Protein 2AAM (pdb70)

Organism: Thermotoga maritima (strain ATCC 43589 / DSM 3109 / JCM 10099 / NBRC 100826 / MSB8) (NCBI:txid243274)

Nearest PDB structures (foldseek):
  2aam-assembly1_A  TM=1.000E+00  e=2.779E-57  Thermotoga maritima
  5tcb-assembly1_A  TM=7.906E-01  e=2.982E-13  Pseudomonas aeruginosa PAO1
  6ojb-assembly1_A  TM=7.588E-01  e=2.190E-13  Aspergillus fumigatus Af293
  5tsy-assembly1_A  TM=7.660E-01  e=1.678E-12  Pseudomonas aeruginosa PAO1
  8rg5-assembly1_B  TM=6.501E-01  e=3.003E-07  Stieleria marina

Radius of gyration: 65.21 Å; Cα contacts (8 Å, |Δi|>4): 3224; chains: 6; bounding box: 195×49×167 Å

B-factor: mean 40.86, std 5.37, range [18.73, 80.76]

InterPro domains:
  IPR004352 Glycoside-hydrolase family GH114, TIM-barrel domain [PF03537] (37-297)
  IPR013785 Aldolase-type TIM barrel [G3DSA:3.20.20.70] (20-323)
  IPR016062 Hypothetical protein TM1410-related [PR01545] (37-50)
  IPR016062 Hypothetical protein TM1410-related [PR01545] (51-64)
  IPR016062 Hypothetical protein TM1410-related [PR01545] (83-102)
  IPR016062 Hypothetical protein TM1410-related [PR01545] (106-123)
  IPR016062 Hypothetical protein TM1410-related [PR01545] (125-143)
  IPR016062 Hypothetical protein TM1410-related [PR01545] (143-162)
  IPR016062 Hypothetical protein TM1410-related [PR01545] (179-191)
  IPR016062 Hypothetical protein TM1410-related [PR01545] (197-211)
  IPR016062 Hypothetical protein TM1410-related [PR01545] (254-264)
  IPR016062 Hypothetical protein TM1410-related [PR01545] (281-293)
  IPR016063 TM1410 putative glycosidase [TIGR01370] (8-305)
  IPR017853 Glycoside hydrolase superfamily [SSF51445] (29-302)

Solvent-accessible surface area: 71104 Å² total

Secondary structure (P-SEA, 3-state):
cccccccccccccccccaaaaaaccccbbbbbccccccccccccccccccccccbbbbbbbbccbbbcccccccccccccccccccccccccccbbbcccccaaaaaaaaaaaaaaaaacccbbbbcccaaaaaaaaaccccaaaaaaccaaaaaaaaaaaacccccbbbcccccccccccccccccccbbbbccccccccccccaaaaaaaaaaaaaaaaacbbbbbbbccccccccaaaaaaaaaaaaaaaaaccccccccccccccccccccccccc/ccccccccbbbbbcccccaaaaaaccccccccccccccccccccccccccccccbbbbbbbbbccbbbcccccccccccccccccccccccccccbbbcccccaaaaaaaaaaaaaaaaacccbbbbcccaaaaaaaaaccccaaaaaaccaaaaaaaaaaaacccccbbbcccccccccccccccccccbbbbccccccccccccaaaaaaaaaaaaaaaaacbbbbbbbccccccccaaaaaaaaaaaaaaaaacbbbbbbbcccccccccccccccccc/ccccccccbbbbbcccccaaaaaaccccccccccccccccccccccccccccccbbbbbbbbbccbbbcccccccccccccccccccccccccccbbbcccccaaaaaaaaaaaaaaaaacccbbbbcccaaaaaaaaaccccaaaaaaccaaaaaaaaaaaacccccbbbcccccccccccccccccccbbbbccccccccccccaaaaaaaaaaaaaaaaabbbbbbbbccccccccaaaaaaaaaaaaaaaaaccccccccccccccccccccccccc/cccccccccbbbbcccccaaaaaacccccccccccccccccccccccccccccccbbbbbbbbccbbbcccccccccccccccccccccccccccbbbcccccaaaaaaaaaaaaaaaaacccbbbbcccaaaaaaaaaccccaaaaaaccaaaaaaaaaaaacccccbbbcccccccccccccccccccbbbbccccccccccccaaaaaaaaaaaaaaaaabbbbbbbbccccccccaaaaaaaaaaaaaaaaaccccccccccccccccccccccccc/ccccccccbbbbbcccccaaaaaaccccccccccccccccccccccccccccccbbbbbbbbbccbbbcccccccccccccccccccccccccccbbbcccccaaaaaaaaaaaaaaaaacccbbbbcccaaaaaaaaaccccaaaaaaccaaaaaaaaaaaacccccbbbcccccccccccccccccccbbbbccccccccccccaaaaaaaaaaaaaaaaacbbbbbbbccccccccaaaaaaaaaaaaaaaaacccccccccccccccccccccccccc/ccccccccccccccccccaaaaaacccccccccccccccccccccccccccccccbbbbbbbbccbbbcccccccccccccccccccccccccccbbbcccccaaaaaaaaaaaaaaaaacccbbbbcccaaaaaaaaaccccaaaaaaccaaaaaaaaaaaacccccbbbcccccccccccccccccccbbbbccccccccccccaaaaaaaaaaaaaaaaabbbbbbbbccccccccaaaaaaaaaaaaaaaaaccccccccccccccccccccccccc

Sequence (1687 aa):
EGWFPFDNWLYQLQNADPVEISSSGFEIAVIDYSKDGSESGEYSPEEIKIVDAGVVPVAYVNIGQAEDYRFYWKESWYTNTPEWLGEEDPAWPGNYFVKYWYNEWKEIVFSYLDRVIDQGFKGIYLDRIDSFEYWAQEGVISRRSAARKINFVLEIAEYVRERKPDLIIPQNGENILDFDDGQLASTVSGWAVENLFYLKTIPLEENETKSRLEYLIRLNRKGKFILSVDYVDDGSDSFENISRILDYYEKAKRNGCIPYAARSDLELDENVIEGIQPPETEGWFPFDNWLYQLQNADPVEISSSGFEIAVIDYSKDGSESGEYSPEEIKIVDAGVVPVAYVNIGQAEDYRFYWKESWYTNTPEWLGEEDPAWPGNYFVKYWYNEWKEIVFSYLDRVIDQGFKGIYLDRIDSFEYWAQEGVISRRSAARKINFVLEIAEYVRERKPDLIIPQNGENILDFDDGQLASTVSGWAVENLFYLKTIPLEENETKSRLEYLIRLNRKGKFILSVDYVDDGSDSFENISRILDYYEKAKRNGCIPYAARSDLELDENVIEGIQPPEATEGWFPFDNWLYQLQNADPVEISSSGFEIAVIDYSKDGSESGEYSPEEIKIVDAGVVPVAYVNIGQAEDYRFYWKESWYTNTPEWLGEEDPAWPGNYFVKYWYNEWKEIVFSYLDRVIDQGFKGIYLDRIDSFEYWAQEGVISRRSAARKINFVLEIAEYVRERKPDLIIPQNGENILDFDDGQLASTVSGWAVENLFYLKTIPLEENETKSRLEYLIRLNRKGKFILSVDYVDDGSDSFENISRILDYYEKAKRNGCIPYAARSDLELDENVIEGIQPPETEGWFPFDNWLYQLQNADPVEISSSGFEIAVIDYSKDGSESGEYSPEEIKIVDAGVVPVAYVNIGQAEDYRFYWKESWYTNTPEWLGEEDPAWPGNYFVKYWYNEWKEIVFSYLDRVIDQGFKGIYLDRIDSFEYWAQEGVISRRSAARKINFVLEIAEYVRERKPDLIIPQNGENILDFDDGQLASTVSGWAVENLFYLKTIPLEENETKSRLEYLIRLNRKGKFILSVDYVDDGSDSFENISRILDYYEKAKRNGCIPYAARSDLELDENVIEGIQPPETEGWFPFDNWLYQLQNADPVEISSSGFEIAVIDYSKDGSESGEYSPEEIKIVDAGVVPVAYVNIGQAEDYRFYWKESWYTNTPEWLGEEDPAWPGNYFVKYWYNEWKEIVFSYLDRVIDQGFKGIYLDRIDSFEYWAQEGVISRRSAARKINFVLEIAEYVRERKPDLIIPQNGENILDFDDGQLASTVSGWAVENLFYLKTIPLEENETKSRLEYLIRLNRKGKFILSVDYVDDGSDSFENISRILDYYEKAKRNGCIPYAARSDLELDENVIEGIQPPEATEGWFPFDNWLYQLQNADPVEISSSGFEIAVIDYSKDGSESGEYSPEEIKIVDAGVVPVAYVNIGQAEDYRFYWKESWYTNTPEWLGEEDPAWPGNYFVKYWYNEWKEIVFSYLDRVIDQGFKGIYLDRIDSFEYWAQEGVISRRSAARKINFVLEIAEYVRERKPDLIIPQNGENILDFDDGQLASTVSGWAVENLFYLKTIPLEENETKSRLEYLIRLNRKGKFILSVDYVDDGSDSFENISRILDYYEKAKRNGCIPYAARSDLELDENVIEGIQPPE

CATH classification: 3.20.20.70

Structure (mmCIF, N/CA/C/O backbone):
data_2AAM
#
_entry.id   2AAM
#
_cell.length_a   194.930
_cell.length_b   84.620
_cell.length_c   195.010
_cell.angle_alpha   90.000
_cell.angle_beta   119.900
_cell.angle_gamma   90.000
#
_symmetry.space_group_name_H-M   'P 1 21 1'
#
loop_
_entity.id
_entity.type
_entity.pdbx_description
1 polymer 'Hypothetical protein TM1410'
2 non-polymer 'UNKNOWN LIGAND'
3 non-polymer GLYCEROL
4 water water
#
loop_
_atom_site.group_PDB
_atom_site.id
_atom_site.type_symbol
_atom_site.label_atom_id
_atom_site.label_alt_id
_atom_site.label_comp_id
_atom_site.label_asym_id
_atom_site.label_entity_id
_atom_site.label_seq_id
_atom_site.pdbx_PDB_ins_code
_atom_site.Cartn_x
_atom_site.Cartn_y
_atom_site.Cartn_z
_atom_site.occupancy
_atom_site.B_iso_or_equiv
_atom_site.auth_seq_id
_atom_site.auth_comp_id
_atom_site.auth_asym_id
_atom_site.auth_atom_id
_atom_site.pdbx_PDB_model_num
ATOM 1 C CA . GLU A 1 14 ? -10.684 2.087 -14.068 1.00 57.43 28 GLU A CA 1
ATOM 2 C C . GLU A 1 14 ? -10.154 2.117 -15.498 1.00 55.88 28 GLU A C 1
ATOM 3 O O . GLU A 1 14 ? -9.130 2.763 -15.787 1.00 56.26 28 GLU A O 1
ATOM 9 N N . GLY A 1 15 ? -10.848 1.393 -16.376 1.00 54.09 29 GLY A N 1
ATOM 10 C CA . GLY A 1 15 ? -10.689 1.547 -17.822 1.00 52.02 29 GLY A CA 1
ATOM 11 C C . GLY A 1 15 ? -11.654 2.620 -18.302 1.00 49.38 29 GLY A C 1
ATOM 12 O O . GLY A 1 15 ? -12.704 2.315 -18.849 1.00 50.23 29 GLY A O 1
ATOM 13 N N . TRP A 1 16 ? -11.306 3.885 -18.097 1.00 46.64 30 TRP A N 1
ATOM 14 C CA . TRP A 1 16 ? -12.222 4.984 -18.411 1.00 43.66 30 TRP A CA 1
ATOM 15 C C . TRP A 1 16 ? -12.230 5.320 -19.915 1.00 42.22 30 TRP A C 1
ATOM 16 O O . TRP A 1 16 ? -11.219 5.195 -20.599 1.00 39.65 30 TRP A O 1
ATOM 27 N N . PHE A 1 17 ? -13.389 5.758 -20.424 1.00 41.34 31 PHE A N 1
ATOM 28 C CA . PHE A 1 17 ? -13.456 6.260 -21.783 1.00 40.83 31 PHE A CA 1
ATOM 29 C C . PHE A 1 17 ? -12.986 7.706 -21.765 1.00 41.52 31 PHE A C 1
ATOM 30 O O . PHE A 1 17 ? -13.687 8.598 -21.265 1.00 40.54 31 PHE A O 1
ATOM 46 N N . PRO A 1 19 ? -11.294 9.897 -24.685 1.00 41.81 33 PRO A N 1
ATOM 47 C CA . PRO A 1 19 ? -10.785 9.992 -26.035 1.00 41.30 33 PRO A CA 1
ATOM 48 C C . PRO A 1 19 ? -9.984 11.263 -26.329 1.00 41.08 33 PRO A C 1
ATOM 49 O O . PRO A 1 19 ? -9.293 11.309 -27.340 1.00 41.28 33 PRO A O 1
ATOM 53 N N . PHE A 1 20 ? -10.061 12.272 -25.464 1.00 40.78 34 PHE A N 1
ATOM 54 C CA . PHE A 1 20 ? -9.183 13.444 -25.564 1.00 40.92 34 PHE A CA 1
ATOM 55 C C . PHE A 1 20 ? -8.244 13.472 -24.381 1.00 42.06 34 PHE A C 1
ATOM 56 O O . PHE A 1 20 ? -8.651 13.151 -23.259 1.00 42.34 34 PHE A O 1
ATOM 64 N N . ASP A 1 21 ? -6.988 13.851 -24.650 1.00 41.73 35 ASP A N 1
ATOM 65 C CA . ASP A 1 21 ? -5.965 14.012 -23.637 1.00 42.84 35 ASP A CA 1
ATOM 66 C C . ASP A 1 21 ? -6.175 15.314 -22.878 1.00 42.13 35 ASP A C 1
ATOM 67 O O . ASP A 1 21 ? -5.646 15.499 -21.775 1.00 43.22 35 ASP A O 1
ATOM 72 N N . ASN A 1 22 ? -6.923 16.238 -23.464 1.00 40.90 36 ASN A N 1
ATOM 73 C CA . ASN A 1 22 ? -7.145 17.530 -22.818 1.00 40.27 36 ASN A CA 1
ATOM 74 C C . ASN A 1 22 ? -8.372 18.223 -23.401 1.00 39.26 36 ASN A C 1
ATOM 75 O O . ASN A 1 22 ? -8.986 17.698 -24.319 1.00 38.88 36 ASN A O 1
ATOM 80 N N . TRP A 1 23 ? -8.721 19.390 -22.851 1.00 38.97 37 TRP A N 1
ATOM 81 C CA . TRP A 1 23 ? -9.645 20.304 -23.499 1.00 37.88 37 TRP A CA 1
ATOM 82 C C . TRP A 1 23 ? -9.504 21.751 -23.043 1.00 37.54 37 TRP A C 1
ATOM 83 O O . TRP A 1 23 ? -9.055 22.030 -21.940 1.00 38.06 37 TRP A O 1
ATOM 94 N N . LEU A 1 24 ? -9.905 22.662 -23.925 1.00 37.50 38 LEU A N 1
ATOM 95 C CA . LEU A 1 24 ? -9.928 24.082 -23.640 1.00 37.71 38 LEU A CA 1
ATOM 96 C C . LEU A 1 24 ? -11.353 24.634 -23.613 1.00 37.49 38 LEU A C 1
ATOM 97 O O . LEU A 1 24 ? -12.159 24.282 -24.451 1.00 39.09 38 LEU A O 1
ATOM 102 N N . TYR A 1 25 ? -11.627 25.511 -22.654 1.00 36.85 39 TYR A N 1
ATOM 103 C CA . TYR A 1 25 ? -12.865 26.231 -22.558 1.00 37.97 39 TYR A CA 1
ATOM 104 C C . TYR A 1 25 ? -12.559 27.739 -22.532 1.00 37.85 39 TYR A C 1
ATOM 105 O O . TYR A 1 25 ? -11.938 28.227 -21.580 1.00 38.71 39 TYR A O 1
ATOM 114 N N . GLN A 1 26 ? -12.969 28.473 -23.570 1.00 36.83 40 GLN A N 1
ATOM 115 C CA . GLN A 1 26 ? -12.646 29.910 -23.661 1.00 37.38 40 GLN A CA 1
ATOM 116 C C . GLN A 1 26 ? -13.718 30.705 -24.394 1.00 37.21 40 GLN A C 1
ATOM 117 O O . GLN A 1 26 ? -13.820 30.667 -25.629 1.00 37.71 40 GLN A O 1
ATOM 123 N N . LEU A 1 27 ? -14.512 31.446 -23.641 1.00 38.43 41 LEU A N 1
ATOM 124 C CA . LEU A 1 27 ? -15.680 32.138 -24.224 1.00 39.18 41 LEU A CA 1
ATOM 125 C C . LEU A 1 27 ? -15.407 33.601 -24.586 1.00 39.36 41 LEU A C 1
ATOM 126 O O . LEU A 1 27 ? -16.295 34.252 -25.128 1.00 40.66 41 LEU A O 1
ATOM 131 N N . GLN A 1 28 ? -14.204 34.107 -24.300 1.00 39.36 42 GLN A N 1
ATOM 132 C CA . GLN A 1 28 ? -13.817 35.462 -24.682 1.00 40.15 42 GLN A CA 1
ATOM 133 C C . GLN A 1 28 ? -12.378 35.510 -25.241 1.00 39.63 42 GLN A C 1
ATOM 134 O O . GLN A 1 28 ? -11.531 34.754 -24.827 1.00 40.47 42 GLN A O 1
ATOM 140 N N . ASN A 1 29 ? -12.120 36.411 -26.180 1.00 39.94 43 ASN A N 1
ATOM 141 C CA . ASN A 1 29 ? -10.816 36.573 -26.810 1.00 40.48 43 ASN A CA 1
ATOM 142 C C . ASN A 1 29 ? -10.208 35.304 -27.407 1.00 40.36 43 ASN A C 1
ATOM 143 O O . ASN A 1 29 ? -8.998 35.174 -27.422 1.00 40.25 43 ASN A O 1
ATOM 148 N N . ALA A 1 30 ? -11.007 34.372 -27.901 1.00 39.69 44 ALA A N 1
ATOM 149 C CA . ALA A 1 30 ? -10.447 33.135 -28.434 1.00 40.11 44 ALA A CA 1
ATOM 150 C C . ALA A 1 30 ? -9.835 33.376 -29.798 1.00 41.21 44 ALA A C 1
ATOM 151 O O . ALA A 1 30 ? -10.470 33.960 -30.669 1.00 42.80 44 ALA A O 1
ATOM 153 N N . ASP A 1 31 ? -8.604 32.905 -29.973 1.00 41.49 45 ASP A N 1
ATOM 154 C CA . ASP A 1 31 ? -7.830 33.130 -31.173 1.00 41.91 45 ASP A CA 1
ATOM 155 C C . ASP A 1 31 ? -7.508 31.802 -31.856 1.00 42.18 45 ASP A C 1
ATOM 156 O O . ASP A 1 31 ? -6.618 31.075 -31.414 1.00 41.87 45 ASP A O 1
ATOM 161 N N . PRO A 1 32 ? -8.215 31.487 -32.950 1.00 41.85 46 PRO A N 1
ATOM 162 C CA . PRO A 1 32 ? -7.976 30.273 -33.707 1.00 41.46 46 PRO A CA 1
ATOM 163 C C . PRO A 1 32 ? -6.516 29.903 -33.924 1.00 39.97 46 PRO A C 1
ATOM 164 O O . PRO A 1 32 ? -6.168 28.728 -33.808 1.00 38.80 46 PRO A O 1
ATOM 168 N N . VAL A 1 33 ? -5.688 30.899 -34.247 1.00 40.56 47 VAL A N 1
ATOM 169 C CA . VAL A 1 33 ? -4.259 30.695 -34.552 1.00 40.01 47 VAL A CA 1
ATOM 170 C C . VAL A 1 33 ? -3.493 30.215 -33.311 1.00 40.40 47 VAL A C 1
ATOM 171 O O . VAL A 1 33 ? -2.691 29.277 -33.377 1.00 40.26 47 VAL A O 1
ATOM 175 N N . GLU A 1 34 ? -3.735 30.877 -32.183 1.00 40.56 48 GLU A N 1
ATOM 176 C CA . GLU A 1 34 ? -3.156 30.472 -30.906 1.00 41.14 48 GLU A CA 1
ATOM 177 C C . GLU A 1 34 ? -3.663 29.084 -30.479 1.00 40.86 48 GLU A C 1
ATOM 178 O O . GLU A 1 34 ? -2.905 28.264 -29.972 1.00 40.35 48 GLU A O 1
ATOM 184 N N . ILE A 1 35 ? -4.955 28.840 -30.668 1.00 41.05 49 ILE A N 1
ATOM 185 C CA . ILE A 1 35 ? -5.549 27.571 -30.280 1.00 41.04 49 ILE A CA 1
ATOM 186 C C . ILE A 1 35 ? -4.940 26.418 -31.101 1.00 41.55 49 ILE A C 1
ATOM 187 O O . ILE A 1 35 ? -4.596 25.357 -30.567 1.00 41.14 49 ILE A O 1
ATOM 192 N N . SER A 1 36 ? -4.752 26.663 -32.388 1.00 41.59 50 SER A N 1
ATOM 193 C CA . SER A 1 36 ? -4.331 25.626 -33.312 1.00 42.11 50 SER A CA 1
ATOM 194 C C . SER A 1 36 ? -2.918 25.102 -33.035 1.00 41.46 50 SER A C 1
ATOM 195 O O . SER A 1 36 ? -2.625 23.951 -33.296 1.00 42.65 50 SER A O 1
ATOM 198 N N . SER A 1 37 ? -2.036 25.924 -32.496 1.00 41.05 51 SER A N 1
ATOM 199 C CA . SER A 1 37 ? -0.704 25.423 -32.148 1.00 40.60 51 SER A CA 1
ATOM 200 C C . SER A 1 37 ? -0.520 25.137 -30.649 1.00 39.99 51 SER A C 1
ATOM 201 O O . SER A 1 37 ? 0.597 24.912 -30.212 1.00 38.68 51 SER A O 1
ATOM 204 N N . SER A 1 38 ? -1.603 25.092 -29.874 1.00 39.61 52 SER A N 1
ATOM 205 C CA . SER A 1 38 ? -1.484 24.950 -28.415 1.00 39.56 52 SER A CA 1
ATOM 206 C C . SER A 1 38 ? -1.231 23.537 -27.906 1.00 39.67 52 SER A C 1
ATOM 207 O O . SER A 1 38 ? -0.664 23.354 -26.827 1.00 39.91 52 SER A O 1
ATOM 210 N N . GLY A 1 39 ? -1.649 22.540 -28.672 1.00 39.86 53 GLY A N 1
ATOM 211 C CA . GLY A 1 39 ? -1.714 21.171 -28.170 1.00 39.89 53 GLY A CA 1
ATOM 212 C C . GLY A 1 39 ? -3.041 20.831 -27.482 1.00 39.16 53 GLY A C 1
ATOM 213 O O . GLY A 1 39 ? -3.227 19.715 -27.013 1.00 37.97 53 GLY A O 1
ATOM 214 N N . PHE A 1 40 ? -3.964 21.784 -27.412 1.00 39.76 54 PHE A N 1
ATOM 215 C CA . PHE A 1 40 ? -5.320 21.474 -26.943 1.00 40.49 54 PHE A CA 1
ATOM 216 C C . PHE A 1 40 ? -6.080 20.729 -28.071 1.00 40.49 54 PHE A C 1
ATOM 217 O O . PHE A 1 40 ? -6.019 21.136 -29.227 1.00 40.08 54 PHE A O 1
ATOM 225 N N . GLU A 1 41 ? -6.767 19.637 -27.740 1.00 41.06 55 GLU A N 1
ATOM 226 C CA . GLU A 1 41 ? -7.279 18.699 -28.763 1.00 41.59 55 GLU A CA 1
ATOM 227 C C . GLU A 1 41 ? -8.723 18.984 -29.121 1.00 41.96 55 GLU A C 1
ATOM 228 O O . GLU A 1 41 ? -9.192 18.674 -30.230 1.00 42.75 55 GLU A O 1
ATOM 234 N N . ILE A 1 42 ? -9.440 19.554 -28.165 1.00 42.10 56 ILE A N 1
ATOM 235 C CA . ILE A 1 42 ? -10.824 19.950 -28.359 1.00 41.71 56 ILE A CA 1
ATOM 236 C C . ILE A 1 42 ? -10.990 21.320 -27.687 1.00 41.10 56 ILE A C 1
ATOM 237 O O . ILE A 1 42 ? -10.438 21.551 -26.611 1.00 41.22 56 ILE A O 1
ATOM 242 N N . ALA A 1 43 ? -11.687 22.248 -28.337 1.00 40.54 57 ALA A N 1
ATOM 243 C CA . ALA A 1 43 ? -11.790 23.606 -27.794 1.00 40.18 57 ALA A CA 1
ATOM 244 C C . ALA A 1 43 ? -13.215 24.013 -27.834 1.00 40.02 57 ALA A C 1
ATOM 245 O O . ALA A 1 43 ? -13.811 23.988 -28.898 1.00 40.90 57 ALA A O 1
ATOM 247 N N . VAL A 1 44 ? -13.773 24.383 -26.688 1.00 40.03 58 VAL A N 1
ATOM 248 C CA . VAL A 1 44 ? -15.117 24.918 -26.649 1.00 38.63 58 VAL A CA 1
ATOM 249 C C . VAL A 1 44 ? -15.006 26.433 -26.596 1.00 38.01 58 VAL A C 1
ATOM 250 O O . VAL A 1 44 ? -14.504 27.014 -25.629 1.00 38.41 58 VAL A O 1
ATOM 254 N N . ILE A 1 45 ? -15.489 27.080 -27.642 1.00 37.54 59 ILE A N 1
ATOM 255 C CA . ILE A 1 45 ? -15.453 28.532 -27.717 1.00 38.19 59 ILE A CA 1
ATOM 256 C C . ILE A 1 45 ? -16.826 29.109 -28.057 1.00 37.13 59 ILE A C 1
ATOM 257 O O . ILE A 1 45 ? -17.784 28.398 -28.314 1.00 37.83 59 ILE A O 1
ATOM 262 N N . ASP A 1 46 ? -16.900 30.425 -28.066 1.00 37.92 60 ASP A N 1
ATOM 263 C CA . ASP A 1 46 ? -18.082 31.096 -28.556 1.00 38.20 60 ASP A CA 1
ATOM 264 C C . ASP A 1 46 ? -18.066 31.094 -30.073 1.00 37.68 60 ASP A C 1
ATOM 265 O O . ASP A 1 46 ? -17.027 30.967 -30.695 1.00 37.22 60 ASP A O 1
ATOM 270 N N . TYR A 1 47 ? -19.239 31.256 -30.654 1.00 38.36 61 TYR A N 1
ATOM 271 C CA . TYR A 1 47 ? -19.382 31.287 -32.104 1.00 39.15 61 TYR A CA 1
ATOM 272 C C . TYR A 1 47 ? -18.987 32.677 -32.691 1.00 39.32 61 TYR A C 1
ATOM 273 O O . TYR A 1 47 ? -18.883 32.829 -33.914 1.00 40.14 61 TYR A O 1
ATOM 282 N N . SER A 1 48 ? -18.766 33.665 -31.809 1.00 38.70 62 SER A N 1
ATOM 283 C CA . SER A 1 48 ? -18.434 35.035 -32.160 1.00 38.36 62 SER A CA 1
ATOM 284 C C . SER A 1 48 ? -17.234 35.529 -31.357 1.00 39.05 62 SER A C 1
ATOM 285 O O . SER A 1 48 ? -17.049 35.158 -30.202 1.00 38.82 62 SER A O 1
ATOM 288 N N . LYS A 1 49 ? -16.443 36.399 -31.968 1.00 38.96 63 LYS A N 1
ATOM 289 C CA . LYS A 1 49 ? -15.298 36.985 -31.294 1.00 40.77 63 LYS A CA 1
ATOM 290 C C . LYS A 1 49 ? -15.663 37.819 -30.074 1.00 40.87 63 LYS A C 1
ATOM 291 O O . LYS A 1 49 ? -14.823 38.013 -29.194 1.00 40.83 63 LYS A O 1
ATOM 297 N N . ASP A 1 50 ? -16.885 38.346 -30.045 1.00 40.99 64 ASP A N 1
ATOM 298 C CA . ASP A 1 50 ? -17.304 39.242 -28.977 1.00 41.25 64 ASP A CA 1
ATOM 299 C C . ASP A 1 50 ? -18.724 39.005 -28.496 1.00 40.90 64 ASP A C 1
ATOM 300 O O . ASP A 1 50 ? -19.260 39.808 -27.755 1.00 41.32 64 ASP A O 1
ATOM 305 N N . GLY A 1 51 ? -19.307 37.867 -28.892 1.00 41.00 65 GLY A N 1
ATOM 306 C CA . GLY A 1 51 ? -20.650 37.497 -28.560 1.00 40.12 65 GLY A CA 1
ATOM 307 C C . GLY A 1 51 ? -21.650 37.979 -29.586 1.00 40.04 65 GLY A C 1
ATOM 308 O O . GLY A 1 51 ? -22.752 37.425 -29.693 1.00 39.09 65 GLY A O 1
ATOM 309 N N . SER A 1 52 ? -21.289 39.017 -30.332 1.00 39.47 66 SER A N 1
ATOM 310 C CA . SER A 1 52 ? -22.245 39.699 -31.200 1.00 39.66 66 SER A CA 1
ATOM 311 C C . SER A 1 52 ? -22.205 39.116 -32.616 1.00 40.64 66 SER A C 1
ATOM 312 O O . SER A 1 52 ? -21.204 38.496 -33.019 1.00 39.18 66 SER A O 1
ATOM 315 N N . GLU A 1 53 ? -23.295 39.350 -33.362 1.00 40.86 67 GLU A N 1
ATOM 316 C CA . GLU A 1 53 ? -23.389 38.997 -34.770 1.00 41.26 67 GLU A CA 1
ATOM 317 C C . GLU A 1 53 ? -22.198 39.495 -35.584 1.00 40.96 67 GLU A C 1
ATOM 318 O O . GLU A 1 53 ? -21.650 38.763 -36.399 1.00 41.28 67 GLU A O 1
ATOM 324 N N . SER A 1 54 ? -21.821 40.759 -35.403 1.00 41.30 68 SER A N 1
ATOM 325 C CA . SER A 1 54 ? -20.686 41.309 -36.134 1.00 40.62 68 SER A CA 1
ATOM 326 C C . SER A 1 54 ? -19.382 40.556 -35.828 1.00 39.82 68 SER A C 1
ATOM 327 O O . SER A 1 54 ? -18.516 40.503 -36.682 1.00 40.90 68 SER A O 1
ATOM 330 N N . GLY A 1 55 ? -19.245 39.960 -34.640 1.00 39.44 69 GLY A N 1
ATOM 331 C CA . GLY A 1 55 ? -18.032 39.195 -34.292 1.00 40.06 69 GLY A CA 1
ATOM 332 C C . GLY A 1 55 ? -17.986 37.731 -34.742 1.00 40.16 69 GLY A C 1
ATOM 333 O O . GLY A 1 55 ? -16.990 37.021 -34.506 1.00 40.98 69 GLY A O 1
ATOM 334 N N . GLU A 1 56 ? -19.052 37.262 -35.377 1.00 40.40 70 GLU A N 1
ATOM 335 C CA . GLU A 1 56 ? -19.156 35.862 -35.771 1.00 40.18 70 GLU A CA 1
ATOM 336 C C . GLU A 1 56 ? -17.885 35.416 -36.467 1.00 39.77 70 GLU A C 1
ATOM 337 O O . GLU A 1 56 ? -17.387 36.123 -37.340 1.00 38.29 70 GLU A O 1
ATOM 343 N N . TYR A 1 57 ? -17.342 34.269 -36.041 1.00 39.87 71 TYR A N 1
ATOM 344 C CA . TYR A 1 57 ? -16.163 33.708 -36.701 1.00 39.26 71 TYR A CA 1
ATOM 345 C C . TYR A 1 57 ? -16.538 33.219 -38.087 1.00 38.53 71 TYR A C 1
ATOM 346 O O . TYR A 1 57 ? -17.668 32.757 -38.312 1.00 38.34 71 TYR A O 1
ATOM 355 N N . SER A 1 58 ? -15.592 33.346 -39.009 1.00 37.99 72 SER A N 1
ATOM 356 C CA . SER A 1 58 ? -15.791 32.940 -40.381 1.00 37.95 72 SER A CA 1
ATOM 357 C C . SER A 1 58 ? -15.502 31.460 -40.538 1.00 37.93 72 SER A C 1
ATOM 358 O O . SER A 1 58 ? -14.759 30.890 -39.748 1.00 37.41 72 SER A O 1
ATOM 361 N N . PRO A 1 59 ? -16.066 30.837 -41.588 1.00 38.61 73 PRO A N 1
ATOM 362 C CA . PRO A 1 59 ? -15.691 29.473 -41.932 1.00 38.73 73 PRO A CA 1
ATOM 363 C C . PRO A 1 59 ? -14.180 29.265 -42.023 1.00 39.12 73 PRO A C 1
ATOM 364 O O . PRO A 1 59 ? -13.690 28.214 -41.656 1.00 39.45 73 PRO A O 1
ATOM 368 N N . GLU A 1 60 ? -13.457 30.279 -42.476 1.00 39.81 74 GLU A N 1
ATOM 369 C CA . GLU A 1 60 ? -12.021 30.195 -42.686 1.00 40.77 74 GLU A CA 1
ATOM 370 C C . GLU A 1 60 ? -11.298 30.097 -41.349 1.00 40.86 74 GLU A C 1
ATOM 371 O O . GLU A 1 60 ? -10.347 29.324 -41.200 1.00 41.54 74 GLU A O 1
ATOM 377 N N . GLU A 1 61 ? -11.746 30.912 -40.401 1.00 39.67 75 GLU A N 1
ATOM 378 C CA . GLU A 1 61 ? -11.143 30.983 -39.088 1.00 39.88 75 GLU A CA 1
ATOM 379 C C . GLU A 1 61 ? -11.369 29.692 -38.315 1.00 39.05 75 GLU A C 1
ATOM 380 O O . GLU A 1 61 ? -10.484 29.226 -37.577 1.00 37.57 75 GLU A O 1
ATOM 386 N N . ILE A 1 62 ? -12.553 29.113 -38.470 1.00 38.99 76 ILE A N 1
ATOM 387 C CA . ILE A 1 62 ? -12.797 27.822 -37.830 1.00 39.55 76 ILE A CA 1
ATOM 388 C C . ILE A 1 62 ? -11.958 26.710 -38.494 1.00 38.93 76 ILE A C 1
ATOM 389 O O . ILE A 1 62 ? -11.502 25.795 -37.836 1.00 38.37 76 ILE A O 1
ATOM 394 N N . LYS A 1 63 ? -11.737 26.823 -39.795 1.00 40.31 77 LYS A N 1
ATOM 395 C CA . LYS A 1 63 ? -10.966 25.833 -40.521 1.00 40.92 77 LYS A CA 1
ATOM 396 C C . LYS A 1 63 ? -9.514 25.829 -40.076 1.00 41.17 77 LYS A C 1
ATOM 397 O O . LYS A 1 63 ? -8.852 24.784 -40.157 1.00 43.01 77 LYS A O 1
ATOM 403 N N . ILE A 1 64 ? -9.013 26.971 -39.592 1.00 40.66 78 ILE A N 1
ATOM 404 C CA . ILE A 1 64 ? -7.625 27.035 -39.103 1.00 40.86 78 ILE A CA 1
ATOM 405 C C . ILE A 1 64 ? -7.435 25.964 -38.006 1.00 40.37 78 ILE A C 1
ATOM 406 O O . ILE A 1 64 ? -6.522 25.160 -38.068 1.00 40.23 78 ILE A O 1
ATOM 419 N N . VAL A 1 66 ? -9.503 23.286 -37.372 1.00 40.21 80 VAL A N 1
ATOM 420 C CA . VAL A 1 66 ? -9.767 21.945 -37.918 1.00 40.72 80 VAL A CA 1
ATOM 421 C C . VAL A 1 66 ? -8.572 21.382 -38.720 1.00 41.70 80 VAL A C 1
ATOM 422 O O . VAL A 1 66 ? -8.234 20.188 -38.617 1.00 41.59 80 VAL A O 1
ATOM 426 N N . ASP A 1 67 ? -7.914 22.247 -39.495 1.00 41.90 81 ASP A N 1
ATOM 427 C CA . ASP A 1 67 ? -6.750 21.844 -40.274 1.00 41.76 81 ASP A CA 1
ATOM 428 C C . ASP A 1 67 ? -5.578 21.455 -39.394 1.00 41.75 81 ASP A C 1
ATOM 429 O O . ASP A 1 67 ? -4.693 20.720 -39.832 1.00 41.12 81 ASP A O 1
ATOM 434 N N . ALA A 1 68 ? -5.553 21.971 -38.169 1.00 41.81 82 ALA A N 1
ATOM 435 C CA . ALA A 1 68 ? -4.490 21.655 -37.223 1.00 41.66 82 ALA A CA 1
ATOM 436 C C . ALA A 1 68 ? -4.825 20.433 -36.362 1.00 42.20 82 ALA A C 1
ATOM 437 O O . ALA A 1 68 ? -3.963 19.984 -35.586 1.00 42.21 82 ALA A O 1
ATOM 439 N N . GLY A 1 69 ? -6.040 19.892 -36.508 1.00 41.19 83 GLY A N 1
ATOM 440 C CA . GLY A 1 69 ? -6.431 18.657 -35.827 1.00 41.39 83 GLY A CA 1
ATOM 441 C C . GLY A 1 69 ? -7.221 18.915 -34.559 1.00 41.87 83 GLY A C 1
ATOM 442 O O . GLY A 1 69 ? -7.559 17.994 -33.819 1.00 42.10 83 GLY A O 1
ATOM 443 N N . VAL A 1 70 ? -7.542 20.181 -34.322 1.00 41.65 84 VAL A N 1
ATOM 444 C CA . VAL A 1 70 ? -8.323 20.570 -33.184 1.00 41.25 84 VAL A CA 1
ATOM 445 C C . VAL A 1 70 ? -9.804 20.415 -33.529 1.00 40.64 84 VAL A C 1
ATOM 446 O O . VAL A 1 70 ? -10.260 20.799 -34.612 1.00 40.57 84 VAL A O 1
ATOM 450 N N . VAL A 1 71 ? -10.553 19.849 -32.601 1.00 40.44 85 VAL A N 1
ATOM 451 C CA . VAL A 1 71 ? -12.014 19.791 -32.729 1.00 39.84 85 VAL A CA 1
ATOM 452 C C . VAL A 1 71 ? -12.599 21.058 -32.112 1.00 40.01 85 VAL A C 1
ATOM 453 O O . VAL A 1 71 ? -12.571 21.192 -30.883 1.00 41.46 85 VAL A O 1
ATOM 457 N N . PRO A 1 72 ? -13.100 22.019 -32.932 1.00 39.61 86 PRO A N 1
ATOM 458 C CA . PRO A 1 72 ? -13.819 23.153 -32.319 1.00 39.30 86 PRO A CA 1
ATOM 459 C C . PRO A 1 72 ? -15.308 22.867 -32.032 1.00 39.54 86 PRO A C 1
ATOM 460 O O . PRO A 1 72 ? -15.998 22.242 -32.835 1.00 38.43 86 PRO A O 1
ATOM 464 N N . VAL A 1 73 ? -15.777 23.345 -30.882 1.00 39.41 87 VAL A N 1
ATOM 465 C CA . VAL A 1 73 ? -17.113 23.114 -30.389 1.00 39.05 87 VAL A CA 1
ATOM 466 C C . VAL A 1 73 ? -17.661 24.477 -29.992 1.00 39.23 87 VAL A C 1
ATOM 467 O O . VAL A 1 73 ? -16.940 25.300 -29.403 1.00 39.04 87 VAL A O 1
ATOM 471 N N . ALA A 1 74 ? -18.923 24.723 -30.334 1.00 39.37 88 ALA A N 1
ATOM 472 C CA . ALA A 1 74 ? -19.575 26.018 -30.108 1.00 39.13 88 ALA A CA 1
ATOM 473 C C . ALA A 1 74 ? -20.455 25.948 -28.879 1.00 39.61 88 ALA A C 1
ATOM 474 O O . ALA A 1 74 ? -21.320 25.050 -28.752 1.00 38.71 88 ALA A O 1
ATOM 476 N N . TYR A 1 75 ? -20.186 26.884 -27.975 1.00 39.04 89 TYR A N 1
ATOM 477 C CA . TYR A 1 75 ? -21.043 27.189 -26.860 1.00 39.58 89 TYR A CA 1
ATOM 478 C C . TYR A 1 75 ? -22.396 27.717 -27.362 1.00 39.71 89 TYR A C 1
ATOM 479 O O . TYR A 1 75 ? -22.454 28.651 -28.190 1.00 39.28 89 TYR A O 1
ATOM 488 N N . VAL A 1 76 ? -23.484 27.136 -26.858 1.00 39.75 90 VAL A N 1
ATOM 489 C CA . VAL A 1 76 ? -24.828 27.714 -27.084 1.00 40.09 90 VAL A CA 1
ATOM 490 C C . VAL A 1 76 ? -25.608 27.595 -25.780 1.00 38.99 90 VAL A C 1
ATOM 491 O O . VAL A 1 76 ? -25.778 26.494 -25.270 1.00 37.51 90 VAL A O 1
ATOM 495 N N . ASN A 1 77 ? -26.045 28.743 -25.249 1.00 38.98 91 ASN A N 1
ATOM 496 C CA . ASN A 1 77 ? -26.949 28.805 -24.095 1.00 38.95 91 ASN A CA 1
ATOM 497 C C . ASN A 1 77 ? -28.388 28.586 -24.580 1.00 39.45 91 ASN A C 1
ATOM 498 O O . ASN A 1 77 ? -28.974 29.439 -25.263 1.00 39.32 91 ASN A O 1
ATOM 503 N N . ILE A 1 78 ? -28.927 27.419 -24.265 1.00 39.99 92 ILE A N 1
ATOM 504 C CA . ILE A 1 78 ? -30.277 27.048 -24.665 1.00 39.21 92 ILE A CA 1
ATOM 505 C C . ILE A 1 78 ? -31.299 27.259 -23.542 1.00 39.43 92 ILE A C 1
ATOM 506 O O . ILE A 1 78 ? -32.485 27.058 -23.746 1.00 39.02 92 ILE A O 1
ATOM 511 N N . GLY A 1 79 ? -30.842 27.680 -22.355 1.00 38.51 93 GLY A N 1
ATOM 512 C CA . GLY A 1 79 ? -31.719 27.815 -21.200 1.00 36.20 93 GLY A CA 1
ATOM 513 C C . GLY A 1 79 ? -31.997 29.235 -20.791 1.00 37.01 93 GLY A C 1
ATOM 514 O O . GLY A 1 79 ? -32.778 29.479 -19.862 1.00 36.85 93 GLY A O 1
ATOM 515 N N . GLN A 1 80 ? -31.338 30.165 -21.480 1.00 37.89 94 GLN A N 1
ATOM 516 C CA . GLN A 1 80 ? -31.445 31.608 -21.217 1.00 39.15 94 GLN A CA 1
ATOM 517 C C . GLN A 1 80 ? -31.186 32.430 -22.495 1.00 39.75 94 GLN A C 1
ATOM 518 O O . GLN A 1 80 ? -30.413 32.036 -23.381 1.00 40.67 94 GLN A O 1
ATOM 524 N N . ALA A 1 81 ? -31.854 33.559 -22.583 1.00 39.84 95 ALA A N 1
ATOM 525 C CA . ALA A 1 81 ? -31.618 34.549 -23.633 1.00 40.99 95 ALA A CA 1
ATOM 526 C C . ALA A 1 81 ? -30.492 35.486 -23.180 1.00 41.77 95 ALA A C 1
ATOM 527 O O . ALA A 1 81 ? -30.454 35.861 -22.019 1.00 42.32 95 ALA A O 1
ATOM 529 N N . GLU A 1 82 ? -29.606 35.863 -24.108 1.00 41.59 96 GLU A N 1
ATOM 530 C CA . GLU A 1 82 ? -28.461 36.716 -23.846 1.00 39.83 96 GLU A CA 1
ATOM 531 C C . GLU A 1 82 ? -28.631 37.968 -24.693 1.00 39.56 96 GLU A C 1
ATOM 532 O O . GLU A 1 82 ? -28.680 37.900 -25.929 1.00 39.82 96 GLU A O 1
ATOM 538 N N . ASP A 1 83 ? -28.743 39.116 -24.037 1.00 38.49 97 ASP A N 1
ATOM 539 C CA . ASP A 1 83 ? -29.184 40.332 -24.703 1.00 38.36 97 ASP A CA 1
ATOM 540 C C . ASP A 1 83 ? -28.204 40.946 -25.717 1.00 38.46 97 ASP A C 1
ATOM 541 O O . ASP A 1 83 ? -28.537 41.973 -26.314 1.00 39.98 97 ASP A O 1
ATOM 546 N N . TYR A 1 84 ? -27.019 40.347 -25.893 1.00 37.91 98 TYR A N 1
ATOM 547 C CA . TYR A 1 84 ? -26.026 40.840 -26.884 1.00 38.82 98 TYR A CA 1
ATOM 548 C C . TYR A 1 84 ? -26.026 39.975 -28.157 1.00 38.49 98 TYR A C 1
ATOM 549 O O . TYR A 1 84 ? -25.298 40.259 -29.097 1.00 40.29 98 TYR A O 1
ATOM 558 N N . ARG A 1 85 ? -26.860 38.945 -28.184 1.00 38.80 99 ARG A N 1
ATOM 559 C CA . ARG A 1 85 ? -26.931 38.021 -29.311 1.00 39.06 99 ARG A CA 1
ATOM 560 C C . ARG A 1 85 ? -27.746 38.578 -30.478 1.00 39.40 99 ARG A C 1
ATOM 561 O O . ARG A 1 85 ? -28.551 39.497 -30.292 1.00 39.83 99 ARG A O 1
ATOM 569 N N . PHE A 1 86 ? -27.545 37.980 -31.659 1.00 39.15 100 PHE A N 1
ATOM 570 C CA . PHE A 1 86 ? -28.221 38.388 -32.901 1.00 38.28 100 PHE A CA 1
ATOM 571 C C . PHE A 1 86 ? -29.752 38.371 -32.812 1.00 38.85 100 PHE A C 1
ATOM 572 O O . PHE A 1 86 ? -30.426 39.141 -33.504 1.00 40.12 100 PHE A O 1
ATOM 580 N N . TYR A 1 87 ? -30.295 37.478 -31.987 1.00 38.66 101 TYR A N 1
ATOM 581 C CA . TYR A 1 87 ? -31.721 37.294 -31.910 1.00 38.93 101 TYR A CA 1
ATOM 582 C C . TYR A 1 87 ? -32.456 38.315 -30.988 1.00 39.14 101 TYR A C 1
ATOM 583 O O . TYR A 1 87 ? -33.694 38.392 -30.990 1.00 38.84 101 TYR A O 1
ATOM 592 N N . TRP A 1 88 ? -31.707 39.110 -30.227 1.00 39.59 102 TRP A N 1
ATOM 593 C CA . TRP A 1 88 ? -32.329 39.964 -29.215 1.00 39.34 102 TRP A CA 1
ATOM 594 C C . TRP A 1 88 ? -33.063 41.113 -29.872 1.00 39.35 102 TRP A C 1
ATOM 595 O O . TRP A 1 88 ? -32.501 41.804 -30.736 1.00 40.92 102 TRP A O 1
ATOM 606 N N . LYS A 1 89 ? -34.329 41.307 -29.504 1.00 39.66 103 LYS A N 1
ATOM 607 C CA . LYS A 1 89 ? -35.139 42.396 -30.075 1.00 39.98 103 LYS A CA 1
ATOM 608 C C . LYS A 1 89 ? -35.466 43.421 -29.001 1.00 39.51 103 LYS A C 1
ATOM 609 O O . LYS A 1 89 ? -35.941 43.062 -27.926 1.00 37.41 103 LYS A O 1
ATOM 615 N N . GLU A 1 90 ? -35.240 44.691 -29.316 1.00 40.40 104 GLU A N 1
ATOM 616 C CA . GLU A 1 90 ? -35.586 45.809 -28.432 1.00 41.61 104 GLU A CA 1
ATOM 617 C C . GLU A 1 90 ? -37.054 45.884 -28.045 1.00 40.63 104 GLU A C 1
ATOM 618 O O . GLU A 1 90 ? -37.381 46.395 -26.985 1.00 40.16 104 GLU A O 1
ATOM 624 N N . SER A 1 91 ? -37.926 45.396 -28.910 1.00 40.26 105 SER A N 1
ATOM 625 C CA . SER A 1 91 ? -39.341 45.351 -28.619 1.00 40.37 105 SER A CA 1
ATOM 626 C C . SER A 1 91 ? -39.680 44.411 -27.466 1.00 39.90 105 SER A C 1
ATOM 627 O O . SER A 1 91 ? -40.795 44.458 -26.958 1.00 41.05 105 SER A O 1
ATOM 630 N N . TRP A 1 92 ? -38.750 43.536 -27.088 1.00 39.84 106 TRP A N 1
ATOM 631 C CA . TRP A 1 92 ? -38.931 42.646 -25.909 1.00 40.18 106 TRP A CA 1
ATOM 632 C C . TRP A 1 92 ? -39.030 43.380 -24.570 1.00 40.33 106 TRP A C 1
ATOM 633 O O . TRP A 1 92 ? -39.595 42.878 -23.625 1.00 40.99 106 TRP A O 1
ATOM 644 N N . TYR A 1 93 ? -38.532 44.602 -24.512 1.00 40.47 107 TYR A N 1
ATOM 645 C CA . TYR A 1 93 ? -38.648 45.390 -23.300 1.00 40.63 107 TYR A CA 1
ATOM 646 C C . TYR A 1 93 ? -40.087 45.837 -23.138 1.00 41.48 107 TYR A C 1
ATOM 647 O O . TYR A 1 93 ? -40.683 45.666 -22.082 1.00 42.03 107 TYR A O 1
ATOM 656 N N . THR A 1 94 ? -40.641 46.378 -24.212 1.00 41.88 108 THR A N 1
ATOM 657 C CA . THR A 1 94 ? -41.946 47.003 -24.159 1.00 42.77 108 THR A CA 1
ATOM 658 C C . THR A 1 94 ? -43.092 46.007 -24.429 1.00 42.75 108 THR A C 1
ATOM 659 O O . THR A 1 94 ? -44.251 46.229 -24.017 1.00 41.81 108 THR A O 1
ATOM 663 N N . ASN A 1 95 ? -42.769 44.932 -25.134 1.00 41.01 109 ASN A N 1
ATOM 664 C CA . ASN A 1 95 ? -43.748 43.928 -25.486 1.00 42.11 109 ASN A CA 1
ATOM 665 C C . ASN A 1 95 ? -43.110 42.552 -25.219 1.00 42.02 109 ASN A C 1
ATOM 666 O O . ASN A 1 95 ? -42.627 41.860 -26.119 1.00 41.61 109 ASN A O 1
ATOM 671 N N . THR A 1 96 ? -43.057 42.205 -23.936 1.00 41.15 110 THR A N 1
ATOM 672 C CA . THR A 1 96 ? -42.272 41.076 -23.486 1.00 40.77 110 THR A CA 1
ATOM 673 C C . THR A 1 96 ? -42.963 39.745 -23.825 1.00 39.89 110 THR A C 1
ATOM 674 O O . THR A 1 96 ? -44.095 39.501 -23.408 1.00 38.86 110 THR A O 1
ATOM 678 N N . PRO A 1 97 ? -42.268 38.876 -24.587 1.00 40.23 111 PRO A N 1
ATOM 679 C CA . PRO A 1 97 ? -42.823 37.565 -24.849 1.00 40.47 111 PRO A CA 1
ATOM 680 C C . PRO A 1 97 ? -43.054 36.815 -23.555 1.00 39.63 111 PRO A C 1
ATOM 681 O O . PRO A 1 97 ? -42.264 36.949 -22.639 1.00 38.70 111 PRO A O 1
ATOM 685 N N . GLU A 1 98 ? -44.128 36.034 -23.490 1.00 40.61 112 GLU A N 1
ATOM 686 C CA . GLU A 1 98 ? -44.467 35.250 -22.283 1.00 40.37 112 GLU A CA 1
ATOM 687 C C . GLU A 1 98 ? -43.329 34.288 -21.858 1.00 40.21 112 GLU A C 1
ATOM 688 O O . GLU A 1 98 ? -43.130 34.004 -20.692 1.00 40.13 112 GLU A O 1
ATOM 694 N N . TRP A 1 99 ? -42.560 33.815 -22.826 1.00 40.43 113 TRP A N 1
ATOM 695 C CA . TRP A 1 99 ? -41.444 32.916 -22.548 1.00 39.39 113 TRP A CA 1
ATOM 696 C C . TRP A 1 99 ? -40.191 33.647 -22.050 1.00 39.27 113 TRP A C 1
ATOM 697 O O . TRP A 1 99 ? -39.223 33.009 -21.644 1.00 38.64 113 TRP A O 1
ATOM 708 N N . LEU A 1 100 ? -40.189 34.980 -22.078 1.00 39.91 114 LEU A N 1
ATOM 709 C CA . LEU A 1 100 ? -38.992 35.707 -21.671 1.00 39.52 114 LEU A CA 1
ATOM 710 C C . LEU A 1 100 ? -39.093 36.077 -20.179 1.00 38.68 114 LEU A C 1
ATOM 711 O O . LEU A 1 100 ? -39.829 36.981 -19.794 1.00 37.80 114 LEU A O 1
ATOM 716 N N . GLY A 1 101 ? -38.307 35.376 -19.375 1.00 39.16 115 GLY A N 1
ATOM 717 C CA . GLY A 1 101 ? -38.306 35.527 -17.942 1.00 39.99 115 GLY A CA 1
ATOM 718 C C . GLY A 1 101 ? -37.304 36.491 -17.373 1.00 40.20 115 GLY A C 1
ATOM 719 O O . GLY A 1 101 ? -36.714 37.304 -18.070 1.00 39.60 115 GLY A O 1
ATOM 720 N N . GLU A 1 102 ? -37.122 36.387 -16.064 1.00 41.95 116 GLU A N 1
ATOM 721 C CA . GLU A 1 102 ? -36.352 37.360 -15.321 1.00 42.69 116 GLU A CA 1
ATOM 722 C C . GLU A 1 102 ? -34.853 37.231 -15.613 1.00 40.78 116 GLU A C 1
ATOM 723 O O . GLU A 1 102 ? -34.350 36.165 -15.979 1.00 39.54 116 GLU A O 1
ATOM 729 N N . GLU A 1 103 ? -34.163 38.351 -15.437 1.00 40.51 117 GLU A N 1
ATOM 730 C CA . GLU A 1 103 ? -32.724 38.413 -15.549 1.00 40.91 117 GLU A CA 1
ATOM 731 C C . GLU A 1 103 ? -32.048 37.591 -14.429 1.00 40.49 117 GLU A C 1
ATOM 732 O O . GLU A 1 103 ? -32.468 37.605 -13.270 1.00 40.81 117 GLU A O 1
ATOM 738 N N . ASP A 1 104 ? -31.005 36.870 -14.814 1.00 41.18 118 ASP A N 1
ATOM 739 C CA . ASP A 1 104 ? -30.231 36.003 -13.942 1.00 41.42 118 ASP A CA 1
ATOM 740 C C . ASP A 1 104 ? -29.399 36.914 -13.035 1.00 42.22 118 ASP A C 1
ATOM 741 O O . ASP A 1 104 ? -28.545 37.649 -13.534 1.00 41.61 118 ASP A O 1
ATOM 746 N N . PRO A 1 105 ? -29.654 36.891 -11.707 1.00 43.51 119 PRO A N 1
ATOM 747 C CA . PRO A 1 105 ? -28.866 37.808 -10.834 1.00 43.20 119 PRO A CA 1
ATOM 748 C C . PRO A 1 105 ? -27.378 37.533 -10.788 1.00 43.69 119 PRO A C 1
ATOM 749 O O . PRO A 1 105 ? -26.623 38.417 -10.350 1.00 46.03 119 PRO A O 1
ATOM 753 N N . ALA A 1 106 ? -26.956 36.327 -11.163 1.00 42.06 120 ALA A N 1
ATOM 754 C CA . ALA A 1 106 ? -25.548 35.998 -11.213 1.00 42.15 120 ALA A CA 1
ATOM 755 C C . ALA A 1 106 ? -24.912 36.307 -12.581 1.00 42.21 120 ALA A C 1
ATOM 756 O O . ALA A 1 106 ? -23.684 36.360 -12.686 1.00 41.94 120 ALA A O 1
ATOM 758 N N . TRP A 1 107 ? -25.729 36.469 -13.624 1.00 42.76 121 TRP A N 1
ATOM 759 C CA . TRP A 1 107 ? -25.227 36.800 -14.971 1.00 42.14 121 TRP A CA 1
ATOM 760 C C . TRP A 1 107 ? -26.065 37.918 -15.608 1.00 41.50 121 TRP A C 1
ATOM 761 O O . TRP A 1 107 ? -26.996 37.668 -16.383 1.00 41.69 121 TRP A O 1
ATOM 772 N N . PRO A 1 108 ? -25.707 39.175 -15.319 1.00 40.84 122 PRO A N 1
ATOM 773 C CA . PRO A 1 108 ? -26.382 40.342 -15.949 1.00 40.93 122 PRO A CA 1
ATOM 774 C C . PRO A 1 108 ? -26.454 40.206 -17.469 1.00 40.13 122 PRO A C 1
ATOM 775 O O . PRO A 1 108 ? -25.517 39.717 -18.085 1.00 41.64 122 PRO A O 1
ATOM 779 N N . GLY A 1 109 ? -27.579 40.549 -18.072 1.00 39.12 123 GLY A N 1
ATOM 780 C CA . GLY A 1 109 ? -27.746 40.339 -19.504 1.00 38.40 123 GLY A CA 1
ATOM 781 C C . GLY A 1 109 ? -28.271 38.988 -19.954 1.00 38.84 123 GLY A C 1
ATOM 782 O O . GLY A 1 109 ? -28.740 38.898 -21.093 1.00 38.37 123 GLY A O 1
ATOM 783 N N . ASN A 1 110 ? -28.186 37.948 -19.093 1.00 39.44 124 ASN A N 1
ATOM 784 C CA . ASN A 1 110 ? -28.854 36.645 -19.314 1.00 38.89 124 ASN A CA 1
ATOM 785 C C . ASN A 1 110 ? -30.240 36.642 -18.692 1.00 39.13 124 ASN A C 1
ATOM 786 O O . ASN A 1 110 ? -30.415 37.087 -17.565 1.00 40.55 124 ASN A O 1
ATOM 791 N N . TYR A 1 111 ? -31.220 36.114 -19.403 1.00 38.80 125 TYR A N 1
ATOM 792 C CA . TYR A 1 111 ? -32.586 36.045 -18.904 1.00 38.24 125 TYR A CA 1
ATOM 793 C C . TYR A 1 111 ? -33.078 34.605 -19.021 1.00 38.72 125 TYR A C 1
ATOM 794 O O . TYR A 1 111 ? -32.955 33.993 -20.095 1.00 40.08 125 TYR A O 1
ATOM 803 N N . PHE A 1 112 ? -33.630 34.067 -17.941 1.00 37.71 126 PHE A N 1
ATOM 804 C CA . PHE A 1 112 ? -34.227 32.733 -17.978 1.00 38.35 126 PHE A CA 1
ATOM 805 C C . PHE A 1 112 ? -35.368 32.667 -19.002 1.00 38.39 126 PHE A C 1
ATOM 806 O O . PHE A 1 112 ? -36.165 33.578 -19.104 1.00 37.69 126 PHE A O 1
ATOM 814 N N . VAL A 1 113 ? -35.411 31.607 -19.805 1.00 38.45 127 VAL A N 1
ATOM 815 C CA . VAL A 1 113 ? -36.489 31.481 -20.777 1.00 38.52 127 VAL A CA 1
ATOM 816 C C . VAL A 1 113 ? -37.324 30.207 -20.552 1.00 38.02 127 VAL A C 1
ATOM 817 O O . VAL A 1 113 ? -36.797 29.191 -20.151 1.00 37.93 127 VAL A O 1
ATOM 821 N N . LYS A 1 114 ? -38.620 30.297 -20.827 1.00 37.39 128 LYS A N 1
ATOM 822 C CA . LYS A 1 114 ? -39.490 29.131 -20.947 1.00 37.75 128 LYS A CA 1
ATOM 823 C C . LYS A 1 114 ? -39.150 28.407 -22.273 1.00 38.43 128 LYS A C 1
ATOM 824 O O . LYS A 1 114 ? -39.763 28.607 -23.325 1.00 38.61 128 LYS A O 1
ATOM 830 N N . TYR A 1 115 ? -38.153 27.549 -22.187 1.00 39.22 129 TYR A N 1
ATOM 831 C CA . TYR A 1 115 ? -37.462 27.011 -23.365 1.00 39.60 129 TYR A CA 1
ATOM 832 C C . TYR A 1 115 ? -38.301 26.031 -24.180 1.00 39.00 129 TYR A C 1
ATOM 833 O O . TYR A 1 115 ? -37.880 25.603 -25.228 1.00 38.58 129 TYR A O 1
ATOM 842 N N . TRP A 1 116 ? -39.474 25.677 -23.646 1.00 38.57 130 TRP A N 1
ATOM 843 C CA . TRP A 1 116 ? -40.392 24.775 -24.265 1.00 38.72 130 TRP A CA 1
ATOM 844 C C . TRP A 1 116 ? -41.321 25.496 -25.242 1.00 39.19 130 TRP A C 1
ATOM 845 O O . TRP A 1 116 ? -42.056 24.822 -25.940 1.00 39.04 130 TRP A O 1
ATOM 856 N N . TYR A 1 117 ? -41.324 26.844 -25.249 1.00 38.64 131 TYR A N 1
ATOM 857 C CA . TYR A 1 117 ? -42.166 27.615 -26.177 1.00 37.14 131 TYR A CA 1
ATOM 858 C C . TYR A 1 117 ? -41.488 27.589 -27.583 1.00 37.77 131 TYR A C 1
ATOM 859 O O . TYR A 1 117 ? -40.231 27.714 -27.706 1.00 36.01 131 TYR A O 1
ATOM 868 N N . ASN A 1 118 ? -42.328 27.455 -28.617 1.00 36.91 132 ASN A N 1
ATOM 869 C CA . ASN A 1 118 ? -41.910 27.338 -30.012 1.00 37.41 132 ASN A CA 1
ATOM 870 C C . ASN A 1 118 ? -40.933 28.426 -30.403 1.00 38.20 132 ASN A C 1
ATOM 871 O O . ASN A 1 118 ? -39.924 28.140 -31.013 1.00 38.06 132 ASN A O 1
ATOM 876 N N . GLU A 1 119 ? -41.212 29.669 -29.989 1.00 38.50 133 GLU A N 1
ATOM 877 C CA . GLU A 1 119 ? -40.423 30.846 -30.390 1.00 38.57 133 GLU A CA 1
ATOM 878 C C . GLU A 1 119 ? -38.974 30.722 -29.919 1.00 38.86 133 GLU A C 1
ATOM 879 O O . GLU A 1 119 ? -38.051 30.961 -30.677 1.00 40.68 133 GLU A O 1
ATOM 890 N N . TRP A 1 120 ? -38.769 30.356 -28.666 1.00 38.51 134 TRP A N 1
ATOM 891 C CA . TRP A 1 120 ? -37.393 30.145 -28.186 1.00 38.91 134 TRP A CA 1
ATOM 892 C C . TRP A 1 120 ? -36.681 28.969 -28.913 1.00 38.13 134 TRP A C 1
ATOM 893 O O . TRP A 1 120 ? -35.539 29.045 -29.285 1.00 38.25 134 TRP A O 1
ATOM 904 N N . LYS A 1 121 ? -37.356 27.865 -29.107 1.00 39.27 135 LYS A N 1
ATOM 905 C CA . LYS A 1 121 ? -36.727 26.723 -29.786 1.00 40.10 135 LYS A CA 1
ATOM 906 C C . LYS A 1 121 ? -36.240 27.164 -31.152 1.00 40.50 135 LYS A C 1
ATOM 907 O O . LYS A 1 121 ? -35.086 26.913 -31.545 1.00 39.23 135 LYS A O 1
ATOM 913 N N . GLU A 1 122 ? -37.109 27.883 -31.856 1.00 39.93 136 GLU A N 1
ATOM 914 C CA . GLU A 1 122 ? -36.786 28.401 -33.212 1.00 40.37 136 GLU A CA 1
ATOM 915 C C . GLU A 1 122 ? -35.668 29.451 -33.200 1.00 39.31 136 GLU A C 1
ATOM 916 O O . GLU A 1 122 ? -34.830 29.475 -34.072 1.00 35.90 136 GLU A O 1
ATOM 922 N N . ILE A 1 123 ? -35.623 30.303 -32.177 1.00 39.48 137 ILE A N 1
ATOM 923 C CA . ILE A 1 123 ? -34.442 31.121 -32.013 1.00 38.54 137 ILE A CA 1
ATOM 924 C C . ILE A 1 123 ? -33.177 30.262 -31.966 1.00 39.06 137 ILE A C 1
ATOM 925 O O . ILE A 1 123 ? -32.179 30.551 -32.659 1.00 40.12 137 ILE A O 1
ATOM 930 N N . VAL A 1 124 ? -33.192 29.245 -31.111 1.00 38.81 138 VAL A N 1
ATOM 931 C CA . VAL A 1 124 ? -32.049 28.355 -30.952 1.00 39.84 138 VAL A CA 1
ATOM 932 C C . VAL A 1 124 ? -31.668 27.558 -32.203 1.00 39.93 138 VAL A C 1
ATOM 933 O O . VAL A 1 124 ? -30.488 27.394 -32.473 1.00 39.87 138 VAL A O 1
ATOM 937 N N . PHE A 1 125 ? -32.637 27.038 -32.941 1.00 39.83 139 PHE A N 1
ATOM 938 C CA . PHE A 1 125 ? -32.320 26.381 -34.224 1.00 38.76 139 PHE A CA 1
ATOM 939 C C . PHE A 1 125 ? -31.674 27.370 -35.197 1.00 38.73 139 PHE A C 1
ATOM 940 O O . PHE A 1 125 ? -30.782 26.983 -35.946 1.00 37.98 139 PHE A O 1
ATOM 948 N N . SER A 1 126 ? -32.142 28.630 -35.200 1.00 37.60 140 SER A N 1
ATOM 949 C CA . SER A 1 126 ? -31.547 29.686 -36.049 1.00 38.67 140 SER A CA 1
ATOM 950 C C . SER A 1 126 ? -30.084 29.948 -35.672 1.00 38.05 140 SER A C 1
ATOM 951 O O . SER A 1 126 ? -29.273 30.289 -36.528 1.00 37.98 140 SER A O 1
ATOM 954 N N . TYR A 1 127 ? -29.802 29.837 -34.369 1.00 38.11 141 TYR A N 1
ATOM 955 C CA . TYR A 1 127 ? -28.458 29.899 -33.797 1.00 38.98 141 TYR A CA 1
ATOM 956 C C . TYR A 1 127 ? -27.609 28.687 -34.262 1.00 38.76 141 TYR A C 1
ATOM 957 O O . TYR A 1 127 ? -26.497 28.852 -34.759 1.00 39.01 141 TYR A O 1
ATOM 966 N N . LEU A 1 128 ? -28.145 27.485 -34.109 1.00 38.76 142 LEU A N 1
ATOM 967 C CA . LEU A 1 128 ? -27.510 26.268 -34.651 1.00 39.29 142 LEU A CA 1
ATOM 968 C C . LEU A 1 128 ? -27.244 26.300 -36.173 1.00 39.09 142 LEU A C 1
ATOM 969 O O . LEU A 1 128 ? -26.198 25.824 -36.641 1.00 37.82 142 LEU A O 1
ATOM 974 N N . ASP A 1 129 ? -28.184 26.857 -36.932 1.00 39.34 143 ASP A N 1
ATOM 975 C CA . ASP A 1 129 ? -27.997 27.074 -38.379 1.00 38.99 143 ASP A CA 1
ATOM 976 C C . ASP A 1 129 ? -26.652 27.762 -38.717 1.00 38.98 143 ASP A C 1
ATOM 977 O O . ASP A 1 129 ? -25.921 27.324 -39.606 1.00 37.22 143 ASP A O 1
ATOM 982 N N . ARG A 1 130 ? -26.333 28.822 -37.975 1.00 39.19 144 ARG A N 1
ATOM 983 C CA . ARG A 1 130 ? -25.119 29.608 -38.174 1.00 38.85 144 ARG A CA 1
ATOM 984 C C . ARG A 1 130 ? -23.888 28.873 -37.740 1.00 38.73 144 ARG A C 1
ATOM 985 O O . ARG A 1 130 ? -22.861 28.938 -38.400 1.00 40.18 144 ARG A O 1
ATOM 993 N N . VAL A 1 131 ? -23.998 28.199 -36.608 1.00 39.68 145 VAL A N 1
ATOM 994 C CA . VAL A 1 131 ? -22.936 27.384 -36.033 1.00 39.21 145 VAL A CA 1
ATOM 995 C C . VAL A 1 131 ? -22.489 26.253 -36.988 1.00 38.59 145 VAL A C 1
ATOM 996 O O . VAL A 1 131 ? -21.296 25.986 -37.134 1.00 37.56 145 VAL A O 1
ATOM 1000 N N . ILE A 1 132 ? -23.448 25.608 -37.651 1.00 38.85 146 ILE A N 1
ATOM 1001 C CA . ILE A 1 132 ? -23.159 24.568 -38.633 1.00 38.14 146 ILE A CA 1
ATOM 1002 C C . ILE A 1 132 ? -22.420 25.170 -39.841 1.00 38.69 146 ILE A C 1
ATOM 1003 O O . ILE A 1 132 ? -21.409 24.632 -40.310 1.00 37.77 146 ILE A O 1
ATOM 1008 N N . ASP A 1 133 ? -22.943 26.272 -40.366 1.00 38.75 147 ASP A N 1
ATOM 1009 C CA . ASP A 1 133 ? -22.341 26.914 -41.526 1.00 38.99 147 ASP A CA 1
ATOM 1010 C C . ASP A 1 133 ? -20.914 27.397 -41.264 1.00 37.91 147 ASP A C 1
ATOM 1011 O O . ASP A 1 133 ? -20.108 27.446 -42.169 1.00 37.28 147 ASP A O 1
ATOM 1016 N N . GLN A 1 134 ? -20.618 27.755 -40.016 1.00 38.13 148 GLN A N 1
ATOM 1017 C CA . GLN A 1 134 ? -19.254 28.120 -39.620 1.00 38.53 148 GLN A CA 1
ATOM 1018 C C . GLN A 1 134 ? -18.239 26.965 -39.658 1.00 38.29 148 GLN A C 1
ATOM 1019 O O . GLN A 1 134 ? -17.039 27.204 -39.674 1.00 40.70 148 GLN A O 1
ATOM 1025 N N . GLY A 1 135 ? -18.709 25.728 -39.647 1.00 37.95 149 GLY A N 1
ATOM 1026 C CA . GLY A 1 135 ? -17.839 24.571 -39.646 1.00 38.71 149 GLY A CA 1
ATOM 1027 C C . GLY A 1 135 ? -17.512 24.019 -38.262 1.00 39.15 149 GLY A C 1
ATOM 1028 O O . GLY A 1 135 ? -16.543 23.287 -38.108 1.00 40.48 149 GLY A O 1
ATOM 1029 N N . PHE A 1 136 ? -18.314 24.338 -37.259 1.00 39.59 150 PHE A N 1
ATOM 1030 C CA . PHE A 1 136 ? -18.126 23.759 -35.921 1.00 39.85 150 PHE A CA 1
ATOM 1031 C C . PHE A 1 136 ? -18.425 22.270 -35.952 1.00 40.62 150 PHE A C 1
ATOM 1032 O O . PHE A 1 136 ? -19.355 21.801 -36.656 1.00 41.63 150 PHE A O 1
ATOM 1040 N N . LYS A 1 137 ? -17.626 21.531 -35.196 1.00 40.13 151 LYS A N 1
ATOM 1041 C CA . LYS A 1 137 ? -17.727 20.085 -35.157 1.00 40.44 151 LYS A CA 1
ATOM 1042 C C . LYS A 1 137 ? -18.503 19.612 -33.947 1.00 39.93 151 LYS A C 1
ATOM 1043 O O . LYS A 1 137 ? -18.712 18.410 -33.792 1.00 39.57 151 LYS A O 1
ATOM 1049 N N . GLY A 1 138 ? -18.954 20.547 -33.108 1.00 39.70 152 GLY A N 1
ATOM 1050 C CA . GLY A 1 138 ? -19.777 20.188 -31.979 1.00 38.83 152 GLY A CA 1
ATOM 1051 C C . GLY A 1 138 ? -20.472 21.360 -31.358 1.00 38.92 152 GLY A C 1
ATOM 1052 O O . GLY A 1 138 ? -20.145 22.501 -31.632 1.00 36.83 152 GLY A O 1
ATOM 1053 N N . ILE A 1 139 ? -21.414 21.051 -30.475 1.00 38.41 153 ILE A N 1
ATOM 1054 C CA . ILE A 1 139 ? -22.160 22.052 -29.747 1.00 39.10 153 ILE A CA 1
ATOM 1055 C C . ILE A 1 139 ? -22.124 21.732 -28.252 1.00 38.42 153 ILE A C 1
ATOM 1056 O O . ILE A 1 139 ? -22.124 20.572 -27.867 1.00 38.71 153 ILE A O 1
ATOM 1061 N N . TYR A 1 140 ? -22.091 22.779 -27.437 1.00 38.34 154 TYR A N 1
ATOM 1062 C CA . TYR A 1 140 ? -21.876 22.665 -26.020 1.00 39.18 154 TYR A CA 1
ATOM 1063 C C . TYR A 1 140 ? -23.018 23.454 -25.413 1.00 39.03 154 TYR A C 1
ATOM 1064 O O . TYR A 1 140 ? -23.106 24.657 -25.597 1.00 37.88 154 TYR A O 1
ATOM 1073 N N . LEU A 1 141 ? -23.925 22.742 -24.739 1.00 38.21 155 LEU A N 1
ATOM 1074 C CA . LEU A 1 141 ? -25.233 23.277 -24.478 1.00 38.03 155 LEU A CA 1
ATOM 1075 C C . LEU A 1 141 ? -25.375 23.702 -23.028 1.00 38.68 155 LEU A C 1
ATOM 1076 O O . LEU A 1 141 ? -25.511 22.874 -22.129 1.00 36.28 155 LEU A O 1
ATOM 1081 N N . ASP A 1 142 ? -25.421 25.024 -22.820 1.00 39.35 156 ASP A N 1
ATOM 1082 C CA . ASP A 1 142 ? -25.491 25.575 -21.476 1.00 39.66 156 ASP A CA 1
ATOM 1083 C C . ASP A 1 142 ? -26.905 25.814 -21.011 1.00 39.11 156 ASP A C 1
ATOM 1084 O O . ASP A 1 142 ? -27.803 26.016 -21.806 1.00 39.90 156 ASP A O 1
ATOM 1089 N N . ARG A 1 143 ? -27.055 25.737 -19.696 1.00 40.16 157 ARG A N 1
ATOM 1090 C CA . ARG A 1 143 ? -28.258 26.052 -18.929 1.00 40.63 157 ARG A CA 1
ATOM 1091 C C . ARG A 1 143 ? -29.404 25.117 -19.167 1.00 40.15 157 ARG A C 1
ATOM 1092 O O . ARG A 1 143 ? -30.568 25.494 -19.060 1.00 40.20 157 ARG A O 1
ATOM 1100 N N . ILE A 1 144 ? -29.027 23.865 -19.423 1.00 40.14 158 ILE A N 1
ATOM 1101 C CA . ILE A 1 144 ? -29.834 22.673 -19.120 1.00 39.11 158 ILE A CA 1
ATOM 1102 C C . ILE A 1 144 ? -30.581 22.850 -17.809 1.00 40.11 158 ILE A C 1
ATOM 1103 O O . ILE A 1 144 ? -31.803 22.628 -17.707 1.00 41.38 158 ILE A O 1
ATOM 1108 N N . ASP A 1 145 ? -29.844 23.257 -16.791 1.00 40.31 159 ASP A N 1
ATOM 1109 C CA . ASP A 1 145 ? -30.398 23.452 -15.439 1.00 40.05 159 ASP A CA 1
ATOM 1110 C C . ASP A 1 145 ? -31.491 24.514 -15.319 1.00 38.21 159 ASP A C 1
ATOM 1111 O O . ASP A 1 145 ? -31.967 24.790 -14.236 1.00 37.83 159 ASP A O 1
ATOM 1116 N N . SER A 1 146 ? -31.896 25.111 -16.434 1.00 39.67 160 SER A N 1
ATOM 1117 C CA . SER A 1 146 ? -33.099 25.912 -16.431 1.00 40.31 160 SER A CA 1
ATOM 1118 C C . SER A 1 146 ? -34.307 25.042 -16.112 1.00 39.89 160 SER A C 1
ATOM 1119 O O . SER A 1 146 ? -35.345 25.561 -15.684 1.00 39.94 160 SER A O 1
ATOM 1122 N N . PHE A 1 147 ? -34.201 23.727 -16.278 1.00 39.51 161 PHE A N 1
ATOM 1123 C CA . PHE A 1 147 ? -35.326 22.893 -15.872 1.00 39.50 161 PHE A CA 1
ATOM 1124 C C . PHE A 1 147 ? -35.566 23.027 -14.367 1.00 40.51 161 PHE A C 1
ATOM 1125 O O . PHE A 1 147 ? -36.729 23.086 -13.917 1.00 40.89 161 PHE A O 1
ATOM 1133 N N . GLU A 1 148 ? -34.466 23.134 -13.612 1.00 39.73 162 GLU A N 1
ATOM 1134 C CA . GLU A 1 148 ? -34.540 23.344 -12.177 1.00 39.49 162 GLU A CA 1
ATOM 1135 C C . GLU A 1 148 ? -35.009 24.764 -11.822 1.00 38.55 162 GLU A C 1
ATOM 1136 O O . GLU A 1 148 ? -35.676 24.921 -10.856 1.00 38.18 162 GLU A O 1
ATOM 1142 N N . TYR A 1 149 ? -34.647 25.784 -12.598 1.00 38.66 163 TYR A N 1
ATOM 1143 C CA . TYR A 1 149 ? -35.063 27.157 -12.300 1.00 38.52 163 TYR A CA 1
ATOM 1144 C C . TYR A 1 149 ? -36.606 27.234 -12.286 1.00 38.43 163 TYR A C 1
ATOM 1145 O O . TYR A 1 149 ? -37.198 27.572 -11.282 1.00 36.72 163 TYR A O 1
ATOM 1154 N N . TRP A 1 150 ? -37.245 26.807 -13.381 1.00 38.63 164 TRP A N 1
ATOM 1155 C CA . TRP A 1 150 ? -38.685 26.916 -13.494 1.00 37.89 164 TRP A CA 1
ATOM 1156 C C . TRP A 1 150 ? -39.426 26.049 -12.476 1.00 38.59 164 TRP A C 1
ATOM 1157 O O . TRP A 1 150 ? -40.419 26.489 -11.924 1.00 38.24 164 TRP A O 1
ATOM 1168 N N . ALA A 1 151 ? -38.884 24.858 -12.160 1.00 40.42 165 ALA A N 1
ATOM 1169 C CA . ALA A 1 151 ? -39.457 23.971 -11.150 1.00 40.35 165 ALA A CA 1
ATOM 1170 C C . ALA A 1 151 ? -39.335 24.627 -9.792 1.00 42.14 165 ALA A C 1
ATOM 1171 O O . ALA A 1 151 ? -40.308 24.657 -9.032 1.00 42.10 165 ALA A O 1
ATOM 1173 N N . GLN A 1 152 ? -38.151 25.164 -9.495 1.00 42.74 166 GLN A N 1
ATOM 1174 C CA . GLN A 1 152 ? -37.947 25.917 -8.257 1.00 44.76 166 GLN A CA 1
ATOM 1175 C C . GLN A 1 152 ? -38.818 27.189 -8.125 1.00 43.59 166 GLN A C 1
ATOM 1176 O O . GLN A 1 152 ? -39.190 27.554 -7.012 1.00 43.35 166 GLN A O 1
ATOM 1182 N N . GLU A 1 153 ? -39.184 27.822 -9.237 1.00 43.16 167 GLU A N 1
ATOM 1183 C CA . GLU A 1 153 ? -40.156 28.929 -9.195 1.00 43.20 167 GLU A CA 1
ATOM 1184 C C . GLU A 1 153 ? -41.612 28.501 -9.068 1.00 42.15 167 GLU A C 1
ATOM 1185 O O . GLU A 1 153 ? -42.472 29.356 -8.837 1.00 41.55 167 GLU A O 1
ATOM 1191 N N . GLY A 1 154 ? -41.888 27.210 -9.267 1.00 41.32 168 GLY A N 1
ATOM 1192 C CA . GLY A 1 154 ? -43.226 26.655 -9.123 1.00 40.38 168 GLY A CA 1
ATOM 1193 C C . GLY A 1 154 ? -44.042 26.833 -10.384 1.00 39.91 168 GLY A C 1
ATOM 1194 O O . GLY A 1 154 ? -45.256 26.695 -10.370 1.00 36.56 168 GLY A O 1
ATOM 1195 N N . VAL A 1 155 ? -43.366 27.114 -11.493 1.00 40.74 169 VAL A N 1
ATOM 1196 C CA . VAL A 1 155 ? -44.067 27.521 -12.726 1.00 41.45 169 VAL A CA 1
ATOM 1197 C C . VAL A 1 155 ? -44.690 26.315 -13.470 1.00 41.14 169 VAL A C 1
ATOM 1198 O O . VAL A 1 155 ? -45.783 26.404 -14.048 1.00 40.01 169 VAL A O 1
ATOM 1202 N N . ILE A 1 156 ? -43.948 25.211 -13.461 1.00 40.48 170 ILE A N 1
ATOM 1203 C CA . ILE A 1 156 ? -44.398 23.931 -13.973 1.00 40.04 170 ILE A CA 1
ATOM 1204 C C . ILE A 1 156 ? -43.804 22.876 -13.054 1.00 37.86 170 ILE A C 1
ATOM 1205 O O . ILE A 1 156 ? -42.967 23.207 -12.212 1.00 37.65 170 ILE A O 1
ATOM 1210 N N . SER A 1 157 ? -44.254 21.630 -13.165 1.00 36.74 171 SER A N 1
ATOM 1211 C CA . SER A 1 157 ? -43.723 20.565 -12.283 1.00 36.33 171 SER A CA 1
ATOM 1212 C C . SER A 1 157 ? -42.286 20.309 -12.712 1.00 36.17 171 SER A C 1
ATOM 1213 O O . SER A 1 157 ? -41.855 20.681 -13.835 1.00 34.38 171 SER A O 1
ATOM 1216 N N . ARG A 1 158 ? -41.540 19.707 -11.791 1.00 36.80 172 ARG A N 1
ATOM 1217 C CA . ARG A 1 158 ? -40.144 19.366 -12.052 1.00 36.18 172 ARG A CA 1
ATOM 1218 C C . ARG A 1 158 ? -40.026 18.290 -13.145 1.00 35.06 172 ARG A C 1
ATOM 1219 O O . ARG A 1 158 ? -39.150 18.377 -13.973 1.00 33.26 172 ARG A O 1
ATOM 1227 N N . ARG A 1 159 ? -40.933 17.316 -13.153 1.00 35.58 173 ARG A N 1
ATOM 1228 C CA . ARG A 1 159 ? -40.961 16.290 -14.184 1.00 36.97 173 ARG A CA 1
ATOM 1229 C C . ARG A 1 159 ? -41.318 16.925 -15.542 1.00 37.99 173 ARG A C 1
ATOM 1230 O O . ARG A 1 159 ? -40.696 16.596 -16.547 1.00 39.55 173 ARG A O 1
ATOM 1243 N N . SER A 1 160 ? -42.298 17.824 -15.576 1.00 37.15 174 SER A N 1
ATOM 1244 C CA . SER A 1 160 ? -42.645 18.502 -16.818 1.00 37.85 174 SER A CA 1
ATOM 1245 C C . SER A 1 160 ? -41.441 19.306 -17.355 1.00 37.39 174 SER A C 1
ATOM 1246 O O . SER A 1 160 ? -41.084 19.197 -18.514 1.00 36.82 174 SER A O 1
ATOM 1249 N N . ALA A 1 161 ? -40.786 20.044 -16.467 1.00 37.56 175 ALA A N 1
ATOM 1250 C CA . ALA A 1 161 ? -39.680 20.883 -16.860 1.00 38.20 175 ALA A CA 1
ATOM 1251 C C . ALA A 1 161 ? -38.545 20.046 -17.402 1.00 38.48 175 ALA A C 1
ATOM 1252 O O . ALA A 1 161 ? -37.883 20.448 -18.390 1.00 37.23 175 ALA A O 1
ATOM 1254 N N . ALA A 1 162 ? -38.312 18.909 -16.724 1.00 38.53 176 ALA A N 1
ATOM 1255 C CA . ALA A 1 162 ? -37.245 17.965 -17.107 1.00 38.46 176 ALA A CA 1
ATOM 1256 C C . ALA A 1 162 ? -37.539 17.311 -18.460 1.00 38.24 176 ALA A C 1
ATOM 1257 O O . ALA A 1 162 ? -36.670 17.295 -19.348 1.00 38.53 176 ALA A O 1
ATOM 1259 N N . ARG A 1 163 ? -38.754 16.790 -18.617 1.00 36.89 177 ARG A N 1
ATOM 1260 C CA . ARG A 1 163 ? -39.108 16.179 -19.876 1.00 39.14 177 ARG A CA 1
ATOM 1261 C C . ARG A 1 163 ? -39.045 17.165 -21.032 1.00 38.02 177 ARG A C 1
ATOM 1262 O O . ARG A 1 163 ? -38.618 16.805 -22.108 1.00 37.39 177 ARG A O 1
ATOM 1270 N N . LYS A 1 164 ? -39.481 18.402 -20.807 1.00 37.90 178 LYS A N 1
ATOM 1271 C CA . LYS A 1 164 ? -39.452 19.386 -21.862 1.00 38.05 178 LYS A CA 1
ATOM 1272 C C . LYS A 1 164 ? -38.039 19.681 -22.291 1.00 37.16 178 LYS A C 1
ATOM 1273 O O . LYS A 1 164 ? -37.805 19.965 -23.473 1.00 38.30 178 LYS A O 1
ATOM 1287 N N . ILE A 1 166 ? -35.325 17.623 -21.940 1.00 39.58 180 ILE A N 1
ATOM 1288 C CA . ILE A 1 166 ? -34.805 16.406 -22.586 1.00 37.93 180 ILE A CA 1
ATOM 1289 C C . ILE A 1 166 ? -35.245 16.437 -24.039 1.00 38.42 180 ILE A C 1
ATOM 1290 O O . ILE A 1 166 ? -34.432 16.272 -24.938 1.00 38.77 180 ILE A O 1
ATOM 1295 N N . ASN A 1 167 ? -36.533 16.688 -24.258 1.00 38.64 181 ASN A N 1
ATOM 1296 C CA . ASN A 1 167 ? -37.099 16.732 -25.605 1.00 38.05 181 ASN A CA 1
ATOM 1297 C C . ASN A 1 167 ? -36.479 17.829 -26.442 1.00 38.18 181 ASN A C 1
ATOM 1298 O O . ASN A 1 167 ? -36.134 17.610 -27.590 1.00 39.43 181 ASN A O 1
ATOM 1303 N N . PHE A 1 168 ? -36.250 18.995 -25.846 1.00 37.20 182 PHE A N 1
ATOM 1304 C CA . PHE A 1 168 ? -35.615 20.079 -26.566 1.00 37.61 182 PHE A CA 1
ATOM 1305 C C . PHE A 1 168 ? -34.209 19.693 -27.028 1.00 38.62 182 PHE A C 1
ATOM 1306 O O . PHE A 1 168 ? -33.826 19.980 -28.135 1.00 37.69 182 PHE A O 1
ATOM 1314 N N . VAL A 1 169 ? -33.441 19.079 -26.131 1.00 38.38 183 VAL A N 1
ATOM 1315 C CA . VAL A 1 169 ? -32.118 18.622 -26.472 1.00 39.23 183 VAL A CA 1
ATOM 1316 C C . VAL A 1 169 ? -32.180 17.570 -27.599 1.00 39.30 183 VAL A C 1
ATOM 1317 O O . VAL A 1 169 ? -31.305 17.556 -28.461 1.00 39.54 183 VAL A O 1
ATOM 1321 N N . LEU A 1 170 ? -33.202 16.711 -27.598 1.00 39.36 184 LEU A N 1
ATOM 1322 C CA . LEU A 1 170 ? -33.326 15.714 -28.665 1.00 39.40 184 LEU A CA 1
ATOM 1323 C C . LEU A 1 170 ? -33.697 16.370 -30.018 1.00 39.46 184 LEU A C 1
ATOM 1324 O O . LEU A 1 170 ? -33.233 15.933 -31.065 1.00 38.14 184 LEU A O 1
ATOM 1329 N N . GLU A 1 171 ? -34.517 17.420 -29.985 1.00 39.58 185 GLU A N 1
ATOM 1330 C CA . GLU A 1 171 ? -34.881 18.122 -31.198 1.00 40.59 185 GLU A CA 1
ATOM 1331 C C . GLU A 1 171 ? -33.679 18.891 -31.791 1.00 39.51 185 GLU A C 1
ATOM 1332 O O . GLU A 1 171 ? -33.553 19.010 -33.012 1.00 38.12 185 GLU A O 1
ATOM 1338 N N . ILE A 1 172 ? -32.841 19.411 -30.904 1.00 38.27 186 ILE A N 1
ATOM 1339 C CA . ILE A 1 172 ? -31.552 20.016 -31.246 1.00 39.04 186 ILE A CA 1
ATOM 1340 C C . ILE A 1 172 ? -30.657 19.001 -31.923 1.00 39.65 186 ILE A C 1
ATOM 1341 O O . ILE A 1 172 ? -30.097 19.275 -32.977 1.00 39.35 186 ILE A O 1
ATOM 1346 N N . ALA A 1 173 ? -30.516 17.825 -31.314 1.00 40.02 187 ALA A N 1
ATOM 1347 C CA . ALA A 1 173 ? -29.688 16.772 -31.870 1.00 39.09 187 ALA A CA 1
ATOM 1348 C C . ALA A 1 173 ? -30.138 16.411 -33.272 1.00 39.16 187 ALA A C 1
ATOM 1349 O O . ALA A 1 173 ? -29.346 16.266 -34.217 1.00 39.09 187 ALA A O 1
ATOM 1351 N N . GLU A 1 174 ? -31.432 16.234 -33.386 1.00 38.68 188 GLU A N 1
ATOM 1352 C CA . GLU A 1 174 ? -32.033 15.883 -34.641 1.00 39.24 188 GLU A CA 1
ATOM 1353 C C . GLU A 1 174 ? -31.794 16.973 -35.713 1.00 38.57 188 GLU A C 1
ATOM 1354 O O . GLU A 1 174 ? -31.520 16.654 -36.878 1.00 38.32 188 GLU A O 1
ATOM 1360 N N . TYR A 1 175 ? -31.910 18.239 -35.312 1.00 37.59 189 TYR A N 1
ATOM 1361 C CA . TYR A 1 175 ? -31.675 19.394 -36.203 1.00 37.72 189 TYR A CA 1
ATOM 1362 C C . TYR A 1 175 ? -30.254 19.382 -36.776 1.00 37.29 189 TYR A C 1
ATOM 1363 O O . TYR A 1 175 ? -30.054 19.380 -38.016 1.00 36.73 189 TYR A O 1
ATOM 1372 N N . VAL A 1 176 ? -29.270 19.339 -35.870 1.00 37.38 190 VAL A N 1
ATOM 1373 C CA . VAL A 1 176 ? -27.846 19.433 -36.262 1.00 39.08 190 VAL A CA 1
ATOM 1374 C C . VAL A 1 176 ? -27.301 18.230 -37.000 1.00 38.09 190 VAL A C 1
ATOM 1375 O O . VAL A 1 176 ? -26.482 18.388 -37.901 1.00 38.83 190 VAL A O 1
ATOM 1379 N N . ARG A 1 177 ? -27.789 17.047 -36.650 1.00 38.24 191 ARG A N 1
ATOM 1380 C CA . ARG A 1 177 ? -27.325 15.808 -37.254 1.00 37.82 191 ARG A CA 1
ATOM 1381 C C . ARG A 1 177 ? -28.029 15.433 -38.546 1.00 38.85 191 ARG A C 1
ATOM 1382 O O . ARG A 1 177 ? -27.576 14.534 -39.266 1.00 39.97 191 ARG A O 1
ATOM 1390 N N . GLU A 1 178 ? -29.148 16.083 -38.844 1.00 39.67 192 GLU A N 1
ATOM 1391 C CA . GLU A 1 178 ? -29.706 16.074 -40.200 1.00 40.28 192 GLU A CA 1
ATOM 1392 C C . GLU A 1 178 ? -28.632 16.636 -41.155 1.00 40.02 192 GLU A C 1
ATOM 1393 O O . GLU A 1 178 ? -28.379 16.095 -42.223 1.00 40.08 192 GLU A O 1
ATOM 1399 N N . ARG A 1 179 ? -27.950 17.686 -40.740 1.00 39.82 193 ARG A N 1
ATOM 1400 C CA . ARG A 1 179 ? -26.946 18.294 -41.600 1.00 40.86 193 ARG A CA 1
ATOM 1401 C C . ARG A 1 179 ? -25.525 17.791 -41.406 1.00 39.46 193 ARG A C 1
ATOM 1402 O O . ARG A 1 179 ? -24.759 17.759 -42.353 1.00 39.69 193 ARG A O 1
ATOM 1410 N N . LYS A 1 180 ? -25.189 17.429 -40.177 1.00 38.53 194 LYS A N 1
ATOM 1411 C CA . LYS A 1 180 ? -23.865 16.979 -39.831 1.00 38.93 194 LYS A CA 1
ATOM 1412 C C . LYS A 1 180 ? -24.041 15.767 -38.941 1.00 38.19 194 LYS A C 1
ATOM 1413 O O . LYS A 1 180 ? -24.098 15.905 -37.722 1.00 36.50 194 LYS A O 1
ATOM 1419 N N . PRO A 1 181 ? -24.167 14.577 -39.546 1.00 38.47 195 PRO A N 1
ATOM 1420 C CA . PRO A 1 181 ? -24.446 13.350 -38.778 1.00 39.86 195 PRO A CA 1
ATOM 1421 C C . PRO A 1 181 ? -23.537 13.078 -37.578 1.00 39.97 195 PRO A C 1
ATOM 1422 O O . PRO A 1 181 ? -24.012 12.594 -36.558 1.00 41.72 195 PRO A O 1
ATOM 1426 N N . ASP A 1 182 ? -22.272 13.441 -37.673 1.00 40.26 196 ASP A N 1
ATOM 1427 C CA . ASP A 1 182 ? -21.325 13.193 -36.585 1.00 41.61 196 ASP A CA 1
ATOM 1428 C C . ASP A 1 182 ? -21.113 14.355 -35.613 1.00 41.11 196 ASP A C 1
ATOM 1429 O O . ASP A 1 182 ? -20.176 14.353 -34.830 1.00 40.66 196 ASP A O 1
ATOM 1442 N N . LEU A 1 184 ? -20.825 16.565 -32.585 1.00 40.43 198 LEU A N 1
ATOM 1443 C CA . LEU A 1 184 ? -20.718 16.353 -31.134 1.00 40.29 198 LEU A CA 1
ATOM 1444 C C . LEU A 1 184 ? -21.772 17.153 -30.375 1.00 39.28 198 LEU A C 1
ATOM 1445 O O . LEU A 1 184 ? -21.980 18.313 -30.655 1.00 40.90 198 LEU A O 1
ATOM 1450 N N . ILE A 1 185 ? -22.481 16.499 -29.460 1.00 39.22 199 ILE A N 1
ATOM 1451 C CA . ILE A 1 185 ? -23.510 17.140 -28.632 1.00 39.12 199 ILE A CA 1
ATOM 1452 C C . ILE A 1 185 ? -23.115 16.933 -27.189 1.00 37.99 199 ILE A C 1
ATOM 1453 O O . ILE A 1 185 ? -23.001 15.794 -26.737 1.00 37.12 199 ILE A O 1
ATOM 1458 N N . ILE A 1 186 ? -22.899 18.035 -26.477 1.00 37.47 200 ILE A N 1
ATOM 1459 C CA . ILE A 1 186 ? -22.381 17.971 -25.128 1.00 39.23 200 ILE A CA 1
ATOM 1460 C C . ILE A 1 186 ? -23.123 18.949 -24.267 1.00 38.65 200 ILE A C 1
ATOM 1461 O O . ILE A 1 186 ? -22.929 20.146 -24.411 1.00 40.18 200 ILE A O 1
ATOM 1466 N N . PRO A 1 187 ? -24.034 18.462 -23.425 1.00 38.98 201 PRO A N 1
ATOM 1467 C CA . PRO A 1 187 ? -24.611 19.327 -22.376 1.00 39.76 201 PRO A CA 1
ATOM 1468 C C . PRO A 1 187 ? -23.654 19.693 -21.239 1.00 39.16 201 PRO A C 1
ATOM 1469 O O . PRO A 1 187 ? -22.746 18.927 -20.921 1.00 38.97 201 PRO A O 1
ATOM 1473 N N . GLN A 1 188 ? -23.852 20.879 -20.670 1.00 39.16 202 GLN A N 1
ATOM 1474 C CA . GLN A 1 188 ? -23.138 21.337 -19.499 1.00 39.40 202 GLN A CA 1
ATOM 1475 C C . GLN A 1 188 ? -24.086 21.345 -18.302 1.00 39.98 202 GLN A C 1
ATOM 1476 O O . GLN A 1 188 ? -25.161 21.994 -18.351 1.00 40.73 202 GLN A O 1
ATOM 1482 N N . ASN A 1 189 ? -23.673 20.654 -17.232 1.00 39.98 203 ASN A N 1
ATOM 1483 C CA . ASN A 1 189 ? -24.440 20.565 -15.984 1.00 38.98 203 ASN A CA 1
ATOM 1484 C C . ASN A 1 189 ? -25.865 19.973 -16.211 1.00 38.16 203 ASN A C 1
ATOM 1485 O O . ASN A 1 189 ? -26.169 19.501 -17.300 1.00 37.01 203 ASN A O 1
ATOM 1490 N N . GLY A 1 190 ? -26.724 19.986 -15.192 1.00 38.47 204 GLY A N 1
ATOM 1491 C CA . GLY A 1 190 ? -28.089 19.450 -15.317 1.00 38.73 204 GLY A CA 1
ATOM 1492 C C . GLY A 1 190 ? -28.091 17.936 -15.529 1.00 38.49 204 GLY A C 1
ATOM 1493 O O . GLY A 1 190 ? -29.040 17.377 -16.060 1.00 37.51 204 GLY A O 1
ATOM 1494 N N . GLU A 1 191 ? -27.030 17.271 -15.093 1.00 38.54 205 GLU A N 1
ATOM 1495 C CA . GLU A 1 191 ? -26.864 15.837 -15.359 1.00 39.28 205 GLU A CA 1
ATOM 1496 C C . GLU A 1 191 ? -27.916 15.006 -14.640 1.00 39.07 205 GLU A C 1
ATOM 1497 O O . GLU A 1 191 ? -28.364 14.006 -15.167 1.00 40.86 205 GLU A O 1
ATOM 1503 N N . ASN A 1 192 ? -28.372 15.472 -13.485 1.00 39.08 206 ASN A N 1
ATOM 1504 C CA . ASN A 1 192 ? -29.515 14.893 -12.796 1.00 38.74 206 ASN A CA 1
ATOM 1505 C C . ASN A 1 192 ? -30.871 14.881 -13.550 1.00 39.05 206 ASN A C 1
ATOM 1506 O O . ASN A 1 192 ? -31.821 14.252 -13.107 1.00 38.88 206 ASN A O 1
ATOM 1511 N N . ILE A 1 193 ? -30.955 15.561 -14.695 1.00 39.84 207 ILE A N 1
ATOM 1512 C CA . ILE A 1 193 ? -32.063 15.394 -15.631 1.00 38.24 207 ILE A CA 1
ATOM 1513 C C . ILE A 1 193 ? -32.217 13.964 -16.130 1.00 38.43 207 ILE A C 1
ATOM 1514 O O . ILE A 1 193 ? -33.313 13.528 -16.463 1.00 37.25 207 ILE A O 1
ATOM 1519 N N . LEU A 1 194 ? -31.120 13.222 -16.143 1.00 39.05 208 LEU A N 1
ATOM 1520 C CA . LEU A 1 194 ? -31.155 11.810 -16.492 1.00 39.57 208 LEU A CA 1
ATOM 1521 C C . LEU A 1 194 ? -32.038 10.940 -15.574 1.00 39.68 208 LEU A C 1
ATOM 1522 O O . LEU A 1 194 ? -32.368 9.821 -15.949 1.00 39.42 208 LEU A O 1
ATOM 1527 N N . ASP A 1 195 ? -32.448 11.437 -14.406 1.00 39.74 209 ASP A N 1
ATOM 1528 C CA . ASP A 1 195 ? -33.495 10.748 -13.619 1.00 39.75 209 ASP A CA 1
ATOM 1529 C C . ASP A 1 195 ? -34.814 10.624 -14.377 1.00 38.88 209 ASP A C 1
ATOM 1530 O O . ASP A 1 195 ? -35.627 9.763 -14.080 1.00 37.82 209 ASP A O 1
ATOM 1535 N N . PHE A 1 196 ? -35.038 11.525 -15.324 1.00 39.04 210 PHE A N 1
ATOM 1536 C CA . PHE A 1 196 ? -36.297 11.593 -16.077 1.00 38.53 210 PHE A CA 1
ATOM 1537 C C . PHE A 1 196 ? -36.183 11.054 -17.510 1.00 38.28 210 PHE A C 1
ATOM 1538 O O . PHE A 1 196 ? -37.172 11.062 -18.214 1.00 38.32 210 PHE A O 1
ATOM 1546 N N . ASP A 1 197 ? -34.995 10.587 -17.917 1.00 38.34 211 ASP A N 1
ATOM 1547 C CA . ASP A 1 197 ? -34.727 10.043 -19.273 1.00 38.73 211 ASP A CA 1
ATOM 1548 C C . ASP A 1 197 ? -35.133 8.564 -19.419 1.00 39.71 211 ASP A C 1
ATOM 1549 O O . ASP A 1 197 ? -35.015 7.788 -18.488 1.00 37.81 211 ASP A O 1
ATOM 1554 N N . ASP A 1 198 ? -35.609 8.190 -20.606 1.00 40.94 212 ASP A N 1
ATOM 1555 C CA . ASP A 1 198 ? -35.929 6.785 -20.900 1.00 40.57 212 ASP A CA 1
ATOM 1556 C C . ASP A 1 198 ? -34.763 6.060 -21.545 1.00 40.21 212 ASP A C 1
ATOM 1557 O O . ASP A 1 198 ? -34.879 4.878 -21.834 1.00 41.87 212 ASP A O 1
ATOM 1562 N N . GLY A 1 199 ? -33.666 6.763 -21.799 1.00 39.20 213 GLY A N 1
ATOM 1563 C CA . GLY A 1 199 ? -32.476 6.178 -22.420 1.00 39.39 213 GLY A CA 1
ATOM 1564 C C . GLY A 1 199 ? -32.008 6.964 -23.643 1.00 39.92 213 GLY A C 1
ATOM 1565 O O . GLY A 1 199 ? -30.829 6.900 -24.029 1.00 38.89 213 GLY A O 1
ATOM 1566 N N . GLN A 1 200 ? -32.915 7.750 -24.222 1.00 40.46 214 GLN A N 1
ATOM 1567 C CA . GLN A 1 200 ? -32.681 8.351 -25.523 1.00 41.14 214 GLN A CA 1
ATOM 1568 C C . GLN A 1 200 ? -31.727 9.531 -25.409 1.00 41.02 214 GLN A C 1
ATOM 1569 O O . GLN A 1 200 ? -30.870 9.733 -26.279 1.00 41.88 214 GLN A O 1
ATOM 1575 N N . LEU A 1 201 ? -31.841 10.311 -24.338 1.00 40.08 215 LEU A N 1
ATOM 1576 C CA . LEU A 1 201 ? -30.885 11.388 -24.127 1.00 39.63 215 LEU A CA 1
ATOM 1577 C C . LEU A 1 201 ? -29.486 10.843 -23.839 1.00 39.87 215 LEU A C 1
ATOM 1578 O O . LEU A 1 201 ? -28.523 11.263 -24.476 1.00 39.10 215 LEU A O 1
ATOM 1583 N N . ALA A 1 202 ? -29.393 9.913 -22.889 1.00 38.96 216 ALA A N 1
ATOM 1584 C CA . ALA A 1 202 ? -28.138 9.205 -22.608 1.00 39.54 216 ALA A CA 1
ATOM 1585 C C . ALA A 1 202 ? -27.443 8.677 -23.845 1.00 39.07 216 ALA A C 1
ATOM 1586 O O . ALA A 1 202 ? -26.209 8.772 -23.944 1.00 39.02 216 ALA A O 1
ATOM 1588 N N . SER A 1 203 ? -28.222 8.158 -24.789 1.00 38.41 217 SER A N 1
ATOM 1589 C CA . SER A 1 203 ? -27.638 7.532 -25.971 1.00 39.22 217 SER A CA 1
ATOM 1590 C C . SER A 1 203 ? -27.355 8.531 -27.098 1.00 38.66 217 SER A C 1
ATOM 1591 O O . SER A 1 203 ? -26.532 8.275 -27.955 1.00 37.68 217 SER A O 1
ATOM 1594 N N . THR A 1 204 ? -28.016 9.685 -27.065 1.00 40.38 218 THR A N 1
ATOM 1595 C CA . THR A 1 204 ? -27.882 10.710 -28.115 1.00 40.27 218 THR A CA 1
ATOM 1596 C C . THR A 1 204 ? -26.730 11.692 -27.913 1.00 40.19 218 THR A C 1
ATOM 1597 O O . THR A 1 204 ? -26.129 12.148 -28.886 1.00 39.05 218 THR A O 1
ATOM 1601 N N . VAL A 1 205 ? -26.441 12.047 -26.665 1.00 39.49 219 VAL A N 1
ATOM 1602 C CA . VAL A 1 205 ? -25.285 12.888 -26.400 1.00 39.41 219 VAL A CA 1
ATOM 1603 C C . VAL A 1 205 ? -23.996 12.153 -26.768 1.00 38.23 219 VAL A C 1
ATOM 1604 O O . VAL A 1 205 ? -23.950 10.904 -26.799 1.00 37.79 219 VAL A O 1
ATOM 1608 N N . SER A 1 206 ? -22.974 12.951 -27.046 1.00 36.92 220 SER A N 1
ATOM 1609 C CA . SER A 1 206 ? -21.634 12.461 -27.323 1.00 37.50 220 SER A CA 1
ATOM 1610 C C . SER A 1 206 ? -20.848 12.406 -26.029 1.00 37.23 220 SER A C 1
ATOM 1611 O O . SER A 1 206 ? -19.995 11.531 -25.837 1.00 36.46 220 SER A O 1
ATOM 1614 N N . GLY A 1 207 ? -21.123 13.378 -25.161 1.00 37.35 221 GLY A N 1
ATOM 1615 C CA . GLY A 1 207 ? -20.497 13.470 -23.864 1.00 37.50 221 GLY A CA 1
ATOM 1616 C C . GLY A 1 207 ? -21.294 14.388 -23.000 1.00 38.41 221 GLY A C 1
ATOM 1617 O O . GLY A 1 207 ? -22.375 14.839 -23.384 1.00 39.80 221 GLY A O 1
ATOM 1618 N N . TRP A 1 208 ? -20.759 14.698 -21.832 1.00 39.50 222 TRP A N 1
ATOM 1619 C CA . TRP A 1 208 ? -21.379 15.667 -20.921 1.00 39.16 222 TRP A CA 1
ATOM 1620 C C . TRP A 1 208 ? -20.285 16.506 -20.287 1.00 38.90 222 TRP A C 1
ATOM 1621 O O . TRP A 1 208 ? -19.187 15.997 -20.005 1.00 39.49 222 TRP A O 1
ATOM 1632 N N . ALA A 1 209 ? -20.569 17.781 -20.065 1.00 39.05 223 ALA A N 1
ATOM 1633 C CA . ALA A 1 209 ? -19.670 18.631 -19.333 1.00 38.80 223 ALA A CA 1
ATOM 1634 C C . ALA A 1 209 ? -20.276 19.120 -18.001 1.00 39.52 223 ALA A C 1
ATOM 1635 O O . ALA A 1 209 ? -21.498 19.282 -17.852 1.00 40.08 223 ALA A O 1
ATOM 1637 N N . VAL A 1 210 ? -19.385 19.316 -17.024 1.00 39.78 224 VAL A N 1
ATOM 1638 C CA . VAL A 1 210 ? -19.741 19.732 -15.684 1.00 39.97 224 VAL A CA 1
ATOM 1639 C C . VAL A 1 210 ? -18.766 20.753 -15.172 1.00 40.31 224 VAL A C 1
ATOM 1640 O O . VAL A 1 210 ? -17.538 20.568 -15.309 1.00 39.66 224 VAL A O 1
ATOM 1644 N N . GLU A 1 211 ? -19.334 21.816 -14.592 1.00 39.87 225 GLU A N 1
ATOM 1645 C CA . GLU A 1 211 ? -18.588 22.846 -13.848 1.00 39.91 225 GLU A CA 1
ATOM 1646 C C . GLU A 1 211 ? -18.710 22.570 -12.362 1.00 39.82 225 GLU A C 1
ATOM 1647 O O . GLU A 1 211 ? -19.755 22.145 -11.915 1.00 39.93 225 GLU A O 1
ATOM 1653 N N . ASN A 1 212 ? -17.667 22.855 -11.594 1.00 39.43 226 ASN A N 1
ATOM 1654 C CA . ASN A 1 212 ? -17.727 22.770 -10.130 1.00 39.61 226 ASN A CA 1
ATOM 1655 C C . ASN A 1 212 ? -17.942 21.343 -9.598 1.00 39.92 226 ASN A C 1
ATOM 1656 O O . ASN A 1 212 ? -18.875 21.080 -8.848 1.00 39.94 226 ASN A O 1
ATOM 1661 N N . LEU A 1 213 ? -17.059 20.428 -9.974 1.00 40.03 227 LEU A N 1
ATOM 1662 C CA . LEU A 1 213 ? -17.243 19.021 -9.621 1.00 40.17 227 LEU A CA 1
ATOM 1663 C C . LEU A 1 213 ? -16.496 18.664 -8.346 1.00 38.35 227 LEU A C 1
ATOM 1664 O O . LEU A 1 213 ? -17.042 18.004 -7.474 1.00 36.99 227 LEU A O 1
ATOM 1669 N N . PHE A 1 214 ? -15.259 19.112 -8.219 1.00 37.75 228 PHE A N 1
ATOM 1670 C CA . PHE A 1 214 ? -14.513 18.832 -6.998 1.00 37.61 228 PHE A CA 1
ATOM 1671 C C . PHE A 1 214 ? -14.299 20.062 -6.148 1.00 38.21 228 PHE A C 1
ATOM 1672 O O . PHE A 1 214 ? -14.179 19.941 -4.924 1.00 38.64 228 PHE A O 1
ATOM 1680 N N . TYR A 1 215 ? -14.229 21.229 -6.795 1.00 38.31 229 TYR A N 1
ATOM 1681 C CA . TYR A 1 215 ? -14.109 22.525 -6.136 1.00 38.18 229 TYR A CA 1
ATOM 1682 C C . TYR A 1 215 ? -15.176 23.458 -6.664 1.00 38.55 229 TYR A C 1
ATOM 1683 O O . TYR A 1 215 ? -15.539 23.409 -7.848 1.00 37.64 229 TYR A O 1
ATOM 1692 N N . LEU A 1 216 ? -15.680 24.310 -5.785 1.00 39.51 230 LEU A N 1
ATOM 1693 C CA . LEU A 1 216 ? -16.418 25.497 -6.205 1.00 39.99 230 LEU A CA 1
ATOM 1694 C C . LEU A 1 216 ? -15.428 26.668 -6.117 1.00 39.51 230 LEU A C 1
ATOM 1695 O O . LEU A 1 216 ? -15.097 27.129 -5.024 1.00 40.01 230 LEU A O 1
ATOM 1700 N N . LYS A 1 217 ? -14.964 27.146 -7.269 1.00 39.83 231 LYS A N 1
ATOM 1701 C CA . LYS A 1 217 ? -13.751 27.996 -7.351 1.00 40.44 231 LYS A CA 1
ATOM 1702 C C . LYS A 1 217 ? -12.576 27.347 -6.604 1.00 39.74 231 LYS A C 1
ATOM 1703 O O . LYS A 1 217 ? -12.150 26.256 -6.984 1.00 40.91 231 LYS A O 1
ATOM 1709 N N . THR A 1 218 ? -12.057 27.976 -5.549 1.00 38.88 232 THR A N 1
ATOM 1710 C CA . THR A 1 218 ? -10.900 27.442 -4.854 1.00 39.03 232 THR A CA 1
ATOM 1711 C C . THR A 1 218 ? -11.304 26.597 -3.651 1.00 38.70 232 THR A C 1
ATOM 1712 O O . THR A 1 218 ? -10.437 26.033 -3.003 1.00 37.32 232 THR A O 1
ATOM 1716 N N . ILE A 1 219 ? -12.608 26.504 -3.370 1.00 39.01 233 ILE A N 1
ATOM 1717 C CA . ILE A 1 219 ? -13.121 25.815 -2.175 1.00 39.71 233 ILE A CA 1
ATOM 1718 C C . ILE A 1 219 ? -13.572 24.386 -2.494 1.00 40.18 233 ILE A C 1
ATOM 1719 O O . ILE A 1 219 ? -14.435 24.203 -3.363 1.00 39.75 233 ILE A O 1
ATOM 1724 N N . PRO A 1 220 ? -13.041 23.375 -1.771 1.00 39.98 234 PRO A N 1
ATOM 1725 C CA . PRO A 1 220 ? -13.441 22.017 -2.162 1.00 40.60 234 PRO A CA 1
ATOM 1726 C C . PRO A 1 220 ? -14.906 21.732 -1.852 1.00 41.55 234 PRO A C 1
ATOM 1727 O O . PRO A 1 220 ? -15.452 22.269 -0.896 1.00 42.16 234 PRO A O 1
ATOM 1731 N N . LEU A 1 221 ? -15.553 20.933 -2.688 1.00 42.50 235 LEU A N 1
ATOM 1732 C CA . LEU A 1 221 ? -16.908 20.479 -2.383 1.00 43.41 235 LEU A CA 1
ATOM 1733 C C . LEU A 1 221 ? -16.882 19.341 -1.380 1.00 43.44 235 LEU A C 1
ATOM 1734 O O . LEU A 1 221 ? -15.858 18.694 -1.173 1.00 42.59 235 LEU A O 1
ATOM 1739 N N . GLU A 1 222 ? -18.034 19.103 -0.770 1.00 44.48 236 GLU A N 1
ATOM 1740 C CA . GLU A 1 222 ? -18.184 17.982 0.140 1.00 45.18 236 GLU A CA 1
ATOM 1741 C C . GLU A 1 222 ? -18.133 16.742 -0.729 1.00 44.93 236 GLU A C 1
ATOM 1742 O O . GLU A 1 222 ? -18.561 16.779 -1.881 1.00 45.36 236 GLU A O 1
ATOM 1748 N N . GLU A 1 223 ? -17.559 15.673 -0.194 1.00 45.38 237 GLU A N 1
ATOM 1749 C CA . GLU A 1 223 ? -17.424 14.402 -0.910 1.00 45.56 237 GLU A CA 1
ATOM 1750 C C . GLU A 1 223 ? -18.773 13.844 -1.368 1.00 45.02 237 GLU A C 1
ATOM 1751 O O . GLU A 1 223 ? -18.868 13.284 -2.457 1.00 43.64 237 GLU A O 1
ATOM 1753 N N . ASN A 1 224 ? -19.793 13.972 -0.521 1.00 45.22 238 ASN A N 1
ATOM 1754 C CA . ASN A 1 224 ? -21.109 13.422 -0.835 1.00 45.98 238 ASN A CA 1
ATOM 1755 C C . ASN A 1 224 ? -21.744 14.118 -2.029 1.00 45.27 238 ASN A C 1
ATOM 1756 O O . ASN A 1 224 ? -22.356 13.465 -2.869 1.00 45.59 238 ASN A O 1
ATOM 1765 N N . GLU A 1 225 ? -21.576 15.435 -2.091 1.00 44.92 239 GLU A N 1
ATOM 1766 C CA . GLU A 1 225 ? -22.085 16.252 -3.198 1.00 45.23 239 GLU A CA 1
ATOM 1767 C C . GLU A 1 225 ? -21.437 15.892 -4.548 1.00 43.15 239 GLU A C 1
ATOM 1768 O O . GLU A 1 225 ? -22.112 15.751 -5.558 1.00 41.42 239 GLU A O 1
ATOM 1774 N N . THR A 1 226 ? -20.111 15.771 -4.526 1.00 41.91 240 THR A N 1
ATOM 1775 C CA . THR A 1 226 ? -19.324 15.333 -5.675 1.00 40.58 240 THR A CA 1
ATOM 1776 C C . THR A 1 226 ? -19.715 13.908 -6.092 1.00 40.25 240 THR A C 1
ATOM 1777 O O . THR A 1 226 ? -19.973 13.668 -7.295 1.00 38.22 240 THR A O 1
ATOM 1781 N N . LYS A 1 227 ? -19.790 12.998 -5.104 1.00 38.00 241 LYS A N 1
ATOM 1782 C CA . LYS A 1 227 ? -20.151 11.607 -5.358 1.00 39.29 241 LYS A CA 1
ATOM 1783 C C . LYS A 1 227 ? -21.494 11.473 -6.073 1.00 39.39 241 LYS A C 1
ATOM 1784 O O . LYS A 1 227 ? -21.596 10.679 -7.007 1.00 38.24 241 LYS A O 1
ATOM 1790 N N . SER A 1 228 ? -22.496 12.263 -5.664 1.00 39.93 242 SER A N 1
ATOM 1791 C CA . SER A 1 228 ? -23.835 12.221 -6.286 1.00 39.54 242 SER A CA 1
ATOM 1792 C C . SER A 1 228 ? -23.810 12.631 -7.744 1.00 39.85 242 SER A C 1
ATOM 1793 O O . SER A 1 228 ? -24.536 12.069 -8.562 1.00 40.76 242 SER A O 1
ATOM 1798 N N . ARG A 1 229 ? -22.988 13.617 -8.071 1.00 39.30 243 ARG A N 1
ATOM 1799 C CA . ARG A 1 229 ? -22.822 14.040 -9.449 1.00 39.37 243 ARG A CA 1
ATOM 1800 C C . ARG A 1 229 ? -22.108 12.997 -10.295 1.00 38.42 243 ARG A C 1
ATOM 1801 O O . ARG A 1 229 ? -22.497 12.739 -11.422 1.00 36.92 243 ARG A O 1
ATOM 1809 N N . LEU A 1 230 ? -21.049 12.439 -9.749 1.00 39.03 244 LEU A N 1
ATOM 1810 C CA . LEU A 1 230 ? -20.288 11.370 -10.403 1.00 40.04 244 LEU A CA 1
ATOM 1811 C C . LEU A 1 230 ? -21.090 10.119 -10.747 1.00 40.18 244 LEU A C 1
ATOM 1812 O O . LEU A 1 230 ? -20.793 9.461 -11.737 1.00 39.91 244 LEU A O 1
ATOM 1817 N N . GLU A 1 231 ? -22.089 9.794 -9.938 1.00 40.65 245 GLU A N 1
ATOM 1818 C CA . GLU A 1 231 ? -22.979 8.665 -10.225 1.00 41.89 245 GLU A CA 1
ATOM 1819 C C . GLU A 1 231 ? -23.627 8.763 -11.616 1.00 41.04 245 GLU A C 1
ATOM 1820 O O . GLU A 1 231 ? -23.718 7.757 -12.333 1.00 40.66 245 GLU A O 1
ATOM 1826 N N . TYR A 1 232 ? -24.053 9.974 -11.985 1.00 39.55 246 TYR A N 1
ATOM 1827 C CA . TYR A 1 232 ? -24.616 10.241 -13.306 1.00 39.48 246 TYR A CA 1
ATOM 1828 C C . TYR A 1 232 ? -23.545 10.142 -14.383 1.00 40.21 246 TYR A C 1
ATOM 1829 O O . TYR A 1 232 ? -23.746 9.500 -15.419 1.00 40.12 246 TYR A O 1
ATOM 1838 N N . LEU A 1 233 ? -22.401 10.770 -14.123 1.00 40.39 247 LEU A N 1
ATOM 1839 C CA . LEU A 1 233 ? -21.333 10.865 -15.108 1.00 40.20 247 LEU A CA 1
ATOM 1840 C C . LEU A 1 233 ? -20.639 9.509 -15.319 1.00 40.14 247 LEU A C 1
ATOM 1841 O O . LEU A 1 233 ? -20.341 9.127 -16.444 1.00 41.55 247 LEU A O 1
ATOM 1846 N N . ILE A 1 234 ? -20.380 8.771 -14.256 1.00 40.12 248 ILE A N 1
ATOM 1847 C CA . ILE A 1 234 ? -19.724 7.470 -14.419 1.00 40.95 248 ILE A CA 1
ATOM 1848 C C . ILE A 1 234 ? -20.564 6.552 -15.328 1.00 41.73 248 ILE A C 1
ATOM 1849 O O . ILE A 1 234 ? -20.026 5.916 -16.230 1.00 41.31 248 ILE A O 1
ATOM 1854 N N . ARG A 1 235 ? -21.877 6.519 -15.099 1.00 42.81 249 ARG A N 1
ATOM 1855 C CA . ARG A 1 235 ? -22.806 5.749 -15.929 1.00 43.06 249 ARG A CA 1
ATOM 1856 C C . ARG A 1 235 ? -22.775 6.164 -17.389 1.00 41.51 249 ARG A C 1
ATOM 1857 O O . ARG A 1 235 ? -22.929 5.335 -18.262 1.00 42.29 249 ARG A O 1
ATOM 1865 N N . LEU A 1 236 ? -22.607 7.449 -17.658 1.00 40.90 250 LEU A N 1
ATOM 1866 C CA . LEU A 1 236 ? -22.462 7.916 -19.041 1.00 40.35 250 LEU A CA 1
ATOM 1867 C C . LEU A 1 236 ? -21.147 7.433 -19.650 1.00 40.12 250 LEU A C 1
ATOM 1868 O O . LEU A 1 236 ? -21.118 7.064 -20.819 1.00 40.36 250 LEU A O 1
ATOM 1873 N N . ASN A 1 237 ? -20.079 7.417 -18.851 1.00 39.69 251 ASN A N 1
ATOM 1874 C CA . ASN A 1 237 ? -18.744 7.053 -19.338 1.00 39.45 251 ASN A CA 1
ATOM 1875 C C . ASN A 1 237 ? -18.733 5.605 -19.822 1.00 39.54 251 ASN A C 1
ATOM 1876 O O . ASN A 1 237 ? -18.190 5.315 -20.882 1.00 37.88 251 ASN A O 1
ATOM 1881 N N . ARG A 1 238 ? -19.339 4.731 -19.009 1.00 40.65 252 ARG A N 1
ATOM 1882 C CA . ARG A 1 238 ? -19.699 3.323 -19.328 1.00 41.39 252 ARG A CA 1
ATOM 1883 C C . ARG A 1 238 ? -20.282 3.095 -20.714 1.00 41.96 252 ARG A C 1
ATOM 1884 O O . ARG A 1 238 ? -20.007 2.068 -21.374 1.00 42.96 252 ARG A O 1
ATOM 1892 N N . LYS A 1 239 ? -21.151 4.021 -21.096 1.00 41.69 253 LYS A N 1
ATOM 1893 C CA . LYS A 1 239 ? -21.842 3.985 -22.377 1.00 43.00 253 LYS A CA 1
ATOM 1894 C C . LYS A 1 239 ? -20.988 4.613 -23.477 1.00 41.76 253 LYS A C 1
ATOM 1895 O O . LYS A 1 239 ? -21.468 4.786 -24.594 1.00 41.87 253 LYS A O 1
ATOM 1901 N N . GLY A 1 240 ? -19.731 4.950 -23.173 1.00 40.18 254 GLY A N 1
ATOM 1902 C CA . GLY A 1 240 ? -18.835 5.519 -24.161 1.00 39.37 254 GLY A CA 1
ATOM 1903 C C . GLY A 1 240 ? -19.079 7.008 -24.390 1.00 38.93 254 GLY A C 1
ATOM 1904 O O . GLY A 1 240 ? -18.777 7.529 -25.465 1.00 38.67 254 GLY A O 1
ATOM 1905 N N . LYS A 1 241 ? -19.615 7.694 -23.388 1.00 38.46 255 LYS A N 1
ATOM 1906 C CA . LYS A 1 241 ? -19.750 9.144 -23.443 1.00 38.58 255 LYS A CA 1
ATOM 1907 C C . LYS A 1 241 ? -18.608 9.812 -22.664 1.00 39.21 255 LYS A C 1
ATOM 1908 O O . LYS A 1 241 ? -18.387 9.504 -21.494 1.00 40.60 255 LYS A O 1
ATOM 1914 N N . PHE A 1 242 ? -17.858 10.691 -23.315 1.00 38.35 256 PHE A N 1
ATOM 1915 C CA . PHE A 1 242 ? -16.760 11.375 -22.644 1.00 38.56 256 PHE A CA 1
ATOM 1916 C C . PHE A 1 242 ? -17.263 12.459 -21.672 1.00 38.96 256 PHE A C 1
ATOM 1917 O O . PHE A 1 242 ? -18.332 13.049 -21.851 1.00 39.42 256 PHE A O 1
ATOM 1925 N N . ILE A 1 243 ? -16.487 12.687 -20.622 1.00 39.33 257 ILE A N 1
ATOM 1926 C CA . ILE A 1 243 ? -16.842 13.651 -19.592 1.00 38.31 257 ILE A CA 1
ATOM 1927 C C . ILE A 1 243 ? -15.781 14.747 -19.570 1.00 37.99 257 ILE A C 1
ATOM 1928 O O . ILE A 1 243 ? -14.599 14.481 -19.361 1.00 35.67 257 ILE A O 1
ATOM 1933 N N . LEU A 1 244 ? -16.239 15.968 -19.846 1.00 37.88 258 LEU A N 1
ATOM 1934 C CA . LEU A 1 244 ? -15.443 17.161 -19.707 1.00 38.42 258 LEU A CA 1
ATOM 1935 C C . LEU A 1 244 ? -15.750 17.817 -18.349 1.00 39.03 258 LEU A C 1
ATOM 1936 O O . LEU A 1 244 ? -16.928 17.957 -17.946 1.00 37.91 258 LEU A O 1
ATOM 1941 N N . SER A 1 245 ? -14.671 18.137 -17.632 1.00 38.80 259 SER A N 1
ATOM 1942 C CA . SER A 1 245 ? -14.709 18.785 -16.321 1.00 38.63 259 SER A CA 1
ATOM 1943 C C . SER A 1 245 ? -14.018 20.151 -16.415 1.00 38.27 259 SER A C 1
ATOM 1944 O O . SER A 1 245 ? -12.938 20.261 -16.976 1.00 38.40 259 SER A O 1
ATOM 1947 N N . VAL A 1 246 ? -14.644 21.181 -15.874 1.00 37.91 260 VAL A N 1
ATOM 1948 C CA . VAL A 1 246 ? -13.959 22.431 -15.637 1.00 38.63 260 VAL A CA 1
ATOM 1949 C C . VAL A 1 246 ? -14.308 22.886 -14.224 1.00 39.06 260 VAL A C 1
ATOM 1950 O O . VAL A 1 246 ? -15.483 23.037 -13.885 1.00 39.45 260 VAL A O 1
ATOM 1954 N N . ASP A 1 247 ? -13.272 23.043 -13.398 1.00 38.37 261 ASP A N 1
ATOM 1955 C CA . ASP A 1 247 ? -13.379 23.703 -12.105 1.00 37.39 261 ASP A CA 1
ATOM 1956 C C . ASP A 1 247 ? -12.531 24.964 -12.176 1.00 37.25 261 ASP A C 1
ATOM 1957 O O . ASP A 1 247 ? -11.421 24.950 -12.747 1.00 35.79 261 ASP A O 1
ATOM 1962 N N . TYR A 1 248 ? -13.042 26.029 -11.551 1.00 37.88 262 TYR A N 1
ATOM 1963 C CA . TYR A 1 248 ? -12.436 27.365 -11.619 1.00 37.82 262 TYR A CA 1
ATOM 1964 C C . TYR A 1 248 ? -11.424 27.583 -10.478 1.00 37.49 262 TYR A C 1
ATOM 1965 O O . TYR A 1 248 ? -11.525 28.515 -9.692 1.00 36.76 262 TYR A O 1
ATOM 1974 N N . VAL A 1 249 ? -10.435 26.707 -10.430 1.00 37.10 263 VAL A N 1
ATOM 1975 C CA . VAL A 1 249 ? -9.503 26.590 -9.297 1.00 37.50 263 VAL A CA 1
ATOM 1976 C C . VAL A 1 249 ? -8.193 27.377 -9.409 1.00 36.29 263 VAL A C 1
ATOM 1977 O O . VAL A 1 249 ? -7.421 27.419 -8.466 1.00 36.20 263 VAL A O 1
ATOM 1981 N N . ASP A 1 250 ? -7.923 27.969 -10.561 1.00 35.92 264 ASP A N 1
ATOM 1982 C CA . ASP A 1 250 ? -6.650 28.659 -10.755 1.00 35.62 264 ASP A CA 1
ATOM 1983 C C . ASP A 1 250 ? -6.816 30.113 -10.352 1.00 36.12 264 ASP A C 1
ATOM 1984 O O . ASP A 1 250 ? -7.535 30.886 -10.991 1.00 37.09 264 ASP A O 1
ATOM 1989 N N . ASP A 1 251 ? -6.213 30.478 -9.238 1.00 36.87 265 ASP A N 1
ATOM 1990 C CA . ASP A 1 251 ? -6.272 31.852 -8.790 1.00 37.73 265 ASP A CA 1
ATOM 1991 C C . ASP A 1 251 ? -5.224 32.711 -9.485 1.00 37.92 265 ASP A C 1
ATOM 1992 O O . ASP A 1 251 ? -5.143 33.901 -9.215 1.00 38.00 265 ASP A O 1
ATOM 1997 N N . GLY A 1 252 ? -4.405 32.108 -10.346 1.00 37.63 266 GLY A N 1
ATOM 1998 C CA . GLY A 1 252 ? -3.485 32.855 -11.189 1.00 37.57 266 GLY A CA 1
ATOM 1999 C C . GLY A 1 252 ? -2.112 33.079 -10.617 1.00 37.36 266 GLY A C 1
ATOM 2000 O O . GLY A 1 252 ? -1.269 33.689 -11.262 1.00 37.39 266 GLY A O 1
ATOM 2001 N N . SER A 1 253 ? -1.895 32.598 -9.400 1.00 37.40 267 SER A N 1
ATOM 2002 C CA . SER A 1 253 ? -0.624 32.754 -8.713 1.00 37.64 267 SER A CA 1
ATOM 2003 C C . SER A 1 253 ? 0.233 31.519 -8.932 1.00 37.47 267 SER A C 1
ATOM 2004 O O . SER A 1 253 ? -0.254 30.497 -9.427 1.00 37.46 267 SER A O 1
ATOM 2007 N N . ASP A 1 254 ? 1.505 31.635 -8.560 1.00 37.37 268 ASP A N 1
ATOM 2008 C CA . ASP A 1 254 ? 2.428 30.492 -8.484 1.00 37.64 268 ASP A CA 1
ATOM 2009 C C . ASP A 1 254 ? 2.609 30.037 -7.020 1.00 36.58 268 ASP A C 1
ATOM 2010 O O . ASP A 1 254 ? 3.697 29.650 -6.620 1.00 34.94 268 ASP A O 1
ATOM 2019 N N . SER A 1 255 ? 1.536 30.109 -6.230 1.00 36.04 269 SER A N 1
ATOM 2020 C CA . SER A 1 255 ? 1.598 29.735 -4.831 1.00 35.37 269 SER A CA 1
ATOM 2021 C C . SER A 1 255 ? 1.561 28.222 -4.749 1.00 35.22 269 SER A C 1
ATOM 2022 O O . SER A 1 255 ? 1.168 27.551 -5.690 1.00 33.99 269 SER A O 1
ATOM 2025 N N . PHE A 1 256 ? 2.019 27.687 -3.627 1.00 35.41 270 PHE A N 1
ATOM 2026 C CA . PHE A 1 256 ? 1.961 26.263 -3.418 1.00 36.20 270 PHE A CA 1
ATOM 2027 C C . PHE A 1 256 ? 0.495 25.843 -3.340 1.00 36.48 270 PHE A C 1
ATOM 2028 O O . PHE A 1 256 ? 0.098 24.834 -3.901 1.00 35.77 270 PHE A O 1
ATOM 2036 N N . GLU A 1 257 ? -0.289 26.644 -2.633 1.00 36.47 271 GLU A N 1
ATOM 2037 C CA . GLU A 1 257 ? -1.679 26.367 -2.394 1.00 37.21 271 GLU A CA 1
ATOM 2038 C C . GLU A 1 257 ? -2.422 26.303 -3.709 1.00 35.94 271 GLU A C 1
ATOM 2039 O O . GLU A 1 257 ? -3.192 25.383 -3.941 1.00 36.79 271 GLU A O 1
ATOM 2045 N N . ASN A 1 258 ? -2.182 27.278 -4.574 1.00 35.15 272 ASN A N 1
ATOM 2046 C CA . ASN A 1 258 ? -2.828 27.304 -5.881 1.00 35.23 272 ASN A CA 1
ATOM 2047 C C . ASN A 1 258 ? -2.399 26.157 -6.783 1.00 34.79 272 ASN A C 1
ATOM 2048 O O . ASN A 1 258 ? -3.247 25.481 -7.361 1.00 34.41 272 ASN A O 1
ATOM 2053 N N . ILE A 1 259 ? -1.092 25.931 -6.899 1.00 34.63 273 ILE A N 1
ATOM 2054 C CA . ILE A 1 259 ? -0.624 24.901 -7.807 1.00 35.03 273 ILE A CA 1
ATOM 2055 C C . ILE A 1 259 ? -1.006 23.504 -7.291 1.00 34.39 273 ILE A C 1
ATOM 2056 O O . ILE A 1 259 ? -1.344 22.652 -8.066 1.00 33.49 273 ILE A O 1
ATOM 2061 N N . SER A 1 260 ? -0.962 23.273 -5.987 1.00 34.60 274 SER A N 1
ATOM 2062 C CA . SER A 1 260 ? -1.298 21.952 -5.453 1.00 34.40 274 SER A CA 1
ATOM 2063 C C . SER A 1 260 ? -2.784 21.680 -5.580 1.00 34.87 274 SER A C 1
ATOM 2064 O O . SER A 1 260 ? -3.184 20.529 -5.778 1.00 34.24 274 SER A O 1
ATOM 2069 N N . ARG A 1 261 ? -3.600 22.734 -5.492 1.00 35.50 275 ARG A N 1
ATOM 2070 C CA . ARG A 1 261 ? -5.047 22.603 -5.699 1.00 36.23 275 ARG A CA 1
ATOM 2071 C C . ARG A 1 261 ? -5.386 22.179 -7.154 1.00 35.80 275 ARG A C 1
ATOM 2072 O O . ARG A 1 261 ? -6.273 21.357 -7.394 1.00 34.79 275 ARG A O 1
ATOM 2080 N N . ILE A 1 262 ? -4.666 22.769 -8.102 1.00 35.47 276 ILE A N 1
ATOM 2081 C CA . ILE A 1 262 ? -4.744 22.402 -9.497 1.00 36.01 276 ILE A CA 1
ATOM 2082 C C . ILE A 1 262 ? -4.359 20.933 -9.740 1.00 36.26 276 ILE A C 1
ATOM 2083 O O . ILE A 1 262 ? -5.057 20.213 -10.451 1.00 36.16 276 ILE A O 1
ATOM 2088 N N . LEU A 1 263 ? -3.245 20.510 -9.162 1.00 36.71 277 LEU A N 1
ATOM 2089 C CA . LEU A 1 263 ? -2.801 19.127 -9.257 1.00 37.30 277 LEU A CA 1
ATOM 2090 C C . LEU A 1 263 ? -3.798 18.169 -8.587 1.00 37.38 277 LEU A C 1
ATOM 2091 O O . LEU A 1 263 ? -4.044 17.060 -9.078 1.00 36.73 277 LEU A O 1
ATOM 2096 N N . ASP A 1 264 ? -4.333 18.584 -7.444 1.00 37.84 278 ASP A N 1
ATOM 2097 C CA . ASP A 1 264 ? -5.334 17.785 -6.735 1.00 38.00 278 ASP A CA 1
ATOM 2098 C C . ASP A 1 264 ? -6.612 17.661 -7.556 1.00 37.60 278 ASP A C 1
ATOM 2099 O O . ASP A 1 264 ? -7.164 16.575 -7.710 1.00 38.01 278 ASP A O 1
ATOM 2104 N N . TYR A 1 265 ? -7.089 18.784 -8.069 1.00 37.39 279 TYR A N 1
ATOM 2105 C CA . TYR A 1 265 ? -8.200 18.760 -9.024 1.00 37.05 279 TYR A CA 1
ATOM 2106 C C . TYR A 1 265 ? -7.907 17.848 -10.256 1.00 37.30 279 TYR A C 1
ATOM 2107 O O . TYR A 1 265 ? -8.753 17.032 -10.628 1.00 38.06 279 TYR A O 1
ATOM 2116 N N . TYR A 1 266 ? -6.731 17.983 -10.875 1.00 36.92 280 TYR A N 1
ATOM 2117 C CA . TYR A 1 266 ? -6.361 17.140 -12.025 1.00 37.05 280 TYR A CA 1
ATOM 2118 C C . TYR A 1 266 ? -6.415 15.678 -11.641 1.00 37.80 280 TYR A C 1
ATOM 2119 O O . TYR A 1 266 ? -7.039 14.892 -12.341 1.00 37.03 280 TYR A O 1
ATOM 2128 N N . GLU A 1 267 ? -5.781 15.335 -10.518 1.00 38.04 281 GLU A N 1
ATOM 2129 C CA . GLU A 1 267 ? -5.803 13.978 -9.962 1.00 40.06 281 GLU A CA 1
ATOM 2130 C C . GLU A 1 267 ? -7.207 13.413 -9.796 1.00 38.57 281 GLU A C 1
ATOM 2131 O O . GLU A 1 267 ? -7.522 12.349 -10.329 1.00 37.68 281 GLU A O 1
ATOM 2137 N N . LYS A 1 268 ? -8.043 14.141 -9.058 1.00 38.16 282 LYS A N 1
ATOM 2138 C CA . LYS A 1 268 ? -9.418 13.724 -8.803 1.00 37.49 282 LYS A CA 1
ATOM 2139 C C . LYS A 1 268 ? -10.215 13.517 -10.083 1.00 37.83 282 LYS A C 1
ATOM 2140 O O . LYS A 1 268 ? -10.929 12.512 -10.215 1.00 38.79 282 LYS A O 1
ATOM 2146 N N . ALA A 1 269 ? -10.105 14.453 -11.027 1.00 37.40 283 ALA A N 1
ATOM 2147 C CA . ALA A 1 269 ? -10.809 14.334 -12.324 1.00 37.71 283 ALA A CA 1
ATOM 2148 C C . ALA A 1 269 ? -10.449 13.045 -13.061 1.00 38.53 283 ALA A C 1
ATOM 2149 O O . ALA A 1 269 ? -11.307 12.242 -13.381 1.00 38.65 283 ALA A O 1
ATOM 2151 N N . LYS A 1 270 ? -9.152 12.838 -13.259 1.00 39.87 284 LYS A N 1
ATOM 2152 C CA . LYS A 1 270 ? -8.632 11.728 -14.033 1.00 40.88 284 LYS A CA 1
ATOM 2153 C C . LYS A 1 270 ? -8.939 10.351 -13.451 1.00 41.06 284 LYS A C 1
ATOM 2154 O O . LYS A 1 270 ? -9.250 9.427 -14.204 1.00 41.88 284 LYS A O 1
ATOM 2160 N N . ARG A 1 271 ? -8.883 10.197 -12.131 1.00 41.02 285 ARG A N 1
ATOM 2161 C CA . ARG A 1 271 ? -9.219 8.896 -11.534 1.00 41.02 285 ARG A CA 1
ATOM 2162 C C . ARG A 1 271 ? -10.724 8.628 -11.527 1.00 39.30 285 ARG A C 1
ATOM 2163 O O . ARG A 1 271 ? -11.143 7.508 -11.247 1.00 38.36 285 ARG A O 1
ATOM 2175 N N . ASN A 1 272 ? -11.517 9.650 -11.861 1.00 38.34 286 ASN A N 1
ATOM 2176 C CA . ASN A 1 272 ? -12.945 9.490 -12.120 1.00 37.19 286 ASN A CA 1
ATOM 2177 C C . ASN A 1 272 ? -13.356 9.622 -13.612 1.00 36.88 286 ASN A C 1
ATOM 2178 O O . ASN A 1 272 ? -14.522 9.831 -13.920 1.00 35.72 286 ASN A O 1
ATOM 2183 N N . GLY A 1 273 ? -12.421 9.478 -14.542 1.00 37.26 287 GLY A N 1
ATOM 2184 C CA . GLY A 1 273 ? -12.784 9.446 -15.968 1.00 37.52 287 GLY A CA 1
ATOM 2185 C C . GLY A 1 273 ? -13.257 10.762 -16.538 1.00 38.21 287 GLY A C 1
ATOM 2186 O O . GLY A 1 273 ? -13.993 10.799 -17.543 1.00 39.48 287 GLY A O 1
ATOM 2187 N N . CYS A 1 274 ? -12.859 11.850 -15.893 1.00 38.47 288 CYS A N 1
ATOM 2188 C CA . CYS A 1 274 ? -13.143 13.201 -16.385 1.00 38.20 288 CYS A CA 1
ATOM 2189 C C . CYS A 1 274 ? -11.863 13.875 -16.893 1.00 38.31 288 CYS A C 1
ATOM 2190 O O . CYS A 1 274 ? -10.801 13.837 -16.232 1.00 36.74 288 CYS A O 1
ATOM 2193 N N . ILE A 1 275 ? -11.995 14.525 -18.044 1.00 38.44 289 ILE A N 1
ATOM 2194 C CA . ILE A 1 275 ? -10.903 15.229 -18.675 1.00 38.95 289 ILE A CA 1
ATOM 2195 C C . ILE A 1 275 ? -10.970 16.631 -18.085 1.00 38.43 289 ILE A C 1
ATOM 2196 O O . ILE A 1 275 ? -11.961 17.340 -18.294 1.00 38.97 289 ILE A O 1
ATOM 2201 N N . PRO A 1 276 ? -9.929 17.008 -17.299 1.00 38.14 290 PRO A N 1
ATOM 2202 C CA . PRO A 1 276 ? -9.938 18.262 -16.587 1.00 37.63 290 PRO A CA 1
ATOM 2203 C C . PRO A 1 276 ? -9.455 19.452 -17.411 1.00 37.52 290 PRO A C 1
ATOM 2204 O O . PRO A 1 276 ? -8.612 19.329 -18.322 1.00 37.77 290 PRO A O 1
ATOM 2208 N N . TYR A 1 277 ? -10.005 20.599 -17.064 1.00 37.20 291 TYR A N 1
ATOM 2209 C CA . TYR A 1 277 ? -9.483 21.893 -17.471 1.00 37.36 291 TYR A CA 1
ATOM 2210 C C . TYR A 1 277 ? -9.628 22.807 -16.244 1.00 36.92 291 TYR A C 1
ATOM 2211 O O . TYR A 1 277 ? -10.715 22.954 -15.697 1.00 35.69 291 TYR A O 1
ATOM 2220 N N . ALA A 1 278 ? -8.519 23.385 -15.808 1.00 36.50 292 ALA A N 1
ATOM 2221 C CA . ALA A 1 278 ? -8.512 24.279 -14.666 1.00 36.90 292 ALA A CA 1
ATOM 2222 C C . ALA A 1 278 ? -8.606 25.700 -15.187 1.00 37.11 292 ALA A C 1
ATOM 2223 O O . ALA A 1 278 ? -7.686 26.195 -15.852 1.00 36.77 292 ALA A O 1
ATOM 2225 N N . ALA A 1 279 ? -9.726 26.340 -14.862 1.00 37.31 293 ALA A N 1
ATOM 2226 C CA . ALA A 1 279 ? -10.021 27.663 -15.318 1.00 37.66 293 ALA A CA 1
ATOM 2227 C C . ALA A 1 279 ? -9.708 28.666 -14.202 1.00 37.29 293 ALA A C 1
ATOM 2228 O O . ALA A 1 279 ? -9.600 28.306 -13.043 1.00 37.94 293 ALA A O 1
ATOM 2230 N N . ARG A 1 280 ? -9.575 29.931 -14.582 1.00 37.02 294 ARG A N 1
ATOM 2231 C CA . ARG A 1 280 ? -9.340 31.006 -13.641 1.00 36.47 294 ARG A CA 1
ATOM 2232 C C . ARG A 1 280 ? -10.549 31.243 -12.778 1.00 36.54 294 ARG A C 1
ATOM 2233 O O . ARG A 1 280 ? -11.694 31.097 -13.244 1.00 38.52 294 ARG A O 1
ATOM 2241 N N . SER A 1 281 ? -10.290 31.609 -11.527 1.00 36.98 295 SER A N 1
ATOM 2242 C CA . SER A 1 281 ? -11.314 31.709 -10.504 1.00 38.50 295 SER A CA 1
ATOM 2243 C C . SER A 1 281 ? -12.243 32.895 -10.666 1.00 39.01 295 SER A C 1
ATOM 2244 O O . SER A 1 281 ? -13.248 32.965 -9.973 1.00 39.00 295 SER A O 1
ATOM 2247 N N . ASP A 1 282 ? -11.917 33.803 -11.590 1.00 40.21 296 ASP A N 1
ATOM 2248 C CA . ASP A 1 282 ? -12.798 34.927 -11.933 1.00 40.52 296 ASP A CA 1
ATOM 2249 C C . ASP A 1 282 ? -13.919 34.572 -12.882 1.00 41.02 296 ASP A C 1
ATOM 2250 O O . ASP A 1 282 ? -14.693 35.445 -13.209 1.00 41.40 296 ASP A O 1
ATOM 2255 N N . LEU A 1 283 ? -13.983 33.303 -13.333 1.00 41.25 297 LEU A N 1
ATOM 2256 C CA . LEU A 1 283 ? -15.070 32.751 -14.190 1.00 41.32 297 LEU A CA 1
ATOM 2257 C C . LEU A 1 283 ? -15.188 33.345 -15.606 1.00 41.10 297 LEU A C 1
ATOM 2258 O O . LEU A 1 283 ? -16.127 33.042 -16.355 1.00 39.97 297 LEU A O 1
ATOM 2263 N N . GLU A 1 284 ? -14.212 34.153 -15.970 1.00 41.23 298 GLU A N 1
ATOM 2264 C CA . GLU A 1 284 ? -14.307 35.029 -17.124 1.00 41.98 298 GLU A CA 1
ATOM 2265 C C . GLU A 1 284 ? -13.978 34.250 -18.434 1.00 42.07 298 GLU A C 1
ATOM 2266 O O . GLU A 1 284 ? -14.395 34.644 -19.529 1.00 43.05 298 GLU A O 1
ATOM 2272 N N . LEU A 1 285 ? -13.264 33.130 -18.307 1.00 41.29 299 LEU A N 1
ATOM 2273 C CA . LEU A 1 285 ? -12.897 32.263 -19.435 1.00 40.58 299 LEU A CA 1
ATOM 2274 C C . LEU A 1 285 ? -12.357 33.060 -20.624 1.00 40.12 299 LEU A C 1
ATOM 2275 O O . LEU A 1 285 ? -12.694 32.809 -21.784 1.00 37.95 299 LEU A O 1
ATOM 2280 N N . ASP A 1 286 ? -11.475 33.991 -20.303 1.00 40.58 300 ASP A N 1
ATOM 2281 C CA . ASP A 1 286 ? -11.110 35.059 -21.231 1.00 41.72 300 ASP A CA 1
ATOM 2282 C C . ASP A 1 286 ? -9.679 34.990 -21.750 1.00 41.84 300 ASP A C 1
ATOM 2283 O O . ASP A 1 286 ? -9.234 35.887 -22.469 1.00 42.00 300 ASP A O 1
ATOM 2288 N N . GLU A 1 287 ? -8.956 33.946 -21.357 1.00 42.35 301 GLU A N 1
ATOM 2289 C CA . GLU A 1 287 ? -7.741 33.536 -22.054 1.00 43.08 301 GLU A CA 1
ATOM 2290 C C . GLU A 1 287 ? -7.641 32.010 -22.116 1.00 41.99 301 GLU A C 1
ATOM 2291 O O . GLU A 1 287 ? -8.458 31.271 -21.553 1.00 42.48 301 GLU A O 1
ATOM 2306 N N . ASN A 1 289 ? -5.957 29.296 -20.727 1.00 39.84 303 ASN A N 1
ATOM 2307 C CA . ASN A 1 289 ? -5.251 29.146 -19.474 1.00 39.90 303 ASN A CA 1
ATOM 2308 C C . ASN A 1 289 ? -4.216 28.015 -19.558 1.00 40.16 303 ASN A C 1
ATOM 2309 O O . ASN A 1 289 ? -4.540 26.837 -19.461 1.00 40.60 303 ASN A O 1
ATOM 2314 N N . VAL A 1 290 ? -2.973 28.420 -19.771 1.00 41.04 304 VAL A N 1
ATOM 2315 C CA . VAL A 1 290 ? -1.811 27.536 -19.888 1.00 41.47 304 VAL A CA 1
ATOM 2316 C C . VAL A 1 290 ? -1.032 27.526 -18.569 1.00 41.62 304 VAL A C 1
ATOM 2317 O O . VAL A 1 290 ? -0.656 28.581 -18.041 1.00 41.25 304 VAL A O 1
ATOM 2321 N N . ILE A 1 291 ? -0.821 26.331 -18.026 1.00 41.64 305 ILE A N 1
ATOM 2322 C CA . ILE A 1 291 ? -0.134 26.176 -16.759 1.00 41.09 305 ILE A CA 1
ATOM 2323 C C . ILE A 1 291 ? 1.078 25.226 -16.942 1.00 41.40 305 ILE A C 1
ATOM 2324 O O . ILE A 1 291 ? 0.917 24.017 -17.133 1.00 40.47 305 ILE A O 1
ATOM 2329 N N . GLU A 1 292 ? 2.280 25.802 -16.863 1.00 41.48 306 GLU A N 1
ATOM 2330 C CA . GLU A 1 292 ? 3.518 25.105 -17.168 1.00 41.89 306 GLU A CA 1
ATOM 2331 C C . GLU A 1 292 ? 3.602 23.739 -16.473 1.00 41.29 306 GLU A C 1
ATOM 2332 O O . GLU A 1 292 ? 3.360 23.621 -15.274 1.00 41.48 306 GLU A O 1
ATOM 2338 N N . GLY A 1 293 ? 3.928 22.705 -17.243 1.00 40.72 307 GLY A N 1
ATOM 2339 C CA . GLY A 1 293 ? 4.025 21.352 -16.724 1.00 39.80 307 GLY A CA 1
ATOM 2340 C C . GLY A 1 293 ? 2.716 20.677 -16.378 1.00 39.52 307 GLY A C 1
ATOM 2341 O O . GLY A 1 293 ? 2.728 19.555 -15.888 1.00 38.95 307 GLY A O 1
ATOM 2342 N N . ILE A 1 294 ? 1.584 21.343 -16.630 1.00 39.40 308 ILE A N 1
ATOM 2343 C CA . ILE A 1 294 ? 0.274 20.823 -16.240 1.00 39.05 308 ILE A CA 1
ATOM 2344 C C . ILE A 1 294 ? -0.751 20.890 -17.376 1.00 38.85 308 ILE A C 1
ATOM 2345 O O . ILE A 1 294 ? -1.353 19.871 -17.719 1.00 38.67 308 ILE A O 1
ATOM 2350 N N . GLN A 1 295 ? -0.956 22.084 -17.939 1.00 38.96 309 GLN A N 1
ATOM 2351 C CA . GLN A 1 295 ? -2.108 22.357 -18.811 1.00 38.85 309 GLN A CA 1
ATOM 2352 C C . GLN A 1 295 ? -1.699 23.141 -20.049 1.00 39.42 309 GLN A C 1
ATOM 2353 O O . GLN A 1 295 ? -1.249 24.274 -19.932 1.00 38.41 309 GLN A O 1
ATOM 2359 N N . PRO A 1 296 ? -1.764 22.511 -21.234 1.00 40.76 310 PRO A N 1
ATOM 2360 C CA . PRO A 1 296 ? -2.061 21.093 -21.505 1.00 41.78 310 PRO A CA 1
ATOM 2361 C C . PRO A 1 296 ? -0.921 20.178 -20.979 1.00 42.37 310 PRO A C 1
ATOM 2362 O O . PRO A 1 296 ? 0.172 20.690 -20.691 1.00 42.43 310 PRO A O 1
ATOM 2366 N N . PRO A 1 297 ? -1.162 18.844 -20.850 1.00 43.02 311 PRO A N 1
ATOM 2367 C CA . PRO A 1 297 ? -0.144 17.955 -20.244 1.00 43.78 311 PRO A CA 1
ATOM 2368 C C . PRO A 1 297 ? 1.137 17.815 -21.072 1.00 46.15 311 PRO A C 1
ATOM 2369 O O . PRO A 1 297 ? 1.157 18.196 -22.242 1.00 46.87 311 PRO A O 1
ATOM 2373 N N . GLU A 1 298 ? 2.198 17.281 -20.463 1.00 48.44 312 GLU A N 1
ATOM 2374 C CA . GLU A 1 298 ? 3.474 17.105 -21.156 1.00 49.83 312 GLU A CA 1
ATOM 2375 C C . GLU A 1 298 ? 3.456 15.838 -21.999 1.00 49.88 312 GLU A C 1
ATOM 2376 O O . GLU A 1 298 ? 4.443 15.509 -22.658 1.00 50.72 312 GLU A O 1
ATOM 2382 N N . THR B 1 13 ? 18.110 -0.709 9.303 1.00 61.62 27 THR B N 1
ATOM 2383 C CA . THR B 1 13 ? 17.453 0.552 9.758 1.00 61.83 27 THR B CA 1
ATOM 2384 C C . THR B 1 13 ? 16.866 1.406 8.618 1.00 61.34 27 THR B C 1
ATOM 2385 O O . THR B 1 13 ? 17.437 2.440 8.245 1.00 62.30 27 THR B O 1
ATOM 2389 N N . GLU B 1 14 ? 15.754 0.946 8.049 1.00 60.07 28 GLU B N 1
ATOM 2390 C CA . GLU B 1 14 ? 14.715 1.856 7.567 1.00 59.32 28 GLU B CA 1
ATOM 2391 C C . GLU B 1 14 ? 13.928 2.212 8.823 1.00 57.87 28 GLU B C 1
ATOM 2392 O O . GLU B 1 14 ? 13.301 3.267 8.898 1.00 57.99 28 GLU B O 1
ATOM 2398 N N . GLY B 1 15 ? 13.947 1.293 9.794 1.00 56.31 29 GLY B N 1
ATOM 2399 C CA . GLY B 1 15 ? 13.748 1.617 11.209 1.00 54.50 29 GLY B CA 1
ATOM 2400 C C . GLY B 1 15 ? 14.943 2.384 11.768 1.00 51.89 29 GLY B C 1
ATOM 2401 O O . GLY B 1 15 ? 15.772 1.831 12.499 1.00 53.64 29 GLY B O 1
ATOM 2402 N N . TRP B 1 16 ? 15.027 3.664 11.412 1.00 47.61 30 TRP B N 1
ATOM 2403 C CA . TRP B 1 16 ? 16.098 4.536 11.847 1.00 44.36 30 TRP B CA 1
ATOM 2404 C C . TRP B 1 16 ? 15.879 4.902 13.299 1.00 43.03 30 TRP B C 1
ATOM 2405 O O . TRP B 1 16 ? 14.788 4.722 13.825 1.00 42.67 30 TRP B O 1
ATOM 2416 N N . PHE B 1 17 ? 16.924 5.411 13.944 1.00 41.87 31 PHE B N 1
ATOM 2417 C CA . PHE B 1 17 ? 16.791 6.005 15.261 1.00 41.51 31 PHE B CA 1
ATOM 2418 C C . PHE B 1 17 ? 16.370 7.478 15.149 1.00 41.61 31 PHE B C 1
ATOM 2419 O O . PHE B 1 17 ? 17.168 8.329 14.763 1.00 40.79 31 PHE B O 1
ATOM 2437 N N . PRO B 1 19 ? 14.339 9.775 17.792 1.00 42.43 33 PRO B N 1
ATOM 2438 C CA . PRO B 1 19 ? 13.627 9.883 19.070 1.00 41.80 33 PRO B CA 1
ATOM 2439 C C . PRO B 1 19 ? 12.811 11.152 19.243 1.00 42.05 33 PRO B C 1
ATOM 2440 O O . PRO B 1 19 ? 12.011 11.199 20.166 1.00 43.13 33 PRO B O 1
ATOM 2444 N N . PHE B 1 20 ? 13.024 12.173 18.402 1.00 42.01 34 PHE B N 1
ATOM 2445 C CA . PHE B 1 20 ? 12.207 13.391 18.413 1.00 41.87 34 PHE B CA 1
ATOM 2446 C C . PHE B 1 20 ? 11.483 13.513 17.082 1.00 42.39 34 PHE B C 1
ATOM 2447 O O . PHE B 1 20 ? 12.066 13.192 16.051 1.00 42.90 34 PHE B O 1
ATOM 2455 N N . ASP B 1 21 ? 10.238 14.008 17.101 1.00 42.57 35 ASP B N 1
ATOM 2456 C CA . ASP B 1 21 ? 9.435 14.166 15.886 1.00 42.80 35 ASP B CA 1
ATOM 2457 C C . ASP B 1 21 ? 9.765 15.391 15.027 1.00 42.42 35 ASP B C 1
ATOM 2458 O O . ASP B 1 21 ? 9.325 15.495 13.871 1.00 42.97 35 ASP B O 1
ATOM 2463 N N . ASN B 1 22 ? 10.550 16.305 15.594 1.00 42.09 36 ASN B N 1
ATOM 2464 C CA . ASN B 1 22 ? 10.903 17.574 14.986 1.00 40.25 36 ASN B CA 1
ATOM 2465 C C . ASN B 1 22 ? 12.032 18.181 15.840 1.00 40.16 36 ASN B C 1
ATOM 2466 O O . ASN B 1 22 ? 12.379 17.609 16.872 1.00 40.10 36 ASN B O 1
ATOM 2471 N N . TRP B 1 23 ? 12.607 19.301 15.400 1.00 38.69 37 TRP B N 1
ATOM 2472 C CA . TRP B 1 23 ? 13.371 20.174 16.273 1.00 38.05 37 TRP B CA 1
ATOM 2473 C C . TRP B 1 23 ? 13.304 21.628 15.809 1.00 37.55 37 TRP B C 1
ATOM 2474 O O . TRP B 1 23 ? 12.963 21.926 14.664 1.00 36.69 37 TRP B O 1
ATOM 2485 N N . LEU B 1 24 ? 13.641 22.532 16.718 1.00 37.46 38 LEU B N 1
ATOM 2486 C CA . LEU B 1 24 ? 13.693 23.951 16.420 1.00 37.95 38 LEU B CA 1
ATOM 2487 C C . LEU B 1 24 ? 15.123 24.484 16.595 1.00 38.18 38 LEU B C 1
ATOM 2488 O O . LEU B 1 24 ? 15.780 24.182 17.584 1.00 39.23 38 LEU B O 1
ATOM 2493 N N . TYR B 1 25 ? 15.598 25.260 15.625 1.00 37.54 39 TYR B N 1
ATOM 2494 C CA . TYR B 1 25 ? 16.864 25.958 15.748 1.00 38.00 39 TYR B CA 1
ATOM 2495 C C . TYR B 1 25 ? 16.536 27.461 15.643 1.00 38.41 39 TYR B C 1
ATOM 2496 O O . TYR B 1 25 ? 16.003 27.917 14.627 1.00 38.38 39 TYR B O 1
ATOM 2505 N N . GLN B 1 26 ? 16.774 28.215 16.724 1.00 38.53 40 GLN B N 1
ATOM 2506 C CA . GLN B 1 26 ? 16.445 29.673 16.760 1.00 38.60 40 GLN B CA 1
ATOM 2507 C C . GLN B 1 26 ? 17.401 30.433 17.669 1.00 38.31 40 GLN B C 1
ATOM 2508 O O . GLN B 1 26 ? 17.287 30.341 18.876 1.00 38.30 40 GLN B O 1
ATOM 2514 N N . LEU B 1 27 ? 18.305 31.219 17.104 1.00 39.35 41 LEU B N 1
ATOM 2515 C CA . LEU B 1 27 ? 19.385 31.781 17.929 1.00 40.47 41 LEU B CA 1
ATOM 2516 C C . LEU B 1 27 ? 19.189 33.231 18.264 1.00 40.10 41 LEU B C 1
ATOM 2517 O O . LEU B 1 27 ? 20.001 33.775 18.977 1.00 40.84 41 LEU B O 1
ATOM 2522 N N . GLN B 1 28 ? 18.133 33.843 17.727 1.00 40.92 42 GLN B N 1
ATOM 2523 C CA . GLN B 1 28 ? 17.727 35.215 18.043 1.00 41.26 42 GLN B CA 1
ATOM 2524 C C . GLN B 1 28 ? 16.208 35.288 18.249 1.00 40.62 42 GLN B C 1
ATOM 2525 O O . GLN B 1 28 ? 15.459 34.581 17.595 1.00 40.17 42 GLN B O 1
ATOM 2531 N N . ASN B 1 29 ? 15.772 36.164 19.150 1.00 41.30 43 ASN B N 1
ATOM 2532 C CA . ASN B 1 29 ? 14.337 36.416 19.441 1.00 41.08 43 ASN B CA 1
ATOM 2533 C C . ASN B 1 29 ? 13.549 35.201 19.951 1.00 40.17 43 ASN B C 1
ATOM 2534 O O . ASN B 1 29 ? 12.349 35.135 19.788 1.00 40.36 43 ASN B O 1
ATOM 2539 N N . ALA B 1 30 ? 14.217 34.244 20.574 1.00 40.90 44 ALA B N 1
ATOM 2540 C CA . ALA B 1 30 ? 13.563 33.014 21.024 1.00 41.21 44 ALA B CA 1
ATOM 2541 C C . ALA B 1 30 ? 12.709 33.289 22.233 1.00 41.73 44 ALA B C 1
ATOM 2542 O O . ALA B 1 30 ? 13.207 33.791 23.234 1.00 42.83 44 ALA B O 1
ATOM 2544 N N . ASP B 1 31 ? 11.428 32.941 22.139 1.00 42.80 45 ASP B N 1
ATOM 2545 C CA . ASP B 1 31 ? 10.446 33.210 23.200 1.00 42.54 45 ASP B CA 1
ATOM 2546 C C . ASP B 1 31 ? 9.941 31.894 23.841 1.00 42.62 45 ASP B C 1
ATOM 2547 O O . ASP B 1 31 ? 9.228 31.118 23.204 1.00 42.36 45 ASP B O 1
ATOM 2552 N N . PRO B 1 32 ? 10.311 31.646 25.112 1.00 42.86 46 PRO B N 1
ATOM 2553 C CA . PRO B 1 32 ? 10.046 30.315 25.670 1.00 42.62 46 PRO B CA 1
ATOM 2554 C C . PRO B 1 32 ? 8.569 29.997 25.880 1.00 40.99 46 PRO B C 1
ATOM 2555 O O . PRO B 1 32 ? 8.204 28.829 25.866 1.00 40.25 46 PRO B O 1
ATOM 2559 N N . VAL B 1 33 ? 7.749 31.025 26.075 1.00 40.33 47 VAL B N 1
ATOM 2560 C CA . VAL B 1 33 ? 6.309 30.863 26.105 1.00 40.48 47 VAL B CA 1
ATOM 2561 C C . VAL B 1 33 ? 5.791 30.392 24.738 1.00 40.33 47 VAL B C 1
ATOM 2562 O O . VAL B 1 33 ? 4.958 29.484 24.651 1.00 40.15 47 VAL B O 1
ATOM 2566 N N . GLU B 1 34 ? 6.251 31.047 23.683 1.00 40.29 48 GLU B N 1
ATOM 2567 C CA . GLU B 1 34 ? 5.878 30.679 22.322 1.00 40.80 48 GLU B CA 1
ATOM 2568 C C . GLU B 1 34 ? 6.425 29.301 21.964 1.00 40.47 48 GLU B C 1
ATOM 2569 O O . GLU B 1 34 ? 5.776 28.529 21.257 1.00 39.47 48 GLU B O 1
ATOM 2575 N N . ILE B 1 35 ? 7.628 28.990 22.442 1.00 40.92 49 ILE B N 1
ATOM 2576 C CA . ILE B 1 35 ? 8.217 27.679 22.174 1.00 41.07 49 ILE B CA 1
ATOM 2577 C C . ILE B 1 35 ? 7.451 26.578 22.941 1.00 41.55 49 ILE B C 1
ATOM 2578 O O . ILE B 1 35 ? 7.118 25.534 22.378 1.00 41.28 49 ILE B O 1
ATOM 2583 N N . SER B 1 36 ? 7.134 26.829 24.203 1.00 41.59 50 SER B N 1
ATOM 2584 C CA . SER B 1 36 ? 6.561 25.788 25.055 1.00 42.27 50 SER B CA 1
ATOM 2585 C C . SER B 1 36 ? 5.214 25.245 24.553 1.00 41.68 50 SER B C 1
ATOM 2586 O O . SER B 1 36 ? 4.914 24.074 24.748 1.00 42.58 50 SER B O 1
ATOM 2589 N N . SER B 1 37 ? 4.419 26.075 23.888 1.00 40.56 51 SER B N 1
ATOM 2590 C CA . SER B 1 37 ? 3.154 25.605 23.331 1.00 40.61 51 SER B CA 1
ATOM 2591 C C . SER B 1 37 ? 3.190 25.404 21.805 1.00 40.48 51 SER B C 1
ATOM 2592 O O . SER B 1 37 ? 2.152 25.255 21.179 1.00 39.35 51 SER B O 1
ATOM 2595 N N . SER B 1 38 ? 4.381 25.349 21.217 1.00 41.04 52 SER B N 1
ATOM 2596 C CA . SER B 1 38 ? 4.512 25.288 19.764 1.00 40.36 52 SER B CA 1
ATOM 2597 C C . SER B 1 38 ? 4.401 23.893 19.159 1.00 40.22 52 SER B C 1
ATOM 2598 O O . SER B 1 38 ? 4.176 23.781 17.959 1.00 41.04 52 SER B O 1
ATOM 2601 N N . GLY B 1 39 ? 4.610 22.842 19.950 1.00 39.76 53 GLY B N 1
ATOM 2602 C CA . GLY B 1 39 ? 4.688 21.475 19.415 1.00 39.36 53 GLY B CA 1
ATOM 2603 C C . GLY B 1 39 ? 6.097 21.025 19.070 1.00 40.12 53 GLY B C 1
ATOM 2604 O O . GLY B 1 39 ? 6.330 19.833 18.858 1.00 40.51 53 GLY B O 1
ATOM 2605 N N . PHE B 1 40 ? 7.046 21.959 19.013 1.00 39.42 54 PHE B N 1
ATOM 2606 C CA . PHE B 1 40 ? 8.445 21.594 18.881 1.00 40.06 54 PHE B CA 1
ATOM 2607 C C . PHE B 1 40 ? 8.921 20.888 20.152 1.00 39.87 54 PHE B C 1
ATOM 2608 O O . PHE B 1 40 ? 8.649 21.358 21.240 1.00 39.49 54 PHE B O 1
ATOM 2616 N N . GLU B 1 41 ? 9.620 19.760 19.990 1.00 40.48 55 GLU B N 1
ATOM 2617 C CA . GLU B 1 41 ? 9.990 18.847 21.102 1.00 41.34 55 GLU B CA 1
ATOM 2618 C C . GLU B 1 41 ? 11.339 19.159 21.757 1.00 41.26 55 GLU B C 1
ATOM 2619 O O . GLU B 1 41 ? 11.544 18.939 22.955 1.00 40.89 55 GLU B O 1
ATOM 2625 N N . ILE B 1 42 ? 12.253 19.635 20.927 1.00 41.27 56 ILE B N 1
ATOM 2626 C CA . ILE B 1 42 ? 13.583 20.006 21.336 1.00 41.08 56 ILE B CA 1
ATOM 2627 C C . ILE B 1 42 ? 13.903 21.327 20.616 1.00 40.41 56 ILE B C 1
ATOM 2628 O O . ILE B 1 42 ? 13.574 21.504 19.445 1.00 39.83 56 ILE B O 1
ATOM 2633 N N . ALA B 1 43 ? 14.513 22.262 21.333 1.00 40.51 57 ALA B N 1
ATOM 2634 C CA . ALA B 1 43 ? 14.759 23.588 20.787 1.00 39.93 57 ALA B CA 1
ATOM 2635 C C . ALA B 1 43 ? 16.168 24.000 21.102 1.00 38.96 57 ALA B C 1
ATOM 2636 O O . ALA B 1 43 ? 16.554 24.079 22.256 1.00 39.12 57 ALA B O 1
ATOM 2638 N N . VAL B 1 44 ? 16.940 24.268 20.064 1.00 38.96 58 VAL B N 1
ATOM 2639 C CA . VAL B 1 44 ? 18.292 24.695 20.232 1.00 38.43 58 VAL B CA 1
ATOM 2640 C C . VAL B 1 44 ? 18.229 26.216 20.155 1.00 39.77 58 VAL B C 1
ATOM 2641 O O . VAL B 1 44 ? 17.965 26.778 19.084 1.00 41.17 58 VAL B O 1
ATOM 2645 N N . ILE B 1 45 ? 18.435 26.873 21.301 1.00 38.94 59 ILE B N 1
ATOM 2646 C CA . ILE B 1 45 ? 18.426 28.321 21.387 1.00 38.63 59 ILE B CA 1
ATOM 2647 C C . ILE B 1 45 ? 19.737 28.818 21.979 1.00 39.13 59 ILE B C 1
ATOM 2648 O O . ILE B 1 45 ? 20.597 28.027 22.385 1.00 39.77 59 ILE B O 1
ATOM 2653 N N . ASP B 1 46 ? 19.877 30.136 22.011 1.00 38.67 60 ASP B N 1
ATOM 2654 C CA . ASP B 1 46 ? 20.988 30.771 22.643 1.00 38.40 60 ASP B CA 1
ATOM 2655 C C . ASP B 1 46 ? 20.667 30.855 24.118 1.00 38.61 60 ASP B C 1
ATOM 2656 O O . ASP B 1 46 ? 19.518 30.797 24.511 1.00 36.11 60 ASP B O 1
ATOM 2661 N N . TYR B 1 47 ? 21.720 30.938 24.935 1.00 39.26 61 TYR B N 1
ATOM 2662 C CA . TYR B 1 47 ? 21.596 31.083 26.396 1.00 39.22 61 TYR B CA 1
ATOM 2663 C C . TYR B 1 47 ? 21.189 32.531 26.782 1.00 39.49 61 TYR B C 1
ATOM 2664 O O . TYR B 1 47 ? 20.872 32.813 27.954 1.00 39.46 61 TYR B O 1
ATOM 2673 N N . SER B 1 48 ? 21.178 33.443 25.794 1.00 39.64 62 SER B N 1
ATOM 2674 C CA . SER B 1 48 ? 20.823 34.861 26.009 1.00 38.53 62 SER B CA 1
ATOM 2675 C C . SER B 1 48 ? 19.824 35.402 24.979 1.00 39.24 62 SER B C 1
ATOM 2676 O O . SER B 1 48 ? 19.809 35.000 23.826 1.00 40.70 62 SER B O 1
ATOM 2679 N N . LYS B 1 49 ? 18.988 36.320 25.417 1.00 38.99 63 LYS B N 1
ATOM 2680 C CA . LYS B 1 49 ? 17.984 36.924 24.550 1.00 40.70 63 LYS B CA 1
ATOM 2681 C C . LYS B 1 49 ? 18.597 37.795 23.455 1.00 41.13 63 LYS B C 1
ATOM 2682 O O . LYS B 1 49 ? 17.957 38.018 22.437 1.00 42.19 63 LYS B O 1
ATOM 2688 N N . ASP B 1 50 ? 19.806 38.322 23.689 1.00 41.32 64 ASP B N 1
ATOM 2689 C CA . ASP B 1 50 ? 20.539 39.105 22.682 1.00 40.79 64 ASP B CA 1
ATOM 2690 C C . ASP B 1 50 ? 22.001 38.649 22.509 1.00 41.21 64 ASP B C 1
ATOM 2691 O O . ASP B 1 50 ? 22.806 39.328 21.865 1.00 41.72 64 ASP B O 1
ATOM 2696 N N . GLY B 1 51 ? 22.354 37.500 23.081 1.00 40.60 65 GLY B N 1
ATOM 2697 C CA . GLY B 1 51 ? 23.738 37.043 23.058 1.00 41.34 65 GLY B CA 1
ATOM 2698 C C . GLY B 1 51 ? 24.597 37.596 24.188 1.00 40.46 65 GLY B C 1
ATOM 2699 O O . GLY B 1 51 ? 25.643 37.048 24.472 1.00 40.45 65 GLY B O 1
ATOM 2700 N N . SER B 1 52 ? 24.163 38.672 24.832 1.00 40.50 66 SER B N 1
ATOM 2701 C CA . SER B 1 52 ? 24.961 39.322 25.878 1.00 40.37 66 SER B CA 1
ATOM 2702 C C . SER B 1 52 ? 24.606 38.819 27.285 1.00 40.75 66 SER B C 1
ATOM 2703 O O . SER B 1 52 ? 23.578 38.132 27.507 1.00 39.24 66 SER B O 1
ATOM 2706 N N . GLU B 1 53 ? 25.480 39.169 28.228 1.00 41.31 67 GLU B N 1
ATOM 2707 C CA . GLU B 1 53 ? 25.289 38.810 29.634 1.00 41.82 67 GLU B CA 1
ATOM 2708 C C . GLU B 1 53 ? 23.946 39.296 30.156 1.00 41.47 67 GLU B C 1
ATOM 2709 O O . GLU B 1 53 ? 23.274 38.573 30.892 1.00 42.06 67 GLU B O 1
ATOM 2715 N N . SER B 1 54 ? 23.547 40.507 29.768 1.00 40.91 68 SER B N 1
ATOM 2716 C CA . SER B 1 54 ? 22.379 41.136 30.363 1.00 40.02 68 SER B CA 1
ATOM 2717 C C . SER B 1 54 ? 21.078 40.486 29.884 1.00 39.59 68 SER B C 1
ATOM 2718 O O . SER B 1 54 ? 20.062 40.562 30.577 1.00 38.58 68 SER B O 1
ATOM 2721 N N . GLY B 1 55 ? 21.117 39.822 28.722 1.00 39.07 69 GLY B N 1
ATOM 2722 C CA . GLY B 1 55 ? 19.964 39.072 28.202 1.00 38.60 69 GLY B CA 1
ATOM 2723 C C . GLY B 1 55 ? 19.882 37.618 28.644 1.00 39.11 69 GLY B C 1
ATOM 2724 O O . GLY B 1 55 ? 18.987 36.894 28.207 1.00 39.49 69 GLY B O 1
ATOM 2725 N N . GLU B 1 56 ? 20.825 37.151 29.469 1.00 39.35 70 GLU B N 1
ATOM 2726 C CA . GLU B 1 56 ? 20.836 35.747 29.877 1.00 38.85 70 GLU B CA 1
ATOM 2727 C C . GLU B 1 56 ? 19.459 35.331 30.393 1.00 38.31 70 GLU B C 1
ATOM 2728 O O . GLU B 1 56 ? 18.960 35.940 31.297 1.00 37.74 70 GLU B O 1
ATOM 2734 N N . TYR B 1 57 ? 18.870 34.289 29.812 1.00 38.85 71 TYR B N 1
ATOM 2735 C CA . TYR B 1 57 ? 17.622 33.691 30.304 1.00 38.79 71 TYR B CA 1
ATOM 2736 C C . TYR B 1 57 ? 17.740 33.209 31.748 1.00 38.98 71 TYR B C 1
ATOM 2737 O O . TYR B 1 57 ? 18.753 32.602 32.162 1.00 38.94 71 TYR B O 1
ATOM 2746 N N . SER B 1 58 ? 16.689 33.451 32.510 1.00 38.56 72 SER B N 1
ATOM 2747 C CA . SER B 1 58 ? 16.652 33.043 33.894 1.00 38.47 72 SER B CA 1
ATOM 2748 C C . SER B 1 58 ? 16.272 31.566 33.936 1.00 38.73 72 SER B C 1
ATOM 2749 O O . SER B 1 58 ? 15.773 31.029 32.940 1.00 38.16 72 SER B O 1
ATOM 2752 N N . PRO B 1 59 ? 16.528 30.898 35.077 1.00 38.97 73 PRO B N 1
ATOM 2753 C CA . PRO B 1 59 ? 16.059 29.516 35.268 1.00 39.07 73 PRO B CA 1
ATOM 2754 C C . PRO B 1 59 ? 14.552 29.379 35.079 1.00 39.70 73 PRO B C 1
ATOM 2755 O O . PRO B 1 59 ? 14.105 28.446 34.423 1.00 40.91 73 PRO B O 1
ATOM 2759 N N . GLU B 1 60 ? 13.802 30.335 35.613 1.00 39.18 74 GLU B N 1
ATOM 2760 C CA . GLU B 1 60 ? 12.351 30.363 35.523 1.00 40.07 74 GLU B CA 1
ATOM 2761 C C . GLU B 1 60 ? 11.937 30.294 34.046 1.00 40.26 74 GLU B C 1
ATOM 2762 O O . GLU B 1 60 ? 11.095 29.488 33.661 1.00 40.14 74 GLU B O 1
ATOM 2768 N N . GLU B 1 61 ? 12.585 31.113 33.219 1.00 40.36 75 GLU B N 1
ATOM 2769 C CA . GLU B 1 61 ? 12.272 31.216 31.790 1.00 39.65 75 GLU B CA 1
ATOM 2770 C C . GLU B 1 61 ? 12.520 29.920 31.029 1.00 38.87 75 GLU B C 1
ATOM 2771 O O . GLU B 1 61 ? 11.757 29.574 30.136 1.00 38.18 75 GLU B O 1
ATOM 2777 N N . ILE B 1 62 ? 13.591 29.214 31.390 1.00 39.50 76 ILE B N 1
ATOM 2778 C CA . ILE B 1 62 ? 13.949 27.921 30.799 1.00 38.73 76 ILE B CA 1
ATOM 2779 C C . ILE B 1 62 ? 12.994 26.829 31.295 1.00 38.70 76 ILE B C 1
ATOM 2780 O O . ILE B 1 62 ? 12.642 25.933 30.554 1.00 38.19 76 ILE B O 1
ATOM 2785 N N . LYS B 1 63 ? 12.571 26.931 32.549 1.00 39.05 77 LYS B N 1
ATOM 2786 C CA . LYS B 1 63 ? 11.673 25.962 33.179 1.00 40.48 77 LYS B CA 1
ATOM 2787 C C . LYS B 1 63 ? 10.259 25.966 32.588 1.00 40.66 77 LYS B C 1
ATOM 2788 O O . LYS B 1 63 ? 9.529 24.976 32.715 1.00 41.40 77 LYS B O 1
ATOM 2794 N N . ILE B 1 64 ? 9.870 27.078 31.962 1.00 40.85 78 ILE B N 1
ATOM 2795 C CA . ILE B 1 64 ? 8.611 27.153 31.206 1.00 40.80 78 ILE B CA 1
ATOM 2796 C C . ILE B 1 64 ? 8.552 26.061 30.132 1.00 40.11 78 ILE B C 1
ATOM 2797 O O . ILE B 1 64 ? 7.586 25.309 30.045 1.00 39.31 78 ILE B O 1
ATOM 2810 N N . VAL B 1 66 ? 10.687 23.451 29.788 1.00 40.20 80 VAL B N 1
ATOM 2811 C CA . VAL B 1 66 ? 10.878 22.176 30.461 1.00 40.76 80 VAL B CA 1
ATOM 2812 C C . VAL B 1 66 ? 9.549 21.657 31.044 1.00 41.02 80 VAL B C 1
ATOM 2813 O O . VAL B 1 66 ? 9.272 20.456 30.972 1.00 41.68 80 VAL B O 1
ATOM 2817 N N . ASP B 1 67 ? 8.738 22.549 31.619 1.00 41.09 81 ASP B N 1
ATOM 2818 C CA . ASP B 1 67 ? 7.426 22.160 32.180 1.00 41.03 81 ASP B CA 1
ATOM 2819 C C . ASP B 1 67 ? 6.408 21.711 31.113 1.00 40.79 81 ASP B C 1
ATOM 2820 O O . ASP B 1 67 ? 5.533 20.894 31.372 1.00 39.83 81 ASP B O 1
ATOM 2825 N N . ALA B 1 68 ? 6.539 22.239 29.907 1.00 41.32 82 ALA B N 1
ATOM 2826 C CA . ALA B 1 68 ? 5.736 21.771 28.780 1.00 41.45 82 ALA B CA 1
ATOM 2827 C C . ALA B 1 68 ? 6.295 20.512 28.089 1.00 41.33 82 ALA B C 1
ATOM 2828 O O . ALA B 1 68 ? 5.735 20.069 27.088 1.00 40.59 82 ALA B O 1
ATOM 2830 N N . GLY B 1 69 ? 7.403 19.954 28.587 1.00 41.81 83 GLY B N 1
ATOM 2831 C CA . GLY B 1 69 ? 7.995 18.754 27.994 1.00 41.38 83 GLY B CA 1
ATOM 2832 C C . GLY B 1 69 ? 8.863 18.998 26.769 1.00 41.63 83 GLY B C 1
ATOM 2833 O O . GLY B 1 69 ? 9.172 18.054 26.043 1.00 41.95 83 GLY B O 1
ATOM 2834 N N . VAL B 1 70 ? 9.274 20.251 26.542 1.00 41.56 84 VAL B N 1
ATOM 2835 C CA . VAL B 1 70 ? 10.303 20.582 25.536 1.00 40.62 84 VAL B CA 1
ATOM 2836 C C . VAL B 1 70 ? 11.706 20.406 26.153 1.00 40.78 84 VAL B C 1
ATOM 2837 O O . VAL B 1 70 ? 11.909 20.768 27.307 1.00 40.02 84 VAL B O 1
ATOM 2841 N N . VAL B 1 71 ? 12.643 19.828 25.384 1.00 40.27 85 VAL B N 1
ATOM 2842 C CA . VAL B 1 71 ? 14.072 19.820 25.713 1.00 40.48 85 VAL B CA 1
ATOM 2843 C C . VAL B 1 71 ? 14.762 21.088 25.188 1.00 39.74 85 VAL B C 1
ATOM 2844 O O . VAL B 1 71 ? 15.015 21.200 23.982 1.00 39.37 85 VAL B O 1
ATOM 2848 N N . PRO B 1 72 ? 15.078 22.043 26.085 1.00 39.29 86 PRO B N 1
ATOM 2849 C CA . PRO B 1 72 ? 15.925 23.149 25.664 1.00 39.31 86 PRO B CA 1
ATOM 2850 C C . PRO B 1 72 ? 17.402 22.804 25.655 1.00 39.02 86 PRO B C 1
ATOM 2851 O O . PRO B 1 72 ? 17.928 22.235 26.602 1.00 37.58 86 PRO B O 1
ATOM 2855 N N . VAL B 1 73 ? 18.073 23.225 24.590 1.00 39.73 87 VAL B N 1
ATOM 2856 C CA . VAL B 1 73 ? 19.471 22.956 24.386 1.00 39.32 87 VAL B CA 1
ATOM 2857 C C . VAL B 1 73 ? 20.120 24.292 24.106 1.00 40.36 87 VAL B C 1
ATOM 2858 O O . VAL B 1 73 ? 19.532 25.123 23.408 1.00 41.47 87 VAL B O 1
ATOM 2862 N N . ALA B 1 74 ? 21.308 24.535 24.661 1.00 39.59 88 ALA B N 1
ATOM 2863 C CA . ALA B 1 74 ? 21.970 25.826 24.471 1.00 39.32 88 ALA B CA 1
ATOM 2864 C C . ALA B 1 74 ? 23.051 25.695 23.423 1.00 40.24 88 ALA B C 1
ATOM 2865 O O . ALA B 1 74 ? 23.906 24.809 23.500 1.00 41.35 88 ALA B O 1
ATOM 2867 N N . TYR B 1 75 ? 23.014 26.603 22.453 1.00 40.42 89 TYR B N 1
ATOM 2868 C CA . TYR B 1 75 ? 24.106 26.799 21.508 1.00 40.62 89 TYR B CA 1
ATOM 2869 C C . TYR B 1 75 ? 25.358 27.287 22.254 1.00 40.43 89 TYR B C 1
ATOM 2870 O O . TYR B 1 75 ? 25.284 28.241 23.038 1.00 39.62 89 TYR B O 1
ATOM 2879 N N . VAL B 1 76 ? 26.484 26.623 22.007 1.00 40.51 90 VAL B N 1
ATOM 2880 C CA . VAL B 1 76 ? 27.785 27.092 22.513 1.00 40.93 90 VAL B CA 1
ATOM 2881 C C . VAL B 1 76 ? 28.813 26.993 21.392 1.00 39.60 90 VAL B C 1
ATOM 2882 O O . VAL B 1 76 ? 29.044 25.912 20.873 1.00 39.59 90 VAL B O 1
ATOM 2886 N N . ASN B 1 77 ? 29.395 28.132 21.013 1.00 39.05 91 ASN B N 1
ATOM 2887 C CA . ASN B 1 77 ? 30.489 28.165 20.014 1.00 39.23 91 ASN B CA 1
ATOM 2888 C C . ASN B 1 77 ? 31.832 27.933 20.734 1.00 39.31 91 ASN B C 1
ATOM 2889 O O . ASN B 1 77 ? 32.306 28.803 21.463 1.00 39.54 91 ASN B O 1
ATOM 2894 N N . ILE B 1 78 ? 32.406 26.737 20.542 1.00 39.18 92 ILE B N 1
ATOM 2895 C CA . ILE B 1 78 ? 33.630 26.290 21.243 1.00 39.76 92 ILE B CA 1
ATOM 2896 C C . ILE B 1 78 ? 34.903 26.417 20.379 1.00 39.19 92 ILE B C 1
ATOM 2897 O O . ILE B 1 78 ? 35.986 26.138 20.863 1.00 38.84 92 ILE B O 1
ATOM 2902 N N . GLY B 1 79 ? 34.733 26.864 19.124 1.00 38.13 93 GLY B N 1
ATOM 2903 C CA . GLY B 1 79 ? 35.791 27.012 18.160 1.00 37.48 93 GLY B CA 1
ATOM 2904 C C . GLY B 1 79 ? 36.096 28.407 17.715 1.00 37.97 93 GLY B C 1
ATOM 2905 O O . GLY B 1 79 ? 37.019 28.629 16.894 1.00 39.16 93 GLY B O 1
ATOM 2906 N N . GLN B 1 80 ? 35.351 29.357 18.264 1.00 38.04 94 GLN B N 1
ATOM 2907 C CA . GLN B 1 80 ? 35.518 30.764 17.950 1.00 38.03 94 GLN B CA 1
ATOM 2908 C C . GLN B 1 80 ? 35.031 31.593 19.114 1.00 38.50 94 GLN B C 1
ATOM 2909 O O . GLN B 1 80 ? 34.135 31.196 19.840 1.00 37.97 94 GLN B O 1
ATOM 2915 N N . ALA B 1 81 ? 35.658 32.746 19.285 1.00 39.46 95 ALA B N 1
ATOM 2916 C CA . ALA B 1 81 ? 35.198 33.721 20.265 1.00 40.57 95 ALA B CA 1
ATOM 2917 C C . ALA B 1 81 ? 34.223 34.701 19.566 1.00 40.96 95 ALA B C 1
ATOM 2918 O O . ALA B 1 81 ? 34.427 35.033 18.402 1.00 41.81 95 ALA B O 1
ATOM 2920 N N . GLU B 1 82 ? 33.171 35.107 20.274 1.00 39.82 96 GLU B N 1
ATOM 2921 C CA . GLU B 1 82 ? 32.145 35.990 19.775 1.00 40.33 96 GLU B CA 1
ATOM 2922 C C . GLU B 1 82 ? 32.224 37.338 20.535 1.00 39.78 96 GLU B C 1
ATOM 2923 O O . GLU B 1 82 ? 32.255 37.380 21.770 1.00 39.67 96 GLU B O 1
ATOM 2929 N N . ASP B 1 83 ? 32.318 38.443 19.799 1.00 39.27 97 ASP B N 1
ATOM 2930 C CA . ASP B 1 83 ? 32.700 39.725 20.402 1.00 38.73 97 ASP B CA 1
ATOM 2931 C C . ASP B 1 83 ? 31.626 40.397 21.283 1.00 38.65 97 ASP B C 1
ATOM 2932 O O . ASP B 1 83 ? 31.858 41.482 21.798 1.00 39.82 97 ASP B O 1
ATOM 2937 N N . TYR B 1 84 ? 30.463 39.768 21.440 1.00 38.56 98 TYR B N 1
ATOM 2938 C CA . TYR B 1 84 ? 29.365 40.310 22.270 1.00 38.68 98 TYR B CA 1
ATOM 2939 C C . TYR B 1 84 ? 29.088 39.391 23.477 1.00 38.16 98 TYR B C 1
ATOM 2940 O O . TYR B 1 84 ? 28.138 39.620 24.200 1.00 37.21 98 TYR B O 1
ATOM 2949 N N . ARG B 1 85 ? 29.914 38.359 23.708 1.00 38.37 99 ARG B N 1
ATOM 2950 C CA . ARG B 1 85 ? 29.748 37.519 24.908 1.00 38.81 99 ARG B CA 1
ATOM 2951 C C . ARG B 1 85 ? 30.309 38.138 26.179 1.00 39.56 99 ARG B C 1
ATOM 2952 O O . ARG B 1 85 ? 31.192 38.988 26.117 1.00 40.95 99 ARG B O 1
ATOM 2960 N N . PHE B 1 86 ? 29.774 37.688 27.318 1.00 39.66 100 PHE B N 1
ATOM 2961 C CA . PHE B 1 86 ? 30.219 38.077 28.664 1.00 38.92 100 PHE B CA 1
ATOM 2962 C C . PHE B 1 86 ? 31.727 37.956 28.848 1.00 38.44 100 PHE B C 1
ATOM 2963 O O . PHE B 1 86 ? 32.315 38.698 29.605 1.00 37.71 100 PHE B O 1
ATOM 2971 N N . TYR B 1 87 ? 32.346 36.986 28.181 1.00 39.61 101 TYR B N 1
ATOM 2972 C CA . TYR B 1 87 ? 33.791 36.737 28.340 1.00 39.40 101 TYR B CA 1
ATOM 2973 C C . TYR B 1 87 ? 34.712 37.677 27.534 1.00 39.51 101 TYR B C 1
ATOM 2974 O O . TYR B 1 87 ? 35.939 37.730 27.775 1.00 39.54 101 TYR B O 1
ATOM 2983 N N . TRP B 1 88 ? 34.151 38.414 26.578 1.00 39.71 102 TRP B N 1
ATOM 2984 C CA . TRP B 1 88 ? 35.001 39.231 25.714 1.00 39.41 102 TRP B CA 1
ATOM 2985 C C . TRP B 1 88 ? 35.608 40.432 26.460 1.00 39.33 102 TRP B C 1
ATOM 2986 O O . TRP B 1 88 ? 34.914 41.139 27.125 1.00 39.54 102 TRP B O 1
ATOM 2997 N N . LYS B 1 89 ? 36.920 40.628 26.358 1.00 39.36 103 LYS B N 1
ATOM 2998 C CA . LYS B 1 89 ? 37.596 41.742 27.007 1.00 39.61 103 LYS B CA 1
ATOM 2999 C C . LYS B 1 89 ? 37.913 42.774 25.952 1.00 39.82 103 LYS B C 1
ATOM 3000 O O . LYS B 1 89 ? 38.279 42.444 24.843 1.00 40.23 103 LYS B O 1
ATOM 3006 N N . GLU B 1 90 ? 37.789 44.039 26.300 1.00 40.88 104 GLU B N 1
ATOM 3007 C CA . GLU B 1 90 ? 38.121 45.112 25.369 1.00 42.12 104 GLU B CA 1
ATOM 3008 C C . GLU B 1 90 ? 39.641 45.300 25.247 1.00 41.45 104 GLU B C 1
ATOM 3009 O O . GLU B 1 90 ? 40.108 45.674 24.190 1.00 41.63 104 GLU B O 1
ATOM 3015 N N . SER B 1 91 ? 40.393 44.970 26.300 1.00 40.86 105 SER B N 1
ATOM 3016 C CA . SER B 1 91 ? 41.818 44.653 26.203 1.00 41.56 105 SER B CA 1
ATOM 3017 C C . SER B 1 91 ? 42.221 44.004 24.877 1.00 41.76 105 SER B C 1
ATOM 3018 O O . SER B 1 91 ? 43.248 44.387 24.284 1.00 42.56 105 SER B O 1
ATOM 3021 N N . TRP B 1 92 ? 41.438 43.002 24.460 1.00 40.49 106 TRP B N 1
ATOM 3022 C CA . TRP B 1 92 ? 41.788 42.110 23.329 1.00 40.09 106 TRP B CA 1
ATOM 3023 C C . TRP B 1 92 ? 41.979 42.790 21.989 1.00 40.40 106 TRP B C 1
ATOM 3024 O O . TRP B 1 92 ? 42.625 42.224 21.092 1.00 40.94 106 TRP B O 1
ATOM 3035 N N . TYR B 1 93 ? 41.414 43.985 21.842 1.00 40.66 107 TYR B N 1
ATOM 3036 C CA . TYR B 1 93 ? 41.565 44.752 20.611 1.00 40.69 107 TYR B CA 1
ATOM 3037 C C . TYR B 1 93 ? 42.947 45.378 20.520 1.00 42.11 107 TYR B C 1
ATOM 3038 O O . TYR B 1 93 ? 43.473 45.547 19.423 1.00 42.55 107 TYR B O 1
ATOM 3047 N N . THR B 1 94 ? 43.530 45.701 21.675 1.00 43.06 108 THR B N 1
ATOM 3048 C CA . THR B 1 94 ? 44.792 46.408 21.728 1.00 43.17 108 THR B CA 1
ATOM 3049 C C . THR B 1 94 ? 45.975 45.505 22.137 1.00 43.85 108 THR B C 1
ATOM 3050 O O . THR B 1 94 ? 47.100 45.727 21.659 1.00 44.47 108 THR B O 1
ATOM 3054 N N . ASN B 1 95 ? 45.726 44.537 23.032 1.00 43.07 109 ASN B N 1
ATOM 3055 C CA . ASN B 1 95 ? 46.675 43.488 23.388 1.00 42.97 109 ASN B CA 1
ATOM 3056 C C . ASN B 1 95 ? 45.989 42.134 23.136 1.00 42.23 109 ASN B C 1
ATOM 3057 O O . ASN B 1 95 ? 45.182 41.668 23.938 1.00 42.13 109 ASN B O 1
ATOM 3062 N N . THR B 1 96 ? 46.318 41.530 21.998 1.00 41.27 110 THR B N 1
ATOM 3063 C CA . THR B 1 96 ? 45.618 40.365 21.504 1.00 41.00 110 THR B CA 1
ATOM 3064 C C . THR B 1 96 ? 46.263 39.096 22.073 1.00 40.28 110 THR B C 1
ATOM 3065 O O . THR B 1 96 ? 47.486 38.947 21.982 1.00 40.53 110 THR B O 1
ATOM 3069 N N . PRO B 1 97 ? 45.463 38.217 22.730 1.00 39.39 111 PRO B N 1
ATOM 3070 C CA . PRO B 1 97 ? 46.029 36.975 23.237 1.00 39.58 111 PRO B CA 1
ATOM 3071 C C . PRO B 1 97 ? 46.561 36.073 22.150 1.00 39.56 111 PRO B C 1
ATOM 3072 O O . PRO B 1 97 ? 46.059 36.114 21.045 1.00 39.26 111 PRO B O 1
ATOM 3076 N N . GLU B 1 98 ? 47.535 35.229 22.482 1.00 40.54 112 GLU B N 1
ATOM 3077 C CA . GLU B 1 98 ? 48.123 34.302 21.499 1.00 41.62 112 GLU B CA 1
ATOM 3078 C C . GLU B 1 98 ? 47.083 33.369 20.860 1.00 40.94 112 GLU B C 1
ATOM 3079 O O . GLU B 1 98 ? 47.161 33.031 19.674 1.00 41.87 112 GLU B O 1
ATOM 3090 N N . TRP B 1 99 ? 46.105 32.963 21.649 1.00 40.81 113 TRP B N 1
ATOM 3091 C CA . TRP B 1 99 ? 45.077 32.030 21.193 1.00 39.57 113 TRP B CA 1
ATOM 3092 C C . TRP B 1 99 ? 43.910 32.694 20.453 1.00 38.49 113 TRP B C 1
ATOM 3093 O O . TRP B 1 99 ? 43.071 31.996 19.924 1.00 38.52 113 TRP B O 1
ATOM 3104 N N . LEU B 1 100 ? 43.852 34.024 20.407 1.00 39.09 114 LEU B N 1
ATOM 3105 C CA . LEU B 1 100 ? 42.765 34.719 19.725 1.00 39.27 114 LEU B CA 1
ATOM 3106 C C . LEU B 1 100 ? 43.188 35.020 18.269 1.00 39.30 114 LEU B C 1
ATOM 3107 O O . LEU B 1 100 ? 44.091 35.813 18.029 1.00 39.16 114 LEU B O 1
ATOM 3112 N N . GLY B 1 101 ? 42.524 34.381 17.312 1.00 40.60 115 GLY B N 1
ATOM 3113 C CA . GLY B 1 101 ? 42.904 34.452 15.898 1.00 40.81 115 GLY B CA 1
ATOM 3114 C C . GLY B 1 101 ? 42.057 35.429 15.097 1.00 41.39 115 GLY B C 1
ATOM 3115 O O . GLY B 1 101 ? 41.283 36.222 15.656 1.00 39.83 115 GLY B O 1
ATOM 3116 N N . GLU B 1 102 ? 42.224 35.381 13.775 1.00 41.28 116 GLU B N 1
ATOM 3117 C CA . GLU B 1 102 ? 41.599 36.367 12.915 1.00 42.32 116 GLU B CA 1
ATOM 3118 C C . GLU B 1 102 ? 40.077 36.244 12.892 1.00 40.93 116 GLU B C 1
ATOM 3119 O O . GLU B 1 102 ? 39.496 35.184 13.207 1.00 37.81 116 GLU B O 1
ATOM 3125 N N . GLU B 1 103 ? 39.454 37.349 12.504 1.00 40.10 117 GLU B N 1
ATOM 3126 C CA . GLU B 1 103 ? 37.998 37.397 12.355 1.00 41.08 117 GLU B CA 1
ATOM 3127 C C . GLU B 1 103 ? 37.536 36.505 11.193 1.00 40.54 117 GLU B C 1
ATOM 3128 O O . GLU B 1 103 ? 38.173 36.458 10.143 1.00 39.99 117 GLU B O 1
ATOM 3134 N N . ASP B 1 104 ? 36.448 35.783 11.416 1.00 40.75 118 ASP B N 1
ATOM 3135 C CA . ASP B 1 104 ? 35.795 35.008 10.393 1.00 41.87 118 ASP B CA 1
ATOM 3136 C C . ASP B 1 104 ? 35.131 35.964 9.375 1.00 42.79 118 ASP B C 1
ATOM 3137 O O . ASP B 1 104 ? 34.233 36.762 9.739 1.00 43.40 118 ASP B O 1
ATOM 3142 N N . PRO B 1 105 ? 35.573 35.914 8.102 1.00 43.55 119 PRO B N 1
ATOM 3143 C CA . PRO B 1 105 ? 34.945 36.783 7.076 1.00 43.61 119 PRO B CA 1
ATOM 3144 C C . PRO B 1 105 ? 33.485 36.427 6.730 1.00 44.07 119 PRO B C 1
ATOM 3145 O O . PRO B 1 105 ? 32.728 37.289 6.286 1.00 45.50 119 PRO B O 1
ATOM 3149 N N . ALA B 1 106 ? 33.109 35.167 6.931 1.00 43.55 120 ALA B N 1
ATOM 3150 C CA . ALA B 1 106 ? 31.742 34.732 6.760 1.00 43.00 120 ALA B CA 1
ATOM 3151 C C . ALA B 1 106 ? 30.845 35.099 7.957 1.00 43.01 120 ALA B C 1
ATOM 3152 O O . ALA B 1 106 ? 29.617 35.069 7.861 1.00 42.92 120 ALA B O 1
ATOM 3154 N N . TRP B 1 107 ? 31.449 35.427 9.091 1.00 43.15 121 TRP B N 1
ATOM 3155 C CA . TRP B 1 107 ? 30.707 35.720 10.314 1.00 42.53 121 TRP B CA 1
ATOM 3156 C C . TRP B 1 107 ? 31.403 36.853 11.061 1.00 41.23 121 TRP B C 1
ATOM 3157 O O . TRP B 1 107 ? 32.162 36.621 11.986 1.00 42.10 121 TRP B O 1
ATOM 3168 N N . PRO B 1 108 ? 31.183 38.090 10.622 1.00 41.47 122 PRO B N 1
ATOM 3169 C CA . PRO B 1 108 ? 31.745 39.250 11.296 1.00 40.75 122 PRO B CA 1
ATOM 3170 C C . PRO B 1 108 ? 31.443 39.186 12.792 1.00 40.33 122 PRO B C 1
ATOM 3171 O O . PRO B 1 108 ? 30.327 38.878 13.159 1.00 39.66 122 PRO B O 1
ATOM 3175 N N . GLY B 1 109 ? 32.434 39.453 13.640 1.00 39.32 123 GLY B N 1
ATOM 3176 C CA . GLY B 1 109 ? 32.232 39.403 15.084 1.00 38.82 123 GLY B CA 1
ATOM 3177 C C . GLY B 1 109 ? 32.676 38.103 15.723 1.00 38.25 123 GLY B C 1
ATOM 3178 O O . GLY B 1 109 ? 32.819 38.062 16.937 1.00 38.24 123 GLY B O 1
ATOM 3179 N N . ASN B 1 110 ? 32.818 37.042 14.916 1.00 37.90 124 ASN B N 1
ATOM 3180 C CA . ASN B 1 110 ? 33.415 35.779 15.330 1.00 39.16 124 ASN B CA 1
ATOM 3181 C C . ASN B 1 110 ? 34.895 35.740 14.994 1.00 40.10 124 ASN B C 1
ATOM 3182 O O . ASN B 1 110 ? 35.285 36.193 13.919 1.00 40.77 124 ASN B O 1
ATOM 3187 N N . TYR B 1 111 ? 35.704 35.169 15.891 1.00 39.32 125 TYR B N 1
ATOM 3188 C CA . TYR B 1 111 ? 37.153 35.096 15.693 1.00 37.88 125 TYR B CA 1
ATOM 3189 C C . TYR B 1 111 ? 37.678 33.687 15.931 1.00 37.44 125 TYR B C 1
ATOM 3190 O O . TYR B 1 111 ? 37.330 33.055 16.916 1.00 36.16 125 TYR B O 1
ATOM 3199 N N . PHE B 1 112 ? 38.528 33.172 15.043 1.00 37.21 126 PHE B N 1
ATOM 3200 C CA . PHE B 1 112 ? 38.976 31.797 15.238 1.00 38.26 126 PHE B CA 1
ATOM 3201 C C . PHE B 1 112 ? 39.859 31.768 16.482 1.00 37.82 126 PHE B C 1
ATOM 3202 O O . PHE B 1 112 ? 40.613 32.701 16.700 1.00 37.97 126 PHE B O 1
ATOM 3210 N N . VAL B 1 113 ? 39.751 30.710 17.284 1.00 38.46 127 VAL B N 1
ATOM 3211 C CA . VAL B 1 113 ? 40.572 30.562 18.489 1.00 38.90 127 VAL B CA 1
ATOM 3212 C C . VAL B 1 113 ? 41.392 29.283 18.490 1.00 39.57 127 VAL B C 1
ATOM 3213 O O . VAL B 1 113 ? 40.909 28.227 18.062 1.00 40.99 127 VAL B O 1
ATOM 3217 N N . LYS B 1 114 ? 42.644 29.384 18.976 1.00 39.81 128 LYS B N 1
ATOM 3218 C CA . LYS B 1 114 ? 43.456 28.222 19.299 1.00 38.16 128 LYS B CA 1
ATOM 3219 C C . LYS B 1 114 ? 42.838 27.607 20.556 1.00 38.51 128 LYS B C 1
ATOM 3220 O O . LYS B 1 114 ? 43.136 27.995 21.679 1.00 36.11 128 LYS B O 1
ATOM 3226 N N . TYR B 1 115 ? 41.951 26.639 20.331 1.00 39.29 129 TYR B N 1
ATOM 3227 C CA . TYR B 1 115 ? 40.977 26.150 21.332 1.00 39.77 129 TYR B CA 1
ATOM 3228 C C . TYR B 1 115 ? 41.581 25.151 22.336 1.00 39.26 129 TYR B C 1
ATOM 3229 O O . TYR B 1 115 ? 40.929 24.713 23.295 1.00 39.67 129 TYR B O 1
ATOM 3238 N N . TRP B 1 116 ? 42.816 24.775 22.089 1.00 38.37 130 TRP B N 1
ATOM 3239 C CA . TRP B 1 116 ? 43.531 23.866 22.930 1.00 38.13 130 TRP B CA 1
ATOM 3240 C C . TRP B 1 116 ? 44.245 24.619 24.052 1.00 38.10 130 TRP B C 1
ATOM 3241 O O . TRP B 1 116 ? 44.775 23.982 24.955 1.00 38.21 130 TRP B O 1
ATO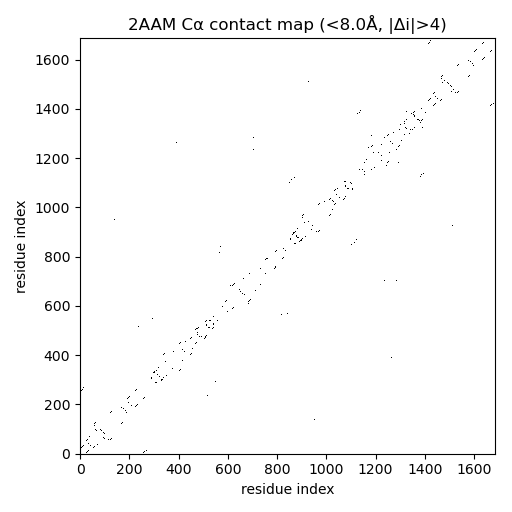M 3252 N N . TYR B 1 117 ? 44.264 25.959 23.994 1.00 37.61 131 TYR B N 1
ATOM 3253 C CA . TYR B 1 117 ? 44.855 26.766 25.054 1.00 36.87 131 TYR B CA 1
ATOM 3254 C C . TYR B 1 117 ? 43.939 26.802 26.285 1.00 36.65 131 TYR B C 1
ATOM 3255 O O . TYR B 1 117 ? 42.705 26.915 26.188 1.00 35.91 131 TYR B O 1
ATOM 3264 N N . ASN B 1 118 ? 44.572 26.702 27.433 1.00 36.71 132 ASN B N 1
ATOM 3265 C CA . ASN B 1 118 ? 43.907 26.725 28.749 1.00 37.29 132 ASN B CA 1
ATOM 3266 C C . ASN B 1 118 ? 42.931 27.858 28.925 1.00 36.27 132 ASN B C 1
ATOM 3267 O O . ASN B 1 118 ? 41.852 27.640 29.403 1.00 38.02 132 ASN B O 1
ATOM 3272 N N . GLU B 1 119 ? 43.313 29.065 28.524 1.00 37.55 133 GLU B N 1
ATOM 3273 C CA . GLU B 1 119 ? 42.465 30.248 28.715 1.00 39.15 133 GLU B CA 1
ATOM 3274 C C . GLU B 1 119 ? 41.143 30.139 28.007 1.00 37.85 133 GLU B C 1
ATOM 3275 O O . GLU B 1 119 ? 40.136 30.528 28.556 1.00 38.03 133 GLU B O 1
ATOM 3281 N N . TRP B 1 120 ? 41.155 29.618 26.786 1.00 37.14 134 TRP B N 1
ATOM 3282 C CA . TRP B 1 120 ? 39.927 29.439 26.038 1.00 38.37 134 TRP B CA 1
ATOM 3283 C C . TRP B 1 120 ? 39.070 28.319 26.631 1.00 37.75 134 TRP B C 1
ATOM 3284 O O . TRP B 1 120 ? 37.844 28.454 26.770 1.00 39.14 134 TRP B O 1
ATOM 3295 N N . LYS B 1 121 ? 39.692 27.203 26.971 1.00 39.07 135 LYS B N 1
ATOM 3296 C CA . LYS B 1 121 ? 38.945 26.090 27.547 1.00 39.63 135 LYS B CA 1
ATOM 3297 C C . LYS B 1 121 ? 38.213 26.562 28.824 1.00 39.48 135 LYS B C 1
ATOM 3298 O O . LYS B 1 121 ? 37.018 26.272 29.058 1.00 36.60 135 LYS B O 1
ATOM 3304 N N . GLU B 1 122 ? 38.945 27.323 29.623 1.00 38.86 136 GLU B N 1
ATOM 3305 C CA . GLU B 1 122 ? 38.395 27.888 30.861 1.00 40.74 136 GLU B CA 1
ATOM 3306 C C . GLU B 1 122 ? 37.253 28.911 30.602 1.00 40.33 136 GLU B C 1
ATOM 3307 O O . GLU B 1 122 ? 36.239 28.923 31.334 1.00 39.41 136 GLU B O 1
ATOM 3313 N N . ILE B 1 123 ? 37.378 29.709 29.539 1.00 38.98 137 ILE B N 1
ATOM 3314 C CA . ILE B 1 123 ? 36.274 30.568 29.123 1.00 38.80 137 ILE B CA 1
ATOM 3315 C C . ILE B 1 123 ? 35.014 29.720 28.889 1.00 39.01 137 ILE B C 1
ATOM 3316 O O . ILE B 1 123 ? 33.892 30.067 29.357 1.00 38.81 137 ILE B O 1
ATOM 3321 N N . VAL B 1 124 ? 35.207 28.625 28.156 1.00 37.41 138 VAL B N 1
ATOM 3322 C CA . VAL B 1 124 ? 34.119 27.793 27.726 1.00 38.48 138 VAL B CA 1
ATOM 3323 C C . VAL B 1 124 ? 33.525 27.034 28.913 1.00 38.67 138 VAL B C 1
ATOM 3324 O O . VAL B 1 124 ? 32.301 26.870 28.974 1.00 37.07 138 VAL B O 1
ATOM 3328 N N . PHE B 1 125 ? 34.378 26.544 29.827 1.00 38.00 139 PHE B N 1
ATOM 3329 C CA . PHE B 1 125 ? 33.870 25.907 31.036 1.00 37.39 139 PHE B CA 1
ATOM 3330 C C . PHE B 1 125 ? 33.024 26.879 31.861 1.00 37.77 139 PHE B C 1
ATOM 3331 O O . PHE B 1 125 ? 31.987 26.457 32.396 1.00 36.79 139 PHE B O 1
ATOM 3339 N N . SER B 1 126 ? 33.462 28.153 31.971 1.00 36.64 140 SER B N 1
ATOM 3340 C CA . SER B 1 126 ? 32.680 29.195 32.685 1.00 37.67 140 SER B CA 1
ATOM 3341 C C . SER B 1 126 ? 31.325 29.516 32.017 1.00 36.82 140 SER B C 1
ATOM 3342 O O . SER B 1 126 ? 30.354 29.811 32.681 1.00 35.85 140 SER B O 1
ATOM 3345 N N . TYR B 1 127 ? 31.313 29.474 30.684 1.00 38.28 141 TYR B N 1
ATOM 3346 C CA . TYR B 1 127 ? 30.112 29.509 29.857 1.00 38.22 141 TYR B CA 1
ATOM 3347 C C . TYR B 1 127 ? 29.233 28.299 30.172 1.00 37.78 141 TYR B C 1
ATOM 3348 O O . TYR B 1 127 ? 28.036 28.455 30.445 1.00 36.95 141 TYR B O 1
ATOM 3357 N N . LEU B 1 128 ? 29.812 27.101 30.153 1.00 37.38 142 LEU B N 1
ATOM 3358 C CA . LEU B 1 128 ? 29.037 25.902 30.529 1.00 38.49 142 LEU B CA 1
ATOM 3359 C C . LEU B 1 128 ? 28.484 25.978 31.954 1.00 39.78 142 LEU B C 1
ATOM 3360 O O . LEU B 1 128 ? 27.370 25.494 32.232 1.00 38.25 142 LEU B O 1
ATOM 3365 N N . ASP B 1 129 ? 29.266 26.592 32.844 1.00 39.80 143 ASP B N 1
ATOM 3366 C CA . ASP B 1 129 ? 28.841 26.821 34.226 1.00 39.62 143 ASP B CA 1
ATOM 3367 C C . ASP B 1 129 ? 27.467 27.509 34.231 1.00 38.74 143 ASP B C 1
ATOM 3368 O O . ASP B 1 129 ? 26.542 27.093 34.952 1.00 38.51 143 ASP B O 1
ATOM 3373 N N . ARG B 1 130 ? 27.338 28.547 33.428 1.00 38.35 144 ARG B N 1
ATOM 3374 C CA . ARG B 1 130 ? 26.092 29.365 33.403 1.00 39.06 144 ARG B CA 1
ATOM 3375 C C . ARG B 1 130 ? 24.915 28.615 32.799 1.00 38.88 144 ARG B C 1
ATOM 3376 O O . ARG B 1 130 ? 23.770 28.731 33.247 1.00 39.24 144 ARG B O 1
ATOM 3384 N N . VAL B 1 131 ? 25.236 27.868 31.756 1.00 39.57 145 VAL B N 1
ATOM 3385 C CA . VAL B 1 131 ? 24.295 27.064 31.005 1.00 40.03 145 VAL B CA 1
ATOM 3386 C C . VAL B 1 131 ? 23.630 25.963 31.880 1.00 39.60 145 VAL B C 1
ATOM 3387 O O . VAL B 1 131 ? 22.403 25.777 31.837 1.00 38.57 145 VAL B O 1
ATOM 3391 N N . ILE B 1 132 ? 24.441 25.277 32.674 1.00 38.84 146 ILE B N 1
ATOM 3392 C CA . ILE B 1 132 ? 23.954 24.280 33.613 1.00 39.03 146 ILE B CA 1
ATOM 3393 C C . ILE B 1 132 ? 23.020 24.959 34.608 1.00 39.01 146 ILE B C 1
ATOM 3394 O O . ILE B 1 132 ? 21.904 24.490 34.840 1.00 39.63 146 ILE B O 1
ATOM 3399 N N . ASP B 1 133 ? 23.472 26.066 35.188 1.00 39.00 147 ASP B N 1
ATOM 3400 C CA . ASP B 1 133 ? 22.710 26.746 36.221 1.00 39.15 147 ASP B CA 1
ATOM 3401 C C . ASP B 1 133 ? 21.376 27.328 35.711 1.00 38.81 147 ASP B C 1
ATOM 3402 O O . ASP B 1 133 ? 20.470 27.592 36.494 1.00 38.03 147 ASP B O 1
ATOM 3407 N N . GLN B 1 134 ? 21.241 27.530 34.410 1.00 38.99 148 GLN B N 1
ATOM 3408 C CA . GLN B 1 134 ? 19.942 27.976 33.920 1.00 39.79 148 GLN B CA 1
ATOM 3409 C C . GLN B 1 134 ? 18.939 26.835 33.623 1.00 39.41 148 GLN B C 1
ATOM 3410 O O . GLN B 1 134 ? 17.754 27.103 33.388 1.00 38.95 148 GLN B O 1
ATOM 3416 N N . GLY B 1 135 ? 19.384 25.585 33.747 1.00 39.34 149 GLY B N 1
ATOM 3417 C CA . GLY B 1 135 ? 18.496 24.422 33.592 1.00 39.79 149 GLY B CA 1
ATOM 3418 C C . GLY B 1 135 ? 18.470 23.834 32.177 1.00 39.37 149 GLY B C 1
ATOM 3419 O O . GLY B 1 135 ? 17.529 23.121 31.820 1.00 39.90 149 GLY B O 1
ATOM 3420 N N . PHE B 1 136 ? 19.473 24.141 31.365 1.00 38.70 150 PHE B N 1
ATOM 3421 C CA . PHE B 1 136 ? 19.542 23.561 30.016 1.00 39.34 150 PHE B CA 1
ATOM 3422 C C . PHE B 1 136 ? 19.784 22.044 30.077 1.00 39.41 150 PHE B C 1
ATOM 3423 O O . PHE B 1 136 ? 20.517 21.558 30.941 1.00 39.29 150 PHE B O 1
ATOM 3431 N N . LYS B 1 137 ? 19.130 21.325 29.159 1.00 39.25 151 LYS B N 1
ATOM 3432 C CA . LYS B 1 137 ? 19.103 19.874 29.124 1.00 39.33 151 LYS B CA 1
ATOM 3433 C C . LYS B 1 137 ? 20.071 19.304 28.087 1.00 38.81 151 LYS B C 1
ATOM 3434 O O . LYS B 1 137 ? 20.232 18.085 27.991 1.00 37.00 151 LYS B O 1
ATOM 3440 N N . GLY B 1 138 ? 20.705 20.179 27.314 1.00 38.40 152 GLY B N 1
ATOM 3441 C CA . GLY B 1 138 ? 21.645 19.759 26.312 1.00 38.14 152 GLY B CA 1
ATOM 3442 C C . GLY B 1 138 ? 22.512 20.933 25.920 1.00 38.89 152 GLY B C 1
ATOM 3443 O O . GLY B 1 138 ? 22.169 22.078 26.207 1.00 37.90 152 GLY B O 1
ATOM 3444 N N . ILE B 1 139 ? 23.641 20.636 25.284 1.00 39.43 153 ILE B N 1
ATOM 3445 C CA . ILE B 1 139 ? 24.520 21.659 24.710 1.00 40.05 153 ILE B CA 1
ATOM 3446 C C . ILE B 1 139 ? 24.755 21.320 23.256 1.00 39.57 153 ILE B C 1
ATOM 3447 O O . ILE B 1 139 ? 24.815 20.158 22.908 1.00 40.95 153 ILE B O 1
ATOM 3452 N N . TYR B 1 140 ? 24.859 22.344 22.427 1.00 39.71 154 TYR B N 1
ATOM 3453 C CA . TYR B 1 140 ? 24.972 22.226 20.980 1.00 39.34 154 TYR B CA 1
ATOM 3454 C C . TYR B 1 140 ? 26.265 22.902 20.589 1.00 39.62 154 TYR B C 1
ATOM 3455 O O . TYR B 1 140 ? 26.363 24.148 20.624 1.00 39.84 154 TYR B O 1
ATOM 3464 N N . LEU B 1 141 ? 27.280 22.091 20.280 1.00 38.28 155 LEU B N 1
ATOM 3465 C CA . LEU B 1 141 ? 28.661 22.598 20.141 1.00 38.27 155 LEU B CA 1
ATOM 3466 C C . LEU B 1 141 ? 29.035 23.012 18.700 1.00 37.61 155 LEU B C 1
ATOM 3467 O O . LEU B 1 141 ? 29.218 22.180 17.832 1.00 37.24 155 LEU B O 1
ATOM 3472 N N . ASP B 1 142 ? 29.136 24.322 18.468 1.00 38.25 156 ASP B N 1
ATOM 3473 C CA . ASP B 1 142 ? 29.471 24.853 17.132 1.00 38.46 156 ASP B CA 1
ATOM 3474 C C . ASP B 1 142 ? 30.984 25.016 16.944 1.00 38.94 156 ASP B C 1
ATOM 3475 O O . ASP B 1 142 ? 31.730 25.138 17.918 1.00 37.67 156 ASP B O 1
ATOM 3480 N N . ARG B 1 143 ? 31.404 25.013 15.667 1.00 40.17 157 ARG B N 1
ATOM 3481 C CA . ARG B 1 143 ? 32.791 25.220 15.213 1.00 39.81 157 ARG B CA 1
ATOM 3482 C C . ARG B 1 143 ? 33.822 24.197 15.671 1.00 40.10 157 ARG B C 1
ATOM 3483 O O . ARG B 1 143 ? 35.016 24.512 15.850 1.00 38.65 157 ARG B O 1
ATOM 3496 N N . ILE B 1 144 ? 33.329 22.958 15.790 1.00 39.48 158 ILE B N 1
ATOM 3497 C CA . ILE B 1 144 ? 34.147 21.773 15.768 1.00 40.20 158 ILE B CA 1
ATOM 3498 C C . ILE B 1 144 ? 35.158 21.821 14.583 1.00 40.06 158 ILE B C 1
ATOM 3499 O O . ILE B 1 144 ? 36.335 21.430 14.698 1.00 39.41 158 ILE B O 1
ATOM 3504 N N . ASP B 1 145 ? 34.680 22.346 13.450 1.00 40.87 159 ASP B N 1
ATOM 3505 C CA . ASP B 1 145 ? 35.492 22.517 12.248 1.00 40.86 159 ASP B CA 1
ATOM 3506 C C . ASP B 1 145 ? 36.650 23.519 12.310 1.00 39.40 159 ASP B C 1
ATOM 3507 O O . ASP B 1 145 ? 37.405 23.681 11.327 1.00 40.01 159 ASP B O 1
ATOM 3512 N N . SER B 1 146 ? 36.825 24.172 13.437 1.00 39.67 160 SER B N 1
ATOM 3513 C CA . SER B 1 146 ? 38.034 24.967 13.677 1.00 40.39 160 SER B CA 1
ATOM 3514 C C . SER B 1 146 ? 39.331 24.123 13.620 1.00 39.27 160 SER B C 1
ATOM 3515 O O . SER B 1 146 ? 40.416 24.646 13.391 1.00 37.90 160 SER B O 1
ATOM 3518 N N . PHE B 1 147 ? 39.217 22.825 13.828 1.00 39.31 161 PHE B N 1
ATOM 3519 C CA . PHE B 1 147 ? 40.377 21.939 13.642 1.00 39.37 161 PHE B CA 1
ATOM 3520 C C . PHE B 1 147 ? 40.893 22.029 12.216 1.00 39.17 161 PHE B C 1
ATOM 3521 O O . PHE B 1 147 ? 42.075 21.979 11.999 1.00 37.49 161 PHE B O 1
ATOM 3529 N N . GLU B 1 148 ? 39.992 22.223 11.257 1.00 39.52 162 GLU B N 1
ATOM 3530 C CA . GLU B 1 148 ? 40.371 22.316 9.856 1.00 38.89 162 GLU B CA 1
ATOM 3531 C C . GLU B 1 148 ? 40.944 23.672 9.543 1.00 39.06 162 GLU B C 1
ATOM 3532 O O . GLU B 1 148 ? 41.817 23.804 8.671 1.00 38.32 162 GLU B O 1
ATOM 3538 N N . TYR B 1 149 ? 40.427 24.690 10.231 1.00 39.24 163 TYR B N 1
ATOM 3539 C CA . TYR B 1 149 ? 40.932 26.032 10.031 1.00 38.64 163 TYR B CA 1
ATOM 3540 C C . TYR B 1 149 ? 42.429 26.058 10.415 1.00 37.18 163 TYR B C 1
ATOM 3541 O O . TYR B 1 149 ? 43.262 26.361 9.608 1.00 37.15 163 TYR B O 1
ATOM 3550 N N . TRP B 1 150 ? 42.773 25.658 11.631 1.00 37.89 164 TRP B N 1
ATOM 3551 C CA . TRP B 1 150 ? 44.193 25.729 12.064 1.00 37.46 164 TRP B CA 1
ATOM 3552 C C . TRP B 1 150 ? 45.129 24.782 11.276 1.00 38.13 164 TRP B C 1
ATOM 3553 O O . TRP B 1 150 ? 46.276 25.097 10.986 1.00 38.85 164 TRP B O 1
ATOM 3564 N N . ALA B 1 151 ? 44.617 23.646 10.862 1.00 39.35 165 ALA B N 1
ATOM 3565 C CA . ALA B 1 151 ? 45.397 22.729 10.072 1.00 40.74 165 ALA B CA 1
ATOM 3566 C C . ALA B 1 151 ? 45.726 23.422 8.755 1.00 41.64 165 ALA B C 1
ATOM 3567 O O . ALA B 1 151 ? 46.871 23.460 8.340 1.00 41.64 165 ALA B O 1
ATOM 3569 N N . GLN B 1 152 ? 44.717 24.022 8.134 1.00 43.20 166 GLN B N 1
ATOM 3570 C CA . GLN B 1 152 ? 44.893 24.667 6.833 1.00 44.56 166 GLN B CA 1
ATOM 3571 C C . GLN B 1 152 ? 45.752 25.918 6.952 1.00 43.81 166 GLN B C 1
ATOM 3572 O O . GLN B 1 152 ? 46.349 26.331 5.997 1.00 46.32 166 GLN B O 1
ATOM 3578 N N . GLU B 1 153 ? 45.854 26.494 8.141 1.00 44.38 167 GLU B N 1
ATOM 3579 C CA . GLU B 1 153 ? 46.847 27.552 8.440 1.00 42.78 167 GLU B CA 1
ATOM 3580 C C . GLU B 1 153 ? 48.287 27.074 8.611 1.00 42.32 167 GLU B C 1
ATOM 3581 O O . GLU B 1 153 ? 49.202 27.908 8.649 1.00 42.81 167 GLU B O 1
ATOM 3587 N N . GLY B 1 154 ? 48.500 25.768 8.785 1.00 40.82 168 GLY B N 1
ATOM 3588 C CA . GLY B 1 154 ? 49.864 25.197 8.949 1.00 40.80 168 GLY B CA 1
ATOM 3589 C C . GLY B 1 154 ? 50.455 25.392 10.333 1.00 39.78 168 GLY B C 1
ATOM 3590 O O . GLY B 1 154 ? 51.607 25.091 10.595 1.00 36.88 168 GLY B O 1
ATOM 3591 N N . VAL B 1 155 ? 49.621 25.911 11.223 1.00 40.72 169 VAL B N 1
ATOM 3592 C CA . VAL B 1 155 ? 49.959 26.194 12.604 1.00 40.71 169 VAL B CA 1
ATOM 3593 C C . VAL B 1 155 ? 50.192 24.870 13.398 1.00 40.20 169 VAL B C 1
ATOM 3594 O O . VAL B 1 155 ? 50.874 24.826 14.430 1.00 39.82 169 VAL B O 1
ATOM 3598 N N . ILE B 1 156 ? 49.593 23.793 12.919 1.00 39.10 170 ILE B N 1
ATOM 3599 C CA . ILE B 1 156 ? 49.502 22.579 13.679 1.00 39.84 170 ILE B CA 1
ATOM 3600 C C . ILE B 1 156 ? 49.144 21.466 12.698 1.00 37.12 170 ILE B C 1
ATOM 3601 O O . ILE B 1 156 ? 48.492 21.724 11.714 1.00 35.82 170 ILE B O 1
ATOM 3606 N N . SER B 1 157 ? 49.590 20.238 12.934 1.00 36.55 171 SER B N 1
ATOM 3607 C CA . SER B 1 157 ? 49.276 19.146 12.020 1.00 35.54 171 SER B CA 1
ATOM 3608 C C . SER B 1 157 ? 47.767 18.877 12.095 1.00 35.66 171 SER B C 1
ATOM 3609 O O . SER B 1 157 ? 47.132 19.186 13.096 1.00 36.48 171 SER B O 1
ATOM 3612 N N . ARG B 1 158 ? 47.190 18.329 11.035 1.00 36.48 172 ARG B N 1
ATOM 3613 C CA . ARG B 1 158 ? 45.749 18.091 11.008 1.00 37.41 172 ARG B CA 1
ATOM 3614 C C . ARG B 1 158 ? 45.315 17.100 12.104 1.00 36.83 172 ARG B C 1
ATOM 3615 O O . ARG B 1 158 ? 44.299 17.289 12.792 1.00 35.99 172 ARG B O 1
ATOM 3623 N N . ARG B 1 159 ? 46.117 16.054 12.268 1.00 37.09 173 ARG B N 1
ATOM 3624 C CA . ARG B 1 159 ? 45.912 15.097 13.337 1.00 38.53 173 ARG B CA 1
ATOM 3625 C C . ARG B 1 159 ? 46.021 15.705 14.740 1.00 37.77 173 ARG B C 1
ATOM 3626 O O . ARG B 1 159 ? 45.226 15.376 15.626 1.00 37.55 173 ARG B O 1
ATOM 3634 N N . SER B 1 160 ? 47.035 16.544 14.959 1.00 37.51 174 SER B N 1
ATOM 3635 C CA . SER B 1 160 ? 47.155 17.240 16.253 1.00 37.88 174 SER B CA 1
ATOM 3636 C C . SER B 1 160 ? 45.922 18.109 16.501 1.00 38.67 174 SER B C 1
ATOM 3637 O O . SER B 1 160 ? 45.319 18.088 17.598 1.00 39.04 174 SER B O 1
ATOM 3640 N N . ALA B 1 161 ? 45.489 18.833 15.473 1.00 39.03 175 ALA B N 1
ATOM 3641 C CA . ALA B 1 161 ? 44.287 19.673 15.621 1.00 38.32 175 ALA B CA 1
ATOM 3642 C C . ALA B 1 161 ? 43.029 18.869 15.858 1.00 38.10 175 ALA B C 1
ATOM 3643 O O . ALA B 1 161 ? 42.172 19.225 16.714 1.00 37.61 175 ALA B O 1
ATOM 3645 N N . ALA B 1 162 ? 42.855 17.827 15.071 1.00 37.81 176 ALA B N 1
ATOM 3646 C CA . ALA B 1 162 ? 41.702 16.951 15.291 1.00 38.52 176 ALA B CA 1
ATOM 3647 C C . ALA B 1 162 ? 41.709 16.403 16.728 1.00 38.95 176 ALA B C 1
ATOM 3648 O O . ALA B 1 162 ? 40.716 16.533 17.427 1.00 39.87 176 ALA B O 1
ATOM 3650 N N . ARG B 1 163 ? 42.839 15.826 17.162 1.00 38.77 177 ARG B N 1
ATOM 3651 C CA . ARG B 1 163 ? 42.918 15.189 18.470 1.00 38.98 177 ARG B CA 1
ATOM 3652 C C . ARG B 1 163 ? 42.656 16.181 19.567 1.00 38.40 177 ARG B C 1
ATOM 3653 O O . ARG B 1 163 ? 42.054 15.831 20.557 1.00 39.00 177 ARG B O 1
ATOM 3661 N N . LYS B 1 164 ? 43.104 17.428 19.378 1.00 39.06 178 LYS B N 1
ATOM 3662 C CA . LYS B 1 164 ? 42.905 18.496 20.365 1.00 39.10 178 LYS B CA 1
ATOM 3663 C C . LYS B 1 164 ? 41.438 18.898 20.526 1.00 39.42 178 LYS B C 1
ATOM 3664 O O . LYS B 1 164 ? 40.991 19.191 21.634 1.00 38.40 178 LYS B O 1
ATOM 3680 N N . ILE B 1 166 ? 38.822 16.915 19.634 1.00 37.92 180 ILE B N 1
ATOM 3681 C CA . ILE B 1 166 ? 38.176 15.720 20.249 1.00 37.63 180 ILE B CA 1
ATOM 3682 C C . ILE B 1 166 ? 38.354 15.698 21.772 1.00 38.43 180 ILE B C 1
ATOM 3683 O O . ILE B 1 166 ? 37.362 15.511 22.516 1.00 39.36 180 ILE B O 1
ATOM 3688 N N . ASN B 1 167 ? 39.592 15.894 22.227 1.00 37.81 181 ASN B N 1
ATOM 3689 C CA . ASN B 1 167 ? 39.892 15.865 23.653 1.00 38.92 181 ASN B CA 1
ATOM 3690 C C . ASN B 1 167 ? 39.157 16.977 24.378 1.00 38.34 181 ASN B C 1
ATOM 3691 O O . ASN B 1 167 ? 38.615 16.754 25.474 1.00 38.49 181 ASN B O 1
ATOM 3696 N N . PHE B 1 168 ? 39.050 18.132 23.729 1.00 37.97 182 PHE B N 1
ATOM 3697 C CA . PHE B 1 168 ? 38.299 19.282 24.298 1.00 38.76 182 PHE B CA 1
ATOM 3698 C C . PHE B 1 168 ? 36.821 18.946 24.448 1.00 37.90 182 PHE B C 1
ATOM 3699 O O . PHE B 1 168 ? 36.229 19.155 25.493 1.00 40.96 182 PHE B O 1
ATOM 3707 N N . VAL B 1 169 ? 36.223 18.377 23.428 1.00 38.58 183 VAL B N 1
ATOM 3708 C CA . VAL B 1 169 ? 34.822 17.937 23.554 1.00 38.71 183 VAL B CA 1
ATOM 3709 C C . VAL B 1 169 ? 34.664 16.879 24.631 1.00 38.49 183 VAL B C 1
ATOM 3710 O O . VAL B 1 169 ? 33.718 16.930 25.398 1.00 38.43 183 VAL B O 1
ATOM 3714 N N . LEU B 1 170 ? 35.622 15.958 24.733 1.00 38.65 184 LEU B N 1
ATOM 3715 C CA . LEU B 1 170 ? 35.599 14.947 25.815 1.00 39.69 184 LEU B CA 1
ATOM 3716 C C . LEU B 1 170 ? 35.663 15.600 27.195 1.00 39.92 184 LEU B C 1
ATOM 3717 O O . LEU B 1 170 ? 34.927 15.176 28.114 1.00 41.69 184 LEU B O 1
ATOM 3722 N N . GLU B 1 171 ? 36.466 16.669 27.330 1.00 40.89 185 GLU B N 1
ATOM 3723 C CA . GLU B 1 171 ? 36.558 17.385 28.601 1.00 40.94 185 GLU B CA 1
ATOM 3724 C C . GLU B 1 171 ? 35.310 18.156 28.921 1.00 38.92 185 GLU B C 1
ATOM 3725 O O . GLU B 1 171 ? 34.915 18.204 30.079 1.00 36.77 185 GLU B O 1
ATOM 3731 N N . ILE B 1 172 ? 34.726 18.781 27.892 1.00 39.46 186 ILE B N 1
ATOM 3732 C CA . ILE B 1 172 ? 33.440 19.427 27.987 1.00 37.80 186 ILE B CA 1
ATOM 3733 C C . ILE B 1 172 ? 32.397 18.463 28.535 1.00 38.93 186 ILE B C 1
ATOM 3734 O O . ILE B 1 172 ? 31.592 18.826 29.408 1.00 36.22 186 ILE B O 1
ATOM 3739 N N . ALA B 1 173 ? 32.424 17.230 28.024 1.00 40.33 187 ALA B N 1
ATOM 3740 C CA . ALA B 1 173 ? 31.458 16.188 28.436 1.00 39.21 187 ALA B CA 1
ATOM 3741 C C . ALA B 1 173 ? 31.663 15.808 29.887 1.00 38.83 187 ALA B C 1
ATOM 3742 O O . ALA B 1 173 ? 30.720 15.728 30.668 1.00 39.28 187 ALA B O 1
ATOM 3744 N N . GLU B 1 174 ? 32.912 15.577 30.256 1.00 38.99 188 GLU B N 1
ATOM 3745 C CA . GLU B 1 174 ? 33.208 15.342 31.653 1.00 38.12 188 GLU B CA 1
ATOM 3746 C C . GLU B 1 174 ? 32.727 16.487 32.563 1.00 37.53 188 GLU B C 1
ATOM 3747 O O . GLU B 1 174 ? 32.039 16.252 33.571 1.00 35.81 188 GLU B O 1
ATOM 3753 N N . TYR B 1 175 ? 33.052 17.723 32.193 1.00 37.28 189 TYR B N 1
ATOM 3754 C CA . TYR B 1 175 ? 32.627 18.903 32.978 1.00 37.20 189 TYR B CA 1
ATOM 3755 C C . TYR B 1 175 ? 31.120 18.959 33.189 1.00 36.86 189 TYR B C 1
ATOM 3756 O O . TYR B 1 175 ? 30.664 19.126 34.307 1.00 34.93 189 TYR B O 1
ATOM 3765 N N . VAL B 1 176 ? 30.345 18.827 32.118 1.00 36.16 190 VAL B N 1
ATOM 3766 C CA . VAL B 1 176 ? 28.915 19.014 32.247 1.00 37.72 190 VAL B CA 1
ATOM 3767 C C . VAL B 1 176 ? 28.230 17.851 32.929 1.00 37.50 190 VAL B C 1
ATOM 3768 O O . VAL B 1 176 ? 27.298 18.070 33.720 1.00 36.93 190 VAL B O 1
ATOM 3772 N N . ARG B 1 177 ? 28.670 16.634 32.633 1.00 38.01 191 ARG B N 1
ATOM 3773 C CA . ARG B 1 177 ? 28.000 15.431 33.169 1.00 38.63 191 ARG B CA 1
ATOM 3774 C C . ARG B 1 177 ? 28.367 15.049 34.593 1.00 39.48 191 ARG B C 1
ATOM 3775 O O . ARG B 1 177 ? 27.628 14.311 35.233 1.00 40.53 191 ARG B O 1
ATOM 3783 N N . GLU B 1 178 ? 29.484 15.572 35.087 1.00 39.22 192 GLU B N 1
ATOM 3784 C CA . GLU B 1 178 ? 29.782 15.611 36.523 1.00 40.71 192 GLU B CA 1
ATOM 3785 C C . GLU B 1 178 ? 28.608 16.290 37.251 1.00 40.23 192 GLU B C 1
ATOM 3786 O O . GLU B 1 178 ? 28.178 15.832 38.306 1.00 40.62 192 GLU B O 1
ATOM 3792 N N . ARG B 1 179 ? 28.048 17.340 36.643 1.00 39.98 193 ARG B N 1
ATOM 3793 C CA . ARG B 1 179 ? 26.979 18.116 37.251 1.00 40.61 193 ARG B CA 1
ATOM 3794 C C . ARG B 1 179 ? 25.578 17.752 36.821 1.00 39.22 193 ARG B C 1
ATOM 3795 O O . ARG B 1 179 ? 24.678 17.839 37.609 1.00 40.25 193 ARG B O 1
ATOM 3803 N N . LYS B 1 180 ? 25.411 17.367 35.572 1.00 38.33 194 LYS B N 1
ATOM 3804 C CA . LYS B 1 180 ? 24.158 16.899 35.045 1.00 38.84 194 LYS B CA 1
ATOM 3805 C C . LYS B 1 180 ? 24.492 15.672 34.195 1.00 38.05 194 LYS B C 1
ATOM 3806 O O . LYS B 1 180 ? 24.810 15.801 33.018 1.00 36.20 194 LYS B O 1
ATOM 3812 N N . PRO B 1 181 ? 24.413 14.479 34.795 1.00 38.23 195 PRO B N 1
ATOM 3813 C CA . PRO B 1 181 ? 24.812 13.236 34.145 1.00 39.37 195 PRO B CA 1
ATOM 3814 C C . PRO B 1 181 ? 24.103 12.937 32.850 1.00 40.01 195 PRO B C 1
ATOM 3815 O O . PRO B 1 181 ? 24.707 12.331 31.978 1.00 41.64 195 PRO B O 1
ATOM 3819 N N . ASP B 1 182 ? 22.855 13.364 32.711 1.00 40.88 196 ASP B N 1
ATOM 3820 C CA . ASP B 1 182 ? 22.090 13.127 31.470 1.00 41.86 196 ASP B CA 1
ATOM 3821 C C . ASP B 1 182 ? 22.175 14.246 30.437 1.00 41.47 196 ASP B C 1
ATOM 3822 O O . ASP B 1 182 ? 21.477 14.216 29.431 1.00 42.44 196 ASP B O 1
ATOM 3835 N N . LEU B 1 184 ? 22.504 16.283 27.354 1.00 40.72 198 LEU B N 1
ATOM 3836 C CA . LEU B 1 184 ? 22.681 15.947 25.944 1.00 40.45 198 LEU B CA 1
ATOM 3837 C C . LEU B 1 184 ? 23.858 16.740 25.373 1.00 40.18 198 LEU B C 1
ATOM 3838 O O . LEU B 1 184 ? 24.086 17.887 25.766 1.00 40.32 198 LEU B O 1
ATOM 3843 N N . ILE B 1 185 ? 24.652 16.104 24.510 1.00 40.06 199 ILE B N 1
ATOM 3844 C CA . ILE B 1 185 ? 25.800 16.754 23.903 1.00 39.93 199 ILE B CA 1
ATOM 3845 C C . ILE B 1 185 ? 25.732 16.627 22.402 1.00 39.25 199 ILE B C 1
ATOM 3846 O O . ILE B 1 185 ? 25.832 15.526 21.884 1.00 40.20 199 ILE B O 1
ATOM 3851 N N . ILE B 1 186 ? 25.598 17.757 21.700 1.00 39.66 200 ILE B N 1
ATOM 3852 C CA . ILE B 1 186 ? 25.326 17.734 20.250 1.00 39.32 200 ILE B CA 1
ATOM 3853 C C . ILE B 1 186 ? 26.315 18.617 19.511 1.00 39.14 200 ILE B C 1
ATOM 3854 O O . ILE B 1 186 ? 26.159 19.852 19.474 1.00 38.58 200 ILE B O 1
ATOM 3859 N N . PRO B 1 187 ? 27.345 17.997 18.893 1.00 39.89 201 PRO B N 1
ATOM 3860 C CA . PRO B 1 187 ? 28.207 18.826 18.029 1.00 39.69 201 PRO B CA 1
ATOM 3861 C C . PRO B 1 187 ? 27.496 19.239 16.744 1.00 40.77 201 PRO B C 1
ATOM 3862 O O . PRO B 1 187 ? 26.621 18.491 16.260 1.00 42.06 201 PRO B O 1
ATOM 3866 N N . GLN B 1 188 ? 27.861 20.422 16.205 1.00 40.79 202 GLN B N 1
ATOM 3867 C CA . GLN B 1 188 ? 27.361 20.871 14.898 1.00 40.42 202 GLN B CA 1
ATOM 3868 C C . GLN B 1 188 ? 28.468 20.863 13.842 1.00 40.36 202 GLN B C 1
ATOM 3869 O O . GLN B 1 188 ? 29.485 21.562 13.993 1.00 41.85 202 GLN B O 1
ATOM 3875 N N . ASN B 1 189 ? 28.260 20.076 12.775 1.00 39.69 203 ASN B N 1
ATOM 3876 C CA . ASN B 1 189 ? 29.215 19.966 11.678 1.00 38.71 203 ASN B CA 1
ATOM 3877 C C . ASN B 1 189 ? 30.538 19.351 12.193 1.00 39.53 203 ASN B C 1
ATOM 3878 O O . ASN B 1 189 ? 30.583 18.784 13.300 1.00 35.99 203 ASN B O 1
ATOM 3883 N N . GLY B 1 190 ? 31.582 19.403 11.359 1.00 38.82 204 GLY B N 1
ATOM 3884 C CA . GLY B 1 190 ? 32.866 18.835 11.698 1.00 39.65 204 GLY B CA 1
ATOM 3885 C C . GLY B 1 190 ? 32.857 17.326 11.881 1.00 40.15 204 GLY B C 1
ATOM 3886 O O . GLY B 1 190 ? 33.698 16.783 12.598 1.00 41.33 204 GLY B O 1
ATOM 3887 N N . GLU B 1 191 ? 31.904 16.648 11.259 1.00 38.99 205 GLU B N 1
ATOM 3888 C CA . GLU B 1 191 ? 31.667 15.222 11.539 1.00 39.63 205 GLU B CA 1
ATOM 3889 C C . GLU B 1 191 ? 32.776 14.306 11.016 1.00 39.20 205 GLU B C 1
ATOM 3890 O O . GLU B 1 191 ? 32.961 13.184 11.511 1.00 39.38 205 GLU B O 1
ATOM 3896 N N . ASN B 1 192 ? 33.507 14.803 10.019 1.00 39.44 206 ASN B N 1
ATOM 3897 C CA . ASN B 1 192 ? 34.706 14.145 9.509 1.00 39.42 206 ASN B CA 1
ATOM 3898 C C . ASN B 1 192 ? 35.838 14.040 10.518 1.00 38.96 206 ASN B C 1
ATOM 3899 O O . ASN B 1 192 ? 36.804 13.309 10.308 1.00 39.34 206 ASN B O 1
ATOM 3904 N N . ILE B 1 193 ? 35.712 14.756 11.623 1.00 38.68 207 ILE B N 1
ATOM 3905 C CA . ILE B 1 193 ? 36.667 14.656 12.714 1.00 38.79 207 ILE B CA 1
ATOM 3906 C C . ILE B 1 193 ? 36.704 13.234 13.270 1.00 38.35 207 ILE B C 1
ATOM 3907 O O . ILE B 1 193 ? 37.678 12.862 13.946 1.00 39.27 207 ILE B O 1
ATOM 3912 N N . LEU B 1 194 ? 35.638 12.467 13.016 1.00 38.74 208 LEU B N 1
ATOM 3913 C CA . LEU B 1 194 ? 35.531 11.087 13.494 1.00 38.55 208 LEU B CA 1
ATOM 3914 C C . LEU B 1 194 ? 36.541 10.154 12.853 1.00 38.42 208 LEU B C 1
ATOM 3915 O O . LEU B 1 194 ? 36.742 9.057 13.365 1.00 39.19 208 LEU B O 1
ATOM 3920 N N . ASP B 1 195 ? 37.159 10.584 11.749 1.00 38.37 209 ASP B N 1
ATOM 3921 C CA . ASP B 1 195 ? 38.326 9.926 11.158 1.00 38.21 209 ASP B CA 1
ATOM 3922 C C . ASP B 1 195 ? 39.452 9.730 12.152 1.00 37.18 209 ASP B C 1
ATOM 3923 O O . ASP B 1 195 ? 40.259 8.830 12.001 1.00 37.13 209 ASP B O 1
ATOM 3928 N N . PHE B 1 196 ? 39.534 10.613 13.139 1.00 38.11 210 PHE B N 1
ATOM 3929 C CA . PHE B 1 196 ? 40.573 10.568 14.160 1.00 37.36 210 PHE B CA 1
ATOM 3930 C C . PHE B 1 196 ? 40.042 10.030 15.483 1.00 37.71 210 PHE B C 1
ATOM 3931 O O . PHE B 1 196 ? 40.763 10.010 16.461 1.00 38.03 210 PHE B O 1
ATOM 3939 N N . ASP B 1 197 ? 38.791 9.597 15.524 1.00 37.34 211 ASP B N 1
ATOM 3940 C CA . ASP B 1 197 ? 38.176 9.189 16.772 1.00 38.03 211 ASP B CA 1
ATOM 3941 C C . ASP B 1 197 ? 38.512 7.730 17.027 1.00 37.80 211 ASP B C 1
ATOM 3942 O O . ASP B 1 197 ? 38.601 6.942 16.108 1.00 39.56 211 ASP B O 1
ATOM 3947 N N . ASP B 1 198 ? 38.729 7.372 18.272 1.00 37.55 212 ASP B N 1
ATOM 3948 C CA . ASP B 1 198 ? 39.002 5.978 18.619 1.00 37.30 212 ASP B CA 1
ATOM 3949 C C . ASP B 1 198 ? 37.764 5.185 19.032 1.00 36.21 212 ASP B C 1
ATOM 3950 O O . ASP B 1 198 ? 37.883 4.026 19.449 1.00 35.42 212 ASP B O 1
ATOM 3955 N N . GLY B 1 199 ? 36.598 5.813 18.913 1.00 36.73 213 GLY B N 1
ATOM 3956 C CA . GLY B 1 199 ? 35.316 5.303 19.407 1.00 37.22 213 GLY B CA 1
ATOM 3957 C C . GLY B 1 199 ? 34.736 6.172 20.537 1.00 37.43 213 GLY B C 1
ATOM 3958 O O . GLY B 1 199 ? 33.527 6.246 20.710 1.00 35.66 213 GLY B O 1
ATOM 3959 N N . GLN B 1 200 ? 35.593 6.804 21.325 1.00 38.06 214 GLN B N 1
ATOM 3960 C CA . GLN B 1 200 ? 35.129 7.495 22.523 1.00 39.49 214 GLN B CA 1
ATOM 3961 C C . GLN B 1 200 ? 34.225 8.699 22.250 1.00 39.13 214 GLN B C 1
ATOM 3962 O O . GLN B 1 200 ? 33.251 8.907 22.970 1.00 37.19 214 GLN B O 1
ATOM 3968 N N . LEU B 1 201 ? 34.525 9.480 21.203 1.00 39.87 215 LEU B N 1
ATOM 3969 C CA . LEU B 1 201 ? 33.717 10.654 20.912 1.00 40.06 215 LEU B CA 1
ATOM 3970 C C . LEU B 1 201 ? 32.323 10.219 20.483 1.00 39.96 215 LEU B C 1
ATOM 3971 O O . LEU B 1 201 ? 31.336 10.564 21.114 1.00 39.38 215 LEU B O 1
ATOM 3976 N N . ALA B 1 202 ? 32.283 9.361 19.476 1.00 40.53 216 ALA B N 1
ATOM 3977 C CA . ALA B 1 202 ? 31.071 8.701 19.055 1.00 39.77 216 ALA B CA 1
ATOM 3978 C C . ALA B 1 202 ? 30.229 8.185 20.210 1.00 39.83 216 ALA B C 1
ATOM 3979 O O . ALA B 1 202 ? 29.035 8.421 20.238 1.00 40.99 216 ALA B O 1
ATOM 3981 N N . SER B 1 203 ? 30.825 7.477 21.162 1.00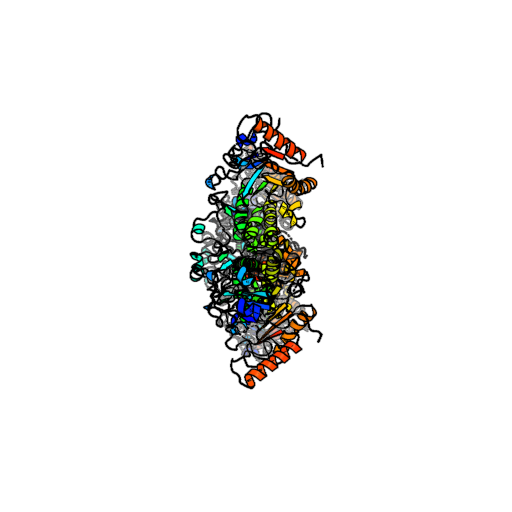 39.63 217 SER B N 1
ATOM 3982 C CA . SER B 1 203 ? 30.036 6.946 22.291 1.00 39.53 217 SER B CA 1
ATOM 3983 C C . SER B 1 203 ? 29.532 8.024 23.282 1.00 38.62 217 SER B C 1
ATOM 3984 O O . SER B 1 203 ? 28.499 7.869 23.947 1.00 38.45 217 SER B O 1
ATOM 3987 N N . THR B 1 204 ? 30.266 9.118 23.365 1.00 38.26 218 THR B N 1
ATOM 3988 C CA . THR B 1 204 ? 30.011 10.172 24.357 1.00 38.98 218 THR B CA 1
ATOM 3989 C C . THR B 1 204 ? 28.922 11.188 23.903 1.00 39.72 218 THR B C 1
ATOM 3990 O O . THR B 1 204 ? 28.099 11.638 24.703 1.00 40.09 218 THR B O 1
ATOM 3994 N N . VAL B 1 205 ? 28.904 11.524 22.623 1.00 38.27 219 VAL B N 1
ATOM 3995 C CA . VAL B 1 205 ? 27.863 12.386 22.104 1.00 37.94 219 VAL B CA 1
ATOM 3996 C C . VAL B 1 205 ? 26.496 11.709 22.228 1.00 37.13 219 VAL B C 1
ATOM 3997 O O . VAL B 1 205 ? 26.392 10.473 22.343 1.00 36.18 219 VAL B O 1
ATOM 4001 N N . SER B 1 206 ? 25.470 12.554 22.311 1.00 37.08 220 SER B N 1
ATOM 4002 C CA . SER B 1 206 ? 24.043 12.110 22.336 1.00 37.09 220 SER B CA 1
ATOM 4003 C C . SER B 1 206 ? 23.475 12.158 20.920 1.00 36.34 220 SER B C 1
ATOM 4004 O O . SER B 1 206 ? 22.557 11.434 20.592 1.00 36.37 220 SER B O 1
ATOM 4007 N N . GLY B 1 207 ? 24.061 13.024 20.095 1.00 36.64 221 GLY B N 1
ATOM 4008 C CA . GLY B 1 207 ? 23.713 13.153 18.721 1.00 37.06 221 GLY B CA 1
ATOM 4009 C C . GLY B 1 207 ? 24.684 14.053 18.004 1.00 38.24 221 GLY B C 1
ATOM 4010 O O . GLY B 1 207 ? 25.715 14.460 18.564 1.00 36.81 221 GLY B O 1
ATOM 4011 N N . TRP B 1 208 ? 24.348 14.344 16.746 1.00 38.97 222 TRP B N 1
ATOM 4012 C CA . TRP B 1 208 ? 25.165 15.203 15.904 1.00 39.26 222 TRP B CA 1
ATOM 4013 C C . TRP B 1 208 ? 24.252 16.053 15.045 1.00 38.65 222 TRP B C 1
ATOM 4014 O O . TRP B 1 208 ? 23.188 15.575 14.607 1.00 37.87 222 TRP B O 1
ATOM 4025 N N . ALA B 1 209 ? 24.634 17.314 14.839 1.00 38.27 223 ALA B N 1
ATOM 4026 C CA . ALA B 1 209 ? 23.837 18.218 14.013 1.00 38.02 223 ALA B CA 1
ATOM 4027 C C . ALA B 1 209 ? 24.633 18.691 12.781 1.00 38.29 223 ALA B C 1
ATOM 4028 O O . ALA B 1 209 ? 25.824 18.873 12.857 1.00 35.35 223 ALA B O 1
ATOM 4030 N N . VAL B 1 210 ? 23.943 18.887 11.646 1.00 38.96 224 VAL B N 1
ATOM 4031 C CA . VAL B 1 210 ? 24.589 19.330 10.423 1.00 38.97 224 VAL B CA 1
ATOM 4032 C C . VAL B 1 210 ? 23.760 20.371 9.712 1.00 40.27 224 VAL B C 1
ATOM 4033 O O . VAL B 1 210 ? 22.534 20.261 9.662 1.00 38.15 224 VAL B O 1
ATOM 4037 N N . GLU B 1 211 ? 24.468 21.375 9.185 1.00 40.55 225 GLU B N 1
ATOM 4038 C CA . GLU B 1 211 ? 23.904 22.389 8.307 1.00 41.08 225 GLU B CA 1
ATOM 4039 C C . GLU B 1 211 ? 24.348 22.122 6.867 1.00 40.36 225 GLU B C 1
ATOM 4040 O O . GLU B 1 211 ? 25.494 21.753 6.636 1.00 39.66 225 GLU B O 1
ATOM 4046 N N . ASN B 1 212 ? 23.448 22.353 5.911 1.00 39.81 226 ASN B N 1
ATOM 4047 C CA . ASN B 1 212 ? 23.726 22.218 4.476 1.00 38.62 226 ASN B CA 1
ATOM 4048 C C . ASN B 1 212 ? 24.114 20.805 4.071 1.00 39.41 226 ASN B C 1
ATOM 4049 O O . ASN B 1 212 ? 25.213 20.556 3.568 1.00 39.48 226 ASN B O 1
ATOM 4054 N N . LEU B 1 213 ? 23.194 19.884 4.281 1.00 39.81 227 LEU B N 1
ATOM 4055 C CA . LEU B 1 213 ? 23.415 18.484 3.972 1.00 39.27 227 LEU B CA 1
ATOM 4056 C C . LEU B 1 213 ? 22.926 18.134 2.564 1.00 38.79 227 LEU B C 1
ATOM 4057 O O . LEU B 1 213 ? 23.619 17.427 1.802 1.00 38.18 227 LEU B O 1
ATOM 4062 N N . PHE B 1 214 ? 21.711 18.589 2.250 1.00 37.34 228 PHE B N 1
ATOM 4063 C CA . PHE B 1 214 ? 21.119 18.388 0.941 1.00 38.00 228 PHE B CA 1
ATOM 4064 C C . PHE B 1 214 ? 21.023 19.663 0.129 1.00 37.38 228 PHE B C 1
ATOM 4065 O O . PHE B 1 214 ? 20.986 19.603 -1.088 1.00 37.34 228 PHE B O 1
ATOM 4073 N N . TYR B 1 215 ? 20.947 20.801 0.804 1.00 37.82 229 TYR B N 1
ATOM 4074 C CA . TYR B 1 215 ? 20.923 22.089 0.125 1.00 37.86 229 TYR B CA 1
ATOM 4075 C C . TYR B 1 215 ? 21.877 23.095 0.754 1.00 37.55 229 TYR B C 1
ATOM 4076 O O . TYR B 1 215 ? 22.031 23.135 1.969 1.00 35.49 229 TYR B O 1
ATOM 4085 N N . LEU B 1 216 ? 22.485 23.925 -0.089 1.00 38.33 230 LEU B N 1
ATOM 4086 C CA . LEU B 1 216 ? 23.209 25.105 0.370 1.00 39.14 230 LEU B CA 1
ATOM 4087 C C . LEU B 1 216 ? 22.286 26.255 0.045 1.00 39.41 230 LEU B C 1
ATOM 4088 O O . LEU B 1 216 ? 22.149 26.656 -1.142 1.00 38.25 230 LEU B O 1
ATOM 4093 N N . LYS B 1 217 ? 21.645 26.763 1.101 1.00 38.71 231 LYS B N 1
ATOM 4094 C CA . LYS B 1 217 ? 20.472 27.628 0.974 1.00 38.91 231 LYS B CA 1
ATOM 4095 C C . LYS B 1 217 ? 19.424 26.978 0.043 1.00 38.42 231 LYS B C 1
ATOM 4096 O O . LYS B 1 217 ? 19.007 25.841 0.307 1.00 37.97 231 LYS B O 1
ATOM 4102 N N . THR B 1 218 ? 19.029 27.631 -1.051 1.00 38.27 232 THR B N 1
ATOM 4103 C CA . THR B 1 218 ? 18.000 27.054 -1.909 1.00 38.79 232 THR B CA 1
ATOM 4104 C C . THR B 1 218 ? 18.555 26.090 -2.971 1.00 38.88 232 THR B C 1
ATOM 4105 O O . THR B 1 218 ? 17.773 25.488 -3.732 1.00 37.36 232 THR B O 1
ATOM 4109 N N . ILE B 1 219 ? 19.881 25.939 -3.038 1.00 38.75 233 ILE B N 1
ATOM 4110 C CA . ILE B 1 219 ? 20.479 25.211 -4.149 1.00 38.92 233 ILE B CA 1
ATOM 4111 C C . ILE B 1 219 ? 20.762 23.781 -3.692 1.00 39.55 233 ILE B C 1
ATOM 4112 O O . ILE B 1 219 ? 21.396 23.594 -2.649 1.00 39.97 233 ILE B O 1
ATOM 4117 N N . PRO B 1 220 ? 20.306 22.770 -4.466 1.00 39.69 234 PRO B N 1
ATOM 4118 C CA . PRO B 1 220 ? 20.599 21.399 -4.069 1.00 40.26 234 PRO B CA 1
ATOM 4119 C C . PRO B 1 220 ? 22.071 21.087 -4.211 1.00 41.38 234 PRO B C 1
ATOM 4120 O O . PRO B 1 220 ? 22.677 21.471 -5.211 1.00 41.99 234 PRO B O 1
ATOM 4124 N N . LEU B 1 221 ? 22.622 20.374 -3.237 1.00 41.99 235 LEU B N 1
ATOM 4125 C CA . LEU B 1 221 ? 24.021 19.948 -3.281 1.00 43.21 235 LEU B CA 1
ATOM 4126 C C . LEU B 1 221 ? 24.265 18.758 -4.197 1.00 43.72 235 LEU B C 1
ATOM 4127 O O . LEU B 1 221 ? 23.360 17.965 -4.446 1.00 43.04 235 LEU B O 1
ATOM 4132 N N . GLU B 1 222 ? 25.506 18.635 -4.673 1.00 44.93 236 GLU B N 1
ATOM 4133 C CA . GLU B 1 222 ? 25.904 17.533 -5.562 1.00 45.26 236 GLU B CA 1
ATOM 4134 C C . GLU B 1 222 ? 25.805 16.285 -4.702 1.00 45.25 236 GLU B C 1
ATOM 4135 O O . GLU B 1 222 ? 26.077 16.352 -3.510 1.00 44.60 236 GLU B O 1
ATOM 4141 N N . GLU B 1 223 ? 25.371 15.162 -5.276 1.00 45.91 237 GLU B N 1
ATOM 4142 C CA . GLU B 1 223 ? 24.988 14.006 -4.448 1.00 46.59 237 GLU B CA 1
ATOM 4143 C C . GLU B 1 223 ? 26.145 13.275 -3.745 1.00 45.60 237 GLU B C 1
ATOM 4144 O O . GLU B 1 223 ? 25.989 12.809 -2.626 1.00 44.34 237 GLU B O 1
ATOM 4150 N N . ASN B 1 224 ? 27.301 13.186 -4.382 1.00 45.97 238 ASN B N 1
ATOM 4151 C CA . ASN B 1 224 ? 28.461 12.569 -3.723 1.00 46.38 238 ASN B CA 1
ATOM 4152 C C . ASN B 1 224 ? 28.918 13.325 -2.479 1.00 45.50 238 ASN B C 1
ATOM 4153 O O . ASN B 1 224 ? 29.365 12.711 -1.513 1.00 45.41 238 ASN B O 1
ATOM 4158 N N . GLU B 1 225 ? 28.814 14.654 -2.510 1.00 45.67 239 GLU B N 1
ATOM 4159 C CA . GLU B 1 225 ? 29.034 15.505 -1.319 1.00 45.41 239 GLU B CA 1
ATOM 4160 C C . GLU B 1 225 ? 28.128 15.085 -0.161 1.00 43.58 239 GLU B C 1
ATOM 4161 O O . GLU B 1 225 ? 28.585 14.818 0.935 1.00 44.77 239 GLU B O 1
ATOM 4167 N N . THR B 1 226 ? 26.825 15.065 -0.427 1.00 42.32 240 THR B N 1
ATOM 4168 C CA . THR B 1 226 ? 25.820 14.655 0.552 1.00 41.13 240 THR B CA 1
ATOM 4169 C C . THR B 1 226 ? 26.098 13.221 1.064 1.00 40.85 240 THR B C 1
ATOM 4170 O O . THR B 1 226 ? 26.072 12.955 2.274 1.00 38.95 240 THR B O 1
ATOM 4174 N N . LYS B 1 227 ? 26.392 12.317 0.127 1.00 40.83 241 LYS B N 1
ATOM 4175 C CA . LYS B 1 227 ? 26.758 10.937 0.452 1.00 40.75 241 LYS B CA 1
ATOM 4176 C C . LYS B 1 227 ? 27.932 10.817 1.426 1.00 40.82 241 LYS B C 1
ATOM 4177 O O . LYS B 1 227 ? 27.862 10.026 2.361 1.00 40.59 241 LYS B O 1
ATOM 4183 N N . SER B 1 228 ? 28.994 11.593 1.223 1.00 40.64 242 SER B N 1
ATOM 4184 C CA . SER B 1 228 ? 30.173 11.502 2.089 1.00 41.66 242 SER B CA 1
ATOM 4185 C C . SER B 1 228 ? 29.913 11.912 3.540 1.00 40.83 242 SER B C 1
ATOM 4186 O O . SER B 1 228 ? 30.463 11.319 4.464 1.00 39.11 242 SER B O 1
ATOM 4189 N N . ARG B 1 229 ? 29.103 12.956 3.709 1.00 40.41 243 ARG B N 1
ATOM 4190 C CA . ARG B 1 229 ? 28.688 13.408 5.020 1.00 40.08 243 ARG B CA 1
ATOM 4191 C C . ARG B 1 229 ? 27.796 12.395 5.687 1.00 40.46 243 ARG B C 1
ATOM 4192 O O . ARG B 1 229 ? 27.925 12.146 6.886 1.00 42.62 243 ARG B O 1
ATOM 4200 N N . LEU B 1 230 ? 26.885 11.819 4.921 1.00 40.10 244 LEU B N 1
ATOM 4201 C CA . LEU B 1 230 ? 25.968 10.828 5.450 1.00 40.73 244 LEU B CA 1
ATOM 4202 C C . LEU B 1 230 ? 26.659 9.548 5.927 1.00 40.59 244 LEU B C 1
ATOM 4203 O O . LEU B 1 230 ? 26.145 8.904 6.818 1.00 41.30 244 LEU B O 1
ATOM 4208 N N . GLU B 1 231 ? 27.796 9.170 5.344 1.00 40.38 245 GLU B N 1
ATOM 4209 C CA . GLU B 1 231 ? 28.498 7.955 5.784 1.00 41.40 245 GLU B CA 1
ATOM 4210 C C . GLU B 1 231 ? 28.834 8.050 7.282 1.00 40.95 245 GLU B C 1
ATOM 4211 O O . GLU B 1 231 ? 28.679 7.073 8.016 1.00 41.90 245 GLU B O 1
ATOM 4217 N N . TYR B 1 232 ? 29.221 9.246 7.725 1.00 39.96 246 TYR B N 1
ATOM 4218 C CA . TYR B 1 232 ? 29.444 9.548 9.138 1.00 39.35 246 TYR B CA 1
ATOM 4219 C C . TYR B 1 232 ? 28.151 9.561 9.951 1.00 40.41 246 TYR B C 1
ATOM 4220 O O . TYR B 1 232 ? 28.091 8.956 11.027 1.00 41.07 246 TYR B O 1
ATOM 4229 N N . LEU B 1 233 ? 27.128 10.260 9.454 1.00 40.20 247 LEU B N 1
ATOM 4230 C CA . LEU B 1 233 ? 25.883 10.478 10.214 1.00 39.74 247 LEU B CA 1
ATOM 4231 C C . LEU B 1 233 ? 25.069 9.185 10.398 1.00 39.88 247 LEU B C 1
ATOM 4232 O O . LEU B 1 233 ? 24.454 8.973 11.440 1.00 40.12 247 LEU B O 1
ATOM 4237 N N . ILE B 1 234 ? 25.072 8.330 9.380 1.00 40.12 248 ILE B N 1
ATOM 4238 C CA . ILE B 1 234 ? 24.319 7.080 9.396 1.00 40.47 248 ILE B CA 1
ATOM 4239 C C . ILE B 1 234 ? 24.948 6.061 10.362 1.00 40.75 248 ILE B C 1
ATOM 4240 O O . ILE B 1 234 ? 24.250 5.298 11.039 1.00 39.90 248 ILE B O 1
ATOM 4245 N N . ARG B 1 235 ? 26.274 6.052 10.405 1.00 41.63 249 ARG B N 1
ATOM 4246 C CA . ARG B 1 235 ? 27.012 5.242 11.382 1.00 42.40 249 ARG B CA 1
ATOM 4247 C C . ARG B 1 235 ? 26.646 5.631 12.810 1.00 40.16 249 ARG B C 1
ATOM 4248 O O . ARG B 1 235 ? 26.375 4.802 13.639 1.00 40.13 249 ARG B O 1
ATOM 4256 N N . LEU B 1 236 ? 26.610 6.917 13.069 1.00 39.82 250 LEU B N 1
ATOM 4257 C CA . LEU B 1 236 ? 26.188 7.425 14.362 1.00 39.36 250 LEU B CA 1
ATOM 4258 C C . LEU B 1 236 ? 24.765 7.035 14.676 1.00 39.22 250 LEU B C 1
ATOM 4259 O O . LEU B 1 236 ? 24.478 6.654 15.788 1.00 38.84 250 LEU B O 1
ATOM 4264 N N . ASN B 1 237 ? 23.882 7.130 13.677 1.00 39.31 251 ASN B N 1
ATOM 4265 C CA . ASN B 1 237 ? 22.478 6.812 13.864 1.00 39.12 251 ASN B CA 1
ATOM 4266 C C . ASN B 1 237 ? 22.250 5.337 14.250 1.00 39.08 251 ASN B C 1
ATOM 4267 O O . ASN B 1 237 ? 21.435 5.051 15.142 1.00 37.55 251 ASN B O 1
ATOM 4272 N N . ARG B 1 238 ? 22.973 4.426 13.592 1.00 38.79 252 ARG B N 1
ATOM 4273 C CA . ARG B 1 238 ? 22.865 2.999 13.897 1.00 40.03 252 ARG B CA 1
ATOM 4274 C C . ARG B 1 238 ? 23.424 2.656 15.262 1.00 39.70 252 ARG B C 1
ATOM 4275 O O . ARG B 1 238 ? 23.130 1.584 15.775 1.00 39.59 252 ARG B O 1
ATOM 4283 N N . LYS B 1 239 ? 24.246 3.546 15.823 1.00 39.74 253 LYS B N 1
ATOM 4284 C CA . LYS B 1 239 ? 24.742 3.420 17.189 1.00 41.07 253 LYS B CA 1
ATOM 4285 C C . LYS B 1 239 ? 23.867 4.163 18.204 1.00 40.03 253 LYS B C 1
ATOM 4286 O O . LYS B 1 239 ? 24.245 4.247 19.350 1.00 40.64 253 LYS B O 1
ATOM 4292 N N . GLY B 1 240 ? 22.693 4.665 17.797 1.00 39.72 254 GLY B N 1
ATOM 4293 C CA . GLY B 1 240 ? 21.686 5.238 18.723 1.00 38.85 254 GLY B CA 1
ATOM 4294 C C . GLY B 1 240 ? 21.843 6.713 19.018 1.00 38.69 254 GLY B C 1
ATOM 4295 O O . GLY B 1 240 ? 21.362 7.215 20.030 1.00 38.62 254 GLY B O 1
ATOM 4296 N N . LYS B 1 241 ? 22.554 7.402 18.138 1.00 38.56 255 LYS B N 1
ATOM 4297 C CA . LYS B 1 241 ? 22.790 8.838 18.239 1.00 38.62 255 LYS B CA 1
ATOM 4298 C C . LYS B 1 241 ? 21.877 9.510 17.205 1.00 38.30 255 LYS B C 1
ATOM 4299 O O . LYS B 1 241 ? 21.916 9.176 16.037 1.00 37.20 255 LYS B O 1
ATOM 4305 N N . PHE B 1 242 ? 21.056 10.452 17.648 1.00 38.08 256 PHE B N 1
ATOM 4306 C CA . PHE B 1 242 ? 20.127 11.099 16.764 1.00 38.09 256 PHE B CA 1
ATOM 4307 C C . PHE B 1 242 ? 20.877 12.109 15.944 1.00 37.95 256 PHE B C 1
ATOM 4308 O O . PHE B 1 242 ? 21.914 12.633 16.380 1.00 39.25 256 PHE B O 1
ATOM 4316 N N . ILE B 1 243 ? 20.354 12.362 14.749 1.00 37.87 257 ILE B N 1
ATOM 4317 C CA . ILE B 1 243 ? 20.886 13.369 13.862 1.00 38.09 257 ILE B CA 1
ATOM 4318 C C . ILE B 1 243 ? 19.874 14.484 13.603 1.00 37.97 257 ILE B C 1
ATOM 4319 O O . ILE B 1 243 ? 18.767 14.255 13.111 1.00 36.59 257 ILE B O 1
ATOM 4324 N N . LEU B 1 244 ? 20.318 15.698 13.894 1.00 38.42 258 LEU B N 1
ATOM 4325 C CA . LEU B 1 244 ? 19.604 16.931 13.612 1.00 39.00 258 LEU B CA 1
ATOM 4326 C C . LEU B 1 244 ? 20.111 17.627 12.338 1.00 39.01 258 LEU B C 1
ATOM 4327 O O . LEU B 1 244 ? 21.280 18.006 12.230 1.00 39.28 258 LEU B O 1
ATOM 4332 N N . SER B 1 245 ? 19.196 17.853 11.409 1.00 38.48 259 SER B N 1
ATOM 4333 C CA . SER B 1 245 ? 19.495 18.488 10.145 1.00 38.20 259 SER B CA 1
ATOM 4334 C C . SER B 1 245 ? 18.764 19.828 10.059 1.00 37.56 259 SER B C 1
ATOM 4335 O O . SER B 1 245 ? 17.559 19.913 10.316 1.00 36.53 259 SER B O 1
ATOM 4338 N N . VAL B 1 246 ? 19.523 20.867 9.733 1.00 36.69 260 VAL B N 1
ATOM 4339 C CA . VAL B 1 246 ? 18.960 22.148 9.327 1.00 38.24 260 VAL B CA 1
ATOM 4340 C C . VAL B 1 246 ? 19.567 22.542 7.971 1.00 37.54 260 VAL B C 1
ATOM 4341 O O . VAL B 1 246 ? 20.782 22.626 7.827 1.00 36.98 260 VAL B O 1
ATOM 4345 N N . ASP B 1 247 ? 18.720 22.648 6.951 1.00 37.29 261 ASP B N 1
ATOM 4346 C CA . ASP B 1 247 ? 19.114 23.251 5.690 1.00 37.23 261 ASP B CA 1
ATOM 4347 C C . ASP B 1 247 ? 18.303 24.538 5.536 1.00 37.41 261 ASP B C 1
ATOM 4348 O O . ASP B 1 247 ? 17.132 24.603 5.932 1.00 36.60 261 ASP B O 1
ATOM 4353 N N . TYR B 1 248 ? 18.925 25.554 4.945 1.00 37.60 262 TYR B N 1
ATOM 4354 C CA . TYR B 1 248 ? 18.362 26.900 4.919 1.00 37.17 262 TYR B CA 1
ATOM 4355 C C . TYR B 1 248 ? 17.618 27.123 3.609 1.00 37.07 262 TYR B C 1
ATOM 4356 O O . TYR B 1 248 ? 17.882 28.061 2.861 1.00 36.00 262 TYR B O 1
ATOM 4365 N N . VAL B 1 249 ? 16.650 26.250 3.371 1.00 36.69 263 VAL B N 1
ATOM 4366 C CA . VAL B 1 249 ? 15.930 26.190 2.099 1.00 36.83 263 VAL B CA 1
ATOM 4367 C C . VAL B 1 249 ? 14.716 27.115 2.016 1.00 37.31 263 VAL B C 1
ATOM 4368 O O . VAL B 1 249 ? 14.144 27.313 0.934 1.00 36.76 263 VAL B O 1
ATOM 4372 N N . ASP B 1 250 ? 14.272 27.661 3.146 1.00 37.30 264 ASP B N 1
ATOM 4373 C CA . ASP B 1 250 ? 13.028 28.422 3.116 1.00 36.31 264 ASP B CA 1
ATOM 4374 C C . ASP B 1 250 ? 13.313 29.853 2.648 1.00 36.42 264 ASP B C 1
ATOM 4375 O O . ASP B 1 250 ? 13.915 30.633 3.371 1.00 37.37 264 ASP B O 1
ATOM 4380 N N . ASP B 1 251 ? 12.891 30.203 1.434 1.00 37.06 265 ASP B N 1
ATOM 4381 C CA . ASP B 1 251 ? 13.085 31.570 0.945 1.00 36.94 265 ASP B CA 1
ATOM 4382 C C . ASP B 1 251 ? 12.069 32.567 1.479 1.00 36.22 265 ASP B C 1
ATOM 4383 O O . ASP B 1 251 ? 12.139 33.733 1.150 1.00 36.26 265 ASP B O 1
ATOM 4388 N N . GLY B 1 252 ? 11.154 32.117 2.323 1.00 36.20 266 GLY B N 1
ATOM 4389 C CA . GLY B 1 252 ? 10.233 33.004 2.993 1.00 36.54 266 GLY B CA 1
ATOM 4390 C C . GLY B 1 252 ? 8.897 33.119 2.291 1.00 36.47 266 GLY B C 1
ATOM 4391 O O . GLY B 1 252 ? 7.947 33.582 2.900 1.00 36.92 266 GLY B O 1
ATOM 4392 N N . SER B 1 253 ? 8.844 32.707 1.017 1.00 36.48 267 SER B N 1
ATOM 4393 C CA . SER B 1 253 ? 7.627 32.734 0.199 1.00 36.67 267 SER B CA 1
ATOM 4394 C C . SER B 1 253 ? 6.721 31.541 0.460 1.00 36.55 267 SER B C 1
ATOM 4395 O O . SER B 1 253 ? 7.059 30.624 1.188 1.00 34.72 267 SER B O 1
ATOM 4400 N N . ASP B 1 254 ? 5.555 31.589 -0.170 1.00 36.84 268 ASP B N 1
ATOM 4401 C CA . ASP B 1 254 ? 4.599 30.511 -0.167 1.00 37.26 268 ASP B CA 1
ATOM 4402 C C . ASP B 1 254 ? 4.433 30.020 -1.603 1.00 36.33 268 ASP B C 1
ATOM 4403 O O . ASP B 1 254 ? 3.409 29.480 -1.956 1.00 34.50 268 ASP B O 1
ATOM 4408 N N . SER B 1 255 ? 5.469 30.216 -2.418 1.00 35.90 269 SER B N 1
ATOM 4409 C CA . SER B 1 255 ? 5.480 29.767 -3.801 1.00 35.29 269 SER B CA 1
ATOM 4410 C C . SER B 1 255 ? 5.418 28.239 -3.867 1.00 35.56 269 SER B C 1
ATOM 4411 O O . SER B 1 255 ? 5.762 27.546 -2.911 1.00 34.76 269 SER B O 1
ATOM 4414 N N . PHE B 1 256 ? 4.994 27.720 -5.010 1.00 35.71 270 PHE B N 1
ATOM 4415 C CA . PHE B 1 256 ? 5.051 26.288 -5.237 1.00 36.51 270 PHE B CA 1
ATOM 4416 C C . PHE B 1 256 ? 6.483 25.792 -5.155 1.00 36.15 270 PHE B C 1
ATOM 4417 O O . PHE B 1 256 ? 6.735 24.745 -4.576 1.00 36.12 270 PHE B O 1
ATOM 4425 N N . GLU B 1 257 ? 7.406 26.563 -5.720 1.00 36.44 271 GLU B N 1
ATOM 4426 C CA . GLU B 1 257 ? 8.806 26.164 -5.822 1.00 37.03 271 GLU B CA 1
ATOM 4427 C C . GLU B 1 257 ? 9.507 26.147 -4.460 1.00 36.02 271 GLU B C 1
ATOM 4428 O O . GLU B 1 257 ? 10.308 25.257 -4.183 1.00 36.11 271 GLU B O 1
ATOM 4434 N N . ASN B 1 258 ? 9.207 27.130 -3.613 1.00 34.97 272 ASN B N 1
ATOM 4435 C CA . ASN B 1 258 ? 9.775 27.177 -2.272 1.00 34.26 272 ASN B CA 1
ATOM 4436 C C . ASN B 1 258 ? 9.276 26.026 -1.447 1.00 34.07 272 ASN B C 1
ATOM 4437 O O . ASN B 1 258 ? 10.073 25.323 -0.854 1.00 34.66 272 ASN B O 1
ATOM 4442 N N . ILE B 1 259 ? 7.962 25.834 -1.393 1.00 34.71 273 ILE B N 1
ATOM 4443 C CA . ILE B 1 259 ? 7.401 24.786 -0.544 1.00 34.83 273 ILE B CA 1
ATOM 4444 C C . ILE B 1 259 ? 7.724 23.372 -1.077 1.00 34.74 273 ILE B C 1
ATOM 4445 O O . ILE B 1 259 ? 7.934 22.454 -0.289 1.00 34.21 273 ILE B O 1
ATOM 4450 N N . SER B 1 260 ? 7.774 23.202 -2.399 1.00 34.82 274 SER B N 1
ATOM 4451 C CA . SER B 1 260 ? 8.206 21.918 -3.002 1.00 34.62 274 SER B CA 1
ATOM 4452 C C . SER B 1 260 ? 9.636 21.536 -2.596 1.00 35.73 274 SER B C 1
ATOM 4453 O O . SER B 1 260 ? 9.931 20.353 -2.365 1.00 35.96 274 SER B O 1
ATOM 4456 N N . ARG B 1 261 ? 10.508 22.546 -2.510 1.00 35.67 275 ARG B N 1
ATOM 4457 C CA . ARG B 1 261 ? 11.883 22.371 -2.065 1.00 35.77 275 ARG B CA 1
ATOM 4458 C C . ARG B 1 261 ? 11.920 21.995 -0.580 1.00 35.78 275 ARG B C 1
ATOM 4459 O O . ARG B 1 261 ? 12.698 21.148 -0.163 1.00 34.22 275 ARG B O 1
ATOM 4467 N N . ILE B 1 262 ? 11.086 22.638 0.223 1.00 36.27 276 ILE B N 1
ATOM 4468 C CA . ILE B 1 262 ? 11.031 22.298 1.645 1.00 36.80 276 ILE B CA 1
ATOM 4469 C C . ILE B 1 262 ? 10.629 20.838 1.812 1.00 36.26 276 ILE B C 1
ATOM 4470 O O . ILE B 1 262 ? 11.234 20.120 2.589 1.00 36.33 276 ILE B O 1
ATOM 4475 N N . LEU B 1 263 ? 9.600 20.431 1.074 1.00 36.78 277 LEU B N 1
ATOM 4476 C CA . LEU B 1 263 ? 9.111 19.052 1.097 1.00 37.02 277 LEU B CA 1
ATOM 4477 C C . LEU B 1 263 ? 10.141 18.022 0.639 1.00 36.35 277 LEU B C 1
ATOM 4478 O O . LEU B 1 263 ? 10.263 16.972 1.251 1.00 35.58 277 LEU B O 1
ATOM 4483 N N . ASP B 1 264 ? 10.849 18.323 -0.442 1.00 36.27 278 ASP B N 1
ATOM 4484 C CA . ASP B 1 264 ? 11.926 17.463 -0.932 1.00 37.28 278 ASP B CA 1
ATOM 4485 C C . ASP B 1 264 ? 13.105 17.356 0.050 1.00 37.18 278 ASP B C 1
ATOM 4486 O O . ASP B 1 264 ? 13.722 16.299 0.166 1.00 36.89 278 ASP B O 1
ATOM 4491 N N . TYR B 1 265 ? 13.430 18.457 0.731 1.00 37.39 279 TYR B N 1
ATOM 4492 C CA . TYR B 1 265 ? 14.400 18.451 1.823 1.00 37.15 279 TYR B CA 1
ATOM 4493 C C . TYR B 1 265 ? 13.930 17.538 2.974 1.00 36.95 279 TYR B C 1
ATOM 4494 O O . TYR B 1 265 ? 14.677 16.698 3.434 1.00 35.95 279 TYR B O 1
ATOM 4503 N N . TYR B 1 266 ? 12.694 17.726 3.427 1.00 36.97 280 TYR B N 1
ATOM 4504 C CA . TYR B 1 266 ? 12.105 16.900 4.483 1.00 37.04 280 TYR B CA 1
ATOM 4505 C C . TYR B 1 266 ? 12.180 15.404 4.138 1.00 37.91 280 TYR B C 1
ATOM 4506 O O . TYR B 1 266 ? 12.626 14.573 4.957 1.00 37.89 280 TYR B O 1
ATOM 4515 N N . GLU B 1 267 ? 11.765 15.072 2.918 1.00 38.16 281 GLU B N 1
ATOM 4516 C CA . GLU B 1 267 ? 11.761 13.693 2.447 1.00 39.28 281 GLU B CA 1
ATOM 4517 C C . GLU B 1 267 ? 13.159 13.080 2.386 1.00 38.53 281 GLU B C 1
ATOM 4518 O O . GLU B 1 267 ? 13.346 11.922 2.749 1.00 38.16 281 GLU B O 1
ATOM 4524 N N . LYS B 1 268 ? 14.115 13.842 1.875 1.00 38.31 282 LYS B N 1
ATOM 4525 C CA . LYS B 1 268 ? 15.511 13.422 1.815 1.00 37.70 282 LYS B CA 1
ATOM 4526 C C . LYS B 1 268 ? 16.129 13.202 3.199 1.00 38.09 282 LYS B C 1
ATOM 4527 O O . LYS B 1 268 ? 16.903 12.254 3.420 1.00 36.95 282 LYS B O 1
ATOM 4533 N N . ALA B 1 269 ? 15.785 14.073 4.135 1.00 37.75 283 ALA B N 1
ATOM 4534 C CA . ALA B 1 269 ? 16.301 13.949 5.495 1.00 37.70 283 ALA B CA 1
ATOM 4535 C C . ALA B 1 269 ? 15.724 12.734 6.251 1.00 38.55 283 ALA B C 1
ATOM 4536 O O . ALA B 1 269 ? 16.474 11.991 6.865 1.00 38.49 283 ALA B O 1
ATOM 4538 N N . LYS B 1 270 ? 14.400 12.544 6.201 1.00 38.90 284 LYS B N 1
ATOM 4539 C CA . LYS B 1 270 ? 13.716 11.491 6.957 1.00 39.85 284 LYS B CA 1
ATOM 4540 C C . LYS B 1 270 ? 14.037 10.113 6.396 1.00 40.55 284 LYS B C 1
ATOM 4541 O O . LYS B 1 270 ? 14.020 9.119 7.112 1.00 41.15 284 LYS B O 1
ATOM 4547 N N . ARG B 1 271 ? 14.274 10.067 5.089 1.00 40.73 285 ARG B N 1
ATOM 4548 C CA . ARG B 1 271 ? 14.725 8.865 4.387 1.00 41.25 285 ARG B CA 1
ATOM 4549 C C . ARG B 1 271 ? 16.151 8.450 4.794 1.00 39.63 285 ARG B C 1
ATOM 4550 O O . ARG B 1 271 ? 16.506 7.283 4.675 1.00 39.59 285 ARG B O 1
ATOM 4558 N N . ASN B 1 272 ? 16.949 9.401 5.266 1.00 37.56 286 ASN B N 1
ATOM 4559 C CA . ASN B 1 272 ? 18.323 9.144 5.663 1.00 37.00 286 ASN B CA 1
ATOM 4560 C C . ASN B 1 272 ? 18.567 9.201 7.179 1.00 35.91 286 ASN B C 1
ATOM 4561 O O . ASN B 1 272 ? 19.698 9.381 7.600 1.00 35.34 286 ASN B O 1
ATOM 4566 N N . GLY B 1 273 ? 17.520 9.049 7.985 1.00 36.15 287 GLY B N 1
ATOM 4567 C CA . GLY B 1 273 ? 17.654 9.020 9.439 1.00 37.01 287 GLY B CA 1
ATOM 4568 C C . GLY B 1 273 ? 17.902 10.352 10.131 1.00 38.70 287 GLY B C 1
ATOM 4569 O O . GLY B 1 273 ? 18.477 10.389 11.253 1.00 41.25 287 GLY B O 1
ATOM 4570 N N . CYS B 1 274 ? 17.505 11.446 9.478 1.00 38.61 288 CYS B N 1
ATOM 4571 C CA . CYS B 1 274 ? 17.783 12.788 9.958 1.00 37.94 288 CYS B CA 1
ATOM 4572 C C . CYS B 1 274 ? 16.462 13.527 10.197 1.00 38.00 288 CYS B C 1
ATOM 4573 O O . CYS B 1 274 ? 15.520 13.413 9.408 1.00 35.76 288 CYS B O 1
ATOM 4576 N N . ILE B 1 275 ? 16.446 14.297 11.282 1.00 37.84 289 ILE B N 1
ATOM 4577 C CA . ILE B 1 275 ? 15.283 15.047 11.727 1.00 38.94 289 ILE B CA 1
ATOM 4578 C C . ILE B 1 275 ? 15.458 16.456 11.152 1.00 37.92 289 ILE B C 1
ATOM 4579 O O . ILE B 1 275 ? 16.366 17.170 11.558 1.00 35.59 289 ILE B O 1
ATOM 4584 N N . PRO B 1 276 ? 14.617 16.830 10.157 1.00 37.89 290 PRO B N 1
ATOM 4585 C CA . PRO B 1 276 ? 14.781 18.105 9.462 1.00 37.35 290 PRO B CA 1
ATOM 4586 C C . PRO B 1 276 ? 14.207 19.325 10.192 1.00 36.50 290 PRO B C 1
ATOM 4587 O O . PRO B 1 276 ? 13.237 19.238 10.950 1.00 36.85 290 PRO B O 1
ATOM 4591 N N . TYR B 1 277 ? 14.853 20.454 9.957 1.00 36.76 291 TYR B N 1
ATOM 4592 C CA . TYR B 1 277 ? 14.310 21.774 10.262 1.00 36.83 291 TYR B CA 1
ATOM 4593 C C . TYR B 1 277 ? 14.692 22.685 9.095 1.00 36.43 291 TYR B C 1
ATOM 4594 O O . TYR B 1 277 ? 15.875 22.955 8.860 1.00 35.96 291 TYR B O 1
ATOM 4603 N N . ALA B 1 278 ? 13.688 23.144 8.368 1.00 35.88 292 ALA B N 1
ATOM 4604 C CA . ALA B 1 278 ? 13.903 24.019 7.255 1.00 36.43 292 ALA B CA 1
ATOM 4605 C C . ALA B 1 278 ? 13.915 25.443 7.795 1.00 37.21 292 ALA B C 1
ATOM 4606 O O . ALA B 1 278 ? 12.868 25.966 8.286 1.00 36.69 292 ALA B O 1
ATOM 4608 N N . ALA B 1 279 ? 15.093 26.067 7.681 1.00 37.04 293 ALA B N 1
ATOM 4609 C CA . ALA B 1 279 ? 15.293 27.432 8.128 1.00 37.25 293 ALA B CA 1
ATOM 4610 C C . ALA B 1 279 ? 15.297 28.401 6.957 1.00 37.09 293 ALA B C 1
ATOM 4611 O O . ALA B 1 279 ? 15.447 28.029 5.797 1.00 35.73 293 ALA B O 1
ATOM 4613 N N . ARG B 1 280 ? 15.163 29.668 7.300 1.00 37.77 294 ARG B N 1
ATOM 4614 C CA . ARG B 1 280 ? 15.185 30.741 6.333 1.00 37.42 294 ARG B CA 1
ATOM 4615 C C . ARG B 1 280 ? 16.574 31.001 5.749 1.00 37.53 294 ARG B C 1
ATOM 4616 O O . ARG B 1 280 ? 17.548 31.048 6.466 1.00 38.03 294 ARG B O 1
ATOM 4624 N N . SER B 1 281 ? 16.612 31.231 4.441 1.00 38.13 295 SER B N 1
ATOM 4625 C CA . SER B 1 281 ? 17.830 31.305 3.664 1.00 38.42 295 SER B CA 1
ATOM 4626 C C . SER B 1 281 ? 18.679 32.519 3.953 1.00 39.32 295 SER B C 1
ATOM 4627 O O . SER B 1 281 ? 19.774 32.625 3.430 1.00 41.02 295 SER B O 1
ATOM 4630 N N . ASP B 1 282 ? 18.191 33.445 4.768 1.00 39.80 296 ASP B N 1
ATOM 4631 C CA . ASP B 1 282 ? 19.007 34.571 5.216 1.00 40.07 296 ASP B CA 1
ATOM 4632 C C . ASP B 1 282 ? 19.920 34.161 6.366 1.00 40.01 296 ASP B C 1
ATOM 4633 O O . ASP B 1 282 ? 20.709 34.962 6.809 1.00 41.29 296 ASP B O 1
ATOM 4638 N N . LEU B 1 283 ? 19.792 32.916 6.844 1.00 40.41 297 LEU B N 1
ATOM 4639 C CA . LEU B 1 283 ? 20.646 32.314 7.895 1.00 40.51 297 LEU B CA 1
ATOM 4640 C C . LEU B 1 283 ? 20.520 32.949 9.276 1.00 40.36 297 LEU B C 1
ATOM 4641 O O . LEU B 1 283 ? 21.256 32.591 10.155 1.00 40.25 297 LEU B O 1
ATOM 4646 N N . GLU B 1 284 ? 19.580 33.869 9.474 1.00 40.90 298 GLU B N 1
ATOM 4647 C CA . GLU B 1 284 ? 19.531 34.635 10.712 1.00 41.00 298 GLU B CA 1
ATOM 4648 C C . GLU B 1 284 ? 18.995 33.844 11.889 1.00 39.86 298 GLU B C 1
ATOM 4649 O O . GLU B 1 284 ? 19.259 34.210 13.022 1.00 39.54 298 GLU B O 1
ATOM 4655 N N . LEU B 1 285 ? 18.238 32.772 11.635 1.00 41.13 299 LEU B N 1
ATOM 4656 C CA . LEU B 1 285 ? 17.653 31.943 12.708 1.00 40.23 299 LEU B CA 1
ATOM 4657 C C . LEU B 1 285 ? 16.950 32.828 13.739 1.00 40.16 299 LEU B C 1
ATOM 4658 O O . LEU B 1 285 ? 17.158 32.730 14.952 1.00 40.14 299 LEU B O 1
ATOM 4663 N N . ASP B 1 286 ? 16.034 33.589 13.175 1.00 40.13 300 ASP B N 1
ATOM 4664 C CA . ASP B 1 286 ? 15.459 34.862 13.620 1.00 41.59 300 ASP B CA 1
ATOM 4665 C C . ASP B 1 286 ? 14.132 34.700 14.305 1.00 42.59 300 ASP B C 1
ATOM 4666 O O . ASP B 1 286 ? 13.695 35.571 15.075 1.00 42.07 300 ASP B O 1
ATOM 4671 N N . GLU B 1 287 ? 13.392 33.698 13.838 1.00 42.43 301 GLU B N 1
ATOM 4672 C CA . GLU B 1 287 ? 12.070 33.422 14.339 1.00 42.79 301 GLU B CA 1
ATOM 4673 C C . GLU B 1 287 ? 11.869 31.923 14.301 1.00 42.11 301 GLU B C 1
ATOM 4674 O O . GLU B 1 287 ? 12.671 31.183 13.713 1.00 41.79 301 GLU B O 1
ATOM 4691 N N . ASN B 1 289 ? 10.459 29.111 12.762 1.00 39.11 303 ASN B N 1
ATOM 4692 C CA . ASN B 1 289 ? 9.962 28.923 11.397 1.00 39.26 303 ASN B CA 1
ATOM 4693 C C . ASN B 1 289 ? 8.870 27.862 11.355 1.00 39.75 303 ASN B C 1
ATOM 4694 O O . ASN B 1 289 ? 9.140 26.657 11.380 1.00 38.75 303 ASN B O 1
ATOM 4699 N N . VAL B 1 290 ? 7.627 28.317 11.305 1.00 40.91 304 VAL B N 1
ATOM 4700 C CA . VAL B 1 290 ? 6.499 27.402 11.187 1.00 41.30 304 VAL B CA 1
ATOM 4701 C C . VAL B 1 290 ? 5.928 27.442 9.771 1.00 41.24 304 VAL B C 1
ATOM 4702 O O . VAL B 1 290 ? 5.772 28.500 9.160 1.00 40.90 304 VAL B O 1
ATOM 4706 N N . ILE B 1 291 ? 5.654 26.254 9.254 1.00 41.79 305 ILE B N 1
ATOM 4707 C CA . ILE B 1 291 ? 5.206 26.067 7.901 1.00 41.56 305 ILE B CA 1
ATOM 4708 C C . ILE B 1 291 ? 3.965 25.188 8.024 1.00 42.60 305 ILE B C 1
ATOM 4709 O O . ILE B 1 291 ? 4.053 23.967 8.229 1.00 43.11 305 ILE B O 1
ATOM 4714 N N . GLU B 1 292 ? 2.804 25.836 7.927 1.00 42.62 306 GLU B N 1
ATOM 4715 C CA . GLU B 1 292 ? 1.536 25.187 8.148 1.00 42.76 306 GLU B CA 1
ATOM 4716 C C . GLU B 1 292 ? 1.534 23.805 7.486 1.00 41.94 306 GLU B C 1
ATOM 4717 O O . GLU B 1 292 ? 1.901 23.671 6.316 1.00 41.70 306 GLU B O 1
ATOM 4723 N N . GLY B 1 293 ? 1.140 22.786 8.248 1.00 41.26 307 GLY B N 1
ATOM 4724 C CA . GLY B 1 293 ? 1.018 21.424 7.735 1.00 40.31 307 GLY B CA 1
ATOM 4725 C C . GLY B 1 293 ? 2.328 20.693 7.492 1.00 40.01 307 GLY B C 1
ATOM 4726 O O . GLY B 1 293 ? 2.314 19.599 6.954 1.00 39.71 307 GLY B O 1
ATOM 4727 N N . ILE B 1 294 ? 3.459 21.289 7.873 1.00 39.45 308 ILE B N 1
ATOM 4728 C CA . ILE B 1 294 ? 4.780 20.707 7.584 1.00 39.44 308 ILE B CA 1
ATOM 4729 C C . ILE B 1 294 ? 5.684 20.808 8.789 1.00 39.04 308 ILE B C 1
ATOM 4730 O O . ILE B 1 294 ? 6.203 19.793 9.253 1.00 39.88 308 ILE B O 1
ATOM 4735 N N . GLN B 1 295 ? 5.886 22.030 9.269 1.00 38.47 309 GLN B N 1
ATOM 4736 C CA . GLN B 1 295 ? 6.868 22.315 10.315 1.00 39.29 309 GLN B CA 1
ATOM 4737 C C . GLN B 1 295 ? 6.183 23.140 11.420 1.00 41.09 309 GLN B C 1
ATOM 4738 O O . GLN B 1 295 ? 5.762 24.278 11.169 1.00 41.46 309 GLN B O 1
ATOM 4744 N N . PRO B 1 296 ? 5.979 22.550 12.616 1.00 42.04 310 PRO B N 1
ATOM 4745 C CA . PRO B 1 296 ? 6.228 21.152 12.977 1.00 43.29 310 PRO B CA 1
ATOM 4746 C C . PRO B 1 296 ? 5.192 20.209 12.331 1.00 44.52 310 PRO B C 1
ATOM 4747 O O . PRO B 1 296 ? 4.161 20.668 11.816 1.00 43.25 310 PRO B O 1
ATOM 4751 N N . PRO B 1 297 ? 5.455 18.889 12.354 1.00 47.40 311 PRO B N 1
ATOM 4752 C CA . PRO B 1 297 ? 4.531 17.921 11.734 1.00 47.93 311 PRO B CA 1
ATOM 4753 C C . PRO B 1 297 ? 3.122 17.842 12.303 1.00 51.66 311 PRO B C 1
ATOM 4754 O O . PRO B 1 297 ? 2.758 18.578 13.223 1.00 51.61 311 PRO B O 1
ATOM 4758 N N . GLU B 1 298 ? 2.367 16.886 11.758 1.00 55.19 312 GLU B N 1
ATOM 4759 C CA . GLU B 1 298 ? 0.907 16.903 11.714 1.00 57.29 312 GLU B CA 1
ATOM 4760 C C . GLU B 1 298 ? 0.224 16.165 12.869 1.00 58.25 312 GLU B C 1
ATOM 4761 O O . GLU B 1 298 ? -0.731 16.690 13.450 1.00 58.95 312 GLU B O 1
ATOM 4767 N N . ALA B 1 299 ? 0.726 14.958 13.170 1.00 59.27 313 ALA B N 1
ATOM 4768 C CA . ALA B 1 299 ? 0.072 13.914 14.021 1.00 59.01 313 ALA B CA 1
ATOM 4769 C C . ALA B 1 299 ? 0.024 12.574 13.279 1.00 59.07 313 ALA B C 1
ATOM 4770 O O . ALA B 1 299 ? -0.929 12.284 12.548 1.00 59.65 313 ALA B O 1
ATOM 4772 N N . THR C 1 13 ? 80.226 -3.654 11.923 1.00 61.61 27 THR C N 1
ATOM 4773 C CA . THR C 1 13 ? 80.395 -2.258 11.367 1.00 61.38 27 THR C CA 1
ATOM 4774 C C . THR C 1 13 ? 81.869 -1.835 11.174 1.00 60.53 27 THR C C 1
ATOM 4775 O O . THR C 1 13 ? 82.416 -1.089 11.988 1.00 60.03 27 THR C O 1
ATOM 4779 N N . GLU C 1 14 ? 82.518 -2.402 10.153 1.00 60.03 28 GLU C N 1
ATOM 4780 C CA . GLU C 1 14 ? 83.539 -1.682 9.355 1.00 59.53 28 GLU C CA 1
ATOM 4781 C C . GLU C 1 14 ? 83.028 -1.550 7.914 1.00 58.54 28 GLU C C 1
ATOM 4782 O O . GLU C 1 14 ? 83.585 -0.807 7.101 1.00 59.10 28 GLU C O 1
ATOM 4788 N N . GLY C 1 15 ? 81.982 -2.315 7.600 1.00 56.76 29 GLY C N 1
ATOM 4789 C CA . GLY C 1 15 ? 80.904 -1.822 6.757 1.00 54.34 29 GLY C CA 1
ATOM 4790 C C . GLY C 1 15 ? 80.049 -0.932 7.660 1.00 51.09 29 GLY C C 1
ATOM 4791 O O . GLY C 1 15 ? 79.057 -1.374 8.239 1.00 51.62 29 GLY C O 1
ATOM 4792 N N . TRP C 1 16 ? 80.472 0.315 7.809 1.00 47.06 30 TRP C N 1
ATOM 4793 C CA . TRP C 1 16 ? 79.674 1.349 8.452 1.00 44.14 30 TRP C CA 1
ATOM 4794 C C . TRP C 1 16 ? 78.546 1.721 7.508 1.00 42.81 30 TRP C C 1
ATOM 4795 O O . TRP C 1 16 ? 78.657 1.544 6.298 1.00 42.44 30 TRP C O 1
ATOM 4806 N N . PHE C 1 17 ? 77.453 2.235 8.040 1.00 41.77 31 PHE C N 1
ATOM 4807 C CA . PHE C 1 17 ? 76.424 2.812 7.189 1.00 41.77 31 PHE C CA 1
ATOM 4808 C C . PHE C 1 17 ? 76.839 4.230 6.794 1.00 41.62 31 PHE C C 1
ATOM 4809 O O . PHE C 1 17 ? 76.889 5.122 7.615 1.00 41.61 31 PHE C O 1
ATOM 4826 N N . PRO C 1 19 ? 75.687 6.333 3.595 1.00 42.25 33 PRO C N 1
ATOM 4827 C CA . PRO C 1 19 ? 74.948 6.402 2.337 1.00 41.33 33 PRO C CA 1
ATOM 4828 C C . PRO C 1 19 ? 75.291 7.592 1.428 1.00 41.15 33 PRO C C 1
ATOM 4829 O O . PRO C 1 19 ? 74.880 7.579 0.277 1.00 41.06 33 PRO C O 1
ATOM 4833 N N . PHE C 1 20 ? 76.004 8.606 1.935 1.00 40.76 34 PHE C N 1
ATOM 4834 C CA . PHE C 1 20 ? 76.545 9.682 1.103 1.00 41.00 34 PHE C CA 1
ATOM 4835 C C . PHE C 1 20 ? 78.071 9.661 1.135 1.00 42.25 34 PHE C C 1
ATOM 4836 O O . PHE C 1 20 ? 78.686 9.216 2.112 1.00 43.49 34 PHE C O 1
ATOM 4844 N N . ASP C 1 21 ? 78.674 10.170 0.060 1.00 42.08 35 ASP C N 1
ATOM 4845 C CA . ASP C 1 21 ? 80.117 10.217 -0.103 1.00 42.60 35 ASP C CA 1
ATOM 4846 C C . ASP C 1 21 ? 80.694 11.428 0.598 1.00 42.04 35 ASP C C 1
ATOM 4847 O O . ASP C 1 21 ? 81.912 11.504 0.768 1.00 42.33 35 ASP C O 1
ATOM 4852 N N . ASN C 1 22 ? 79.820 12.379 0.968 1.00 40.51 36 ASN C N 1
ATOM 4853 C CA . ASN C 1 22 ? 80.208 13.644 1.538 1.00 39.57 36 ASN C CA 1
ATOM 4854 C C . ASN C 1 22 ? 78.969 14.380 1.980 1.00 40.21 36 ASN C C 1
ATOM 4855 O O . ASN C 1 22 ? 77.837 13.889 1.776 1.00 40.84 36 ASN C O 1
ATOM 4860 N N . TRP C 1 23 ? 79.188 15.569 2.566 1.00 39.78 37 TRP C N 1
ATOM 4861 C CA . TRP C 1 23 ? 78.139 16.562 2.786 1.00 38.77 37 TRP C CA 1
ATOM 4862 C C . TRP C 1 23 ? 78.678 17.995 2.884 1.00 38.80 37 TRP C C 1
ATOM 4863 O O . TRP C 1 23 ? 79.854 18.204 3.147 1.00 39.21 37 TRP C O 1
ATOM 4874 N N . LEU C 1 24 ? 77.805 18.970 2.644 1.00 38.83 38 LEU C N 1
ATOM 4875 C CA . LEU C 1 24 ? 78.133 20.382 2.784 1.00 38.39 38 LEU C CA 1
ATOM 4876 C C . LEU C 1 24 ? 77.288 20.963 3.889 1.00 38.40 38 LEU C C 1
ATOM 4877 O O . LEU C 1 24 ? 76.118 20.654 3.999 1.00 38.98 38 LEU C O 1
ATOM 4882 N N . TYR C 1 25 ? 77.909 21.782 4.730 1.00 38.50 39 TYR C N 1
ATOM 4883 C CA . TYR C 1 25 ? 77.209 22.585 5.720 1.00 37.67 39 TYR C CA 1
ATOM 4884 C C . TYR C 1 25 ? 77.554 24.043 5.448 1.00 38.00 39 TYR C C 1
ATOM 4885 O O . TYR C 1 25 ? 78.722 24.428 5.595 1.00 37.98 39 TYR C O 1
ATOM 4894 N N . GLN C 1 26 ? 76.555 24.845 5.057 1.00 37.34 40 GLN C N 1
ATOM 4895 C CA . GLN C 1 26 ? 76.778 26.262 4.708 1.00 38.55 40 GLN C CA 1
ATOM 4896 C C . GLN C 1 26 ? 75.506 27.041 5.001 1.00 38.72 40 GLN C C 1
ATOM 4897 O O . GLN C 1 26 ? 74.514 26.917 4.276 1.00 38.79 40 GLN C O 1
ATOM 4903 N N . LEU C 1 27 ? 75.560 27.865 6.044 1.00 39.84 41 LEU C N 1
ATOM 4904 C CA . LEU C 1 27 ? 74.398 28.605 6.534 1.00 39.64 41 LEU C CA 1
ATOM 4905 C C . LEU C 1 27 ? 74.334 30.065 6.099 1.00 40.17 41 LEU C C 1
ATOM 4906 O O . LEU C 1 27 ? 73.409 30.789 6.482 1.00 42.00 41 LEU C O 1
ATOM 4911 N N . GLN C 1 28 ? 75.305 30.513 5.306 1.00 40.85 42 GLN C N 1
ATOM 4912 C CA . GLN C 1 28 ? 75.294 31.867 4.754 1.00 40.92 42 GLN C CA 1
ATOM 4913 C C . GLN C 1 28 ? 75.882 31.854 3.340 1.00 40.27 42 GLN C C 1
ATOM 4914 O O . GLN C 1 28 ? 76.765 31.054 3.030 1.00 39.27 42 GLN C O 1
ATOM 4920 N N . ASN C 1 29 ? 75.370 32.750 2.500 1.00 40.69 43 ASN C N 1
ATOM 4921 C CA . ASN C 1 29 ? 75.819 32.946 1.110 1.00 41.43 43 ASN C CA 1
ATOM 4922 C C . ASN C 1 29 ? 75.674 31.743 0.178 1.00 41.42 43 ASN C C 1
ATOM 4923 O O . ASN C 1 29 ? 76.349 31.680 -0.860 1.00 42.72 43 ASN C O 1
ATOM 4928 N N . ALA C 1 30 ? 74.799 30.812 0.529 1.00 40.90 44 ALA C N 1
ATOM 4929 C CA . ALA C 1 30 ? 74.618 29.601 -0.252 1.00 41.16 44 ALA C CA 1
ATOM 4930 C C . ALA C 1 30 ? 73.924 29.885 -1.577 1.00 41.81 44 ALA C C 1
ATOM 4931 O O . ALA C 1 30 ? 72.866 30.526 -1.619 1.00 43.18 44 ALA C O 1
ATOM 4933 N N . ASP C 1 31 ? 74.531 29.357 -2.635 1.00 42.30 45 ASP C N 1
ATOM 4934 C CA . ASP C 1 31 ? 74.147 29.519 -4.033 1.00 42.35 45 ASP C CA 1
ATOM 4935 C C . ASP C 1 31 ? 73.780 28.093 -4.534 1.00 42.87 45 ASP C C 1
ATOM 4936 O O . ASP C 1 31 ? 74.658 27.229 -4.616 1.00 44.02 45 ASP C O 1
ATOM 4941 N N . PRO C 1 32 ? 72.485 27.826 -4.815 1.00 42.64 46 PRO C N 1
ATOM 4942 C CA . PRO C 1 32 ? 72.030 26.544 -5.393 1.00 41.48 46 PRO C CA 1
ATOM 4943 C C . PRO C 1 32 ? 72.742 26.112 -6.672 1.00 41.00 46 PRO C C 1
ATOM 4944 O O . PRO C 1 32 ? 72.994 24.915 -6.849 1.00 39.85 46 PRO C O 1
ATOM 4948 N N . VAL C 1 33 ? 73.062 27.070 -7.545 1.00 39.96 47 VAL C N 1
ATOM 4949 C CA . VAL C 1 33 ? 73.711 26.769 -8.811 1.00 39.96 47 VAL C CA 1
ATOM 4950 C C . VAL C 1 33 ? 75.074 26.186 -8.522 1.00 39.74 47 VAL C C 1
ATOM 4951 O O . VAL C 1 33 ? 75.414 25.119 -9.037 1.00 38.90 47 VAL C O 1
ATOM 4955 N N . GLU C 1 34 ? 75.825 26.875 -7.664 1.00 40.54 48 GLU C N 1
ATOM 4956 C CA . GLU C 1 34 ? 77.169 26.446 -7.247 1.00 41.39 48 GLU C CA 1
ATOM 4957 C C . GLU C 1 34 ? 77.170 25.084 -6.548 1.00 40.88 48 GLU C C 1
ATOM 4958 O O . GLU C 1 34 ? 78.071 24.291 -6.741 1.00 41.23 48 GLU C O 1
ATOM 4964 N N . ILE C 1 35 ? 76.175 24.824 -5.723 1.00 41.26 49 ILE C N 1
ATOM 4965 C CA . ILE C 1 35 ? 76.106 23.544 -5.011 1.00 41.04 49 ILE C CA 1
ATOM 4966 C C . ILE C 1 35 ? 75.766 22.396 -5.969 1.00 41.07 49 ILE C C 1
ATOM 4967 O O . ILE C 1 35 ? 76.350 21.328 -5.869 1.00 41.28 49 ILE C O 1
ATOM 4972 N N . SER C 1 36 ? 74.861 22.628 -6.920 1.00 41.58 50 SER C N 1
ATOM 4973 C CA . SER C 1 36 ? 74.489 21.601 -7.917 1.00 42.04 50 SER C CA 1
ATOM 4974 C C . SER C 1 36 ? 75.665 20.980 -8.705 1.00 42.36 50 SER C C 1
ATOM 4975 O O . SER C 1 36 ? 75.660 19.780 -9.010 1.00 43.86 50 SER C O 1
ATOM 4978 N N . SER C 1 37 ? 76.662 21.790 -9.037 1.00 40.69 51 SER C N 1
ATOM 4979 C CA . SER C 1 37 ? 77.780 21.317 -9.832 1.00 41.05 51 SER C CA 1
ATOM 4980 C C . SER C 1 37 ? 79.028 20.967 -9.002 1.00 40.45 51 SER C C 1
ATOM 4981 O O . SER C 1 37 ? 80.092 20.693 -9.561 1.00 40.12 51 SER C O 1
ATOM 4984 N N . SER C 1 38 ? 78.883 20.941 -7.683 1.00 40.48 52 SER C N 1
ATOM 4985 C CA . SER C 1 38 ? 80.020 20.998 -6.769 1.00 40.14 52 SER C CA 1
ATOM 4986 C C . SER C 1 38 ? 80.619 19.639 -6.509 1.00 40.84 52 SER C C 1
ATOM 4987 O O . SER C 1 38 ? 81.833 19.506 -6.338 1.00 42.61 52 SER C O 1
ATOM 4990 N N . GLY C 1 39 ? 79.756 18.631 -6.488 1.00 40.61 53 GLY C N 1
ATOM 4991 C CA . GLY C 1 39 ? 80.125 17.279 -6.119 1.00 40.47 53 GLY C CA 1
ATOM 4992 C C . GLY C 1 39 ? 79.561 16.911 -4.774 1.00 39.82 53 GLY C C 1
ATOM 4993 O O . GLY C 1 39 ? 79.623 15.763 -4.377 1.00 39.28 53 GLY C O 1
ATOM 4994 N N . PHE C 1 40 ? 79.012 17.895 -4.073 1.00 40.44 54 PHE C N 1
ATOM 4995 C CA . PHE C 1 40 ? 78.426 17.665 -2.768 1.00 40.44 54 PHE C CA 1
ATOM 4996 C C . PHE C 1 40 ? 77.088 16.976 -2.968 1.00 40.45 54 PHE C C 1
ATOM 4997 O O . PHE C 1 40 ? 76.302 17.411 -3.804 1.00 40.80 54 PHE C O 1
ATOM 5005 N N . GLU C 1 41 ? 76.846 15.898 -2.219 1.00 40.89 55 GLU C N 1
ATOM 5006 C CA . GLU C 1 41 ? 75.661 15.048 -2.408 1.00 41.33 55 GLU C CA 1
ATOM 5007 C C . GLU C 1 41 ? 74.459 15.456 -1.555 1.00 41.86 55 GLU C C 1
ATOM 5008 O O . GLU C 1 41 ? 73.313 15.266 -1.963 1.00 42.37 55 GLU C O 1
ATOM 5014 N N . ILE C 1 42 ? 74.723 15.975 -0.359 1.00 42.14 56 ILE C N 1
ATOM 5015 C CA . ILE C 1 42 ? 73.683 16.498 0.514 1.00 42.17 56 ILE C CA 1
ATOM 5016 C C . ILE C 1 42 ? 74.191 17.821 1.043 1.00 40.99 56 ILE C C 1
ATOM 5017 O O . ILE C 1 42 ? 75.362 17.939 1.394 1.00 41.36 56 ILE C O 1
ATOM 5022 N N . ALA C 1 43 ? 73.311 18.814 1.054 1.00 40.20 57 ALA C N 1
ATOM 5023 C CA . ALA C 1 43 ? 73.673 20.185 1.398 1.00 39.66 57 ALA C CA 1
ATOM 5024 C C . ALA C 1 43 ? 72.756 20.684 2.496 1.00 39.57 57 ALA C C 1
ATOM 5025 O O . ALA C 1 43 ? 71.557 20.855 2.273 1.00 39.99 57 ALA C O 1
ATOM 5027 N N . VAL C 1 44 ? 73.317 20.861 3.696 1.00 39.81 58 VAL C N 1
ATOM 5028 C CA . VAL C 1 44 ? 72.606 21.446 4.820 1.00 39.28 58 VAL C CA 1
ATOM 5029 C C . VAL C 1 44 ? 72.808 22.957 4.755 1.00 39.23 58 VAL C C 1
ATOM 5030 O O . VAL C 1 44 ? 73.925 23.456 4.958 1.00 39.36 58 VAL C O 1
ATOM 5034 N N . ILE C 1 45 ? 71.722 23.674 4.479 1.00 38.60 59 ILE C N 1
ATOM 5035 C CA . ILE C 1 45 ? 71.788 25.096 4.196 1.00 38.43 59 ILE C CA 1
ATOM 5036 C C . ILE C 1 45 ? 70.684 25.796 4.940 1.00 38.32 59 ILE C C 1
ATOM 5037 O O . ILE C 1 45 ? 69.781 25.146 5.463 1.00 38.26 59 ILE C O 1
ATOM 5042 N N . ASP C 1 46 ? 70.717 27.122 4.954 1.00 37.77 60 ASP C N 1
ATOM 5043 C CA . ASP C 1 46 ? 69.611 27.856 5.564 1.00 38.29 60 ASP C CA 1
ATOM 5044 C C . ASP C 1 46 ? 68.448 27.870 4.601 1.00 38.90 60 ASP C C 1
ATOM 5045 O O . ASP C 1 46 ? 68.658 27.698 3.389 1.00 39.27 60 ASP C O 1
ATOM 5050 N N . TYR C 1 47 ? 67.244 28.105 5.123 1.00 38.84 61 TYR C N 1
ATOM 5051 C CA . TYR C 1 47 ? 66.038 28.214 4.304 1.00 39.01 61 TYR C CA 1
ATOM 5052 C C . TYR C 1 47 ? 65.995 29.569 3.559 1.00 39.21 61 TYR C C 1
ATOM 5053 O O . TYR C 1 47 ? 65.216 29.746 2.611 1.00 39.22 61 TYR C O 1
ATOM 5062 N N . SER C 1 48 ? 66.857 30.503 3.974 1.00 39.56 62 SER C N 1
ATOM 5063 C CA . SER C 1 48 ? 66.963 31.863 3.385 1.00 38.98 62 SER C CA 1
ATOM 5064 C C . SER C 1 48 ? 68.400 32.260 3.032 1.00 39.29 62 SER C C 1
ATOM 5065 O O . SER C 1 48 ? 69.353 31.821 3.665 1.00 38.52 62 SER C O 1
ATOM 5068 N N . LYS C 1 49 ? 68.519 33.139 2.043 1.00 40.33 63 LYS C N 1
ATOM 5069 C CA . LYS C 1 49 ? 69.792 33.702 1.569 1.00 41.49 63 LYS C CA 1
ATOM 5070 C C . LYS C 1 49 ? 70.553 34.548 2.587 1.00 42.04 63 LYS C C 1
ATOM 5071 O O . LYS C 1 49 ? 71.804 34.646 2.529 1.00 42.07 63 LYS C O 1
ATOM 5077 N N . ASP C 1 50 ? 69.788 35.186 3.478 1.00 41.93 64 ASP C N 1
ATOM 5078 C CA . ASP C 1 50 ? 70.342 36.048 4.508 1.00 41.22 64 ASP C CA 1
ATOM 5079 C C . ASP C 1 50 ? 69.744 35.819 5.876 1.00 40.89 64 ASP C C 1
ATOM 5080 O O . ASP C 1 50 ? 69.950 36.640 6.764 1.00 41.76 64 ASP C O 1
ATOM 5085 N N . GLY C 1 51 ? 69.021 34.709 6.056 1.00 39.90 65 GLY C N 1
ATOM 5086 C CA . GLY C 1 51 ? 68.289 34.427 7.299 1.00 39.98 65 GLY C CA 1
ATOM 5087 C C . GLY C 1 51 ? 66.939 35.109 7.450 1.00 39.65 65 GLY C C 1
ATOM 5088 O O . GLY C 1 51 ? 66.080 34.635 8.190 1.00 38.98 65 GLY C O 1
ATOM 5089 N N . SER C 1 52 ? 66.748 36.245 6.782 1.00 40.09 66 SER C N 1
ATOM 5090 C CA . SER C 1 52 ? 65.466 36.961 6.819 1.00 39.81 66 SER C CA 1
ATOM 5091 C C . SER C 1 52 ? 64.437 36.331 5.885 1.00 40.31 66 SER C C 1
ATOM 5092 O O . SER C 1 52 ? 64.780 35.568 4.965 1.00 40.01 66 SER C O 1
ATOM 5095 N N . GLU C 1 53 ? 63.177 36.672 6.154 1.00 41.06 67 GLU C N 1
ATOM 5096 C CA . GLU C 1 53 ? 62.023 36.303 5.352 1.00 41.25 67 GLU C CA 1
ATOM 5097 C C . GLU C 1 53 ? 62.184 36.710 3.916 1.00 41.39 67 GLU C C 1
ATOM 5098 O O . GLU C 1 53 ? 61.754 35.970 3.034 1.00 41.92 67 GLU C O 1
ATOM 5104 N N . SER C 1 54 ? 62.749 37.905 3.690 1.00 41.34 68 SER C N 1
ATOM 5105 C CA . SER C 1 54 ? 62.886 38.464 2.347 1.00 40.73 68 SER C CA 1
ATOM 5106 C C . SER C 1 54 ? 63.811 37.626 1.468 1.00 40.01 68 SER C C 1
ATOM 5107 O O . SER C 1 54 ? 63.581 37.515 0.266 1.00 39.37 68 SER C O 1
ATOM 5110 N N . GLY C 1 55 ? 64.832 37.020 2.064 1.00 39.39 69 GLY C N 1
ATOM 5111 C CA . GLY C 1 55 ? 65.757 36.171 1.301 1.00 39.39 69 GLY C CA 1
ATOM 5112 C C . GLY C 1 55 ? 65.312 34.719 1.116 1.00 39.65 69 GLY C C 1
ATOM 5113 O O . GLY C 1 55 ? 66.093 33.892 0.654 1.00 40.29 69 GLY C O 1
ATOM 5114 N N . GLU C 1 56 ? 64.078 34.372 1.481 1.00 39.94 70 GLU C N 1
ATOM 5115 C CA . GLU C 1 56 ? 63.637 32.969 1.358 1.00 39.44 70 GLU C CA 1
ATOM 5116 C C . GLU C 1 56 ? 63.889 32.383 -0.046 1.00 39.53 70 GLU C C 1
ATOM 5117 O O . GLU C 1 56 ? 63.516 32.983 -1.039 1.00 37.73 70 GLU C O 1
ATOM 5123 N N . TYR C 1 57 ? 64.530 31.207 -0.118 1.00 39.88 71 TYR C N 1
ATOM 5124 C CA . TYR C 1 57 ? 64.718 30.517 -1.401 1.00 39.01 71 TYR C CA 1
ATOM 5125 C C . TYR C 1 57 ? 63.358 30.191 -2.008 1.00 39.04 71 TYR C C 1
ATOM 5126 O O . TYR C 1 57 ? 62.390 29.888 -1.283 1.00 39.47 71 TYR C O 1
ATOM 5135 N N . SER C 1 58 ? 63.274 30.294 -3.331 1.00 38.30 72 SER C N 1
ATOM 5136 C CA . SER C 1 58 ? 62.066 29.932 -4.036 1.00 37.75 72 SER C CA 1
ATOM 5137 C C . SER C 1 58 ? 62.109 28.439 -4.300 1.00 37.74 72 SER C C 1
ATOM 5138 O O . SER C 1 58 ? 63.190 27.858 -4.334 1.00 36.12 72 SER C O 1
ATOM 5141 N N . PRO C 1 59 ? 60.933 27.817 -4.523 1.00 38.53 73 PRO C N 1
ATOM 5142 C CA . PRO C 1 59 ? 60.906 26.403 -4.887 1.00 38.96 73 PRO C CA 1
ATOM 5143 C C . PRO C 1 59 ? 61.752 26.074 -6.123 1.00 39.40 73 PRO C C 1
ATOM 5144 O O . PRO C 1 59 ? 62.290 24.982 -6.225 1.00 40.20 73 PRO C O 1
ATOM 5148 N N . GLU C 1 60 ? 61.858 27.017 -7.047 1.00 40.08 74 GLU C N 1
ATOM 5149 C CA . GLU C 1 60 ? 62.633 26.841 -8.256 1.00 40.42 74 GLU C CA 1
ATOM 5150 C C . GLU C 1 60 ? 64.101 26.814 -7.904 1.00 40.58 74 GLU C C 1
ATOM 5151 O O . GLU C 1 60 ? 64.850 26.051 -8.493 1.00 41.63 74 GLU C O 1
ATOM 5157 N N . GLU C 1 61 ? 64.511 27.660 -6.958 1.00 39.95 75 GLU C N 1
ATOM 5158 C CA . GLU C 1 61 ? 65.903 27.704 -6.523 1.00 39.36 75 GLU C CA 1
ATOM 5159 C C . GLU C 1 61 ? 66.299 26.399 -5.856 1.00 38.53 75 GLU C C 1
ATOM 5160 O O . GLU C 1 61 ? 67.380 25.868 -6.105 1.00 37.21 75 GLU C O 1
ATOM 5166 N N . ILE C 1 62 ? 65.419 25.861 -5.021 1.00 39.00 76 ILE C N 1
ATOM 5167 C CA . ILE C 1 62 ? 65.690 24.587 -4.371 1.00 39.10 76 ILE C CA 1
ATOM 5168 C C . ILE C 1 62 ? 65.711 23.445 -5.410 1.00 39.65 76 ILE C C 1
ATOM 5169 O O . ILE C 1 62 ? 66.578 22.587 -5.373 1.00 40.26 76 ILE C O 1
ATOM 5174 N N . LYS C 1 63 ? 64.776 23.458 -6.348 1.00 40.50 77 LYS C N 1
ATOM 5175 C CA . LYS C 1 63 ? 64.673 22.414 -7.367 1.00 41.18 77 LYS C CA 1
ATOM 5176 C C . LYS C 1 63 ? 65.932 22.301 -8.243 1.00 41.51 77 LYS C C 1
ATOM 5177 O O . LYS C 1 63 ? 66.233 21.224 -8.758 1.00 42.67 77 LYS C O 1
ATOM 5183 N N . ILE C 1 64 ? 66.658 23.401 -8.425 1.00 41.18 78 ILE C N 1
ATOM 5184 C CA . ILE C 1 64 ? 67.951 23.356 -9.123 1.00 41.08 78 ILE C CA 1
ATOM 5185 C C . ILE C 1 64 ? 68.860 22.284 -8.505 1.00 40.55 78 ILE C C 1
ATOM 5186 O O . ILE C 1 64 ? 69.453 21.483 -9.212 1.00 40.96 78 ILE C O 1
ATOM 5199 N N . VAL C 1 66 ? 67.835 19.819 -6.385 1.00 40.26 80 VAL C N 1
ATOM 5200 C CA . VAL C 1 66 ? 67.163 18.529 -6.527 1.00 40.94 80 VAL C CA 1
ATOM 5201 C C . VAL C 1 66 ? 67.393 17.946 -7.938 1.00 40.78 80 VAL C C 1
ATOM 5202 O O . VAL C 1 66 ? 67.681 16.763 -8.072 1.00 40.43 80 VAL C O 1
ATOM 5206 N N . ASP C 1 67 ? 67.273 18.782 -8.967 1.00 40.68 81 ASP C N 1
ATOM 5207 C CA . ASP C 1 67 ? 67.444 18.337 -10.358 1.00 41.26 81 ASP C CA 1
ATOM 5208 C C . ASP C 1 67 ? 68.859 17.838 -10.693 1.00 41.41 81 ASP C C 1
ATOM 5209 O O . ASP C 1 67 ? 69.018 17.012 -11.589 1.00 41.82 81 ASP C O 1
ATOM 5214 N N . ALA C 1 68 ? 69.875 18.336 -9.988 1.00 41.59 82 ALA C N 1
ATOM 5215 C CA . ALA C 1 68 ? 71.248 17.854 -10.164 1.00 41.65 82 ALA C CA 1
ATOM 5216 C C . ALA C 1 68 ? 71.553 16.657 -9.258 1.00 41.94 82 ALA C C 1
ATOM 5217 O O . ALA C 1 68 ? 72.677 16.181 -9.250 1.00 42.20 82 ALA C O 1
ATOM 5219 N N . GLY C 1 69 ? 70.562 16.176 -8.503 1.00 41.55 83 GLY C N 1
ATOM 5220 C CA . GLY C 1 69 ? 70.730 15.001 -7.656 1.00 41.53 83 GLY C CA 1
ATOM 5221 C C . GLY C 1 69 ? 71.236 15.295 -6.255 1.00 41.43 83 GLY C C 1
ATOM 5222 O O . GLY C 1 69 ? 71.573 14.376 -5.519 1.00 42.46 83 GLY C O 1
ATOM 5223 N N . VAL C 1 70 ? 71.285 16.568 -5.873 1.00 41.15 84 VAL C N 1
ATOM 5224 C CA . VAL C 1 70 ? 71.748 16.966 -4.550 1.00 40.09 84 VAL C CA 1
ATOM 5225 C C . VAL C 1 70 ? 70.523 16.946 -3.651 1.00 40.63 84 VAL C C 1
ATOM 5226 O O . VAL C 1 70 ? 69.445 17.355 -4.082 1.00 41.10 84 VAL C O 1
ATOM 5230 N N . VAL C 1 71 ? 70.705 16.495 -2.406 1.00 39.90 85 VAL C N 1
ATOM 5231 C CA . VAL C 1 71 ? 69.657 16.462 -1.385 1.00 38.99 85 VAL C CA 1
ATOM 5232 C C . VAL C 1 71 ? 69.760 17.729 -0.527 1.00 39.11 85 VAL C C 1
ATOM 5233 O O . VAL C 1 71 ? 70.665 17.842 0.301 1.00 39.35 85 VAL C O 1
ATOM 5237 N N . PRO C 1 72 ? 68.843 18.692 -0.716 1.00 38.78 86 PRO C N 1
ATOM 5238 C CA . PRO C 1 72 ? 68.858 19.897 0.104 1.00 38.86 86 PRO C CA 1
ATOM 5239 C C . PRO C 1 72 ? 68.120 19.710 1.422 1.00 38.54 86 PRO C C 1
ATOM 5240 O O . PRO C 1 72 ? 66.992 19.250 1.437 1.00 38.46 86 PRO C O 1
ATOM 5244 N N . VAL C 1 73 ? 68.766 20.104 2.505 1.00 38.65 87 VAL C N 1
ATOM 5245 C CA . VAL C 1 73 ? 68.267 19.942 3.845 1.00 39.16 87 VAL C CA 1
ATOM 5246 C C . VAL C 1 73 ? 68.305 21.349 4.487 1.00 38.95 87 VAL C C 1
ATOM 5247 O O . VAL C 1 73 ? 69.294 22.040 4.338 1.00 39.13 87 VAL C O 1
ATOM 5251 N N . ALA C 1 74 ? 67.220 21.745 5.156 1.00 39.13 88 ALA C N 1
ATOM 5252 C CA . ALA C 1 74 ? 67.070 23.076 5.785 1.00 38.84 88 ALA C CA 1
ATOM 5253 C C . ALA C 1 74 ? 67.388 23.003 7.262 1.00 39.57 88 ALA C C 1
ATOM 5254 O O . ALA C 1 74 ? 66.841 22.175 7.983 1.00 38.66 88 ALA C O 1
ATOM 5256 N N . TYR C 1 75 ? 68.310 23.864 7.676 1.00 40.89 89 TYR C N 1
ATOM 5257 C CA . TYR C 1 75 ? 68.608 24.136 9.073 1.00 40.68 89 TYR C CA 1
ATOM 5258 C C . TYR C 1 75 ? 67.383 24.767 9.771 1.00 40.85 89 TYR C C 1
ATOM 5259 O O . TYR C 1 75 ? 66.806 25.720 9.255 1.00 41.01 89 TYR C O 1
ATOM 5268 N N . VAL C 1 76 ? 66.980 24.225 10.924 1.00 40.62 90 VAL C N 1
ATOM 5269 C CA . VAL C 1 76 ? 65.978 24.869 11.764 1.00 40.57 90 VAL C CA 1
ATOM 5270 C C . VAL C 1 76 ? 66.428 24.779 13.218 1.00 40.74 90 VAL C C 1
ATOM 5271 O O . VAL C 1 76 ? 66.502 23.685 13.764 1.00 41.45 90 VAL C O 1
ATOM 5275 N N . ASN C 1 77 ? 66.703 25.920 13.843 1.00 39.24 91 ASN C N 1
ATOM 5276 C CA . ASN C 1 77 ? 67.001 25.965 15.283 1.00 40.39 91 ASN C CA 1
ATOM 5277 C C . ASN C 1 77 ? 65.687 25.827 16.109 1.00 40.27 91 ASN C C 1
ATOM 5278 O O . ASN C 1 77 ? 64.816 26.712 16.086 1.00 39.30 91 ASN C O 1
ATOM 5283 N N . ILE C 1 78 ? 65.534 24.694 16.791 1.00 39.52 92 ILE C N 1
ATOM 5284 C CA . ILE C 1 78 ? 64.286 24.423 17.529 1.00 39.75 92 ILE C CA 1
ATOM 5285 C C . ILE C 1 78 ? 64.469 24.613 19.025 1.00 39.40 92 ILE C C 1
ATOM 5286 O O . ILE C 1 78 ? 63.518 24.433 19.791 1.00 38.66 92 ILE C O 1
ATOM 5291 N N . GLY C 1 79 ? 65.672 25.014 19.438 1.00 38.52 93 GLY C N 1
ATOM 5292 C CA . GLY C 1 79 ? 65.951 25.223 20.856 1.00 38.63 93 GLY C CA 1
ATOM 5293 C C . GLY C 1 79 ? 66.232 26.643 21.262 1.00 38.09 93 GLY C C 1
ATOM 5294 O O . GLY C 1 79 ? 66.473 26.921 22.446 1.00 38.42 93 GLY C O 1
ATOM 5295 N N . GLN C 1 80 ? 66.207 27.534 20.282 1.00 38.72 94 GLN C N 1
ATOM 5296 C CA . GLN C 1 80 ? 66.451 28.973 20.478 1.00 39.19 94 GLN C CA 1
ATOM 5297 C C . GLN C 1 80 ? 65.714 29.746 19.413 1.00 39.93 94 GLN C C 1
ATOM 5298 O O . GLN C 1 80 ? 65.595 29.268 18.273 1.00 40.89 94 GLN C O 1
ATOM 5304 N N . ALA C 1 81 ? 65.265 30.945 19.783 1.00 40.00 95 ALA C N 1
ATOM 5305 C CA . ALA C 1 81 ? 64.726 31.935 18.879 1.00 40.27 95 ALA C CA 1
ATOM 5306 C C . ALA C 1 81 ? 65.881 32.800 18.285 1.00 41.58 95 ALA C C 1
ATOM 5307 O O . ALA C 1 81 ? 66.880 33.072 18.960 1.00 42.00 95 ALA C O 1
ATOM 5309 N N . GLU C 1 82 ? 65.731 33.217 17.027 1.00 41.45 96 GLU C N 1
ATOM 5310 C CA . GLU C 1 82 ? 66.747 34.001 16.300 1.00 40.50 96 GLU C CA 1
ATOM 5311 C C . GLU C 1 82 ? 66.067 35.265 15.866 1.00 39.42 96 GLU C C 1
ATOM 5312 O O . GLU C 1 82 ? 64.975 35.228 15.310 1.00 39.17 96 GLU C O 1
ATOM 5318 N N . ASP C 1 83 ? 66.678 36.408 16.170 1.00 39.15 97 ASP C N 1
ATOM 5319 C CA . ASP C 1 83 ? 65.945 37.660 16.113 1.00 38.31 97 ASP C CA 1
ATOM 5320 C C . ASP C 1 83 ? 65.848 38.282 14.722 1.00 38.40 97 ASP C C 1
ATOM 5321 O O . ASP C 1 83 ? 65.182 39.296 14.542 1.00 38.43 97 ASP C O 1
ATOM 5326 N N . TYR C 1 84 ? 66.474 37.635 13.744 1.00 38.45 98 TYR C N 1
ATOM 5327 C CA . TYR C 1 84 ? 66.391 38.048 12.340 1.00 38.56 98 TYR C CA 1
ATOM 5328 C C . TYR C 1 84 ? 65.379 37.206 11.534 1.00 38.01 98 TYR C C 1
ATOM 5329 O O . TYR C 1 84 ? 65.176 37.462 10.356 1.00 37.83 98 TYR C O 1
ATOM 5338 N N . ARG C 1 85 ? 64.727 36.231 12.170 1.00 38.30 99 ARG C N 1
ATOM 5339 C CA . ARG C 1 85 ? 63.796 35.382 11.474 1.00 37.97 99 ARG C CA 1
ATOM 5340 C C . ARG C 1 85 ? 62.435 36.024 11.359 1.00 39.63 99 ARG C C 1
ATOM 5341 O O . ARG C 1 85 ? 62.075 36.946 12.139 1.00 40.96 99 ARG C O 1
ATOM 5349 N N . PHE C 1 86 ? 61.668 35.504 10.395 1.00 39.58 100 PHE C N 1
ATOM 5350 C CA . PHE C 1 86 ? 60.351 36.023 10.027 1.00 39.19 100 PHE C CA 1
ATOM 5351 C C . PHE C 1 86 ? 59.434 36.123 11.250 1.00 39.18 100 PHE C C 1
ATOM 5352 O O . PHE C 1 86 ? 58.604 37.012 11.313 1.00 38.87 100 PHE C O 1
ATOM 5360 N N . TYR C 1 87 ? 59.613 35.205 12.205 1.00 38.83 101 TYR C N 1
ATOM 5361 C CA . TYR C 1 87 ? 58.758 35.113 13.387 1.00 39.54 101 TYR C CA 1
ATOM 5362 C C . TYR C 1 87 ? 59.069 36.080 14.552 1.00 39.32 101 TYR C C 1
ATOM 5363 O O . TYR C 1 87 ? 58.293 36.174 15.482 1.00 38.91 101 TYR C O 1
ATOM 5372 N N . TRP C 1 88 ? 60.192 36.787 14.487 1.00 39.67 102 TRP C N 1
ATOM 5373 C CA . TRP C 1 88 ? 60.605 37.635 15.587 1.00 39.69 102 TRP C CA 1
ATOM 5374 C C . TRP C 1 88 ? 59.745 38.895 15.692 1.00 39.91 102 TRP C C 1
ATOM 5375 O O . TRP C 1 88 ? 59.636 39.698 14.746 1.00 39.23 102 TRP C O 1
ATOM 5386 N N . LYS C 1 89 ? 59.137 39.077 16.853 1.00 39.85 103 LYS C N 1
ATOM 5387 C CA . LYS C 1 89 ? 58.407 40.293 17.108 1.00 40.16 103 LYS C CA 1
ATOM 5388 C C . LYS C 1 89 ? 59.358 41.270 17.800 1.00 40.40 103 LYS C C 1
ATOM 5389 O O . LYS C 1 89 ? 60.044 40.913 18.766 1.00 39.94 103 LYS C O 1
ATOM 5395 N N . GLU C 1 90 ? 59.395 42.503 17.305 1.00 40.32 104 GLU C N 1
ATOM 5396 C CA . GLU C 1 90 ? 60.236 43.522 17.902 1.00 40.87 104 GLU C CA 1
ATOM 5397 C C . GLU C 1 90 ? 59.854 43.815 19.363 1.00 40.24 104 GLU C C 1
ATOM 5398 O O . GLU C 1 90 ? 60.719 44.264 20.115 1.00 40.64 104 GLU C O 1
ATOM 5404 N N . SER C 1 91 ? 58.592 43.571 19.749 1.00 39.31 105 SER C N 1
ATOM 5405 C CA . SER C 1 91 ? 58.100 43.772 21.140 1.00 39.76 105 SER C CA 1
ATOM 5406 C C . SER C 1 91 ? 58.773 42.892 22.168 1.00 38.51 105 SER C C 1
ATOM 5407 O O . SER C 1 91 ? 58.922 43.246 23.324 1.00 37.37 105 SER C O 1
ATOM 5410 N N . TRP C 1 92 ? 59.199 41.730 21.729 1.00 39.97 106 TRP C N 1
ATOM 5411 C CA . TRP C 1 92 ? 59.846 40.770 22.611 1.00 40.01 106 TRP C CA 1
ATOM 5412 C C . TRP C 1 92 ? 61.073 41.328 23.328 1.00 40.36 106 TRP C C 1
ATOM 5413 O O . TRP C 1 92 ? 61.444 40.838 24.390 1.00 41.73 106 TRP C O 1
ATOM 5424 N N . TYR C 1 93 ? 61.698 42.356 22.767 1.00 40.61 107 TYR C N 1
ATOM 5425 C CA . TYR C 1 93 ? 62.821 42.991 23.434 1.00 40.28 107 TYR C CA 1
ATOM 5426 C C . TYR C 1 93 ? 62.376 43.666 24.723 1.00 41.41 107 TYR C C 1
ATOM 5427 O O . TYR C 1 93 ? 63.120 43.649 25.683 1.00 42.65 107 TYR C O 1
ATOM 5436 N N . THR C 1 94 ? 61.153 44.200 24.776 1.00 42.55 108 THR C N 1
ATOM 5437 C CA . THR C 1 94 ? 60.723 44.994 25.930 1.00 43.03 108 THR C CA 1
ATOM 5438 C C . THR C 1 94 ? 59.473 44.465 26.700 1.00 43.39 108 THR C C 1
ATOM 5439 O O . THR C 1 94 ? 59.205 44.917 27.812 1.00 43.85 108 THR C O 1
ATOM 5443 N N . ASN C 1 95 ? 58.692 43.547 26.127 1.00 43.39 109 ASN C N 1
ATOM 5444 C CA . ASN C 1 95 ? 57.819 42.686 26.939 1.00 43.21 109 ASN C CA 1
ATOM 5445 C C . ASN C 1 95 ? 58.019 41.246 26.446 1.00 43.07 109 ASN C C 1
ATOM 5446 O O . ASN C 1 95 ? 57.475 40.761 25.439 1.00 42.53 109 ASN C O 1
ATOM 5451 N N . THR C 1 96 ? 58.885 40.604 27.203 1.00 41.86 110 THR C N 1
ATOM 5452 C CA . THR C 1 96 ? 59.394 39.293 26.947 1.00 41.40 110 THR C CA 1
ATOM 5453 C C . THR C 1 96 ? 58.366 38.229 27.317 1.00 40.47 110 THR C C 1
ATOM 5454 O O . THR C 1 96 ? 57.891 38.193 28.453 1.00 39.81 110 THR C O 1
ATOM 5458 N N . PRO C 1 97 ? 57.974 37.379 26.347 1.00 40.17 111 PRO C N 1
ATOM 5459 C CA . PRO C 1 97 ? 57.121 36.250 26.706 1.00 39.36 111 PRO C CA 1
ATOM 5460 C C . PRO C 1 97 ? 57.797 35.302 27.677 1.00 39.82 111 PRO C C 1
ATOM 5461 O O . PRO C 1 97 ? 59.036 35.220 27.709 1.00 39.42 111 PRO C O 1
ATOM 5465 N N . GLU C 1 98 ? 56.991 34.542 28.403 1.00 40.66 112 GLU C N 1
ATOM 5466 C CA . GLU C 1 98 ? 57.472 33.644 29.472 1.00 42.38 112 GLU C CA 1
ATOM 5467 C C . GLU C 1 98 ? 58.389 32.546 28.946 1.00 40.55 112 GLU C C 1
ATOM 5468 O O . GLU C 1 98 ? 59.297 32.091 29.643 1.00 41.18 112 GLU C O 1
ATOM 5474 N N . TRP C 1 99 ? 58.144 32.129 27.720 1.00 39.28 113 TRP C N 1
ATOM 5475 C CA . TRP C 1 99 ? 58.991 31.136 27.087 1.00 38.77 113 TRP C CA 1
ATOM 5476 C C . TRP C 1 99 ? 60.271 31.709 26.461 1.00 38.09 113 TRP C C 1
ATOM 5477 O O . TRP C 1 99 ? 61.102 30.957 26.014 1.00 37.15 113 TRP C O 1
ATOM 5488 N N . LEU C 1 100 ? 60.432 33.027 26.412 1.00 39.05 114 LEU C N 1
ATOM 5489 C CA . LEU C 1 100 ? 61.622 33.596 25.790 1.00 38.98 114 LEU C CA 1
ATOM 5490 C C . LEU C 1 100 ? 62.710 33.856 26.833 1.00 39.11 114 LEU C C 1
ATOM 5491 O O . LEU C 1 100 ? 62.585 34.737 27.660 1.00 37.61 114 LEU C O 1
ATOM 5496 N N . GLY C 1 101 ? 63.772 33.063 26.782 1.00 39.79 115 GLY C N 1
ATOM 5497 C CA . GLY C 1 101 ? 64.822 33.136 27.783 1.00 40.91 115 GLY C CA 1
ATOM 5498 C C . GLY C 1 101 ? 65.933 34.061 27.345 1.00 41.55 115 GLY C C 1
ATOM 5499 O O . GLY C 1 101 ? 65.767 34.824 26.406 1.00 41.60 115 GLY C O 1
ATOM 5500 N N . GLU C 1 102 ? 67.073 33.952 28.016 1.00 42.00 116 GLU C N 1
ATOM 5501 C CA . GLU C 1 102 ? 68.131 34.924 27.895 1.00 42.87 116 GLU C CA 1
ATOM 5502 C C . GLU C 1 102 ? 68.905 34.699 26.604 1.00 41.45 116 GLU C C 1
ATOM 5503 O O . GLU C 1 102 ? 68.894 33.617 26.021 1.00 41.91 116 GLU C O 1
ATOM 5509 N N . GLU C 1 103 ? 69.577 35.740 26.162 1.00 41.56 117 GLU C N 1
ATOM 5510 C CA . GLU C 1 103 ? 70.362 35.690 24.948 1.00 41.62 117 GLU C CA 1
ATOM 5511 C C . GLU C 1 103 ? 71.537 34.716 25.144 1.00 42.03 117 GLU C C 1
ATOM 5512 O O . GLU C 1 103 ? 72.059 34.604 26.244 1.00 43.18 117 GLU C O 1
ATOM 5518 N N . ASP C 1 104 ? 71.933 34.008 24.090 1.00 41.84 118 ASP C N 1
ATOM 5519 C CA . ASP C 1 104 ? 73.064 33.083 24.134 1.00 40.91 118 ASP C CA 1
ATOM 5520 C C . ASP C 1 104 ? 74.329 33.917 24.051 1.00 42.35 118 ASP C C 1
ATOM 5521 O O . ASP C 1 104 ? 74.547 34.582 23.033 1.00 42.57 118 ASP C O 1
ATOM 5526 N N . PRO C 1 105 ? 75.172 33.905 25.112 1.00 42.98 119 PRO C N 1
ATOM 5527 C CA . PRO C 1 105 ? 76.396 34.728 25.070 1.00 43.36 119 PRO C CA 1
ATOM 5528 C C . PRO C 1 105 ? 77.435 34.273 24.031 1.00 43.01 119 PRO C C 1
ATOM 5529 O O . PRO C 1 105 ? 78.190 35.099 23.528 1.00 43.40 119 PRO C O 1
ATOM 5533 N N . ALA C 1 106 ? 77.449 32.988 23.700 1.00 42.31 120 ALA C N 1
ATOM 5534 C CA . ALA C 1 106 ? 78.268 32.492 22.602 1.00 42.54 120 ALA C CA 1
ATOM 5535 C C . ALA C 1 106 ? 77.717 32.859 21.200 1.00 43.03 120 ALA C C 1
ATOM 5536 O O . ALA C 1 106 ? 78.471 32.864 20.212 1.00 44.48 120 ALA C O 1
ATOM 5538 N N . TRP C 1 107 ? 76.417 33.151 21.109 1.00 43.23 121 TRP C N 1
ATOM 5539 C CA . TRP C 1 107 ? 75.763 33.434 19.834 1.00 42.79 121 TRP C CA 1
ATOM 5540 C C . TRP C 1 107 ? 74.815 34.645 19.936 1.00 41.17 121 TRP C C 1
ATOM 5541 O O . TRP C 1 107 ? 73.621 34.462 20.065 1.00 39.65 121 TRP C O 1
ATOM 5552 N N . PRO C 1 108 ? 75.338 35.881 19.842 1.00 40.59 122 PRO C N 1
ATOM 5553 C CA . PRO C 1 108 ? 74.471 37.045 19.936 1.00 40.46 122 PRO C CA 1
ATOM 5554 C C . PRO C 1 108 ? 73.316 36.969 18.927 1.00 41.02 122 PRO C C 1
ATOM 5555 O O . PRO C 1 108 ? 73.492 36.377 17.844 1.00 41.00 122 PRO C O 1
ATOM 5559 N N . GLY C 1 109 ? 72.139 37.494 19.291 1.00 39.37 123 GLY C N 1
ATOM 5560 C CA . GLY C 1 109 ? 70.959 37.399 18.431 1.00 38.78 123 GLY C CA 1
ATOM 5561 C C . GLY C 1 109 ? 70.164 36.113 18.563 1.00 40.01 123 GLY C C 1
ATOM 5562 O O . GLY C 1 109 ? 69.051 36.031 18.025 1.00 41.36 123 GLY C O 1
ATOM 5563 N N . ASN C 1 110 ? 70.716 35.109 19.269 1.00 39.45 124 ASN C N 1
ATOM 5564 C CA . ASN C 1 110 ? 70.045 33.853 19.558 1.00 39.67 124 ASN C CA 1
ATOM 5565 C C . ASN C 1 110 ? 69.657 33.814 21.011 1.00 39.35 124 ASN C C 1
ATOM 5566 O O . ASN C 1 110 ? 70.425 34.269 21.837 1.00 39.24 124 ASN C O 1
ATOM 5571 N N . TYR C 1 111 ? 68.502 33.214 21.307 1.00 38.63 125 TYR C N 1
ATOM 5572 C CA . TYR C 1 111 ? 67.860 33.273 22.631 1.00 38.32 125 TYR C CA 1
ATOM 5573 C C . TYR C 1 111 ? 67.326 31.908 23.012 1.00 38.95 125 TYR C C 1
ATOM 5574 O O . TYR C 1 111 ? 66.499 31.345 22.316 1.00 39.36 125 TYR C O 1
ATOM 5583 N N . PHE C 1 112 ? 67.749 31.377 24.150 1.00 39.27 126 PHE C N 1
ATOM 5584 C CA . PHE C 1 112 ? 67.175 30.106 24.608 1.00 38.92 126 PHE C CA 1
ATOM 5585 C C . PHE C 1 112 ? 65.667 30.258 24.807 1.00 39.32 126 PHE C C 1
ATOM 5586 O O . PHE C 1 112 ? 65.191 31.279 25.325 1.00 38.72 126 PHE C O 1
ATOM 5594 N N . VAL C 1 113 ? 64.917 29.227 24.407 1.00 39.26 127 VAL C N 1
ATOM 5595 C CA . VAL C 1 113 ? 63.477 29.226 24.564 1.00 39.39 127 VAL C CA 1
ATOM 5596 C C . VAL C 1 113 ? 62.963 27.983 25.344 1.00 38.74 127 VAL C C 1
ATOM 5597 O O . VAL C 1 113 ? 63.516 26.863 25.270 1.00 36.77 127 VAL C O 1
ATOM 5601 N N . LYS C 1 114 ? 61.892 28.213 26.090 1.00 39.07 128 LYS C N 1
ATOM 5602 C CA . LYS C 1 114 ? 61.155 27.131 26.737 1.00 38.10 128 LYS C CA 1
ATOM 5603 C C . LYS C 1 114 ? 60.352 26.478 25.613 1.00 37.67 128 LYS C C 1
ATOM 5604 O O . LYS C 1 114 ? 59.184 26.782 25.361 1.00 37.57 128 LYS C O 1
ATOM 5610 N N . TYR C 1 115 ? 60.992 25.516 24.978 1.00 38.48 129 TYR C N 1
ATOM 5611 C CA . TYR C 1 115 ? 60.511 24.934 23.720 1.00 39.93 129 TYR C CA 1
ATOM 5612 C C . TYR C 1 115 ? 59.247 24.067 23.860 1.00 40.29 129 TYR C C 1
ATOM 5613 O O . TYR C 1 115 ? 58.628 23.687 22.856 1.00 41.29 129 TYR C O 1
ATOM 5622 N N . TRP C 1 116 ? 58.878 23.772 25.101 1.00 39.28 130 TRP C N 1
ATOM 5623 C CA . TRP C 1 116 ? 57.697 23.013 25.412 1.00 38.31 130 TRP C CA 1
ATOM 5624 C C . TRP C 1 116 ? 56.406 23.848 25.477 1.00 38.29 130 TRP C C 1
ATOM 5625 O O . TRP C 1 116 ? 55.332 23.302 25.551 1.00 40.29 130 TRP C O 1
ATOM 5636 N N . TYR C 1 117 ? 56.513 25.161 25.383 1.00 38.57 131 TYR C N 1
ATOM 5637 C CA . TYR C 1 117 ? 55.340 26.052 25.333 1.00 38.01 131 TYR C CA 1
ATOM 5638 C C . TYR C 1 117 ? 54.727 26.034 23.930 1.00 37.51 131 TYR C C 1
ATOM 5639 O O . TYR C 1 117 ? 55.445 26.029 22.945 1.00 36.29 131 TYR C O 1
ATOM 5648 N N . ASN C 1 118 ? 53.403 26.048 23.873 1.00 37.55 132 ASN C N 1
ATOM 5649 C CA . ASN C 1 118 ? 52.617 26.064 22.621 1.00 38.24 132 ASN C CA 1
ATOM 5650 C C . ASN C 1 118 ? 53.054 27.114 21.642 1.00 38.33 132 ASN C C 1
ATOM 5651 O O . ASN C 1 118 ? 53.132 26.847 20.474 1.00 38.37 132 ASN C O 1
ATOM 5656 N N . GLU C 1 119 ? 53.279 28.331 22.127 1.00 37.93 133 GLU C N 1
ATOM 5657 C CA . GLU C 1 119 ? 53.600 29.435 21.256 1.00 37.47 133 GLU C CA 1
ATOM 5658 C C . GLU C 1 119 ? 54.896 29.152 20.461 1.00 38.33 133 GLU C C 1
ATOM 5659 O O . GLU C 1 119 ? 54.913 29.335 19.251 1.00 38.41 133 GLU C O 1
ATOM 5670 N N . TRP C 1 120 ? 55.948 28.701 21.151 1.00 38.07 134 TRP C N 1
ATOM 5671 C CA . TRP C 1 120 ? 57.193 28.304 20.495 1.00 39.06 134 TRP C CA 1
ATOM 5672 C C . TRP C 1 120 ? 56.998 27.151 19.492 1.00 38.96 134 TRP C C 1
ATOM 5673 O O . TRP C 1 120 ? 57.533 27.182 18.367 1.00 36.91 134 TRP C O 1
ATOM 5684 N N . LYS C 1 121 ? 56.271 26.123 19.908 1.00 38.23 135 LYS C N 1
ATOM 5685 C CA . LYS C 1 121 ? 56.021 25.000 19.021 1.00 38.91 135 LYS C CA 1
ATOM 5686 C C . LYS C 1 121 ? 55.310 25.423 17.745 1.00 38.54 135 LYS C C 1
ATOM 5687 O O . LYS C 1 121 ? 55.630 24.962 16.647 1.00 37.50 135 LYS C O 1
ATOM 5693 N N . GLU C 1 122 ? 54.357 26.321 17.901 1.00 38.87 136 GLU C N 1
ATOM 5694 C CA . GLU C 1 122 ? 53.604 26.885 16.780 1.00 40.52 136 GLU C CA 1
ATOM 5695 C C . GLU C 1 122 ? 54.462 27.757 15.827 1.00 40.25 136 GLU C C 1
ATOM 5696 O O . GLU C 1 122 ? 54.287 27.700 14.602 1.00 38.91 136 GLU C O 1
ATOM 5702 N N . ILE C 1 123 ? 55.427 28.502 16.365 1.00 39.62 137 ILE C N 1
ATOM 5703 C CA . ILE C 1 123 ? 56.403 29.192 15.524 1.00 39.45 137 ILE C CA 1
ATOM 5704 C C . ILE C 1 123 ? 57.211 28.197 14.669 1.00 39.56 137 ILE C C 1
ATOM 5705 O O . ILE C 1 123 ? 57.396 28.380 13.462 1.00 39.69 137 ILE C O 1
ATOM 5710 N N . VAL C 1 124 ? 57.691 27.135 15.299 1.00 40.03 138 VAL C N 1
ATOM 5711 C CA . VAL C 1 124 ? 58.485 26.125 14.609 1.00 39.01 138 VAL C CA 1
ATOM 5712 C C . VAL C 1 124 ? 57.683 25.392 13.534 1.00 39.90 138 VAL C C 1
ATOM 5713 O O . VAL C 1 124 ? 58.209 25.114 12.446 1.00 39.13 138 VAL C O 1
ATOM 5717 N N . PHE C 1 125 ? 56.447 24.997 13.854 1.00 39.47 139 PHE C N 1
ATOM 5718 C CA . PHE C 1 125 ? 55.573 24.407 12.838 1.00 38.82 139 PHE C CA 1
ATOM 5719 C C . PHE C 1 125 ? 55.383 25.305 11.611 1.00 39.19 139 PHE C C 1
ATOM 5720 O O . PHE C 1 125 ? 55.433 24.820 10.482 1.00 39.00 139 PHE C O 1
ATOM 5728 N N . SER C 1 126 ? 55.187 26.604 11.839 1.00 38.76 140 SER C N 1
ATOM 5729 C CA . SER C 1 126 ? 54.967 27.559 10.754 1.00 38.68 140 SER C CA 1
ATOM 5730 C C . SER C 1 126 ? 56.237 27.833 9.950 1.00 38.55 140 SER C C 1
ATOM 5731 O O . SER C 1 126 ? 56.162 28.183 8.808 1.00 38.45 140 SER C O 1
ATOM 5734 N N . TYR C 1 127 ? 57.393 27.689 10.590 1.00 38.53 141 TYR C N 1
ATOM 5735 C CA . TYR C 1 127 ? 58.679 27.694 9.941 1.00 38.67 141 TYR C CA 1
ATOM 5736 C C . TYR C 1 127 ? 58.836 26.434 9.079 1.00 38.57 141 TYR C C 1
ATOM 5737 O O . TYR C 1 127 ? 59.165 26.536 7.906 1.00 38.68 141 TYR C O 1
ATOM 5746 N N . LEU C 1 128 ? 58.567 25.267 9.656 1.00 38.17 142 LEU C N 1
ATOM 5747 C CA . LEU C 1 128 ? 58.490 24.005 8.896 1.00 39.09 142 LEU C CA 1
ATOM 5748 C C . LEU C 1 128 ? 57.491 24.038 7.729 1.00 38.84 142 LEU C C 1
ATOM 5749 O O . LEU C 1 128 ? 57.752 23.496 6.678 1.00 37.45 142 LEU C O 1
ATOM 5754 N N . ASP C 1 129 ? 56.327 24.653 7.939 1.00 39.38 143 ASP C N 1
ATOM 5755 C CA . ASP C 1 129 ? 55.375 24.941 6.828 1.00 39.80 143 ASP C CA 1
ATOM 5756 C C . ASP C 1 129 ? 56.057 25.533 5.552 1.00 39.44 143 ASP C C 1
ATOM 5757 O O . ASP C 1 129 ? 55.826 25.089 4.427 1.00 38.46 143 ASP C O 1
ATOM 5762 N N . ARG C 1 130 ? 56.931 26.507 5.764 1.00 39.90 144 ARG C N 1
ATOM 5763 C CA . ARG C 1 130 ? 57.626 27.186 4.672 1.00 39.71 144 ARG C CA 1
ATOM 5764 C C . ARG C 1 130 ? 58.727 26.338 4.059 1.00 38.58 144 ARG C C 1
ATOM 5765 O O . ARG C 1 130 ? 58.886 26.298 2.851 1.00 38.39 144 ARG C O 1
ATOM 5773 N N . VAL C 1 131 ? 59.479 25.658 4.906 1.00 39.35 145 VAL C N 1
ATOM 5774 C CA . VAL C 1 131 ? 60.522 24.734 4.464 1.00 39.68 145 VAL C CA 1
ATOM 5775 C C . VAL C 1 131 ? 59.968 23.632 3.559 1.00 39.36 145 VAL C C 1
ATOM 5776 O O . VAL C 1 131 ? 60.544 23.339 2.517 1.00 38.95 145 VAL C O 1
ATOM 5780 N N . ILE C 1 132 ? 58.838 23.058 3.941 1.00 38.44 146 ILE C N 1
ATOM 5781 C CA . ILE C 1 132 ? 58.196 22.035 3.131 1.00 38.64 146 ILE C CA 1
ATOM 5782 C C . ILE C 1 132 ? 57.762 22.562 1.748 1.00 38.85 146 ILE C C 1
ATOM 5783 O O . ILE C 1 132 ? 57.921 21.872 0.735 1.00 37.46 146 ILE C O 1
ATOM 5788 N N . ASP C 1 133 ? 57.184 23.764 1.723 1.00 39.09 147 ASP C N 1
ATOM 5789 C CA . ASP C 1 133 ? 56.725 24.382 0.469 1.00 38.89 147 ASP C CA 1
ATOM 5790 C C . ASP C 1 133 ? 57.847 24.799 -0.417 1.00 37.58 147 ASP C C 1
ATOM 5791 O O . ASP C 1 133 ? 57.655 24.876 -1.623 1.00 39.13 147 ASP C O 1
ATOM 5796 N N . GLN C 1 134 ? 59.002 25.098 0.163 1.00 37.36 148 GLN C N 1
ATOM 5797 C CA . GLN C 1 134 ? 60.233 25.304 -0.618 1.00 38.42 148 GLN C CA 1
ATOM 5798 C C . GLN C 1 134 ? 60.767 24.069 -1.339 1.00 38.81 148 GLN C C 1
ATOM 5799 O O . GLN C 1 134 ? 61.551 24.209 -2.268 1.00 37.84 148 GLN C O 1
ATOM 5805 N N . GLY C 1 135 ? 60.393 22.870 -0.872 1.00 39.39 149 GLY C N 1
ATOM 5806 C CA . GLY C 1 135 ? 60.799 21.610 -1.523 1.00 39.48 149 GLY C CA 1
ATOM 5807 C C . GLY C 1 135 ? 62.050 20.985 -0.913 1.00 39.68 149 GLY C C 1
ATOM 5808 O O . GLY C 1 135 ? 62.719 20.153 -1.527 1.00 39.11 149 GLY C O 1
ATOM 5809 N N . PHE C 1 136 ? 62.366 21.386 0.312 1.00 40.33 150 PHE C N 1
ATOM 5810 C CA . PHE C 1 136 ? 63.512 20.828 1.005 1.00 39.86 150 PHE C CA 1
ATOM 5811 C C . PHE C 1 136 ? 63.215 19.347 1.280 1.00 40.49 150 PHE C C 1
ATOM 5812 O O . PHE C 1 136 ? 62.063 18.992 1.565 1.00 40.96 150 PHE C O 1
ATOM 5820 N N . LYS C 1 137 ? 64.253 18.513 1.212 1.00 40.14 151 LYS C N 1
ATOM 5821 C CA . LYS C 1 137 ? 64.152 17.053 1.350 1.00 39.88 151 LYS C CA 1
ATOM 5822 C C . LYS C 1 137 ? 64.467 16.527 2.764 1.00 39.46 151 LYS C C 1
ATOM 5823 O O . LYS C 1 137 ? 64.363 15.328 3.034 1.00 37.88 151 LYS C O 1
ATOM 5829 N N . GLY C 1 138 ? 64.847 17.421 3.663 1.00 39.34 152 GLY C N 1
ATOM 5830 C CA . GLY C 1 138 ? 65.086 17.040 5.022 1.00 38.74 152 GLY C CA 1
ATOM 5831 C C . GLY C 1 138 ? 65.180 18.271 5.882 1.00 40.08 152 GLY C C 1
ATOM 5832 O O . GLY C 1 138 ? 65.264 19.398 5.364 1.00 38.81 152 GLY C O 1
ATOM 5833 N N . ILE C 1 139 ? 65.192 18.040 7.200 1.00 39.77 153 ILE C N 1
ATOM 5834 C CA . ILE C 1 139 ? 65.407 19.095 8.160 1.00 40.41 153 ILE C CA 1
ATOM 5835 C C . ILE C 1 139 ? 66.531 18.729 9.131 1.00 40.26 153 ILE C C 1
ATOM 5836 O O . ILE C 1 139 ? 66.706 17.578 9.492 1.00 41.01 153 ILE C O 1
ATOM 5841 N N . TYR C 1 140 ? 67.287 19.744 9.526 1.00 39.68 154 TYR C N 1
ATOM 5842 C CA . TYR C 1 140 ? 68.448 19.597 10.347 1.00 39.77 154 TYR C CA 1
ATOM 5843 C C . TYR C 1 140 ? 68.223 20.495 11.567 1.00 39.61 154 TYR C C 1
ATOM 5844 O O . TYR C 1 140 ? 68.242 21.710 11.478 1.00 39.90 154 TYR C O 1
ATOM 5853 N N . LEU C 1 141 ? 68.014 19.849 12.698 1.00 39.93 155 LEU C N 1
ATOM 5854 C CA . LEU C 1 141 ? 67.362 20.445 13.869 1.00 39.10 155 LEU C CA 1
ATOM 5855 C C . LEU C 1 141 ? 68.379 20.807 14.916 1.00 38.95 155 LEU C C 1
ATOM 5856 O O . LEU C 1 141 ? 68.945 19.932 15.535 1.00 37.25 155 LEU C O 1
ATOM 5861 N N . ASP C 1 142 ? 68.613 22.105 15.111 1.00 40.24 156 ASP C N 1
ATOM 5862 C CA . ASP C 1 142 ? 69.677 22.565 16.011 1.00 40.06 156 ASP C CA 1
ATOM 5863 C C . ASP C 1 142 ? 69.137 22.852 17.396 1.00 38.86 156 ASP C C 1
ATOM 5864 O O . ASP C 1 142 ? 67.932 23.062 17.561 1.00 38.29 156 ASP C O 1
ATOM 5869 N N . ARG C 1 143 ? 70.057 22.835 18.366 1.00 38.69 157 ARG C N 1
ATOM 5870 C CA . ARG C 1 143 ? 69.827 23.175 19.783 1.00 39.40 157 ARG C CA 1
ATOM 5871 C C . ARG C 1 143 ? 68.862 22.251 20.497 1.00 38.98 157 ARG C C 1
ATOM 5872 O O . ARG C 1 143 ? 68.157 22.621 21.411 1.00 38.95 157 ARG C O 1
ATOM 5885 N N . ILE C 1 144 ? 68.969 20.993 20.103 1.00 39.57 158 ILE C N 1
ATOM 5886 C CA . ILE C 1 144 ? 68.548 19.848 20.902 1.00 40.43 158 ILE C CA 1
ATOM 5887 C C . ILE C 1 144 ? 69.041 19.962 22.361 1.00 40.38 158 ILE C C 1
ATOM 5888 O O . ILE C 1 144 ? 68.306 19.648 23.339 1.00 41.76 158 ILE C O 1
ATOM 5893 N N . ASP C 1 145 ? 70.263 20.453 22.520 1.00 40.61 159 ASP C N 1
ATOM 5894 C CA . ASP C 1 145 ? 70.872 20.598 23.856 1.00 40.55 159 ASP C CA 1
ATOM 5895 C C . ASP C 1 145 ? 70.332 21.761 24.720 1.00 39.60 159 ASP C C 1
ATOM 5896 O O . ASP C 1 145 ? 70.875 22.008 25.785 1.00 38.28 159 ASP C O 1
ATOM 5901 N N . SER C 1 146 ? 69.302 22.469 24.259 1.00 39.39 160 SER C N 1
ATOM 5902 C CA . SER C 1 146 ? 68.563 23.363 25.149 1.00 39.68 160 SER C CA 1
ATOM 5903 C C . SER C 1 146 ? 67.931 22.630 26.286 1.00 38.93 160 SER C C 1
ATOM 5904 O O . SER C 1 146 ? 67.559 23.259 27.276 1.00 39.56 160 SER C O 1
ATOM 5907 N N . PHE C 1 147 ? 67.763 21.308 26.162 1.00 40.14 161 PHE C N 1
ATOM 5908 C CA . PHE C 1 147 ? 67.256 20.498 27.320 1.00 40.05 161 PHE C CA 1
ATOM 5909 C C . PHE C 1 147 ? 68.246 20.540 28.486 1.00 40.23 161 PHE C C 1
ATOM 5910 O O . PHE C 1 147 ? 67.840 20.626 29.649 1.00 40.11 161 PHE C O 1
ATOM 5918 N N . GLU C 1 148 ? 69.544 20.542 28.150 1.00 39.85 162 GLU C N 1
ATOM 5919 C CA . GLU C 1 148 ? 70.593 20.682 29.145 1.00 39.32 162 GLU C CA 1
ATOM 5920 C C . GLU C 1 148 ? 70.639 22.086 29.735 1.00 39.29 162 GLU C C 1
ATOM 5921 O O . GLU C 1 148 ? 70.868 22.239 30.943 1.00 40.05 162 GLU C O 1
ATOM 5927 N N . TYR C 1 149 ? 70.477 23.111 28.893 1.00 38.16 163 TYR C N 1
ATOM 5928 C CA . TYR C 1 149 ? 70.411 24.485 29.397 1.00 37.62 163 TYR C CA 1
ATOM 5929 C C . TYR C 1 149 ? 69.327 24.634 30.485 1.00 36.86 163 TYR C C 1
ATOM 5930 O O . TYR C 1 149 ? 69.617 24.991 31.614 1.00 35.29 163 TYR C O 1
ATOM 5939 N N . TRP C 1 150 ? 68.078 24.328 30.156 1.00 37.47 164 TRP C N 1
ATOM 5940 C CA . TRP C 1 150 ? 66.989 24.510 31.142 1.00 37.81 164 TRP C CA 1
ATOM 5941 C C . TRP C 1 150 ? 67.095 23.641 32.378 1.00 38.49 164 TRP C C 1
ATOM 5942 O O . TRP C 1 150 ? 66.683 24.057 33.462 1.00 39.85 164 TRP C O 1
ATOM 5953 N N . ALA C 1 151 ? 67.690 22.456 32.244 1.00 39.49 165 ALA C N 1
ATOM 5954 C CA . ALA C 1 151 ? 67.960 21.602 33.413 1.00 40.68 165 ALA C CA 1
ATOM 5955 C C . ALA C 1 151 ? 69.100 22.165 34.262 1.00 41.74 165 ALA C C 1
ATOM 5956 O O . ALA C 1 151 ? 69.065 22.027 35.490 1.00 42.13 165 ALA C O 1
ATOM 5958 N N . GLN C 1 152 ? 70.102 22.783 33.623 1.00 42.73 166 GLN C N 1
ATOM 5959 C CA . GLN C 1 152 ? 71.131 23.542 34.348 1.00 44.90 166 GLN C CA 1
ATOM 5960 C C . GLN C 1 152 ? 70.616 24.826 35.021 1.00 44.33 166 GLN C C 1
ATOM 5961 O O . GLN C 1 152 ? 71.150 25.242 36.032 1.00 46.52 166 GLN C O 1
ATOM 5967 N N . GLU C 1 153 ? 69.575 25.450 34.492 1.00 43.98 167 GLU C N 1
ATOM 5968 C CA . GLU C 1 153 ? 68.966 26.592 35.161 1.00 42.75 167 GLU C CA 1
ATOM 5969 C C . GLU C 1 153 ? 68.060 26.205 36.330 1.00 43.25 167 GLU C C 1
ATOM 5970 O O . GLU C 1 153 ? 67.514 27.092 36.990 1.00 43.08 167 GLU C O 1
ATOM 5976 N N . GLY C 1 154 ? 67.831 24.909 36.561 1.00 42.21 168 GLY C N 1
ATOM 5977 C CA . GLY C 1 154 ? 67.002 24.465 37.690 1.00 40.79 168 GLY C CA 1
ATOM 5978 C C . GLY C 1 154 ? 65.525 24.741 37.508 1.00 39.57 168 GLY C C 1
ATOM 5979 O O . GLY C 1 154 ? 64.696 24.579 38.430 1.00 36.07 168 GLY C O 1
ATOM 5980 N N . VAL C 1 155 ? 65.207 25.120 36.278 1.00 40.70 169 VAL C N 1
ATOM 5981 C CA . VAL C 1 155 ? 63.852 25.514 35.845 1.00 40.62 169 VAL C CA 1
ATOM 5982 C C . VAL C 1 155 ? 62.917 24.325 35.728 1.00 39.38 169 VAL C C 1
ATOM 5983 O O . VAL C 1 155 ? 61.736 24.434 36.041 1.00 38.80 169 VAL C O 1
ATOM 5987 N N . ILE C 1 156 ? 63.440 23.199 35.247 1.00 37.59 170 ILE C N 1
ATOM 5988 C CA . ILE C 1 156 ? 62.694 21.938 35.249 1.00 38.54 170 ILE C CA 1
ATOM 5989 C C . ILE C 1 156 ? 63.662 20.777 35.422 1.00 36.42 170 ILE C C 1
ATOM 5990 O O . ILE C 1 156 ? 64.869 20.954 35.264 1.00 31.75 170 ILE C O 1
ATOM 5995 N N . SER C 1 157 ? 63.127 19.595 35.749 1.00 35.76 171 SER C N 1
ATOM 5996 C CA . SER C 1 157 ? 63.992 18.433 35.943 1.00 35.65 171 SER C CA 1
ATOM 5997 C C . SER C 1 157 ? 64.677 18.160 34.630 1.00 34.99 171 SER C C 1
ATOM 5998 O O . SER C 1 157 ? 64.205 18.561 33.552 1.00 35.07 171 SER C O 1
ATOM 6001 N N . ARG C 1 158 ? 65.814 17.512 34.728 1.00 35.95 172 ARG C N 1
ATOM 6002 C CA . ARG C 1 158 ? 66.527 17.070 33.539 1.00 37.25 172 ARG C CA 1
ATOM 6003 C C . ARG C 1 158 ? 65.737 16.062 32.693 1.00 35.67 172 ARG C C 1
ATOM 6004 O O . ARG C 1 158 ? 65.734 16.118 31.455 1.00 35.32 172 ARG C O 1
ATOM 6012 N N . ARG C 1 159 ? 65.091 15.119 33.356 1.00 36.48 173 ARG C N 1
ATOM 6013 C CA . ARG C 1 159 ? 64.217 14.177 32.665 1.00 37.59 173 ARG C CA 1
ATOM 6014 C C . ARG C 1 159 ? 63.068 14.866 31.980 1.00 36.70 173 ARG C C 1
ATOM 6015 O O . ARG C 1 159 ? 62.766 14.549 30.830 1.00 37.06 173 ARG C O 1
ATOM 6023 N N . SER C 1 160 ? 62.405 15.778 32.696 1.00 36.38 174 SER C N 1
ATOM 6024 C CA . SER C 1 160 ? 61.293 16.565 32.121 1.00 37.57 174 SER C CA 1
ATOM 6025 C C . SER C 1 160 ? 61.753 17.286 30.833 1.00 36.69 174 SER C C 1
ATOM 6026 O O . SER C 1 160 ? 61.179 17.090 29.778 1.00 35.36 174 SER C O 1
ATOM 6029 N N . ALA C 1 161 ? 62.843 18.021 30.928 1.00 36.19 175 ALA C N 1
ATOM 6030 C CA . ALA C 1 161 ? 63.430 18.745 29.796 1.00 37.45 175 ALA C CA 1
ATOM 6031 C C . ALA C 1 161 ? 63.793 17.805 28.610 1.00 37.63 175 ALA C C 1
ATOM 6032 O O . ALA C 1 161 ? 63.458 18.074 27.469 1.00 38.39 175 ALA C O 1
ATOM 6034 N N . ALA C 1 162 ? 64.461 16.693 28.905 1.00 38.70 176 ALA C N 1
ATOM 6035 C CA . ALA C 1 162 ? 64.773 15.668 27.890 1.00 38.53 176 ALA C CA 1
ATOM 6036 C C . ALA C 1 162 ? 63.489 15.112 27.245 1.00 37.76 176 ALA C C 1
ATOM 6037 O O . ALA C 1 162 ? 63.345 15.165 26.032 1.00 39.23 176 ALA C O 1
ATOM 6039 N N . ARG C 1 163 ? 62.549 14.642 28.055 1.00 37.39 177 ARG C N 1
ATOM 6040 C CA . ARG C 1 163 ? 61.297 14.123 27.513 1.00 38.55 177 ARG C CA 1
ATOM 6041 C C . ARG C 1 163 ? 60.564 15.142 26.654 1.00 38.92 177 ARG C C 1
ATOM 6042 O O . ARG C 1 163 ? 60.018 14.802 25.611 1.00 40.38 177 ARG C O 1
ATOM 6050 N N . LYS C 1 164 ? 60.552 16.404 27.078 1.00 39.32 178 LYS C N 1
ATOM 6051 C CA . LYS C 1 164 ? 59.830 17.421 26.348 1.00 39.02 178 LYS C CA 1
ATOM 6052 C C . LYS C 1 164 ? 60.483 17.664 24.998 1.00 38.30 178 LYS C C 1
ATOM 6053 O O . LYS C 1 164 ? 59.792 17.934 24.020 1.00 39.22 178 LYS C O 1
ATOM 6067 N N . ILE C 1 166 ? 62.419 15.405 23.301 1.00 38.24 180 ILE C N 1
ATOM 6068 C CA . ILE C 1 166 ? 62.206 14.214 22.474 1.00 37.67 180 ILE C CA 1
ATOM 6069 C C . ILE C 1 166 ? 60.787 14.300 21.858 1.00 39.85 180 ILE C C 1
ATOM 6070 O O . ILE C 1 166 ? 60.599 14.140 20.632 1.00 39.26 180 ILE C O 1
ATOM 6075 N N . ASN C 1 167 ? 59.816 14.649 22.710 1.00 39.45 181 ASN C N 1
ATOM 6076 C CA . ASN C 1 167 ? 58.418 14.739 22.300 1.00 38.79 181 ASN C CA 1
ATOM 6077 C C . ASN C 1 167 ? 58.242 15.845 21.258 1.00 38.40 181 ASN C C 1
ATOM 6078 O O . ASN C 1 167 ? 57.460 15.706 20.344 1.00 39.55 181 ASN C O 1
ATOM 6083 N N . PHE C 1 168 ? 58.962 16.934 21.392 1.00 38.45 182 PHE C N 1
ATOM 6084 C CA . PHE C 1 168 ? 58.867 18.015 20.402 1.00 38.24 182 PHE C CA 1
ATOM 6085 C C . PHE C 1 168 ? 59.367 17.556 19.030 1.00 38.56 182 PHE C C 1
ATOM 6086 O O . PHE C 1 168 ? 58.729 17.804 18.001 1.00 38.71 182 PHE C O 1
ATOM 6094 N N . VAL C 1 169 ? 60.452 16.796 19.021 1.00 37.91 183 VAL C N 1
ATOM 6095 C CA . VAL C 1 169 ? 60.995 16.263 17.767 1.00 38.33 183 VAL C CA 1
ATOM 6096 C C . VAL C 1 169 ? 60.088 15.206 17.135 1.00 38.44 183 VAL C C 1
ATOM 6097 O O . VAL C 1 169 ? 59.928 15.153 15.924 1.00 37.30 183 VAL C O 1
ATOM 6101 N N . LEU C 1 170 ? 59.480 14.362 17.964 1.00 38.94 184 LEU C N 1
ATOM 6102 C CA . LEU C 1 170 ? 58.493 13.433 17.475 1.00 39.20 184 LEU C CA 1
ATOM 6103 C C . LEU C 1 170 ? 57.292 14.137 16.829 1.00 39.49 184 LEU C C 1
ATOM 6104 O O . LEU C 1 170 ? 56.878 13.774 15.734 1.00 40.27 184 LEU C O 1
ATOM 6109 N N . GLU C 1 171 ? 56.783 15.187 17.478 1.00 40.89 185 GLU C N 1
ATOM 6110 C CA . GLU C 1 171 ? 55.698 16.037 16.940 1.00 41.12 185 GLU C CA 1
ATOM 6111 C C . GLU C 1 171 ? 56.107 16.728 15.621 1.00 38.70 185 GLU C C 1
ATOM 6112 O O . GLU C 1 171 ? 55.316 16.854 14.671 1.00 37.08 185 GLU C O 1
ATOM 6118 N N . ILE C 1 172 ? 57.329 17.219 15.590 1.00 39.26 186 ILE C N 1
ATOM 6119 C CA . ILE C 1 172 ? 57.915 17.802 14.360 1.00 38.68 186 ILE C CA 1
ATOM 6120 C C . ILE C 1 172 ? 57.922 16.778 13.234 1.00 40.03 186 ILE C C 1
ATOM 6121 O O . ILE C 1 172 ? 57.560 17.106 12.081 1.00 40.42 186 ILE C O 1
ATOM 6126 N N . ALA C 1 173 ? 58.300 15.526 13.569 1.00 39.82 187 ALA C N 1
ATOM 6127 C CA . ALA C 1 173 ? 58.326 14.441 12.603 1.00 38.77 187 ALA C CA 1
ATOM 6128 C C . ALA C 1 173 ? 56.939 14.161 12.084 1.00 38.79 187 ALA C C 1
ATOM 6129 O O . ALA C 1 173 ? 56.742 14.001 10.896 1.00 38.32 187 ALA C O 1
ATOM 6131 N N . GLU C 1 174 ? 55.957 14.089 12.977 1.00 38.45 188 GLU C N 1
ATOM 6132 C CA . GLU C 1 174 ? 54.608 13.810 12.524 1.00 38.24 188 GLU C CA 1
ATOM 6133 C C . GLU C 1 174 ? 54.087 14.898 11.584 1.00 37.85 188 GLU C C 1
ATOM 6134 O O . GLU C 1 174 ? 53.446 14.606 10.563 1.00 39.18 188 GLU C O 1
ATOM 6140 N N . TYR C 1 175 ? 54.385 16.143 11.919 1.00 37.18 189 TYR C N 1
ATOM 6141 C CA . TYR C 1 175 ? 53.995 17.316 11.125 1.00 37.12 189 TYR C CA 1
ATOM 6142 C C . TYR C 1 175 ? 54.569 17.300 9.722 1.00 36.29 189 TYR C C 1
ATOM 6143 O O . TYR C 1 175 ? 53.817 17.344 8.739 1.00 36.15 189 TYR C O 1
ATOM 6152 N N . VAL C 1 176 ? 55.882 17.265 9.617 1.00 37.24 190 VAL C N 1
ATOM 6153 C CA . VAL C 1 176 ? 56.534 17.233 8.295 1.00 38.69 190 VAL C CA 1
ATOM 6154 C C . VAL C 1 176 ? 56.219 15.984 7.477 1.00 38.21 190 VAL C C 1
ATOM 6155 O O . VAL C 1 176 ? 56.045 16.082 6.277 1.00 37.10 190 VAL C O 1
ATOM 6159 N N . ARG C 1 177 ? 56.078 14.833 8.130 1.00 39.12 191 ARG C N 1
ATOM 6160 C CA . ARG C 1 177 ? 55.922 13.559 7.395 1.00 39.43 191 ARG C CA 1
ATOM 6161 C C . ARG C 1 177 ? 54.485 13.262 7.008 1.00 38.91 191 ARG C C 1
ATOM 6162 O O . ARG C 1 177 ? 54.238 12.439 6.125 1.00 37.41 191 ARG C O 1
ATOM 6170 N N . GLU C 1 178 ? 53.537 13.961 7.626 1.00 39.69 192 GLU C N 1
ATOM 6171 C CA . GLU C 1 178 ? 52.181 13.936 7.111 1.00 40.42 192 GLU C CA 1
ATOM 6172 C C . GLU C 1 178 ? 52.140 14.515 5.680 1.00 40.14 192 GLU C C 1
ATOM 6173 O O . GLU C 1 178 ? 51.379 14.062 4.809 1.00 39.96 192 GLU C O 1
ATOM 6179 N N . ARG C 1 179 ? 52.972 15.513 5.453 1.00 40.06 193 ARG C N 1
ATOM 6180 C CA . ARG C 1 179 ? 53.039 16.157 4.163 1.00 40.96 193 ARG C CA 1
ATOM 6181 C C . ARG C 1 179 ? 54.036 15.518 3.240 1.00 39.88 193 ARG C C 1
ATOM 6182 O O . ARG C 1 179 ? 53.780 15.428 2.055 1.00 40.52 193 ARG C O 1
ATOM 6190 N N . LYS C 1 180 ? 55.164 15.078 3.783 1.00 39.27 194 LYS C N 1
ATOM 6191 C CA . LYS C 1 180 ? 56.281 14.583 2.976 1.00 40.25 194 LYS C CA 1
ATOM 6192 C C . LYS C 1 180 ? 56.825 13.378 3.722 1.00 40.02 194 LYS C C 1
ATOM 6193 O O . LYS C 1 180 ? 57.756 13.536 4.521 1.00 39.85 194 LYS C O 1
ATOM 6199 N N . PRO C 1 181 ? 56.224 12.186 3.505 1.00 39.50 195 PRO C N 1
ATOM 6200 C CA . PRO C 1 181 ? 56.536 10.922 4.228 1.00 40.09 195 PRO C CA 1
ATOM 6201 C C . PRO C 1 181 ? 58.029 10.595 4.376 1.00 40.72 195 PRO C C 1
ATOM 6202 O O . PRO C 1 181 ? 58.467 10.123 5.439 1.00 39.77 195 PRO C O 1
ATOM 6206 N N . ASP C 1 182 ? 58.790 10.884 3.325 1.00 40.22 196 ASP C N 1
ATOM 6207 C CA . ASP C 1 182 ? 60.203 10.553 3.257 1.00 41.38 196 ASP C CA 1
ATOM 6208 C C . ASP C 1 182 ? 61.101 11.682 3.714 1.00 41.61 196 ASP C C 1
ATOM 6209 O O . ASP C 1 182 ? 62.309 11.621 3.505 1.00 40.51 196 ASP C O 1
ATOM 6222 N N . LEU C 1 184 ? 63.770 13.661 5.378 1.00 38.89 198 LEU C N 1
ATOM 6223 C CA . LEU C 1 184 ? 64.849 13.299 6.283 1.00 39.25 198 LEU C CA 1
ATOM 6224 C C . LEU C 1 184 ? 64.764 14.155 7.532 1.00 38.83 198 LEU C C 1
ATOM 6225 O O . LEU C 1 184 ? 64.377 15.322 7.479 1.00 39.62 198 LEU C O 1
ATOM 6230 N N . ILE C 1 185 ? 65.087 13.567 8.673 1.00 39.37 199 ILE C N 1
ATOM 6231 C CA . ILE C 1 185 ? 65.132 14.305 9.947 1.00 39.79 199 ILE C CA 1
ATOM 6232 C C . ILE C 1 185 ? 66.485 14.060 10.642 1.00 38.68 199 ILE C C 1
ATOM 6233 O O . ILE C 1 185 ? 66.808 12.931 10.981 1.00 36.56 199 ILE C O 1
ATOM 6238 N N . ILE C 1 186 ? 67.264 15.138 10.832 1.00 39.10 200 ILE C N 1
ATOM 6239 C CA . ILE C 1 186 ? 68.641 15.038 11.347 1.00 38.53 200 ILE C CA 1
ATOM 6240 C C . ILE C 1 186 ? 68.865 15.989 12.513 1.00 38.69 200 ILE C C 1
ATOM 6241 O O . ILE C 1 186 ? 69.056 17.181 12.282 1.00 39.29 200 ILE C O 1
ATOM 6246 N N . PRO C 1 187 ? 68.817 15.496 13.782 1.00 38.70 201 PRO C N 1
ATOM 6247 C CA . PRO C 1 187 ? 69.202 16.413 14.870 1.00 39.29 201 PRO C CA 1
ATOM 6248 C C . PRO C 1 187 ? 70.697 16.732 14.870 1.00 39.26 201 PRO C C 1
ATOM 6249 O O . PRO C 1 187 ? 71.498 15.927 14.392 1.00 38.86 201 PRO C O 1
ATOM 6253 N N . GLN C 1 188 ? 71.042 17.894 15.415 1.00 40.45 202 GLN C N 1
ATOM 6254 C CA . GLN C 1 188 ? 72.443 18.328 15.619 1.00 40.46 202 GLN C CA 1
ATOM 6255 C C . GLN C 1 188 ? 72.786 18.395 17.098 1.00 40.29 202 GLN C C 1
ATOM 6256 O O . GLN C 1 188 ? 72.146 19.166 17.871 1.00 40.13 202 GLN C O 1
ATOM 6262 N N . ASN C 1 189 ? 73.802 17.604 17.461 1.00 39.94 203 ASN C N 1
ATOM 6263 C CA . ASN C 1 189 ? 74.327 17.479 18.813 1.00 39.65 203 ASN C CA 1
ATOM 6264 C C . ASN C 1 189 ? 73.239 16.980 19.785 1.00 40.50 203 ASN C C 1
ATOM 6265 O O . ASN C 1 189 ? 72.227 16.454 19.342 1.00 39.94 203 ASN C O 1
ATOM 6270 N N . GLY C 1 190 ? 73.426 17.126 21.103 1.00 40.78 204 GLY C N 1
ATOM 6271 C CA . GLY C 1 190 ? 72.397 16.681 22.053 1.00 39.26 204 GLY C CA 1
ATOM 6272 C C . GLY C 1 190 ? 72.116 15.199 22.053 1.00 39.65 204 GLY C C 1
ATOM 6273 O O . GLY C 1 190 ? 71.042 14.746 22.529 1.00 41.00 204 GLY C O 1
ATOM 6274 N N . GLU C 1 191 ? 73.069 14.418 21.553 1.00 39.94 205 GLU C N 1
ATOM 6275 C CA . GLU C 1 191 ? 72.866 12.971 21.316 1.00 39.47 205 GLU C CA 1
ATOM 6276 C C . GLU C 1 191 ? 72.753 12.201 22.594 1.00 38.99 205 GLU C C 1
ATOM 6277 O O . GLU C 1 191 ? 72.094 11.158 22.630 1.00 39.48 205 GLU C O 1
ATOM 6283 N N . ASN C 1 192 ? 73.404 12.697 23.645 1.00 37.94 206 ASN C N 1
ATOM 6284 C CA . ASN C 1 192 ? 73.155 12.185 24.985 1.00 38.68 206 ASN C CA 1
ATOM 6285 C C . ASN C 1 192 ? 71.685 12.229 25.466 1.00 38.19 206 ASN C C 1
ATOM 6286 O O . ASN C 1 192 ? 71.355 11.591 26.441 1.00 38.42 206 ASN C O 1
ATOM 6291 N N . ILE C 1 193 ? 70.823 12.970 24.779 1.00 37.35 207 ILE C N 1
ATOM 6292 C CA . ILE C 1 193 ? 69.383 12.930 25.039 1.00 37.85 207 ILE C CA 1
ATOM 6293 C C . ILE C 1 193 ? 68.806 11.508 24.865 1.00 37.39 207 ILE C C 1
ATOM 6294 O O . ILE C 1 193 ? 67.742 11.177 25.436 1.00 36.77 207 ILE C O 1
ATOM 6299 N N . LEU C 1 194 ? 69.522 10.677 24.114 1.00 37.40 208 LEU C N 1
ATOM 6300 C CA . LEU C 1 194 ? 69.131 9.254 23.919 1.00 38.10 208 LEU C CA 1
ATOM 6301 C C . LEU C 1 194 ? 69.118 8.426 25.185 1.00 37.95 208 LEU C C 1
ATOM 6302 O O . LEU C 1 194 ? 68.429 7.394 25.224 1.00 38.56 208 LEU C O 1
ATOM 6307 N N . ASP C 1 195 ? 69.825 8.872 26.225 1.00 38.00 209 ASP C N 1
ATOM 6308 C CA . ASP C 1 195 ? 69.694 8.273 27.560 1.00 38.78 209 ASP C CA 1
ATOM 6309 C C . ASP C 1 195 ? 68.230 8.178 28.011 1.00 38.25 209 ASP C C 1
ATOM 6310 O O . ASP C 1 195 ? 67.857 7.267 28.747 1.00 36.43 209 ASP C O 1
ATOM 6315 N N . PHE C 1 196 ? 67.422 9.127 27.560 1.00 37.28 210 PHE C N 1
ATOM 6316 C CA . PHE C 1 196 ? 66.018 9.188 27.895 1.00 37.92 210 PHE C CA 1
ATOM 6317 C C . PHE C 1 196 ? 65.113 8.623 26.800 1.00 37.65 210 PHE C C 1
ATOM 6318 O O . PHE C 1 196 ? 63.905 8.651 26.958 1.00 37.29 210 PHE C O 1
ATOM 6326 N N . ASP C 1 197 ? 65.669 8.095 25.708 1.00 37.57 211 ASP C N 1
ATOM 6327 C CA . ASP C 1 197 ? 64.831 7.594 24.620 1.00 37.80 211 ASP C CA 1
ATOM 6328 C C . ASP C 1 197 ? 64.276 6.183 24.931 1.00 38.46 211 ASP C C 1
ATOM 6329 O O . ASP C 1 197 ? 64.972 5.337 25.457 1.00 38.79 211 ASP C O 1
ATOM 6334 N N . ASP C 1 198 ? 63.006 5.943 24.648 1.00 38.54 212 ASP C N 1
ATOM 6335 C CA . ASP C 1 198 ? 62.446 4.574 24.723 1.00 38.57 212 ASP C CA 1
ATOM 6336 C C . ASP C 1 198 ? 62.679 3.748 23.418 1.00 37.74 212 ASP C C 1
ATOM 6337 O O . ASP C 1 198 ? 62.276 2.583 23.317 1.00 38.77 212 ASP C O 1
ATOM 6342 N N . GLY C 1 199 ? 63.327 4.346 22.429 1.00 37.25 213 GLY C N 1
ATOM 6343 C CA . GLY C 1 199 ? 63.532 3.716 21.118 1.00 37.36 213 GLY C CA 1
ATOM 6344 C C . GLY C 1 199 ? 62.800 4.477 20.011 1.00 37.84 213 GLY C C 1
ATOM 6345 O O . GLY C 1 199 ? 63.149 4.357 18.833 1.00 34.89 213 GLY C O 1
ATOM 6346 N N . GLN C 1 200 ? 61.779 5.253 20.374 1.00 37.68 214 GLN C N 1
ATOM 6347 C CA . GLN C 1 200 ? 61.008 5.961 19.363 1.00 39.80 214 GLN C CA 1
ATOM 6348 C C . GLN C 1 200 ? 61.780 7.048 18.592 1.00 39.45 214 GLN C C 1
ATOM 6349 O O . GLN C 1 200 ? 61.616 7.168 17.402 1.00 39.71 214 GLN C O 1
ATOM 6355 N N . LEU C 1 201 ? 62.626 7.820 19.261 1.00 40.39 215 LEU C N 1
ATOM 6356 C CA . LEU C 1 201 ? 63.360 8.891 18.589 1.00 39.77 215 LEU C CA 1
ATOM 6357 C C . LEU C 1 201 ? 64.434 8.304 17.688 1.00 39.35 215 LEU C C 1
ATOM 6358 O O . LEU C 1 201 ? 64.559 8.748 16.581 1.00 39.58 215 LEU C O 1
ATOM 6363 N N . ALA C 1 202 ? 65.181 7.300 18.160 1.00 38.42 216 ALA C N 1
ATOM 6364 C CA . ALA C 1 202 ? 66.129 6.568 17.319 1.00 38.48 216 ALA C CA 1
ATOM 6365 C C . ALA C 1 202 ? 65.495 6.050 16.050 1.00 38.48 216 ALA C C 1
ATOM 6366 O O . ALA C 1 202 ? 66.044 6.209 14.980 1.00 38.59 216 ALA C O 1
ATOM 6368 N N . SER C 1 203 ? 64.339 5.417 16.163 1.00 38.87 217 SER C N 1
ATOM 6369 C CA . SER C 1 203 ? 63.676 4.878 14.997 1.00 39.33 217 SER C CA 1
ATOM 6370 C C . SER C 1 203 ? 63.150 5.984 14.087 1.00 39.57 217 SER C C 1
ATOM 6371 O O . SER C 1 203 ? 63.114 5.801 12.878 1.00 39.96 217 SER C O 1
ATOM 6374 N N . THR C 1 204 ? 62.772 7.125 14.666 1.00 39.94 218 THR C N 1
ATOM 6375 C CA . THR C 1 204 ? 62.227 8.259 13.908 1.00 39.07 218 THR C CA 1
ATOM 6376 C C . THR C 1 204 ? 63.266 9.089 13.091 1.00 39.63 218 THR C C 1
ATOM 6377 O O . THR C 1 204 ? 62.999 9.481 11.961 1.00 37.46 218 THR C O 1
ATOM 6381 N N . VAL C 1 205 ? 64.431 9.382 13.658 1.00 37.57 219 VAL C N 1
ATOM 6382 C CA . VAL C 1 205 ? 65.391 10.140 12.911 1.00 37.62 219 VAL C CA 1
ATOM 6383 C C . VAL C 1 205 ? 65.945 9.350 11.723 1.00 37.47 219 VAL C C 1
ATOM 6384 O O . VAL C 1 205 ? 65.906 8.119 11.692 1.00 34.46 219 VAL C O 1
ATOM 6388 N N . SER C 1 206 ? 66.423 10.096 10.724 1.00 37.57 220 SER C N 1
ATOM 6389 C CA . SER C 1 206 ? 67.076 9.524 9.536 1.00 37.74 220 SER C CA 1
ATOM 6390 C C . SER C 1 206 ? 68.588 9.441 9.762 1.00 37.62 220 SER C C 1
ATOM 6391 O O . SER C 1 206 ? 69.301 8.571 9.191 1.00 36.88 220 SER C O 1
ATOM 6394 N N . GLY C 1 207 ? 69.085 10.401 10.545 1.00 37.92 221 GLY C N 1
ATOM 6395 C CA . GLY C 1 207 ? 70.482 10.428 10.908 1.00 38.28 221 GLY C CA 1
ATOM 6396 C C . GLY C 1 207 ? 70.660 11.356 12.057 1.00 39.19 221 GLY C C 1
ATOM 6397 O O . GLY C 1 207 ? 69.674 11.892 12.605 1.00 40.04 221 GLY C O 1
ATOM 6398 N N . TRP C 1 208 ? 71.929 11.572 12.404 1.00 39.66 222 TRP C N 1
ATOM 6399 C CA . TRP C 1 208 ? 72.313 12.528 13.456 1.00 38.65 222 TRP C CA 1
ATOM 6400 C C . TRP C 1 208 ? 73.574 13.312 13.009 1.00 38.26 222 TRP C C 1
ATOM 6401 O O . TRP C 1 208 ? 74.476 12.764 12.377 1.00 37.86 222 TRP C O 1
ATOM 6412 N N . ALA C 1 209 ? 73.641 14.582 13.387 1.00 38.96 223 ALA C N 1
ATOM 6413 C CA . ALA C 1 209 ? 74.782 15.427 13.062 1.00 38.42 223 ALA C CA 1
ATOM 6414 C C . ALA C 1 209 ? 75.458 15.912 14.335 1.00 39.05 223 ALA C C 1
ATOM 6415 O O . ALA C 1 209 ? 74.798 16.198 15.357 1.00 36.59 223 ALA C O 1
ATOM 6417 N N . VAL C 1 210 ? 76.795 15.968 14.285 1.00 39.29 224 VAL C N 1
ATOM 6418 C CA . VAL C 1 210 ? 77.584 16.433 15.428 1.00 39.43 224 VAL C CA 1
ATOM 6419 C C . VAL C 1 210 ? 78.629 17.445 14.968 1.00 39.80 224 VAL C C 1
ATOM 6420 O O . VAL C 1 210 ? 79.219 17.339 13.876 1.00 37.29 224 VAL C O 1
ATOM 6424 N N . GLU C 1 211 ? 78.817 18.456 15.806 1.00 40.63 225 GLU C N 1
ATOM 6425 C CA . GLU C 1 211 ? 79.933 19.333 15.619 1.00 40.86 225 GLU C CA 1
ATOM 6426 C C . GLU C 1 211 ? 80.920 19.181 16.785 1.00 40.54 225 GLU C C 1
ATOM 6427 O O . GLU C 1 211 ? 80.522 18.916 17.902 1.00 39.62 225 GLU C O 1
ATOM 6433 N N . ASN C 1 212 ? 82.217 19.259 16.477 1.00 39.84 226 ASN C N 1
ATOM 6434 C CA . ASN C 1 212 ? 83.307 19.219 17.456 1.00 39.64 226 ASN C CA 1
ATOM 6435 C C . ASN C 1 212 ? 83.455 17.866 18.059 1.00 39.93 226 ASN C C 1
ATOM 6436 O O . ASN C 1 212 ? 83.426 17.741 19.292 1.00 40.86 226 ASN C O 1
ATOM 6441 N N . LEU C 1 213 ? 83.612 16.847 17.215 1.00 39.28 227 LEU C N 1
ATOM 6442 C CA . LEU C 1 213 ? 83.739 15.497 17.704 1.00 38.72 227 LEU C CA 1
ATOM 6443 C C . LEU C 1 213 ? 85.199 15.094 17.981 1.00 38.70 227 LEU C C 1
ATOM 6444 O O . LEU C 1 213 ? 85.461 14.456 19.000 1.00 39.04 227 LEU C O 1
ATOM 6449 N N . PHE C 1 214 ? 86.124 15.464 17.083 1.00 36.84 228 PHE C N 1
ATOM 6450 C CA . PHE C 1 214 ? 87.548 15.128 17.185 1.00 37.99 228 PHE C CA 1
ATOM 6451 C C . PHE C 1 214 ? 88.442 16.348 17.471 1.00 38.20 228 PHE C C 1
ATOM 6452 O O . PHE C 1 214 ? 89.477 16.215 18.101 1.00 37.34 228 PHE C O 1
ATOM 6460 N N . TYR C 1 215 ? 88.017 17.519 16.996 1.00 38.89 229 TYR C N 1
ATOM 6461 C CA . TYR C 1 215 ? 88.669 18.773 17.265 1.00 38.16 229 TYR C CA 1
ATOM 6462 C C . TYR C 1 215 ? 87.662 19.807 17.709 1.00 38.33 229 TYR C C 1
ATOM 6463 O O . TYR C 1 215 ? 86.539 19.844 17.211 1.00 37.69 229 TYR C O 1
ATOM 6472 N N . LEU C 1 216 ? 88.078 20.648 18.646 1.00 38.92 230 LEU C N 1
ATOM 6473 C CA . LEU C 1 216 ? 87.352 21.888 18.964 1.00 40.00 230 LEU C CA 1
ATOM 6474 C C . LEU C 1 216 ? 88.125 23.014 18.298 1.00 39.31 230 LEU C C 1
ATOM 6475 O O . LEU C 1 216 ? 89.213 23.379 18.752 1.00 38.23 230 LEU C O 1
ATOM 6480 N N . LYS C 1 217 ? 87.535 23.540 17.225 1.00 38.89 231 LYS C N 1
ATOM 6481 C CA . LYS C 1 217 ? 88.262 24.279 16.215 1.00 39.28 231 LYS C CA 1
ATOM 6482 C C . LYS C 1 217 ? 89.526 23.500 15.805 1.00 39.15 231 LYS C C 1
ATOM 6483 O O . LYS C 1 217 ? 89.386 22.391 15.330 1.00 39.26 231 LYS C O 1
ATOM 6489 N N . THR C 1 218 ? 90.731 24.051 16.001 1.00 38.89 232 THR C N 1
ATOM 6490 C CA . THR C 1 218 ? 91.981 23.382 15.604 1.00 39.13 232 THR C CA 1
ATOM 6491 C C . THR C 1 218 ? 92.627 22.530 16.700 1.00 38.51 232 THR C C 1
ATOM 6492 O O . THR C 1 218 ? 93.631 21.904 16.461 1.00 37.00 232 THR C O 1
ATOM 6496 N N . ILE C 1 219 ? 92.016 22.468 17.877 1.00 39.54 233 ILE C N 1
ATOM 6497 C CA . ILE C 1 219 ? 92.600 21.788 19.018 1.00 39.44 233 ILE C CA 1
ATOM 6498 C C . ILE C 1 219 ? 91.991 20.379 19.133 1.00 39.88 233 ILE C C 1
ATOM 6499 O O . ILE C 1 219 ? 90.769 20.242 19.211 1.00 39.13 233 ILE C O 1
ATOM 6504 N N . PRO C 1 220 ? 92.829 19.328 19.146 1.00 39.45 234 PRO C N 1
ATOM 6505 C CA . PRO C 1 220 ? 92.250 17.998 19.331 1.00 40.32 234 PRO C CA 1
ATOM 6506 C C . PRO C 1 220 ? 91.582 17.816 20.701 1.00 40.75 234 PRO C C 1
ATOM 6507 O O . PRO C 1 220 ? 92.033 18.384 21.684 1.00 40.68 234 PRO C O 1
ATOM 6511 N N . LEU C 1 221 ? 90.475 17.077 20.735 1.00 41.93 235 LEU C N 1
ATOM 6512 C CA . LEU C 1 221 ? 89.777 16.747 21.986 1.00 42.38 235 LEU C CA 1
ATOM 6513 C C . LEU C 1 221 ? 90.426 15.550 22.661 1.00 42.85 235 LEU C C 1
ATOM 6514 O O . LEU C 1 221 ? 91.124 14.763 22.023 1.00 41.00 235 LEU C O 1
ATOM 6519 N N . GLU C 1 222 ? 90.200 15.424 23.965 1.00 44.68 236 GLU C N 1
ATOM 6520 C CA . GLU C 1 222 ? 90.691 14.255 24.704 1.00 45.97 236 GLU C CA 1
ATOM 6521 C C . GLU C 1 222 ? 89.930 13.019 24.183 1.00 45.30 236 GLU C C 1
ATOM 6522 O O . GLU C 1 222 ? 88.768 13.136 23.822 1.00 43.88 236 GLU C O 1
ATOM 6528 N N . GLU C 1 223 ? 90.605 11.871 24.121 1.00 45.21 237 GLU C N 1
ATOM 6529 C CA . GLU C 1 223 ? 90.061 10.679 23.469 1.00 45.90 237 GLU C CA 1
ATOM 6530 C C . GLU C 1 223 ? 88.785 10.149 24.101 1.00 45.19 237 GLU C C 1
ATOM 6531 O O . GLU C 1 223 ? 87.924 9.652 23.392 1.00 44.03 237 GLU C O 1
ATOM 6537 N N . ASN C 1 224 ? 88.684 10.232 25.426 1.00 45.03 238 ASN C N 1
ATOM 6538 C CA . ASN C 1 224 ? 87.511 9.730 26.144 1.00 45.45 238 ASN C CA 1
ATOM 6539 C C . ASN C 1 224 ? 86.286 10.581 25.900 1.00 44.88 238 ASN C C 1
ATOM 6540 O O . ASN C 1 224 ? 85.171 10.073 25.929 1.00 44.56 238 ASN C O 1
ATOM 6545 N N . GLU C 1 225 ? 86.508 11.887 25.705 1.00 44.59 239 GLU C N 1
ATOM 6546 C CA . GLU C 1 225 ? 85.469 12.813 25.255 1.00 44.14 239 GLU C CA 1
ATOM 6547 C C . GLU C 1 225 ? 84.864 12.355 23.942 1.00 42.05 239 GLU C C 1
ATOM 6548 O O . GLU C 1 225 ? 83.656 12.207 23.824 1.00 41.70 239 GLU C O 1
ATOM 6554 N N . THR C 1 226 ? 85.719 12.169 22.947 1.00 39.76 240 THR C N 1
ATOM 6555 C CA . THR C 1 226 ? 85.297 11.664 21.661 1.00 39.44 240 THR C CA 1
ATOM 6556 C C . THR C 1 226 ? 84.604 10.308 21.815 1.00 39.65 240 THR C C 1
ATOM 6557 O O . THR C 1 226 ? 83.517 10.083 21.262 1.00 38.34 240 THR C O 1
ATOM 6561 N N . LYS C 1 227 ? 85.204 9.421 22.608 1.00 40.00 241 LYS C N 1
ATOM 6562 C CA . LYS C 1 227 ? 84.658 8.075 22.785 1.00 40.81 241 LYS C CA 1
ATOM 6563 C C . LYS C 1 227 ? 83.253 8.069 23.372 1.00 40.17 241 LYS C C 1
ATOM 6564 O O . LYS C 1 227 ? 82.433 7.248 22.983 1.00 39.69 241 LYS C O 1
ATOM 6570 N N . SER C 1 228 ? 82.965 8.992 24.278 1.00 40.64 242 SER C N 1
ATOM 6571 C CA . SER C 1 228 ? 81.661 9.007 24.926 1.00 41.02 242 SER C CA 1
ATOM 6572 C C . SER C 1 228 ? 80.552 9.473 23.988 1.00 40.51 242 SER C C 1
ATOM 6573 O O . SER C 1 228 ? 79.423 8.998 24.074 1.00 40.89 242 SER C O 1
ATOM 6576 N N . ARG C 1 229 ? 80.885 10.384 23.088 1.00 40.13 243 ARG C N 1
ATOM 6577 C CA . ARG C 1 229 ? 79.969 10.799 22.036 1.00 39.71 243 ARG C CA 1
ATOM 6578 C C . ARG C 1 229 ? 79.723 9.656 21.047 1.00 39.53 243 ARG C C 1
ATOM 6579 O O . ARG C 1 229 ? 78.571 9.356 20.700 1.00 39.11 243 ARG C O 1
ATOM 6587 N N . LEU C 1 230 ? 80.811 9.039 20.603 1.00 39.02 244 LEU C N 1
ATOM 6588 C CA . LEU C 1 230 ? 80.758 7.935 19.651 1.00 40.41 244 LEU C CA 1
ATOM 6589 C C . LEU C 1 230 ? 79.959 6.706 20.158 1.00 40.96 244 LEU C C 1
ATOM 6590 O O . LEU C 1 230 ? 79.362 6.010 19.344 1.00 42.13 244 LEU C O 1
ATOM 6595 N N . GLU C 1 231 ? 79.921 6.434 21.465 1.00 40.93 245 GLU C N 1
ATOM 6596 C CA . GLU C 1 231 ? 79.045 5.371 21.971 1.00 41.37 245 GLU C CA 1
ATOM 6597 C C . GLU C 1 231 ? 77.656 5.550 21.357 1.00 40.13 245 GLU C C 1
ATOM 6598 O O . GLU C 1 231 ? 77.093 4.592 20.868 1.00 40.32 245 GLU C O 1
ATOM 6604 N N . TYR C 1 232 ? 77.118 6.776 21.402 1.00 39.12 246 TYR C N 1
ATOM 6605 C CA . TYR C 1 232 ? 75.772 7.076 20.890 1.00 38.83 246 TYR C CA 1
ATOM 6606 C C . TYR C 1 232 ? 75.655 6.941 19.381 1.00 38.51 246 TYR C C 1
ATOM 6607 O O . TYR C 1 232 ? 74.700 6.388 18.881 1.00 37.92 246 TYR C O 1
ATOM 6616 N N . LEU C 1 233 ? 76.649 7.459 18.667 1.00 39.23 247 LEU C N 1
ATOM 6617 C CA . LEU C 1 233 ? 76.589 7.639 17.219 1.00 38.81 247 LEU C CA 1
ATOM 6618 C C . LEU C 1 233 ? 76.807 6.314 16.497 1.00 38.94 247 LEU C C 1
ATOM 6619 O O . LEU C 1 233 ? 76.179 6.046 15.480 1.00 39.47 247 LEU C O 1
ATOM 6624 N N . ILE C 1 234 ? 77.734 5.521 17.005 1.00 38.69 248 ILE C N 1
ATOM 6625 C CA . ILE C 1 234 ? 77.964 4.156 16.524 1.00 40.41 248 ILE C CA 1
ATOM 6626 C C . ILE C 1 234 ? 76.726 3.251 16.689 1.00 39.85 248 ILE C C 1
ATOM 6627 O O . ILE C 1 234 ? 76.442 2.479 15.812 1.00 38.41 248 ILE C O 1
ATOM 6632 N N . ARG C 1 235 ? 75.999 3.355 17.805 1.00 41.25 249 ARG C N 1
ATOM 6633 C CA . ARG C 1 235 ? 74.682 2.667 17.956 1.00 41.85 249 ARG C CA 1
ATOM 6634 C C . ARG C 1 235 ? 73.593 3.113 16.970 1.00 39.85 249 ARG C C 1
ATOM 6635 O O . ARG C 1 235 ? 72.809 2.322 16.515 1.00 40.95 249 ARG C O 1
ATOM 6643 N N . LEU C 1 236 ? 73.534 4.391 16.659 1.00 39.85 250 LEU C N 1
ATOM 6644 C CA . LEU C 1 236 ? 72.635 4.880 15.617 1.00 39.45 250 LEU C CA 1
ATOM 6645 C C . LEU C 1 236 ? 73.031 4.377 14.235 1.00 38.11 250 LEU C C 1
ATOM 6646 O O . LEU C 1 236 ? 72.191 3.959 13.454 1.00 35.87 250 LEU C O 1
ATOM 6651 N N . ASN C 1 237 ? 74.324 4.414 13.952 1.00 38.87 251 ASN C N 1
ATOM 6652 C CA . ASN C 1 237 ? 74.869 3.913 12.673 1.00 38.96 251 ASN C CA 1
ATOM 6653 C C . ASN C 1 237 ? 74.525 2.448 12.432 1.00 38.57 251 ASN C C 1
ATOM 6654 O O . ASN C 1 237 ? 74.165 2.052 11.303 1.00 37.58 251 ASN C O 1
ATOM 6659 N N . ARG C 1 238 ? 74.624 1.650 13.495 1.00 38.88 252 ARG C N 1
ATOM 6660 C CA . ARG C 1 238 ? 74.316 0.212 13.424 1.00 40.88 252 ARG C CA 1
ATOM 6661 C C . ARG C 1 238 ? 72.823 -0.049 13.257 1.00 39.72 252 ARG C C 1
ATOM 6662 O O . ARG C 1 238 ? 72.428 -1.092 12.777 1.00 38.87 252 ARG C O 1
ATOM 6670 N N . LYS C 1 239 ? 72.012 0.910 13.666 1.00 39.26 253 LYS C N 1
ATOM 6671 C CA . LYS C 1 239 ? 70.588 0.910 13.376 1.00 41.22 253 LYS C CA 1
ATOM 6672 C C . LYS C 1 239 ? 70.223 1.485 11.988 1.00 40.58 253 LYS C C 1
ATOM 6673 O O . LYS C 1 239 ? 69.073 1.509 11.593 1.00 42.38 253 LYS C O 1
ATOM 6679 N N . GLY C 1 240 ? 71.208 1.905 11.218 1.00 40.58 254 GLY C N 1
ATOM 6680 C CA . GLY C 1 240 ? 70.971 2.354 9.858 1.00 39.39 254 GLY C CA 1
ATOM 6681 C C . GLY C 1 240 ? 70.747 3.840 9.792 1.00 38.41 254 GLY C C 1
ATOM 6682 O O . GLY C 1 240 ? 70.092 4.312 8.875 1.00 39.44 254 GLY C O 1
ATOM 6683 N N . LYS C 1 241 ? 71.296 4.576 10.747 1.00 37.77 255 LYS C N 1
ATOM 6684 C CA . LYS C 1 241 ? 71.172 6.042 10.762 1.00 38.10 255 LYS C CA 1
ATOM 6685 C C . LYS C 1 241 ? 72.493 6.643 10.377 1.00 37.93 255 LYS C C 1
ATOM 6686 O O . LYS C 1 241 ? 73.502 6.307 10.972 1.00 37.85 255 LYS C O 1
ATOM 6692 N N . PHE C 1 242 ? 72.501 7.541 9.394 1.00 39.22 256 PHE C N 1
ATOM 6693 C CA . PHE C 1 242 ? 73.787 8.111 8.911 1.00 37.71 256 PHE C CA 1
ATOM 6694 C C . PHE C 1 242 ? 74.293 9.157 9.884 1.00 38.19 256 PHE C C 1
ATOM 6695 O O . PHE C 1 242 ? 73.497 9.839 10.551 1.00 37.46 256 PHE C O 1
ATOM 6703 N N . ILE C 1 243 ? 75.617 9.263 9.993 1.00 38.23 257 ILE C N 1
ATOM 6704 C CA . ILE C 1 243 ? 76.213 10.238 10.905 1.00 38.45 257 ILE C CA 1
ATOM 6705 C C . ILE C 1 243 ? 77.042 11.311 10.179 1.00 38.55 257 ILE C C 1
ATOM 6706 O O . ILE C 1 243 ? 78.032 11.027 9.501 1.00 34.75 257 ILE C O 1
ATOM 6711 N N . LEU C 1 244 ? 76.608 12.565 10.346 1.00 38.63 258 LEU C N 1
ATOM 6712 C CA . LEU C 1 244 ? 77.267 13.676 9.691 1.00 38.66 258 LEU C CA 1
ATOM 6713 C C . LEU C 1 244 ? 78.150 14.371 10.725 1.00 39.54 258 LEU C C 1
ATOM 6714 O O . LEU C 1 244 ? 77.668 14.735 11.807 1.00 39.97 258 LEU C O 1
ATOM 6719 N N . SER C 1 245 ? 79.446 14.495 10.404 1.00 38.61 259 SER C N 1
ATOM 6720 C CA . SER C 1 245 ? 80.400 15.176 11.263 1.00 37.70 259 SER C CA 1
ATOM 6721 C C . SER C 1 245 ? 80.863 16.465 10.606 1.00 36.86 259 SER C C 1
ATOM 6722 O O . SER C 1 245 ? 81.134 16.510 9.412 1.00 37.45 259 SER C O 1
ATOM 6725 N N . VAL C 1 246 ? 80.957 17.512 11.419 1.00 37.36 260 VAL C N 1
ATOM 6726 C CA . VAL C 1 246 ? 81.602 18.766 11.043 1.00 37.33 260 VAL C CA 1
ATOM 6727 C C . VAL C 1 246 ? 82.492 19.193 12.199 1.00 37.63 260 VAL C C 1
ATOM 6728 O O . VAL C 1 246 ? 82.020 19.430 13.312 1.00 38.20 260 VAL C O 1
ATOM 6732 N N . ASP C 1 247 ? 83.796 19.227 11.944 1.00 38.47 261 ASP C N 1
ATOM 6733 C CA . ASP C 1 247 ? 84.715 19.874 12.866 1.00 38.27 261 ASP C CA 1
ATOM 6734 C C . ASP C 1 247 ? 85.250 21.103 12.170 1.00 38.79 261 ASP C C 1
ATOM 6735 O O . ASP C 1 247 ? 85.584 21.068 10.964 1.00 38.38 261 ASP C O 1
ATOM 6740 N N . TYR C 1 248 ? 85.363 22.184 12.948 1.00 38.93 262 TYR C N 1
ATOM 6741 C CA . TYR C 1 248 ? 85.818 23.486 12.418 1.00 38.40 262 TYR C CA 1
ATOM 6742 C C . TYR C 1 248 ? 87.349 23.583 12.404 1.00 38.60 262 TYR C C 1
ATOM 6743 O O . TYR C 1 248 ? 87.962 24.514 12.941 1.00 37.47 262 TYR C O 1
ATOM 6752 N N . VAL C 1 249 ? 87.961 22.614 11.728 1.00 38.63 263 VAL C N 1
ATOM 6753 C CA . VAL C 1 249 ? 89.416 22.449 11.741 1.00 37.44 263 VAL C CA 1
ATOM 6754 C C . VAL C 1 249 ? 90.197 23.259 10.713 1.00 37.28 263 VAL C C 1
ATOM 6755 O O . VAL C 1 249 ? 91.431 23.336 10.811 1.00 37.46 263 VAL C O 1
ATOM 6759 N N . ASP C 1 250 ? 89.522 23.843 9.731 1.00 36.51 264 ASP C N 1
ATOM 6760 C CA . ASP C 1 250 ? 90.220 24.586 8.687 1.00 36.01 264 ASP C CA 1
ATOM 6761 C C . ASP C 1 250 ? 90.527 26.030 9.074 1.00 36.75 264 ASP C C 1
ATOM 6762 O O . ASP C 1 250 ? 89.598 26.815 9.199 1.00 36.61 264 ASP C O 1
ATOM 6767 N N . ASP C 1 251 ? 91.820 26.348 9.259 1.00 35.83 265 ASP C N 1
ATOM 6768 C CA . ASP C 1 251 ? 92.366 27.717 9.394 1.00 37.15 265 ASP C CA 1
ATOM 6769 C C . ASP C 1 251 ? 92.013 28.737 8.334 1.00 38.11 265 ASP C C 1
ATOM 6770 O O . ASP C 1 251 ? 92.220 29.930 8.548 1.00 36.38 265 ASP C O 1
ATOM 6775 N N . GLY C 1 252 ? 91.671 28.273 7.135 1.00 39.11 266 GLY C N 1
ATOM 6776 C CA . GLY C 1 252 ? 91.728 29.130 5.956 1.00 39.13 266 GLY C CA 1
ATOM 6777 C C . GLY C 1 252 ? 93.055 29.081 5.241 1.00 38.97 266 GLY C C 1
ATOM 6778 O O . GLY C 1 252 ? 93.095 29.286 4.043 1.00 41.29 266 GLY C O 1
ATOM 6779 N N . SER C 1 253 ? 94.145 28.807 5.952 1.00 39.69 267 SER C N 1
ATOM 6780 C CA . SER C 1 253 ? 95.479 28.749 5.364 1.00 38.54 267 SER C CA 1
ATOM 6781 C C . SER C 1 253 ? 95.686 27.490 4.546 1.00 38.45 267 SER C C 1
ATOM 6782 O O . SER C 1 253 ? 94.960 26.524 4.714 1.00 38.17 267 SER C O 1
ATOM 6785 N N . ASP C 1 254 ? 96.716 27.464 3.7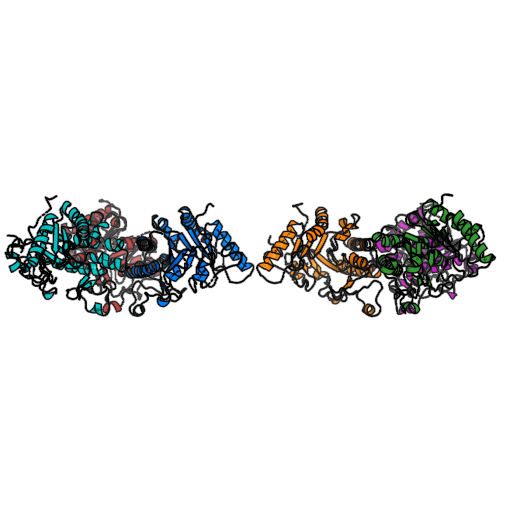06 1.00 37.67 268 ASP C N 1
ATOM 6786 C CA . ASP C 1 254 ? 97.078 26.239 2.998 1.00 38.93 268 ASP C CA 1
ATOM 6787 C C . ASP C 1 254 ? 98.328 25.615 3.659 1.00 38.33 268 ASP C C 1
ATOM 6788 O O . ASP C 1 254 ? 99.205 25.011 2.969 1.00 36.90 268 ASP C O 1
ATOM 6793 N N . SER C 1 255 ? 98.443 25.780 4.981 1.00 36.43 269 SER C N 1
ATOM 6794 C CA . SER C 1 255 ? 99.721 25.478 5.634 1.00 36.55 269 SER C CA 1
ATOM 6795 C C . SER C 1 255 ? 99.881 23.974 5.753 1.00 36.06 269 SER C C 1
ATOM 6796 O O . SER C 1 255 ? 98.880 23.264 5.771 1.00 35.65 269 SER C O 1
ATOM 6799 N N . PHE C 1 256 ? 101.119 23.489 5.850 1.00 35.59 270 PHE C N 1
ATOM 6800 C CA . PHE C 1 256 ? 101.324 22.057 6.061 1.00 36.15 270 PHE C CA 1
ATOM 6801 C C . PHE C 1 256 ? 100.525 21.549 7.260 1.00 35.63 270 PHE C C 1
ATOM 6802 O O . PHE C 1 256 ? 99.873 20.523 7.173 1.00 35.99 270 PHE C O 1
ATOM 6810 N N . GLU C 1 257 ? 100.604 22.285 8.361 1.00 35.94 271 GLU C N 1
ATOM 6811 C CA . GLU C 1 257 ? 99.936 21.951 9.600 1.00 36.99 271 GLU C CA 1
ATOM 6812 C C . GLU C 1 257 ? 98.387 21.967 9.452 1.00 36.13 271 GLU C C 1
ATOM 6813 O O . GLU C 1 257 ? 97.706 21.059 9.960 1.00 36.96 271 GLU C O 1
ATOM 6819 N N . ASN C 1 258 ? 97.834 22.961 8.748 1.00 35.12 272 ASN C N 1
ATOM 6820 C CA . ASN C 1 258 ? 96.367 23.043 8.531 1.00 35.47 272 ASN C CA 1
ATOM 6821 C C . ASN C 1 258 ? 95.842 21.868 7.725 1.00 35.05 272 ASN C C 1
ATOM 6822 O O . ASN C 1 258 ? 94.901 21.229 8.117 1.00 35.18 272 ASN C O 1
ATOM 6827 N N . ILE C 1 259 ? 96.450 21.591 6.571 1.00 35.81 273 ILE C N 1
ATOM 6828 C CA . ILE C 1 259 ? 95.917 20.524 5.713 1.00 35.52 273 ILE C CA 1
ATOM 6829 C C . ILE C 1 259 ? 96.147 19.163 6.378 1.00 36.17 273 ILE C C 1
ATOM 6830 O O . ILE C 1 259 ? 95.196 18.316 6.430 1.00 34.52 273 ILE C O 1
ATOM 6835 N N . SER C 1 260 ? 97.409 18.979 6.892 1.00 35.44 274 SER C N 1
ATOM 6836 C CA . SER C 1 260 ? 97.714 17.813 7.713 1.00 35.54 274 SER C CA 1
ATOM 6837 C C . SER C 1 260 ? 96.612 17.547 8.794 1.00 35.13 274 SER C C 1
ATOM 6838 O O . SER C 1 260 ? 96.223 16.401 8.972 1.00 34.51 274 SER C O 1
ATOM 6841 N N . ARG C 1 261 ? 96.129 18.586 9.490 1.00 35.52 275 ARG C N 1
ATOM 6842 C CA . ARG C 1 261 ? 95.066 18.427 10.514 1.00 35.85 275 ARG C CA 1
ATOM 6843 C C . ARG C 1 261 ? 93.748 18.015 9.880 1.00 36.19 275 ARG C C 1
ATOM 6844 O O . ARG C 1 261 ? 92.955 17.254 10.477 1.00 35.84 275 ARG C O 1
ATOM 6852 N N . ILE C 1 262 ? 93.485 18.575 8.701 1.00 35.91 276 ILE C N 1
ATOM 6853 C CA . ILE C 1 262 ? 92.249 18.307 7.982 1.00 37.34 276 ILE C CA 1
ATOM 6854 C C . ILE C 1 262 ? 92.199 16.835 7.543 1.00 37.01 276 ILE C C 1
ATOM 6855 O O . ILE C 1 262 ? 91.130 16.189 7.621 1.00 36.90 276 ILE C O 1
ATOM 6860 N N . LEU C 1 263 ? 93.348 16.324 7.123 1.00 36.62 277 LEU C N 1
ATOM 6861 C CA . LEU C 1 263 ? 93.478 14.944 6.728 1.00 36.96 277 LEU C CA 1
ATOM 6862 C C . LEU C 1 263 ? 93.320 14.019 7.938 1.00 37.34 277 LEU C C 1
ATOM 6863 O O . LEU C 1 263 ? 92.570 13.027 7.870 1.00 36.91 277 LEU C O 1
ATOM 6868 N N . ASP C 1 264 ? 93.995 14.348 9.041 1.00 37.30 278 ASP C N 1
ATOM 6869 C CA . ASP C 1 264 ? 93.811 13.611 10.302 1.00 37.84 278 ASP C CA 1
ATOM 6870 C C . ASP C 1 264 ? 92.321 13.461 10.726 1.00 37.75 278 ASP C C 1
ATOM 6871 O O . ASP C 1 264 ? 91.867 12.348 11.044 1.00 38.60 278 ASP C O 1
ATOM 6876 N N . TYR C 1 265 ? 91.599 14.582 10.748 1.00 37.66 279 TYR C N 1
ATOM 6877 C CA . TYR C 1 265 ? 90.166 14.636 11.027 1.00 37.25 279 TYR C CA 1
ATOM 6878 C C . TYR C 1 265 ? 89.357 13.710 10.120 1.00 37.57 279 TYR C C 1
ATOM 6879 O O . TYR C 1 265 ? 88.495 12.945 10.603 1.00 37.84 279 TYR C O 1
ATOM 6888 N N . TYR C 1 266 ? 89.573 13.861 8.811 1.00 37.02 280 TYR C N 1
ATOM 6889 C CA . TYR C 1 266 ? 88.956 12.992 7.798 1.00 37.60 280 TYR C CA 1
ATOM 6890 C C . TYR C 1 266 ? 89.119 11.507 8.091 1.00 38.30 280 TYR C C 1
ATOM 6891 O O . TYR C 1 266 ? 88.133 10.750 8.101 1.00 38.49 280 TYR C O 1
ATOM 6900 N N . GLU C 1 267 ? 90.358 11.105 8.335 1.00 37.98 281 GLU C N 1
ATOM 6901 C CA . GLU C 1 267 ? 90.662 9.744 8.725 1.00 39.24 281 GLU C CA 1
ATOM 6902 C C . GLU C 1 267 ? 89.933 9.267 9.999 1.00 38.29 281 GLU C C 1
ATOM 6903 O O . GLU C 1 267 ? 89.324 8.208 10.001 1.00 37.98 281 GLU C O 1
ATOM 6909 N N . LYS C 1 268 ? 89.996 10.036 11.078 1.00 37.68 282 LYS C N 1
ATOM 6910 C CA . LYS C 1 268 ? 89.323 9.645 12.320 1.00 36.80 282 LYS C CA 1
ATOM 6911 C C . LYS C 1 268 ? 87.815 9.558 12.110 1.00 36.63 282 LYS C C 1
ATOM 6912 O O . LYS C 1 268 ? 87.176 8.635 12.601 1.00 36.09 282 LYS C O 1
ATOM 6918 N N . ALA C 1 269 ? 87.254 10.504 11.364 1.00 36.18 283 ALA C N 1
ATOM 6919 C CA . ALA C 1 269 ? 85.827 10.514 11.088 1.00 37.12 283 ALA C CA 1
ATOM 6920 C C . ALA C 1 269 ? 85.361 9.277 10.334 1.00 38.25 283 ALA C C 1
ATOM 6921 O O . ALA C 1 269 ? 84.438 8.587 10.748 1.00 37.96 283 ALA C O 1
ATOM 6923 N N . LYS C 1 270 ? 86.024 9.009 9.219 1.00 40.23 284 LYS C N 1
ATOM 6924 C CA . LYS C 1 270 ? 85.651 7.908 8.337 1.00 40.56 284 LYS C CA 1
ATOM 6925 C C . LYS C 1 270 ? 85.801 6.550 9.008 1.00 40.65 284 LYS C C 1
ATOM 6926 O O . LYS C 1 270 ? 84.958 5.671 8.829 1.00 40.53 284 LYS C O 1
ATOM 6932 N N . ARG C 1 271 ? 86.847 6.383 9.810 1.00 39.69 285 ARG C N 1
ATOM 6933 C CA . ARG C 1 271 ? 87.041 5.118 10.460 1.00 39.85 285 ARG C CA 1
ATOM 6934 C C . ARG C 1 271 ? 86.066 4.870 11.638 1.00 38.14 285 ARG C C 1
ATOM 6935 O O . ARG C 1 271 ? 86.006 3.768 12.165 1.00 35.63 285 ARG C O 1
ATOM 6943 N N . ASN C 1 272 ? 85.300 5.891 12.027 1.00 37.87 286 ASN C N 1
ATOM 6944 C CA . ASN C 1 272 ? 84.285 5.743 13.080 1.00 37.64 286 ASN C CA 1
ATOM 6945 C C . ASN C 1 272 ? 82.858 5.861 12.578 1.00 36.79 286 ASN C C 1
ATOM 6946 O O . ASN C 1 272 ? 81.941 6.035 13.374 1.00 35.18 286 ASN C O 1
ATOM 6951 N N . GLY C 1 273 ? 82.658 5.762 11.268 1.00 36.54 287 GLY C N 1
ATOM 6952 C CA . GLY C 1 273 ? 81.304 5.778 10.750 1.00 36.93 287 GLY C CA 1
ATOM 6953 C C . GLY C 1 273 ? 80.734 7.117 10.359 1.00 37.74 287 GLY C C 1
ATOM 6954 O O . GLY C 1 273 ? 79.518 7.213 10.021 1.00 40.21 287 GLY C O 1
ATOM 6955 N N . CYS C 1 274 ? 81.562 8.161 10.440 1.00 37.25 288 CYS C N 1
ATOM 6956 C CA . CYS C 1 274 ? 81.090 9.539 10.292 1.00 37.51 288 CYS C CA 1
ATOM 6957 C C . CYS C 1 274 ? 81.515 10.137 8.960 1.00 37.82 288 CYS C C 1
ATOM 6958 O O . CYS C 1 274 ? 82.632 9.929 8.518 1.00 36.27 288 CYS C O 1
ATOM 6961 N N . ILE C 1 275 ? 80.598 10.875 8.344 1.00 38.53 289 ILE C N 1
ATOM 6962 C CA . ILE C 1 275 ? 80.848 11.544 7.072 1.00 38.96 289 ILE C CA 1
ATOM 6963 C C . ILE C 1 275 ? 81.354 12.952 7.399 1.00 38.43 289 ILE C C 1
ATOM 6964 O O . ILE C 1 275 ? 80.580 13.813 7.905 1.00 38.73 289 ILE C O 1
ATOM 6969 N N . PRO C 1 276 ? 82.657 13.182 7.191 1.00 37.98 290 PRO C N 1
ATOM 6970 C CA . PRO C 1 276 ? 83.250 14.489 7.560 1.00 37.75 290 PRO C CA 1
ATOM 6971 C C . PRO C 1 276 ? 82.964 15.683 6.611 1.00 36.88 290 PRO C C 1
ATOM 6972 O O . PRO C 1 276 ? 82.819 15.521 5.398 1.00 34.92 290 PRO C O 1
ATOM 6976 N N . TYR C 1 277 ? 82.831 16.862 7.219 1.00 36.74 291 TYR C N 1
ATOM 6977 C CA . TYR C 1 277 ? 82.940 18.130 6.538 1.00 36.74 291 TYR C CA 1
ATOM 6978 C C . TYR C 1 277 ? 83.818 19.051 7.399 1.00 37.00 291 TYR C C 1
ATOM 6979 O O . TYR C 1 277 ? 83.473 19.385 8.541 1.00 37.78 291 TYR C O 1
ATOM 6988 N N . ALA C 1 278 ? 84.957 19.440 6.853 1.00 36.76 292 ALA C N 1
ATOM 6989 C CA . ALA C 1 278 ? 85.885 20.320 7.543 1.00 37.63 292 ALA C CA 1
ATOM 6990 C C . ALA C 1 278 ? 85.458 21.763 7.274 1.00 37.56 292 ALA C C 1
ATOM 6991 O O . ALA C 1 278 ? 85.578 22.232 6.140 1.00 38.72 292 ALA C O 1
ATOM 6993 N N . ALA C 1 279 ? 84.970 22.451 8.311 1.00 38.51 293 ALA C N 1
ATOM 6994 C CA . ALA C 1 279 ? 84.479 23.848 8.206 1.00 37.54 293 ALA C CA 1
ATOM 6995 C C . ALA C 1 279 ? 85.549 24.832 8.667 1.00 37.58 293 ALA C C 1
ATOM 6996 O O . ALA C 1 279 ? 86.571 24.446 9.227 1.00 37.83 293 ALA C O 1
ATOM 6998 N N . ARG C 1 280 ? 85.349 26.115 8.399 1.00 37.76 294 ARG C N 1
ATOM 6999 C CA . ARG C 1 280 ? 86.344 27.100 8.778 1.00 36.55 294 ARG C CA 1
ATOM 7000 C C . ARG C 1 280 ? 86.302 27.347 10.274 1.00 36.92 294 ARG C C 1
ATOM 7001 O O . ARG C 1 280 ? 85.223 27.423 10.858 1.00 37.64 294 ARG C O 1
ATOM 7009 N N . SER C 1 281 ? 87.469 27.506 10.885 1.00 37.15 295 SER C N 1
ATOM 7010 C CA . SER C 1 281 ? 87.561 27.759 12.315 1.00 38.66 295 SER C CA 1
ATOM 7011 C C . SER C 1 281 ? 86.898 29.063 12.796 1.00 39.53 295 SER C C 1
ATOM 7012 O O . SER C 1 281 ? 86.718 29.248 14.001 1.00 39.09 295 SER C O 1
ATOM 7015 N N . ASP C 1 282 ? 86.509 29.949 11.878 1.00 39.80 296 ASP C N 1
ATOM 7016 C CA . ASP C 1 282 ? 85.763 31.132 12.259 1.00 40.25 296 ASP C CA 1
ATOM 7017 C C . ASP C 1 282 ? 84.266 30.851 12.590 1.00 40.60 296 ASP C C 1
ATOM 7018 O O . ASP C 1 282 ? 83.629 31.697 13.181 1.00 41.89 296 ASP C O 1
ATOM 7023 N N . LEU C 1 283 ? 83.772 29.644 12.249 1.00 40.46 297 LEU C N 1
ATOM 7024 C CA . LEU C 1 283 ? 82.436 29.119 12.564 1.00 40.34 297 LEU C CA 1
ATOM 7025 C C . LEU C 1 283 ? 81.313 29.759 11.751 1.00 40.01 297 LEU C C 1
ATOM 7026 O O . LEU C 1 283 ? 80.123 29.576 12.062 1.00 38.03 297 LEU C O 1
ATOM 7031 N N . GLU C 1 284 ? 81.677 30.485 10.690 1.00 40.91 298 GLU C N 1
ATOM 7032 C CA . GLU C 1 284 ? 80.702 31.338 9.978 1.00 40.61 298 GLU C CA 1
ATOM 7033 C C . GLU C 1 284 ? 79.870 30.545 8.982 1.00 40.13 298 GLU C C 1
ATOM 7034 O O . GLU C 1 284 ? 78.797 30.982 8.609 1.00 39.09 298 GLU C O 1
ATOM 7040 N N . LEU C 1 285 ? 80.367 29.386 8.545 1.00 40.10 299 LEU C N 1
ATOM 7041 C CA . LEU C 1 285 ? 79.658 28.546 7.549 1.00 39.62 299 LEU C CA 1
ATOM 7042 C C . LEU C 1 285 ? 79.127 29.387 6.366 1.00 39.23 299 LEU C C 1
ATOM 7043 O O . LEU C 1 285 ? 78.029 29.132 5.832 1.00 36.67 299 LEU C O 1
ATOM 7048 N N . ASP C 1 286 ? 79.997 30.314 5.934 1.00 40.40 300 ASP C N 1
ATOM 7049 C CA . ASP C 1 286 ? 79.672 31.429 5.028 1.00 41.67 300 ASP C CA 1
ATOM 7050 C C . ASP C 1 286 ? 80.209 31.294 3.587 1.00 41.67 300 ASP C C 1
ATOM 7051 O O . ASP C 1 286 ? 80.039 32.185 2.762 1.00 41.28 300 ASP C O 1
ATOM 7056 N N . GLU C 1 287 ? 80.876 30.193 3.296 1.00 42.36 301 GLU C N 1
ATOM 7057 C CA . GLU C 1 287 ? 81.075 29.784 1.906 1.00 42.86 301 GLU C CA 1
ATOM 7058 C C . GLU C 1 287 ? 81.183 28.260 1.813 1.00 41.97 301 GLU C C 1
ATOM 7059 O O . GLU C 1 287 ? 81.241 27.549 2.830 1.00 42.10 301 GLU C O 1
ATOM 7073 N N . ASN C 1 289 ? 83.113 25.322 1.490 1.00 39.04 303 ASN C N 1
ATOM 7074 C CA . ASN C 1 289 ? 84.524 25.104 1.778 1.00 39.44 303 ASN C CA 1
ATOM 7075 C C . ASN C 1 289 ? 85.094 23.931 0.947 1.00 40.54 303 ASN C C 1
ATOM 7076 O O . ASN C 1 289 ? 85.091 22.776 1.347 1.00 40.86 303 ASN C O 1
ATOM 7081 N N . VAL C 1 290 ? 85.554 24.258 -0.243 1.00 40.85 304 VAL C N 1
ATOM 7082 C CA . VAL C 1 290 ? 86.140 23.271 -1.154 1.00 41.72 304 VAL C CA 1
ATOM 7083 C C . VAL C 1 290 ? 87.628 23.188 -0.857 1.00 40.73 304 VAL C C 1
ATOM 7084 O O . VAL C 1 290 ? 88.291 24.207 -0.787 1.00 40.40 304 VAL C O 1
ATOM 7088 N N . ILE C 1 291 ? 88.150 21.987 -0.652 1.00 41.37 305 ILE C N 1
ATOM 7089 C CA . ILE C 1 291 ? 89.607 21.823 -0.461 1.00 41.64 305 ILE C CA 1
ATOM 7090 C C . ILE C 1 291 ? 90.109 20.833 -1.507 1.00 41.51 305 ILE C C 1
ATOM 7091 O O . ILE C 1 291 ? 89.664 19.689 -1.559 1.00 41.68 305 ILE C O 1
ATOM 7096 N N . GLU C 1 292 ? 91.027 21.278 -2.358 1.00 42.72 306 GLU C N 1
ATOM 7097 C CA . GLU C 1 292 ? 91.451 20.499 -3.516 1.00 42.20 306 GLU C CA 1
ATOM 7098 C C . GLU C 1 292 ? 92.030 19.141 -3.118 1.00 41.82 306 GLU C C 1
ATOM 7099 O O . GLU C 1 292 ? 92.911 19.065 -2.259 1.00 41.95 306 GLU C O 1
ATOM 7105 N N . GLY C 1 293 ? 91.541 18.083 -3.774 1.00 41.22 307 GLY C N 1
ATOM 7106 C CA . GLY C 1 293 ? 91.965 16.704 -3.517 1.00 40.23 307 GLY C CA 1
ATOM 7107 C C . GLY C 1 293 ? 91.268 16.050 -2.331 1.00 40.31 307 GLY C C 1
ATOM 7108 O O . GLY C 1 293 ? 91.379 14.832 -2.143 1.00 39.74 307 GLY C O 1
ATOM 7109 N N . ILE C 1 294 ? 90.550 16.849 -1.536 1.00 39.05 308 ILE C N 1
ATOM 7110 C CA . ILE C 1 294 ? 90.100 16.415 -0.223 1.00 39.72 308 ILE C CA 1
ATOM 7111 C C . ILE C 1 294 ? 88.593 16.569 -0.043 1.00 39.15 308 ILE C C 1
ATOM 7112 O O . ILE C 1 294 ? 87.935 15.613 0.299 1.00 40.77 308 ILE C O 1
ATOM 7117 N N . GLN C 1 295 ? 88.067 17.767 -0.270 1.00 39.10 309 GLN C N 1
ATOM 7118 C CA . GLN C 1 295 ? 86.682 18.117 0.060 1.00 39.44 309 GLN C CA 1
ATOM 7119 C C . GLN C 1 295 ? 86.031 18.912 -1.095 1.00 40.62 309 GLN C C 1
ATOM 7120 O O . GLN C 1 295 ? 86.451 20.052 -1.387 1.00 40.67 309 GLN C O 1
ATOM 7126 N N . PRO C 1 296 ? 85.074 18.295 -1.817 1.00 41.12 310 PRO C N 1
ATOM 7127 C CA . PRO C 1 296 ? 84.625 16.909 -1.708 1.00 41.96 310 PRO C CA 1
ATOM 7128 C C . PRO C 1 296 ? 85.688 15.952 -2.268 1.00 43.34 310 PRO C C 1
ATOM 7129 O O . PRO C 1 296 ? 86.575 16.400 -2.955 1.00 41.92 310 PRO C O 1
ATOM 7133 N N . PRO C 1 297 ? 85.629 14.649 -1.925 1.00 46.16 311 PRO C N 1
ATOM 7134 C CA . PRO C 1 297 ? 86.691 13.742 -2.344 1.00 48.14 311 PRO C CA 1
ATOM 7135 C C . PRO C 1 297 ? 86.798 13.578 -3.858 1.00 50.24 311 PRO C C 1
ATOM 7136 O O . PRO C 1 297 ? 85.848 13.877 -4.585 1.00 51.48 311 PRO C O 1
ATOM 7140 N N . GLU C 1 298 ? 87.948 13.092 -4.315 1.00 52.31 312 GLU C N 1
ATOM 7141 C CA . GLU C 1 298 ? 88.194 12.856 -5.743 1.00 53.85 312 GLU C CA 1
ATOM 7142 C C . GLU C 1 298 ? 87.374 11.685 -6.293 1.00 54.18 312 GLU C C 1
ATOM 7143 O O . GLU C 1 298 ? 86.520 11.123 -5.588 1.00 55.50 312 GLU C O 1
ATOM 7149 N N . THR D 1 13 ? -73.443 -2.735 -5.965 1.00 64.23 27 THR D N 1
ATOM 7150 C CA . THR D 1 13 ? -72.949 -1.565 -5.167 1.00 64.19 27 THR D CA 1
ATOM 7151 C C . THR D 1 13 ? -74.071 -0.823 -4.476 1.00 62.76 27 THR D C 1
ATOM 7152 O O . THR D 1 13 ? -74.332 0.329 -4.764 1.00 63.54 27 THR D O 1
ATOM 7156 N N . GLU D 1 14 ? -74.742 -1.517 -3.574 1.00 61.51 28 GLU D N 1
ATOM 7157 C CA . GLU D 1 14 ? -75.718 -0.937 -2.671 1.00 59.51 28 GLU D CA 1
ATOM 7158 C C . GLU D 1 14 ? -75.004 -0.566 -1.382 1.00 57.05 28 GLU D C 1
ATOM 7159 O O . GLU D 1 14 ? -75.567 0.104 -0.512 1.00 57.83 28 GLU D O 1
ATOM 7165 N N . GLY D 1 15 ? -73.802 -1.103 -1.225 1.00 54.11 29 GLY D N 1
ATOM 7166 C CA . GLY D 1 15 ? -72.765 -0.486 -0.442 1.00 52.31 29 GLY D CA 1
ATOM 7167 C C . GLY D 1 15 ? -71.997 0.381 -1.429 1.00 50.35 29 GLY D C 1
ATOM 7168 O O . GLY D 1 15 ? -71.057 -0.066 -2.071 1.00 51.87 29 GLY D O 1
ATOM 7169 N N . TRP D 1 16 ? -72.443 1.618 -1.581 1.00 47.18 30 TRP D N 1
ATOM 7170 C CA . TRP D 1 16 ? -71.747 2.624 -2.368 1.00 43.94 30 TRP D CA 1
ATOM 7171 C C . TRP D 1 16 ? -70.480 3.081 -1.649 1.00 42.47 30 TRP D C 1
ATOM 7172 O O . TRP D 1 16 ? -70.359 2.949 -0.435 1.00 40.97 30 TRP D O 1
ATOM 7183 N N . PHE D 1 17 ? -69.520 3.607 -2.397 1.00 41.71 31 PHE D N 1
ATOM 7184 C CA . PHE D 1 17 ? -68.316 4.159 -1.773 1.00 41.51 31 PHE D CA 1
ATOM 7185 C C . PHE D 1 17 ? -68.584 5.596 -1.382 1.00 41.52 31 PHE D C 1
ATOM 7186 O O . PHE D 1 17 ? -68.556 6.513 -2.222 1.00 42.07 31 PHE D O 1
ATOM 7202 N N . PRO D 1 19 ? -67.187 7.878 1.513 1.00 41.82 33 PRO D N 1
ATOM 7203 C CA . PRO D 1 19 ? -66.248 8.112 2.621 1.00 41.70 33 PRO D CA 1
ATOM 7204 C C . PRO D 1 19 ? -66.528 9.346 3.480 1.00 41.17 33 PRO D C 1
ATOM 7205 O O . PRO D 1 19 ? -65.904 9.502 4.533 1.00 41.12 33 PRO D O 1
ATOM 7209 N N . PHE D 1 20 ? -67.447 10.208 3.043 1.00 41.63 34 PHE D N 1
ATOM 7210 C CA . PHE D 1 20 ? -67.888 11.353 3.848 1.00 41.89 34 PHE D CA 1
ATOM 7211 C C . PHE D 1 20 ? -69.386 11.299 4.109 1.00 42.15 34 PHE D C 1
ATOM 7212 O O . PHE D 1 20 ? -70.155 10.995 3.224 1.00 44.06 34 PHE D O 1
ATOM 7220 N N . ASP D 1 21 ? -69.791 11.656 5.316 1.00 42.13 35 ASP D N 1
ATOM 7221 C CA . ASP D 1 21 ? -71.191 11.709 5.704 1.00 42.66 35 ASP D CA 1
ATOM 7222 C C . ASP D 1 21 ? -71.931 12.907 5.066 1.00 42.03 35 ASP D C 1
ATOM 7223 O O . ASP D 1 21 ? -73.164 12.948 5.052 1.00 42.32 35 ASP D O 1
ATOM 7228 N N . ASN D 1 22 ? -71.181 13.889 4.567 1.00 41.04 36 ASN D N 1
ATOM 7229 C CA . ASN D 1 22 ? -71.739 15.108 4.020 1.00 39.80 36 ASN D CA 1
ATOM 7230 C C . ASN D 1 22 ? -70.600 15.887 3.375 1.00 39.85 36 ASN D C 1
ATOM 7231 O O . ASN D 1 22 ? -69.448 15.426 3.390 1.00 40.15 36 ASN D O 1
ATOM 7236 N N . TRP D 1 23 ? -70.933 17.057 2.818 1.00 39.02 37 TRP D N 1
ATOM 7237 C CA . TRP D 1 23 ? -69.957 18.055 2.413 1.00 38.14 37 TRP D CA 1
ATOM 7238 C C . TRP D 1 23 ? -70.567 19.464 2.268 1.00 38.16 37 TRP D C 1
ATOM 7239 O O . TRP D 1 23 ? -71.773 19.620 2.120 1.00 36.59 37 TRP D O 1
ATOM 7250 N N . LEU D 1 24 ? -69.695 20.472 2.243 1.00 37.25 38 LEU D N 1
ATOM 7251 C CA . LEU D 1 24 ? -70.094 21.835 2.107 1.00 37.12 38 LEU D CA 1
ATOM 7252 C C . LEU D 1 24 ? -69.445 22.448 0.884 1.00 37.74 38 LEU D C 1
ATOM 7253 O O . LEU D 1 24 ? -68.263 22.250 0.622 1.00 37.13 38 LEU D O 1
ATOM 7258 N N . TYR D 1 25 ? -70.255 23.186 0.136 1.00 37.50 39 TYR D N 1
ATOM 7259 C CA . TYR D 1 25 ? -69.822 23.921 -0.993 1.00 37.93 39 TYR D CA 1
ATOM 7260 C C . TYR D 1 25 ? -70.197 25.390 -0.729 1.00 38.69 39 TYR D C 1
ATOM 7261 O O . TYR D 1 25 ? -71.386 25.753 -0.763 1.00 38.61 39 TYR D O 1
ATOM 7270 N N . GLN D 1 26 ? -69.190 26.213 -0.431 1.00 38.02 40 GLN D N 1
ATOM 7271 C CA . GLN D 1 26 ? -69.402 27.613 -0.108 1.00 38.51 40 GLN D CA 1
ATOM 7272 C C . GLN D 1 26 ? -68.266 28.467 -0.674 1.00 39.65 40 GLN D C 1
ATOM 7273 O O . GLN D 1 26 ? -67.124 28.409 -0.169 1.00 39.36 40 GLN D O 1
ATOM 7279 N N . LEU D 1 27 ? -68.588 29.277 -1.699 1.00 40.62 41 LEU D N 1
ATOM 7280 C CA . LEU D 1 27 ? -67.572 30.096 -2.441 1.00 40.64 41 LEU D CA 1
ATOM 7281 C C . LEU D 1 27 ? -67.527 31.560 -2.065 1.00 40.11 41 LEU D C 1
ATOM 7282 O O . LEU D 1 27 ? -66.675 32.296 -2.568 1.00 40.71 41 LEU D O 1
ATOM 7287 N N . GLN D 1 28 ? -68.427 31.990 -1.189 1.00 40.59 42 GLN D N 1
ATOM 7288 C CA . GLN D 1 28 ? -68.376 33.355 -0.673 1.00 40.59 42 GLN D CA 1
ATOM 7289 C C . GLN D 1 28 ? -68.720 33.359 0.830 1.00 40.99 42 GLN D C 1
ATOM 7290 O O . GLN D 1 28 ? -69.542 32.571 1.295 1.00 40.35 42 GLN D O 1
ATOM 7296 N N . ASN D 1 29 ? -68.076 34.268 1.563 1.00 41.34 43 ASN D N 1
ATOM 7297 C CA . ASN D 1 29 ? -68.279 34.462 2.993 1.00 40.93 43 ASN D CA 1
ATOM 7298 C C . ASN D 1 29 ? -67.867 33.253 3.852 1.00 40.67 43 ASN D C 1
ATOM 7299 O O . ASN D 1 29 ? -68.387 33.059 4.961 1.00 40.35 43 ASN D O 1
ATOM 7304 N N . ALA D 1 30 ? -66.918 32.443 3.365 1.00 40.46 44 ALA D N 1
ATOM 7305 C CA . ALA D 1 30 ? -66.535 31.230 4.089 1.00 41.23 44 ALA D CA 1
ATOM 7306 C C . ALA D 1 30 ? -65.737 31.567 5.353 1.00 42.29 44 ALA D C 1
ATOM 7307 O O . ALA D 1 30 ? -64.762 32.335 5.315 1.00 42.79 44 ALA D O 1
ATOM 7309 N N . ASP D 1 31 ? -66.215 31.031 6.476 1.00 42.35 45 ASP D N 1
ATOM 7310 C CA . ASP D 1 31 ? -65.639 31.273 7.795 1.00 42.81 45 ASP D CA 1
ATOM 7311 C C . ASP D 1 31 ? -65.084 29.943 8.368 1.00 43.15 45 ASP D C 1
ATOM 7312 O O . ASP D 1 31 ? -65.859 29.085 8.802 1.00 43.64 45 ASP D O 1
ATOM 7317 N N . PRO D 1 32 ? -63.743 29.778 8.369 1.00 42.46 46 PRO D N 1
ATOM 7318 C CA . PRO D 1 32 ? -63.090 28.585 8.915 1.00 42.12 46 PRO D CA 1
ATOM 7319 C C . PRO D 1 32 ? -63.523 28.174 10.321 1.00 41.07 46 PRO D C 1
ATOM 7320 O O . PRO D 1 32 ? -63.610 26.975 10.605 1.00 40.92 46 PRO D O 1
ATOM 7324 N N . VAL D 1 33 ? -63.779 29.151 11.186 1.00 40.17 47 VAL D N 1
ATOM 7325 C CA . VAL D 1 33 ? -64.201 28.870 12.560 1.00 40.66 47 VAL D CA 1
ATOM 7326 C C . VAL D 1 33 ? -65.621 28.266 12.601 1.00 40.04 47 VAL D C 1
ATOM 7327 O O . VAL D 1 33 ? -65.867 27.295 13.304 1.00 39.38 47 VAL D O 1
ATOM 7331 N N . GLU D 1 34 ? -66.530 28.873 11.844 1.00 40.70 48 GLU D N 1
ATOM 7332 C CA . GLU D 1 34 ? -67.893 28.378 11.619 1.00 41.23 48 GLU D CA 1
ATOM 7333 C C . GLU D 1 34 ? -67.869 26.996 10.978 1.00 40.67 48 GLU D C 1
ATOM 7334 O O . GLU D 1 34 ? -68.531 26.060 11.426 1.00 39.58 48 GLU D O 1
ATOM 7340 N N . ILE D 1 35 ? -67.085 26.874 9.916 1.00 40.93 49 ILE D N 1
ATOM 7341 C CA . ILE D 1 35 ? -66.976 25.608 9.202 1.00 41.01 49 ILE D CA 1
ATOM 7342 C C . ILE D 1 35 ? -66.482 24.481 10.139 1.00 40.84 49 ILE D C 1
ATOM 7343 O O . ILE D 1 35 ? -67.059 23.399 10.161 1.00 40.36 49 ILE D O 1
ATOM 7348 N N . SER D 1 36 ? -65.448 24.770 10.924 1.00 41.54 50 SER D N 1
ATOM 7349 C CA . SER D 1 36 ? -64.810 23.793 11.814 1.00 42.01 50 SER D CA 1
ATOM 7350 C C . SER D 1 36 ? -65.734 23.181 12.880 1.00 41.90 50 SER D C 1
ATOM 7351 O O . SER D 1 36 ? -65.644 21.991 13.162 1.00 43.15 50 SER D O 1
ATOM 7354 N N . SER D 1 37 ? -66.635 23.966 13.458 1.00 40.91 51 SER D N 1
ATOM 7355 C CA . SER D 1 37 ? -67.578 23.427 14.428 1.00 40.47 51 SER D CA 1
ATOM 7356 C C . SER D 1 37 ? -68.927 23.060 13.787 1.00 40.16 51 SER D C 1
ATOM 7357 O O . SER D 1 37 ? -69.906 22.898 14.489 1.00 39.18 51 SER D O 1
ATOM 7360 N N . SER D 1 38 ? -68.987 22.934 12.462 1.00 40.13 52 SER D N 1
ATOM 7361 C CA . SER D 1 38 ? -70.276 22.812 11.782 1.00 40.06 52 SER D CA 1
ATOM 7362 C C . SER D 1 38 ? -70.866 21.392 11.779 1.00 40.41 52 SER D C 1
ATOM 7363 O O . SER D 1 38 ? -72.090 21.219 11.817 1.00 40.91 52 SER D O 1
ATOM 7366 N N . GLY D 1 39 ? -69.995 20.391 11.728 1.00 40.09 53 GLY D N 1
ATOM 7367 C CA . GLY D 1 39 ? -70.394 19.019 11.462 1.00 39.99 53 GLY D CA 1
ATOM 7368 C C . GLY D 1 39 ? -70.019 18.600 10.050 1.00 40.55 53 GLY D C 1
ATOM 7369 O O . GLY D 1 39 ? -69.934 17.403 9.767 1.00 41.66 53 GLY D O 1
ATOM 7370 N N . PHE D 1 40 ? -69.775 19.566 9.163 1.00 40.03 54 PHE D N 1
ATOM 7371 C CA . PHE D 1 40 ? -69.393 19.252 7.794 1.00 40.57 54 PHE D CA 1
ATOM 7372 C C . PHE D 1 40 ? -67.974 18.675 7.742 1.00 40.79 54 PHE D C 1
ATOM 7373 O O . PHE D 1 40 ? -67.046 19.276 8.281 1.00 40.96 54 PHE D O 1
ATOM 7381 N N . GLU D 1 41 ? -67.814 17.529 7.075 1.00 41.17 55 GLU D N 1
ATOM 7382 C CA . GLU D 1 41 ? -66.541 16.765 7.070 1.00 41.48 55 GLU D CA 1
ATOM 7383 C C . GLU D 1 41 ? -65.549 17.226 5.978 1.00 40.74 55 GLU D C 1
ATOM 7384 O O . GLU D 1 41 ? -64.344 17.112 6.123 1.00 39.79 55 GLU D O 1
ATOM 7390 N N . ILE D 1 42 ? -66.087 17.749 4.888 1.00 41.73 56 ILE D N 1
ATOM 7391 C CA . ILE D 1 42 ? -65.274 18.253 3.768 1.00 41.82 56 ILE D CA 1
ATOM 7392 C C . ILE D 1 42 ? -65.944 19.529 3.251 1.00 41.07 56 ILE D C 1
ATOM 7393 O O . ILE D 1 42 ? -67.177 19.617 3.212 1.00 42.18 56 ILE D O 1
ATOM 7398 N N . ALA D 1 43 ? -65.132 20.531 2.934 1.00 40.44 57 ALA D N 1
ATOM 7399 C CA . ALA D 1 43 ? -65.622 21.855 2.586 1.00 39.71 57 ALA D CA 1
ATOM 7400 C C . ALA D 1 43 ? -64.850 22.351 1.405 1.00 39.93 57 ALA D C 1
ATOM 7401 O O . ALA D 1 43 ? -63.628 22.492 1.449 1.00 38.38 57 ALA D O 1
ATOM 7403 N N . VAL D 1 44 ? -65.598 22.599 0.338 1.00 40.20 58 VAL D N 1
ATOM 7404 C CA . VAL D 1 44 ? -65.072 23.139 -0.877 1.00 39.13 58 VAL D CA 1
ATOM 7405 C C . VAL D 1 44 ? -65.359 24.625 -0.799 1.00 39.02 58 VAL D C 1
ATOM 7406 O O . VAL D 1 44 ? -66.518 25.050 -0.810 1.00 39.95 58 VAL D O 1
ATOM 7410 N N . ILE D 1 45 ? -64.285 25.395 -0.693 1.00 37.89 59 ILE D N 1
ATOM 7411 C CA . ILE D 1 45 ? -64.350 26.826 -0.556 1.00 38.57 59 ILE D CA 1
ATOM 7412 C C . ILE D 1 45 ? -63.371 27.492 -1.520 1.00 38.76 59 ILE D C 1
ATOM 7413 O O . ILE D 1 45 ? -62.548 26.825 -2.132 1.00 39.67 59 ILE D O 1
ATOM 7418 N N . ASP D 1 46 ? -63.446 28.811 -1.633 1.00 38.09 60 ASP D N 1
ATOM 7419 C CA . ASP D 1 46 ? -62.526 29.539 -2.475 1.00 38.19 60 ASP D CA 1
ATOM 7420 C C . ASP D 1 46 ? -61.231 29.666 -1.689 1.00 38.35 60 ASP D C 1
ATOM 7421 O O . ASP D 1 46 ? -61.221 29.468 -0.463 1.00 37.86 60 ASP D O 1
ATOM 7426 N N . TYR D 1 47 ? -60.148 29.991 -2.396 1.00 38.48 61 TYR D N 1
ATOM 7427 C CA . TYR D 1 47 ? -58.848 30.165 -1.774 1.00 38.62 61 TYR D CA 1
ATOM 7428 C C . TYR D 1 47 ? -58.718 31.563 -1.160 1.00 38.52 61 TYR D C 1
ATOM 7429 O O . TYR D 1 47 ? -57.729 31.817 -0.503 1.00 40.35 61 TYR D O 1
ATOM 7438 N N . SER D 1 48 ? -59.728 32.436 -1.337 1.00 37.99 62 SER D N 1
ATOM 7439 C CA . SER D 1 48 ? -59.735 33.794 -0.810 1.00 37.94 62 SER D CA 1
ATOM 7440 C C . SER D 1 48 ? -61.097 34.220 -0.230 1.00 38.85 62 SER D C 1
ATOM 7441 O O . SER D 1 48 ? -62.143 33.764 -0.663 1.00 39.73 62 SER D O 1
ATOM 7444 N N . LYS D 1 49 ? -61.060 35.134 0.730 1.00 38.91 63 LYS D N 1
ATOM 7445 C CA . LYS D 1 49 ? -62.270 35.608 1.449 1.00 40.23 63 LYS D CA 1
ATOM 7446 C C . LYS D 1 49 ? -63.195 36.425 0.564 1.00 40.61 63 LYS D C 1
ATOM 7447 O O . LYS D 1 49 ? -64.382 36.567 0.865 1.00 40.21 63 LYS D O 1
ATOM 7453 N N . ASP D 1 50 ? -62.628 36.984 -0.504 1.00 40.42 64 ASP D N 1
ATOM 7454 C CA . ASP D 1 50 ? -63.401 37.776 -1.437 1.00 41.02 64 ASP D CA 1
ATOM 7455 C C . ASP D 1 50 ? -63.016 37.506 -2.898 1.00 40.18 64 ASP D C 1
ATOM 7456 O O . ASP D 1 50 ? -63.366 38.292 -3.761 1.00 39.34 64 ASP D O 1
ATOM 7461 N N . GLY D 1 51 ? -62.310 36.400 -3.157 1.00 39.59 65 GLY D N 1
ATOM 7462 C CA . GLY D 1 51 ? -61.887 36.028 -4.496 1.00 39.90 65 GLY D CA 1
ATOM 7463 C C . GLY D 1 51 ? -60.539 36.597 -4.905 1.00 39.75 65 GLY D C 1
ATOM 7464 O O . GLY D 1 51 ? -59.879 36.015 -5.739 1.00 37.76 65 GLY D O 1
ATOM 7465 N N . SER D 1 52 ? -60.153 37.735 -4.304 1.00 40.19 66 SER D N 1
ATOM 7466 C CA . SER D 1 52 ? -58.956 38.498 -4.671 1.00 39.82 66 SER D CA 1
ATOM 7467 C C . SER D 1 52 ? -57.706 38.088 -3.900 1.00 39.84 66 SER D C 1
ATOM 7468 O O . SER D 1 52 ? -57.755 37.419 -2.855 1.00 39.03 66 SER D O 1
ATOM 7471 N N . GLU D 1 53 ? -56.582 38.551 -4.410 1.00 40.33 67 GLU D N 1
ATOM 7472 C CA . GLU D 1 53 ? -55.280 38.261 -3.825 1.00 41.30 67 GLU D CA 1
ATOM 7473 C C . GLU D 1 53 ? -55.179 38.718 -2.381 1.00 41.53 67 GLU D C 1
ATOM 7474 O O . GLU D 1 53 ? -54.627 37.995 -1.558 1.00 43.06 67 GLU D O 1
ATOM 7480 N N . SER D 1 54 ? -55.703 39.908 -2.075 1.00 41.12 68 SER D N 1
ATOM 7481 C CA . SER D 1 54 ? -55.611 40.456 -0.731 1.00 40.68 68 SER D CA 1
ATOM 7482 C C . SER D 1 54 ? -56.447 39.691 0.292 1.00 39.84 68 SER D C 1
ATOM 7483 O O . SER D 1 54 ? -56.123 39.691 1.460 1.00 41.26 68 SER D O 1
ATOM 7486 N N . GLY D 1 55 ? -57.513 39.041 -0.135 1.00 39.38 69 GLY D N 1
ATOM 7487 C CA . GLY D 1 55 ? -58.280 38.177 0.748 1.00 38.90 69 GLY D CA 1
ATOM 7488 C C . GLY D 1 55 ? -57.809 36.730 0.840 1.00 38.75 69 GLY D C 1
ATOM 7489 O O . GLY D 1 55 ? -58.453 35.924 1.475 1.00 39.14 69 GLY D O 1
ATOM 7490 N N . GLU D 1 56 ? -56.707 36.377 0.192 1.00 39.72 70 GLU D N 1
ATOM 7491 C CA . GLU D 1 56 ? -56.181 35.006 0.273 1.00 39.73 70 GLU D CA 1
ATOM 7492 C C . GLU D 1 56 ? -56.148 34.506 1.731 1.00 39.39 70 GLU D C 1
ATOM 7493 O O . GLU D 1 56 ? -55.627 35.193 2.608 1.00 38.75 70 GLU D O 1
ATOM 7499 N N . TYR D 1 57 ? -56.725 33.331 1.995 1.00 39.26 71 TYR D N 1
ATOM 7500 C CA . TYR D 1 57 ? -56.688 32.781 3.350 1.00 38.91 71 TYR D CA 1
ATOM 7501 C C . TYR D 1 57 ? -55.249 32.521 3.755 1.00 38.17 71 TYR D C 1
ATOM 7502 O O . TYR D 1 57 ? -54.418 32.218 2.917 1.00 37.34 71 TYR D O 1
ATOM 7511 N N . SER D 1 58 ? -54.961 32.654 5.042 1.00 38.01 72 SER D N 1
ATOM 7512 C CA . SER D 1 58 ? -53.621 32.416 5.553 1.00 38.14 72 SER D CA 1
ATOM 7513 C C . SER D 1 58 ? -53.506 30.929 5.817 1.00 38.27 72 SER D C 1
ATOM 7514 O O . SER D 1 58 ? -54.520 30.254 5.892 1.00 37.88 72 SER D O 1
ATOM 7517 N N . PRO D 1 59 ? -52.272 30.402 5.907 1.00 39.02 73 PRO D N 1
ATOM 7518 C CA . PRO D 1 59 ? -52.110 29.026 6.390 1.00 38.92 73 PRO D CA 1
ATOM 7519 C C . PRO D 1 59 ? -52.781 28.754 7.740 1.00 39.10 73 PRO D C 1
ATOM 7520 O O . PRO D 1 59 ? -53.358 27.693 7.938 1.00 38.67 73 PRO D O 1
ATOM 7524 N N . GLU D 1 60 ? -52.725 29.725 8.639 1.00 39.53 74 GLU D N 1
ATOM 7525 C CA . GLU D 1 60 ? -53.221 29.550 9.982 1.00 40.41 74 GLU D CA 1
ATOM 7526 C C . GLU D 1 60 ? -54.740 29.365 9.873 1.00 40.53 74 GLU D C 1
ATOM 7527 O O . GLU D 1 60 ? -55.293 28.401 10.403 1.00 39.96 74 GLU D O 1
ATOM 7533 N N . GLU D 1 61 ? -55.388 30.254 9.118 1.00 40.15 75 GLU D N 1
ATOM 7534 C CA . GLU D 1 61 ? -56.835 30.169 8.867 1.00 39.68 75 GLU D CA 1
ATOM 7535 C C . GLU D 1 61 ? -57.285 28.808 8.309 1.00 38.97 75 GLU D C 1
ATOM 7536 O O . GLU D 1 61 ? -58.245 28.237 8.812 1.00 37.46 75 GLU D O 1
ATOM 7542 N N . ILE D 1 62 ? -56.604 28.299 7.271 1.00 39.48 76 ILE D N 1
ATOM 7543 C CA . ILE D 1 62 ? -56.875 26.927 6.771 1.00 39.41 76 ILE D CA 1
ATOM 7544 C C . ILE D 1 62 ? -56.634 25.860 7.874 1.00 39.89 76 ILE D C 1
ATOM 7545 O O . ILE D 1 62 ? -57.394 24.902 8.001 1.00 38.75 76 ILE D O 1
ATOM 7550 N N . LYS D 1 63 ? -55.596 26.072 8.682 1.00 40.71 77 LYS D N 1
ATOM 7551 C CA . LYS D 1 63 ? -55.197 25.133 9.717 1.00 40.92 77 LYS D CA 1
ATOM 7552 C C . LYS D 1 63 ? -56.287 24.971 10.776 1.00 41.09 77 LYS D C 1
ATOM 7553 O O . LYS D 1 63 ? -56.442 23.889 11.336 1.00 41.98 77 LYS D O 1
ATOM 7559 N N . ILE D 1 64 ? -57.046 26.042 11.016 1.00 40.63 78 ILE D N 1
ATOM 7560 C CA . ILE D 1 64 ? -58.216 26.007 11.883 1.00 40.71 78 ILE D CA 1
ATOM 7561 C C . ILE D 1 64 ? -59.173 24.877 11.523 1.00 40.17 78 ILE D C 1
ATOM 7562 O O . ILE D 1 64 ? -59.625 24.157 12.422 1.00 38.86 78 ILE D O 1
ATOM 7575 N N . VAL D 1 66 ? -58.454 22.130 9.383 1.00 40.19 80 VAL D N 1
ATOM 7576 C CA . VAL D 1 66 ? -57.810 20.807 9.444 1.00 40.83 80 VAL D CA 1
ATOM 7577 C C . VAL D 1 66 ? -57.672 20.276 10.881 1.00 40.91 80 VAL D C 1
ATOM 7578 O O . VAL D 1 66 ? -57.862 19.072 11.118 1.00 40.82 80 VAL D O 1
ATOM 7582 N N . ASP D 1 67 ? -57.365 21.171 11.826 1.00 41.28 81 ASP D N 1
ATOM 7583 C CA . ASP D 1 67 ? -57.223 20.809 13.242 1.00 41.41 81 ASP D CA 1
ATOM 7584 C C . ASP D 1 67 ? -58.547 20.331 13.839 1.00 41.40 81 ASP D C 1
ATOM 7585 O O . ASP D 1 67 ? -58.556 19.596 14.814 1.00 41.08 81 ASP D O 1
ATOM 7590 N N . ALA D 1 68 ? -59.661 20.763 13.251 1.00 41.89 82 ALA D N 1
ATOM 7591 C CA . ALA D 1 68 ? -60.981 20.314 13.683 1.00 41.85 82 ALA D CA 1
ATOM 7592 C C . ALA D 1 68 ? -61.411 19.004 13.005 1.00 42.16 82 ALA D C 1
ATOM 7593 O O . ALA D 1 68 ? -62.469 18.477 13.317 1.00 41.99 82 ALA D O 1
ATOM 7595 N N . GLY D 1 69 ? -60.608 18.487 12.072 1.00 42.38 83 GLY D N 1
ATOM 7596 C CA . GLY D 1 69 ? -60.936 17.232 11.385 1.00 42.23 83 GLY D CA 1
ATOM 7597 C C . GLY D 1 69 ? -61.625 17.454 10.047 1.00 42.41 83 GLY D C 1
ATOM 7598 O O . GLY D 1 69 ? -61.969 16.490 9.352 1.00 43.56 83 GLY D O 1
ATOM 7599 N N . VAL D 1 70 ? -61.805 18.716 9.663 1.00 41.62 84 VAL D N 1
ATOM 7600 C CA . VAL D 1 70 ? -62.448 19.053 8.392 1.00 40.88 84 VAL D CA 1
ATOM 7601 C C . VAL D 1 70 ? -61.421 19.011 7.270 1.00 40.06 84 VAL D C 1
ATOM 7602 O O . VAL D 1 70 ? -60.293 19.412 7.478 1.00 40.31 84 VAL D O 1
ATOM 7606 N N . VAL D 1 71 ? -61.822 18.514 6.099 1.00 39.84 85 VAL D N 1
ATOM 7607 C CA . VAL D 1 71 ? -60.953 18.467 4.894 1.00 39.02 85 VAL D CA 1
ATOM 7608 C C . VAL D 1 71 ? -61.256 19.662 3.979 1.00 39.60 85 VAL D C 1
ATOM 7609 O O . VAL D 1 71 ? -62.310 19.698 3.317 1.00 39.47 85 VAL D O 1
ATOM 7613 N N . PRO D 1 72 ? -60.356 20.669 3.962 1.00 39.78 86 PRO D N 1
ATOM 7614 C CA . PRO D 1 72 ? -60.638 21.829 3.148 1.00 39.70 86 PRO D CA 1
ATOM 7615 C C . PRO D 1 72 ? -60.135 21.644 1.746 1.00 39.25 86 PRO D C 1
ATOM 7616 O O . PRO D 1 72 ? -58.997 21.231 1.553 1.00 39.79 86 PRO D O 1
ATOM 7620 N N . VAL D 1 73 ? -60.988 21.987 0.790 1.00 38.88 87 VAL D N 1
ATOM 7621 C CA . VAL D 1 73 ? -60.722 21.831 -0.625 1.00 39.45 87 VAL D CA 1
ATOM 7622 C C . VAL D 1 73 ? -60.909 23.163 -1.340 1.00 39.67 87 VAL D C 1
ATOM 7623 O O . VAL D 1 73 ? -61.847 23.906 -1.038 1.00 38.07 87 VAL D O 1
ATOM 7627 N N . ALA D 1 74 ? -60.015 23.457 -2.294 1.00 39.24 88 ALA D N 1
ATOM 7628 C CA . ALA D 1 74 ? -60.018 24.761 -2.963 1.00 39.21 88 ALA D CA 1
ATOM 7629 C C . ALA D 1 74 ? -60.619 24.693 -4.363 1.00 39.24 88 ALA D C 1
ATOM 7630 O O . ALA D 1 74 ? -60.235 23.870 -5.180 1.00 38.26 88 ALA D O 1
ATOM 7632 N N . TYR D 1 75 ? -61.565 25.585 -4.612 1.00 38.90 89 TYR D N 1
ATOM 7633 C CA . TYR D 1 75 ? -62.184 25.735 -5.889 1.00 39.47 89 TYR D CA 1
ATOM 7634 C C . TYR D 1 75 ? -61.130 26.366 -6.790 1.00 39.91 89 TYR D C 1
ATOM 7635 O O . TYR D 1 75 ? -60.411 27.286 -6.373 1.00 39.60 89 TYR D O 1
ATOM 7644 N N . VAL D 1 76 ? -61.002 25.843 -8.001 1.00 40.59 90 VAL D N 1
ATOM 7645 C CA . VAL D 1 76 ? -60.159 26.458 -9.033 1.00 39.75 90 VAL D CA 1
ATOM 7646 C C . VAL D 1 76 ? -60.862 26.281 -10.382 1.00 39.42 90 VAL D C 1
ATOM 7647 O O . VAL D 1 76 ? -61.111 25.148 -10.820 1.00 39.87 90 VAL D O 1
ATOM 7651 N N . ASN D 1 77 ? -61.211 27.402 -11.010 1.00 38.73 91 ASN D N 1
ATOM 7652 C CA . ASN D 1 77 ? -61.762 27.396 -12.356 1.00 39.29 91 ASN D CA 1
ATOM 7653 C C . ASN D 1 77 ? -60.608 27.271 -13.379 1.00 38.97 91 ASN D C 1
ATOM 7654 O O . ASN D 1 77 ? -59.793 28.162 -13.532 1.00 38.85 91 ASN D O 1
ATOM 7659 N N . ILE D 1 78 ? -60.530 26.121 -14.027 1.00 38.13 92 ILE D N 1
ATOM 7660 C CA . ILE D 1 78 ? -59.448 25.810 -14.934 1.00 39.11 92 ILE D CA 1
ATOM 7661 C C . ILE D 1 78 ? -59.888 25.943 -16.369 1.00 39.61 92 ILE D C 1
ATOM 7662 O O . ILE D 1 78 ? -59.071 25.734 -17.302 1.00 39.87 92 ILE D O 1
ATOM 7667 N N . GLY D 1 79 ? -61.161 26.279 -16.588 1.00 39.04 93 GLY D N 1
ATOM 7668 C CA . GLY D 1 79 ? -61.650 26.428 -17.973 1.00 38.69 93 GLY D CA 1
ATOM 7669 C C . GLY D 1 79 ? -62.026 27.826 -18.379 1.00 38.31 93 GLY D C 1
ATOM 7670 O O . GLY D 1 79 ? -62.411 28.032 -19.505 1.00 39.51 93 GLY D O 1
ATOM 7671 N N . GLN D 1 80 ? -61.930 28.766 -17.441 1.00 38.63 94 GLN D N 1
ATOM 7672 C CA . GLN D 1 80 ? -62.208 30.181 -17.643 1.00 38.98 94 GLN D CA 1
ATOM 7673 C C . GLN D 1 80 ? -61.264 31.032 -16.818 1.00 40.08 94 GLN D C 1
ATOM 7674 O O . GLN D 1 80 ? -60.718 30.597 -15.792 1.00 40.58 94 GLN D O 1
ATOM 7680 N N . ALA D 1 81 ? -61.052 32.251 -17.295 1.00 39.72 95 ALA D N 1
ATOM 7681 C CA . ALA D 1 81 ? -60.313 33.230 -16.534 1.00 40.04 95 ALA D CA 1
ATOM 7682 C C . ALA D 1 81 ? -61.342 34.158 -15.851 1.00 40.20 95 ALA D C 1
ATOM 7683 O O . ALA D 1 81 ? -62.344 34.507 -16.450 1.00 38.31 95 ALA D O 1
ATOM 7685 N N . GLU D 1 82 ? -61.046 34.514 -14.598 1.00 40.02 96 GLU D N 1
ATOM 7686 C CA . GLU D 1 82 ? -61.874 35.318 -13.725 1.00 39.97 96 GLU D CA 1
ATOM 7687 C C . GLU D 1 82 ? -61.166 36.669 -13.479 1.00 39.92 96 GLU D C 1
ATOM 7688 O O . GLU D 1 82 ? -60.008 36.716 -13.058 1.00 38.95 96 GLU D O 1
ATOM 7694 N N . ASP D 1 83 ? -61.849 37.766 -13.795 1.00 39.46 97 ASP D N 1
ATOM 7695 C CA . ASP D 1 83 ? -61.191 39.096 -13.907 1.00 38.66 97 ASP D CA 1
ATOM 7696 C C . ASP D 1 83 ? -60.896 39.825 -12.583 1.00 38.51 97 ASP D C 1
ATOM 7697 O O . ASP D 1 83 ? -60.366 40.948 -12.608 1.00 38.63 97 ASP D O 1
ATOM 7702 N N . TYR D 1 84 ? -61.261 39.194 -11.447 1.00 38.29 98 TYR D N 1
ATOM 7703 C CA . TYR D 1 84 ? -60.867 39.627 -10.082 1.00 38.43 98 TYR D CA 1
ATOM 7704 C C . TYR D 1 84 ? -59.675 38.826 -9.472 1.00 39.04 98 TYR D C 1
ATOM 7705 O O . TYR D 1 84 ? -59.144 39.198 -8.419 1.00 40.02 98 TYR D O 1
ATOM 7714 N N . ARG D 1 85 ? -59.216 37.764 -10.149 1.00 39.36 99 ARG D N 1
ATOM 7715 C CA . ARG D 1 85 ? -58.120 36.943 -9.638 1.00 38.52 99 ARG D CA 1
ATOM 7716 C C . ARG D 1 85 ? -56.765 37.576 -9.807 1.00 38.50 99 ARG D C 1
ATOM 7717 O O . ARG D 1 85 ? -56.528 38.351 -10.734 1.00 38.18 99 ARG D O 1
ATOM 7725 N N . PHE D 1 86 ? -55.850 37.158 -8.946 1.00 39.00 100 PHE D N 1
ATOM 7726 C CA . PHE D 1 86 ? -54.486 37.714 -8.883 1.00 39.11 100 PHE D CA 1
ATOM 7727 C C . PHE D 1 86 ? -53.749 37.770 -10.224 1.00 39.26 100 PHE D C 1
ATOM 7728 O O . PHE D 1 86 ? -52.904 38.663 -10.449 1.00 39.41 100 PHE D O 1
ATOM 7736 N N . TYR D 1 87 ? -54.061 36.798 -11.086 1.00 39.46 101 TYR D N 1
ATOM 7737 C CA . TYR D 1 87 ? -53.376 36.602 -12.361 1.00 39.16 101 TYR D CA 1
ATOM 7738 C C . TYR D 1 87 ? -53.827 37.566 -13.465 1.00 39.41 101 TYR D C 1
ATOM 7739 O O . TYR D 1 87 ? -53.102 37.748 -14.465 1.00 38.56 101 TYR D O 1
ATOM 7748 N N . TRP D 1 88 ? -55.010 38.169 -13.289 1.00 39.74 102 TRP D N 1
ATOM 7749 C CA . TRP D 1 88 ? -55.573 39.013 -14.315 1.00 39.39 102 TRP D CA 1
ATOM 7750 C C . TRP D 1 88 ? -54.696 40.245 -14.569 1.00 38.92 102 TRP D C 1
ATOM 7751 O O . TRP D 1 88 ? -54.346 40.950 -13.655 1.00 40.48 102 TRP D O 1
ATOM 7762 N N . LYS D 1 89 ? -54.350 40.483 -15.823 1.00 39.09 103 LYS D N 1
ATOM 7763 C CA . LYS D 1 89 ? -53.600 41.655 -16.216 1.00 39.53 103 LYS D CA 1
ATOM 7764 C C . LYS D 1 89 ? -54.511 42.638 -16.940 1.00 39.74 103 LYS D C 1
ATOM 7765 O O . LYS D 1 89 ? -55.252 42.261 -17.860 1.00 37.43 103 LYS D O 1
ATOM 7771 N N . GLU D 1 90 ? -54.391 43.918 -16.601 1.00 40.63 104 GLU D N 1
ATOM 7772 C CA . GLU D 1 90 ? -55.225 44.927 -17.244 1.00 41.46 104 GLU D CA 1
ATOM 7773 C C . GLU D 1 90 ? -54.824 45.086 -18.713 1.00 40.84 104 GLU D C 1
ATOM 7774 O O . GLU D 1 90 ? -55.652 45.486 -19.534 1.00 39.15 104 GLU D O 1
ATOM 7780 N N . SER D 1 91 ? -53.600 44.688 -19.054 1.00 39.61 105 SER D N 1
ATOM 7781 C CA . SER D 1 91 ? -53.146 44.771 -20.433 1.00 40.09 105 SER D CA 1
ATOM 7782 C C . SER D 1 91 ? -53.883 43.802 -21.347 1.00 39.98 105 SER D C 1
ATOM 7783 O O . SER D 1 91 ? -53.813 43.918 -22.558 1.00 41.58 105 SER D O 1
ATOM 7786 N N . TRP D 1 92 ? -54.537 42.805 -20.782 1.00 40.18 106 TRP D N 1
ATOM 7787 C CA . TRP D 1 92 ? -55.371 41.907 -21.565 1.00 39.71 106 TRP D CA 1
ATOM 7788 C C . TRP D 1 92 ? -56.560 42.616 -22.277 1.00 39.51 106 TRP D C 1
ATOM 7789 O O . TRP D 1 92 ? -57.043 42.139 -23.292 1.00 39.11 106 TRP D O 1
ATOM 7800 N N . TYR D 1 93 ? -57.057 43.713 -21.714 1.00 39.79 107 TYR D N 1
ATOM 7801 C CA . TYR D 1 93 ? -58.175 44.431 -22.315 1.00 39.65 107 TYR D CA 1
ATOM 7802 C C . TYR D 1 93 ? -57.691 44.978 -23.674 1.00 40.68 107 TYR D C 1
ATOM 7803 O O . TYR D 1 93 ? -58.385 44.892 -24.680 1.00 40.47 107 TYR D O 1
ATOM 7812 N N . THR D 1 94 ? -56.464 45.451 -23.694 1.00 40.75 108 THR D N 1
ATOM 7813 C CA . THR D 1 94 ? -55.958 46.214 -24.815 1.00 42.43 108 THR D CA 1
ATOM 7814 C C . THR D 1 94 ? -55.047 45.389 -25.739 1.00 42.33 108 THR D C 1
ATOM 7815 O O . THR D 1 94 ? -54.872 45.717 -26.899 1.00 41.14 108 THR D O 1
ATOM 7819 N N . ASN D 1 95 ? -54.487 44.316 -25.206 1.00 41.70 109 ASN D N 1
ATOM 7820 C CA . ASN D 1 95 ? -53.636 43.413 -25.963 1.00 42.32 109 ASN D CA 1
ATOM 7821 C C . ASN D 1 95 ? -54.017 41.990 -25.598 1.00 41.21 109 ASN D C 1
ATOM 7822 O O . ASN D 1 95 ? -53.359 41.346 -24.802 1.00 40.50 109 ASN D O 1
ATOM 7827 N N . THR D 1 96 ? -55.134 41.549 -26.164 1.00 40.76 110 THR D N 1
ATOM 7828 C CA . THR D 1 96 ? -55.822 40.370 -25.702 1.00 40.41 110 THR D CA 1
ATOM 7829 C C . THR D 1 96 ? -55.032 39.142 -26.153 1.00 40.18 110 THR D C 1
ATOM 7830 O O . THR D 1 96 ? -54.655 39.028 -27.315 1.00 39.58 110 THR D O 1
ATOM 7834 N N . PRO D 1 97 ? -54.694 38.264 -25.209 1.00 39.80 111 PRO D N 1
ATOM 7835 C CA . PRO D 1 97 ? -54.102 36.998 -25.648 1.00 40.46 111 PRO D CA 1
ATOM 7836 C C . PRO D 1 97 ? -55.068 36.183 -26.499 1.00 40.01 111 PRO D C 1
ATOM 7837 O O . PRO D 1 97 ? -56.283 36.189 -26.260 1.00 38.81 111 PRO D O 1
ATOM 7841 N N . GLU D 1 98 ? -54.489 35.484 -27.459 1.00 40.32 112 GLU D N 1
ATOM 7842 C CA . GLU D 1 98 ? -55.181 34.543 -28.316 1.00 41.31 112 GLU D CA 1
ATOM 7843 C C . GLU D 1 98 ? -55.964 33.446 -27.573 1.00 40.03 112 GLU D C 1
ATOM 7844 O O . GLU D 1 98 ? -56.954 32.964 -28.092 1.00 39.43 112 GLU D O 1
ATOM 7850 N N . TRP D 1 99 ? -55.509 33.070 -26.388 1.00 38.92 113 TRP D N 1
ATOM 7851 C CA . TRP D 1 99 ? -56.203 32.097 -25.568 1.00 39.14 113 TRP D CA 1
ATOM 7852 C C . TRP D 1 99 ? -57.307 32.700 -24.714 1.00 38.75 113 TRP D C 1
ATOM 7853 O O . TRP D 1 99 ? -58.092 31.954 -24.153 1.00 35.92 113 TRP D O 1
ATOM 7864 N N . LEU D 1 100 ? -57.372 34.037 -24.609 1.00 38.84 114 LEU D N 1
ATOM 7865 C CA . LEU D 1 100 ? -58.430 34.668 -23.840 1.00 38.63 114 LEU D CA 1
ATOM 7866 C C . LEU D 1 100 ? -59.649 34.943 -24.723 1.00 39.10 114 LEU D C 1
ATOM 7867 O O . LEU D 1 100 ? -59.607 35.812 -25.561 1.00 37.92 114 LEU D O 1
ATOM 7872 N N . GLY D 1 101 ? -60.742 34.209 -24.458 1.00 40.61 115 GLY D N 1
ATOM 7873 C CA . GLY D 1 101 ? -61.977 34.246 -25.217 1.00 39.83 115 GLY D CA 1
ATOM 7874 C C . GLY D 1 101 ? -63.080 35.152 -24.681 1.00 41.64 115 GLY D C 1
ATOM 7875 O O . GLY D 1 101 ? -62.824 36.115 -23.928 1.00 42.08 115 GLY D O 1
ATOM 7876 N N . GLU D 1 102 ? -64.316 34.868 -25.111 1.00 40.80 116 GLU D N 1
ATOM 7877 C CA . GLU D 1 102 ? -65.433 35.741 -24.854 1.00 42.00 116 GLU D CA 1
ATOM 7878 C C . GLU D 1 102 ? -65.943 35.587 -23.427 1.00 39.93 116 GLU D C 1
ATOM 7879 O O . GLU D 1 102 ? -65.783 34.546 -22.778 1.00 38.10 116 GLU D O 1
ATOM 7885 N N . GLU D 1 103 ? -66.601 36.643 -22.969 1.00 40.34 117 GLU D N 1
ATOM 7886 C CA . GLU D 1 103 ? -67.209 36.641 -21.650 1.00 41.20 117 GLU D CA 1
ATOM 7887 C C . GLU D 1 103 ? -68.319 35.609 -21.579 1.00 39.66 117 GLU D C 1
ATOM 7888 O O . GLU D 1 103 ? -69.026 35.386 -22.539 1.00 39.35 117 GLU D O 1
ATOM 7894 N N . ASP D 1 104 ? -68.422 34.948 -20.447 1.00 40.00 118 ASP D N 1
ATOM 7895 C CA . ASP D 1 104 ? -69.508 33.997 -20.210 1.00 40.28 118 ASP D CA 1
ATOM 7896 C C . ASP D 1 104 ? -70.792 34.744 -19.916 1.00 41.26 118 ASP D C 1
ATOM 7897 O O . ASP D 1 104 ? -70.891 35.462 -18.910 1.00 40.45 118 ASP D O 1
ATOM 7902 N N . PRO D 1 105 ? -71.800 34.560 -20.779 1.00 42.94 119 PRO D N 1
ATOM 7903 C CA . PRO D 1 105 ? -73.056 35.318 -20.548 1.00 42.83 119 PRO D CA 1
ATOM 7904 C C . PRO D 1 105 ? -73.835 34.901 -19.291 1.00 42.96 119 PRO D C 1
ATOM 7905 O O . PRO D 1 105 ? -74.627 35.709 -18.766 1.00 43.76 119 PRO D O 1
ATOM 7909 N N . ALA D 1 106 ? -73.606 33.684 -18.805 1.00 41.61 120 ALA D N 1
ATOM 7910 C CA . ALA D 1 106 ? -74.222 33.238 -17.581 1.00 41.93 120 ALA D CA 1
ATOM 7911 C C . ALA D 1 106 ? -73.474 33.714 -16.349 1.00 41.98 120 ALA D C 1
ATOM 7912 O O . ALA D 1 106 ? -74.056 33.734 -15.265 1.00 41.00 120 ALA D O 1
ATOM 7914 N N . TRP D 1 107 ? -72.206 34.099 -16.517 1.00 41.40 121 TRP D N 1
ATOM 7915 C CA . TRP D 1 107 ? -71.291 34.383 -15.405 1.00 41.65 121 TRP D CA 1
ATOM 7916 C C . TRP D 1 107 ? -70.456 35.629 -15.734 1.00 39.99 121 TRP D C 1
ATOM 7917 O O . TRP D 1 107 ? -69.310 35.524 -16.160 1.00 36.56 121 TRP D O 1
ATOM 7928 N N . PRO D 1 108 ? -71.042 36.821 -15.536 1.00 40.21 122 PRO D N 1
ATOM 7929 C CA . PRO D 1 108 ? -70.279 38.057 -15.792 1.00 39.84 122 PRO D CA 1
ATOM 7930 C C . PRO D 1 108 ? -68.902 38.065 -15.115 1.00 39.31 122 PRO D C 1
ATOM 7931 O O . PRO D 1 108 ? -68.784 37.694 -13.961 1.00 38.66 122 PRO D O 1
ATOM 7935 N N . GLY D 1 109 ? -67.870 38.426 -15.867 1.00 38.97 123 GLY D N 1
ATOM 7936 C CA . GLY D 1 109 ? -66.499 38.521 -15.340 1.00 39.11 123 GLY D CA 1
ATOM 7937 C C . GLY D 1 109 ? -65.659 37.269 -15.446 1.00 38.74 123 GLY D C 1
ATOM 7938 O O . GLY D 1 109 ? -64.508 37.264 -15.045 1.00 39.90 123 GLY D O 1
ATOM 7939 N N . ASN D 1 110 ? -66.254 36.198 -15.957 1.00 39.42 124 ASN D N 1
ATOM 7940 C CA . ASN D 1 110 ? -65.562 34.996 -16.359 1.00 39.07 124 ASN D CA 1
ATOM 7941 C C . ASN D 1 110 ? -65.479 34.969 -17.868 1.00 38.88 124 ASN D C 1
ATOM 7942 O O . ASN D 1 110 ? -66.445 35.324 -18.551 1.00 39.55 124 ASN D O 1
ATOM 7947 N N . TYR D 1 111 ? -64.350 34.492 -18.371 1.00 37.93 125 TYR D N 1
ATOM 7948 C CA . TYR D 1 111 ? -64.067 34.462 -19.779 1.00 37.12 125 TYR D CA 1
ATOM 7949 C C . TYR D 1 111 ? -63.592 33.078 -20.165 1.00 37.53 125 TYR D C 1
ATOM 7950 O O . TYR D 1 111 ? -62.699 32.525 -19.518 1.00 36.61 125 TYR D O 1
ATOM 7959 N N . PHE D 1 112 ? -64.174 32.511 -21.209 1.00 36.13 126 PHE D N 1
ATOM 7960 C CA . PHE D 1 112 ? -63.674 31.210 -21.668 1.00 38.01 126 PHE D CA 1
ATOM 7961 C C . PHE D 1 112 ? -62.226 31.378 -22.158 1.00 37.84 126 PHE D C 1
ATOM 7962 O O . PHE D 1 112 ? -61.869 32.403 -22.769 1.00 37.25 126 PHE D O 1
ATOM 7970 N N . VAL D 1 113 ? -61.408 30.375 -21.870 1.00 38.66 127 VAL D N 1
ATOM 7971 C CA . VAL D 1 113 ? -59.991 30.377 -22.260 1.00 38.33 127 VAL D CA 1
ATOM 7972 C C . VAL D 1 113 ? -59.639 29.132 -23.073 1.00 38.64 127 VAL D C 1
ATOM 7973 O O . VAL D 1 113 ? -60.174 28.027 -22.812 1.00 36.32 127 VAL D O 1
ATOM 7977 N N . LYS D 1 114 ? -58.788 29.317 -24.102 1.00 39.54 128 LYS D N 1
ATOM 7978 C CA . LYS D 1 114 ? -58.188 28.153 -24.816 1.00 38.90 128 LYS D CA 1
ATOM 7979 C C . LYS D 1 114 ? -57.193 27.522 -23.824 1.00 38.19 128 LYS D C 1
ATOM 7980 O O . LYS D 1 114 ? -56.022 27.838 -23.792 1.00 36.09 128 LYS D O 1
ATOM 7986 N N . TYR D 1 115 ? -57.728 26.662 -22.968 1.00 38.43 129 TYR D N 1
ATOM 7987 C CA . TYR D 1 115 ? -57.003 26.093 -21.839 1.00 39.27 129 TYR D CA 1
ATOM 7988 C C . TYR D 1 115 ? -55.790 25.229 -22.230 1.00 39.21 129 TYR D C 1
ATOM 7989 O O . TYR D 1 115 ? -54.998 24.841 -21.376 1.00 39.90 129 TYR D O 1
ATOM 7998 N N . TRP D 1 116 ? -55.661 24.887 -23.508 1.00 38.35 130 TRP D N 1
ATOM 7999 C CA . TRP D 1 116 ? -54.529 24.106 -23.962 1.00 38.35 130 TRP D CA 1
ATOM 8000 C C . TRP D 1 116 ? -53.249 24.937 -24.210 1.00 38.07 130 TRP D C 1
ATOM 8001 O O . TRP D 1 116 ? -52.161 24.379 -24.326 1.00 38.22 130 TRP D O 1
ATOM 8012 N N . TYR D 1 117 ? -53.359 26.263 -24.217 1.00 37.32 131 TYR D N 1
ATOM 8013 C CA . TYR D 1 117 ? -52.199 27.122 -24.435 1.00 37.21 131 TYR D CA 1
ATOM 8014 C C . TYR D 1 117 ? -51.327 27.200 -23.181 1.00 38.66 131 TYR D C 1
ATOM 8015 O O . TYR D 1 117 ? -51.845 27.358 -22.044 1.00 38.36 131 TYR D O 1
ATOM 8024 N N . ASN D 1 118 ? -50.009 27.114 -23.375 1.00 39.55 132 ASN D N 1
ATOM 8025 C CA . ASN D 1 118 ? -49.016 27.099 -22.259 1.00 38.59 132 ASN D CA 1
ATOM 8026 C C . ASN D 1 118 ? -49.280 28.189 -21.243 1.00 38.87 132 ASN D C 1
ATOM 8027 O O . ASN D 1 118 ? -49.244 27.947 -20.037 1.00 38.95 132 ASN D O 1
ATOM 8032 N N . GLU D 1 119 ? -49.532 29.400 -21.722 1.00 38.81 133 GLU D N 1
ATOM 8033 C CA . GLU D 1 119 ? -49.664 30.523 -20.838 1.00 39.91 133 GLU D CA 1
ATOM 8034 C C . GLU D 1 119 ? -50.792 30.370 -19.822 1.00 39.48 133 GLU D C 1
ATOM 8035 O O . GLU D 1 119 ? -50.598 30.691 -18.637 1.00 39.58 133 GLU D O 1
ATOM 8041 N N . TRP D 1 120 ? -51.952 29.886 -20.276 1.00 39.56 134 TRP D N 1
ATOM 8042 C CA . TRP D 1 120 ? -53.078 29.567 -19.372 1.00 39.68 134 TRP D CA 1
ATOM 8043 C C . TRP D 1 120 ? -52.752 28.439 -18.379 1.00 38.94 134 TRP D C 1
ATOM 8044 O O . TRP D 1 120 ? -52.988 28.562 -17.178 1.00 38.17 134 TRP D O 1
ATOM 8055 N N . LYS D 1 121 ? -52.230 27.334 -18.887 1.00 38.39 135 LYS D N 1
ATOM 8056 C CA . LYS D 1 121 ? -51.780 26.260 -18.018 1.00 40.00 135 LYS D CA 1
ATOM 8057 C C . LYS D 1 121 ? -50.850 26.797 -16.892 1.00 39.07 135 LYS D C 1
ATOM 8058 O O . LYS D 1 121 ? -51.010 26.478 -15.699 1.00 37.21 135 LYS D O 1
ATOM 8064 N N . GLU D 1 122 ? -49.893 27.639 -17.290 1.00 39.44 136 GLU D N 1
ATOM 8065 C CA . GLU D 1 122 ? -48.954 28.226 -16.339 1.00 40.36 136 GLU D CA 1
ATOM 8066 C C . GLU D 1 122 ? -49.648 29.193 -15.315 1.00 40.17 136 GLU D C 1
ATOM 8067 O O . GLU D 1 122 ? -49.291 29.194 -14.136 1.00 38.16 136 GLU D O 1
ATOM 8073 N N . ILE D 1 123 ? -50.688 29.915 -15.736 1.00 37.85 137 ILE D N 1
ATOM 8074 C CA . ILE D 1 123 ? -51.452 30.681 -14.814 1.00 38.06 137 ILE D CA 1
ATOM 8075 C C . ILE D 1 123 ? -52.056 29.745 -13.770 1.00 38.69 137 ILE D C 1
ATOM 8076 O O . ILE D 1 123 ? -52.038 30.022 -12.556 1.00 38.03 137 ILE D O 1
ATOM 8081 N N . VAL D 1 124 ? -52.604 28.646 -14.247 1.00 37.91 138 VAL D N 1
ATOM 8082 C CA . VAL D 1 124 ? -53.216 27.686 -13.359 1.00 39.66 138 VAL D CA 1
ATOM 8083 C C . VAL D 1 124 ? -52.230 27.014 -12.393 1.00 39.02 138 VAL D C 1
ATOM 8084 O O . VAL D 1 124 ? -52.552 26.827 -11.218 1.00 38.22 138 VAL D O 1
ATOM 8088 N N . PHE D 1 125 ? -51.043 26.674 -12.867 1.00 39.17 139 PHE D N 1
ATOM 8089 C CA . PHE D 1 125 ? -50.027 26.072 -11.984 1.00 37.54 139 PHE D CA 1
ATOM 8090 C C . PHE D 1 125 ? -49.606 27.079 -10.932 1.00 38.44 139 PHE D C 1
ATOM 8091 O O . PHE D 1 125 ? -49.485 26.723 -9.749 1.00 38.10 139 PHE D O 1
ATOM 8099 N N . SER D 1 126 ? -49.449 28.356 -11.324 1.00 38.39 140 SER D N 1
ATOM 8100 C CA . SER D 1 126 ? -49.155 29.404 -10.336 1.00 38.41 140 SER D CA 1
ATOM 8101 C C . SER D 1 126 ? -50.266 29.531 -9.268 1.00 38.01 140 SER D C 1
ATOM 8102 O O . SER D 1 126 ? -49.995 29.815 -8.106 1.00 38.73 140 SER D O 1
ATOM 8105 N N . TYR D 1 127 ? -51.514 29.311 -9.659 1.00 38.28 141 TYR D N 1
ATOM 8106 C CA . TYR D 1 127 ? -52.657 29.368 -8.740 1.00 38.62 141 TYR D CA 1
ATOM 8107 C C . TYR D 1 127 ? -52.606 28.221 -7.733 1.00 38.07 141 TYR D C 1
ATOM 8108 O O . TYR D 1 127 ? -52.778 28.424 -6.545 1.00 36.31 141 TYR D O 1
ATOM 8117 N N . LEU D 1 128 ? -52.343 27.022 -8.248 1.00 38.61 142 LEU D N 1
ATOM 8118 C CA . LEU D 1 128 ? -52.165 25.814 -7.455 1.00 38.32 142 LEU D CA 1
ATOM 8119 C C . LEU D 1 128 ? -50.972 25.921 -6.513 1.00 38.26 142 LEU D C 1
ATOM 8120 O O . LEU D 1 128 ? -51.028 25.425 -5.419 1.00 37.99 142 LEU D O 1
ATOM 8125 N N . ASP D 1 129 ? -49.883 26.558 -6.945 1.00 38.97 143 ASP D N 1
ATOM 8126 C CA . ASP D 1 129 ? -48.742 26.822 -6.060 1.00 38.67 143 ASP D CA 1
ATOM 8127 C C . ASP D 1 129 ? -49.191 27.473 -4.741 1.00 39.68 143 ASP D C 1
ATOM 8128 O O . ASP D 1 129 ? -48.877 27.004 -3.655 1.00 38.83 143 ASP D O 1
ATOM 8133 N N . ARG D 1 130 ? -49.983 28.528 -4.858 1.00 40.09 144 ARG D N 1
ATOM 8134 C CA . ARG D 1 130 ? -50.518 29.243 -3.705 1.00 39.77 144 ARG D CA 1
ATOM 8135 C C . ARG D 1 130 ? -51.440 28.367 -2.890 1.00 39.83 144 ARG D C 1
ATOM 8136 O O . ARG D 1 130 ? -51.370 28.355 -1.679 1.00 39.23 144 ARG D O 1
ATOM 8144 N N . VAL D 1 131 ? -52.326 27.654 -3.574 1.00 40.42 145 VAL D N 1
ATOM 8145 C CA . VAL D 1 131 ? -53.243 26.701 -2.900 1.00 40.30 145 VAL D CA 1
ATOM 8146 C C . VAL D 1 131 ? -52.511 25.647 -2.057 1.00 39.17 145 VAL D C 1
ATOM 8147 O O . VAL D 1 131 ? -52.896 25.374 -0.928 1.00 36.79 145 VAL D O 1
ATOM 8151 N N . ILE D 1 132 ? -51.433 25.095 -2.606 1.00 39.40 146 ILE D N 1
ATOM 8152 C CA . ILE D 1 132 ? -50.606 24.144 -1.852 1.00 38.98 146 ILE D CA 1
ATOM 8153 C C . ILE D 1 132 ? -50.001 24.788 -0.594 1.00 38.60 146 ILE D C 1
ATOM 8154 O O . ILE D 1 132 ? -50.130 24.244 0.514 1.00 37.55 146 ILE D O 1
ATOM 8159 N N . ASP D 1 133 ? -49.386 25.961 -0.758 1.00 38.37 147 ASP D N 1
ATOM 8160 C CA . ASP D 1 133 ? -48.786 26.673 0.373 1.00 39.25 147 ASP D CA 1
ATOM 8161 C C . ASP D 1 133 ? -49.803 27.081 1.441 1.00 38.40 147 ASP D C 1
ATOM 8162 O O . ASP D 1 133 ? -49.428 27.273 2.589 1.00 38.96 147 ASP D O 1
ATOM 8167 N N . GLN D 1 134 ? -51.074 27.247 1.087 1.00 38.45 148 GLN D N 1
ATOM 8168 C CA . GLN D 1 134 ? -52.115 27.548 2.103 1.00 39.06 148 GLN D CA 1
ATOM 8169 C C . GLN D 1 134 ? -52.396 26.348 3.015 1.00 38.52 148 GLN D C 1
ATOM 8170 O O . GLN D 1 134 ? -52.902 26.501 4.123 1.00 39.24 148 GLN D O 1
ATOM 8176 N N . GLY D 1 135 ? -52.077 25.151 2.527 1.00 38.98 149 GLY D N 1
ATOM 8177 C CA . GLY D 1 135 ? -52.300 23.918 3.266 1.00 38.92 149 GLY D CA 1
ATOM 8178 C C . GLY D 1 135 ? -53.610 23.250 2.925 1.00 38.74 149 GLY D C 1
ATOM 8179 O O . GLY D 1 135 ? -54.107 22.461 3.725 1.00 40.15 149 GLY D O 1
ATOM 8180 N N . PHE D 1 136 ? -54.167 23.568 1.751 1.00 38.77 150 PHE D N 1
ATOM 8181 C CA . PHE D 1 136 ? -55.387 22.931 1.268 1.00 39.10 150 PHE D CA 1
ATOM 8182 C C . PHE D 1 136 ? -55.100 21.455 1.011 1.00 40.07 150 PHE D C 1
ATOM 8183 O O . PHE D 1 136 ? -54.002 21.099 0.560 1.00 40.49 150 PHE D O 1
ATOM 8191 N N . LYS D 1 137 ? -56.073 20.599 1.311 1.00 40.02 151 LYS D N 1
ATOM 8192 C CA . LYS D 1 137 ? -55.903 19.151 1.162 1.00 39.84 151 LYS D CA 1
ATOM 8193 C C . LYS D 1 137 ? -56.530 18.605 -0.119 1.00 38.79 151 LYS D C 1
ATOM 8194 O O . LYS D 1 137 ? -56.511 17.383 -0.347 1.00 38.24 151 LYS D O 1
ATOM 8200 N N . GLY D 1 138 ? -57.109 19.481 -0.934 1.00 38.47 152 GLY D N 1
ATOM 8201 C CA . GLY D 1 138 ? -57.712 19.033 -2.186 1.00 39.10 152 GLY D CA 1
ATOM 8202 C C . GLY D 1 138 ? -57.985 20.177 -3.123 1.00 39.65 152 GLY D C 1
ATOM 8203 O O . GLY D 1 138 ? -57.983 21.336 -2.703 1.00 39.21 152 GLY D O 1
ATOM 8204 N N . ILE D 1 139 ? -58.200 19.851 -4.401 1.00 40.14 153 ILE D N 1
ATOM 8205 C CA . ILE D 1 139 ? -58.583 20.869 -5.400 1.00 40.65 153 ILE D CA 1
ATOM 8206 C C . ILE D 1 139 ? -59.842 20.400 -6.142 1.00 40.05 153 ILE D C 1
ATOM 8207 O O . ILE D 1 139 ? -60.052 19.184 -6.341 1.00 39.29 153 ILE D O 1
ATOM 8212 N N . TYR D 1 140 ? -60.693 21.367 -6.487 1.00 38.83 154 TYR D N 1
ATOM 8213 C CA . TYR D 1 140 ? -62.041 21.095 -7.030 1.00 38.63 154 TYR D CA 1
ATOM 8214 C C . TYR D 1 140 ? -62.100 21.912 -8.283 1.00 38.88 154 TYR D C 1
ATOM 8215 O O . TYR D 1 140 ? -62.148 23.158 -8.216 1.00 39.02 154 TYR D O 1
ATOM 8224 N N . LEU D 1 141 ? -62.036 21.214 -9.417 1.00 38.73 155 LEU D N 1
ATOM 8225 C CA . LEU D 1 141 ? -61.694 21.830 -10.687 1.00 38.48 155 LEU D CA 1
ATOM 8226 C C . LEU D 1 141 ? -62.944 22.166 -11.517 1.00 39.16 155 LEU D C 1
ATOM 8227 O O . LEU D 1 141 ? -63.661 21.270 -11.987 1.00 38.37 155 LEU D O 1
ATOM 8232 N N . ASP D 1 142 ? -63.171 23.456 -11.756 1.00 39.52 156 ASP D N 1
ATOM 8233 C CA . ASP D 1 142 ? -64.382 23.860 -12.455 1.00 39.46 156 ASP D CA 1
ATOM 8234 C C . ASP D 1 142 ? -64.116 24.145 -13.916 1.00 38.93 156 ASP D C 1
ATOM 8235 O O . ASP D 1 142 ? -63.029 24.559 -14.278 1.00 38.55 156 ASP D O 1
ATOM 8240 N N . ARG D 1 143 ? -65.151 23.928 -14.722 1.00 39.34 157 ARG D N 1
ATOM 8241 C CA . ARG D 1 143 ? -65.198 24.222 -16.152 1.00 38.83 157 ARG D CA 1
ATOM 8242 C C . ARG D 1 143 ? -64.333 23.319 -16.962 1.00 39.01 157 ARG D C 1
ATOM 8243 O O . ARG D 1 143 ? -63.767 23.709 -18.004 1.00 39.01 157 ARG D O 1
ATOM 8251 N N . ILE D 1 144 ? -64.308 22.085 -16.493 1.00 39.15 158 ILE D N 1
ATOM 8252 C CA . ILE D 1 144 ? -64.028 20.916 -17.338 1.00 40.09 158 ILE D CA 1
ATOM 8253 C C . ILE D 1 144 ? -64.820 21.034 -18.630 1.00 40.53 158 ILE D C 1
ATOM 8254 O O . ILE D 1 144 ? -64.301 20.727 -19.714 1.00 40.82 158 ILE D O 1
ATOM 8259 N N . ASP D 1 145 ? -66.068 21.503 -18.508 1.00 40.17 159 ASP D N 1
ATOM 8260 C CA . ASP D 1 145 ? -66.961 21.563 -19.646 1.00 40.43 159 ASP D CA 1
ATOM 8261 C C . ASP D 1 145 ? -66.630 22.651 -20.649 1.00 39.49 159 ASP D C 1
ATOM 8262 O O . ASP D 1 145 ? -67.313 22.763 -21.632 1.00 41.10 159 ASP D O 1
ATOM 8267 N N . SER D 1 146 ? -65.565 23.422 -20.431 1.00 40.21 160 SER D N 1
ATOM 8268 C CA . SER D 1 146 ? -65.031 24.258 -21.494 1.00 40.65 160 SER D CA 1
ATOM 8269 C C . SER D 1 146 ? -64.627 23.447 -22.707 1.00 39.43 160 SER D C 1
ATOM 8270 O O . SER D 1 146 ? -64.613 23.999 -23.808 1.00 39.42 160 SER D O 1
ATOM 8273 N N . PHE D 1 147 ? -64.329 22.153 -22.543 1.00 38.61 161 PHE D N 1
ATOM 8274 C CA . PHE D 1 147 ? -64.093 21.324 -23.714 1.00 38.24 161 PHE D CA 1
ATOM 8275 C C . PHE D 1 147 ? -65.271 21.354 -24.669 1.00 38.60 161 PHE D C 1
ATOM 8276 O O . PHE D 1 147 ? -65.065 21.377 -25.860 1.00 38.84 161 PHE D O 1
ATOM 8284 N N . GLU D 1 148 ? -66.495 21.367 -24.141 1.00 39.92 162 GLU D N 1
ATOM 8285 C CA . GLU D 1 148 ? -67.728 21.409 -24.950 1.00 39.75 162 GLU D CA 1
ATOM 8286 C C . GLU D 1 148 ? -67.976 22.786 -25.543 1.00 40.20 162 GLU D C 1
ATOM 8287 O O . GLU D 1 148 ? -68.554 22.900 -26.632 1.00 40.74 162 GLU D O 1
ATOM 8293 N N . TYR D 1 149 ? -67.603 23.827 -24.801 1.00 39.32 163 TYR D N 1
ATOM 8294 C CA . TYR D 1 149 ? -67.721 25.152 -25.305 1.00 38.41 163 TYR D CA 1
ATOM 8295 C C . TYR D 1 149 ? -66.926 25.299 -26.595 1.00 38.26 163 TYR D C 1
ATOM 8296 O O . TYR D 1 149 ? -67.483 25.714 -27.591 1.00 36.68 163 TYR D O 1
ATOM 8305 N N . TRP D 1 150 ? -65.633 24.952 -26.581 1.00 38.32 164 TRP D N 1
ATOM 8306 C CA . TRP D 1 150 ? -64.788 25.183 -27.767 1.00 38.45 164 TRP D CA 1
ATOM 8307 C C . TRP D 1 150 ? -65.190 24.289 -28.955 1.00 39.52 164 TRP D C 1
ATOM 8308 O O . TRP D 1 150 ? -65.121 24.715 -30.122 1.00 40.38 164 TRP D O 1
ATOM 8319 N N . ALA D 1 151 ? -65.656 23.079 -28.653 1.00 39.51 165 ALA D N 1
ATOM 8320 C CA . ALA D 1 151 ? -66.147 22.175 -29.684 1.00 40.77 165 ALA D CA 1
ATOM 8321 C C . ALA D 1 151 ? -67.460 22.669 -30.252 1.00 41.21 165 ALA D C 1
ATOM 8322 O O . ALA D 1 151 ? -67.657 22.600 -31.461 1.00 40.23 165 ALA D O 1
ATOM 8324 N N . GLN D 1 152 ? -68.355 23.196 -29.410 1.00 42.46 166 GLN D N 1
ATOM 8325 C CA . GLN D 1 152 ? -69.590 23.826 -29.936 1.00 44.11 166 GLN D CA 1
ATOM 8326 C C . GLN D 1 152 ? -69.325 25.072 -30.772 1.00 42.75 166 GLN D C 1
ATOM 8327 O O . GLN D 1 152 ? -70.043 25.353 -31.718 1.00 43.50 166 GLN D O 1
ATOM 8333 N N . GLU D 1 153 ? -68.273 25.804 -30.450 1.00 42.76 167 GLU D N 1
ATOM 8334 C CA . GLU D 1 153 ? -67.862 26.927 -31.275 1.00 42.99 167 GLU D CA 1
ATOM 8335 C C . GLU D 1 153 ? -67.203 26.565 -32.626 1.00 42.75 167 GLU D C 1
ATOM 8336 O O . GLU D 1 153 ? -66.874 27.471 -33.378 1.00 42.69 167 GLU D O 1
ATOM 8342 N N . GLY D 1 154 ? -66.933 25.282 -32.910 1.00 41.56 168 GLY D N 1
ATOM 8343 C CA . GLY D 1 154 ? -66.242 24.899 -34.164 1.00 40.62 168 GLY D CA 1
ATOM 8344 C C . GLY D 1 154 ? -64.768 25.287 -34.210 1.00 39.62 168 GLY D C 1
ATOM 8345 O O . GLY D 1 154 ? -64.142 25.310 -35.276 1.00 37.38 168 GLY D O 1
ATOM 8346 N N . VAL D 1 155 ? -64.201 25.566 -33.034 1.00 41.00 169 VAL D N 1
ATOM 8347 C CA . VAL D 1 155 ? -62.832 26.103 -32.913 1.00 40.92 169 VAL D CA 1
ATOM 8348 C C . VAL D 1 155 ? -61.788 25.008 -33.032 1.00 39.25 169 VAL D C 1
ATOM 8349 O O . VAL D 1 155 ? -60.756 25.195 -33.657 1.00 37.70 169 VAL D O 1
ATOM 8353 N N . ILE D 1 156 ? -62.079 23.872 -32.409 1.00 39.02 170 ILE D N 1
ATOM 8354 C CA . ILE D 1 156 ? -61.308 22.647 -32.587 1.00 39.72 170 ILE D CA 1
ATOM 8355 C C . ILE D 1 156 ? -62.324 21.489 -32.575 1.00 37.09 170 ILE D C 1
ATOM 8356 O O . ILE D 1 156 ? -63.438 21.705 -32.179 1.00 35.61 170 ILE D O 1
ATOM 8361 N N . SER D 1 157 ? -61.927 20.289 -32.993 1.00 35.32 171 SER D N 1
ATOM 8362 C CA . SER D 1 157 ? -62.773 19.121 -32.871 1.00 35.05 171 SER D CA 1
ATOM 8363 C C . SER D 1 157 ? -63.008 18.771 -31.408 1.00 34.83 171 SER D C 1
ATOM 8364 O O . SER D 1 157 ? -62.233 19.128 -30.477 1.00 34.62 171 SER D O 1
ATOM 8367 N N . ARG D 1 158 ? -64.130 18.109 -31.212 1.00 35.86 172 ARG D N 1
ATOM 8368 C CA . ARG D 1 158 ? -64.529 17.666 -29.911 1.00 36.39 172 ARG D CA 1
ATOM 8369 C C . ARG D 1 158 ? -63.499 16.686 -29.331 1.00 35.72 172 ARG D C 1
ATOM 8370 O O . ARG D 1 158 ? -63.177 16.793 -28.163 1.00 34.62 172 ARG D O 1
ATOM 8378 N N . ARG D 1 159 ? -62.929 15.791 -30.154 1.00 36.29 173 ARG D N 1
ATOM 8379 C CA . ARG D 1 159 ? -61.938 14.836 -29.669 1.00 37.08 173 ARG D CA 1
ATOM 8380 C C . ARG D 1 159 ? -60.730 15.648 -29.196 1.00 37.46 173 ARG D C 1
ATOM 8381 O O . ARG D 1 159 ? -60.220 15.456 -28.080 1.00 38.36 173 ARG D O 1
ATOM 8389 N N . SER D 1 160 ? -60.318 16.609 -30.010 1.00 37.09 174 SER D N 1
ATOM 8390 C CA . SER D 1 160 ? -59.161 17.399 -29.678 1.00 37.32 174 SER D CA 1
ATOM 8391 C C . SER D 1 160 ? -59.399 18.172 -28.397 1.00 36.15 174 SER D C 1
ATOM 8392 O O . SER D 1 160 ? -58.543 18.183 -27.544 1.00 35.56 174 SER D O 1
ATOM 8395 N N . ALA D 1 161 ? -60.556 18.801 -28.245 1.00 36.80 175 ALA D N 1
ATOM 8396 C CA . ALA D 1 161 ? -60.848 19.540 -26.999 1.00 36.74 175 ALA D CA 1
ATOM 8397 C C . ALA D 1 161 ? -60.872 18.654 -25.771 1.00 36.46 175 ALA D C 1
ATOM 8398 O O . ALA D 1 161 ? -60.314 19.003 -24.732 1.00 36.98 175 ALA D O 1
ATOM 8400 N N . ALA D 1 162 ? -61.550 17.520 -25.881 1.00 37.32 176 ALA D N 1
ATOM 8401 C CA . ALA D 1 162 ? -61.588 16.543 -24.787 1.00 38.80 176 ALA D CA 1
ATOM 8402 C C . ALA D 1 162 ? -60.167 16.028 -24.464 1.00 38.87 176 ALA D C 1
ATOM 8403 O O . ALA D 1 162 ? -59.763 15.991 -23.283 1.00 38.33 176 ALA D O 1
ATOM 8405 N N . ARG D 1 163 ? -59.399 15.656 -25.488 1.00 37.44 177 ARG D N 1
ATOM 8406 C CA . ARG D 1 163 ? -58.040 15.161 -25.168 1.00 39.56 177 ARG D CA 1
ATOM 8407 C C . ARG D 1 163 ? -57.210 16.248 -24.455 1.00 39.40 177 ARG D C 1
ATOM 8408 O O . ARG D 1 163 ? -56.581 15.962 -23.465 1.00 39.74 177 ARG D O 1
ATOM 8416 N N . LYS D 1 164 ? -57.298 17.497 -24.917 1.00 39.12 178 LYS D N 1
ATOM 8417 C CA . LYS D 1 164 ? -56.553 18.611 -24.325 1.00 39.90 178 LYS D CA 1
ATOM 8418 C C . LYS D 1 164 ? -56.963 18.913 -22.871 1.00 40.01 178 LYS D C 1
ATOM 8419 O O . LYS D 1 164 ? -56.129 19.349 -22.071 1.00 39.76 178 LYS D O 1
ATOM 8433 N N . ILE D 1 166 ? -58.323 16.612 -20.789 1.00 38.34 180 ILE D N 1
ATOM 8434 C CA . ILE D 1 166 ? -57.879 15.446 -20.039 1.00 37.75 180 ILE D CA 1
ATOM 8435 C C . ILE D 1 166 ? -56.410 15.579 -19.700 1.00 38.36 180 ILE D C 1
ATOM 8436 O O . ILE D 1 166 ? -56.013 15.443 -18.540 1.00 37.60 180 ILE D O 1
ATOM 8441 N N . ASN D 1 167 ? -55.607 15.867 -20.718 1.00 38.66 181 ASN D N 1
ATOM 8442 C CA . ASN D 1 167 ? -54.188 16.039 -20.522 1.00 38.61 181 ASN D CA 1
ATOM 8443 C C . ASN D 1 167 ? -53.862 17.151 -19.529 1.00 37.69 181 ASN D C 1
ATOM 8444 O O . ASN D 1 167 ? -52.935 17.053 -18.771 1.00 39.10 181 ASN D O 1
ATOM 8449 N N . PHE D 1 168 ? -54.617 18.218 -19.531 1.00 38.61 182 PHE D N 1
ATOM 8450 C CA . PHE D 1 168 ? -54.392 19.331 -18.590 1.00 38.25 182 PHE D CA 1
ATOM 8451 C C . PHE D 1 168 ? -54.669 18.905 -17.130 1.00 38.34 182 PHE D C 1
ATOM 8452 O O . PHE D 1 168 ? -53.864 19.146 -16.229 1.00 39.66 182 PHE D O 1
ATOM 8460 N N . VAL D 1 169 ? -55.762 18.201 -16.918 1.00 39.24 183 VAL D N 1
ATOM 8461 C CA . VAL D 1 169 ? -56.100 17.691 -15.589 1.00 39.33 183 VAL D CA 1
ATOM 8462 C C . VAL D 1 169 ? -55.022 16.689 -15.115 1.00 39.53 183 VAL D C 1
ATOM 8463 O O . VAL D 1 169 ? -54.641 16.704 -13.930 1.00 40.07 183 VAL D O 1
ATOM 8467 N N . LEU D 1 170 ? -54.513 15.847 -16.019 1.00 38.42 184 LEU D N 1
ATOM 8468 C CA . LEU D 1 170 ? -53.371 15.007 -15.710 1.00 38.52 184 LEU D CA 1
ATOM 8469 C C . LEU D 1 170 ? -52.129 15.805 -15.291 1.00 38.90 184 LEU D C 1
ATOM 8470 O O . LEU D 1 170 ? -51.455 15.446 -14.342 1.00 38.60 184 LEU D O 1
ATOM 8475 N N . GLU D 1 171 ? -51.842 16.905 -15.989 1.00 39.77 185 GLU D N 1
ATOM 8476 C CA . GLU D 1 171 ? -50.699 17.766 -15.653 1.00 40.54 185 GLU D CA 1
ATOM 8477 C C . GLU D 1 171 ? -50.922 18.456 -14.297 1.00 38.37 185 GLU D C 1
ATOM 8478 O O . GLU D 1 171 ? -50.014 18.562 -13.493 1.00 37.45 185 GLU D O 1
ATOM 8484 N N . ILE D 1 172 ? -52.129 18.928 -14.091 1.00 36.86 186 ILE D N 1
ATOM 8485 C CA . ILE D 1 172 ? -52.532 19.467 -12.817 1.00 38.56 186 ILE D CA 1
ATOM 8486 C C . ILE D 1 172 ? -52.281 18.494 -11.693 1.00 38.48 186 ILE D C 1
ATOM 8487 O O . ILE D 1 172 ? -51.643 18.861 -10.714 1.00 38.45 186 ILE D O 1
ATOM 8492 N N . ALA D 1 173 ? -52.706 17.243 -11.872 1.00 39.02 187 ALA D N 1
ATOM 8493 C CA . ALA D 1 173 ? -52.572 16.216 -10.853 1.00 38.01 187 ALA D CA 1
ATOM 8494 C C . ALA D 1 173 ? -51.120 15.911 -10.589 1.00 37.80 187 ALA D C 1
ATOM 8495 O O . ALA D 1 173 ? -50.704 15.766 -9.443 1.00 37.74 187 ALA D O 1
ATOM 8497 N N . GLU D 1 174 ? -50.337 15.815 -11.644 1.00 38.09 188 GLU D N 1
ATOM 8498 C CA . GLU D 1 174 ? -48.911 15.565 -11.494 1.00 38.65 188 GLU D CA 1
ATOM 8499 C C . GLU D 1 174 ? -48.245 16.755 -10.741 1.00 38.93 188 GLU D C 1
ATOM 8500 O O . GLU D 1 174 ? -47.369 16.561 -9.877 1.00 40.25 188 GLU D O 1
ATOM 8506 N N . TYR D 1 175 ? -48.680 17.968 -11.045 1.00 37.65 189 TYR D N 1
ATOM 8507 C CA . TYR D 1 175 ? -48.131 19.147 -10.427 1.00 38.30 189 TYR D CA 1
ATOM 8508 C C . TYR D 1 175 ? -48.356 19.149 -8.887 1.00 37.81 189 TYR D C 1
ATOM 8509 O O . TYR D 1 175 ? -47.395 19.249 -8.109 1.00 35.60 189 TYR D O 1
ATOM 8518 N N . VAL D 1 176 ? -49.610 19.050 -8.467 1.00 37.85 190 VAL D N 1
ATOM 8519 C CA . VAL D 1 176 ? -49.914 19.090 -7.034 1.00 38.73 190 VAL D CA 1
ATOM 8520 C C . VAL D 1 176 ? -49.355 17.900 -6.265 1.00 37.78 190 VAL D C 1
ATOM 8521 O O . VAL D 1 176 ? -48.875 18.053 -5.145 1.00 38.46 190 VAL D O 1
ATOM 8525 N N . ARG D 1 177 ? -49.385 16.720 -6.865 1.00 37.90 191 ARG D N 1
ATOM 8526 C CA . ARG D 1 177 ? -48.981 15.501 -6.146 1.00 38.75 191 ARG D CA 1
ATOM 8527 C C . ARG D 1 177 ? -47.477 15.313 -6.008 1.00 38.83 191 ARG D C 1
ATOM 8528 O O . ARG D 1 177 ? -47.042 14.561 -5.158 1.00 38.29 191 ARG D O 1
ATOM 8536 N N . GLU D 1 178 ? -46.695 16.011 -6.841 1.00 39.69 192 GLU D N 1
ATOM 8537 C CA . GLU D 1 178 ? -45.247 16.119 -6.663 1.00 40.15 192 GLU D CA 1
ATOM 8538 C C . GLU D 1 178 ? -44.952 16.812 -5.314 1.00 39.80 192 GLU D C 1
ATOM 8539 O O . GLU D 1 178 ? -44.014 16.453 -4.629 1.00 38.45 192 GLU D O 1
ATOM 8545 N N . ARG D 1 179 ? -45.789 17.783 -4.938 1.00 40.14 193 ARG D N 1
ATOM 8546 C CA . ARG D 1 179 ? -45.655 18.529 -3.681 1.00 40.48 193 ARG D CA 1
ATOM 8547 C C . ARG D 1 179 ? -46.386 17.842 -2.516 1.00 40.07 193 ARG D C 1
ATOM 8548 O O . ARG D 1 179 ? -45.858 17.788 -1.412 1.00 40.14 193 ARG D O 1
ATOM 8556 N N . LYS D 1 180 ? -47.602 17.349 -2.790 1.00 39.54 194 LYS D N 1
ATOM 8557 C CA . LYS D 1 180 ? -48.530 16.783 -1.795 1.00 39.57 194 LYS D CA 1
ATOM 8558 C C . LYS D 1 180 ? -49.171 15.514 -2.372 1.00 38.91 194 LYS D C 1
ATOM 8559 O O . LYS D 1 180 ? -50.262 15.594 -2.961 1.00 39.69 194 LYS D O 1
ATOM 8565 N N . PRO D 1 181 ? -48.492 14.361 -2.273 1.00 38.96 195 PRO D N 1
ATOM 8566 C CA . PRO D 1 181 ? -48.930 13.078 -2.836 1.00 39.89 195 PRO D CA 1
ATOM 8567 C C . PRO D 1 181 ? -50.389 12.669 -2.552 1.00 40.75 195 PRO D C 1
ATOM 8568 O O . PRO D 1 181 ? -51.001 11.992 -3.387 1.00 41.76 195 PRO D O 1
ATOM 8572 N N . ASP D 1 182 ? -50.935 13.064 -1.398 1.00 41.07 196 ASP D N 1
ATOM 8573 C CA . ASP D 1 182 ? -52.298 12.665 -0.996 1.00 41.39 196 ASP D CA 1
ATOM 8574 C C . ASP D 1 182 ? -53.396 13.659 -1.376 1.00 41.44 196 ASP D C 1
ATOM 8575 O O . ASP D 1 182 ? -54.556 13.472 -0.973 1.00 40.88 196 ASP D O 1
ATOM 8588 N N . LEU D 1 184 ? -56.347 15.507 -2.817 1.00 40.53 198 LEU D N 1
ATOM 8589 C CA . LEU D 1 184 ? -57.585 15.083 -3.464 1.00 40.51 198 LEU D CA 1
ATOM 8590 C C . LEU D 1 184 ? -57.777 15.854 -4.765 1.00 40.54 198 LEU D C 1
ATOM 8591 O O . LEU D 1 184 ? -57.556 17.057 -4.813 1.00 41.02 198 LEU D O 1
ATOM 8596 N N . ILE D 1 185 ? -58.197 15.160 -5.812 1.00 40.25 199 ILE D N 1
ATOM 8597 C CA . ILE D 1 185 ? -58.504 15.798 -7.090 1.00 39.33 199 ILE D CA 1
ATOM 8598 C C . ILE D 1 185 ? -59.944 15.481 -7.482 1.00 38.53 199 ILE D C 1
ATOM 8599 O O . ILE D 1 185 ? -60.319 14.321 -7.652 1.00 37.10 199 ILE D O 1
ATOM 8604 N N . ILE D 1 186 ? -60.727 16.547 -7.619 1.00 37.96 200 ILE D N 1
ATOM 8605 C CA . ILE D 1 186 ? -62.155 16.461 -7.852 1.00 39.06 200 ILE D CA 1
ATOM 8606 C C . ILE D 1 186 ? -62.577 17.370 -9.018 1.00 38.79 200 ILE D C 1
ATOM 8607 O O . ILE D 1 186 ? -62.835 18.556 -8.829 1.00 37.35 200 ILE D O 1
ATOM 8612 N N . PRO D 1 187 ? -62.665 16.811 -10.240 1.00 39.02 201 PRO D N 1
ATOM 8613 C CA . PRO D 1 187 ? -63.264 17.695 -11.269 1.00 40.19 201 PRO D CA 1
ATOM 8614 C C . PRO D 1 187 ? -64.768 17.927 -10.985 1.00 40.15 201 PRO D C 1
ATOM 8615 O O . PRO D 1 187 ? -65.408 17.086 -10.371 1.00 40.87 201 PRO D O 1
ATOM 8619 N N . GLN D 1 188 ? -65.293 19.065 -11.420 1.00 40.00 202 GLN D N 1
ATOM 8620 C CA . GLN D 1 188 ? -66.723 19.331 -11.391 1.00 39.58 202 GLN D CA 1
ATOM 8621 C C . GLN D 1 188 ? -67.345 19.302 -12.810 1.00 40.29 202 GLN D C 1
ATOM 8622 O O . GLN D 1 188 ? -66.901 20.027 -13.748 1.00 40.69 202 GLN D O 1
ATOM 8628 N N . ASN D 1 189 ? -68.353 18.442 -12.961 1.00 39.75 203 ASN D N 1
ATOM 8629 C CA . ASN D 1 189 ? -69.060 18.232 -14.208 1.00 39.50 203 ASN D CA 1
ATOM 8630 C C . ASN D 1 189 ? -68.107 17.817 -15.331 1.00 40.07 203 ASN D C 1
ATOM 8631 O O . ASN D 1 189 ? -66.924 17.604 -15.085 1.00 39.84 203 ASN D O 1
ATOM 8636 N N . GLY D 1 190 ? -68.646 17.722 -16.559 1.00 40.19 204 GLY D N 1
ATOM 8637 C CA . GLY D 1 190 ? -67.909 17.278 -17.712 1.00 39.31 204 GLY D CA 1
ATOM 8638 C C . GLY D 1 190 ? -67.513 15.816 -17.609 1.00 39.99 204 GLY D C 1
ATOM 8639 O O . GLY D 1 190 ? -66.538 15.404 -18.232 1.00 38.66 204 GLY D O 1
ATOM 8640 N N . GLU D 1 191 ? -68.266 15.016 -16.842 1.00 39.57 205 GLU D N 1
ATOM 8641 C CA . GLU D 1 191 ? -67.918 13.607 -16.669 1.00 39.45 205 GLU D CA 1
ATOM 8642 C C . GLU D 1 191 ? -67.986 12.771 -17.970 1.00 39.37 205 GLU D C 1
ATOM 8643 O O . GLU D 1 191 ? -67.237 11.816 -18.152 1.00 39.05 205 GLU D O 1
ATOM 8649 N N . ASN D 1 192 ? -68.854 13.154 -18.900 1.00 39.86 206 ASN D N 1
ATOM 8650 C CA . ASN D 1 192 ? -68.834 12.562 -20.252 1.00 39.04 206 ASN D CA 1
ATOM 8651 C C . ASN D 1 192 ? -67.494 12.722 -21.012 1.00 38.71 206 ASN D C 1
ATOM 8652 O O . ASN D 1 192 ? -67.290 12.120 -22.054 1.00 38.78 206 ASN D O 1
ATOM 8657 N N . ILE D 1 193 ? -66.570 13.511 -20.482 1.00 38.92 207 ILE D N 1
ATOM 8658 C CA . ILE D 1 193 ? -65.218 13.563 -21.030 1.00 37.83 207 ILE D CA 1
ATOM 8659 C C . ILE D 1 193 ? -64.497 12.200 -21.025 1.00 38.25 207 ILE D C 1
ATOM 8660 O O . ILE D 1 193 ? -63.623 11.942 -21.858 1.00 37.43 207 ILE D O 1
ATOM 8665 N N . LEU D 1 194 ? -64.914 11.308 -20.124 1.00 39.44 208 LEU D N 1
ATOM 8666 C CA . LEU D 1 194 ? -64.347 9.941 -19.997 1.00 38.69 208 LEU D CA 1
ATOM 8667 C C . LEU D 1 194 ? -64.554 9.059 -21.229 1.00 39.57 208 LEU D C 1
ATOM 8668 O O . LEU D 1 194 ? -63.760 8.138 -21.487 1.00 38.67 208 LEU D O 1
ATOM 8673 N N . ASP D 1 195 ? -65.540 9.405 -22.057 1.00 39.86 209 ASP D N 1
ATOM 8674 C CA . ASP D 1 195 ? -65.645 8.825 -23.405 1.00 39.00 209 ASP D CA 1
ATOM 8675 C C . ASP D 1 195 ? -64.302 8.831 -24.110 1.00 38.60 209 ASP D C 1
ATOM 8676 O O . ASP D 1 195 ? -63.962 7.885 -24.778 1.00 37.75 209 ASP D O 1
ATOM 8681 N N . PHE D 1 196 ? -63.535 9.907 -23.959 1.00 38.94 210 PHE D N 1
ATOM 8682 C CA . PHE D 1 196 ? -62.209 10.032 -24.596 1.00 38.55 210 PHE D CA 1
ATOM 8683 C C . PHE D 1 196 ? -61.039 9.634 -23.697 1.00 38.86 210 PHE D C 1
ATOM 8684 O O . PHE D 1 196 ? -59.895 9.737 -24.123 1.00 39.38 210 PHE D O 1
ATOM 8692 N N . ASP D 1 197 ? -61.302 9.222 -22.455 1.00 39.44 211 ASP D N 1
ATOM 8693 C CA . ASP D 1 197 ? -60.229 8.841 -21.555 1.00 39.06 211 ASP D CA 1
ATOM 8694 C C . ASP D 1 197 ? -59.753 7.441 -21.914 1.00 41.03 211 ASP D C 1
ATOM 8695 O O . ASP D 1 197 ? -60.557 6.638 -22.398 1.00 42.36 211 ASP D O 1
ATOM 8700 N N . ASP D 1 198 ? -58.454 7.161 -21.709 1.00 40.89 212 ASP D N 1
ATOM 8701 C CA . ASP D 1 198 ? -57.875 5.822 -21.845 1.00 39.44 212 ASP D CA 1
ATOM 8702 C C . ASP D 1 198 ? -57.637 5.112 -20.527 1.00 39.53 212 ASP D C 1
ATOM 8703 O O . ASP D 1 198 ? -56.812 4.223 -20.455 1.00 41.50 212 ASP D O 1
ATOM 8708 N N . GLY D 1 199 ? -58.340 5.493 -19.486 1.00 38.87 213 GLY D N 1
ATOM 8709 C CA . GLY D 1 199 ? -58.091 4.964 -18.160 1.00 39.02 213 GLY D CA 1
ATOM 8710 C C . GLY D 1 199 ? -57.449 5.937 -17.189 1.00 38.96 213 GLY D C 1
ATOM 8711 O O . GLY D 1 199 ? -57.782 5.954 -16.004 1.00 38.30 213 GLY D O 1
ATOM 8712 N N . GLN D 1 200 ? -56.542 6.764 -17.701 1.00 39.48 214 GLN D N 1
ATOM 8713 C CA . GLN D 1 200 ? -55.656 7.564 -16.859 1.00 40.19 214 GLN D CA 1
ATOM 8714 C C . GLN D 1 200 ? -56.359 8.570 -15.991 1.00 39.00 214 GLN D C 1
ATOM 8715 O O . GLN D 1 200 ? -56.039 8.673 -14.805 1.00 38.74 214 GLN D O 1
ATOM 8721 N N . LEU D 1 201 ? -57.286 9.329 -16.564 1.00 39.25 215 LEU D N 1
ATOM 8722 C CA . LEU D 1 201 ? -58.013 10.336 -15.778 1.00 39.05 215 LEU D CA 1
ATOM 8723 C C . LEU D 1 201 ? -58.890 9.715 -14.698 1.00 39.29 215 LEU D C 1
ATOM 8724 O O . LEU D 1 201 ? -58.872 10.190 -13.587 1.00 41.08 215 LEU D O 1
ATOM 8729 N N . ALA D 1 202 ? -59.632 8.652 -15.016 1.00 39.31 216 ALA D N 1
ATOM 8730 C CA . ALA D 1 202 ? -60.501 7.972 -14.059 1.00 39.15 216 ALA D CA 1
ATOM 8731 C C . ALA D 1 202 ? -59.780 7.389 -12.830 1.00 39.21 216 ALA D C 1
ATOM 8732 O O . ALA D 1 202 ? -60.332 7.354 -11.737 1.00 39.23 216 ALA D O 1
ATOM 8734 N N . SER D 1 203 ? -58.568 6.885 -13.043 1.00 39.72 217 SER D N 1
ATOM 8735 C CA . SER D 1 203 ? -57.725 6.309 -11.983 1.00 39.40 217 SER D CA 1
ATOM 8736 C C . SER D 1 203 ? -57.065 7.414 -11.166 1.00 39.40 217 SER D C 1
ATOM 8737 O O . SER D 1 203 ? -56.821 7.257 -9.959 1.00 38.59 217 SER D O 1
ATOM 8740 N N . THR D 1 204 ? -56.769 8.527 -11.845 1.00 39.21 218 THR D N 1
ATOM 8741 C CA . THR D 1 204 ? -56.030 9.632 -11.262 1.00 38.80 218 THR D CA 1
ATOM 8742 C C . THR D 1 204 ? -56.858 10.516 -10.339 1.00 38.97 218 THR D C 1
ATOM 8743 O O . THR D 1 204 ? -56.378 10.880 -9.284 1.00 37.88 218 THR D O 1
ATOM 8747 N N . VAL D 1 205 ? -58.088 10.860 -10.713 1.00 38.22 219 VAL D N 1
ATOM 8748 C CA . VAL D 1 205 ? -58.962 11.603 -9.797 1.00 38.36 219 VAL D CA 1
ATOM 8749 C C . VAL D 1 205 ? -59.228 10.831 -8.475 1.00 37.70 219 VAL D C 1
ATOM 8750 O O . VAL D 1 205 ? -59.132 9.609 -8.398 1.00 38.11 219 VAL D O 1
ATOM 8754 N N . SER D 1 206 ? -59.523 11.582 -7.437 1.00 37.83 220 SER D N 1
ATOM 8755 C CA . SER D 1 206 ? -59.990 11.046 -6.150 1.00 37.51 220 SER D CA 1
ATOM 8756 C C . SER D 1 206 ? -61.510 10.894 -6.170 1.00 37.58 220 SER D C 1
ATOM 8757 O O . SER D 1 206 ? -62.073 10.030 -5.505 1.00 36.31 220 SER D O 1
ATOM 8760 N N . GLY D 1 207 ? -62.176 11.801 -6.888 1.00 38.08 221 GLY D N 1
ATOM 8761 C CA . GLY D 1 207 ? -63.610 11.778 -6.969 1.00 38.44 221 GLY D CA 1
ATOM 8762 C C . GLY D 1 207 ? -64.068 12.693 -8.067 1.00 39.31 221 GLY D C 1
ATOM 8763 O O . GLY D 1 207 ? -63.252 13.173 -8.851 1.00 40.93 221 GLY D O 1
ATOM 8764 N N . TRP D 1 208 ? -65.381 12.939 -8.110 1.00 39.42 222 TRP D N 1
ATOM 8765 C CA . TRP D 1 208 ? -65.996 13.804 -9.116 1.00 39.25 222 TRP D CA 1
ATOM 8766 C C . TRP D 1 208 ? -67.170 14.482 -8.483 1.00 38.56 222 TRP D C 1
ATOM 8767 O O . TRP D 1 208 ? -67.942 13.843 -7.742 1.00 39.27 222 TRP D O 1
ATOM 8778 N N . ALA D 1 209 ? -67.327 15.757 -8.776 1.00 38.27 223 ALA D N 1
ATOM 8779 C CA . ALA D 1 209 ? -68.495 16.492 -8.277 1.00 38.69 223 ALA D CA 1
ATOM 8780 C C . ALA D 1 209 ? -69.398 16.858 -9.449 1.00 39.06 223 ALA D C 1
ATOM 8781 O O . ALA D 1 209 ? -68.917 17.044 -10.569 1.00 40.27 223 ALA D O 1
ATOM 8783 N N . VAL D 1 210 ? -70.707 16.920 -9.218 1.00 38.90 224 VAL D N 1
ATOM 8784 C CA . VAL D 1 210 ? -71.643 17.310 -10.253 1.00 38.77 224 VAL D CA 1
ATOM 8785 C C . VAL D 1 210 ? -72.700 18.282 -9.706 1.00 39.67 224 VAL D C 1
ATOM 8786 O O . VAL D 1 210 ? -73.127 18.155 -8.558 1.00 39.15 224 VAL D O 1
ATOM 8790 N N . GLU D 1 211 ? -73.100 19.230 -10.548 1.00 39.21 225 GLU D N 1
ATOM 8791 C CA . GLU D 1 211 ? -74.170 20.153 -10.289 1.00 39.66 225 GLU D CA 1
ATOM 8792 C C . GLU D 1 211 ? -75.343 19.726 -11.141 1.00 39.85 225 GLU D C 1
ATOM 8793 O O . GLU D 1 211 ? -75.134 19.322 -12.290 1.00 39.30 225 GLU D O 1
ATOM 8799 N N . ASN D 1 212 ? -76.561 19.833 -10.587 1.00 38.44 226 ASN D N 1
ATOM 8800 C CA . ASN D 1 212 ? -77.800 19.650 -11.328 1.00 38.43 226 ASN D CA 1
ATOM 8801 C C . ASN D 1 212 ? -78.000 18.219 -11.853 1.00 39.17 226 ASN D C 1
ATOM 8802 O O . ASN D 1 212 ? -78.232 18.023 -13.028 1.00 39.80 226 ASN D O 1
ATOM 8807 N N . LEU D 1 213 ? -77.925 17.231 -10.972 1.00 39.56 227 LEU D N 1
ATOM 8808 C CA . LEU D 1 213 ? -78.051 15.800 -11.336 1.00 39.30 227 LEU D CA 1
ATOM 8809 C C . LEU D 1 213 ? -79.511 15.286 -11.354 1.00 38.89 227 LEU D C 1
ATOM 8810 O O . LEU D 1 213 ? -79.907 14.559 -12.282 1.00 38.40 227 LEU D O 1
ATOM 8815 N N . PHE D 1 214 ? -80.281 15.655 -10.320 1.00 37.60 228 PHE D N 1
ATOM 8816 C CA . PHE D 1 214 ? -81.713 15.312 -10.198 1.00 38.07 228 PHE D CA 1
ATOM 8817 C C . PHE D 1 214 ? -82.636 16.519 -10.372 1.00 38.19 228 PHE D C 1
ATOM 8818 O O . PHE D 1 214 ? -83.789 16.365 -10.789 1.00 38.24 228 PHE D O 1
ATOM 8826 N N . TYR D 1 215 ? -82.146 17.706 -10.017 1.00 38.09 229 TYR D N 1
ATOM 8827 C CA . TYR D 1 215 ? -82.922 18.917 -10.130 1.00 38.22 229 TYR D CA 1
ATOM 8828 C C . TYR D 1 215 ? -82.050 19.970 -10.771 1.00 38.24 229 TYR D C 1
ATOM 8829 O O . TYR D 1 215 ? -80.859 20.029 -10.475 1.00 37.61 229 TYR D O 1
ATOM 8838 N N . LEU D 1 216 ? -82.632 20.766 -11.669 1.00 38.74 230 LEU D N 1
ATOM 8839 C CA . LEU D 1 216 ? -81.998 22.006 -12.150 1.00 39.88 230 LEU D CA 1
ATOM 8840 C C . LEU D 1 216 ? -82.663 23.149 -11.421 1.00 39.64 230 LEU D C 1
ATOM 8841 O O . LEU D 1 216 ? -83.780 23.553 -11.755 1.00 41.90 230 LEU D O 1
ATOM 8846 N N . LYS D 1 217 ? -81.979 23.651 -10.401 1.00 39.89 231 LYS D N 1
ATOM 8847 C CA . LYS D 1 217 ? -82.578 24.501 -9.400 1.00 40.23 231 LYS D CA 1
ATOM 8848 C C . LYS D 1 217 ? -83.765 23.755 -8.748 1.00 38.96 231 LYS D C 1
ATOM 8849 O O . LYS D 1 217 ? -83.550 22.690 -8.202 1.00 38.79 231 LYS D O 1
ATOM 8855 N N . THR D 1 218 ? -84.983 24.283 -8.810 1.00 38.63 232 THR D N 1
ATOM 8856 C CA . THR D 1 218 ? -86.142 23.621 -8.196 1.00 39.40 232 THR D CA 1
ATOM 8857 C C . THR D 1 218 ? -86.886 22.676 -9.151 1.00 38.89 232 THR D C 1
ATOM 8858 O O . THR D 1 218 ? -87.768 21.965 -8.726 1.00 37.03 232 THR D O 1
ATOM 8862 N N . ILE D 1 219 ? -86.485 22.623 -10.422 1.00 40.07 233 ILE D N 1
ATOM 8863 C CA . ILE D 1 219 ? -87.209 21.811 -11.412 1.00 39.94 233 ILE D CA 1
ATOM 8864 C C . ILE D 1 219 ? -86.531 20.450 -11.610 1.00 39.74 233 ILE D C 1
ATOM 8865 O O . ILE D 1 219 ? -85.333 20.417 -11.897 1.00 39.26 233 ILE D O 1
ATOM 8870 N N . PRO D 1 220 ? -87.297 19.331 -11.502 1.00 39.74 234 PRO D N 1
ATOM 8871 C CA . PRO D 1 220 ? -86.707 17.998 -11.637 1.00 40.11 234 PRO D CA 1
ATOM 8872 C C . PRO D 1 220 ? -86.273 17.685 -13.056 1.00 40.36 234 PRO D C 1
ATOM 8873 O O . PRO D 1 220 ? -86.902 18.103 -14.009 1.00 39.84 234 PRO D O 1
ATOM 8877 N N . LEU D 1 221 ? -85.173 16.976 -13.198 1.00 42.37 235 LEU D N 1
ATOM 8878 C CA . LEU D 1 221 ? -84.663 16.681 -14.531 1.00 42.82 235 LEU D CA 1
ATOM 8879 C C . LEU D 1 221 ? -85.383 15.449 -15.064 1.00 44.13 235 LEU D C 1
ATOM 8880 O O . LEU D 1 221 ? -86.119 14.767 -14.323 1.00 42.39 235 LEU D O 1
ATOM 8885 N N . GLU D 1 222 ? -85.236 15.191 -16.358 1.00 45.24 236 GLU D N 1
ATOM 8886 C CA . GLU D 1 222 ? -85.861 13.999 -16.928 1.00 46.43 236 GLU D CA 1
ATOM 8887 C C . GLU D 1 222 ? -85.044 12.799 -16.466 1.00 45.70 236 GLU D C 1
ATOM 8888 O O . GLU D 1 222 ? -83.827 12.917 -16.337 1.00 44.95 236 GLU D O 1
ATOM 8894 N N . GLU D 1 223 ? -85.710 11.672 -16.193 1.00 45.65 237 GLU D N 1
ATOM 8895 C CA . GLU D 1 223 ? -85.029 10.458 -15.703 1.00 46.09 237 GLU D CA 1
ATOM 8896 C C . GLU D 1 223 ? -83.861 10.028 -16.580 1.00 45.39 237 GLU D C 1
ATOM 8897 O O . GLU D 1 223 ? -82.792 9.695 -16.070 1.00 44.90 237 GLU D O 1
ATOM 8903 N N . ASN D 1 224 ? -84.065 10.039 -17.894 1.00 45.51 238 ASN D N 1
ATOM 8904 C CA . ASN D 1 224 ? -83.024 9.606 -18.830 1.00 45.50 238 ASN D CA 1
ATOM 8905 C C . ASN D 1 224 ? -81.813 10.520 -18.793 1.00 45.21 238 ASN D C 1
ATOM 8906 O O . ASN D 1 224 ? -80.677 10.062 -18.906 1.00 44.69 238 ASN D O 1
ATOM 8911 N N . GLU D 1 225 ? -82.074 11.804 -18.591 1.00 45.07 239 GLU D N 1
ATOM 8912 C CA . GLU D 1 225 ? -81.045 12.820 -18.521 1.00 44.61 239 GLU D CA 1
ATOM 8913 C C . GLU D 1 225 ? -80.140 12.532 -17.314 1.00 43.16 239 GLU D C 1
ATOM 8914 O O . GLU D 1 225 ? -78.910 12.454 -17.415 1.00 43.10 239 GLU D O 1
ATOM 8920 N N . THR D 1 226 ? -80.782 12.363 -16.176 1.00 41.16 240 THR D N 1
ATOM 8921 C CA . THR D 1 226 ? -80.141 11.936 -14.952 1.00 40.22 240 THR D CA 1
ATOM 8922 C C . THR D 1 226 ? -79.449 10.558 -15.115 1.00 39.67 240 THR D C 1
ATOM 8923 O O . THR D 1 226 ? -78.276 10.407 -14.762 1.00 38.52 240 THR D O 1
ATOM 8927 N N . LYS D 1 227 ? -80.162 9.574 -15.663 1.00 39.32 241 LYS D N 1
ATOM 8928 C CA . LYS D 1 227 ? -79.592 8.222 -15.833 1.00 40.23 241 LYS D CA 1
ATOM 8929 C C . LYS D 1 227 ? -78.247 8.224 -16.600 1.00 40.60 241 LYS D C 1
ATOM 8930 O O . LYS D 1 227 ? -77.301 7.525 -16.223 1.00 40.42 241 LYS D O 1
ATOM 8933 N N . SER D 1 228 ? -78.162 9.029 -17.652 1.00 40.68 242 SER D N 1
ATOM 8934 C CA . SER D 1 228 ? -76.954 9.095 -18.482 1.00 41.13 242 SER D CA 1
ATOM 8935 C C . SER D 1 228 ? -75.720 9.576 -17.724 1.00 40.58 242 SER D C 1
ATOM 8936 O O . SER D 1 228 ? -74.625 9.003 -17.859 1.00 39.51 242 SER D O 1
ATOM 8939 N N . ARG D 1 229 ? -75.910 10.639 -16.940 1.00 39.89 243 ARG D N 1
ATOM 8940 C CA . ARG D 1 229 ? -74.881 11.129 -16.044 1.00 39.44 243 ARG D CA 1
ATOM 8941 C C . ARG D 1 229 ? -74.504 10.051 -15.032 1.00 39.58 243 ARG D C 1
ATOM 8942 O O . ARG D 1 229 ? -73.345 9.702 -14.898 1.00 39.73 243 ARG D O 1
ATOM 8950 N N . LEU D 1 230 ? -75.491 9.498 -14.332 1.00 40.13 244 LEU D N 1
ATOM 8951 C CA . LEU D 1 230 ? -75.195 8.480 -13.314 1.00 40.01 244 LEU D CA 1
ATOM 8952 C C . LEU D 1 230 ? -74.372 7.280 -13.836 1.00 40.05 244 LEU D C 1
ATOM 8953 O O . LEU D 1 230 ? -73.557 6.730 -13.101 1.00 39.79 244 LEU D O 1
ATOM 8958 N N . GLU D 1 231 ? -74.562 6.908 -15.099 1.00 39.89 245 GLU D N 1
ATOM 8959 C CA . GLU D 1 231 ? -73.757 5.874 -15.720 1.00 40.85 245 GLU D CA 1
ATOM 8960 C C . GLU D 1 231 ? -72.253 6.127 -15.583 1.00 40.01 245 GLU D C 1
ATOM 8961 O O . GLU D 1 231 ? -71.516 5.214 -15.277 1.00 39.28 245 GLU D O 1
ATOM 8967 N N . TYR D 1 232 ? -71.802 7.367 -15.766 1.00 39.51 246 TYR D N 1
ATOM 8968 C CA . TYR D 1 232 ? -70.391 7.730 -15.522 1.00 39.08 246 TYR D CA 1
ATOM 8969 C C . TYR D 1 232 ? -69.991 7.692 -14.038 1.00 38.56 246 TYR D C 1
ATOM 8970 O O . TYR D 1 232 ? -68.961 7.144 -13.649 1.00 37.63 246 TYR D O 1
ATOM 8979 N N . LEU D 1 233 ? -70.833 8.286 -13.217 1.00 39.24 247 LEU D N 1
ATOM 8980 C CA . LEU D 1 233 ? -70.560 8.478 -11.805 1.00 39.66 247 LEU D CA 1
ATOM 8981 C C . LEU D 1 233 ? -70.483 7.131 -11.087 1.00 40.35 247 LEU D C 1
ATOM 8982 O O . LEU D 1 233 ? -69.545 6.878 -10.314 1.00 39.79 247 LEU D O 1
ATOM 8987 N N . ILE D 1 234 ? -71.453 6.266 -11.397 1.00 40.57 248 ILE D N 1
ATOM 8988 C CA . ILE D 1 234 ? -71.548 4.932 -10.820 1.00 40.72 248 ILE D CA 1
ATOM 8989 C C . ILE D 1 234 ? -70.358 4.083 -11.205 1.00 41.59 248 ILE D C 1
ATOM 8990 O O . ILE D 1 234 ? -69.826 3.358 -10.360 1.00 41.89 248 ILE D O 1
ATOM 8995 N N . ARG D 1 235 ? -69.933 4.181 -12.462 1.00 41.95 249 ARG D N 1
ATOM 8996 C CA . ARG D 1 235 ? -68.727 3.502 -12.922 1.00 42.46 249 ARG D CA 1
ATOM 8997 C C . ARG D 1 235 ? -67.491 4.020 -12.162 1.00 41.50 249 ARG D C 1
ATOM 8998 O O . ARG D 1 235 ? -66.596 3.246 -11.862 1.00 42.53 249 ARG D O 1
ATOM 9006 N N . LEU D 1 236 ? -67.428 5.325 -11.872 1.00 41.52 250 LEU D N 1
ATOM 9007 C CA . LEU D 1 236 ? -66.326 5.893 -11.061 1.00 40.25 250 LEU D CA 1
ATOM 9008 C C . LEU D 1 236 ? -66.399 5.417 -9.593 1.00 39.54 250 LEU D C 1
ATOM 9009 O O . LEU D 1 236 ? -65.389 5.057 -8.994 1.00 39.10 250 LEU D O 1
ATOM 9014 N N . ASN D 1 237 ? -67.597 5.407 -9.036 1.00 38.86 251 ASN D N 1
ATOM 9015 C CA . ASN D 1 237 ? -67.796 4.992 -7.648 1.00 39.77 251 ASN D CA 1
ATOM 9016 C C . ASN D 1 237 ? -67.381 3.555 -7.319 1.00 39.39 251 ASN D C 1
ATOM 9017 O O . ASN D 1 237 ? -66.916 3.242 -6.211 1.00 37.81 251 ASN D O 1
ATOM 9022 N N . ARG D 1 238 ? -67.548 2.685 -8.296 1.00 40.14 252 ARG D N 1
ATOM 9023 C CA . ARG D 1 238 ? -67.216 1.291 -8.124 1.00 40.88 252 ARG D CA 1
ATOM 9024 C C . ARG D 1 238 ? -65.708 1.036 -8.176 1.00 40.82 252 ARG D C 1
ATOM 9025 O O . ARG D 1 238 ? -65.253 -0.034 -7.783 1.00 40.44 252 ARG D O 1
ATOM 9033 N N . LYS D 1 239 ? -64.955 2.010 -8.677 1.00 41.14 253 LYS D N 1
ATOM 9034 C CA . LYS D 1 239 ? -63.487 1.975 -8.627 1.00 42.13 253 LYS D CA 1
ATOM 9035 C C . LYS D 1 239 ? -62.949 2.796 -7.430 1.00 41.55 253 LYS D C 1
ATOM 9036 O O . LYS D 1 239 ? -61.747 3.066 -7.330 1.00 41.69 253 LYS D O 1
ATOM 9039 N N . GLY D 1 240 ? -63.842 3.140 -6.506 1.00 40.12 254 GLY D N 1
ATOM 9040 C CA . GLY D 1 240 ? -63.455 3.760 -5.254 1.00 39.35 254 GLY D CA 1
ATOM 9041 C C . GLY D 1 240 ? -63.222 5.237 -5.373 1.00 38.99 254 GLY D C 1
ATOM 9042 O O . GLY D 1 240 ? -62.381 5.769 -4.675 1.00 39.64 254 GLY D O 1
ATOM 9043 N N . LYS D 1 241 ? -63.973 5.894 -6.256 1.00 38.97 255 LYS D N 1
ATOM 9044 C CA . LYS D 1 241 ? -63.939 7.338 -6.409 1.00 38.48 255 LYS D CA 1
ATOM 9045 C C . LYS D 1 241 ? -65.253 7.878 -5.869 1.00 38.32 255 LYS D C 1
ATOM 9046 O O . LYS D 1 241 ? -66.295 7.448 -6.314 1.00 38.35 255 LYS D O 1
ATOM 9052 N N . PHE D 1 242 ? -65.201 8.805 -4.911 1.00 38.12 256 PHE D N 1
ATOM 9053 C CA . PHE D 1 242 ? -66.400 9.348 -4.281 1.00 38.00 256 PHE D CA 1
ATOM 9054 C C . PHE D 1 242 ? -67.085 10.387 -5.159 1.00 38.33 256 PHE D C 1
ATOM 9055 O O . PHE D 1 242 ? -66.423 11.120 -5.916 1.00 39.36 256 PHE D O 1
ATOM 9063 N N . ILE D 1 243 ? -68.408 10.474 -5.030 1.00 37.40 257 ILE D N 1
ATOM 9064 C CA . ILE D 1 243 ? -69.213 11.404 -5.820 1.00 37.18 257 ILE D CA 1
ATOM 9065 C C . ILE D 1 243 ? -69.892 12.442 -4.920 1.00 37.56 257 ILE D C 1
ATOM 9066 O O . ILE D 1 243 ? -70.669 12.110 -4.028 1.00 35.88 257 ILE D O 1
ATOM 9071 N N . LEU D 1 244 ? -69.516 13.699 -5.134 1.00 38.39 258 LEU D N 1
ATOM 9072 C CA . LEU D 1 244 ? -70.124 14.851 -4.499 1.00 37.99 258 LEU D CA 1
ATOM 9073 C C . LEU D 1 244 ? -71.185 15.454 -5.408 1.00 38.37 258 LEU D C 1
ATOM 9074 O O . LEU D 1 244 ? -70.926 15.789 -6.555 1.00 36.77 258 LEU D O 1
ATOM 9079 N N . SER D 1 245 ? -72.383 15.593 -4.868 1.00 37.95 259 SER D N 1
ATOM 9080 C CA . SER D 1 245 ? -73.507 16.120 -5.594 1.00 37.77 259 SER D CA 1
ATOM 9081 C C . SER D 1 245 ? -73.925 17.416 -4.946 1.00 37.68 259 SER D C 1
ATOM 9082 O O . SER D 1 245 ? -74.184 17.481 -3.723 1.00 36.62 259 SER D O 1
ATOM 9085 N N . VAL D 1 246 ? -74.028 18.446 -5.776 1.00 38.33 260 VAL D N 1
ATOM 9086 C CA . VAL D 1 246 ? -74.769 19.660 -5.410 1.00 38.49 260 VAL D CA 1
ATOM 9087 C C . VAL D 1 246 ? -75.911 20.007 -6.407 1.00 38.80 260 VAL D C 1
ATOM 9088 O O . VAL D 1 246 ? -75.668 20.283 -7.609 1.00 38.50 260 VAL D O 1
ATOM 9092 N N . ASP D 1 247 ? -77.135 20.017 -5.885 1.00 37.66 261 ASP D N 1
ATOM 9093 C CA . ASP D 1 247 ? -78.319 20.490 -6.595 1.00 38.15 261 ASP D CA 1
ATOM 9094 C C . ASP D 1 247 ? -78.880 21.710 -5.864 1.00 38.37 261 ASP D C 1
ATOM 9095 O O . ASP D 1 247 ? -79.040 21.700 -4.628 1.00 38.04 261 ASP D O 1
ATOM 9100 N N . TYR D 1 248 ? -79.178 22.756 -6.638 1.00 38.18 262 TYR D N 1
ATOM 9101 C CA . TYR D 1 248 ? -79.560 24.065 -6.089 1.00 37.44 262 TYR D CA 1
ATOM 9102 C C . TYR D 1 248 ? -81.077 24.085 -5.791 1.00 37.32 262 TYR D C 1
ATOM 9103 O O . TYR D 1 248 ? -81.831 24.870 -6.348 1.00 36.59 262 TYR D O 1
ATOM 9112 N N . VAL D 1 249 ? -81.518 23.210 -4.884 1.00 37.16 263 VAL D N 1
ATOM 9113 C CA . VAL D 1 249 ? -82.946 22.942 -4.708 1.00 37.87 263 VAL D CA 1
ATOM 9114 C C . VAL D 1 249 ? -83.574 23.742 -3.595 1.00 37.36 263 VAL D C 1
ATOM 9115 O O . VAL D 1 249 ? -84.793 23.715 -3.439 1.00 36.79 263 VAL D O 1
ATOM 9119 N N . ASP D 1 250 ? -82.762 24.427 -2.793 1.00 36.63 264 ASP D N 1
ATOM 9120 C CA . ASP D 1 250 ? -83.312 25.044 -1.607 1.00 36.57 264 ASP D CA 1
ATOM 9121 C C . ASP D 1 250 ? -83.663 26.457 -2.049 1.00 37.53 264 ASP D C 1
ATOM 9122 O O . ASP D 1 250 ? -82.774 27.208 -2.468 1.00 35.96 264 ASP D O 1
ATOM 9127 N N . ASP D 1 251 ? -84.954 26.784 -2.032 1.00 36.68 265 ASP D N 1
ATOM 9128 C CA . ASP D 1 251 ? -85.386 28.125 -2.409 1.00 37.68 265 ASP D CA 1
ATOM 9129 C C . ASP D 1 251 ? -85.410 29.033 -1.193 1.00 39.12 265 ASP D C 1
ATOM 9130 O O . ASP D 1 251 ? -85.994 30.129 -1.239 1.00 39.85 265 ASP D O 1
ATOM 9135 N N . GLY D 1 252 ? -84.875 28.555 -0.071 1.00 39.59 266 GLY D N 1
ATOM 9136 C CA . GLY D 1 252 ? -84.735 29.378 1.125 1.00 38.98 266 GLY D CA 1
ATOM 9137 C C . GLY D 1 252 ? -85.908 29.367 2.032 1.00 38.65 266 GLY D C 1
ATOM 9138 O O . GLY D 1 252 ? -85.799 29.845 3.159 1.00 39.84 266 GLY D O 1
ATOM 9139 N N . SER D 1 253 ? -87.039 28.840 1.567 1.00 40.03 267 SER D N 1
ATOM 9140 C CA . SER D 1 253 ? -88.272 28.822 2.366 1.00 38.73 267 SER D CA 1
ATOM 9141 C C . SER D 1 253 ? -88.361 27.595 3.257 1.00 38.64 267 SER D C 1
ATOM 9142 O O . SER D 1 253 ? -87.582 26.641 3.084 1.00 37.28 267 SER D O 1
ATOM 9145 N N . ASP D 1 254 ? -89.343 27.652 4.176 1.00 37.18 268 ASP D N 1
ATOM 9146 C CA . ASP D 1 254 ? -89.747 26.586 5.076 1.00 38.40 268 ASP D CA 1
ATOM 9147 C C . ASP D 1 254 ? -90.978 25.812 4.516 1.00 37.73 268 ASP D C 1
ATOM 9148 O O . ASP D 1 254 ? -91.667 25.090 5.256 1.00 34.58 268 ASP D O 1
ATOM 9153 N N . SER D 1 255 ? -91.270 26.001 3.224 1.00 36.62 269 SER D N 1
ATOM 9154 C CA . SER D 1 255 ? -92.533 25.513 2.672 1.00 35.81 269 SER D CA 1
ATOM 9155 C C . SER D 1 255 ? -92.497 24.007 2.548 1.00 35.77 269 SER D C 1
ATOM 9156 O O . SER D 1 255 ? -91.424 23.423 2.425 1.00 35.83 269 SER D O 1
ATOM 9159 N N . PHE D 1 256 ? -93.668 23.383 2.535 1.00 36.48 270 PHE D N 1
ATOM 9160 C CA . PHE D 1 256 ? -93.765 21.934 2.362 1.00 36.38 270 PHE D CA 1
ATOM 9161 C C . PHE D 1 256 ? -93.046 21.512 1.052 1.00 36.56 270 PHE D C 1
ATOM 9162 O O . PHE D 1 256 ? -92.127 20.664 1.045 1.00 34.32 270 PHE D O 1
ATOM 9170 N N . GLU D 1 257 ? -93.390 22.166 -0.045 1.00 36.03 271 GLU D N 1
ATOM 9171 C CA . GLU D 1 257 ? -92.849 21.733 -1.304 1.00 37.18 271 GLU D CA 1
ATOM 9172 C C . GLU D 1 257 ? -91.322 21.892 -1.357 1.00 36.87 271 GLU D C 1
ATOM 9173 O O . GLU D 1 257 ? -90.635 21.015 -1.896 1.00 37.25 271 GLU D O 1
ATOM 9179 N N . ASN D 1 258 ? -90.797 22.960 -0.739 1.00 35.70 272 ASN D N 1
ATOM 9180 C CA . ASN D 1 258 ? -89.368 23.178 -0.661 1.00 35.24 272 ASN D CA 1
ATOM 9181 C C . ASN D 1 258 ? -88.665 22.080 0.116 1.00 34.87 272 ASN D C 1
ATOM 9182 O O . ASN D 1 258 ? -87.697 21.500 -0.364 1.00 33.92 272 ASN D O 1
ATOM 9187 N N . ILE D 1 259 ? -89.155 21.814 1.321 1.00 34.92 273 ILE D N 1
ATOM 9188 C CA . ILE D 1 259 ? -88.547 20.828 2.215 1.00 34.96 273 ILE D CA 1
ATOM 9189 C C . ILE D 1 259 ? -88.702 19.395 1.699 1.00 33.71 273 ILE D C 1
ATOM 9190 O O . ILE D 1 259 ? -87.879 18.504 2.061 1.00 37.16 273 ILE D O 1
ATOM 9195 N N . SER D 1 260 ? -89.770 19.166 0.874 1.00 35.77 274 SER D N 1
ATOM 9196 C CA . SER D 1 260 ? -90.009 17.829 0.328 1.00 35.35 274 SER D CA 1
ATOM 9197 C C . SER D 1 260 ? -89.110 17.615 -0.841 1.00 36.01 274 SER D C 1
ATOM 9198 O O . SER D 1 260 ? -88.627 16.504 -1.072 1.00 34.75 274 SER D O 1
ATOM 9201 N N . ARG D 1 261 ? -88.890 18.689 -1.597 1.00 36.46 275 ARG D N 1
ATOM 9202 C CA . ARG D 1 261 ? -87.939 18.657 -2.662 1.00 36.46 275 ARG D CA 1
ATOM 9203 C C . ARG D 1 261 ? -86.530 18.361 -2.124 1.00 37.42 275 ARG D C 1
ATOM 9204 O O . ARG D 1 261 ? -85.778 17.572 -2.713 1.00 34.31 275 ARG D O 1
ATOM 9212 N N . ILE D 1 262 ? -86.180 18.988 -0.998 1.00 37.79 276 ILE D N 1
ATOM 9213 C CA . ILE D 1 262 ? -84.823 18.786 -0.455 1.00 37.15 276 ILE D CA 1
ATOM 9214 C C . ILE D 1 262 ? -84.692 17.312 -0.026 1.00 36.75 276 ILE D C 1
ATOM 9215 O O . ILE D 1 262 ? -83.722 16.648 -0.360 1.00 35.37 276 ILE D O 1
ATOM 9220 N N . LEU D 1 263 ? -85.698 16.812 0.689 1.00 36.40 277 LEU D N 1
ATOM 9221 C CA . LEU D 1 263 ? -85.695 15.425 1.115 1.00 36.03 277 LEU D CA 1
ATOM 9222 C C . LEU D 1 263 ? -85.687 14.483 -0.075 1.00 35.92 277 LEU D C 1
ATOM 9223 O O . LEU D 1 263 ? -85.010 13.476 -0.044 1.00 35.75 277 LEU D O 1
ATOM 9228 N N . ASP D 1 264 ? -86.416 14.806 -1.132 1.00 36.32 278 ASP D N 1
ATOM 9229 C CA . ASP D 1 264 ? -86.433 13.960 -2.319 1.00 37.37 278 ASP D CA 1
ATOM 9230 C C . ASP D 1 264 ? -85.050 13.940 -3.048 1.00 37.38 278 ASP D C 1
ATOM 9231 O O . ASP D 1 264 ? -84.583 12.883 -3.463 1.00 37.95 278 ASP D O 1
ATOM 9236 N N . TYR D 1 265 ? -84.408 15.093 -3.183 1.00 36.76 279 TYR D N 1
ATOM 9237 C CA . TYR D 1 265 ? -83.025 15.160 -3.678 1.00 37.61 279 TYR D CA 1
ATOM 9238 C C . TYR D 1 265 ? -82.059 14.321 -2.818 1.00 37.84 279 TYR D C 1
ATOM 9239 O O . TYR D 1 265 ? -81.239 13.550 -3.351 1.00 37.60 279 TYR D O 1
ATOM 9248 N N . TYR D 1 266 ? -82.170 14.459 -1.498 1.00 37.38 280 TYR D N 1
ATOM 9249 C CA . TYR D 1 266 ? -81.324 13.673 -0.589 1.00 37.87 280 TYR D CA 1
ATOM 9250 C C . TYR D 1 266 ? -81.464 12.148 -0.801 1.00 38.27 280 TYR D C 1
ATOM 9251 O O . TYR D 1 266 ? -80.459 11.426 -0.947 1.00 36.70 280 TYR D O 1
ATOM 9260 N N . GLU D 1 267 ? -82.716 11.688 -0.803 1.00 38.69 281 GLU D N 1
ATOM 9261 C CA . GLU D 1 267 ? -83.042 10.298 -1.065 1.00 39.61 281 GLU D CA 1
ATOM 9262 C C . GLU D 1 267 ? -82.478 9.761 -2.359 1.00 37.55 281 GLU D C 1
ATOM 9263 O O . GLU D 1 267 ? -81.910 8.690 -2.358 1.00 36.62 281 GLU D O 1
ATOM 9269 N N . LYS D 1 268 ? -82.672 10.491 -3.456 1.00 37.33 282 LYS D N 1
ATOM 9270 C CA . LYS D 1 268 ? -82.173 10.100 -4.787 1.00 36.69 282 LYS D CA 1
ATOM 9271 C C . LYS D 1 268 ? -80.645 10.063 -4.880 1.00 37.49 282 LYS D C 1
ATOM 9272 O O . LYS D 1 268 ? -80.073 9.231 -5.600 1.00 37.16 282 LYS D O 1
ATOM 9278 N N . ALA D 1 269 ? -79.989 10.985 -4.186 1.00 37.24 283 ALA D N 1
ATOM 9279 C CA . ALA D 1 269 ? -78.536 11.097 -4.240 1.00 37.80 283 ALA D CA 1
ATOM 9280 C C . ALA D 1 269 ? -77.872 9.961 -3.461 1.00 38.48 283 ALA D C 1
ATOM 9281 O O . ALA D 1 269 ? -77.010 9.245 -3.977 1.00 38.31 283 ALA D O 1
ATOM 9283 N N . LYS D 1 270 ? -78.293 9.799 -2.211 1.00 39.74 284 LYS D N 1
ATOM 9284 C CA . LYS D 1 270 ? -77.810 8.702 -1.353 1.00 40.94 284 LYS D CA 1
ATOM 9285 C C . LYS D 1 270 ? -78.152 7.341 -1.933 1.00 40.45 284 LYS D C 1
ATOM 9286 O O . LYS D 1 270 ? -77.380 6.429 -1.815 1.00 41.25 284 LYS D O 1
ATOM 9292 N N . ARG D 1 271 ? -79.300 7.227 -2.583 1.00 40.19 285 ARG D N 1
ATOM 9293 C CA . ARG D 1 271 ? -79.680 6.021 -3.294 1.00 40.69 285 ARG D CA 1
ATOM 9294 C C . ARG D 1 271 ? -78.744 5.657 -4.460 1.00 38.90 285 ARG D C 1
ATOM 9295 O O . ARG D 1 271 ? -78.631 4.495 -4.843 1.00 37.77 285 ARG D O 1
ATOM 9303 N N . ASN D 1 272 ? -78.045 6.640 -4.996 1.00 38.15 286 ASN D N 1
ATOM 9304 C CA . ASN D 1 272 ? -77.210 6.430 -6.159 1.00 37.09 286 ASN D CA 1
ATOM 9305 C C . ASN D 1 272 ? -75.745 6.668 -5.841 1.00 36.86 286 ASN D C 1
ATOM 9306 O O . ASN D 1 272 ? -74.968 6.987 -6.731 1.00 35.87 286 ASN D O 1
ATOM 9311 N N . GLY D 1 273 ? -75.366 6.487 -4.570 1.00 36.95 287 GLY D N 1
ATOM 9312 C CA . GLY D 1 273 ? -73.956 6.657 -4.151 1.00 36.95 287 GLY D CA 1
ATOM 9313 C C . GLY D 1 273 ? -73.383 8.072 -4.179 1.00 36.80 287 GLY D C 1
ATOM 9314 O O . GLY D 1 273 ? -72.163 8.257 -4.170 1.00 37.39 287 GLY D O 1
ATOM 9315 N N . CYS D 1 274 ? -74.252 9.076 -4.192 1.00 37.41 288 CYS D N 1
ATOM 9316 C CA . CYS D 1 274 ? -73.807 10.487 -4.220 1.00 38.01 288 CYS D CA 1
ATOM 9317 C C . CYS D 1 274 ? -74.007 11.161 -2.873 1.00 38.26 288 CYS D C 1
ATOM 9318 O O . CYS D 1 274 ? -75.016 10.928 -2.181 1.00 37.81 288 CYS D O 1
ATOM 9321 N N . ILE D 1 275 ? -73.045 12.000 -2.502 1.00 39.06 289 ILE D N 1
ATOM 9322 C CA . ILE D 1 275 ? -73.067 12.684 -1.212 1.00 39.24 289 ILE D CA 1
ATOM 9323 C C . ILE D 1 275 ? -73.708 14.039 -1.495 1.00 38.69 289 ILE D C 1
ATOM 9324 O O . ILE D 1 275 ? -73.142 14.833 -2.240 1.00 37.15 289 ILE D O 1
ATOM 9329 N N . PRO D 1 276 ? -74.924 14.278 -0.943 1.00 38.22 290 PRO D N 1
ATOM 9330 C CA . PRO D 1 276 ? -75.660 15.459 -1.349 1.00 37.22 290 PRO D CA 1
ATOM 9331 C C . PRO D 1 276 ? -75.344 16.703 -0.547 1.00 37.22 290 PRO D C 1
ATOM 9332 O O . PRO D 1 276 ? -75.038 16.618 0.649 1.00 37.56 290 PRO D O 1
ATOM 9336 N N . TYR D 1 277 ? -75.421 17.854 -1.218 1.00 36.96 291 TYR D N 1
ATOM 9337 C CA . TYR D 1 277 ? -75.478 19.151 -0.574 1.00 36.50 291 TYR D CA 1
ATOM 9338 C C . TYR D 1 277 ? -76.595 19.907 -1.272 1.00 36.42 291 TYR D C 1
ATOM 9339 O O . TYR D 1 277 ? -76.556 20.069 -2.470 1.00 36.00 291 TYR D O 1
ATOM 9348 N N . ALA D 1 278 ? -77.648 20.276 -0.536 1.00 36.88 292 ALA D N 1
ATOM 9349 C CA . ALA D 1 278 ? -78.754 21.073 -1.092 1.00 37.23 292 ALA D CA 1
ATOM 9350 C C . ALA D 1 278 ? -78.345 22.538 -1.032 1.00 37.10 292 ALA D C 1
ATOM 9351 O O . ALA D 1 278 ? -78.289 23.123 0.054 1.00 36.26 292 ALA D O 1
ATOM 9353 N N . ALA D 1 279 ? -78.025 23.104 -2.189 1.00 36.90 293 ALA D N 1
ATOM 9354 C CA . ALA D 1 279 ? -77.558 24.477 -2.273 1.00 37.34 293 ALA D CA 1
ATOM 9355 C C . ALA D 1 279 ? -78.748 25.392 -2.506 1.00 37.85 293 ALA D C 1
ATOM 9356 O O . ALA D 1 279 ? -79.787 24.934 -2.991 1.00 37.19 293 ALA D O 1
ATOM 9358 N N . ARG D 1 280 ? -78.607 26.676 -2.149 1.00 37.60 294 ARG D N 1
ATOM 9359 C CA . ARG D 1 280 ? -79.682 27.643 -2.360 1.00 36.53 294 ARG D CA 1
ATOM 9360 C C . ARG D 1 280 ? -79.875 27.897 -3.843 1.00 37.21 294 ARG D C 1
ATOM 9361 O O . ARG D 1 280 ? -78.883 28.033 -4.603 1.00 37.00 294 ARG D O 1
ATOM 9369 N N . SER D 1 281 ? -81.132 28.028 -4.256 1.00 36.90 295 SER D N 1
ATOM 9370 C CA . SER D 1 281 ? -81.480 28.148 -5.671 1.00 38.40 295 SER D CA 1
ATOM 9371 C C . SER D 1 281 ? -81.026 29.432 -6.383 1.00 39.18 295 SER D C 1
ATOM 9372 O O . SER D 1 281 ? -81.188 29.531 -7.594 1.00 39.39 295 SER D O 1
ATOM 9375 N N . ASP D 1 282 ? -80.455 30.400 -5.658 1.00 40.54 296 ASP D N 1
ATOM 9376 C CA . ASP D 1 282 ? -79.907 31.627 -6.273 1.00 40.73 296 ASP D CA 1
ATOM 9377 C C . ASP D 1 282 ? -78.498 31.457 -6.805 1.00 41.56 296 ASP D C 1
ATOM 9378 O O . ASP D 1 282 ? -77.957 32.399 -7.385 1.00 43.22 296 ASP D O 1
ATOM 9383 N N . LEU D 1 283 ? -77.897 30.277 -6.584 1.00 41.53 297 LEU D N 1
ATOM 9384 C CA . LEU D 1 283 ? -76.557 29.908 -7.090 1.00 40.62 297 LEU D CA 1
ATOM 9385 C C . LEU D 1 283 ? -75.353 30.641 -6.464 1.00 40.56 297 LEU D C 1
ATOM 9386 O O . LEU D 1 283 ? -74.198 30.449 -6.900 1.00 39.54 297 LEU D O 1
ATOM 9391 N N . GLU D 1 284 ? -75.598 31.466 -5.457 1.00 40.78 298 GLU D N 1
ATOM 9392 C CA . GLU D 1 284 ? -74.541 32.309 -4.896 1.00 41.23 298 GLU D CA 1
ATOM 9393 C C . GLU D 1 284 ? -73.484 31.553 -4.062 1.00 40.94 298 GLU D C 1
ATOM 9394 O O . GLU D 1 284 ? -72.328 32.009 -3.963 1.00 39.82 298 GLU D O 1
ATOM 9400 N N . LEU D 1 285 ? -73.870 30.416 -3.464 1.00 40.39 299 LEU D N 1
ATOM 9401 C CA . LEU D 1 285 ? -72.966 29.664 -2.587 1.00 40.10 299 LEU D CA 1
ATOM 9402 C C . LEU D 1 285 ? -72.285 30.587 -1.583 1.00 39.65 299 LEU D C 1
ATOM 9403 O O . LEU D 1 285 ? -71.101 30.464 -1.324 1.00 39.05 299 LEU D O 1
ATOM 9408 N N . ASP D 1 286 ? -73.069 31.496 -1.005 1.00 41.34 300 ASP D N 1
ATOM 9409 C CA . ASP D 1 286 ? -72.541 32.624 -0.232 1.00 41.59 300 ASP D CA 1
ATOM 9410 C C . ASP D 1 286 ? -72.819 32.498 1.245 1.00 42.39 300 ASP D C 1
ATOM 9411 O O . ASP D 1 286 ? -72.650 33.464 2.019 1.00 40.62 300 ASP D O 1
ATOM 9416 N N . GLU D 1 287 ? -73.245 31.301 1.638 1.00 42.39 301 GLU D N 1
ATOM 9417 C CA . GLU D 1 287 ? -73.567 31.044 3.021 1.00 43.44 301 GLU D CA 1
ATOM 9418 C C . GLU D 1 287 ? -73.455 29.548 3.253 1.00 42.14 301 GLU D C 1
ATOM 9419 O O . GLU D 1 287 ? -73.639 28.757 2.325 1.00 41.94 301 GLU D O 1
ATOM 9433 N N . ASN D 1 289 ? -75.105 26.593 4.179 1.00 39.44 303 ASN D N 1
ATOM 9434 C CA . ASN D 1 289 ? -76.537 26.312 4.144 1.00 39.37 303 ASN D CA 1
ATOM 9435 C C . ASN D 1 289 ? -76.869 25.155 5.077 1.00 39.99 303 ASN D C 1
ATOM 9436 O O . ASN D 1 289 ? -76.718 23.982 4.737 1.00 39.65 303 ASN D O 1
ATOM 9441 N N . VAL D 1 290 ? -77.334 25.514 6.265 1.00 40.68 304 VAL D N 1
ATOM 9442 C CA . VAL D 1 290 ? -77.758 24.562 7.271 1.00 41.17 304 VAL D CA 1
ATOM 9443 C C . VAL D 1 290 ? -79.273 24.412 7.169 1.00 41.52 304 VAL D C 1
ATOM 9444 O O . VAL D 1 290 ? -80.021 25.415 7.111 1.00 40.62 304 VAL D O 1
ATOM 9448 N N . ILE D 1 291 ? -79.715 23.150 7.150 1.00 41.81 305 ILE D N 1
ATOM 9449 C CA . ILE D 1 291 ? -81.125 22.802 7.073 1.00 41.21 305 ILE D CA 1
ATOM 9450 C C . ILE D 1 291 ? -81.497 21.935 8.284 1.00 41.82 305 ILE D C 1
ATOM 9451 O O . ILE D 1 291 ? -81.072 20.791 8.391 1.00 42.58 305 ILE D O 1
ATOM 9456 N N . GLU D 1 292 ? -82.273 22.503 9.200 1.00 41.56 306 GLU D N 1
ATOM 9457 C CA . GLU D 1 292 ? -82.624 21.825 10.460 1.00 42.40 306 GLU D CA 1
ATOM 9458 C C . GLU D 1 292 ? -83.197 20.399 10.248 1.00 41.58 306 GLU D C 1
ATOM 9459 O O . GLU D 1 292 ? -84.164 20.197 9.491 1.00 40.92 306 GLU D O 1
ATOM 9465 N N . GLY D 1 293 ? -82.572 19.420 10.913 1.00 41.05 307 GLY D N 1
ATOM 9466 C CA . GLY D 1 293 ? -82.922 18.007 10.778 1.00 40.39 307 GLY D CA 1
ATOM 9467 C C . GLY D 1 293 ? -82.305 17.261 9.592 1.00 40.37 307 GLY D C 1
ATOM 9468 O O . GLY D 1 293 ? -82.317 16.023 9.573 1.00 39.91 307 GLY D O 1
ATOM 9469 N N . ILE D 1 294 ? -81.763 17.990 8.617 1.00 39.21 308 ILE D N 1
ATOM 9470 C CA . ILE D 1 294 ? -81.381 17.396 7.328 1.00 39.39 308 ILE D CA 1
ATOM 9471 C C . ILE D 1 294 ? -79.910 17.618 6.964 1.00 39.54 308 ILE D C 1
ATOM 9472 O O . ILE D 1 294 ? -79.232 16.664 6.564 1.00 39.29 308 ILE D O 1
ATOM 9477 N N . GLN D 1 295 ? -79.439 18.873 7.063 1.00 39.22 309 GLN D N 1
ATOM 9478 C CA . GLN D 1 295 ? -78.129 19.278 6.505 1.00 39.39 309 GLN D CA 1
ATOM 9479 C C . GLN D 1 295 ? -77.334 20.185 7.467 1.00 40.75 309 GLN D C 1
ATOM 9480 O O . GLN D 1 295 ? -77.766 21.307 7.750 1.00 41.01 309 GLN D O 1
ATOM 9486 N N . PRO D 1 296 ? -76.194 19.706 8.005 1.00 41.73 310 PRO D N 1
ATOM 9487 C CA . PRO D 1 296 ? -75.661 18.349 7.905 1.00 42.67 310 PRO D CA 1
ATOM 9488 C C . PRO D 1 296 ? -76.588 17.316 8.585 1.00 44.07 310 PRO D C 1
ATOM 9489 O O . PRO D 1 296 ? -77.478 17.702 9.353 1.00 43.08 310 PRO D O 1
ATOM 9493 N N . PRO D 1 297 ? -76.403 16.012 8.289 1.00 46.25 311 PRO D N 1
ATOM 9494 C CA . PRO D 1 297 ? -77.375 15.065 8.803 1.00 47.03 311 PRO D CA 1
ATOM 9495 C C . PRO D 1 297 ? -77.218 14.889 10.290 1.00 49.04 311 PRO D C 1
ATOM 9496 O O . PRO D 1 297 ? -76.132 15.118 10.824 1.00 49.91 311 PRO D O 1
ATOM 9500 N N . GLU D 1 298 ? -78.304 14.487 10.938 1.00 50.52 312 GLU D N 1
ATOM 9501 C CA . GLU D 1 298 ? -78.295 14.153 12.353 1.00 52.28 312 GLU D CA 1
ATOM 9502 C C . GLU D 1 298 ? -77.373 12.957 12.610 1.00 52.87 312 GLU D C 1
ATOM 9503 O O . GLU D 1 298 ? -77.375 12.387 13.709 1.00 54.33 312 GLU D O 1
ATOM 9509 N N . THR E 1 13 ? 44.807 -0.452 64.294 1.00 68.89 27 THR E N 1
ATOM 9510 C CA . THR E 1 13 ? 46.286 -0.708 64.322 1.00 68.28 27 THR E CA 1
ATOM 9511 C C . THR E 1 13 ? 46.997 0.150 65.380 1.00 68.07 27 THR E C 1
ATOM 9512 O O . THR E 1 13 ? 47.746 1.063 65.013 1.00 69.72 27 THR E O 1
ATOM 9516 N N . GLU E 1 14 ? 46.787 -0.136 66.669 1.00 66.64 28 GLU E N 1
ATOM 9517 C CA . GLU E 1 14 ? 47.469 0.608 67.750 1.00 65.53 28 GLU E CA 1
ATOM 9518 C C . GLU E 1 14 ? 49.015 0.519 67.659 1.00 63.09 28 GLU E C 1
ATOM 9519 O O . GLU E 1 14 ? 49.726 1.336 68.254 1.00 63.67 28 GLU E O 1
ATOM 9525 N N . GLY E 1 15 ? 49.527 -0.458 66.899 1.00 59.98 29 GLY E N 1
ATOM 9526 C CA . GLY E 1 15 ? 50.860 -0.360 66.263 1.00 56.35 29 GLY E CA 1
ATOM 9527 C C . GLY E 1 15 ? 50.887 0.714 65.168 1.00 51.84 29 GLY E C 1
ATOM 9528 O O . GLY E 1 15 ? 51.084 0.433 63.997 1.00 51.92 29 GLY E O 1
ATOM 9529 N N . TRP E 1 16 ? 50.702 1.969 65.557 1.00 47.86 30 TRP E N 1
ATOM 9530 C CA . TRP E 1 16 ? 50.666 3.063 64.606 1.00 44.31 30 TRP E CA 1
ATOM 9531 C C . TRP E 1 16 ? 52.092 3.341 64.132 1.00 42.75 30 TRP E C 1
ATOM 9532 O O . TRP E 1 16 ? 53.060 3.138 64.878 1.00 40.91 30 TRP E O 1
ATOM 9543 N N . PHE E 1 17 ? 52.223 3.804 62.896 1.00 40.95 31 PHE E N 1
ATOM 9544 C CA . PHE E 1 17 ? 53.528 4.163 62.384 1.00 40.75 31 PHE E CA 1
ATOM 9545 C C . PHE E 1 17 ? 53.778 5.604 62.772 1.00 41.24 31 PHE E C 1
ATOM 9546 O O . PHE E 1 17 ? 53.140 6.512 62.240 1.00 40.47 31 PHE E O 1
ATOM 9562 N N . PRO E 1 19 ? 57.259 7.557 63.460 1.00 42.42 33 PRO E N 1
ATOM 9563 C CA . PRO E 1 19 ? 58.721 7.551 63.496 1.00 41.49 33 PRO E CA 1
ATOM 9564 C C . PRO E 1 19 ? 59.393 8.775 64.105 1.00 41.40 33 PRO E C 1
ATOM 9565 O O . PRO E 1 19 ? 60.609 8.764 64.228 1.00 40.73 33 PRO E O 1
ATOM 9569 N N . PHE E 1 20 ? 58.631 9.829 64.418 1.00 41.62 34 PHE E N 1
ATOM 9570 C CA . PHE E 1 20 ? 59.131 10.960 65.197 1.00 41.81 34 PHE E CA 1
ATOM 9571 C C . PHE E 1 20 ? 58.328 11.013 66.485 1.00 42.58 34 PHE E C 1
ATOM 9572 O O . PHE E 1 20 ? 57.137 10.674 66.495 1.00 43.53 34 PHE E O 1
ATOM 9580 N N . ASP E 1 21 ? 58.965 11.416 67.578 1.00 42.27 35 ASP E N 1
ATOM 9581 C CA . ASP E 1 21 ? 58.262 11.489 68.842 1.00 42.46 35 ASP E CA 1
ATOM 9582 C C . ASP E 1 21 ? 57.555 12.823 69.005 1.00 41.73 35 ASP E C 1
ATOM 9583 O O . ASP E 1 21 ? 56.805 13.001 69.960 1.00 41.16 35 ASP E O 1
ATOM 9588 N N . ASN E 1 22 ? 57.791 13.740 68.064 1.00 40.79 36 ASN E N 1
ATOM 9589 C CA . ASN E 1 22 ? 57.184 15.061 68.069 1.00 40.01 36 ASN E CA 1
ATOM 9590 C C . ASN E 1 22 ? 57.457 15.718 66.731 1.00 39.40 36 ASN E C 1
ATOM 9591 O O . ASN E 1 22 ? 58.144 15.128 65.896 1.00 38.66 36 ASN E O 1
ATOM 9596 N N . TRP E 1 23 ? 56.934 16.934 66.543 1.00 38.17 37 TRP E N 1
ATOM 9597 C CA . TRP E 1 23 ? 57.391 17.823 65.482 1.00 37.87 37 TRP E CA 1
ATOM 9598 C C . TRP E 1 23 ? 57.137 19.291 65.811 1.00 37.64 37 TRP E C 1
ATOM 9599 O O . TRP E 1 23 ? 56.363 19.611 66.706 1.00 38.47 37 TRP E O 1
ATOM 9610 N N . LEU E 1 24 ? 57.815 20.176 65.094 1.00 37.63 38 LEU E N 1
ATOM 9611 C CA . LEU E 1 24 ? 57.673 21.611 65.284 1.00 37.68 38 LEU E CA 1
ATOM 9612 C C . LEU E 1 24 ? 57.207 22.292 63.988 1.00 37.59 38 LEU E C 1
ATOM 9613 O O . LEU E 1 24 ? 57.785 22.080 62.933 1.00 37.46 38 LEU E O 1
ATOM 9618 N N . TYR E 1 25 ? 56.189 23.131 64.096 1.00 37.15 39 TYR E N 1
ATOM 9619 C CA . TYR E 1 25 ? 55.757 23.957 62.998 1.00 38.04 39 TYR E CA 1
ATOM 9620 C C . TYR E 1 25 ? 55.917 25.447 63.373 1.00 39.32 39 TYR E C 1
ATOM 9621 O O . TYR E 1 25 ? 55.250 25.955 64.274 1.00 38.35 39 TYR E O 1
ATOM 9630 N N . GLN E 1 26 ? 56.803 26.152 62.657 1.00 39.78 40 GLN E N 1
ATOM 9631 C CA . GLN E 1 26 ? 57.154 27.536 62.995 1.00 38.63 40 GLN E CA 1
ATOM 9632 C C . GLN E 1 26 ? 57.563 28.261 61.705 1.00 38.86 40 GLN E C 1
ATOM 9633 O O . GLN E 1 26 ? 58.679 28.067 61.185 1.00 36.20 40 GLN E O 1
ATOM 9639 N N . LEU E 1 27 ? 56.656 29.113 61.224 1.00 39.05 41 LEU E N 1
ATOM 9640 C CA . LEU E 1 27 ? 56.814 29.814 59.964 1.00 40.53 41 LEU E CA 1
ATOM 9641 C C . LEU E 1 27 ? 57.323 31.260 60.095 1.00 40.53 41 LEU E C 1
ATOM 9642 O O . LEU E 1 27 ? 57.635 31.901 59.104 1.00 41.18 41 LEU E O 1
ATOM 9647 N N . GLN E 1 28 ? 57.396 31.772 61.316 1.00 41.21 42 GLN E N 1
ATOM 9648 C CA . GLN E 1 28 ? 57.956 33.076 61.575 1.00 41.12 42 GLN E CA 1
ATOM 9649 C C . GLN E 1 28 ? 58.921 32.943 62.749 1.00 41.03 42 GLN E C 1
ATOM 9650 O O . GLN E 1 28 ? 58.666 32.183 63.668 1.00 41.84 42 GLN E O 1
ATOM 9656 N N . ASN E 1 29 ? 60.010 33.714 62.703 1.00 41.79 43 ASN E N 1
ATOM 9657 C CA . ASN E 1 29 ? 61.034 33.804 63.773 1.00 41.99 43 ASN E CA 1
ATOM 9658 C C . ASN E 1 29 ? 61.740 32.481 64.104 1.00 41.65 43 ASN E C 1
ATOM 9659 O O . ASN E 1 29 ? 62.151 32.285 65.233 1.00 41.32 43 ASN E O 1
ATOM 9664 N N . ALA E 1 30 ? 61.882 31.567 63.146 1.00 41.33 44 ALA E N 1
ATOM 9665 C CA . ALA E 1 30 ? 62.580 30.318 63.450 1.00 41.07 44 ALA E CA 1
ATOM 9666 C C . ALA E 1 30 ? 64.083 30.572 63.632 1.00 41.83 44 ALA E C 1
ATOM 9667 O O . ALA E 1 30 ? 64.728 31.127 62.741 1.00 42.33 44 ALA E O 1
ATOM 9669 N N . ASP E 1 31 ? 64.628 30.139 64.775 1.00 42.13 45 ASP E N 1
ATOM 9670 C CA . ASP E 1 31 ? 66.050 30.230 65.104 1.00 41.95 45 ASP E CA 1
ATOM 9671 C C . ASP E 1 31 ? 66.684 28.823 65.068 1.00 42.43 45 ASP E C 1
ATOM 9672 O O . ASP E 1 31 ? 66.439 27.993 65.961 1.00 42.69 45 ASP E O 1
ATOM 9677 N N . PRO E 1 32 ? 67.509 28.542 64.041 1.00 42.16 46 PRO E N 1
ATOM 9678 C CA . PRO E 1 32 ? 68.122 27.215 63.987 1.00 41.72 46 PRO E CA 1
ATOM 9679 C C . PRO E 1 32 ? 68.841 26.770 65.264 1.00 41.05 46 PRO E C 1
ATOM 9680 O O . PRO E 1 32 ? 68.771 25.589 65.601 1.00 40.69 46 PRO E O 1
ATOM 9684 N N . VAL E 1 33 ? 69.497 27.703 65.964 1.00 40.55 47 VAL E N 1
ATOM 9685 C CA . VAL E 1 33 ? 70.168 27.408 67.240 1.00 41.17 47 VAL E CA 1
ATOM 9686 C C . VAL E 1 33 ? 69.208 27.070 68.401 1.00 41.12 47 VAL E C 1
ATOM 9687 O O . VAL E 1 33 ? 69.510 26.203 69.227 1.00 41.17 47 VAL E O 1
ATOM 9691 N N . GLU E 1 34 ? 68.071 27.750 68.472 1.00 41.52 48 GLU E N 1
ATOM 9692 C CA . GLU E 1 34 ? 67.060 27.429 69.475 1.00 41.56 48 GLU E CA 1
ATOM 9693 C C . GLU E 1 34 ? 66.400 26.083 69.161 1.00 41.05 48 GLU E C 1
ATOM 9694 O O . GLU E 1 34 ? 66.106 25.317 70.063 1.00 40.83 48 GLU E O 1
ATOM 9700 N N . ILE E 1 35 ? 66.147 25.813 67.882 1.00 40.87 49 ILE E N 1
ATOM 9701 C CA . ILE E 1 35 ? 65.550 24.545 67.450 1.00 40.56 49 ILE E CA 1
ATOM 9702 C C . ILE E 1 35 ? 66.488 23.334 67.665 1.00 40.37 49 ILE E C 1
ATOM 9703 O O . ILE E 1 35 ? 66.066 22.258 68.091 1.00 38.92 49 ILE E O 1
ATOM 9708 N N . SER E 1 36 ? 67.757 23.520 67.345 1.00 40.97 50 SER E N 1
ATOM 9709 C CA . SER E 1 36 ? 68.724 22.448 67.410 1.00 41.31 50 SER E CA 1
ATOM 9710 C C . SER E 1 36 ? 68.832 21.827 68.806 1.00 41.80 50 SER E C 1
ATOM 9711 O O . SER E 1 36 ? 69.035 20.618 68.934 1.00 43.70 50 SER E O 1
ATOM 9714 N N . SER E 1 37 ? 68.708 22.646 69.849 1.00 40.82 51 SER E N 1
ATOM 9715 C CA . SER E 1 37 ? 68.811 22.167 71.221 1.00 40.50 51 SER E CA 1
ATOM 9716 C C . SER E 1 37 ? 67.446 21.989 71.911 1.00 40.43 51 SER E C 1
ATOM 9717 O O . SER E 1 37 ? 67.394 21.787 73.109 1.00 39.09 51 SER E O 1
ATOM 9720 N N . SER E 1 38 ? 66.350 22.022 71.157 1.00 40.36 52 SER E N 1
ATOM 9721 C CA . SER E 1 38 ? 65.008 22.025 71.755 1.00 40.16 52 SER E CA 1
ATOM 9722 C C . SER E 1 38 ? 64.472 20.661 72.133 1.00 40.31 52 SER E C 1
ATOM 9723 O O . SER E 1 38 ? 63.617 20.563 72.993 1.00 40.57 52 SER E O 1
ATOM 9726 N N . GLY E 1 39 ? 64.951 19.618 71.463 1.00 40.79 53 GLY E N 1
ATOM 9727 C CA . GLY E 1 39 ? 64.364 18.273 71.573 1.00 40.55 53 GLY E CA 1
ATOM 9728 C C . GLY E 1 39 ? 63.318 17.964 70.499 1.00 39.80 53 GLY E C 1
ATOM 9729 O O . GLY E 1 39 ? 62.840 16.849 70.397 1.00 39.04 53 GLY E O 1
ATOM 9730 N N . PHE E 1 40 ? 62.951 18.935 69.681 1.00 39.91 54 PHE E N 1
ATOM 9731 C CA . PHE E 1 40 ? 62.067 18.632 68.551 1.00 40.10 54 PHE E CA 1
ATOM 9732 C C . PHE E 1 40 ? 62.884 17.888 67.510 1.00 40.39 54 PHE E C 1
ATOM 9733 O O . PHE E 1 40 ? 63.996 18.300 67.223 1.00 40.73 54 PHE E O 1
ATOM 9741 N N . GLU E 1 41 ? 62.331 16.801 66.955 1.00 40.94 55 GLU E N 1
ATOM 9742 C CA . GLU E 1 41 ? 63.052 15.884 66.040 1.00 41.43 55 GLU E CA 1
ATOM 9743 C C . GLU E 1 41 ? 62.948 16.268 64.560 1.00 41.33 55 GLU E C 1
ATOM 9744 O O . GLU E 1 41 ? 63.859 16.026 63.775 1.00 41.48 55 GLU E O 1
ATOM 9750 N N . ILE E 1 42 ? 61.827 16.869 64.193 1.00 41.67 56 ILE E N 1
ATOM 9751 C CA . ILE E 1 42 ? 61.604 17.358 62.835 1.00 41.66 56 ILE E CA 1
ATOM 9752 C C . ILE E 1 42 ? 60.967 18.732 62.971 1.00 40.40 56 ILE E C 1
ATOM 9753 O O . ILE E 1 42 ? 60.118 18.936 63.831 1.00 40.49 56 ILE E O 1
ATOM 9758 N N . ALA E 1 43 ? 61.401 19.658 62.126 1.00 39.81 57 ALA E N 1
ATOM 9759 C CA . ALA E 1 43 ? 60.948 21.027 62.182 1.00 39.45 57 ALA E CA 1
ATOM 9760 C C . ALA E 1 43 ? 60.586 21.546 60.788 1.00 38.87 57 ALA E C 1
ATOM 9761 O O . ALA E 1 43 ? 61.400 21.571 59.855 1.00 38.65 57 ALA E O 1
ATOM 9763 N N . VAL E 1 44 ? 59.331 21.937 60.668 1.00 38.75 58 VAL E N 1
ATOM 9764 C CA . VAL E 1 44 ? 58.784 22.525 59.472 1.00 39.04 58 VAL E CA 1
ATOM 9765 C C . VAL E 1 44 ? 58.869 24.049 59.668 1.00 39.13 58 VAL E C 1
ATOM 9766 O O . VAL E 1 44 ? 58.290 24.619 60.615 1.00 39.91 58 VAL E O 1
ATOM 9770 N N . ILE E 1 45 ? 59.683 24.685 58.841 1.00 37.94 59 ILE E N 1
ATOM 9771 C CA . ILE E 1 45 ? 59.915 26.092 58.947 1.00 38.22 59 ILE E CA 1
ATOM 9772 C C . ILE E 1 45 ? 59.849 26.669 57.554 1.00 39.13 59 ILE E C 1
ATOM 9773 O O . ILE E 1 45 ? 59.798 25.922 56.576 1.00 38.66 59 ILE E O 1
ATOM 9778 N N . ASP E 1 46 ? 59.909 27.997 57.475 1.00 38.66 60 ASP E N 1
ATOM 9779 C CA . ASP E 1 46 ? 59.979 28.690 56.211 1.00 38.56 60 ASP E CA 1
ATOM 9780 C C . ASP E 1 46 ? 61.442 28.658 55.764 1.00 39.08 60 ASP E C 1
ATOM 9781 O O . ASP E 1 46 ? 62.359 28.514 56.591 1.00 37.71 60 ASP E O 1
ATOM 9786 N N . TYR E 1 47 ? 61.663 28.812 54.464 1.00 38.77 61 TYR E N 1
ATOM 9787 C CA . TYR E 1 47 ? 62.985 28.789 53.896 1.00 38.86 61 TYR E CA 1
ATOM 9788 C C . TYR E 1 47 ? 63.702 30.136 54.095 1.00 40.08 61 TYR E C 1
ATOM 9789 O O . TYR E 1 47 ? 64.910 30.302 53.757 1.00 40.38 61 TYR E O 1
ATOM 9798 N N . SER E 1 48 ? 62.977 31.100 54.663 1.00 39.13 62 SER E N 1
ATOM 9799 C CA . SER E 1 48 ? 63.512 32.428 54.895 1.00 38.79 62 SER E CA 1
ATOM 9800 C C . SER E 1 48 ? 63.144 32.897 56.273 1.00 39.05 62 SER E C 1
ATOM 9801 O O . SER E 1 48 ? 62.085 32.566 56.792 1.00 39.66 62 SER E O 1
ATOM 9804 N N . LYS E 1 49 ? 64.037 33.688 56.846 1.00 39.63 63 LYS E N 1
ATOM 9805 C CA . LYS E 1 49 ? 63.868 34.234 58.174 1.00 40.91 63 LYS E CA 1
ATOM 9806 C C . LYS E 1 49 ? 62.687 35.212 58.289 1.00 41.43 63 LYS E C 1
ATOM 9807 O O . LYS E 1 49 ? 62.190 35.466 59.388 1.00 42.61 63 LYS E O 1
ATOM 9813 N N . ASP E 1 50 ? 62.261 35.773 57.164 1.00 41.77 64 ASP E N 1
ATOM 9814 C CA . ASP E 1 50 ? 61.162 36.710 57.157 1.00 41.56 64 ASP E CA 1
ATOM 9815 C C . ASP E 1 50 ? 60.245 36.503 55.940 1.00 41.52 64 ASP E C 1
ATOM 9816 O O . ASP E 1 50 ? 59.443 37.370 55.621 1.00 43.05 64 ASP E O 1
ATOM 9821 N N . GLY E 1 51 ? 60.334 35.352 55.273 1.00 40.91 65 GLY E N 1
ATOM 9822 C CA . GLY E 1 51 ? 59.605 35.125 54.033 1.00 40.28 65 GLY E CA 1
ATOM 9823 C C . GLY E 1 51 ? 60.225 35.710 52.764 1.00 40.90 65 GLY E C 1
ATOM 9824 O O . GLY E 1 51 ? 59.932 35.238 51.665 1.00 41.06 65 GLY E O 1
ATOM 9825 N N . SER E 1 52 ? 61.085 36.721 52.899 1.00 41.55 66 SER E N 1
ATOM 9826 C CA . SER E 1 52 ? 61.642 37.428 51.748 1.00 41.70 66 SER E CA 1
ATOM 9827 C C . SER E 1 52 ? 62.961 36.804 51.254 1.00 41.52 66 SER E C 1
ATOM 9828 O O . SER E 1 52 ? 63.571 35.990 51.947 1.00 42.29 66 SER E O 1
ATOM 9831 N N . GLU E 1 53 ? 63.392 37.214 50.068 1.00 40.81 67 GLU E N 1
ATOM 9832 C CA . GLU E 1 53 ? 64.607 36.688 49.449 1.00 41.37 67 GLU E CA 1
ATOM 9833 C C . GLU E 1 53 ? 65.848 37.005 50.275 1.00 41.24 67 GLU E C 1
ATOM 9834 O O . GLU E 1 53 ? 66.694 36.140 50.437 1.00 41.32 67 GLU E O 1
ATOM 9840 N N . SER E 1 54 ? 65.947 38.243 50.772 1.00 40.81 68 SER E N 1
ATOM 9841 C CA . SER E 1 54 ? 67.053 38.685 51.614 1.00 40.74 68 SER E CA 1
ATOM 9842 C C . SER E 1 54 ? 67.192 37.895 52.925 1.00 40.32 68 SER E C 1
ATOM 9843 O O . SER E 1 54 ? 68.270 37.895 53.526 1.00 40.04 68 SER E O 1
ATOM 9846 N N . GLY E 1 55 ? 66.104 37.276 53.388 1.00 39.51 69 GLY E N 1
ATOM 9847 C CA . GLY E 1 55 ? 66.114 36.516 54.641 1.00 39.28 69 GLY E CA 1
ATOM 9848 C C . GLY E 1 55 ? 66.355 35.030 54.481 1.00 39.49 69 GLY E C 1
ATOM 9849 O O . GLY E 1 55 ? 66.283 34.287 55.453 1.00 40.52 69 GLY E O 1
ATOM 9850 N N . GLU E 1 56 ? 66.631 34.586 53.263 1.00 39.04 70 GLU E N 1
ATOM 9851 C CA . GLU E 1 56 ? 66.861 33.173 53.005 1.00 39.39 70 GLU E CA 1
ATOM 9852 C C . GLU E 1 56 ? 67.938 32.617 53.927 1.00 38.59 70 GLU E C 1
ATOM 9853 O O . GLU E 1 56 ? 69.064 33.085 53.901 1.00 37.29 70 GLU E O 1
ATOM 9859 N N . TYR E 1 57 ? 67.596 31.604 54.719 1.00 38.53 71 TYR E N 1
ATOM 9860 C CA . TYR E 1 57 ? 68.596 30.896 55.509 1.00 38.59 71 TYR E CA 1
ATOM 9861 C C . TYR E 1 57 ? 69.768 30.400 54.639 1.00 38.74 71 TYR E C 1
ATOM 9862 O O . TYR E 1 57 ? 69.588 29.973 53.504 1.00 40.14 71 TYR E O 1
ATOM 9871 N N . SER E 1 58 ? 70.967 30.436 55.185 1.00 38.54 72 SER E N 1
ATOM 9872 C CA . SER E 1 58 ? 72.133 29.917 54.504 1.00 38.07 72 SER E CA 1
ATOM 9873 C C . SER E 1 58 ? 72.201 28.432 54.764 1.00 37.75 72 SER E C 1
ATOM 9874 O O . SER E 1 58 ? 71.596 27.966 55.717 1.00 38.25 72 SER E O 1
ATOM 9877 N N . PRO E 1 59 ? 72.940 27.680 53.929 1.00 38.25 73 PRO E N 1
ATOM 9878 C CA . PRO E 1 59 ? 73.277 26.270 54.177 1.00 38.65 73 PRO E CA 1
ATOM 9879 C C . PRO E 1 59 ? 73.849 25.980 55.569 1.00 39.23 73 PRO E C 1
ATOM 9880 O O . PRO E 1 59 ? 73.491 24.982 56.204 1.00 39.74 73 PRO E O 1
ATOM 9884 N N . GLU E 1 60 ? 74.703 26.875 56.038 1.00 39.47 74 GLU E N 1
ATOM 9885 C CA . GLU E 1 60 ? 75.321 26.776 57.346 1.00 40.23 74 GLU E CA 1
ATOM 9886 C C . GLU E 1 60 ? 74.246 26.844 58.433 1.00 39.82 74 GLU E C 1
ATOM 9887 O O . GLU E 1 60 ? 74.278 26.076 59.381 1.00 40.52 74 GLU E O 1
ATOM 9893 N N . GLU E 1 61 ? 73.304 27.768 58.299 1.00 39.43 75 GLU E N 1
ATOM 9894 C CA . GLU E 1 61 ? 72.233 27.915 59.280 1.00 39.38 75 GLU E CA 1
ATOM 9895 C C . GLU E 1 61 ? 71.355 26.664 59.370 1.00 39.04 75 GLU E C 1
ATOM 9896 O O . GLU E 1 61 ? 70.990 26.218 60.459 1.00 37.62 75 GLU E O 1
ATOM 9902 N N . ILE E 1 62 ? 71.018 26.108 58.213 1.00 39.51 76 ILE E N 1
ATOM 9903 C CA . ILE E 1 62 ? 70.257 24.863 58.144 1.00 39.76 76 ILE E CA 1
ATOM 9904 C C . ILE E 1 62 ? 71.056 23.679 58.695 1.00 40.04 76 ILE E C 1
ATOM 9905 O O . ILE E 1 62 ? 70.487 22.776 59.287 1.00 39.92 76 ILE E O 1
ATOM 9910 N N . LYS E 1 63 ? 72.374 23.697 58.502 1.00 40.73 77 LYS E N 1
ATOM 9911 C CA . LYS E 1 63 ? 73.231 22.586 58.901 1.00 41.33 77 LYS E CA 1
ATOM 9912 C C . LYS E 1 63 ? 73.355 22.467 60.436 1.00 40.89 77 LYS E C 1
ATOM 9913 O O . LYS E 1 63 ? 73.575 21.372 60.959 1.00 40.58 77 LYS E O 1
ATOM 9919 N N . ILE E 1 64 ? 73.178 23.578 61.145 1.00 40.43 78 ILE E N 1
ATOM 9920 C CA . ILE E 1 64 ? 73.173 23.570 62.616 1.00 40.73 78 ILE E CA 1
ATOM 9921 C C . ILE E 1 64 ? 72.145 22.583 63.153 1.00 39.88 78 ILE E C 1
ATOM 9922 O O . ILE E 1 64 ? 72.419 21.831 64.085 1.00 39.42 78 ILE E O 1
ATOM 9935 N N . VAL E 1 66 ? 70.758 20.081 61.206 1.00 39.49 80 VAL E N 1
ATOM 9936 C CA . VAL E 1 66 ? 71.128 18.769 60.677 1.00 39.81 80 VAL E CA 1
ATOM 9937 C C . VAL E 1 66 ? 72.198 18.103 61.561 1.00 40.76 80 VAL E C 1
ATOM 9938 O O . VAL E 1 66 ? 72.066 16.923 61.903 1.00 40.56 80 VAL E O 1
ATOM 9942 N N . ASP E 1 67 ? 73.231 18.868 61.931 1.00 40.84 81 ASP E N 1
ATOM 9943 C CA . ASP E 1 67 ? 74.318 18.399 62.821 1.00 41.04 81 ASP E CA 1
ATOM 9944 C C . ASP E 1 67 ? 73.825 18.014 64.199 1.00 40.91 81 ASP E C 1
ATOM 9945 O O . ASP E 1 67 ? 74.322 17.068 64.799 1.00 41.11 81 ASP E O 1
ATOM 9950 N N . ALA E 1 68 ? 72.847 18.756 64.701 1.00 41.28 82 ALA E N 1
ATOM 9951 C CA . ALA E 1 68 ? 72.178 18.410 65.948 1.00 41.58 82 ALA E CA 1
ATOM 9952 C C . ALA E 1 68 ? 71.200 17.225 65.826 1.00 41.90 82 ALA E C 1
ATOM 9953 O O . ALA E 1 68 ? 70.546 16.895 66.802 1.00 42.58 82 ALA E O 1
ATOM 9955 N N . GLY E 1 69 ? 71.076 16.603 64.652 1.00 41.96 83 GLY E N 1
ATOM 9956 C CA . GLY E 1 69 ? 70.138 15.488 64.456 1.00 42.06 83 GLY E CA 1
ATOM 9957 C C . GLY E 1 69 ? 68.666 15.847 64.212 1.00 41.95 83 GLY E C 1
ATOM 9958 O O . GLY E 1 69 ? 67.816 14.955 64.139 1.00 43.30 83 GLY E O 1
ATOM 9959 N N . VAL E 1 70 ? 68.354 17.130 64.068 1.00 41.32 84 VAL E N 1
ATOM 9960 C CA . VAL E 1 70 ? 67.004 17.554 63.697 1.00 40.67 84 VAL E CA 1
ATOM 9961 C C . VAL E 1 70 ? 66.804 17.487 62.181 1.00 40.45 84 VAL E C 1
ATOM 9962 O O . VAL E 1 70 ? 67.703 17.875 61.430 1.00 39.67 84 VAL E O 1
ATOM 9966 N N . VAL E 1 71 ? 65.623 17.037 61.740 1.00 39.54 85 VAL E N 1
ATOM 9967 C CA . VAL E 1 71 ? 65.286 17.039 60.307 1.00 39.32 85 VAL E CA 1
ATOM 9968 C C . VAL E 1 71 ? 64.542 18.351 59.898 1.00 38.96 85 VAL E C 1
ATOM 9969 O O . VAL E 1 71 ? 63.391 18.623 60.293 1.00 36.31 85 VAL E O 1
ATOM 9976 N N . PRO E 1 72 ? 65.243 19.215 59.151 1.00 40.11 86 PRO E N 1
ATOM 9977 C CA . PRO E 1 72 ? 64.583 20.452 58.750 1.00 39.89 86 PRO E CA 1
ATOM 9978 C C . PRO E 1 72 ? 63.780 20.248 57.469 1.00 39.17 86 PRO E C 1
ATOM 9979 O O . PRO E 1 72 ? 64.268 19.629 56.513 1.00 39.57 86 PRO E O 1
ATOM 9983 N N . VAL E 1 73 ? 62.557 20.774 57.472 1.00 38.90 87 VAL E N 1
ATOM 9984 C CA . VAL E 1 73 ? 61.635 20.672 56.356 1.00 38.23 87 VAL E CA 1
ATOM 9985 C C . VAL E 1 73 ? 61.128 22.078 55.992 1.00 39.28 87 VAL E C 1
ATOM 9986 O O . VAL E 1 73 ? 60.771 22.890 56.862 1.00 38.23 87 VAL E O 1
ATOM 9990 N N . ALA E 1 74 ? 61.093 22.353 54.693 1.00 39.07 88 ALA E N 1
ATOM 9991 C CA . ALA E 1 74 ? 60.680 23.659 54.182 1.00 39.38 88 ALA E CA 1
ATOM 9992 C C . ALA E 1 74 ? 59.182 23.682 53.781 1.00 39.69 88 ALA E C 1
ATOM 9993 O O . ALA E 1 74 ? 58.733 22.864 52.949 1.00 37.51 88 ALA E O 1
ATOM 9995 N N . TYR E 1 75 ? 58.441 24.611 54.396 1.00 38.82 89 TYR E N 1
ATOM 9996 C CA . TYR E 1 75 ? 57.132 25.032 53.933 1.00 39.21 89 TYR E CA 1
ATOM 9997 C C . TYR E 1 75 ? 57.209 25.608 52.504 1.00 39.48 89 TYR E C 1
ATOM 9998 O O . TYR E 1 75 ? 57.985 26.540 52.238 1.00 40.01 89 TYR E O 1
ATOM 10007 N N . VAL E 1 76 ? 56.379 25.095 51.606 1.00 39.80 90 VAL E N 1
ATOM 10008 C CA . VAL E 1 76 ? 56.254 25.682 50.243 1.00 39.74 90 VAL E CA 1
ATOM 10009 C C . VAL E 1 76 ? 54.778 25.678 49.898 1.00 39.16 90 VAL E C 1
ATOM 10010 O O . VAL E 1 76 ? 54.154 24.636 49.868 1.00 39.47 90 VAL E O 1
ATOM 10014 N N . ASN E 1 77 ? 54.236 26.837 49.600 1.00 39.26 91 ASN E N 1
ATOM 10015 C CA . ASN E 1 77 ? 52.835 26.968 49.207 1.00 39.55 91 ASN E CA 1
ATOM 10016 C C . ASN E 1 77 ? 52.748 26.837 47.675 1.00 40.22 91 ASN E C 1
ATOM 10017 O O . ASN E 1 77 ? 53.204 27.704 46.931 1.00 41.34 91 ASN E O 1
ATOM 10022 N N . ILE E 1 78 ? 52.173 25.727 47.234 1.00 39.86 92 ILE E N 1
ATOM 10023 C CA . ILE E 1 78 ? 52.129 25.372 45.831 1.00 39.33 92 ILE E CA 1
ATOM 10024 C C . ILE E 1 78 ? 50.780 25.669 45.174 1.00 38.58 92 ILE E C 1
ATOM 10025 O O . ILE E 1 78 ? 50.635 25.486 43.983 1.00 39.28 92 ILE E O 1
ATOM 10030 N N . GLY E 1 79 ? 49.808 26.136 45.949 1.00 38.73 93 GLY E N 1
ATOM 10031 C CA . GLY E 1 79 ? 48.474 26.404 45.454 1.00 37.43 93 GLY E CA 1
ATOM 10032 C C . GLY E 1 79 ? 48.051 27.857 45.465 1.00 37.37 93 GLY E C 1
ATOM 10033 O O . GLY E 1 79 ? 46.931 28.148 45.073 1.00 36.23 93 GLY E O 1
ATOM 10034 N N . GLN E 1 80 ? 48.942 28.728 45.948 1.00 38.44 94 GLN E N 1
ATOM 10035 C CA . GLN E 1 80 ? 48.752 30.169 46.023 1.00 38.08 94 GLN E CA 1
ATOM 10036 C C . GLN E 1 80 ? 50.077 30.868 45.878 1.00 38.95 94 GLN E C 1
ATOM 10037 O O . GLN E 1 80 ? 51.112 30.323 46.255 1.00 39.11 94 GLN E O 1
ATOM 10043 N N . ALA E 1 81 ? 50.040 32.086 45.344 1.00 39.13 95 ALA E N 1
ATOM 10044 C CA . ALA E 1 81 ? 51.223 32.956 45.273 1.00 40.11 95 ALA E CA 1
ATOM 10045 C C . ALA E 1 81 ? 51.238 33.870 46.468 1.00 40.24 95 ALA E C 1
ATOM 10046 O O . ALA E 1 81 ? 50.183 34.261 46.930 1.00 40.41 95 ALA E O 1
ATOM 10048 N N . GLU E 1 82 ? 52.437 34.194 46.964 1.00 40.04 96 GLU E N 1
ATOM 10049 C CA . GLU E 1 82 ? 52.624 35.018 48.168 1.00 40.44 96 GLU E CA 1
ATOM 10050 C C . GLU E 1 82 ? 53.387 36.272 47.788 1.00 38.78 96 GLU E C 1
ATOM 10051 O O . GLU E 1 82 ? 54.459 36.193 47.165 1.00 37.11 96 GLU E O 1
ATOM 10057 N N . ASP E 1 83 ? 52.817 37.429 48.102 1.00 38.00 97 ASP E N 1
ATOM 10058 C CA . ASP E 1 83 ? 53.267 38.700 47.474 1.00 38.38 97 ASP E CA 1
ATOM 10059 C C . ASP E 1 83 ? 54.610 39.257 47.995 1.00 37.53 97 ASP E C 1
ATOM 10060 O O . ASP E 1 83 ? 55.074 40.281 47.533 1.00 36.79 97 ASP E O 1
ATOM 10065 N N . TYR E 1 84 ? 55.204 38.558 48.962 1.00 38.20 98 TYR E N 1
ATOM 10066 C CA . TYR E 1 84 ? 56.497 38.912 49.560 1.00 38.82 98 TYR E CA 1
ATOM 10067 C C . TYR E 1 84 ? 57.590 37.939 49.086 1.00 38.87 98 TYR E C 1
ATOM 10068 O O . TYR E 1 84 ? 58.768 38.159 49.372 1.00 38.92 98 TYR E O 1
ATOM 10077 N N . ARG E 1 85 ? 57.216 36.886 48.343 1.00 39.93 99 ARG E N 1
ATOM 10078 C CA . ARG E 1 85 ? 58.220 35.947 47.839 1.00 39.52 99 ARG E CA 1
ATOM 10079 C C . ARG E 1 85 ? 59.114 36.504 46.749 1.00 39.98 99 ARG E C 1
ATOM 10080 O O . ARG E 1 85 ? 58.738 37.446 46.057 1.00 40.15 99 ARG E O 1
ATOM 10088 N N . PHE E 1 86 ? 60.268 35.844 46.570 1.00 39.63 100 PHE E N 1
ATOM 10089 C CA . PHE E 1 86 ? 61.291 36.275 45.622 1.00 38.72 100 PHE E CA 1
ATOM 10090 C C . PHE E 1 86 ? 60.721 36.329 44.216 1.00 39.08 100 PHE E C 1
ATOM 10091 O O . PHE E 1 86 ? 61.245 37.077 43.359 1.00 37.94 100 PHE E O 1
ATOM 10099 N N . TYR E 1 87 ? 59.689 35.520 43.959 1.00 38.55 101 TYR E N 1
ATOM 10100 C CA . TYR E 1 87 ? 59.177 35.371 42.589 1.00 38.84 101 TYR E CA 1
ATOM 10101 C C . TYR E 1 87 ? 58.145 36.440 42.175 1.00 39.74 101 TYR E C 1
ATOM 10102 O O . TYR E 1 87 ? 57.726 36.509 40.992 1.00 40.11 101 TYR E O 1
ATOM 10111 N N . TRP E 1 88 ? 57.715 37.254 43.133 1.00 39.77 102 TRP E N 1
ATOM 10112 C CA . TRP E 1 88 ? 56.588 38.102 42.889 1.00 39.44 102 TRP E CA 1
ATOM 10113 C C . TRP E 1 88 ? 57.018 39.249 41.991 1.00 39.27 102 TRP E C 1
ATOM 10114 O O . TRP E 1 88 ? 58.086 39.832 42.179 1.00 39.54 102 TRP E O 1
ATOM 10125 N N . LYS E 1 89 ? 56.187 39.566 41.007 1.00 37.30 103 LYS E N 1
ATOM 10126 C CA . LYS E 1 89 ? 56.409 40.715 40.156 1.00 38.44 103 LYS E CA 1
ATOM 10127 C C . LYS E 1 89 ? 55.419 41.833 40.450 1.00 38.53 103 LYS E C 1
ATOM 10128 O O . LYS E 1 89 ? 54.215 41.615 40.517 1.00 37.97 103 LYS E O 1
ATOM 10134 N N . GLU E 1 90 ? 55.952 43.034 40.592 1.00 38.62 104 GLU E N 1
ATOM 10135 C CA . GLU E 1 90 ? 55.144 44.231 40.775 1.00 40.05 104 GLU E CA 1
ATOM 10136 C C . GLU E 1 90 ? 54.197 44.444 39.596 1.00 38.45 104 GLU E C 1
ATOM 10137 O O . GLU E 1 90 ? 53.062 44.869 39.766 1.00 36.15 104 GLU E O 1
ATOM 10143 N N . SER E 1 91 ? 54.656 44.122 38.395 1.00 38.85 105 SER E N 1
ATOM 10144 C CA . SER E 1 91 ? 53.821 44.301 37.182 1.00 38.52 105 SER E CA 1
ATOM 10145 C C . SER E 1 91 ? 52.553 43.438 37.197 1.00 37.23 105 SER E C 1
ATOM 10146 O O . SER E 1 91 ? 51.609 43.752 36.499 1.00 37.15 105 SER E O 1
ATOM 10149 N N . TRP E 1 92 ? 52.527 42.379 38.004 1.00 38.37 106 TRP E N 1
ATOM 10150 C CA . TRP E 1 92 ? 51.335 41.537 38.163 1.00 38.60 106 TRP E CA 1
ATOM 10151 C C . TRP E 1 92 ? 50.131 42.293 38.713 1.00 38.84 106 TRP E C 1
ATOM 10152 O O . TRP E 1 92 ? 49.021 41.902 38.480 1.00 40.24 106 TRP E O 1
ATOM 10163 N N . TYR E 1 93 ? 50.347 43.378 39.430 1.00 39.11 107 TYR E N 1
ATOM 10164 C CA . TYR E 1 93 ? 49.242 44.233 39.872 1.00 38.90 107 TYR E CA 1
ATOM 10165 C C . TYR E 1 93 ? 48.510 44.888 38.724 1.00 39.03 107 TYR E C 1
ATOM 10166 O O . TYR E 1 93 ? 47.309 45.128 38.805 1.00 38.29 107 TYR E O 1
ATOM 10175 N N . THR E 1 94 ? 49.253 45.202 37.676 1.00 39.94 108 THR E N 1
ATOM 10176 C CA . THR E 1 94 ? 48.749 46.052 36.582 1.00 40.61 108 THR E CA 1
ATOM 10177 C C . THR E 1 94 ? 48.439 45.210 35.351 1.00 41.31 108 THR E C 1
ATOM 10178 O O . THR E 1 94 ? 47.424 45.425 34.714 1.00 41.02 108 THR E O 1
ATOM 10182 N N . ASN E 1 95 ? 49.330 44.259 35.045 1.00 41.49 109 ASN E N 1
ATOM 10183 C CA . ASN E 1 95 ? 49.138 43.277 33.990 1.00 42.02 109 ASN E CA 1
ATOM 10184 C C . ASN E 1 95 ? 49.200 41.879 34.602 1.00 41.49 109 ASN E C 1
ATOM 10185 O O . ASN E 1 95 ? 50.261 41.231 34.718 1.00 40.64 109 ASN E O 1
ATOM 10190 N N . THR E 1 96 ? 48.016 41.427 34.980 1.00 40.60 110 THR E N 1
ATOM 10191 C CA . THR E 1 96 ? 47.860 40.252 35.788 1.00 40.42 110 THR E CA 1
ATOM 10192 C C . THR E 1 96 ? 47.865 39.006 34.921 1.00 39.63 110 THR E C 1
ATOM 10193 O O . THR E 1 96 ? 47.014 38.886 34.046 1.00 39.55 110 THR E O 1
ATOM 10197 N N . PRO E 1 97 ? 48.785 38.056 35.180 1.00 39.70 111 PRO E N 1
ATOM 10198 C CA . PRO E 1 97 ? 48.778 36.815 34.421 1.00 39.45 111 PRO E CA 1
ATOM 10199 C C . PRO E 1 97 ? 47.496 36.024 34.585 1.00 39.27 111 PRO E C 1
ATOM 10200 O O . PRO E 1 97 ? 46.906 36.033 35.653 1.00 38.38 111 PRO E O 1
ATOM 10204 N N . GLU E 1 98 ? 47.136 35.277 33.552 1.00 40.31 112 GLU E N 1
ATOM 10205 C CA . GLU E 1 98 ? 45.900 34.469 33.513 1.00 41.77 112 GLU E CA 1
ATOM 10206 C C . GLU E 1 98 ? 45.800 33.495 34.688 1.00 40.04 112 GLU E C 1
ATOM 10207 O O . GLU E 1 98 ? 44.727 33.204 35.157 1.00 38.76 112 GLU E O 1
ATOM 10213 N N . TRP E 1 99 ? 46.946 32.980 35.111 1.00 39.81 113 TRP E N 1
ATOM 10214 C CA . TRP E 1 99 ? 47.005 32.006 36.173 1.00 39.55 113 TRP E CA 1
ATOM 10215 C C . TRP E 1 99 ? 46.935 32.614 37.559 1.00 39.21 113 TRP E C 1
ATOM 10216 O O . TRP E 1 99 ? 46.749 31.892 38.538 1.00 40.10 113 TRP E O 1
ATOM 10227 N N . LEU E 1 100 ? 47.075 33.930 37.661 1.00 39.60 114 LEU E N 1
ATOM 10228 C CA . LEU E 1 100 ? 47.091 34.611 38.965 1.00 39.64 114 LEU E CA 1
ATOM 10229 C C . LEU E 1 100 ? 45.670 35.082 39.329 1.00 39.87 114 LEU E C 1
ATOM 10230 O O . LEU E 1 100 ? 45.181 36.064 38.766 1.00 36.25 114 LEU E O 1
ATOM 10235 N N . GLY E 1 101 ? 45.042 34.398 40.298 1.00 40.69 115 GLY E N 1
ATOM 10236 C CA . GLY E 1 101 ? 43.670 34.719 40.695 1.00 40.86 115 GLY E CA 1
ATOM 10237 C C . GLY E 1 101 ? 43.512 35.686 41.861 1.00 41.86 115 GLY E C 1
ATOM 10238 O O . GLY E 1 101 ? 44.382 36.524 42.145 1.00 42.53 115 GLY E O 1
ATOM 10239 N N . GLU E 1 102 ? 42.388 35.551 42.548 1.00 41.52 116 GLU E N 1
ATOM 10240 C CA . GLU E 1 102 ? 42.001 36.498 43.567 1.00 42.51 116 GLU E CA 1
ATOM 10241 C C . GLU E 1 102 ? 42.769 36.291 44.864 1.00 41.23 116 GLU E C 1
ATOM 10242 O O . GLU E 1 102 ? 43.275 35.203 45.156 1.00 41.87 116 GLU E O 1
ATOM 10248 N N . GLU E 1 103 ? 42.869 37.379 45.610 1.00 41.09 117 GLU E N 1
ATOM 10249 C CA . GLU E 1 103 ? 43.459 37.389 46.926 1.00 41.99 117 GLU E CA 1
ATOM 10250 C C . GLU E 1 103 ? 42.590 36.572 47.880 1.00 40.80 117 GLU E C 1
ATOM 10251 O O . GLU E 1 103 ? 41.366 36.620 47.826 1.00 40.76 117 GLU E O 1
ATOM 10257 N N . ASP E 1 104 ? 43.243 35.764 48.697 1.00 41.49 118 ASP E N 1
ATOM 10258 C CA . ASP E 1 104 ? 42.570 34.975 49.689 1.00 41.16 118 ASP E CA 1
ATOM 10259 C C . ASP E 1 104 ? 42.105 35.878 50.847 1.00 41.77 118 ASP E C 1
ATOM 10260 O O . ASP E 1 104 ? 42.932 36.424 51.582 1.00 41.85 118 ASP E O 1
ATOM 10265 N N . PRO E 1 105 ? 40.787 36.010 51.047 1.00 42.81 119 PRO E N 1
ATOM 10266 C CA . PRO E 1 105 ? 40.326 36.943 52.089 1.00 43.47 119 PRO E CA 1
ATOM 10267 C C . PRO E 1 105 ? 40.760 36.531 53.494 1.00 43.36 119 PRO E C 1
ATOM 10268 O O . PRO E 1 105 ? 40.927 37.383 54.404 1.00 43.90 119 PRO E O 1
ATOM 10272 N N . ALA E 1 106 ? 40.933 35.230 53.672 1.00 42.54 120 ALA E N 1
ATOM 10273 C CA . ALA E 1 106 ? 41.385 34.674 54.937 1.00 41.29 120 ALA E CA 1
ATOM 10274 C C . ALA E 1 106 ? 42.898 34.894 55.190 1.00 41.48 120 ALA E C 1
ATOM 10275 O O . ALA E 1 106 ? 43.352 34.824 56.342 1.00 40.08 120 ALA E O 1
ATOM 10277 N N . TRP E 1 107 ? 43.664 35.143 54.116 1.00 41.20 121 TRP E N 1
ATOM 10278 C CA . TRP E 1 107 ? 45.137 35.215 54.142 1.00 41.16 121 TRP E CA 1
ATOM 10279 C C . TRP E 1 107 ? 45.614 36.340 53.262 1.00 40.77 121 TRP E C 1
ATOM 10280 O O . TRP E 1 107 ? 46.140 36.089 52.167 1.00 39.88 121 TRP E O 1
ATOM 10291 N N . PRO E 1 108 ? 45.423 37.589 53.722 1.00 40.50 122 PRO E N 1
ATOM 10292 C CA . PRO E 1 108 ? 45.893 38.723 52.947 1.00 41.08 122 PRO E CA 1
ATOM 10293 C C . PRO E 1 108 ? 47.336 38.543 52.485 1.00 40.41 122 PRO E C 1
ATOM 10294 O O . PRO E 1 108 ? 48.183 38.113 53.255 1.00 40.09 122 PRO E O 1
ATOM 10298 N N . GLY E 1 109 ? 47.581 38.809 51.210 1.00 40.01 123 GLY E N 1
ATOM 10299 C CA . GLY E 1 109 ? 48.919 38.639 50.647 1.00 38.94 123 GLY E CA 1
ATOM 10300 C C . GLY E 1 109 ? 49.058 37.393 49.854 1.00 37.78 123 GLY E C 1
ATOM 10301 O O . GLY E 1 109 ? 50.001 37.261 49.096 1.00 38.50 123 GLY E O 1
ATOM 10302 N N . ASN E 1 110 ? 48.152 36.443 50.050 1.00 38.21 124 ASN E N 1
ATOM 10303 C CA . ASN E 1 110 ? 48.151 35.239 49.273 1.00 37.54 124 ASN E CA 1
ATOM 10304 C C . ASN E 1 110 ? 47.071 35.334 48.210 1.00 37.69 124 ASN E C 1
ATOM 10305 O O . ASN E 1 110 ? 46.038 35.956 48.451 1.00 35.62 124 ASN E O 1
ATOM 10310 N N . TYR E 1 111 ? 47.334 34.731 47.039 1.00 37.72 125 TYR E N 1
ATOM 10311 C CA . TYR E 1 111 ? 46.463 34.791 45.870 1.00 36.46 125 TYR E CA 1
ATOM 10312 C C . TYR E 1 111 ? 46.333 33.372 45.335 1.00 38.59 125 TYR E C 1
ATOM 10313 O O . TYR E 1 111 ? 47.353 32.682 45.106 1.00 37.00 125 TYR E O 1
ATOM 10322 N N . PHE 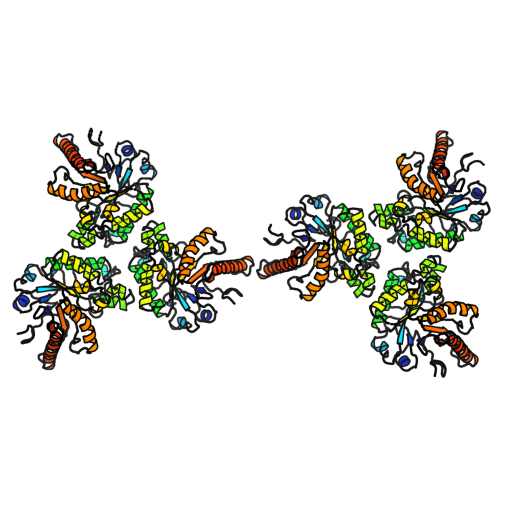E 1 112 ? 45.090 32.912 45.127 1.00 38.87 126 PHE E N 1
ATOM 10323 C CA . PHE E 1 112 ? 44.878 31.595 44.471 1.00 39.36 126 PHE E CA 1
ATOM 10324 C C . PHE E 1 112 ? 45.520 31.607 43.067 1.00 39.24 126 PHE E C 1
ATOM 10325 O O . PHE E 1 112 ? 45.442 32.589 42.364 1.00 41.14 126 PHE E O 1
ATOM 10333 N N . VAL E 1 113 ? 46.162 30.519 42.682 1.00 39.60 127 VAL E N 1
ATOM 10334 C CA . VAL E 1 113 ? 46.781 30.404 41.343 1.00 39.10 127 VAL E CA 1
ATOM 10335 C C . VAL E 1 113 ? 46.278 29.192 40.559 1.00 37.93 127 VAL E C 1
ATOM 10336 O O . VAL E 1 113 ? 45.940 28.165 41.128 1.00 38.03 127 VAL E O 1
ATOM 10340 N N . LYS E 1 114 ? 46.153 29.354 39.260 1.00 38.14 128 LYS E N 1
ATOM 10341 C CA . LYS E 1 114 ? 45.881 28.245 38.385 1.00 38.07 128 LYS E CA 1
ATOM 10342 C C . LYS E 1 114 ? 47.204 27.451 38.231 1.00 37.85 128 LYS E C 1
ATOM 10343 O O . LYS E 1 114 ? 47.955 27.599 37.292 1.00 38.05 128 LYS E O 1
ATOM 10349 N N . TYR E 1 115 ? 47.395 26.549 39.176 1.00 38.44 129 TYR E N 1
ATOM 10350 C CA . TYR E 1 115 ? 48.634 25.894 39.469 1.00 39.30 129 TYR E CA 1
ATOM 10351 C C . TYR E 1 115 ? 49.102 24.957 38.391 1.00 38.96 129 TYR E C 1
ATOM 10352 O O . TYR E 1 115 ? 50.219 24.473 38.458 1.00 39.04 129 TYR E O 1
ATOM 10361 N N . TRP E 1 116 ? 48.211 24.660 37.446 1.00 38.66 130 TRP E N 1
ATOM 10362 C CA . TRP E 1 116 ? 48.507 23.777 36.346 1.00 38.81 130 TRP E CA 1
ATOM 10363 C C . TRP E 1 116 ? 49.184 24.458 35.145 1.00 39.35 130 TRP E C 1
ATOM 10364 O O . TRP E 1 116 ? 49.600 23.770 34.215 1.00 38.79 130 TRP E O 1
ATOM 10375 N N . TYR E 1 117 ? 49.287 25.790 35.200 1.00 38.01 131 TYR E N 1
ATOM 10376 C CA . TYR E 1 117 ? 49.937 26.558 34.174 1.00 38.30 131 TYR E CA 1
ATOM 10377 C C . TYR E 1 117 ? 51.433 26.380 34.304 1.00 38.58 131 TYR E C 1
ATOM 10378 O O . TYR E 1 117 ? 51.922 26.354 35.403 1.00 37.66 131 TYR E O 1
ATOM 10387 N N . ASN E 1 118 ? 52.128 26.346 33.158 1.00 39.75 132 ASN E N 1
ATOM 10388 C CA . ASN E 1 118 ? 53.556 26.195 33.118 1.00 38.63 132 ASN E CA 1
ATOM 10389 C C . ASN E 1 118 ? 54.232 27.227 33.968 1.00 38.67 132 ASN E C 1
ATOM 10390 O O . ASN E 1 118 ? 55.151 26.869 34.719 1.00 38.53 132 ASN E O 1
ATOM 10395 N N . GLU E 1 119 ? 53.816 28.502 33.846 1.00 38.69 133 GLU E N 1
ATOM 10396 C CA . GLU E 1 119 ? 54.517 29.596 34.527 1.00 39.80 133 GLU E CA 1
ATOM 10397 C C . GLU E 1 119 ? 54.576 29.415 36.057 1.00 40.10 133 GLU E C 1
ATOM 10398 O O . GLU E 1 119 ? 55.610 29.640 36.693 1.00 40.85 133 GLU E O 1
ATOM 10404 N N . TRP E 1 120 ? 53.463 28.997 36.639 1.00 39.34 134 TRP E N 1
ATOM 10405 C CA . TRP E 1 120 ? 53.409 28.755 38.064 1.00 39.31 134 TRP E CA 1
ATOM 10406 C C . TRP E 1 120 ? 54.250 27.543 38.474 1.00 39.00 134 TRP E C 1
ATOM 10407 O O . TRP E 1 120 ? 54.979 27.610 39.456 1.00 38.52 134 TRP E O 1
ATOM 10418 N N . LYS E 1 121 ? 54.141 26.442 37.726 1.00 39.32 135 LYS E N 1
ATOM 10419 C CA . LYS E 1 121 ? 54.928 25.227 38.021 1.00 40.77 135 LYS E CA 1
ATOM 10420 C C . LYS E 1 121 ? 56.412 25.541 38.045 1.00 40.43 135 LYS E C 1
ATOM 10421 O O . LYS E 1 121 ? 57.122 25.119 38.955 1.00 39.69 135 LYS E O 1
ATOM 10427 N N . GLU E 1 122 ? 56.849 26.326 37.074 1.00 39.34 136 GLU E N 1
ATOM 10428 C CA . GLU E 1 122 ? 58.231 26.753 36.982 1.00 41.24 136 GLU E CA 1
ATOM 10429 C C . GLU E 1 122 ? 58.642 27.708 38.114 1.00 40.52 136 GLU E C 1
ATOM 10430 O O . GLU E 1 122 ? 59.757 27.640 38.588 1.00 40.47 136 GLU E O 1
ATOM 10436 N N . ILE E 1 123 ? 57.732 28.571 38.583 1.00 40.37 137 ILE E N 1
ATOM 10437 C CA . ILE E 1 123 ? 57.998 29.340 39.773 1.00 39.32 137 ILE E CA 1
ATOM 10438 C C . ILE E 1 123 ? 58.254 28.386 40.956 1.00 38.85 137 ILE E C 1
ATOM 10439 O O . ILE E 1 123 ? 59.225 28.534 41.698 1.00 38.48 137 ILE E O 1
ATOM 10444 N N . VAL E 1 124 ? 57.405 27.380 41.104 1.00 39.00 138 VAL E N 1
ATOM 10445 C CA . VAL E 1 124 ? 57.621 26.385 42.165 1.00 38.51 138 VAL E CA 1
ATOM 10446 C C . VAL E 1 124 ? 58.914 25.587 42.019 1.00 37.87 138 VAL E C 1
ATOM 10447 O O . VAL E 1 124 ? 59.608 25.391 43.016 1.00 37.48 138 VAL E O 1
ATOM 10451 N N . PHE E 1 125 ? 59.273 25.158 40.808 1.00 38.17 139 PHE E N 1
ATOM 10452 C CA . PHE E 1 125 ? 60.549 24.455 40.628 1.00 38.01 139 PHE E CA 1
ATOM 10453 C C . PHE E 1 125 ? 61.727 25.314 41.063 1.00 38.23 139 PHE E C 1
ATOM 10454 O O . PHE E 1 125 ? 62.588 24.798 41.757 1.00 39.67 139 PHE E O 1
ATOM 10462 N N . SER E 1 126 ? 61.704 26.617 40.730 1.00 38.78 140 SER E N 1
ATOM 10463 C CA . SER E 1 126 ? 62.763 27.587 41.125 1.00 38.78 140 SER E CA 1
ATOM 10464 C C . SER E 1 126 ? 62.856 27.796 42.639 1.00 38.02 140 SER E C 1
ATOM 10465 O O . SER E 1 126 ? 63.939 27.883 43.192 1.00 38.51 140 SER E O 1
ATOM 10468 N N . TYR E 1 127 ? 61.706 27.869 43.297 1.00 38.08 141 TYR E N 1
ATOM 10469 C CA . TYR E 1 127 ? 61.626 27.884 44.739 1.00 37.70 141 TYR E CA 1
ATOM 10470 C C . TYR E 1 127 ? 62.307 26.621 45.305 1.00 38.66 141 TYR E C 1
ATOM 10471 O O . TYR E 1 127 ? 63.252 26.727 46.088 1.00 37.69 141 TYR E O 1
ATOM 10480 N N . LEU E 1 128 ? 61.860 25.444 44.849 1.00 38.47 142 LEU E N 1
ATOM 10481 C CA . LEU E 1 128 ? 62.476 24.155 45.196 1.00 38.58 142 LEU E CA 1
ATOM 10482 C C . LEU E 1 128 ? 63.975 24.060 44.926 1.00 39.16 142 LEU E C 1
ATOM 10483 O O . LEU E 1 128 ? 64.704 23.509 45.728 1.00 38.70 142 LEU E O 1
ATOM 10488 N N . ASP E 1 129 ? 64.429 24.584 43.794 1.00 38.72 143 ASP E N 1
ATOM 10489 C CA . ASP E 1 129 ? 65.855 24.709 43.522 1.00 38.97 143 ASP E CA 1
ATOM 10490 C C . ASP E 1 129 ? 66.627 25.334 44.700 1.00 39.55 143 ASP E C 1
ATOM 10491 O O . ASP E 1 129 ? 67.706 24.855 45.114 1.00 39.09 143 ASP E O 1
ATOM 10496 N N . ARG E 1 130 ? 66.081 26.421 45.225 1.00 39.19 144 ARG E N 1
ATOM 10497 C CA . ARG E 1 130 ? 66.726 27.137 46.321 1.00 39.84 144 ARG E CA 1
ATOM 10498 C C . ARG E 1 130 ? 66.759 26.325 47.590 1.00 39.07 144 ARG E C 1
ATOM 10499 O O . ARG E 1 130 ? 67.783 26.241 48.272 1.00 38.34 144 ARG E O 1
ATOM 10507 N N . VAL E 1 131 ? 65.598 25.772 47.899 1.00 39.60 145 VAL E N 1
ATOM 10508 C CA . VAL E 1 131 ? 65.379 24.932 49.072 1.00 39.48 145 VAL E CA 1
ATOM 10509 C C . VAL E 1 131 ? 66.351 23.761 49.108 1.00 38.65 145 VAL E C 1
ATOM 10510 O O . VAL E 1 131 ? 66.933 23.473 50.137 1.00 39.38 145 VAL E O 1
ATOM 10514 N N . ILE E 1 132 ? 66.531 23.094 47.973 1.00 39.06 146 ILE E N 1
ATOM 10515 C CA . ILE E 1 132 ? 67.459 21.974 47.855 1.00 38.57 146 ILE E CA 1
ATOM 10516 C C . ILE E 1 132 ? 68.881 22.418 48.254 1.00 38.69 146 ILE E C 1
ATOM 10517 O O . ILE E 1 132 ? 69.535 21.792 49.090 1.00 38.77 146 ILE E O 1
ATOM 10522 N N . ASP E 1 133 ? 69.331 23.521 47.669 1.00 39.23 147 ASP E N 1
ATOM 10523 C CA . ASP E 1 133 ? 70.684 24.026 47.886 1.00 39.21 147 ASP E CA 1
ATOM 10524 C C . ASP E 1 133 ? 70.921 24.529 49.313 1.00 38.58 147 ASP E C 1
ATOM 10525 O O . ASP E 1 133 ? 72.037 24.562 49.769 1.00 37.29 147 ASP E O 1
ATOM 10530 N N . GLN E 1 134 ? 69.863 24.942 50.006 1.00 39.24 148 GLN E N 1
ATOM 10531 C CA . GLN E 1 134 ? 69.956 25.234 51.454 1.00 39.16 148 GLN E CA 1
ATOM 10532 C C . GLN E 1 134 ? 70.229 24.014 52.360 1.00 38.58 148 GLN E C 1
ATOM 10533 O O . GLN E 1 134 ? 70.607 24.176 53.508 1.00 38.61 148 GLN E O 1
ATOM 10539 N N . GLY E 1 135 ? 69.986 22.810 51.867 1.00 38.60 149 GLY E N 1
ATOM 10540 C CA . GLY E 1 135 ? 70.195 21.597 52.660 1.00 39.34 149 GLY E CA 1
ATOM 10541 C C . GLY E 1 135 ? 68.973 21.079 53.418 1.00 38.62 149 GLY E C 1
ATOM 10542 O O . GLY E 1 135 ? 69.101 20.264 54.337 1.00 38.83 149 GLY E O 1
ATOM 10543 N N . PHE E 1 136 ? 67.787 21.541 53.043 1.00 39.21 150 PHE E N 1
ATOM 10544 C CA . PHE E 1 136 ? 66.556 20.933 53.554 1.00 38.69 150 PHE E CA 1
ATOM 10545 C C . PHE E 1 136 ? 66.445 19.444 53.197 1.00 39.12 150 PHE E C 1
ATOM 10546 O O . PHE E 1 136 ? 66.879 18.980 52.114 1.00 37.83 150 PHE E O 1
ATOM 10554 N N . LYS E 1 137 ? 65.886 18.703 54.150 1.00 39.36 151 LYS E N 1
ATOM 10555 C CA . LYS E 1 137 ? 65.711 17.268 54.049 1.00 39.95 151 LYS E CA 1
ATOM 10556 C C . LYS E 1 137 ? 64.269 16.894 53.687 1.00 39.64 151 LYS E C 1
ATOM 10557 O O . LYS E 1 137 ? 63.963 15.737 53.458 1.00 38.61 151 LYS E O 1
ATOM 10563 N N . GLY E 1 138 ? 63.387 17.888 53.634 1.00 39.67 152 GLY E N 1
ATOM 10564 C CA . GLY E 1 138 ? 62.039 17.666 53.173 1.00 39.56 152 GLY E CA 1
ATOM 10565 C C . GLY E 1 138 ? 61.353 18.922 52.708 1.00 38.93 152 GLY E C 1
ATOM 10566 O O . GLY E 1 138 ? 61.871 20.045 52.889 1.00 37.83 152 GLY E O 1
ATOM 10567 N N . ILE E 1 139 ? 60.172 18.698 52.127 1.00 38.47 153 ILE E N 1
ATOM 10568 C CA . ILE E 1 139 ? 59.270 19.757 51.701 1.00 39.81 153 ILE E CA 1
ATOM 10569 C C . ILE E 1 139 ? 57.852 19.485 52.215 1.00 39.11 153 ILE E C 1
ATOM 10570 O O . ILE E 1 139 ? 57.419 18.322 52.266 1.00 40.25 153 ILE E O 1
ATOM 10575 N N . TYR E 1 140 ? 57.177 20.569 52.602 1.00 38.93 154 TYR E N 1
ATOM 10576 C CA . TYR E 1 140 ? 55.851 20.585 53.240 1.00 39.26 154 TYR E CA 1
ATOM 10577 C C . TYR E 1 140 ? 54.981 21.469 52.370 1.00 39.14 154 TYR E C 1
ATOM 10578 O O . TYR E 1 140 ? 55.135 22.674 52.351 1.00 38.86 154 TYR E O 1
ATOM 10587 N N . LEU E 1 141 ? 54.122 20.839 51.585 1.00 39.53 155 LEU E N 1
ATOM 10588 C CA . LEU E 1 141 ? 53.409 21.497 50.480 1.00 38.77 155 LEU E CA 1
ATOM 10589 C C . LEU E 1 141 ? 52.017 21.939 50.886 1.00 39.94 155 LEU E C 1
ATOM 10590 O O . LEU E 1 141 ? 51.105 21.116 51.098 1.00 38.30 155 LEU E O 1
ATOM 10595 N N . ASP E 1 142 ? 51.849 23.257 50.975 1.00 39.88 156 ASP E N 1
ATOM 10596 C CA . ASP E 1 142 ? 50.562 23.834 51.352 1.00 40.59 156 ASP E CA 1
ATOM 10597 C C . ASP E 1 142 ? 49.661 24.145 50.146 1.00 39.85 156 ASP E C 1
ATOM 10598 O O . ASP E 1 142 ? 50.118 24.335 49.001 1.00 39.80 156 ASP E O 1
ATOM 10603 N N . ARG E 1 143 ? 48.377 24.194 50.452 1.00 38.79 157 ARG E N 1
ATOM 10604 C CA . ARG E 1 143 ? 47.305 24.583 49.550 1.00 40.20 157 ARG E CA 1
ATOM 10605 C C . ARG E 1 143 ? 47.136 23.608 48.394 1.00 39.64 157 ARG E C 1
ATOM 10606 O O . ARG E 1 143 ? 46.818 23.979 47.265 1.00 39.93 157 ARG E O 1
ATOM 10614 N N . ILE E 1 144 ? 47.289 22.337 48.750 1.00 41.18 158 ILE E N 1
ATOM 10615 C CA . ILE E 1 144 ? 46.738 21.214 47.984 1.00 41.42 158 ILE E CA 1
ATOM 10616 C C . ILE E 1 144 ? 45.253 21.459 47.704 1.00 41.33 158 ILE E C 1
ATOM 10617 O O . ILE E 1 144 ? 44.781 21.238 46.576 1.00 40.86 158 ILE E O 1
ATOM 10622 N N . ASP E 1 145 ? 44.554 21.990 48.710 1.00 40.81 159 ASP E N 1
ATOM 10623 C CA . ASP E 1 145 ? 43.118 22.299 48.602 1.00 41.13 159 ASP E CA 1
ATOM 10624 C C . ASP E 1 145 ? 42.768 23.409 47.600 1.00 40.81 159 ASP E C 1
ATOM 10625 O O . ASP E 1 145 ? 41.584 23.655 47.383 1.00 41.69 159 ASP E O 1
ATOM 10630 N N . SER E 1 146 ? 43.745 24.031 46.922 1.00 40.85 160 SER E N 1
ATOM 10631 C CA . SER E 1 146 ? 43.403 24.918 45.785 1.00 40.84 160 SER E CA 1
ATOM 10632 C C . SER E 1 146 ? 42.652 24.150 44.699 1.00 40.13 160 SER E C 1
ATOM 10633 O O . SER E 1 146 ? 41.902 24.752 43.929 1.00 39.48 160 SER E O 1
ATOM 10636 N N . PHE E 1 147 ? 42.782 22.819 44.673 1.00 39.70 161 PHE E N 1
ATOM 10637 C CA . PHE E 1 147 ? 41.985 22.022 43.736 1.00 39.27 161 PHE E CA 1
ATOM 10638 C C . PHE E 1 147 ? 40.504 22.246 43.975 1.00 39.56 161 PHE E C 1
ATOM 10639 O O . PHE E 1 147 ? 39.732 22.336 43.025 1.00 40.30 161 PHE E O 1
ATOM 10647 N N . GLU E 1 148 ? 40.106 22.320 45.246 1.00 40.18 162 GLU E N 1
ATOM 10648 C CA . GLU E 1 148 ? 38.724 22.560 45.598 1.00 39.39 162 GLU E CA 1
ATOM 10649 C C . GLU E 1 148 ? 38.259 23.995 45.270 1.00 39.27 162 GLU E C 1
ATOM 10650 O O . GLU E 1 148 ? 37.099 24.207 44.893 1.00 39.01 162 GLU E O 1
ATOM 10656 N N . TYR E 1 149 ? 39.155 24.970 45.427 1.00 38.77 163 TYR E N 1
ATOM 10657 C CA . TYR E 1 149 ? 38.845 26.365 45.152 1.00 37.91 163 TYR E CA 1
ATOM 10658 C C . TYR E 1 149 ? 38.456 26.549 43.680 1.00 38.79 163 TYR E C 1
ATOM 10659 O O . TYR E 1 149 ? 37.414 27.136 43.357 1.00 37.15 163 TYR E O 1
ATOM 10668 N N . TRP E 1 150 ? 39.254 25.998 42.781 1.00 37.94 164 TRP E N 1
ATOM 10669 C CA . TRP E 1 150 ? 38.951 26.177 41.365 1.00 39.34 164 TRP E CA 1
ATOM 10670 C C . TRP E 1 150 ? 37.736 25.355 40.918 1.00 39.69 164 TRP E C 1
ATOM 10671 O O . TRP E 1 150 ? 36.995 25.762 40.052 1.00 41.49 164 TRP E O 1
ATOM 10682 N N . ALA E 1 151 ? 37.541 24.198 41.521 1.00 41.47 165 ALA E N 1
ATOM 10683 C CA . ALA E 1 151 ? 36.356 23.412 41.264 1.00 42.03 165 ALA E CA 1
ATOM 10684 C C . ALA E 1 151 ? 35.097 24.183 41.705 1.00 43.15 165 ALA E C 1
ATOM 10685 O O . ALA E 1 151 ? 34.147 24.287 40.950 1.00 43.81 165 ALA E O 1
ATOM 10687 N N . GLN E 1 152 ? 35.107 24.709 42.917 1.00 43.71 166 GLN E N 1
ATOM 10688 C CA . GLN E 1 152 ? 33.972 25.466 43.480 1.00 44.38 166 GLN E CA 1
ATOM 10689 C C . GLN E 1 152 ? 33.687 26.742 42.676 1.00 44.31 166 GLN E C 1
ATOM 10690 O O . GLN E 1 152 ? 32.540 27.165 42.586 1.00 46.44 166 GLN E O 1
ATOM 10696 N N . GLU E 1 153 ? 34.709 27.325 42.057 1.00 44.10 167 GLU E N 1
ATOM 10697 C CA . GLU E 1 153 ? 34.525 28.450 41.138 1.00 44.03 167 GLU E CA 1
ATOM 10698 C C . GLU E 1 153 ? 33.989 28.061 39.752 1.00 44.00 167 GLU E C 1
ATOM 10699 O O . GLU E 1 153 ? 33.745 28.957 38.934 1.00 43.63 167 GLU E O 1
ATOM 10705 N N . GLY E 1 154 ? 33.893 26.760 39.446 1.00 42.43 168 GLY E N 1
ATOM 10706 C CA . GLY E 1 154 ? 33.396 26.302 38.131 1.00 41.38 168 GLY E CA 1
ATOM 10707 C C . GLY E 1 154 ? 34.317 26.558 36.954 1.00 39.75 168 GLY E C 1
ATOM 10708 O O . GLY E 1 154 ? 33.908 26.494 35.807 1.00 38.43 168 GLY E O 1
ATOM 10709 N N . VAL E 1 155 ? 35.577 26.848 37.257 1.00 40.42 169 VAL E N 1
ATOM 10710 C CA . VAL E 1 155 ? 36.592 27.199 36.275 1.00 41.00 169 VAL E CA 1
ATOM 10711 C C . VAL E 1 155 ? 37.069 25.956 35.435 1.00 41.31 169 VAL E C 1
ATOM 10712 O O . VAL E 1 155 ? 37.408 26.047 34.223 1.00 39.20 169 VAL E O 1
ATOM 10716 N N . ILE E 1 156 ? 37.153 24.820 36.138 1.00 40.91 170 ILE E N 1
ATOM 10717 C CA . ILE E 1 156 ? 37.407 23.487 35.571 1.00 40.24 170 ILE E CA 1
ATOM 10718 C C . ILE E 1 156 ? 36.688 22.470 36.445 1.00 37.58 170 ILE E C 1
ATOM 10719 O O . ILE E 1 156 ? 36.252 22.819 37.534 1.00 35.13 170 ILE E O 1
ATOM 10724 N N . SER E 1 157 ? 36.595 21.215 35.995 1.00 37.67 171 SER E N 1
ATOM 10725 C CA . SER E 1 157 ? 35.835 20.182 36.749 1.00 37.32 171 SER E CA 1
ATOM 10726 C C . SER E 1 157 ? 36.594 19.817 38.002 1.00 37.08 171 SER E C 1
ATOM 10727 O O . SER E 1 157 ? 37.798 20.091 38.079 1.00 37.91 171 SER E O 1
ATOM 10730 N N . ARG E 1 158 ? 35.910 19.219 38.982 1.00 35.80 172 ARG E N 1
ATOM 10731 C CA . ARG E 1 158 ? 36.595 18.806 40.190 1.00 36.99 172 ARG E CA 1
ATOM 10732 C C . ARG E 1 158 ? 37.609 17.675 39.921 1.00 35.45 172 ARG E C 1
ATOM 10733 O O . ARG E 1 158 ? 38.724 17.699 40.457 1.00 34.60 172 ARG E O 1
ATOM 10741 N N . ARG E 1 159 ? 37.260 16.735 39.055 1.00 35.06 173 ARG E N 1
ATOM 10742 C CA . ARG E 1 159 ? 38.231 15.715 38.644 1.00 37.07 173 ARG E CA 1
ATOM 10743 C C . ARG E 1 159 ? 39.441 16.277 37.889 1.00 37.08 173 ARG E C 1
ATOM 10744 O O . ARG E 1 159 ? 40.563 15.852 38.115 1.00 37.56 173 ARG E O 1
ATOM 10752 N N . SER E 1 160 ? 39.211 17.198 36.961 1.00 37.44 174 SER E N 1
ATOM 10753 C CA . SER E 1 160 ? 40.312 17.882 36.292 1.00 37.29 174 SER E CA 1
ATOM 10754 C C . SER E 1 160 ? 41.210 18.604 37.301 1.00 37.28 174 SER E C 1
ATOM 10755 O O . SER E 1 160 ? 42.438 18.474 37.256 1.00 37.52 174 SER E O 1
ATOM 10758 N N . ALA E 1 161 ? 40.622 19.328 38.244 1.00 36.36 175 ALA E N 1
ATOM 10759 C CA . ALA E 1 161 ? 41.442 20.036 39.217 1.00 35.84 175 ALA E CA 1
ATOM 10760 C C . ALA E 1 161 ? 42.220 19.103 40.121 1.00 35.58 175 ALA E C 1
ATOM 10761 O O . ALA E 1 161 ? 43.407 19.320 40.368 1.00 35.79 175 ALA E O 1
ATOM 10763 N N . ALA E 1 162 ? 41.560 18.079 40.628 1.00 35.93 176 ALA E N 1
ATOM 10764 C CA . ALA E 1 162 ? 42.240 17.053 41.433 1.00 37.03 176 ALA E CA 1
ATOM 10765 C C . ALA E 1 162 ? 43.368 16.355 40.665 1.00 35.64 176 ALA E C 1
ATOM 10766 O O . ALA E 1 162 ? 44.483 16.236 41.169 1.00 35.04 176 ALA E O 1
ATOM 10768 N N . ARG E 1 163 ? 43.109 15.919 39.455 1.00 35.37 177 ARG E N 1
ATOM 10769 C CA . ARG E 1 163 ? 44.170 15.268 38.692 1.00 37.32 177 ARG E CA 1
ATOM 10770 C C . ARG E 1 163 ? 45.355 16.159 38.450 1.00 37.99 177 ARG E C 1
ATOM 10771 O O . ARG E 1 163 ? 46.489 15.700 38.492 1.00 37.94 177 ARG E O 1
ATOM 10779 N N . LYS E 1 164 ? 45.088 17.449 38.233 1.00 38.98 178 LYS E N 1
ATOM 10780 C CA . LYS E 1 164 ? 46.122 18.386 37.877 1.00 38.75 178 LYS E CA 1
ATOM 10781 C C . LYS E 1 164 ? 47.013 18.629 39.078 1.00 39.43 178 LYS E C 1
ATOM 10782 O O . LYS E 1 164 ? 48.241 18.847 38.924 1.00 38.98 178 LYS E O 1
ATOM 10796 N N . ILE E 1 166 ? 47.285 16.491 41.778 1.00 37.38 180 ILE E N 1
ATOM 10797 C CA . ILE E 1 166 ? 48.012 15.249 41.963 1.00 37.79 180 ILE E CA 1
ATOM 10798 C C . ILE E 1 166 ? 49.259 15.191 41.071 1.00 38.33 180 ILE E C 1
ATOM 10799 O O . ILE E 1 166 ? 50.368 14.972 41.567 1.00 39.03 180 ILE E O 1
ATOM 10804 N N . ASN E 1 167 ? 49.071 15.384 39.770 1.00 37.66 181 ASN E N 1
ATOM 10805 C CA . ASN E 1 167 ? 50.180 15.373 38.823 1.00 37.76 181 ASN E CA 1
ATOM 10806 C C . ASN E 1 167 ? 51.272 16.370 39.139 1.00 36.63 181 ASN E C 1
ATOM 10807 O O . ASN E 1 167 ? 52.431 16.083 38.916 1.00 36.36 181 ASN E O 1
ATOM 10812 N N . PHE E 1 168 ? 50.906 17.550 39.606 1.00 36.90 182 PHE E N 1
ATOM 10813 C CA . PHE E 1 168 ? 51.887 18.580 40.004 1.00 37.02 182 PHE E CA 1
ATOM 10814 C C . PHE E 1 168 ? 52.790 18.137 41.157 1.00 37.64 182 PHE E C 1
ATOM 10815 O O . PHE E 1 168 ? 54.027 18.354 41.146 1.00 39.58 182 PHE E O 1
ATOM 10823 N N . VAL E 1 169 ? 52.188 17.460 42.128 1.00 37.72 183 VAL E N 1
ATOM 10824 C CA . VAL E 1 169 ? 52.928 16.923 43.273 1.00 37.90 183 VAL E CA 1
ATOM 10825 C C . VAL E 1 169 ? 53.888 15.835 42.794 1.00 38.20 183 VAL E C 1
ATOM 10826 O O . VAL E 1 169 ? 55.049 15.738 43.252 1.00 37.54 183 VAL E O 1
ATOM 10830 N N . LEU E 1 170 ? 53.429 15.040 41.838 1.00 37.78 184 LEU E N 1
ATOM 10831 C CA . LEU E 1 170 ? 54.270 13.976 41.319 1.00 39.47 184 LEU E CA 1
ATOM 10832 C C . LEU E 1 170 ? 55.487 14.543 40.571 1.00 39.79 184 LEU E C 1
ATOM 10833 O O . LEU E 1 170 ? 56.568 13.980 40.683 1.00 40.61 184 LEU E O 1
ATOM 10838 N N . GLU E 1 171 ? 55.298 15.657 39.858 1.00 38.91 185 GLU E N 1
ATOM 10839 C CA . GLU E 1 171 ? 56.360 16.330 39.113 1.00 39.92 185 GLU E CA 1
ATOM 10840 C C . GLU E 1 171 ? 57.306 17.043 40.079 1.00 38.58 185 GLU E C 1
ATOM 10841 O O . GLU E 1 171 ? 58.506 17.058 39.873 1.00 37.82 185 GLU E O 1
ATOM 10847 N N . ILE E 1 172 ? 56.759 17.612 41.141 1.00 37.98 186 ILE E N 1
ATOM 10848 C CA . ILE E 1 172 ? 57.561 18.148 42.243 1.00 36.96 186 ILE E CA 1
ATOM 10849 C C . ILE E 1 172 ? 58.421 17.112 42.887 1.00 37.11 186 ILE E C 1
ATOM 10850 O O . ILE E 1 172 ? 59.589 17.368 43.152 1.00 35.58 186 ILE E O 1
ATOM 10855 N N . ALA E 1 173 ? 57.855 15.927 43.127 1.00 39.10 187 ALA E N 1
ATOM 10856 C CA . ALA E 1 173 ? 58.624 14.781 43.657 1.00 38.27 187 ALA E CA 1
ATOM 10857 C C . ALA E 1 173 ? 59.758 14.443 42.771 1.00 38.02 187 ALA E C 1
ATOM 10858 O O . ALA E 1 173 ? 60.865 14.211 43.223 1.00 39.95 187 ALA E O 1
ATOM 10860 N N . GLU E 1 174 ? 59.486 14.377 41.492 1.00 38.13 188 GLU E N 1
ATOM 10861 C CA . GLU E 1 174 ? 60.495 13.927 40.536 1.00 38.44 188 GLU E CA 1
ATOM 10862 C C . GLU E 1 174 ? 61.609 14.995 40.444 1.00 38.48 188 GLU E C 1
ATOM 10863 O O . GLU E 1 174 ? 62.805 14.671 40.383 1.00 39.53 188 GLU E O 1
ATOM 10869 N N . TYR E 1 175 ? 61.222 16.261 40.499 1.00 37.41 189 TYR E N 1
ATOM 10870 C CA . TYR E 1 175 ? 62.187 17.364 40.483 1.00 37.87 189 TYR E CA 1
ATOM 10871 C C . TYR E 1 175 ? 63.164 17.263 41.684 1.00 37.57 189 TYR E C 1
ATOM 10872 O O . TYR E 1 175 ? 64.404 17.183 41.506 1.00 35.74 189 TYR E O 1
ATOM 10881 N N . VAL E 1 176 ? 62.613 17.206 42.896 1.00 37.20 190 VAL E N 1
ATOM 10882 C CA . VAL E 1 176 ? 63.463 17.243 44.082 1.00 38.55 190 VAL E CA 1
ATOM 10883 C C . VAL E 1 176 ? 64.220 15.940 44.315 1.00 37.82 190 VAL E C 1
ATOM 10884 O O . VAL E 1 176 ? 65.367 15.973 44.709 1.00 38.48 190 VAL E O 1
ATOM 10888 N N . ARG E 1 177 ? 63.604 14.802 44.030 1.00 38.30 191 ARG E N 1
ATOM 10889 C CA . ARG E 1 177 ? 64.272 13.524 44.245 1.00 39.04 191 ARG E CA 1
ATOM 10890 C C . ARG E 1 177 ? 65.283 13.149 43.165 1.00 40.01 191 ARG E C 1
ATOM 10891 O O . ARG E 1 177 ? 66.040 12.197 43.355 1.00 39.90 191 ARG E O 1
ATOM 10899 N N . GLU E 1 178 ? 65.331 13.909 42.059 1.00 40.91 192 GLU E N 1
ATOM 10900 C CA . GLU E 1 178 ? 66.409 13.769 41.060 1.00 41.50 192 GLU E CA 1
ATOM 10901 C C . GLU E 1 178 ? 67.697 14.272 41.660 1.00 40.71 192 GLU E C 1
ATOM 10902 O O . GLU E 1 178 ? 68.758 13.770 41.360 1.00 41.99 192 GLU E O 1
ATOM 10908 N N . ARG E 1 179 ? 67.600 15.245 42.542 1.00 40.68 193 ARG E N 1
ATOM 10909 C CA . ARG E 1 179 ? 68.778 15.794 43.195 1.00 41.33 193 ARG E CA 1
ATOM 10910 C C . ARG E 1 179 ? 69.065 15.244 44.601 1.00 40.16 193 ARG E C 1
ATOM 10911 O O . ARG E 1 179 ? 70.222 15.143 45.008 1.00 39.75 193 ARG E O 1
ATOM 10919 N N . LYS E 1 180 ? 68.007 14.853 45.308 1.00 39.36 194 LYS E N 1
ATOM 10920 C CA . LYS E 1 180 ? 68.068 14.408 46.687 1.00 39.05 194 LYS E CA 1
ATOM 10921 C C . LYS E 1 180 ? 67.033 13.276 46.827 1.00 38.67 194 LYS E C 1
ATOM 10922 O O . LYS E 1 180 ? 65.872 13.524 47.225 1.00 36.89 194 LYS E O 1
ATOM 10928 N N . PRO E 1 181 ? 67.434 12.044 46.464 1.00 38.13 195 PRO E N 1
ATOM 10929 C CA . PRO E 1 181 ? 66.530 10.879 46.440 1.00 39.13 195 PRO E CA 1
ATOM 10930 C C . PRO E 1 181 ? 65.740 10.552 47.703 1.00 39.48 195 PRO E C 1
ATOM 10931 O O . PRO E 1 181 ? 64.691 9.953 47.597 1.00 40.38 195 PRO E O 1
ATOM 10935 N N . ASP E 1 182 ? 66.200 10.961 48.876 1.00 40.28 196 ASP E N 1
ATOM 10936 C CA . ASP E 1 182 ? 65.506 10.645 50.139 1.00 41.17 196 ASP E CA 1
ATOM 10937 C C . ASP E 1 182 ? 64.664 11.787 50.645 1.00 41.81 196 ASP E C 1
ATOM 10938 O O . ASP E 1 182 ? 64.100 11.715 51.746 1.00 42.08 196 ASP E O 1
ATOM 10951 N N . LEU E 1 184 ? 62.057 14.098 51.904 1.00 40.22 198 LEU E N 1
ATOM 10952 C CA . LEU E 1 184 ? 60.716 13.857 52.372 1.00 39.20 198 LEU E CA 1
ATOM 10953 C C . LEU E 1 184 ? 59.754 14.774 51.651 1.00 39.26 198 LEU E C 1
ATOM 10954 O O . LEU E 1 184 ? 60.084 15.901 51.302 1.00 38.77 198 LEU E O 1
ATOM 10959 N N . ILE E 1 185 ? 58.534 14.294 51.461 1.00 39.88 199 ILE E N 1
ATOM 10960 C CA . ILE E 1 185 ? 57.502 15.055 50.808 1.00 39.16 199 ILE E CA 1
ATOM 10961 C C . ILE E 1 185 ? 56.233 14.927 51.598 1.00 38.01 199 ILE E C 1
ATOM 10962 O O . ILE E 1 185 ? 55.708 13.816 51.753 1.00 36.49 199 ILE E O 1
ATOM 10967 N N . ILE E 1 186 ? 55.731 16.082 52.068 1.00 38.67 200 ILE E N 1
ATOM 10968 C CA . ILE E 1 186 ? 54.612 16.122 53.025 1.00 38.10 200 ILE E CA 1
ATOM 10969 C C . ILE E 1 186 ? 53.538 17.121 52.588 1.00 38.73 200 ILE E C 1
ATOM 10970 O O . ILE E 1 186 ? 53.687 18.323 52.828 1.00 37.39 200 ILE E O 1
ATOM 10975 N N . PRO E 1 187 ? 52.473 16.634 51.901 1.00 38.55 201 PRO E N 1
ATOM 10976 C CA . PRO E 1 187 ? 51.380 17.549 51.617 1.00 39.06 201 PRO E CA 1
ATOM 10977 C C . PRO E 1 187 ? 50.677 17.969 52.914 1.00 39.50 201 PRO E C 1
ATOM 10978 O O . PRO E 1 187 ? 50.560 17.137 53.846 1.00 38.60 201 PRO E O 1
ATOM 10982 N N . GLN E 1 188 ? 50.247 19.246 52.961 1.00 39.01 202 GLN E N 1
ATOM 10983 C CA . GLN E 1 188 ? 49.379 19.748 54.031 1.00 39.77 202 GLN E CA 1
ATOM 10984 C C . GLN E 1 188 ? 47.897 19.872 53.618 1.00 39.42 202 GLN E C 1
ATOM 10985 O O . GLN E 1 188 ? 47.563 20.599 52.708 1.00 40.86 202 GLN E O 1
ATOM 10991 N N . ASN E 1 189 ? 47.024 19.195 54.350 1.00 39.15 203 ASN E N 1
ATOM 10992 C CA . ASN E 1 189 ? 45.597 19.176 54.056 1.00 39.18 203 ASN E CA 1
ATOM 10993 C C . ASN E 1 189 ? 45.278 18.642 52.633 1.00 39.07 203 ASN E C 1
ATOM 10994 O O . ASN E 1 189 ? 46.117 17.993 51.997 1.00 39.16 203 ASN E O 1
ATOM 10999 N N . GLY E 1 190 ? 44.067 18.882 52.139 1.00 38.69 204 GLY E N 1
ATOM 11000 C CA . GLY E 1 190 ? 43.662 18.360 50.846 1.00 38.22 204 GLY E CA 1
ATOM 11001 C C . GLY E 1 190 ? 43.683 16.846 50.737 1.00 40.83 204 GLY E C 1
ATOM 11002 O O . GLY E 1 190 ? 43.831 16.306 49.609 1.00 40.17 204 GLY E O 1
ATOM 11003 N N . GLU E 1 191 ? 43.613 16.135 51.880 1.00 39.77 205 GLU E N 1
ATOM 11004 C CA . GLU E 1 191 ? 43.828 14.671 51.870 1.00 39.83 205 GLU E CA 1
ATOM 11005 C C . GLU E 1 191 ? 42.716 13.938 51.112 1.00 39.10 205 GLU E C 1
ATOM 11006 O O . GLU E 1 191 ? 42.945 12.854 50.538 1.00 40.85 205 GLU E O 1
ATOM 11012 N N . ASN E 1 192 ? 41.537 14.538 51.082 1.00 37.90 206 ASN E N 1
ATOM 11013 C CA . ASN E 1 192 ? 40.463 14.065 50.242 1.00 38.96 206 ASN E CA 1
ATOM 11014 C C . ASN E 1 192 ? 40.740 14.066 48.745 1.00 37.90 206 ASN E C 1
ATOM 11015 O O . ASN E 1 192 ? 39.978 13.498 47.991 1.00 37.54 206 ASN E O 1
ATOM 11020 N N . ILE E 1 193 ? 41.836 14.672 48.319 1.00 38.02 207 ILE E N 1
ATOM 11021 C CA . ILE E 1 193 ? 42.293 14.587 46.928 1.00 38.25 207 ILE E CA 1
ATOM 11022 C C . ILE E 1 193 ? 42.552 13.154 46.526 1.00 38.22 207 ILE E C 1
ATOM 11023 O O . ILE E 1 193 ? 42.560 12.833 45.341 1.00 38.43 207 ILE E O 1
ATOM 11028 N N . LEU E 1 194 ? 42.780 12.297 47.525 1.00 38.49 208 LEU E N 1
ATOM 11029 C CA . LEU E 1 194 ? 43.085 10.889 47.313 1.00 37.49 208 LEU E CA 1
ATOM 11030 C C . LEU E 1 194 ? 41.909 10.061 46.820 1.00 38.00 208 LEU E C 1
ATOM 11031 O O . LEU E 1 194 ? 42.118 8.924 46.357 1.00 39.10 208 LEU E O 1
ATOM 11036 N N . ASP E 1 195 ? 40.688 10.605 46.855 1.00 37.35 209 ASP E N 1
ATOM 11037 C CA . ASP E 1 195 ? 39.567 10.006 46.100 1.00 37.79 209 ASP E CA 1
ATOM 11038 C C . ASP E 1 195 ? 39.891 9.804 44.608 1.00 37.36 209 ASP E C 1
ATOM 11039 O O . ASP E 1 195 ? 39.353 8.911 43.991 1.00 35.76 209 ASP E O 1
ATOM 11044 N N . PHE E 1 196 ? 40.734 10.677 44.063 1.00 36.90 210 PHE E N 1
ATOM 11045 C CA . PHE E 1 196 ? 41.152 10.650 42.683 1.00 38.03 210 PHE E CA 1
ATOM 11046 C C . PHE E 1 196 ? 42.537 10.005 42.472 1.00 38.27 210 PHE E C 1
ATOM 11047 O O . PHE E 1 196 ? 42.995 9.928 41.351 1.00 38.22 210 PHE E O 1
ATOM 11055 N N . ASP E 1 197 ? 43.199 9.548 43.532 1.00 38.05 211 ASP E N 1
ATOM 11056 C CA . ASP E 1 197 ? 44.532 8.942 43.397 1.00 38.61 211 ASP E CA 1
ATOM 11057 C C . ASP E 1 197 ? 44.372 7.518 42.887 1.00 39.08 211 ASP E C 1
ATOM 11058 O O . ASP E 1 197 ? 43.444 6.804 43.292 1.00 39.28 211 ASP E O 1
ATOM 11063 N N . ASP E 1 198 ? 45.263 7.110 41.987 1.00 39.75 212 ASP E N 1
ATOM 11064 C CA . ASP E 1 198 ? 45.359 5.700 41.522 1.00 39.02 212 ASP E CA 1
ATOM 11065 C C . ASP E 1 198 ? 46.348 4.865 42.348 1.00 38.51 212 ASP E C 1
ATOM 11066 O O . ASP E 1 198 ? 46.668 3.729 42.006 1.00 39.20 212 ASP E O 1
ATOM 11071 N N . GLY E 1 199 ? 46.842 5.430 43.436 1.00 38.85 213 GLY E N 1
ATOM 11072 C CA . GLY E 1 199 ? 47.826 4.781 44.288 1.00 38.46 213 GLY E CA 1
ATOM 11073 C C . GLY E 1 199 ? 49.177 5.449 44.238 1.00 38.80 213 GLY E C 1
ATOM 11074 O O . GLY E 1 199 ? 49.950 5.329 45.184 1.00 37.46 213 GLY E O 1
ATOM 11075 N N . GLN E 1 200 ? 49.479 6.137 43.133 1.00 39.27 214 GLN E N 1
ATOM 11076 C CA . GLN E 1 200 ? 50.819 6.661 42.927 1.00 39.95 214 GLN E CA 1
ATOM 11077 C C . GLN E 1 200 ? 51.186 7.811 43.893 1.00 39.56 214 GLN E C 1
ATOM 11078 O O . GLN E 1 200 ? 52.303 7.885 44.339 1.00 39.80 214 GLN E O 1
ATOM 11084 N N . LEU E 1 201 ? 50.270 8.715 44.192 1.00 39.33 215 LEU E N 1
ATOM 11085 C CA . LEU E 1 201 ? 50.579 9.789 45.122 1.00 39.05 215 LEU E CA 1
ATOM 11086 C C . LEU E 1 201 ? 50.808 9.245 46.524 1.00 38.09 215 LEU E C 1
ATOM 11087 O O . LEU E 1 201 ? 51.799 9.574 47.144 1.00 37.50 215 LEU E O 1
ATOM 11092 N N . ALA E 1 202 ? 49.886 8.416 47.006 1.00 37.35 216 ALA E N 1
ATOM 11093 C CA . ALA E 1 202 ? 49.998 7.807 48.323 1.00 38.01 216 ALA E CA 1
ATOM 11094 C C . ALA E 1 202 ? 51.337 7.093 48.487 1.00 38.14 216 ALA E C 1
ATOM 11095 O O . ALA E 1 202 ? 51.992 7.223 49.504 1.00 37.36 216 ALA E O 1
ATOM 11097 N N . SER E 1 203 ? 51.770 6.380 47.448 1.00 39.71 217 SER E N 1
ATOM 11098 C CA . SER E 1 203 ? 53.075 5.730 47.498 1.00 39.71 217 SER E CA 1
ATOM 11099 C C . SER E 1 203 ? 54.221 6.745 47.414 1.00 39.10 217 SER E C 1
ATOM 11100 O O . SER E 1 203 ? 55.264 6.494 47.973 1.00 38.94 217 SER E O 1
ATOM 11103 N N . THR E 1 204 ? 54.034 7.870 46.732 1.00 38.51 218 THR E N 1
ATOM 11104 C CA . THR E 1 204 ? 55.112 8.858 46.592 1.00 39.71 218 THR E CA 1
ATOM 11105 C C . THR E 1 204 ? 55.360 9.747 47.828 1.00 39.77 218 THR E C 1
ATOM 11106 O O . THR E 1 204 ? 56.495 10.117 48.120 1.00 40.24 218 THR E O 1
ATOM 11110 N N . VAL E 1 205 ? 54.310 10.103 48.555 1.00 38.56 219 VAL E N 1
ATOM 11111 C CA . VAL E 1 205 ? 54.490 10.914 49.712 1.00 37.53 219 VAL E CA 1
ATOM 11112 C C . VAL E 1 205 ? 55.268 10.192 50.811 1.00 36.94 219 VAL E C 1
ATOM 11113 O O . VAL E 1 205 ? 55.256 8.966 50.896 1.00 38.02 219 VAL E O 1
ATOM 11117 N N . SER E 1 206 ? 55.943 10.961 51.661 1.00 37.61 220 SER E N 1
ATOM 11118 C CA . SER E 1 206 ? 56.596 10.408 52.875 1.00 37.91 220 SER E CA 1
ATOM 11119 C C . SER E 1 206 ? 55.612 10.368 54.048 1.00 37.05 220 SER E C 1
ATOM 11120 O O . SER E 1 206 ? 55.620 9.479 54.911 1.00 37.47 220 SER E O 1
ATOM 11123 N N . GLY E 1 207 ? 54.761 11.360 54.056 1.00 37.62 221 GLY E N 1
ATOM 11124 C CA . GLY E 1 207 ? 53.776 11.558 55.092 1.00 37.97 221 GLY E CA 1
ATOM 11125 C C . GLY E 1 207 ? 52.783 12.612 54.620 1.00 39.00 221 GLY E C 1
ATOM 11126 O O . GLY E 1 207 ? 52.853 13.105 53.466 1.00 39.64 221 GLY E O 1
ATOM 11127 N N . TRP E 1 208 ? 51.884 12.988 55.526 1.00 39.98 222 TRP E N 1
ATOM 11128 C CA . TRP E 1 208 ? 50.831 13.985 55.262 1.00 38.82 222 TRP E CA 1
ATOM 11129 C C . TRP E 1 208 ? 50.509 14.746 56.548 1.00 38.07 222 TRP E C 1
ATOM 11130 O O . TRP E 1 208 ? 50.492 14.191 57.630 1.00 37.65 222 TRP E O 1
ATOM 11141 N N . ALA E 1 209 ? 50.222 16.027 56.409 1.00 39.60 223 ALA E N 1
ATOM 11142 C CA . ALA E 1 209 ? 50.045 16.903 57.527 1.00 38.78 223 ALA E CA 1
ATOM 11143 C C . ALA E 1 209 ? 48.647 17.460 57.458 1.00 39.62 223 ALA E C 1
ATOM 11144 O O . ALA E 1 209 ? 48.131 17.684 56.359 1.00 38.32 223 ALA E O 1
ATOM 11146 N N . VAL E 1 210 ? 48.028 17.641 58.639 1.00 38.87 224 VAL E N 1
ATOM 11147 C CA . VAL E 1 210 ? 46.686 18.115 58.704 1.00 38.89 224 VAL E CA 1
ATOM 11148 C C . VAL E 1 210 ? 46.591 19.100 59.822 1.00 40.31 224 VAL E C 1
ATOM 11149 O O . VAL E 1 210 ? 47.124 18.870 60.910 1.00 40.83 224 VAL E O 1
ATOM 11153 N N . GLU E 1 211 ? 45.907 20.205 59.534 1.00 39.48 225 GLU E N 1
ATOM 11154 C CA . GLU E 1 211 ? 45.551 21.144 60.535 1.00 39.20 225 GLU E CA 1
ATOM 11155 C C . GLU E 1 211 ? 44.038 21.200 60.775 1.00 39.28 225 GLU E C 1
ATOM 11156 O O . GLU E 1 211 ? 43.244 20.926 59.902 1.00 39.20 225 GLU E O 1
ATOM 11162 N N . ASN E 1 212 ? 43.643 21.491 62.007 1.00 38.31 226 ASN E N 1
ATOM 11163 C CA . ASN E 1 212 ? 42.240 21.452 62.416 1.00 38.38 226 ASN E CA 1
ATOM 11164 C C . ASN E 1 212 ? 41.569 20.061 62.317 1.00 38.12 226 ASN E C 1
ATOM 11165 O O . ASN E 1 212 ? 40.470 19.932 61.780 1.00 36.51 226 ASN E O 1
ATOM 11170 N N . LEU E 1 213 ? 42.219 19.036 62.865 1.00 38.18 227 LEU E N 1
ATOM 11171 C CA . LEU E 1 213 ? 41.666 17.668 62.840 1.00 38.22 227 LEU E CA 1
ATOM 11172 C C . LEU E 1 213 ? 40.680 17.346 64.005 1.00 37.49 227 LEU E C 1
ATOM 11173 O O . LEU E 1 213 ? 39.637 16.734 63.781 1.00 36.66 227 LEU E O 1
ATOM 11178 N N . PHE E 1 214 ? 41.033 17.724 65.234 1.00 36.86 228 PHE E N 1
ATOM 11179 C CA . PHE E 1 214 ? 40.174 17.468 66.425 1.00 38.02 228 PHE E CA 1
ATOM 11180 C C . PHE E 1 214 ? 39.538 18.758 66.960 1.00 37.91 228 PHE E C 1
ATOM 11181 O O . PHE E 1 214 ? 38.458 18.738 67.571 1.00 38.43 228 PHE E O 1
ATOM 11189 N N . TYR E 1 215 ? 40.215 19.874 66.730 1.00 37.76 229 TYR E N 1
ATOM 11190 C CA . TYR E 1 215 ? 39.741 21.160 67.167 1.00 38.06 229 TYR E CA 1
ATOM 11191 C C . TYR E 1 215 ? 39.931 22.154 66.030 1.00 38.98 229 TYR E C 1
ATOM 11192 O O . TYR E 1 215 ? 40.908 22.069 65.240 1.00 39.34 229 TYR E O 1
ATOM 11201 N N . LEU E 1 216 ? 38.981 23.077 65.932 1.00 39.12 230 LEU E N 1
ATOM 11202 C CA . LEU E 1 216 ? 39.143 24.249 65.103 1.00 39.75 230 LEU E CA 1
ATOM 11203 C C . LEU E 1 216 ? 39.421 25.349 66.111 1.00 39.91 230 LEU E C 1
ATOM 11204 O O . LEU E 1 216 ? 38.495 25.825 66.833 1.00 39.57 230 LEU E O 1
ATOM 11209 N N . LYS E 1 217 ? 40.707 25.713 66.168 1.00 39.95 231 LYS E N 1
ATOM 11210 C CA . LYS E 1 217 ? 41.278 26.571 67.204 1.00 39.90 231 LYS E CA 1
ATOM 11211 C C . LYS E 1 217 ? 40.995 25.953 68.582 1.00 40.00 231 LYS E C 1
ATOM 11212 O O . LYS E 1 217 ? 41.407 24.813 68.815 1.00 41.22 231 LYS E O 1
ATOM 11218 N N . THR E 1 218 ? 40.280 26.640 69.478 1.00 38.56 232 THR E N 1
ATOM 11219 C CA . THR E 1 218 ? 39.991 26.065 70.782 1.00 38.81 232 THR E CA 1
ATOM 11220 C C . THR E 1 218 ? 38.673 25.268 70.812 1.00 38.47 232 THR E C 1
ATOM 11221 O O . THR E 1 218 ? 38.393 24.654 71.817 1.00 38.61 232 THR E O 1
ATOM 11225 N N . ILE E 1 219 ? 37.891 25.261 69.727 1.00 38.75 233 ILE E N 1
ATOM 11226 C CA . ILE E 1 219 ? 36.577 24.595 69.711 1.00 38.81 233 ILE E CA 1
ATOM 11227 C C . ILE E 1 219 ? 36.653 23.173 69.135 1.00 38.76 233 ILE E C 1
ATOM 11228 O O . ILE E 1 219 ? 37.162 22.990 68.040 1.00 38.25 233 ILE E O 1
ATOM 11233 N N . PRO E 1 220 ? 36.137 22.161 69.864 1.00 39.40 234 PRO E N 1
ATOM 11234 C CA . PRO E 1 220 ? 36.261 20.811 69.312 1.00 39.70 234 PRO E CA 1
ATOM 11235 C C . PRO E 1 220 ? 35.387 20.618 68.067 1.00 40.62 234 PRO E C 1
ATOM 11236 O O . PRO E 1 220 ? 34.334 21.231 67.935 1.00 40.09 234 PRO E O 1
ATOM 11240 N N . LEU E 1 221 ? 35.837 19.797 67.143 1.00 41.81 235 LEU E N 1
ATOM 11241 C CA . LEU E 1 221 ? 35.018 19.480 65.977 1.00 42.88 235 LEU E CA 1
ATOM 11242 C C . LEU E 1 221 ? 34.020 18.359 66.261 1.00 42.82 235 LEU E C 1
ATOM 11243 O O . LEU E 1 221 ? 34.176 17.608 67.201 1.00 42.29 235 LEU E O 1
ATOM 11248 N N . GLU E 1 222 ? 32.982 18.273 65.443 1.00 44.37 236 GLU E N 1
ATOM 11249 C CA . GLU E 1 222 ? 32.039 17.146 65.501 1.00 45.57 236 GLU E CA 1
ATOM 11250 C C . GLU E 1 222 ? 32.778 15.827 65.190 1.00 45.39 236 GLU E C 1
ATOM 11251 O O . GLU E 1 222 ? 33.668 15.804 64.316 1.00 44.54 236 GLU E O 1
ATOM 11257 N N . GLU E 1 223 ? 32.378 14.752 65.871 1.00 44.92 237 GLU E N 1
ATOM 11258 C CA . GLU E 1 223 ? 32.995 13.432 65.733 1.00 45.46 237 GLU E CA 1
ATOM 11259 C C . GLU E 1 223 ? 33.156 12.993 64.292 1.00 44.40 237 GLU E C 1
ATOM 11260 O O . GLU E 1 223 ? 34.229 12.594 63.870 1.00 43.36 237 GLU E O 1
ATOM 11266 N N . ASN E 1 224 ? 32.065 13.054 63.547 1.00 44.78 238 ASN E N 1
ATOM 11267 C CA . ASN E 1 224 ? 32.018 12.491 62.202 1.00 45.42 238 ASN E CA 1
ATOM 11268 C C . ASN E 1 224 ? 32.869 13.239 61.209 1.00 44.62 238 ASN E C 1
ATOM 11269 O O . ASN E 1 224 ? 33.391 12.640 60.282 1.00 44.22 238 ASN E O 1
ATOM 11274 N N . GLU E 1 225 ? 32.998 14.547 61.414 1.00 44.60 239 GLU E N 1
ATOM 11275 C CA . GLU E 1 225 ? 33.874 15.383 60.592 1.00 44.95 239 GLU E CA 1
ATOM 11276 C C . GLU E 1 225 ? 35.311 14.910 60.738 1.00 43.26 239 GLU E C 1
ATOM 11277 O O . GLU E 1 225 ? 36.019 14.662 59.756 1.00 42.90 239 GLU E O 1
ATOM 11283 N N . THR E 1 226 ? 35.718 14.770 61.991 1.00 41.70 240 THR E N 1
ATOM 11284 C CA . THR E 1 226 ? 37.033 14.243 62.341 1.00 40.51 240 THR E CA 1
ATOM 11285 C C . THR E 1 226 ? 37.239 12.836 61.755 1.00 40.20 240 THR E C 1
ATOM 11286 O O . THR E 1 226 ? 38.256 12.575 61.114 1.00 40.45 240 THR E O 1
ATOM 11290 N N . LYS E 1 227 ? 36.246 11.968 61.940 1.00 40.08 241 LYS E N 1
ATOM 11291 C CA . LYS E 1 227 ? 36.303 10.583 61.466 1.00 40.61 241 LYS E CA 1
ATOM 11292 C C . LYS E 1 227 ? 36.505 10.529 59.960 1.00 39.53 241 LYS E C 1
ATOM 11293 O O . LYS E 1 227 ? 37.285 9.733 59.493 1.00 40.68 241 LYS E O 1
ATOM 11299 N N . SER E 1 228 ? 35.819 11.388 59.217 1.00 39.62 242 SER E N 1
ATOM 11300 C CA . SER E 1 228 ? 35.950 11.430 57.751 1.00 40.81 242 SER E CA 1
ATOM 11301 C C . SER E 1 228 ? 37.351 11.766 57.244 1.00 40.01 242 SER E C 1
ATOM 11302 O O . SER E 1 228 ? 37.836 11.199 56.241 1.00 39.96 242 SER E O 1
ATOM 11305 N N . ARG E 1 229 ? 38.009 12.684 57.931 1.00 39.74 243 ARG E N 1
ATOM 11306 C CA . ARG E 1 229 ? 39.415 12.969 57.633 1.00 39.45 243 ARG E CA 1
ATOM 11307 C C . ARG E 1 229 ? 40.354 11.830 58.037 1.00 39.47 243 ARG E C 1
ATOM 11308 O O . ARG E 1 229 ? 41.305 11.568 57.349 1.00 40.37 243 ARG E O 1
ATOM 11316 N N . LEU E 1 230 ? 40.092 11.166 59.158 1.00 40.51 244 LEU E N 1
ATOM 11317 C CA . LEU E 1 230 ? 40.992 10.107 59.647 1.00 40.69 244 LEU E CA 1
ATOM 11318 C C . LEU E 1 230 ? 40.984 8.900 58.752 1.00 41.35 244 LEU E C 1
ATOM 11319 O O . LEU E 1 230 ? 41.961 8.168 58.720 1.00 42.85 244 LEU E O 1
ATOM 11324 N N . GLU E 1 231 ? 39.877 8.676 58.052 1.00 40.98 245 GLU E N 1
ATOM 11325 C CA . GLU E 1 231 ? 39.771 7.559 57.133 1.00 41.78 245 GLU E CA 1
ATOM 11326 C C . GLU E 1 231 ? 40.869 7.599 56.103 1.00 40.30 245 GLU E C 1
ATOM 11327 O O . GLU E 1 231 ? 41.469 6.578 55.827 1.00 39.51 245 GLU E O 1
ATOM 11333 N N . TYR E 1 232 ? 41.152 8.784 55.568 1.00 40.05 246 TYR E N 1
ATOM 11334 C CA . TYR E 1 232 ? 42.296 8.966 54.654 1.00 39.75 246 TYR E CA 1
ATOM 11335 C C . TYR E 1 232 ? 43.635 8.794 55.381 1.00 39.39 246 TYR E C 1
ATOM 11336 O O . TYR E 1 232 ? 44.565 8.178 54.854 1.00 37.31 246 TYR E O 1
ATOM 11345 N N . LEU E 1 233 ? 43.737 9.340 56.591 1.00 39.03 247 LEU E N 1
ATOM 11346 C CA . LEU E 1 233 ? 45.044 9.416 57.252 1.00 39.12 247 LEU E CA 1
ATOM 11347 C C . LEU E 1 233 ? 45.492 8.062 57.779 1.00 39.28 247 LEU E C 1
ATOM 11348 O O . LEU E 1 233 ? 46.653 7.714 57.704 1.00 40.27 247 LEU E O 1
ATOM 11353 N N . ILE E 1 234 ? 44.547 7.306 58.308 1.00 39.44 248 ILE E N 1
ATOM 11354 C CA . ILE E 1 234 ? 44.811 5.993 58.834 1.00 40.10 248 ILE E CA 1
ATOM 11355 C C . ILE E 1 234 ? 45.263 5.019 57.731 1.00 40.08 248 ILE E C 1
ATOM 11356 O O . ILE E 1 234 ? 46.175 4.236 57.946 1.00 39.66 248 ILE E O 1
ATOM 11361 N N . ARG E 1 235 ? 44.642 5.082 56.561 1.00 40.16 249 ARG E N 1
ATOM 11362 C CA . ARG E 1 235 ? 45.100 4.325 55.415 1.00 41.79 249 ARG E CA 1
ATOM 11363 C C . ARG E 1 235 ? 46.527 4.670 54.956 1.00 39.74 249 ARG E C 1
ATOM 11364 O O . ARG E 1 235 ? 47.308 3.813 54.631 1.00 39.16 249 ARG E O 1
ATOM 11372 N N . LEU E 1 236 ? 46.871 5.936 54.932 1.00 39.68 250 LEU E N 1
ATOM 11373 C CA . LEU E 1 236 ? 48.258 6.329 54.671 1.00 39.71 250 LEU E CA 1
ATOM 11374 C C . LEU E 1 236 ? 49.187 5.796 55.770 1.00 39.01 250 LEU E C 1
ATOM 11375 O O . LEU E 1 236 ? 50.233 5.241 55.502 1.00 38.45 250 LEU E O 1
ATOM 11380 N N . ASN E 1 237 ? 48.794 5.965 57.022 1.00 38.70 251 ASN E N 1
ATOM 11381 C CA . ASN E 1 237 ? 49.619 5.474 58.126 1.00 39.10 251 ASN E CA 1
ATOM 11382 C C . ASN E 1 237 ? 49.937 3.971 58.038 1.00 39.00 251 ASN E C 1
ATOM 11383 O O . ASN E 1 237 ? 51.071 3.541 58.294 1.00 38.02 251 ASN E O 1
ATOM 11388 N N . ARG E 1 238 ? 48.917 3.195 57.677 1.00 38.68 252 ARG E N 1
ATOM 11389 C CA . ARG E 1 238 ? 49.023 1.757 57.542 1.00 40.33 252 ARG E CA 1
ATOM 11390 C C . ARG E 1 238 ? 49.898 1.336 56.383 1.00 39.92 252 ARG E C 1
ATOM 11391 O O . ARG E 1 238 ? 50.329 0.198 56.334 1.00 39.39 252 ARG E O 1
ATOM 11399 N N . LYS E 1 239 ? 50.167 2.258 55.463 1.00 40.12 253 LYS E N 1
ATOM 11400 C CA . LYS E 1 239 ? 51.150 2.042 54.416 1.00 41.81 253 LYS E CA 1
ATOM 11401 C C . LYS E 1 239 ? 52.505 2.698 54.730 1.00 40.75 253 LYS E C 1
ATOM 11402 O O . LYS E 1 239 ? 53.290 2.967 53.802 1.00 40.99 253 LYS E O 1
ATOM 11408 N N . GLY E 1 240 ? 52.782 2.979 56.009 1.00 38.90 254 GLY E N 1
ATOM 11409 C CA . GLY E 1 240 ? 54.092 3.457 56.418 1.00 37.82 254 GLY E CA 1
ATOM 11410 C C . GLY E 1 240 ? 54.331 4.925 56.124 1.00 37.97 254 GLY E C 1
ATOM 11411 O O . GLY E 1 240 ? 55.466 5.340 55.938 1.00 37.26 254 GLY E O 1
ATOM 11412 N N . LYS E 1 241 ? 53.262 5.718 56.110 1.00 38.19 255 LYS E N 1
ATOM 11413 C CA . LYS E 1 241 ? 53.348 7.168 55.880 1.00 38.05 255 LYS E CA 1
ATOM 11414 C C . LYS E 1 241 ? 53.049 7.921 57.193 1.00 38.84 255 LYS E C 1
ATOM 11415 O O . LYS E 1 241 ? 52.014 7.708 57.824 1.00 38.57 255 LYS E O 1
ATOM 11421 N N . PHE E 1 242 ? 53.937 8.791 57.636 1.00 38.12 256 PHE E N 1
ATOM 11422 C CA . PHE E 1 242 ? 53.664 9.412 58.927 1.00 37.97 256 PHE E CA 1
ATOM 11423 C C . PHE E 1 242 ? 52.596 10.463 58.792 1.00 37.95 256 PHE E C 1
ATOM 11424 O O . PHE E 1 242 ? 52.385 11.001 57.715 1.00 38.25 256 PHE E O 1
ATOM 11432 N N . ILE E 1 243 ? 51.910 10.743 59.892 1.00 38.34 257 ILE E N 1
ATOM 11433 C CA . ILE E 1 243 ? 50.896 11.792 59.927 1.00 38.12 257 ILE E CA 1
ATOM 11434 C C . ILE E 1 243 ? 51.215 12.871 60.978 1.00 37.96 257 ILE E C 1
ATOM 11435 O O . ILE E 1 243 ? 51.247 12.613 62.170 1.00 36.49 257 ILE E O 1
ATOM 11440 N N . LEU E 1 244 ? 51.447 14.073 60.488 1.00 37.17 258 LEU E N 1
ATOM 11441 C CA . LEU E 1 244 ? 51.751 15.222 61.314 1.00 38.48 258 LEU E CA 1
ATOM 11442 C C . LEU E 1 244 ? 50.478 16.018 61.577 1.00 38.71 258 LEU E C 1
ATOM 11443 O O . LEU E 1 244 ? 49.800 16.439 60.644 1.00 40.17 258 LEU E O 1
ATOM 11448 N N . SER E 1 245 ? 50.150 16.206 62.841 1.00 38.34 259 SER E N 1
ATOM 11449 C CA . SER E 1 245 ? 48.959 16.921 63.219 1.00 38.45 259 SER E CA 1
ATOM 11450 C C . SER E 1 245 ? 49.316 18.264 63.889 1.00 37.79 259 SER E C 1
ATOM 11451 O O . SER E 1 245 ? 50.178 18.335 64.754 1.00 37.71 259 SER E O 1
ATOM 11454 N N . VAL E 1 246 ? 48.655 19.325 63.448 1.00 37.67 260 VAL E N 1
ATOM 11455 C CA . VAL E 1 246 ? 48.662 20.592 64.153 1.00 38.08 260 VAL E CA 1
ATOM 11456 C C . VAL E 1 246 ? 47.246 21.156 64.327 1.00 37.46 260 VAL E C 1
ATOM 11457 O O . VAL E 1 246 ? 46.577 21.490 63.353 1.00 36.83 260 VAL E O 1
ATOM 11461 N N . ASP E 1 247 ? 46.805 21.230 65.582 1.00 37.99 261 ASP E N 1
ATOM 11462 C CA . ASP E 1 247 ? 45.598 21.931 65.960 1.00 37.96 261 ASP E CA 1
ATOM 11463 C C . ASP E 1 247 ? 46.016 23.154 66.761 1.00 38.14 261 ASP E C 1
ATOM 11464 O O . ASP E 1 247 ? 46.935 23.076 67.539 1.00 38.31 261 ASP E O 1
ATOM 11469 N N . TYR E 1 248 ? 45.330 24.282 66.561 1.00 38.18 262 TYR E N 1
ATOM 11470 C CA . TYR E 1 248 ? 45.686 25.571 67.143 1.00 36.87 262 TYR E CA 1
ATOM 11471 C C . TYR E 1 248 ? 44.904 25.807 68.457 1.00 37.12 262 TYR E C 1
ATOM 11472 O O . TYR E 1 248 ? 44.216 26.819 68.657 1.00 34.74 262 TYR E O 1
ATOM 11481 N N . VAL E 1 249 ? 45.044 24.841 69.354 1.00 37.29 263 VAL E N 1
ATOM 11482 C CA . VAL E 1 249 ? 44.301 24.773 70.608 1.00 37.07 263 VAL E CA 1
ATOM 11483 C C . VAL E 1 249 ? 44.919 25.560 71.759 1.00 36.56 263 VAL E C 1
ATOM 11484 O O . VAL E 1 249 ? 44.306 25.679 72.809 1.00 36.85 263 VAL E O 1
ATOM 11488 N N . ASP E 1 250 ? 46.126 26.080 71.593 1.00 36.44 264 ASP E N 1
ATOM 11489 C CA . ASP E 1 250 ? 46.797 26.746 72.706 1.00 35.71 264 ASP E CA 1
ATOM 11490 C C . ASP E 1 250 ? 46.408 28.242 72.729 1.00 36.91 264 ASP E C 1
ATOM 11491 O O . ASP E 1 250 ? 46.811 29.022 71.839 1.00 36.01 264 ASP E O 1
ATOM 11496 N N . ASP E 1 251 ? 45.650 28.661 73.748 1.00 36.27 265 ASP E N 1
ATOM 11497 C CA . ASP E 1 251 ? 45.221 30.055 73.803 1.00 36.26 265 ASP E CA 1
ATOM 11498 C C . ASP E 1 251 ? 46.280 30.958 74.420 1.00 36.70 265 ASP E C 1
ATOM 11499 O O . ASP E 1 251 ? 46.048 32.159 74.599 1.00 34.21 265 ASP E O 1
ATOM 11504 N N . GLY E 1 252 ? 47.447 30.380 74.725 1.00 37.42 266 GLY E N 1
ATOM 11505 C CA . GLY E 1 252 ? 48.575 31.106 75.302 1.00 37.38 266 GLY E CA 1
ATOM 11506 C C . GLY E 1 252 ? 48.577 31.235 76.812 1.00 37.37 266 GLY E C 1
ATOM 11507 O O . GLY E 1 252 ? 49.582 31.626 77.399 1.00 38.69 266 GLY E O 1
ATOM 11508 N N . SER E 1 253 ? 47.454 30.944 77.456 1.00 38.08 267 SER E N 1
ATOM 11509 C CA . SER E 1 253 ? 47.335 31.017 78.911 1.00 35.86 267 SER E CA 1
ATOM 11510 C C . SER E 1 253 ? 47.807 29.725 79.553 1.00 36.41 267 SER E C 1
ATOM 11511 O O . SER E 1 253 ? 47.876 28.702 78.908 1.00 36.02 267 SER E O 1
ATOM 11514 N N . ASP E 1 254 ? 48.081 29.746 80.860 1.00 38.05 268 ASP E N 1
ATOM 11515 C CA . ASP E 1 254 ? 48.378 28.503 81.594 1.00 37.96 268 ASP E CA 1
ATOM 11516 C C . ASP E 1 254 ? 47.200 28.143 82.496 1.00 36.87 268 ASP E C 1
ATOM 11517 O O . ASP E 1 254 ? 47.364 27.768 83.657 1.00 34.19 268 ASP E O 1
ATOM 11522 N N . SER E 1 255 ? 46.008 28.245 81.923 1.00 35.82 269 SER E N 1
ATOM 11523 C CA . SER E 1 255 ? 44.786 27.943 82.635 1.00 35.93 269 SER E CA 1
ATOM 11524 C C . SER E 1 255 ? 44.592 26.427 82.658 1.00 36.09 269 SER E C 1
ATOM 11525 O O . SER E 1 255 ? 45.181 25.684 81.841 1.00 35.48 269 SER E O 1
ATOM 11528 N N . PHE E 1 256 ? 43.749 25.974 83.574 1.00 36.12 270 PHE E N 1
ATOM 11529 C CA . PHE E 1 256 ? 43.391 24.566 83.624 1.00 36.44 270 PHE E CA 1
ATOM 11530 C C . PHE E 1 256 ? 42.734 24.123 82.330 1.00 35.72 270 PHE E C 1
ATOM 11531 O O . PHE E 1 256 ? 43.113 23.113 81.753 1.00 35.80 270 PHE E O 1
ATOM 11539 N N . GLU E 1 257 ? 41.748 24.902 81.896 1.00 36.87 271 GLU E N 1
ATOM 11540 C CA . GLU E 1 257 ? 40.963 24.650 80.675 1.00 37.39 271 GLU E CA 1
ATOM 11541 C C . GLU E 1 257 ? 41.832 24.570 79.416 1.00 36.53 271 GLU E C 1
ATOM 11542 O O . GLU E 1 257 ? 41.662 23.657 78.612 1.00 37.59 271 GLU E O 1
ATOM 11548 N N . ASN E 1 258 ? 42.741 25.529 79.237 1.00 34.94 272 ASN E N 1
ATOM 11549 C CA . ASN E 1 258 ? 43.676 25.523 78.098 1.00 34.69 272 ASN E CA 1
ATOM 11550 C C . ASN E 1 258 ? 44.563 24.284 78.076 1.00 33.61 272 ASN E C 1
ATOM 11551 O O . ASN E 1 258 ? 44.631 23.581 77.091 1.00 34.75 272 ASN E O 1
ATOM 11556 N N . ILE E 1 259 ? 45.242 24.017 79.176 1.00 34.95 273 ILE E N 1
ATOM 11557 C CA . ILE E 1 259 ? 46.170 22.880 79.264 1.00 35.07 273 ILE E CA 1
ATOM 11558 C C . ILE E 1 259 ? 45.456 21.514 79.185 1.00 34.14 273 ILE E C 1
ATOM 11559 O O . ILE E 1 259 ? 45.968 20.607 78.560 1.00 33.16 273 ILE E O 1
ATOM 11564 N N . SER E 1 260 ? 44.283 21.387 79.804 1.00 34.34 274 SER E N 1
ATOM 11565 C CA . SER E 1 260 ? 43.474 20.163 79.694 1.00 34.83 274 SER E CA 1
ATOM 11566 C C . SER E 1 260 ? 43.091 19.865 78.217 1.00 35.50 274 SER E C 1
ATOM 11567 O O . SER E 1 260 ? 43.057 18.709 77.784 1.00 33.99 274 SER E O 1
ATOM 11570 N N . ARG E 1 261 ? 42.824 20.925 77.457 1.00 35.61 275 ARG E N 1
ATOM 11571 C CA . ARG E 1 261 ? 42.448 20.807 76.061 1.00 35.84 275 ARG E CA 1
ATOM 11572 C C . ARG E 1 261 ? 43.634 20.362 75.215 1.00 36.20 275 ARG E C 1
ATOM 11573 O O . ARG E 1 261 ? 43.493 19.525 74.355 1.00 35.65 275 ARG E O 1
ATOM 11581 N N . ILE E 1 262 ? 44.798 20.953 75.458 1.00 36.85 276 ILE E N 1
ATOM 11582 C CA . ILE E 1 262 ? 46.054 20.501 74.851 1.00 36.57 276 ILE E CA 1
ATOM 11583 C C . ILE E 1 262 ? 46.311 19.014 75.127 1.00 36.39 276 ILE E C 1
ATOM 11584 O O . ILE E 1 262 ? 46.693 18.262 74.222 1.00 36.17 276 ILE E O 1
ATOM 11589 N N . LEU E 1 263 ? 46.125 18.600 76.377 1.00 37.21 277 LEU E N 1
ATOM 11590 C CA . LEU E 1 263 ? 46.310 17.190 76.746 1.00 37.17 277 LEU E CA 1
ATOM 11591 C C . LEU E 1 263 ? 45.305 16.298 76.021 1.00 37.56 277 LEU E C 1
ATOM 11592 O O . LEU E 1 263 ? 45.665 15.239 75.509 1.00 37.73 277 LEU E O 1
ATOM 11597 N N . ASP E 1 264 ? 44.052 16.749 75.963 1.00 37.74 278 ASP E N 1
ATOM 11598 C CA . ASP E 1 264 ? 43.004 16.040 75.240 1.00 37.44 278 ASP E CA 1
ATOM 11599 C C . ASP E 1 264 ? 43.285 15.896 73.736 1.00 37.44 278 ASP E C 1
ATOM 11600 O O . ASP E 1 264 ? 43.123 14.818 73.186 1.00 37.55 278 ASP E O 1
ATOM 11605 N N . TYR E 1 265 ? 43.677 16.992 73.075 1.00 37.14 279 TYR E N 1
ATOM 11606 C CA . TYR E 1 265 ? 44.156 16.951 71.675 1.00 37.20 279 TYR E CA 1
ATOM 11607 C C . TYR E 1 265 ? 45.305 15.942 71.482 1.00 36.56 279 TYR E C 1
ATOM 11608 O O . TYR E 1 265 ? 45.310 15.184 70.534 1.00 36.34 279 TYR E O 1
ATOM 11617 N N . TYR E 1 266 ? 46.266 15.946 72.405 1.00 37.55 280 TYR E N 1
ATOM 11618 C CA . TYR E 1 266 ? 47.401 15.006 72.392 1.00 37.92 280 TYR E CA 1
ATOM 11619 C C . TYR E 1 266 ? 46.956 13.554 72.480 1.00 38.83 280 TYR E C 1
ATOM 11620 O O . TYR E 1 266 ? 47.443 12.715 71.703 1.00 40.21 280 TYR E O 1
ATOM 11629 N N . GLU E 1 267 ? 46.053 13.278 73.420 1.00 38.22 281 GLU E N 1
ATOM 11630 C CA . GLU E 1 267 ? 45.465 11.956 73.583 1.00 40.47 281 GLU E CA 1
ATOM 11631 C C . GLU E 1 267 ? 44.812 11.537 72.280 1.00 38.44 281 GLU E C 1
ATOM 11632 O O . GLU E 1 267 ? 45.111 10.480 71.752 1.00 37.87 281 GLU E O 1
ATOM 11638 N N . LYS E 1 268 ? 43.945 12.394 71.755 1.00 37.52 282 LYS E N 1
ATOM 11639 C CA . LYS E 1 268 ? 43.168 12.070 70.564 1.00 37.48 282 LYS E CA 1
ATOM 11640 C C . LYS E 1 268 ? 44.058 11.818 69.343 1.00 37.99 282 LYS E C 1
ATOM 11641 O O . LYS E 1 268 ? 43.899 10.798 68.645 1.00 38.53 282 LYS E O 1
ATOM 11647 N N . ALA E 1 269 ? 45.006 12.722 69.100 1.00 37.21 283 ALA E N 1
ATOM 11648 C CA . ALA E 1 269 ? 45.997 12.542 68.019 1.00 37.97 283 ALA E CA 1
ATOM 11649 C C . ALA E 1 269 ? 46.751 11.198 68.077 1.00 38.88 283 ALA E C 1
ATOM 11650 O O . ALA E 1 269 ? 46.752 10.427 67.121 1.00 39.10 283 ALA E O 1
ATOM 11652 N N . LYS E 1 270 ? 47.351 10.912 69.227 1.00 39.87 284 LYS E N 1
ATOM 11653 C CA . LYS E 1 270 ? 48.261 9.793 69.375 1.00 40.44 284 LYS E CA 1
ATOM 11654 C C . LYS E 1 270 ? 47.600 8.439 69.262 1.00 40.47 284 LYS E C 1
ATOM 11655 O O . LYS E 1 270 ? 48.201 7.495 68.738 1.00 40.98 284 LYS E O 1
ATOM 11659 N N . ARG E 1 271 ? 46.358 8.330 69.724 1.00 40.55 285 ARG E N 1
ATOM 11660 C CA . ARG E 1 271 ? 45.627 7.056 69.631 1.00 41.00 285 ARG E CA 1
ATOM 11661 C C . ARG E 1 271 ? 44.999 6.844 68.236 1.00 39.12 285 ARG E C 1
ATOM 11662 O O . ARG E 1 271 ? 44.326 5.837 67.986 1.00 37.57 285 ARG E O 1
ATOM 11670 N N . ASN E 1 272 ? 45.202 7.821 67.355 1.00 38.15 286 ASN E N 1
ATOM 11671 C CA . ASN E 1 272 ? 44.843 7.721 65.958 1.00 37.74 286 ASN E CA 1
ATOM 11672 C C . ASN E 1 272 ? 46.069 7.782 65.035 1.00 37.03 286 ASN E C 1
ATOM 11673 O O . ASN E 1 272 ? 45.908 7.989 63.839 1.00 36.74 286 ASN E O 1
ATOM 11678 N N . GLY E 1 273 ? 47.277 7.635 65.593 1.00 36.93 287 GLY E N 1
ATOM 11679 C CA . GLY E 1 273 ? 48.520 7.546 64.807 1.00 37.28 287 GLY E CA 1
ATOM 11680 C C . GLY E 1 273 ? 49.049 8.865 64.251 1.00 37.36 287 GLY E C 1
ATOM 11681 O O . GLY E 1 273 ? 49.864 8.894 63.295 1.00 37.12 287 GLY E O 1
ATOM 11682 N N . CYS E 1 274 ? 48.570 9.952 64.846 1.00 37.55 288 CYS E N 1
ATOM 11683 C CA . CYS E 1 274 ? 48.998 11.307 64.520 1.00 37.64 288 CYS E CA 1
ATOM 11684 C C . CYS E 1 274 ? 49.972 11.862 65.566 1.00 37.91 288 CYS E C 1
ATOM 11685 O O . CYS E 1 274 ? 49.812 11.667 66.771 1.00 35.82 288 CYS E O 1
ATOM 11688 N N . ILE E 1 275 ? 51.002 12.534 65.063 1.00 38.69 289 ILE E N 1
ATOM 11689 C CA . ILE E 1 275 ? 52.018 13.171 65.895 1.00 39.17 289 ILE E CA 1
ATOM 11690 C C . ILE E 1 275 ? 51.537 14.613 66.101 1.00 38.89 289 ILE E C 1
ATOM 11691 O O . ILE E 1 275 ? 51.444 15.378 65.120 1.00 38.65 289 ILE E O 1
ATOM 11696 N N . PRO E 1 276 ? 51.194 14.973 67.352 1.00 37.75 290 PRO E N 1
ATOM 11697 C CA . PRO E 1 276 ? 50.642 16.266 67.601 1.00 37.80 290 PRO E CA 1
ATOM 11698 C C . PRO E 1 276 ? 51.663 17.402 67.821 1.00 37.49 290 PRO E C 1
ATOM 11699 O O . PRO E 1 276 ? 52.761 17.192 68.365 1.00 38.11 290 PRO E O 1
ATOM 11703 N N . TYR E 1 277 ? 51.246 18.593 67.402 1.00 36.69 291 TYR E N 1
ATOM 11704 C CA . TYR E 1 277 ? 51.847 19.854 67.774 1.00 36.86 291 TYR E CA 1
ATOM 11705 C C . TYR E 1 277 ? 50.696 20.810 68.136 1.00 36.58 291 TYR E C 1
ATOM 11706 O O . TYR E 1 277 ? 49.888 21.145 67.282 1.00 35.16 291 TYR E O 1
ATOM 11715 N N . ALA E 1 278 ? 50.592 21.182 69.417 1.00 35.49 292 ALA E N 1
ATOM 11716 C CA . ALA E 1 278 ? 49.624 22.168 69.841 1.00 36.26 292 ALA E CA 1
ATOM 11717 C C . ALA E 1 278 ? 50.183 23.564 69.490 1.00 36.61 292 ALA E C 1
ATOM 11718 O O . ALA E 1 278 ? 51.173 24.015 70.079 1.00 35.53 292 ALA E O 1
ATOM 11720 N N . ALA E 1 279 ? 49.544 24.233 68.538 1.00 36.21 293 ALA E N 1
ATOM 11721 C CA . ALA E 1 279 ? 49.972 25.572 68.118 1.00 36.46 293 ALA E CA 1
ATOM 11722 C C . ALA E 1 279 ? 49.097 26.646 68.779 1.00 35.99 293 ALA E C 1
ATOM 11723 O O . ALA E 1 279 ? 48.005 26.384 69.276 1.00 32.37 293 ALA E O 1
ATOM 11725 N N . ARG E 1 280 ? 49.608 27.873 68.789 1.00 37.38 294 ARG E N 1
ATOM 11726 C CA . ARG E 1 280 ? 48.854 28.997 69.321 1.00 36.62 294 ARG E CA 1
ATOM 11727 C C . ARG E 1 280 ? 47.627 29.352 68.460 1.00 36.67 294 ARG E C 1
ATOM 11728 O O . ARG E 1 280 ? 47.698 29.414 67.226 1.00 35.26 294 ARG E O 1
ATOM 11736 N N . SER E 1 281 ? 46.519 29.615 69.150 1.00 37.29 295 SER E N 1
ATOM 11737 C CA . SER E 1 281 ? 45.225 29.936 68.541 1.00 38.40 295 SER E CA 1
ATOM 11738 C C . SER E 1 281 ? 45.212 31.176 67.635 1.00 39.47 295 SER E C 1
ATOM 11739 O O . SER E 1 281 ? 44.277 31.349 66.847 1.00 39.47 295 SER E O 1
ATOM 11742 N N . ASP E 1 282 ? 46.198 32.064 67.759 1.00 39.60 296 ASP E N 1
ATOM 11743 C CA . ASP E 1 282 ? 46.229 33.197 66.858 1.00 40.82 296 ASP E CA 1
ATOM 11744 C C . ASP E 1 282 ? 46.677 32.811 65.429 1.00 41.01 296 ASP E C 1
ATOM 11745 O O . ASP E 1 282 ? 46.679 33.674 64.557 1.00 42.57 296 ASP E O 1
ATOM 11750 N N . LEU E 1 283 ? 47.057 31.545 65.220 1.00 40.28 297 LEU E N 1
ATOM 11751 C CA . LEU E 1 283 ? 47.486 30.992 63.920 1.00 40.80 297 LEU E CA 1
ATOM 11752 C C . LEU E 1 283 ? 48.777 31.533 63.335 1.00 39.95 297 LEU E C 1
ATOM 11753 O O . LEU E 1 283 ? 49.091 31.224 62.196 1.00 40.03 297 LEU E O 1
ATOM 11758 N N . GLU E 1 284 ? 49.530 32.309 64.093 1.00 40.46 298 GLU E N 1
ATOM 11759 C CA . GLU E 1 284 ? 50.685 33.003 63.560 1.00 41.49 298 GLU E CA 1
ATOM 11760 C C . GLU E 1 284 ? 51.896 32.084 63.392 1.00 41.50 298 GLU E C 1
ATOM 11761 O O . GLU E 1 284 ? 52.756 32.371 62.567 1.00 42.31 298 GLU E O 1
ATOM 11767 N N . LEU E 1 285 ? 51.979 31.017 64.182 1.00 40.67 299 LEU E N 1
ATOM 11768 C CA . LEU E 1 285 ? 53.128 30.103 64.139 1.00 40.35 299 LEU E CA 1
ATOM 11769 C C . LEU E 1 285 ? 54.462 30.843 64.242 1.00 39.95 299 LEU E C 1
ATOM 11770 O O . LEU E 1 285 ? 55.436 30.508 63.556 1.00 38.05 299 LEU E O 1
ATOM 11775 N N . ASP E 1 286 ? 54.506 31.828 65.135 1.00 41.15 300 ASP E N 1
ATOM 11776 C CA . ASP E 1 286 ? 55.616 32.798 65.173 1.00 42.30 300 ASP E CA 1
ATOM 11777 C C . ASP E 1 286 ? 56.593 32.615 66.326 1.00 42.45 300 ASP E C 1
ATOM 11778 O O . ASP E 1 286 ? 57.473 33.437 66.524 1.00 42.02 300 ASP E O 1
ATOM 11783 N N . GLU E 1 287 ? 56.419 31.551 67.098 1.00 42.56 301 GLU E N 1
ATOM 11784 C CA . GLU E 1 287 ? 57.485 31.080 67.963 1.00 43.21 301 GLU E CA 1
ATOM 11785 C C . GLU E 1 287 ? 57.391 29.561 68.184 1.00 42.29 301 GLU E C 1
ATOM 11786 O O . GLU E 1 287 ? 56.385 28.890 67.849 1.00 41.16 301 GLU E O 1
ATOM 11800 N N . ASN E 1 289 ? 56.561 26.842 70.146 1.00 39.40 303 ASN E N 1
ATOM 11801 C CA . ASN E 1 289 ? 55.614 26.743 71.239 1.00 39.12 303 ASN E CA 1
ATOM 11802 C C . ASN E 1 289 ? 55.951 25.571 72.161 1.00 39.60 303 ASN E C 1
ATOM 11803 O O . ASN E 1 289 ? 55.717 24.411 71.849 1.00 39.34 303 ASN E O 1
ATOM 11808 N N . VAL E 1 290 ? 56.526 25.911 73.297 1.00 40.09 304 VAL E N 1
ATOM 11809 C CA . VAL E 1 290 ? 56.971 24.946 74.278 1.00 41.53 304 VAL E CA 1
ATOM 11810 C C . VAL E 1 290 ? 55.961 24.904 75.431 1.00 41.45 304 VAL E C 1
ATOM 11811 O O . VAL E 1 290 ? 55.536 25.950 75.940 1.00 40.46 304 VAL E O 1
ATOM 11815 N N . ILE E 1 291 ? 55.576 23.695 75.845 1.00 41.99 305 ILE E N 1
ATOM 11816 C CA . ILE E 1 291 ? 54.700 23.519 77.005 1.00 41.73 305 ILE E CA 1
ATOM 11817 C C . ILE E 1 291 ? 55.327 22.518 77.988 1.00 42.29 305 ILE E C 1
ATOM 11818 O O . ILE E 1 291 ? 55.371 21.312 77.701 1.00 41.88 305 ILE E O 1
ATOM 11823 N N . GLU E 1 292 ? 55.764 23.023 79.154 1.00 42.57 306 GLU E N 1
ATOM 11824 C CA . GLU E 1 292 ? 56.562 22.258 80.120 1.00 42.26 306 GLU E CA 1
ATOM 11825 C C . GLU E 1 292 ? 55.948 20.879 80.387 1.00 41.65 306 GLU E C 1
ATOM 11826 O O . GLU E 1 292 ? 54.786 20.774 80.752 1.00 41.58 306 GLU E O 1
ATOM 11832 N N . GLY E 1 293 ? 56.718 19.823 80.135 1.00 40.63 307 GLY E N 1
ATOM 11833 C CA . GLY E 1 293 ? 56.261 18.464 80.371 1.00 40.47 307 GLY E CA 1
ATOM 11834 C C . GLY E 1 293 ? 55.349 17.846 79.332 1.00 40.41 307 GLY E C 1
ATOM 11835 O O . GLY E 1 293 ? 54.974 16.674 79.467 1.00 40.81 307 GLY E O 1
ATOM 11836 N N . ILE E 1 294 ? 55.008 18.608 78.294 1.00 39.96 308 ILE E N 1
ATOM 11837 C CA . ILE E 1 294 ? 54.083 18.162 77.237 1.00 39.48 308 ILE E CA 1
ATOM 11838 C C . ILE E 1 294 ? 54.700 18.313 75.858 1.00 39.29 308 ILE E C 1
ATOM 11839 O O . ILE E 1 294 ? 54.680 17.369 75.064 1.00 39.50 308 ILE E O 1
ATOM 11844 N N . GLN E 1 295 ? 55.243 19.491 75.575 1.00 38.56 309 GLN E N 1
ATOM 11845 C CA . GLN E 1 295 ? 55.698 19.810 74.235 1.00 39.52 309 GLN E CA 1
ATOM 11846 C C . GLN E 1 295 ? 57.044 20.548 74.234 1.00 40.00 309 GLN E C 1
ATOM 11847 O O . GLN E 1 295 ? 57.106 21.671 74.698 1.00 39.88 309 GLN E O 1
ATOM 11853 N N . PRO E 1 296 ? 58.131 19.900 73.753 1.00 40.75 310 PRO E N 1
ATOM 11854 C CA . PRO E 1 296 ? 58.232 18.498 73.358 1.00 42.16 310 PRO E CA 1
ATOM 11855 C C . PRO E 1 296 ? 58.116 17.617 74.602 1.00 43.58 310 PRO E C 1
ATOM 11856 O O . PRO E 1 296 ? 58.341 18.104 75.702 1.00 42.74 310 PRO E O 1
ATOM 11860 N N . PRO E 1 297 ? 57.738 16.341 74.433 1.00 46.07 311 PRO E N 1
ATOM 11861 C CA . PRO E 1 297 ? 57.461 15.481 75.577 1.00 47.38 311 PRO E CA 1
ATOM 11862 C C . PRO E 1 297 ? 58.717 15.051 76.357 1.00 49.51 311 PRO E C 1
ATOM 11863 O O . PRO E 1 297 ? 59.823 15.032 75.820 1.00 48.90 311 PRO E O 1
ATOM 11867 N N . GLU E 1 298 ? 58.534 14.711 77.624 1.00 52.33 312 GLU E N 1
ATOM 11868 C CA . GLU E 1 298 ? 59.642 14.227 78.456 1.00 55.68 312 GLU E CA 1
ATOM 11869 C C . GLU E 1 298 ? 60.268 12.905 77.939 1.00 57.68 312 GLU E C 1
ATOM 11870 O O . GLU E 1 298 ? 59.680 12.184 77.119 1.00 58.12 312 GLU E O 1
ATOM 11876 N N . ALA E 1 299 ? 61.467 12.600 78.436 1.00 59.87 313 ALA E N 1
ATOM 11877 C CA . ALA E 1 299 ? 62.203 11.400 78.038 1.00 60.61 313 ALA E CA 1
ATOM 11878 C C . ALA E 1 299 ? 62.596 10.621 79.278 1.00 61.06 313 ALA E C 1
ATOM 11879 O O . ALA E 1 299 ? 61.736 10.078 79.967 1.00 62.21 313 ALA E O 1
ATOM 11881 N N . THR F 1 13 ? -51.401 -1.969 -63.253 1.00 65.76 27 THR F N 1
ATOM 11882 C CA . THR F 1 13 ? -52.460 -0.907 -63.217 1.00 65.37 27 THR F CA 1
ATOM 11883 C C . THR F 1 13 ? -52.307 0.089 -64.375 1.00 63.87 27 THR F C 1
ATOM 11884 O O . THR F 1 13 ? -51.774 1.177 -64.190 1.00 65.01 27 THR F O 1
ATOM 11888 N N . GLU F 1 14 ? -52.687 -0.358 -65.572 1.00 61.94 28 GLU F N 1
ATOM 11889 C CA . GLU F 1 14 ? -53.237 0.475 -66.640 1.00 59.73 28 GLU F CA 1
ATOM 11890 C C . GLU F 1 14 ? -54.743 0.369 -66.498 1.00 57.55 28 GLU F C 1
ATOM 11891 O O . GLU F 1 14 ? -55.491 0.862 -67.323 1.00 57.09 28 GLU F O 1
ATOM 11897 N N . GLY F 1 15 ? -55.175 -0.367 -65.479 1.00 55.86 29 GLY F N 1
ATOM 11898 C CA . GLY F 1 15 ? -56.414 -0.106 -64.782 1.00 53.54 29 GLY F CA 1
ATOM 11899 C C . GLY F 1 15 ? -56.024 0.856 -63.681 1.00 50.94 29 GLY F C 1
ATOM 11900 O O . GLY F 1 15 ? -55.874 0.493 -62.502 1.00 51.97 29 GLY F O 1
ATOM 11901 N N . TRP F 1 16 ? -55.838 2.107 -64.069 1.00 47.53 30 TRP F N 1
ATOM 11902 C CA . TRP F 1 16 ? -55.584 3.158 -63.110 1.00 43.99 30 TRP F CA 1
ATOM 11903 C C . TRP F 1 16 ? -56.902 3.434 -62.409 1.00 43.05 30 TRP F C 1
ATOM 11904 O O . TRP F 1 16 ? -57.960 3.270 -62.998 1.00 42.30 30 TRP F O 1
ATOM 11915 N N . PHE F 1 17 ? -56.843 3.849 -61.151 1.00 42.13 31 PHE F N 1
ATOM 11916 C CA . PHE F 1 17 ? -58.038 4.304 -60.454 1.00 42.12 31 PHE F CA 1
ATOM 11917 C C . PHE F 1 17 ? -58.345 5.765 -60.870 1.00 41.85 31 PHE F C 1
ATOM 11918 O O . PHE F 1 17 ? -57.668 6.713 -60.450 1.00 42.36 31 PHE F O 1
ATOM 11934 N N . PRO F 1 19 ? -61.728 7.771 -60.934 1.00 41.65 33 PRO F N 1
ATOM 11935 C CA . PRO F 1 19 ? -63.162 7.733 -60.675 1.00 41.24 33 PRO F CA 1
ATOM 11936 C C . PRO F 1 19 ? -63.931 8.895 -61.243 1.00 40.36 33 PRO F C 1
ATOM 11937 O O . PRO F 1 19 ? -65.151 8.850 -61.244 1.00 40.88 33 PRO F O 1
ATOM 11941 N N . PHE F 1 20 ? -63.228 9.932 -61.690 1.00 40.72 34 PHE F N 1
ATOM 11942 C CA . PHE F 1 20 ? -63.843 11.049 -62.398 1.00 41.16 34 PHE F CA 1
ATOM 11943 C C . PHE F 1 20 ? -63.324 11.067 -63.851 1.00 41.29 34 PHE F C 1
ATOM 11944 O O . PHE F 1 20 ? -62.152 10.788 -64.108 1.00 41.21 34 PHE F O 1
ATOM 11952 N N . ASP F 1 21 ? -64.188 11.414 -64.791 1.00 41.04 35 ASP F N 1
ATOM 11953 C CA . ASP F 1 21 ? -63.765 11.535 -66.182 1.00 42.00 35 ASP F CA 1
ATOM 11954 C C . ASP F 1 21 ? -63.011 12.871 -66.472 1.00 41.25 35 ASP F C 1
ATOM 11955 O O . ASP F 1 21 ? -62.359 13.015 -67.498 1.00 41.22 35 ASP F O 1
ATOM 11960 N N . ASN F 1 22 ? -63.088 13.830 -65.556 1.00 40.87 36 ASN F N 1
ATOM 11961 C CA . ASN F 1 22 ? -62.483 15.161 -65.742 1.00 40.28 36 ASN F CA 1
ATOM 11962 C C . ASN F 1 22 ? -62.546 15.908 -64.425 1.00 40.00 36 ASN F C 1
ATOM 11963 O O . ASN F 1 22 ? -63.134 15.393 -63.473 1.00 40.93 36 ASN F O 1
ATOM 11968 N N . TRP F 1 23 ? -61.950 17.109 -64.378 1.00 39.50 37 TRP F N 1
ATOM 11969 C CA . TRP F 1 23 ? -62.097 18.035 -63.264 1.00 38.35 37 TRP F CA 1
ATOM 11970 C C . TRP F 1 23 ? -61.824 19.503 -63.664 1.00 38.05 37 TRP F C 1
ATOM 11971 O O . TRP F 1 23 ? -61.145 19.796 -64.663 1.00 36.81 37 TRP F O 1
ATOM 11982 N N . LEU F 1 24 ? -62.391 20.410 -62.880 1.00 37.18 38 LEU F N 1
ATOM 11983 C CA . LEU F 1 24 ? -62.288 21.829 -63.104 1.00 37.74 38 LEU F CA 1
ATOM 11984 C C . LEU F 1 24 ? -61.562 22.435 -61.929 1.00 37.75 38 LEU F C 1
ATOM 11985 O O . LEU F 1 24 ? -61.899 22.144 -60.806 1.00 37.74 38 LEU F O 1
ATOM 11990 N N . TYR F 1 25 ? -60.618 23.332 -62.202 1.00 38.09 39 TYR F N 1
ATOM 11991 C CA . TYR F 1 25 ? -59.997 24.135 -61.169 1.00 38.25 39 TYR F CA 1
ATOM 11992 C C . TYR F 1 25 ? -60.218 25.640 -61.489 1.00 38.90 39 TYR F C 1
ATOM 11993 O O . TYR F 1 25 ? -59.710 26.164 -62.493 1.00 38.90 39 TYR F O 1
ATOM 12002 N N . GLN F 1 26 ? -60.969 26.344 -60.640 1.00 38.36 40 GLN F N 1
ATOM 12003 C CA . GLN F 1 26 ? -61.283 27.751 -60.940 1.00 38.30 40 GLN F CA 1
ATOM 12004 C C . GLN F 1 26 ? -61.464 28.539 -59.672 1.00 38.33 40 GLN F C 1
ATOM 12005 O O . GLN F 1 26 ? -62.474 28.387 -58.962 1.00 38.25 40 GLN F O 1
ATOM 12011 N N . LEU F 1 27 ? -60.496 29.398 -59.367 1.00 40.20 41 LEU F N 1
ATOM 12012 C CA . LEU F 1 27 ? -60.478 30.096 -58.049 1.00 40.24 41 LEU F CA 1
ATOM 12013 C C . LEU F 1 27 ? -60.985 31.538 -58.111 1.00 40.18 41 LEU F C 1
ATOM 12014 O O . LEU F 1 27 ? -61.125 32.193 -57.076 1.00 40.13 41 LEU F O 1
ATOM 12019 N N . GLN F 1 28 ? -61.256 32.025 -59.318 1.00 40.51 42 GLN F N 1
ATOM 12020 C CA . GLN F 1 28 ? -61.878 33.336 -59.490 1.00 41.11 42 GLN F CA 1
ATOM 12021 C C . GLN F 1 28 ? -63.024 33.253 -60.493 1.00 40.55 42 GLN F C 1
ATOM 12022 O O . GLN F 1 28 ? -62.888 32.580 -61.522 1.00 41.55 42 GLN F O 1
ATOM 12028 N N . ASN F 1 29 ? -64.108 33.981 -60.208 1.00 40.08 43 ASN F N 1
ATOM 12029 C CA . ASN F 1 29 ? -65.283 34.122 -61.091 1.00 40.62 43 ASN F CA 1
ATOM 12030 C C . ASN F 1 29 ? -66.082 32.841 -61.276 1.00 40.27 43 ASN F C 1
ATOM 12031 O O . ASN F 1 29 ? -66.680 32.608 -62.324 1.00 39.44 43 ASN F O 1
ATOM 12036 N N . ALA F 1 30 ? -66.113 32.013 -60.246 1.00 40.23 44 ALA F N 1
ATOM 12037 C CA . ALA F 1 30 ? -66.730 30.713 -60.380 1.00 40.86 44 ALA F CA 1
ATOM 12038 C C . ALA F 1 30 ? -68.233 30.914 -60.317 1.00 41.94 44 ALA F C 1
ATOM 12039 O O . ALA F 1 30 ? -68.712 31.648 -59.460 1.00 43.80 44 ALA F O 1
ATOM 12041 N N . ASP F 1 31 ? -68.967 30.333 -61.272 1.00 42.32 45 ASP F N 1
ATOM 12042 C CA . ASP F 1 31 ? -70.428 30.472 -61.366 1.00 41.99 45 ASP F CA 1
ATOM 12043 C C . ASP F 1 31 ? -71.044 29.060 -61.229 1.00 42.61 45 ASP F C 1
ATOM 12044 O O . ASP F 1 31 ? -70.845 28.207 -62.109 1.00 42.33 45 ASP F O 1
ATOM 12049 N N . PRO F 1 32 ? -71.732 28.778 -60.096 1.00 42.57 46 PRO F N 1
ATOM 12050 C CA . PRO F 1 32 ? -72.391 27.477 -59.877 1.00 41.71 46 PRO F CA 1
ATOM 12051 C C . PRO F 1 32 ? -73.317 27.007 -60.973 1.00 41.08 46 PRO F C 1
ATOM 12052 O O . PRO F 1 32 ? -73.380 25.809 -61.221 1.00 41.29 46 PRO F O 1
ATOM 12056 N N . VAL F 1 33 ? -74.057 27.940 -61.577 1.00 41.10 47 VAL F N 1
ATOM 12057 C CA . VAL F 1 33 ? -74.988 27.662 -62.677 1.00 40.51 47 VAL F CA 1
ATOM 12058 C C . VAL F 1 33 ? -74.242 27.215 -63.946 1.00 40.54 47 VAL F C 1
ATOM 12059 O O . VAL F 1 33 ? -74.540 26.186 -64.526 1.00 39.63 47 VAL F O 1
ATOM 12063 N N . GLU F 1 34 ? -73.248 27.986 -64.358 1.00 41.06 48 GLU F N 1
ATOM 12064 C CA . GLU F 1 34 ? -72.403 27.591 -65.476 1.00 41.82 48 GLU F CA 1
ATOM 12065 C C . GLU F 1 34 ? -71.733 26.238 -65.216 1.00 41.33 48 GLU F C 1
ATOM 12066 O O . GLU F 1 34 ? -71.683 25.399 -66.102 1.00 42.13 48 GLU F O 1
ATOM 12072 N N . ILE F 1 35 ? -71.221 26.028 -64.014 1.00 40.33 49 ILE F N 1
ATOM 12073 C CA . ILE F 1 35 ? -70.548 24.774 -63.680 1.00 40.40 49 ILE F CA 1
ATOM 12074 C C . ILE F 1 35 ? -71.497 23.572 -63.738 1.00 40.07 49 ILE F C 1
ATOM 12075 O O . ILE F 1 35 ? -71.196 22.551 -64.344 1.00 39.50 49 ILE F O 1
ATOM 12080 N N . SER F 1 36 ? -72.654 23.707 -63.110 1.00 40.95 50 SER F N 1
ATOM 12081 C CA . SER F 1 36 ? -73.612 22.613 -63.011 1.00 41.42 50 SER F CA 1
ATOM 12082 C C . SER F 1 36 ? -74.014 22.035 -64.364 1.00 41.21 50 SER F C 1
ATOM 12083 O O . SER F 1 36 ? -74.157 20.835 -64.505 1.00 42.85 50 SER F O 1
ATOM 12086 N N . SER F 1 37 ? -74.168 22.898 -65.360 1.00 40.79 51 SER F N 1
ATOM 12087 C CA . SER F 1 37 ? -74.503 22.488 -66.736 1.00 39.95 51 SER F CA 1
ATOM 12088 C C . SER F 1 37 ? -73.293 22.105 -67.618 1.00 39.78 51 SER F C 1
ATOM 12089 O O . SER F 1 37 ? -73.479 21.681 -68.756 1.00 38.86 51 SER F O 1
ATOM 12094 N N . SER F 1 38 ? -72.075 22.244 -67.097 1.00 39.80 52 SER F N 1
ATOM 12095 C CA . SER F 1 38 ? -70.867 22.227 -67.915 1.00 40.16 52 SER F CA 1
ATOM 12096 C C . SER F 1 38 ? -70.409 20.855 -68.372 1.00 40.93 52 SER F C 1
ATOM 12097 O O . SER F 1 38 ? -69.714 20.752 -69.385 1.00 42.02 52 SER F O 1
ATOM 12100 N N . GLY F 1 39 ? -70.736 19.816 -67.607 1.00 40.36 53 GLY F N 1
ATOM 12101 C CA . GLY F 1 39 ? -70.168 18.487 -67.824 1.00 40.14 53 GLY F CA 1
ATOM 12102 C C . GLY F 1 39 ? -68.977 18.181 -66.922 1.00 40.67 53 GLY F C 1
ATOM 12103 O O . GLY F 1 39 ? -68.531 17.046 -66.848 1.00 41.21 53 GLY F O 1
ATOM 12104 N N . PHE F 1 40 ? -68.433 19.177 -66.238 1.00 40.79 54 PHE F N 1
ATOM 12105 C CA . PHE F 1 40 ? -67.385 18.896 -65.255 1.00 40.64 54 PHE F CA 1
ATOM 12106 C C . PHE F 1 40 ? -67.993 18.149 -64.051 1.00 40.32 54 PHE F C 1
ATOM 12107 O O . PHE F 1 40 ? -69.058 18.505 -63.555 1.00 39.37 54 PHE F O 1
ATOM 12115 N N . GLU F 1 41 ? -67.289 17.116 -63.595 1.00 41.35 55 GLU F N 1
ATOM 12116 C CA . GLU F 1 41 ? -67.806 16.165 -62.597 1.00 41.95 55 GLU F CA 1
ATOM 12117 C C . GLU F 1 41 ? -67.428 16.545 -61.192 1.00 41.63 55 GLU F C 1
ATOM 12118 O O . GLU F 1 41 ? -68.162 16.268 -60.253 1.00 42.55 55 GLU F O 1
ATOM 12124 N N . ILE F 1 42 ? -66.260 17.154 -61.050 1.00 42.43 56 ILE F N 1
ATOM 12125 C CA . ILE F 1 42 ? -65.773 17.672 -59.764 1.00 41.70 56 ILE F CA 1
ATOM 12126 C C . ILE F 1 42 ? -65.124 19.037 -60.039 1.00 41.21 56 ILE F C 1
ATOM 12127 O O . ILE F 1 42 ? -64.402 19.210 -61.004 1.00 41.13 56 ILE F O 1
ATOM 12132 N N . ALA F 1 43 ? -65.431 20.012 -59.201 1.00 41.00 57 ALA F N 1
ATOM 12133 C CA . ALA F 1 43 ? -64.967 21.381 -59.375 1.00 40.10 57 ALA F CA 1
ATOM 12134 C C . ALA F 1 43 ? -64.354 21.858 -58.084 1.00 40.30 57 ALA F C 1
ATOM 12135 O O . ALA F 1 43 ? -65.014 21.851 -57.042 1.00 39.45 57 ALA F O 1
ATOM 12137 N N . VAL F 1 44 ? -63.110 22.303 -58.171 1.00 40.20 58 VAL F N 1
ATOM 12138 C CA . VAL F 1 44 ? -62.386 22.859 -57.024 1.00 39.20 58 VAL F CA 1
ATOM 12139 C C . VAL F 1 44 ? -62.488 24.358 -57.230 1.00 38.98 58 VAL F C 1
ATOM 12140 O O . VAL F 1 44 ? -61.925 24.890 -58.196 1.00 37.20 58 VAL F O 1
ATOM 12144 N N . ILE F 1 45 ? -63.229 25.023 -56.335 1.00 38.33 59 ILE F N 1
ATOM 12145 C CA . ILE F 1 45 ? -63.437 26.447 -56.406 1.00 37.88 59 ILE F CA 1
ATOM 12146 C C . ILE F 1 45 ? -63.024 27.102 -55.096 1.00 38.03 59 ILE F C 1
ATOM 12147 O O . ILE F 1 45 ? -62.731 26.424 -54.119 1.00 38.57 59 ILE F O 1
ATOM 12152 N N . ASP F 1 46 ? -62.977 28.424 -55.096 1.00 37.18 60 ASP F N 1
ATOM 12153 C CA . ASP F 1 46 ? -62.839 29.132 -53.864 1.00 38.66 60 ASP F CA 1
ATOM 12154 C C . ASP F 1 46 ? -64.140 29.034 -53.067 1.00 38.10 60 ASP F C 1
ATOM 12155 O O . ASP F 1 46 ? -65.197 28.828 -53.633 1.00 39.27 60 ASP F O 1
ATOM 12160 N N . TYR F 1 47 ? -64.058 29.214 -51.754 1.00 38.87 61 TYR F N 1
ATOM 12161 C CA . TYR F 1 47 ? -65.258 29.231 -50.888 1.00 39.03 61 TYR F CA 1
ATOM 12162 C C . TYR F 1 47 ? -66.080 30.589 -51.010 1.00 38.82 61 TYR F C 1
ATOM 12163 O O . TYR F 1 47 ? -67.222 30.707 -50.492 1.00 39.27 61 TYR F O 1
ATOM 12172 N N . SER F 1 48 ? -65.495 31.576 -51.700 1.00 37.60 62 SER F N 1
ATOM 12173 C CA . SER F 1 48 ? -66.059 32.911 -51.857 1.00 37.50 62 SER F CA 1
ATOM 12174 C C . SER F 1 48 ? -65.981 33.327 -53.304 1.00 38.42 62 SER F C 1
ATOM 12175 O O . SER F 1 48 ? -65.053 32.932 -54.034 1.00 38.58 62 SER F O 1
ATOM 12178 N N . LYS F 1 49 ? -66.941 34.151 -53.713 1.00 39.31 63 LYS F N 1
ATOM 12179 C CA . LYS F 1 49 ? -67.035 34.648 -55.090 1.00 40.13 63 LYS F CA 1
ATOM 12180 C C . LYS F 1 49 ? -65.893 35.593 -55.404 1.00 40.47 63 LYS F C 1
ATOM 12181 O O . LYS F 1 49 ? -65.538 35.778 -56.567 1.00 40.10 63 LYS F O 1
ATOM 12187 N N . ASP F 1 50 ? -65.329 36.214 -54.369 1.00 40.96 64 ASP F N 1
ATOM 12188 C CA . ASP F 1 50 ? -64.202 37.128 -54.569 1.00 41.36 64 ASP F CA 1
ATOM 12189 C C . ASP F 1 50 ? -63.044 36.921 -53.573 1.00 40.22 64 ASP F C 1
ATOM 12190 O O . ASP F 1 50 ? -62.169 37.782 -53.464 1.00 39.68 64 ASP F O 1
ATOM 12195 N N . GLY F 1 51 ? -63.028 35.772 -52.891 1.00 39.94 65 GLY F N 1
ATOM 12196 C CA . GLY F 1 51 ? -62.078 35.502 -51.823 1.00 40.01 65 GLY F CA 1
ATOM 12197 C C . GLY F 1 51 ? -62.455 36.076 -50.463 1.00 40.10 65 GLY F C 1
ATOM 12198 O O . GLY F 1 51 ? -62.003 35.550 -49.435 1.00 38.86 65 GLY F O 1
ATOM 12199 N N . SER F 1 52 ? -63.263 37.155 -50.436 1.00 39.88 66 SER F N 1
ATOM 12200 C CA . SER F 1 52 ? -63.581 37.854 -49.175 1.00 40.11 66 SER F CA 1
ATOM 12201 C C . SER F 1 52 ? -64.795 37.278 -48.412 1.00 40.45 66 SER F C 1
ATOM 12202 O O . SER F 1 52 ? -65.612 36.544 -48.964 1.00 39.53 66 SER F O 1
ATOM 12205 N N . GLU F 1 53 ? -64.934 37.684 -47.152 1.00 40.73 67 GLU F N 1
ATOM 12206 C CA . GLU F 1 53 ? -66.012 37.189 -46.308 1.00 41.19 67 GLU F CA 1
ATOM 12207 C C . GLU F 1 53 ? -67.386 37.496 -46.888 1.00 40.75 67 GLU F C 1
ATOM 12208 O O . GLU F 1 53 ? -68.273 36.658 -46.840 1.00 40.90 67 GLU F O 1
ATOM 12214 N N . SER F 1 54 ? -67.563 38.705 -47.414 1.00 41.12 68 SER F N 1
ATOM 12215 C CA . SER F 1 54 ? -68.855 39.149 -47.936 1.00 40.10 68 SER F CA 1
ATOM 12216 C C . SER F 1 54 ? -69.249 38.414 -49.222 1.00 39.10 68 SER F C 1
ATOM 12217 O O . SER F 1 54 ? -70.442 38.339 -49.567 1.00 37.11 68 SER F O 1
ATOM 12220 N N . GLY F 1 55 ? -68.257 37.859 -49.920 1.00 38.89 69 GLY F N 1
ATOM 12221 C CA . GLY F 1 55 ? -68.519 37.066 -51.127 1.00 38.98 69 GLY F CA 1
ATOM 12222 C C . GLY F 1 55 ? -68.801 35.581 -50.893 1.00 39.09 69 GLY F C 1
ATOM 12223 O O . GLY F 1 55 ? -68.940 34.817 -51.854 1.00 38.41 69 GLY F O 1
ATOM 12224 N N . GLU F 1 56 ? -68.857 35.154 -49.630 1.00 39.90 70 GLU F N 1
ATOM 12225 C CA . GLU F 1 56 ? -69.044 33.731 -49.305 1.00 39.56 70 GLU F CA 1
ATOM 12226 C C . GLU F 1 56 ? -70.258 33.140 -50.042 1.00 39.09 70 GLU F C 1
ATOM 12227 O O . GLU F 1 56 ? -71.329 33.749 -50.050 1.00 39.08 70 GLU F O 1
ATOM 12233 N N . TYR F 1 57 ? -70.053 31.995 -50.712 1.00 38.63 71 TYR F N 1
ATOM 12234 C CA . TYR F 1 57 ? -71.132 31.300 -51.404 1.00 39.23 71 TYR F CA 1
ATOM 12235 C C . TYR F 1 57 ? -72.119 30.788 -50.361 1.00 38.77 71 TYR F C 1
ATOM 12236 O O . TYR F 1 57 ? -71.718 30.385 -49.264 1.00 38.48 71 TYR F O 1
ATOM 12245 N N . SER F 1 58 ? -73.403 30.822 -50.698 1.00 38.53 72 SER F N 1
ATOM 12246 C CA . SER F 1 58 ? -74.437 30.374 -49.773 1.00 38.29 72 SER F CA 1
ATOM 12247 C C . SER F 1 58 ? -74.604 28.871 -49.916 1.00 38.31 72 SER F C 1
ATOM 12248 O O . SER F 1 58 ? -74.205 28.296 -50.922 1.00 38.20 72 SER F O 1
ATOM 12251 N N . PRO F 1 59 ? -75.200 28.223 -48.908 1.00 39.10 73 PRO F N 1
ATOM 12252 C CA . PRO F 1 59 ? -75.528 26.817 -49.089 1.00 39.54 73 PRO F CA 1
ATOM 12253 C C . PRO F 1 59 ? -76.366 26.524 -50.367 1.00 39.84 73 PRO F C 1
ATOM 12254 O O . PRO F 1 59 ? -76.155 25.499 -51.017 1.00 39.53 73 PRO F O 1
ATOM 12258 N N . GLU F 1 60 ? -77.271 27.441 -50.706 1.00 39.83 74 GLU F N 1
ATOM 12259 C CA . GLU F 1 60 ? -78.134 27.342 -51.871 1.00 40.38 74 GLU F CA 1
ATOM 12260 C C . GLU F 1 60 ? -77.328 27.349 -53.174 1.00 40.24 74 GLU F C 1
ATOM 12261 O O . GLU F 1 60 ? -77.626 26.579 -54.076 1.00 40.80 74 GLU F O 1
ATOM 12267 N N . GLU F 1 61 ? -76.343 28.240 -53.278 1.00 39.52 75 GLU F N 1
ATOM 12268 C CA . GLU F 1 61 ? -75.493 28.342 -54.475 1.00 39.55 75 GLU F CA 1
ATOM 12269 C C . GLU F 1 61 ? -74.653 27.088 -54.684 1.00 38.98 75 GLU F C 1
ATOM 12270 O O . GLU F 1 61 ? -74.530 26.594 -55.803 1.00 37.03 75 GLU F O 1
ATOM 12276 N N . ILE F 1 62 ? -74.082 26.578 -53.597 1.00 38.90 76 ILE F N 1
ATOM 12277 C CA . ILE F 1 62 ? -73.342 25.308 -53.633 1.00 39.40 76 ILE F CA 1
ATOM 12278 C C . ILE F 1 62 ? -74.261 24.125 -53.963 1.00 39.72 76 ILE F C 1
ATOM 12279 O O . ILE F 1 62 ? -73.856 23.216 -54.677 1.00 39.52 76 ILE F O 1
ATOM 12284 N N . LYS F 1 63 ? -75.495 24.162 -53.474 1.00 40.33 77 LYS F N 1
ATOM 12285 C CA . LYS F 1 63 ? -76.458 23.087 -53.718 1.00 41.11 77 LYS F CA 1
ATOM 12286 C C . LYS F 1 63 ? -76.894 22.993 -55.204 1.00 41.24 77 LYS F C 1
ATOM 12287 O O . LYS F 1 63 ? -77.203 21.904 -55.692 1.00 41.40 77 LYS F O 1
ATOM 12295 N N . ILE F 1 64 ? -76.926 24.133 -55.897 1.00 41.12 78 ILE F N 1
ATOM 12296 C CA . ILE F 1 64 ? -77.114 24.164 -57.349 1.00 41.07 78 ILE F CA 1
ATOM 12297 C C . ILE F 1 64 ? -76.223 23.139 -58.037 1.00 40.63 78 ILE F C 1
ATOM 12298 O O . ILE F 1 64 ? -76.677 22.417 -58.925 1.00 40.43 78 ILE F O 1
ATOM 12311 N N . VAL F 1 66 ? -74.521 20.539 -56.475 1.00 40.36 80 VAL F N 1
ATOM 12312 C CA . VAL F 1 66 ? -74.681 19.158 -56.016 1.00 40.51 80 VAL F CA 1
ATOM 12313 C C . VAL F 1 66 ? -75.974 18.555 -56.566 1.00 41.21 80 VAL F C 1
ATOM 12314 O O . VAL F 1 66 ? -76.029 17.335 -56.781 1.00 41.51 80 VAL F O 1
ATOM 12318 N N . ASP F 1 67 ? -76.985 19.401 -56.822 1.00 40.97 81 ASP F N 1
ATOM 12319 C CA . ASP F 1 67 ? -78.239 18.949 -57.418 1.00 40.96 81 ASP F CA 1
ATOM 12320 C C . ASP F 1 67 ? -78.042 18.444 -58.827 1.00 40.92 81 ASP F C 1
ATOM 12321 O O . ASP F 1 67 ? -78.766 17.556 -59.275 1.00 40.88 81 ASP F O 1
ATOM 12326 N N . ALA F 1 68 ? -77.069 19.019 -59.525 1.00 41.18 82 ALA F N 1
ATOM 12327 C CA . ALA F 1 68 ? -76.760 18.623 -60.895 1.00 41.36 82 ALA F CA 1
ATOM 12328 C C . ALA F 1 68 ? -75.802 17.443 -60.936 1.00 41.50 82 ALA F C 1
ATOM 12329 O O . ALA F 1 68 ? -75.487 16.974 -62.015 1.00 41.52 82 ALA F O 1
ATOM 12331 N N . GLY F 1 69 ? -75.341 16.965 -59.778 1.00 41.47 83 GLY F N 1
ATOM 12332 C CA . GLY F 1 69 ? -74.438 15.824 -59.729 1.00 41.31 83 GLY F CA 1
ATOM 12333 C C . GLY F 1 69 ? -72.973 16.215 -59.790 1.00 41.88 83 GLY F C 1
ATOM 12334 O O . GLY F 1 69 ? -72.097 15.350 -59.936 1.00 42.41 83 GLY F O 1
ATOM 12335 N N . VAL F 1 70 ? -72.689 17.513 -59.668 1.00 41.58 84 VAL F N 1
ATOM 12336 C CA . VAL F 1 70 ? -71.311 17.983 -59.564 1.00 40.61 84 VAL F CA 1
ATOM 12337 C C . VAL F 1 70 ? -70.832 17.883 -58.114 1.00 40.20 84 VAL F C 1
ATOM 12338 O O . VAL F 1 70 ? -71.589 18.178 -57.200 1.00 39.84 84 VAL F O 1
ATOM 12342 N N . VAL F 1 71 ? -69.579 17.475 -57.917 1.00 40.02 85 VAL F N 1
ATOM 12343 C CA . VAL F 1 71 ? -68.965 17.430 -56.576 1.00 39.95 85 VAL F CA 1
ATOM 12344 C C . VAL F 1 71 ? -68.166 18.736 -56.361 1.00 39.32 85 VAL F C 1
ATOM 12345 O O . VAL F 1 71 ? -67.127 18.893 -56.962 1.00 40.27 85 VAL F O 1
ATOM 12349 N N . PRO F 1 72 ? -68.672 19.686 -55.553 1.00 39.67 86 PRO F N 1
ATOM 12350 C CA . PRO F 1 72 ? -67.900 20.919 -55.323 1.00 40.21 86 PRO F CA 1
ATOM 12351 C C . PRO F 1 72 ? -66.888 20.728 -54.188 1.00 39.81 86 PRO F C 1
ATOM 12352 O O . PRO F 1 72 ? -67.213 20.116 -53.164 1.00 40.59 86 PRO F O 1
ATOM 12356 N N . VAL F 1 73 ? -65.680 21.232 -54.392 1.00 39.16 87 VAL F N 1
ATOM 12357 C CA . VAL F 1 73 ? -64.577 21.095 -53.453 1.00 39.40 87 VAL F CA 1
ATOM 12358 C C . VAL F 1 73 ? -64.001 22.498 -53.175 1.00 39.99 87 VAL F C 1
ATOM 12359 O O . VAL F 1 73 ? -63.806 23.276 -54.097 1.00 39.21 87 VAL F O 1
ATOM 12363 N N . ALA F 1 74 ? -63.743 22.813 -51.902 1.00 40.13 88 ALA F N 1
ATOM 12364 C CA . ALA F 1 74 ? -63.216 24.138 -51.532 1.00 39.99 88 ALA F CA 1
ATOM 12365 C C . ALA F 1 74 ? -61.692 24.138 -51.436 1.00 39.85 88 ALA F C 1
ATOM 12366 O O . ALA F 1 74 ? -61.096 23.308 -50.723 1.00 39.07 88 ALA F O 1
ATOM 12368 N N . TYR F 1 75 ? -61.087 25.099 -52.153 1.00 40.48 89 TYR F N 1
ATOM 12369 C CA . TYR F 1 75 ? -59.709 25.504 -51.965 1.00 40.13 89 TYR F CA 1
ATOM 12370 C C . TYR F 1 75 ? -59.516 26.115 -50.583 1.00 39.38 89 TYR F C 1
ATOM 12371 O O . TYR F 1 75 ? -60.270 26.993 -50.202 1.00 39.17 89 TYR F O 1
ATOM 12380 N N . VAL F 1 76 ? -58.524 25.597 -49.847 1.00 40.21 90 VAL F N 1
ATOM 12381 C CA . VAL F 1 76 ? -58.080 26.149 -48.545 1.00 39.71 90 VAL F CA 1
ATOM 12382 C C . VAL F 1 76 ? -56.541 26.162 -48.535 1.00 39.81 90 VAL F C 1
ATOM 12383 O O . VAL F 1 76 ? -55.886 25.126 -48.654 1.00 40.35 90 VAL F O 1
ATOM 12387 N N . ASN F 1 77 ? -55.971 27.347 -48.420 1.00 39.41 91 ASN F N 1
ATOM 12388 C CA . ASN F 1 77 ? -54.536 27.488 -48.274 1.00 40.74 91 ASN F CA 1
ATOM 12389 C C . ASN F 1 77 ? -54.175 27.351 -46.771 1.00 40.50 91 ASN F C 1
ATOM 12390 O O . ASN F 1 77 ? -54.485 28.249 -45.955 1.00 41.53 91 ASN F O 1
ATOM 12395 N N . ILE F 1 78 ? -53.554 26.221 -46.435 1.00 39.41 92 ILE F N 1
ATOM 12396 C CA . ILE F 1 78 ? -53.232 25.861 -45.041 1.00 40.12 92 ILE F CA 1
ATOM 12397 C C . ILE F 1 78 ? -51.761 26.111 -44.693 1.00 40.38 92 ILE F C 1
ATOM 12398 O O . ILE F 1 78 ? -51.371 25.917 -43.560 1.00 38.96 92 ILE F O 1
ATOM 12403 N N . GLY F 1 79 ? -50.967 26.562 -45.667 1.00 39.04 93 GLY F N 1
ATOM 12404 C CA . GLY F 1 79 ? -49.550 26.841 -45.436 1.00 39.83 93 GLY F CA 1
ATOM 12405 C C . GLY F 1 79 ? -49.122 28.304 -45.496 1.00 39.70 93 GLY F C 1
ATOM 12406 O O . GLY F 1 79 ? -47.926 28.616 -45.303 1.00 39.23 93 GLY F O 1
ATOM 12407 N N . GLN F 1 80 ? -50.085 29.172 -45.825 1.00 39.67 94 GLN F N 1
ATOM 12408 C CA . GLN F 1 80 ? -49.892 30.615 -45.949 1.00 38.56 94 GLN F CA 1
ATOM 12409 C C . GLN F 1 80 ? -51.161 31.320 -45.552 1.00 39.91 94 GLN F C 1
ATOM 12410 O O . GLN F 1 80 ? -52.284 30.798 -45.769 1.00 41.02 94 GLN F O 1
ATOM 12416 N N . ALA F 1 81 ? -50.994 32.527 -45.015 1.00 40.54 95 ALA F N 1
ATOM 12417 C CA . ALA F 1 81 ? -52.112 33.449 -44.729 1.00 40.68 95 ALA F CA 1
ATOM 12418 C C . ALA F 1 81 ? -52.319 34.338 -45.936 1.00 41.00 95 ALA F C 1
ATOM 12419 O O . ALA F 1 81 ? -51.332 34.801 -46.514 1.00 41.32 95 ALA F O 1
ATOM 12421 N N . GLU F 1 82 ? -53.595 34.588 -46.292 1.00 40.56 96 GLU F N 1
ATOM 12422 C CA . GLU F 1 82 ? -53.976 35.431 -47.407 1.00 40.25 96 GLU F CA 1
ATOM 12423 C C . GLU F 1 82 ? -54.690 36.673 -46.871 1.00 38.91 96 GLU F C 1
ATOM 12424 O O . GLU F 1 82 ? -55.634 36.553 -46.076 1.00 39.71 96 GLU F O 1
ATOM 12430 N N . ASP F 1 83 ? -54.238 37.859 -47.263 1.00 37.57 97 ASP F N 1
ATOM 12431 C CA . ASP F 1 83 ? -54.623 39.091 -46.545 1.00 37.68 97 ASP F CA 1
ATOM 12432 C C . ASP F 1 83 ? -56.030 39.676 -46.788 1.00 37.82 97 ASP F C 1
ATOM 12433 O O . ASP F 1 83 ? -56.394 40.667 -46.172 1.00 38.61 97 ASP F O 1
ATOM 12438 N N . TYR F 1 84 ? -56.803 39.017 -47.649 1.00 37.26 98 TYR F N 1
ATOM 12439 C CA . TYR F 1 84 ? -58.171 39.357 -47.994 1.00 38.24 98 TYR F CA 1
ATOM 12440 C C . TYR F 1 84 ? -59.153 38.373 -47.368 1.00 39.04 98 TYR F C 1
ATOM 12441 O O . TYR F 1 84 ? -60.368 38.500 -47.571 1.00 40.29 98 TYR F O 1
ATOM 12450 N N . ARG F 1 85 ? -58.655 37.407 -46.600 1.00 38.44 99 ARG F N 1
ATOM 12451 C CA . ARG F 1 85 ? -59.528 36.459 -45.941 1.00 38.95 99 ARG F CA 1
ATOM 12452 C C . ARG F 1 85 ? -60.141 37.017 -44.669 1.00 39.28 99 ARG F C 1
ATOM 12453 O O . ARG F 1 85 ? -59.599 37.913 -44.052 1.00 41.90 99 ARG F O 1
ATOM 12461 N N . PHE F 1 86 ? -61.281 36.446 -44.290 1.00 39.45 100 PHE F N 1
ATOM 12462 C CA . PHE F 1 86 ? -62.076 36.859 -43.163 1.00 37.58 100 PHE F CA 1
ATOM 12463 C C . PHE F 1 86 ? -61.258 36.904 -41.874 1.00 37.79 100 PHE F C 1
ATOM 12464 O O . PHE F 1 86 ? -61.530 37.722 -41.008 1.00 37.94 100 PHE F O 1
ATOM 12472 N N . TYR F 1 87 ? -60.290 36.008 -41.753 1.00 37.23 101 TYR F N 1
ATOM 12473 C CA . TYR F 1 87 ? -59.448 35.891 -40.580 1.00 38.79 101 TYR F CA 1
ATOM 12474 C C . TYR F 1 87 ? -58.317 36.930 -40.449 1.00 39.45 101 TYR F C 1
ATOM 12475 O O . TYR F 1 87 ? -57.699 37.006 -39.375 1.00 40.07 101 TYR F O 1
ATOM 12484 N N . TRP F 1 88 ? -58.021 37.694 -41.507 1.00 39.30 102 TRP F N 1
ATOM 12485 C CA . TRP F 1 88 ? -56.903 38.624 -41.451 1.00 39.35 102 TRP F CA 1
ATOM 12486 C C . TRP F 1 88 ? -57.216 39.754 -40.483 1.00 39.30 102 TRP F C 1
ATOM 12487 O O . TRP F 1 88 ? -58.320 40.314 -40.495 1.00 40.80 102 TRP F O 1
ATOM 12498 N N . LYS F 1 89 ? -56.271 40.049 -39.603 1.00 38.93 103 LYS F N 1
ATOM 12499 C CA . LYS F 1 89 ? -56.384 41.201 -38.688 1.00 39.25 103 LYS F CA 1
ATOM 12500 C C . LYS F 1 89 ? -55.405 42.319 -39.074 1.00 38.91 103 LYS F C 1
ATOM 12501 O O . LYS F 1 89 ? -54.222 42.091 -39.257 1.00 37.06 103 LYS F O 1
ATOM 12507 N N . GLU F 1 90 ? -55.905 43.538 -39.114 1.00 40.06 104 GLU F N 1
ATOM 12508 C CA . GLU F 1 90 ? -55.084 44.700 -39.440 1.00 41.17 104 GLU F CA 1
ATOM 12509 C C . GLU F 1 90 ? -54.042 44.955 -38.373 1.00 39.87 104 GLU F C 1
ATOM 12510 O O . GLU F 1 90 ? -53.012 45.531 -38.666 1.00 39.29 104 GLU F O 1
ATOM 12516 N N . SER F 1 91 ? -54.317 44.493 -37.159 1.00 39.49 105 SER F N 1
ATOM 12517 C CA . SER F 1 91 ? -53.362 44.527 -36.063 1.00 40.16 105 SER F CA 1
ATOM 12518 C C . SER F 1 91 ? -52.094 43.701 -36.309 1.00 39.15 105 SER F C 1
ATOM 12519 O O . SER F 1 91 ? -51.063 43.998 -35.743 1.00 39.45 105 SER F O 1
ATOM 12522 N N . TRP F 1 92 ? -52.156 42.711 -37.185 1.00 39.21 106 TRP F N 1
ATOM 12523 C CA . TRP F 1 92 ? -50.967 41.956 -37.574 1.00 38.81 106 TRP F CA 1
ATOM 12524 C C . TRP F 1 92 ? -49.871 42.783 -38.253 1.00 38.88 106 TRP F C 1
ATOM 12525 O O . TRP F 1 92 ? -48.715 42.369 -38.310 1.00 37.95 106 TRP F O 1
ATOM 12536 N N . TYR F 1 93 ? -50.220 43.956 -38.763 1.00 39.70 107 TYR F N 1
ATOM 12537 C CA . TYR F 1 93 ? -49.232 44.809 -39.399 1.00 38.91 107 TYR F CA 1
ATOM 12538 C C . TYR F 1 93 ? -48.395 45.421 -38.323 1.00 40.07 107 TYR F C 1
ATOM 12539 O O . TYR F 1 93 ? -47.181 45.479 -38.429 1.00 38.66 107 TYR F O 1
ATOM 12548 N N . THR F 1 94 ? -49.061 45.839 -37.255 1.00 41.67 108 THR F N 1
ATOM 12549 C CA . THR F 1 94 ? -48.385 46.574 -36.196 1.00 42.83 108 THR F CA 1
ATOM 12550 C C . THR F 1 94 ? -47.860 45.674 -35.084 1.00 43.02 108 THR F C 1
ATOM 12551 O O . THR F 1 94 ? -46.814 45.976 -34.498 1.00 43.08 108 THR F O 1
ATOM 12558 N N . ASN F 1 95 ? -48.588 44.609 -34.758 1.00 42.74 109 ASN F N 1
ATOM 12559 C CA . ASN F 1 95 ? -48.035 43.599 -33.872 1.00 42.84 109 ASN F CA 1
ATOM 12560 C C . ASN F 1 95 ? -48.141 42.168 -34.406 1.00 42.45 109 ASN F C 1
ATOM 12561 O O . ASN F 1 95 ? -49.096 41.420 -34.176 1.00 43.68 109 ASN F O 1
ATOM 12566 N N . THR F 1 96 ? -47.095 41.809 -35.132 1.00 41.04 110 THR F N 1
ATOM 12567 C CA . THR F 1 96 ? -47.108 40.667 -35.985 1.00 40.77 110 THR F CA 1
ATOM 12568 C C . THR F 1 96 ? -46.965 39.432 -35.161 1.00 40.50 110 THR F C 1
ATOM 12569 O O . THR F 1 96 ? -45.994 39.302 -34.437 1.00 41.45 110 THR F O 1
ATOM 12573 N N . PRO F 1 97 ? -47.901 38.481 -35.297 1.00 41.08 111 PRO F N 1
ATOM 12574 C CA . PRO F 1 97 ? -47.699 37.242 -34.546 1.00 40.35 111 PRO F CA 1
ATOM 12575 C C . PRO F 1 97 ? -46.407 36.537 -34.992 1.00 39.92 111 PRO F C 1
ATOM 12576 O O . PRO F 1 97 ? -45.985 36.673 -36.136 1.00 38.10 111 PRO F O 1
ATOM 12580 N N . GLU F 1 98 ? -45.818 35.777 -34.088 1.00 41.36 112 GLU F N 1
ATOM 12581 C CA . GLU F 1 98 ? -44.601 35.026 -34.383 1.00 41.90 112 GLU F CA 1
ATOM 12582 C C . GLU F 1 98 ? -44.794 33.992 -35.480 1.00 41.01 112 GLU F C 1
ATOM 12583 O O . GLU F 1 98 ? -43.878 33.699 -36.212 1.00 41.18 112 GLU F O 1
ATOM 12589 N N . TRP F 1 99 ? -45.989 33.452 -35.625 1.00 40.33 113 TRP F N 1
ATOM 12590 C CA . TRP F 1 99 ? -46.209 32.452 -36.667 1.00 39.45 113 TRP F CA 1
ATOM 12591 C C . TRP F 1 99 ? -46.415 33.052 -38.055 1.00 38.82 113 TRP F C 1
ATOM 12592 O O . TRP F 1 99 ? -46.451 32.326 -38.998 1.00 38.25 113 TRP F O 1
ATOM 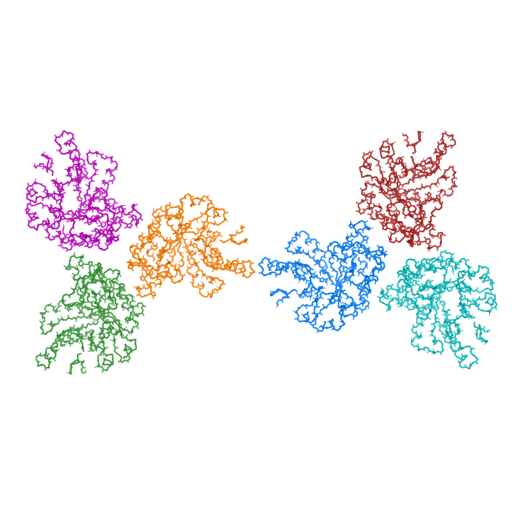12603 N N . LEU F 1 100 ? -46.551 34.374 -38.163 1.00 38.85 114 LEU F N 1
ATOM 12604 C CA . LEU F 1 100 ? -46.797 35.006 -39.428 1.00 39.28 114 LEU F CA 1
ATOM 12605 C C . LEU F 1 100 ? -45.475 35.475 -40.064 1.00 39.32 114 LEU F C 1
ATOM 12606 O O . LEU F 1 100 ? -44.815 36.416 -39.574 1.00 37.66 114 LEU F O 1
ATOM 12611 N N . GLY F 1 101 ? -45.102 34.810 -41.152 1.00 39.72 115 GLY F N 1
ATOM 12612 C CA . GLY F 1 101 ? -43.783 34.982 -41.772 1.00 40.31 115 GLY F CA 1
ATOM 12613 C C . GLY F 1 101 ? -43.822 35.919 -42.974 1.00 41.36 115 GLY F C 1
ATOM 12614 O O . GLY F 1 101 ? -44.776 36.695 -43.141 1.00 40.10 115 GLY F O 1
ATOM 12615 N N . GLU F 1 102 ? -42.785 35.830 -43.812 1.00 40.63 116 GLU F N 1
ATOM 12616 C CA . GLU F 1 102 ? -42.585 36.786 -44.887 1.00 42.18 116 GLU F CA 1
ATOM 12617 C C . GLU F 1 102 ? -43.605 36.622 -46.017 1.00 40.85 116 GLU F C 1
ATOM 12618 O O . GLU F 1 102 ? -44.231 35.586 -46.174 1.00 40.83 116 GLU F O 1
ATOM 12624 N N . GLU F 1 103 ? -43.739 37.665 -46.819 1.00 41.69 117 GLU F N 1
ATOM 12625 C CA . GLU F 1 103 ? -44.669 37.649 -47.938 1.00 41.26 117 GLU F CA 1
ATOM 12626 C C . GLU F 1 103 ? -44.090 36.798 -49.052 1.00 40.83 117 GLU F C 1
ATOM 12627 O O . GLU F 1 103 ? -42.892 36.817 -49.308 1.00 40.88 117 GLU F O 1
ATOM 12633 N N . ASP F 1 104 ? -44.942 36.034 -49.713 1.00 40.61 118 ASP F N 1
ATOM 12634 C CA . ASP F 1 104 ? -44.497 35.159 -50.778 1.00 40.85 118 ASP F CA 1
ATOM 12635 C C . ASP F 1 104 ? -44.191 36.028 -52.007 1.00 41.35 118 ASP F C 1
ATOM 12636 O O . ASP F 1 104 ? -45.109 36.628 -52.569 1.00 40.12 118 ASP F O 1
ATOM 12641 N N . PRO F 1 105 ? -42.905 36.113 -52.424 1.00 42.69 119 PRO F N 1
ATOM 12642 C CA . PRO F 1 105 ? -42.574 36.972 -53.568 1.00 42.89 119 PRO F CA 1
ATOM 12643 C C . PRO F 1 105 ? -43.256 36.606 -54.867 1.00 42.64 119 PRO F C 1
ATOM 12644 O O . PRO F 1 105 ? -43.231 37.388 -55.781 1.00 42.84 119 PRO F O 1
ATOM 12648 N N . ALA F 1 106 ? -43.811 35.407 -54.978 1.00 42.19 120 ALA F N 1
ATOM 12649 C CA . ALA F 1 106 ? -44.452 35.012 -56.212 1.00 41.72 120 ALA F CA 1
ATOM 12650 C C . ALA F 1 106 ? -45.949 35.219 -56.114 1.00 41.23 120 ALA F C 1
ATOM 12651 O O . ALA F 1 106 ? -46.614 35.229 -57.138 1.00 40.10 120 ALA F O 1
ATOM 12653 N N . TRP F 1 107 ? -46.476 35.360 -54.887 1.00 40.61 121 TRP F N 1
ATOM 12654 C CA . TRP F 1 107 ? -47.896 35.539 -54.663 1.00 40.78 121 TRP F CA 1
ATOM 12655 C C . TRP F 1 107 ? -48.138 36.675 -53.693 1.00 39.75 121 TRP F C 1
ATOM 12656 O O . TRP F 1 107 ? -48.339 36.443 -52.515 1.00 39.15 121 TRP F O 1
ATOM 12667 N N . PRO F 1 108 ? -48.110 37.919 -54.191 1.00 40.28 122 PRO F N 1
ATOM 12668 C CA . PRO F 1 108 ? -48.390 39.078 -53.323 1.00 39.44 122 PRO F CA 1
ATOM 12669 C C . PRO F 1 108 ? -49.684 38.949 -52.506 1.00 38.94 122 PRO F C 1
ATOM 12670 O O . PRO F 1 108 ? -50.683 38.436 -53.008 1.00 39.32 122 PRO F O 1
ATOM 12674 N N . GLY F 1 109 ? -49.626 39.315 -51.230 1.00 37.63 123 GLY F N 1
ATOM 12675 C CA . GLY F 1 109 ? -50.781 39.192 -50.336 1.00 37.91 123 GLY F CA 1
ATOM 12676 C C . GLY F 1 109 ? -50.851 37.883 -49.581 1.00 38.17 123 GLY F C 1
ATOM 12677 O O . GLY F 1 109 ? -51.680 37.738 -48.653 1.00 38.51 123 GLY F O 1
ATOM 12678 N N . ASN F 1 110 ? -50.003 36.921 -49.979 1.00 38.69 124 ASN F N 1
ATOM 12679 C CA . ASN F 1 110 ? -49.859 35.634 -49.294 1.00 38.23 124 ASN F CA 1
ATOM 12680 C C . ASN F 1 110 ? -48.590 35.687 -48.439 1.00 38.47 124 ASN F C 1
ATOM 12681 O O . ASN F 1 110 ? -47.571 36.214 -48.851 1.00 37.56 124 ASN F O 1
ATOM 12686 N N . TYR F 1 111 ? -48.669 35.117 -47.245 1.00 39.10 125 TYR F N 1
ATOM 12687 C CA . TYR F 1 111 ? -47.589 35.214 -46.255 1.00 38.09 125 TYR F CA 1
ATOM 12688 C C . TYR F 1 111 ? -47.326 33.840 -45.718 1.00 36.72 125 TYR F C 1
ATOM 12689 O O . TYR F 1 111 ? -48.251 33.207 -45.233 1.00 36.31 125 TYR F O 1
ATOM 12698 N N . PHE F 1 112 ? -46.085 33.367 -45.743 1.00 37.02 126 PHE F N 1
ATOM 12699 C CA . PHE F 1 112 ? -45.823 32.018 -45.162 1.00 37.97 126 PHE F CA 1
ATOM 12700 C C . PHE F 1 112 ? -46.154 32.043 -43.677 1.00 37.78 126 PHE F C 1
ATOM 12701 O O . PHE F 1 112 ? -45.928 33.039 -42.989 1.00 36.68 126 PHE F O 1
ATOM 12709 N N . VAL F 1 113 ? -46.679 30.935 -43.191 1.00 39.18 127 VAL F N 1
ATOM 12710 C CA . VAL F 1 113 ? -47.007 30.801 -41.782 1.00 38.30 127 VAL F CA 1
ATOM 12711 C C . VAL F 1 113 ? -46.348 29.574 -41.146 1.00 38.52 127 VAL F C 1
ATOM 12712 O O . VAL F 1 113 ? -46.256 28.500 -41.756 1.00 38.32 127 VAL F O 1
ATOM 12716 N N . LYS F 1 114 ? -45.933 29.737 -39.886 1.00 38.70 128 LYS F N 1
ATOM 12717 C CA . LYS F 1 114 ? -45.551 28.625 -39.048 1.00 37.51 128 LYS F CA 1
ATOM 12718 C C . LYS F 1 114 ? -46.842 27.908 -38.689 1.00 36.91 128 LYS F C 1
ATOM 12719 O O . LYS F 1 114 ? -47.468 28.097 -37.648 1.00 35.96 128 LYS F O 1
ATOM 12725 N N . TYR F 1 115 ? -47.203 27.013 -39.577 1.00 38.83 129 TYR F N 1
ATOM 12726 C CA . TYR F 1 115 ? -48.502 26.300 -39.545 1.00 38.79 129 TYR F CA 1
ATOM 12727 C C . TYR F 1 115 ? -48.721 25.368 -38.343 1.00 38.61 129 TYR F C 1
ATOM 12728 O O . TYR F 1 115 ? -49.812 24.867 -38.134 1.00 38.65 129 TYR F O 1
ATOM 12737 N N . TRP F 1 116 ? -47.653 25.117 -37.596 1.00 39.54 130 TRP F N 1
ATOM 12738 C CA . TRP F 1 116 ? -47.687 24.240 -36.464 1.00 39.05 130 TRP F CA 1
ATOM 12739 C C . TRP F 1 116 ? -48.119 24.983 -35.217 1.00 38.62 130 TRP F C 1
ATOM 12740 O O . TRP F 1 116 ? -48.425 24.344 -34.230 1.00 39.64 130 TRP F O 1
ATOM 12751 N N . TYR F 1 117 ? -48.183 26.319 -35.266 1.00 37.84 131 TYR F N 1
ATOM 12752 C CA . TYR F 1 117 ? -48.663 27.084 -34.116 1.00 37.86 131 TYR F CA 1
ATOM 12753 C C . TYR F 1 117 ? -50.189 26.965 -33.968 1.00 39.62 131 TYR F C 1
ATOM 12754 O O . TYR F 1 117 ? -50.919 26.977 -34.970 1.00 39.43 131 TYR F O 1
ATOM 12763 N N . ASN F 1 118 ? -50.651 26.914 -32.711 1.00 39.71 132 ASN F N 1
ATOM 12764 C CA . ASN F 1 118 ? -52.038 26.677 -32.371 1.00 39.05 132 ASN F CA 1
ATOM 12765 C C . ASN F 1 118 ? -52.939 27.699 -33.006 1.00 39.52 132 ASN F C 1
ATOM 12766 O O . ASN F 1 118 ? -53.958 27.328 -33.550 1.00 38.02 132 ASN F O 1
ATOM 12771 N N . GLU F 1 119 ? -52.554 28.980 -32.926 1.00 39.42 133 GLU F N 1
ATOM 12772 C CA . GLU F 1 119 ? -53.370 30.041 -33.458 1.00 39.64 133 GLU F CA 1
ATOM 12773 C C . GLU F 1 119 ? -53.698 29.881 -34.963 1.00 39.49 133 GLU F C 1
ATOM 12774 O O . GLU F 1 119 ? -54.813 30.142 -35.376 1.00 39.58 133 GLU F O 1
ATOM 12780 N N . TRP F 1 120 ? -52.710 29.480 -35.760 1.00 40.46 134 TRP F N 1
ATOM 12781 C CA . TRP F 1 120 ? -52.889 29.232 -37.196 1.00 39.39 134 TRP F CA 1
ATOM 12782 C C . TRP F 1 120 ? -53.812 28.032 -37.421 1.00 38.87 134 TRP F C 1
ATOM 12783 O O . TRP F 1 120 ? -54.738 28.092 -38.220 1.00 36.76 134 TRP F O 1
ATOM 12794 N N . LYS F 1 121 ? -53.554 26.939 -36.693 1.00 39.52 135 LYS F N 1
ATOM 12795 C CA . LYS F 1 121 ? -54.363 25.747 -36.823 1.00 39.47 135 LYS F CA 1
ATOM 12796 C C . LYS F 1 121 ? -55.832 26.091 -36.620 1.00 40.08 135 LYS F C 1
ATOM 12797 O O . LYS F 1 121 ? -56.726 25.604 -37.379 1.00 39.45 135 LYS F O 1
ATOM 12803 N N . GLU F 1 122 ? -56.073 26.953 -35.636 1.00 38.92 136 GLU F N 1
ATOM 12804 C CA . GLU F 1 122 ? -57.428 27.326 -35.261 1.00 39.92 136 GLU F CA 1
ATOM 12805 C C . GLU F 1 122 ? -58.103 28.315 -36.243 1.00 40.03 136 GLU F C 1
ATOM 12806 O O . GLU F 1 122 ? -59.330 28.306 -36.420 1.00 39.74 136 GLU F O 1
ATOM 12812 N N . ILE F 1 123 ? -57.309 29.169 -36.861 1.00 37.78 137 ILE F N 1
ATOM 12813 C CA . ILE F 1 123 ? -57.780 29.914 -37.993 1.00 39.07 137 ILE F CA 1
ATOM 12814 C C . ILE F 1 123 ? -58.315 28.929 -39.069 1.00 39.32 137 ILE F C 1
ATOM 12815 O O . ILE F 1 123 ? -59.473 29.042 -39.475 1.00 38.06 137 ILE F O 1
ATOM 12820 N N . VAL F 1 124 ? -57.488 27.953 -39.444 1.00 38.44 138 VAL F N 1
ATOM 12821 C CA . VAL F 1 124 ? -57.849 26.959 -40.454 1.00 39.23 138 VAL F CA 1
ATOM 12822 C C . VAL F 1 124 ? -59.069 26.123 -40.065 1.00 38.47 138 VAL F C 1
ATOM 12823 O O . VAL F 1 124 ? -59.958 25.910 -40.889 1.00 37.54 138 VAL F O 1
ATOM 12827 N N . PHE F 1 125 ? -59.142 25.675 -38.822 1.00 38.61 139 PHE F N 1
ATOM 12828 C CA . PHE F 1 125 ? -60.374 25.015 -38.357 1.00 38.43 139 PHE F CA 1
ATOM 12829 C C . PHE F 1 125 ? -61.601 25.956 -38.470 1.00 39.52 139 PHE F C 1
ATOM 12830 O O . PHE F 1 125 ? -62.717 25.503 -38.751 1.00 40.66 139 PHE F O 1
ATOM 12838 N N . SER F 1 126 ? -61.403 27.252 -38.247 1.00 38.89 140 SER F N 1
ATOM 12839 C CA . SER F 1 126 ? -62.488 28.176 -38.297 1.00 38.54 140 SER F CA 1
ATOM 12840 C C . SER F 1 126 ? -62.936 28.335 -39.749 1.00 38.13 140 SER F C 1
ATOM 12841 O O . SER F 1 126 ? -64.114 28.464 -39.989 1.00 37.55 140 SER F O 1
ATOM 12844 N N . TYR F 1 127 ? -61.984 28.322 -40.692 1.00 38.19 141 TYR F N 1
ATOM 12845 C CA . TYR F 1 127 ? -62.235 28.371 -42.164 1.00 38.79 141 TYR F CA 1
ATOM 12846 C C . TYR F 1 127 ? -62.996 27.128 -42.626 1.00 38.74 141 TYR F C 1
ATOM 12847 O O . TYR F 1 127 ? -64.023 27.196 -43.330 1.00 39.57 141 TYR F O 1
ATOM 12856 N N . LEU F 1 128 ? -62.505 25.979 -42.209 1.00 38.91 142 LEU F N 1
ATOM 12857 C CA . LEU F 1 128 ? -63.188 24.704 -42.478 1.00 39.77 142 LEU F CA 1
ATOM 12858 C C . LEU F 1 128 ? -64.607 24.638 -41.930 1.00 39.31 142 LEU F C 1
ATOM 12859 O O . LEU F 1 128 ? -65.433 23.949 -42.504 1.00 36.82 142 LEU F O 1
ATOM 12864 N N . ASP F 1 129 ? -64.859 25.317 -40.809 1.00 39.32 143 ASP F N 1
ATOM 12865 C CA . ASP F 1 129 ? -66.185 25.314 -40.172 1.00 38.96 143 ASP F CA 1
ATOM 12866 C C . ASP F 1 129 ? -67.178 25.913 -41.147 1.00 38.47 143 ASP F C 1
ATOM 12867 O O . ASP F 1 129 ? -68.284 25.429 -41.274 1.00 38.16 143 ASP F O 1
ATOM 12872 N N . ARG F 1 130 ? -66.747 26.963 -41.834 1.00 38.82 144 ARG F N 1
ATOM 12873 C CA . ARG F 1 130 ? -67.547 27.651 -42.849 1.00 39.01 144 ARG F CA 1
ATOM 12874 C C . ARG F 1 130 ? -67.769 26.829 -44.111 1.00 38.60 144 ARG F C 1
ATOM 12875 O O . ARG F 1 130 ? -68.878 26.773 -44.634 1.00 38.88 144 ARG F O 1
ATOM 12883 N N . VAL F 1 131 ? -66.693 26.217 -44.597 1.00 38.61 145 VAL F N 1
ATOM 12884 C CA . VAL F 1 131 ? -66.708 25.303 -45.734 1.00 38.70 145 VAL F CA 1
ATOM 12885 C C . VAL F 1 131 ? -67.707 24.132 -45.533 1.00 39.25 145 VAL F C 1
ATOM 12886 O O . VAL F 1 131 ? -68.520 23.834 -46.425 1.00 38.68 145 VAL F O 1
ATOM 12890 N N . ILE F 1 132 ? -67.684 23.525 -44.353 1.00 38.20 146 ILE F N 1
ATOM 12891 C CA . ILE F 1 132 ? -68.612 22.464 -44.009 1.00 39.02 146 ILE F CA 1
ATOM 12892 C C . ILE F 1 132 ? -70.082 22.907 -44.054 1.00 39.21 146 ILE F C 1
ATOM 12893 O O . ILE F 1 132 ? -70.947 22.231 -44.653 1.00 38.67 146 ILE F O 1
ATOM 12898 N N . ASP F 1 133 ? -70.358 24.051 -43.428 1.00 40.12 147 ASP F N 1
ATOM 12899 C CA . ASP F 1 133 ? -71.703 24.621 -43.411 1.00 39.36 147 ASP F CA 1
ATOM 12900 C C . ASP F 1 133 ? -72.207 25.058 -44.777 1.00 38.02 147 ASP F C 1
ATOM 12901 O O . ASP F 1 133 ? -73.425 25.048 -45.017 1.00 37.75 147 ASP F O 1
ATOM 12906 N N . GLN F 1 134 ? -71.298 25.429 -45.678 1.00 37.84 148 GLN F N 1
ATOM 12907 C CA . GLN F 1 134 ? -71.693 25.775 -47.058 1.00 38.07 148 GLN F CA 1
ATOM 12908 C C . GLN F 1 134 ? -72.246 24.586 -47.859 1.00 38.34 148 GLN F C 1
ATOM 12909 O O . GLN F 1 134 ? -73.047 24.771 -48.771 1.00 37.79 148 GLN F O 1
ATOM 12915 N N . GLY F 1 135 ? -71.836 23.368 -47.509 1.00 38.47 149 GLY F N 1
ATOM 12916 C CA . GLY F 1 135 ? -72.281 22.170 -48.230 1.00 38.19 149 GLY F CA 1
ATOM 12917 C C . GLY F 1 135 ? -71.242 21.619 -49.189 1.00 37.99 149 GLY F C 1
ATOM 12918 O O . GLY F 1 135 ? -71.549 20.762 -50.001 1.00 37.99 149 GLY F O 1
ATOM 12919 N N . PHE F 1 136 ? -70.005 22.099 -49.097 1.00 38.62 150 PHE F N 1
ATOM 12920 C CA . PHE F 1 136 ? -68.911 21.536 -49.891 1.00 38.86 150 PHE F CA 1
ATOM 12921 C C . PHE F 1 136 ? -68.646 20.060 -49.565 1.00 39.08 150 PHE F C 1
ATOM 12922 O O . PHE F 1 136 ? -68.744 19.646 -48.394 1.00 38.59 150 PHE F O 1
ATOM 12930 N N . LYS F 1 137 ? -68.278 19.291 -50.586 1.00 38.87 151 LYS F N 1
ATOM 12931 C CA . LYS F 1 137 ? -68.113 17.843 -50.425 1.00 40.69 151 LYS F CA 1
ATOM 12932 C C . LYS F 1 137 ? -66.653 17.422 -50.272 1.00 39.78 151 LYS F C 1
ATOM 12933 O O . LYS F 1 137 ? -66.359 16.240 -50.035 1.00 40.09 151 LYS F O 1
ATOM 12939 N N . GLY F 1 138 ? -65.747 18.374 -50.414 1.00 39.08 152 GLY F N 1
ATOM 12940 C CA . GLY F 1 138 ? -64.341 18.082 -50.283 1.00 39.06 152 GLY F CA 1
ATOM 12941 C C . GLY F 1 138 ? -63.559 19.333 -49.987 1.00 39.10 152 GLY F C 1
ATOM 12942 O O . GLY F 1 138 ? -64.087 20.463 -50.077 1.00 38.00 152 GLY F O 1
ATOM 12943 N N . ILE F 1 139 ? -62.300 19.128 -49.613 1.00 39.65 153 ILE F N 1
ATOM 12944 C CA . ILE F 1 139 ? -61.384 20.230 -49.347 1.00 39.87 153 ILE F CA 1
ATOM 12945 C C . ILE F 1 139 ? -60.101 19.922 -50.094 1.00 40.11 153 ILE F C 1
ATOM 12946 O O . ILE F 1 139 ? -59.677 18.768 -50.146 1.00 39.18 153 ILE F O 1
ATOM 12951 N N . TYR F 1 140 ? -59.517 20.975 -50.655 1.00 40.06 154 TYR F N 1
ATOM 12952 C CA . TYR F 1 140 ? -58.308 20.931 -51.496 1.00 40.60 154 TYR F CA 1
ATOM 12953 C C . TYR F 1 140 ? -57.280 21.880 -50.851 1.00 40.20 154 TYR F C 1
ATOM 12954 O O . TYR F 1 140 ? -57.517 23.093 -50.678 1.00 39.35 154 TYR F O 1
ATOM 12963 N N . LEU F 1 141 ? -56.190 21.285 -50.392 1.00 40.43 155 LEU F N 1
ATOM 12964 C CA . LEU F 1 141 ? -55.347 21.928 -49.370 1.00 39.72 155 LEU F CA 1
ATOM 12965 C C . LEU F 1 141 ? -54.071 22.379 -49.997 1.00 38.47 155 LEU F C 1
ATOM 12966 O O . LEU F 1 141 ? -53.269 21.565 -50.416 1.00 39.24 155 LEU F O 1
ATOM 12971 N N . ASP F 1 142 ? -53.922 23.693 -50.117 1.00 38.68 156 ASP F N 1
ATOM 12972 C CA . ASP F 1 142 ? -52.749 24.279 -50.725 1.00 38.50 156 ASP F CA 1
ATOM 12973 C C . ASP F 1 142 ? -51.633 24.623 -49.730 1.00 38.70 156 ASP F C 1
ATOM 12974 O O . ASP F 1 142 ? -51.854 24.946 -48.565 1.00 40.65 156 ASP F O 1
ATOM 12979 N N . ARG F 1 143 ? -50.432 24.543 -50.246 1.00 40.07 157 ARG F N 1
ATOM 12980 C CA . ARG F 1 143 ? -49.190 24.920 -49.602 1.00 40.08 157 ARG F CA 1
ATOM 12981 C C . ARG F 1 143 ? -48.836 23.984 -48.479 1.00 40.21 157 ARG F C 1
ATOM 12982 O O . ARG F 1 143 ? -48.219 24.352 -47.476 1.00 38.92 157 ARG F O 1
ATOM 12990 N N . ILE F 1 144 ? -49.127 22.716 -48.759 1.00 41.19 158 ILE F N 1
ATOM 12991 C CA . ILE F 1 144 ? -48.440 21.586 -48.112 1.00 40.59 158 ILE F CA 1
ATOM 12992 C C . ILE F 1 144 ? -46.916 21.841 -48.170 1.00 40.44 158 ILE F C 1
ATOM 12993 O O . ILE F 1 144 ? -46.188 21.605 -47.203 1.00 40.72 158 ILE F O 1
ATOM 12998 N N . ASP F 1 145 ? -46.438 22.371 -49.293 1.00 40.49 159 ASP F N 1
ATOM 12999 C CA . ASP F 1 145 ? -45.016 22.583 -49.449 1.00 39.66 159 ASP F CA 1
ATOM 13000 C C . ASP F 1 145 ? -44.413 23.699 -48.607 1.00 39.76 159 ASP F C 1
ATOM 13001 O O . ASP F 1 145 ? -43.227 23.990 -48.776 1.00 41.72 159 ASP F O 1
ATOM 13006 N N . SER F 1 146 ? -45.180 24.318 -47.698 1.00 38.84 160 SER F N 1
ATOM 13007 C CA . SER F 1 146 ? -44.587 25.168 -46.682 1.00 39.86 160 SER F CA 1
ATOM 13008 C C . SER F 1 146 ? -43.647 24.394 -45.750 1.00 38.77 160 SER F C 1
ATOM 13009 O O . SER F 1 146 ? -42.747 24.962 -45.194 1.00 38.95 160 SER F O 1
ATOM 13012 N N . PHE F 1 147 ? -43.840 23.100 -45.609 1.00 38.96 161 PHE F N 1
ATOM 13013 C CA . PHE F 1 147 ? -42.852 22.266 -44.921 1.00 38.85 161 PHE F CA 1
ATOM 13014 C C . PHE F 1 147 ? -41.453 22.439 -45.510 1.00 38.59 161 PHE F C 1
ATOM 13015 O O . PHE F 1 147 ? -40.494 22.616 -44.765 1.00 38.59 161 PHE F O 1
ATOM 13023 N N . GLU F 1 148 ? -41.347 22.495 -46.837 1.00 39.17 162 GLU F N 1
ATOM 13024 C CA . GLU F 1 148 ? -40.054 22.745 -47.486 1.00 39.65 162 GLU F CA 1
ATOM 13025 C C . GLU F 1 148 ? -39.576 24.181 -47.274 1.00 39.22 162 GLU F C 1
ATOM 13026 O O . GLU F 1 148 ? -38.380 24.418 -47.055 1.00 39.88 162 GLU F O 1
ATOM 13032 N N . TYR F 1 149 ? -40.493 25.143 -47.342 1.00 39.59 163 TYR F N 1
ATOM 13033 C CA . TYR F 1 149 ? -40.124 26.542 -47.087 1.00 38.19 163 TYR F CA 1
ATOM 13034 C C . TYR F 1 149 ? -39.396 26.693 -45.748 1.00 37.95 163 TYR F C 1
ATOM 13035 O O . TYR F 1 149 ? -38.264 27.158 -45.707 1.00 36.17 163 TYR F O 1
ATOM 13044 N N . TRP F 1 150 ? -40.018 26.244 -44.661 1.00 38.81 164 TRP F N 1
ATOM 13045 C CA . TRP F 1 150 ? -39.412 26.423 -43.327 1.00 38.53 164 TRP F CA 1
ATOM 13046 C C . TRP F 1 150 ? -38.159 25.593 -43.106 1.00 39.50 164 TRP F C 1
ATOM 13047 O O . TRP F 1 150 ? -37.250 26.044 -42.425 1.00 40.45 164 TRP F O 1
ATOM 13058 N N . ALA F 1 151 ? -38.076 24.415 -43.702 1.00 38.90 165 ALA F N 1
ATOM 13059 C CA . ALA F 1 151 ? -36.830 23.662 -43.663 1.00 40.51 165 ALA F CA 1
ATOM 13060 C C . ALA F 1 151 ? -35.709 24.421 -44.382 1.00 40.92 165 ALA F C 1
ATOM 13061 O O . ALA F 1 151 ? -34.610 24.488 -43.869 1.00 39.83 165 ALA F O 1
ATOM 13063 N N . GLN F 1 152 ? -35.990 24.938 -45.586 1.00 42.42 166 GLN F N 1
ATOM 13064 C CA . GLN F 1 152 ? -34.978 25.631 -46.434 1.00 44.03 166 GLN F CA 1
ATOM 13065 C C . GLN F 1 152 ? -34.482 26.927 -45.791 1.00 43.50 166 GLN F C 1
ATOM 13066 O O . GLN F 1 152 ? -33.370 27.334 -46.020 1.00 46.07 166 GLN F O 1
ATOM 13072 N N . GLU F 1 153 ? -35.318 27.536 -44.965 1.00 43.51 167 GLU F N 1
ATOM 13073 C CA . GLU F 1 153 ? -34.989 28.703 -44.174 1.00 43.12 167 GLU F CA 1
ATOM 13074 C C . GLU F 1 153 ? -34.168 28.402 -42.921 1.00 43.02 167 GLU F C 1
ATOM 13075 O O . GLU F 1 153 ? -33.770 29.331 -42.214 1.00 42.39 167 GLU F O 1
ATOM 13081 N N . GLY F 1 154 ? -33.990 27.120 -42.597 1.00 42.01 168 GLY F N 1
ATOM 13082 C CA . GLY F 1 154 ? -33.225 26.717 -41.409 1.00 41.34 168 GLY F CA 1
ATOM 13083 C C . GLY F 1 154 ? -33.933 26.944 -40.085 1.00 40.08 168 GLY F C 1
ATOM 13084 O O . GLY F 1 154 ? -33.321 26.933 -39.005 1.00 37.82 168 GLY F O 1
ATOM 13085 N N . VAL F 1 155 ? -35.240 27.100 -40.169 1.00 40.84 169 VAL F N 1
ATOM 13086 C CA . VAL F 1 155 ? -36.050 27.480 -39.014 1.00 41.37 169 VAL F CA 1
ATOM 13087 C C . VAL F 1 155 ? -36.366 26.278 -38.102 1.00 40.23 169 VAL F C 1
ATOM 13088 O O . VAL F 1 155 ? -36.388 26.390 -36.877 1.00 38.54 169 VAL F O 1
ATOM 13092 N N . ILE F 1 156 ? -36.629 25.139 -38.726 1.00 40.06 170 ILE F N 1
ATOM 13093 C CA . ILE F 1 156 ? -36.802 23.863 -38.040 1.00 39.38 170 ILE F CA 1
ATOM 13094 C C . ILE F 1 156 ? -36.244 22.776 -38.940 1.00 36.90 170 ILE F C 1
ATOM 13095 O O . ILE F 1 156 ? -35.983 23.029 -40.103 1.00 36.72 170 ILE F O 1
ATOM 13100 N N . SER F 1 157 ? -36.063 21.578 -38.418 1.00 35.54 171 SER F N 1
ATOM 13101 C CA . SER F 1 157 ? -35.507 20.500 -39.219 1.00 35.61 171 SER F CA 1
ATOM 13102 C C . SER F 1 157 ? -36.516 20.147 -40.328 1.00 35.89 171 SER F C 1
ATOM 13103 O O . SER F 1 157 ? -37.709 20.495 -40.247 1.00 35.44 171 SER F O 1
ATOM 13106 N N . ARG F 1 158 ? -36.029 19.525 -41.398 1.00 36.66 172 ARG F N 1
ATOM 13107 C CA . ARG F 1 158 ? -36.929 19.084 -42.477 1.00 37.25 172 ARG F CA 1
ATOM 13108 C C . ARG F 1 158 ? -37.894 17.987 -41.989 1.00 36.51 172 ARG F C 1
ATOM 13109 O O . ARG F 1 158 ? -39.081 18.007 -42.311 1.00 35.71 172 ARG F O 1
ATOM 13117 N N . ARG F 1 159 ? -37.396 17.067 -41.167 1.00 36.87 173 ARG F N 1
ATOM 13118 C CA . ARG F 1 159 ? -38.241 16.054 -40.570 1.00 38.74 173 ARG F CA 1
ATOM 13119 C C . ARG F 1 159 ? -39.307 16.677 -39.641 1.00 37.86 173 ARG F C 1
ATOM 13120 O O . ARG F 1 159 ? -40.486 16.312 -39.666 1.00 39.13 173 ARG F O 1
ATOM 13128 N N . SER F 1 160 ? -38.888 17.620 -38.825 1.00 38.50 174 SER F N 1
ATOM 13129 C CA . SER F 1 160 ? -39.841 18.316 -37.947 1.00 38.22 174 SER F CA 1
ATOM 13130 C C . SER F 1 160 ? -40.877 19.021 -38.760 1.00 36.84 174 SER F C 1
ATOM 13131 O O . SER F 1 160 ? -42.046 18.926 -38.462 1.00 37.90 174 SER F O 1
ATOM 13134 N N . ALA F 1 161 ? -40.478 19.709 -39.816 1.00 37.76 175 ALA F N 1
ATOM 13135 C CA . ALA F 1 161 ? -41.451 20.404 -40.649 1.00 38.00 175 ALA F CA 1
ATOM 13136 C C . ALA F 1 161 ? -42.452 19.474 -41.347 1.00 37.03 175 ALA F C 1
ATOM 13137 O O . ALA F 1 161 ? -43.651 19.781 -41.399 1.00 38.17 175 ALA F O 1
ATOM 13139 N N . ALA F 1 162 ? -41.949 18.383 -41.902 1.00 36.62 176 ALA F N 1
ATOM 13140 C CA . ALA F 1 162 ? -42.773 17.371 -42.538 1.00 37.79 176 ALA F CA 1
ATOM 13141 C C . ALA F 1 162 ? -43.768 16.770 -41.542 1.00 38.99 176 ALA F C 1
ATOM 13142 O O . ALA F 1 162 ? -44.971 16.744 -41.825 1.00 39.72 176 ALA F O 1
ATOM 13144 N N . ARG F 1 163 ? -43.261 16.286 -40.402 1.00 38.36 177 ARG F N 1
ATOM 13145 C CA . ARG F 1 163 ? -44.114 15.677 -39.371 1.00 39.63 177 ARG F CA 1
ATOM 13146 C C . ARG F 1 163 ? -45.186 16.635 -38.927 1.00 38.16 177 ARG F C 1
ATOM 13147 O O . ARG F 1 163 ? -46.331 16.282 -38.895 1.00 38.87 177 ARG F O 1
ATOM 13155 N N . LYS F 1 164 ? -44.846 17.890 -38.680 1.00 38.57 178 LYS F N 1
ATOM 13156 C CA . LYS F 1 164 ? -45.859 18.840 -38.267 1.00 38.43 178 LYS F CA 1
ATOM 13157 C C . LYS F 1 164 ? -46.956 19.035 -39.311 1.00 39.35 178 LYS F C 1
ATOM 13158 O O . LYS F 1 164 ? -48.134 19.330 -38.988 1.00 41.18 178 LYS F O 1
ATOM 13172 N N . ILE F 1 166 ? -47.892 16.804 -41.702 1.00 39.18 180 ILE F N 1
ATOM 13173 C CA . ILE F 1 166 ? -48.648 15.552 -41.792 1.00 38.06 180 ILE F CA 1
ATOM 13174 C C . ILE F 1 166 ? -49.641 15.539 -40.645 1.00 38.73 180 ILE F C 1
ATOM 13175 O O . ILE F 1 166 ? -50.814 15.305 -40.851 1.00 38.80 180 ILE F O 1
ATOM 13180 N N . ASN F 1 167 ? -49.154 15.796 -39.431 1.00 38.75 181 ASN F N 1
ATOM 13181 C CA . ASN F 1 167 ? -50.006 15.868 -38.251 1.00 37.94 181 ASN F CA 1
ATOM 13182 C C . ASN F 1 167 ? -51.093 16.874 -38.458 1.00 38.00 181 ASN F C 1
ATOM 13183 O O . ASN F 1 167 ? -52.219 16.549 -38.231 1.00 39.52 181 ASN F O 1
ATOM 13188 N N . PHE F 1 168 ? -50.783 18.034 -39.020 1.00 37.03 182 PHE F N 1
ATOM 13189 C CA . PHE F 1 168 ? -51.786 19.053 -39.276 1.00 37.02 182 PHE F CA 1
ATOM 13190 C C . PHE F 1 168 ? -52.864 18.672 -40.278 1.00 38.57 182 PHE F C 1
ATOM 13191 O O . PHE F 1 168 ? -54.086 18.867 -40.037 1.00 40.50 182 PHE F O 1
ATOM 13199 N N . VAL F 1 169 ? -52.456 18.057 -41.362 1.00 38.68 183 VAL F N 1
ATOM 13200 C CA . VAL F 1 169 ? -53.414 17.491 -42.279 1.00 37.75 183 VAL F CA 1
ATOM 13201 C C . VAL F 1 169 ? -54.284 16.393 -41.617 1.00 38.69 183 VAL F C 1
ATOM 13202 O O . VAL F 1 169 ? -55.474 16.300 -41.915 1.00 39.20 183 VAL F O 1
ATOM 13206 N N . LEU F 1 170 ? -53.719 15.590 -40.716 1.00 38.16 184 LEU F N 1
ATOM 13207 C CA . LEU F 1 170 ? -54.501 14.518 -40.040 1.00 38.59 184 LEU F CA 1
ATOM 13208 C C . LEU F 1 170 ? -55.510 15.112 -39.036 1.00 38.26 184 LEU F C 1
ATOM 13209 O O . LEU F 1 170 ? -56.601 14.563 -38.827 1.00 39.62 184 LEU F O 1
ATOM 13214 N N . GLU F 1 171 ? -55.126 16.227 -38.430 1.00 38.88 185 GLU F N 1
ATOM 13215 C CA . GLU F 1 171 ? -56.007 17.016 -37.552 1.00 40.49 185 GLU F CA 1
ATOM 13216 C C . GLU F 1 171 ? -57.139 17.657 -38.344 1.00 38.44 185 GLU F C 1
ATOM 13217 O O . GLU F 1 171 ? -58.305 17.651 -37.929 1.00 39.82 185 GLU F O 1
ATOM 13223 N N . ILE F 1 172 ? -56.797 18.209 -39.484 1.00 37.17 186 ILE F N 1
ATOM 13224 C CA . ILE F 1 172 ? -57.793 18.721 -40.397 1.00 38.50 186 ILE F CA 1
ATOM 13225 C C . ILE F 1 172 ? -58.811 17.655 -40.797 1.00 38.30 186 ILE F C 1
ATOM 13226 O O . ILE F 1 172 ? -60.023 17.908 -40.760 1.00 39.24 186 ILE F O 1
ATOM 13231 N N . ALA F 1 173 ? -58.315 16.473 -41.171 1.00 38.82 187 AL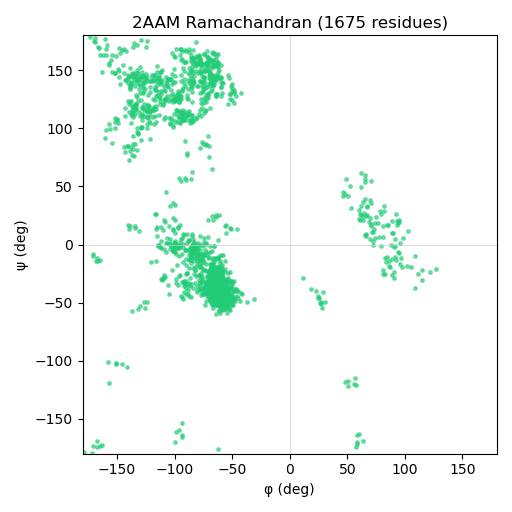A F N 1
ATOM 13232 C CA . ALA F 1 173 ? -59.172 15.336 -41.513 1.00 38.04 187 ALA F CA 1
ATOM 13233 C C . ALA F 1 173 ? -60.056 14.938 -40.380 1.00 37.03 187 ALA F C 1
ATOM 13234 O O . ALA F 1 173 ? -61.235 14.666 -40.581 1.00 37.39 187 ALA F O 1
ATOM 13236 N N . GLU F 1 174 ? -59.496 14.845 -39.188 1.00 36.80 188 GLU F N 1
ATOM 13237 C CA . GLU F 1 174 ? -60.313 14.480 -38.020 1.00 38.02 188 GLU F CA 1
ATOM 13238 C C . GLU F 1 174 ? -61.456 15.493 -37.749 1.00 37.65 188 GLU F C 1
ATOM 13239 O O . GLU F 1 174 ? -62.599 15.124 -37.484 1.00 37.39 188 GLU F O 1
ATOM 13245 N N . TYR F 1 175 ? -61.131 16.765 -37.891 1.00 37.11 189 TYR F N 1
ATOM 13246 C CA . TYR F 1 175 ? -62.058 17.850 -37.719 1.00 38.19 189 TYR F CA 1
ATOM 13247 C C . TYR F 1 175 ? -63.260 17.773 -38.676 1.00 38.67 189 TYR F C 1
ATOM 13248 O O . TYR F 1 175 ? -64.420 17.803 -38.227 1.00 38.59 189 TYR F O 1
ATOM 13257 N N . VAL F 1 176 ? -62.992 17.719 -39.979 1.00 38.95 190 VAL F N 1
ATOM 13258 C CA . VAL F 1 176 ? -64.096 17.717 -40.963 1.00 39.26 190 VAL F CA 1
ATOM 13259 C C . VAL F 1 176 ? -64.892 16.445 -40.941 1.00 38.45 190 VAL F C 1
ATOM 13260 O O . VAL F 1 176 ? -66.085 16.495 -41.129 1.00 39.71 190 VAL F O 1
ATOM 13264 N N . ARG F 1 177 ? -64.246 15.302 -40.711 1.00 38.64 191 ARG F N 1
ATOM 13265 C CA . ARG F 1 177 ? -64.927 13.987 -40.724 1.00 38.28 191 ARG F CA 1
ATOM 13266 C C . ARG F 1 177 ? -65.699 13.741 -39.473 1.00 39.21 191 ARG F C 1
ATOM 13267 O O . ARG F 1 177 ? -66.561 12.864 -39.450 1.00 38.58 191 ARG F O 1
ATOM 13275 N N . GLU F 1 178 ? -65.452 14.556 -38.441 1.00 40.10 192 GLU F N 1
ATOM 13276 C CA . GLU F 1 178 ? -66.363 14.585 -37.278 1.00 41.58 192 GLU F CA 1
ATOM 13277 C C . GLU F 1 178 ? -67.747 15.037 -37.775 1.00 40.41 192 GLU F C 1
ATOM 13278 O O . GLU F 1 178 ? -68.770 14.484 -37.424 1.00 38.69 192 GLU F O 1
ATOM 13284 N N . ARG F 1 179 ? -67.761 16.025 -38.653 1.00 40.35 193 ARG F N 1
ATOM 13285 C CA . ARG F 1 179 ? -69.007 16.584 -39.132 1.00 40.71 193 ARG F CA 1
ATOM 13286 C C . ARG F 1 179 ? -69.548 15.838 -40.365 1.00 40.16 193 ARG F C 1
ATOM 13287 O O . ARG F 1 179 ? -70.739 15.645 -40.507 1.00 39.37 193 ARG F O 1
ATOM 13295 N N . LYS F 1 180 ? -68.643 15.453 -41.264 1.00 39.60 194 LYS F N 1
ATOM 13296 C CA . LYS F 1 180 ? -68.992 15.007 -42.614 1.00 38.81 194 LYS F CA 1
ATOM 13297 C C . LYS F 1 180 ? -68.035 13.859 -42.914 1.00 38.10 194 LYS F C 1
ATOM 13298 O O . LYS F 1 180 ? -66.950 14.087 -43.475 1.00 37.23 194 LYS F O 1
ATOM 13304 N N . PRO F 1 181 ? -68.392 12.638 -42.475 1.00 38.18 195 PRO F N 1
ATOM 13305 C CA . PRO F 1 181 ? -67.506 11.474 -42.547 1.00 39.16 195 PRO F CA 1
ATOM 13306 C C . PRO F 1 181 ? -67.008 11.105 -43.933 1.00 39.35 195 PRO F C 1
ATOM 13307 O O . PRO F 1 181 ? -65.910 10.579 -44.051 1.00 40.22 195 PRO F O 1
ATOM 13311 N N . ASP F 1 182 ? -67.777 11.417 -44.969 1.00 40.39 196 ASP F N 1
ATOM 13312 C CA . ASP F 1 182 ? -67.342 11.182 -46.350 1.00 41.07 196 ASP F CA 1
ATOM 13313 C C . ASP F 1 182 ? -66.693 12.364 -47.038 1.00 41.64 196 ASP F C 1
ATOM 13314 O O . ASP F 1 182 ? -66.558 12.359 -48.259 1.00 41.73 196 ASP F O 1
ATOM 13327 N N . LEU F 1 184 ? -64.240 14.488 -48.895 1.00 40.63 198 LEU F N 1
ATOM 13328 C CA . LEU F 1 184 ? -62.985 14.315 -49.640 1.00 40.08 198 LEU F CA 1
ATOM 13329 C C . LEU F 1 184 ? -61.899 15.248 -49.114 1.00 38.87 198 LEU F C 1
ATOM 13330 O O . LEU F 1 184 ? -62.147 16.434 -48.779 1.00 37.83 198 LEU F O 1
ATOM 13335 N N . ILE F 1 185 ? -60.697 14.703 -49.037 1.00 38.18 199 ILE F N 1
ATOM 13336 C CA . ILE F 1 185 ? -59.549 15.447 -48.600 1.00 38.78 199 ILE F CA 1
ATOM 13337 C C . ILE F 1 185 ? -58.436 15.279 -49.633 1.00 38.03 199 ILE F C 1
ATOM 13338 O O . ILE F 1 185 ? -57.943 14.160 -49.846 1.00 36.66 199 ILE F O 1
ATOM 13343 N N . ILE F 1 186 ? -58.015 16.397 -50.232 1.00 38.07 200 ILE F N 1
ATOM 13344 C CA . ILE F 1 186 ? -57.078 16.385 -51.354 1.00 38.45 200 ILE F CA 1
ATOM 13345 C C . ILE F 1 186 ? -55.964 17.403 -51.124 1.00 39.03 200 ILE F C 1
ATOM 13346 O O . ILE F 1 186 ? -56.157 18.598 -51.374 1.00 39.41 200 ILE F O 1
ATOM 13351 N N . PRO F 1 187 ? -54.776 16.947 -50.681 1.00 38.77 201 PRO F N 1
ATOM 13352 C CA . PRO F 1 187 ? -53.641 17.870 -50.630 1.00 39.55 201 PRO F CA 1
ATOM 13353 C C . PRO F 1 187 ? -53.149 18.266 -52.017 1.00 40.02 201 PRO F C 1
ATOM 13354 O O . PRO F 1 187 ? -53.294 17.469 -52.963 1.00 42.22 201 PRO F O 1
ATOM 13358 N N . GLN F 1 188 ? -52.624 19.482 -52.163 1.00 39.06 202 GLN F N 1
ATOM 13359 C CA . GLN F 1 188 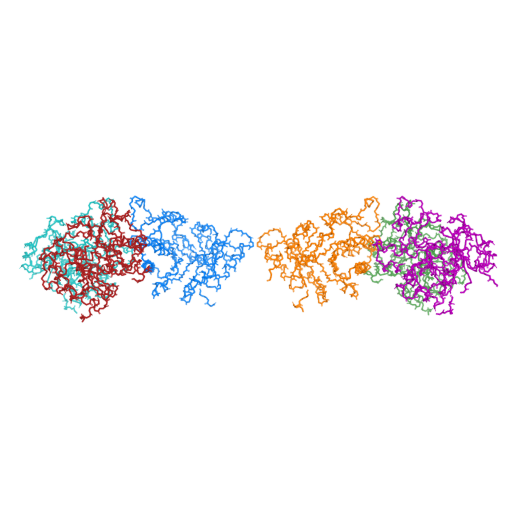? -52.042 19.934 -53.440 1.00 39.31 202 GLN F CA 1
ATOM 13360 C C . GLN F 1 188 ? -50.538 20.057 -53.315 1.00 39.39 202 GLN F C 1
ATOM 13361 O O . GLN F 1 188 ? -50.063 20.860 -52.500 1.00 40.72 202 GLN F O 1
ATOM 13367 N N . ASN F 1 189 ? -49.807 19.308 -54.159 1.00 40.17 203 ASN F N 1
ATOM 13368 C CA . ASN F 1 189 ? -48.344 19.262 -54.176 1.00 38.73 203 ASN F CA 1
ATOM 13369 C C . ASN F 1 189 ? -47.772 18.829 -52.825 1.00 38.45 203 ASN F C 1
ATOM 13370 O O . ASN F 1 189 ? -48.492 18.375 -51.986 1.00 38.39 203 ASN F O 1
ATOM 13375 N N . GLY F 1 190 ? -46.456 18.950 -52.638 1.00 39.53 204 GLY F N 1
ATOM 13376 C CA . GLY F 1 190 ? -45.800 18.458 -51.444 1.00 39.20 204 GLY F CA 1
ATOM 13377 C C . GLY F 1 190 ? -45.911 16.955 -51.238 1.00 39.36 204 GLY F C 1
ATOM 13378 O O . GLY F 1 190 ? -45.817 16.484 -50.113 1.00 37.20 204 GLY F O 1
ATOM 13379 N N . GLU F 1 191 ? -46.096 16.210 -52.325 1.00 38.98 205 GLU F N 1
ATOM 13380 C CA . GLU F 1 191 ? -46.339 14.758 -52.257 1.00 39.55 205 GLU F CA 1
ATOM 13381 C C . GLU F 1 191 ? -45.144 13.974 -51.745 1.00 38.13 205 GLU F C 1
ATOM 13382 O O . GLU F 1 191 ? -45.291 12.893 -51.207 1.00 39.89 205 GLU F O 1
ATOM 13388 N N . ASN F 1 192 ? -43.966 14.553 -51.901 1.00 38.59 206 ASN F N 1
ATOM 13389 C CA . ASN F 1 192 ? -42.744 14.056 -51.332 1.00 39.03 206 ASN F CA 1
ATOM 13390 C C . ASN F 1 192 ? -42.690 14.114 -49.803 1.00 39.23 206 ASN F C 1
ATOM 13391 O O . ASN F 1 192 ? -41.856 13.465 -49.179 1.00 38.09 206 ASN F O 1
ATOM 13396 N N . ILE F 1 193 ? -43.645 14.822 -49.189 1.00 39.33 207 ILE F N 1
ATOM 13397 C CA . ILE F 1 193 ? -43.836 14.719 -47.768 1.00 37.65 207 ILE F CA 1
ATOM 13398 C C . ILE F 1 193 ? -44.074 13.288 -47.319 1.00 37.51 207 ILE F C 1
ATOM 13399 O O . ILE F 1 193 ? -43.891 12.985 -46.156 1.00 36.86 207 ILE F O 1
ATOM 13404 N N . LEU F 1 194 ? -44.509 12.406 -48.228 1.00 39.79 208 LEU F N 1
ATOM 13405 C CA . LEU F 1 194 ? -44.811 10.997 -47.861 1.00 38.84 208 LEU F CA 1
ATOM 13406 C C . LEU F 1 194 ? -43.576 10.162 -47.502 1.00 38.96 208 LEU F C 1
ATOM 13407 O O . LEU F 1 194 ? -43.711 9.094 -46.885 1.00 37.92 208 LEU F O 1
ATOM 13412 N N . ASP F 1 195 ? -42.390 10.644 -47.872 1.00 38.23 209 ASP F N 1
ATOM 13413 C CA . ASP F 1 195 ? -41.130 10.125 -47.319 1.00 37.98 209 ASP F CA 1
ATOM 13414 C C . ASP F 1 195 ? -41.120 10.058 -45.785 1.00 37.55 209 ASP F C 1
ATOM 13415 O O . ASP F 1 195 ? -40.488 9.186 -45.236 1.00 37.67 209 ASP F O 1
ATOM 13420 N N . PHE F 1 196 ? -41.810 10.979 -45.110 1.00 37.04 210 PHE F N 1
ATOM 13421 C CA . PHE F 1 196 ? -41.919 11.015 -43.654 1.00 37.39 210 PHE F CA 1
ATOM 13422 C C . PHE F 1 196 ? -43.255 10.424 -43.116 1.00 37.97 210 PHE F C 1
ATOM 13423 O O . PHE F 1 196 ? -43.489 10.427 -41.915 1.00 38.12 210 PHE F O 1
ATOM 13431 N N . ASP F 1 197 ? -44.131 9.927 -43.982 1.00 37.89 211 ASP F N 1
ATOM 13432 C CA . ASP F 1 197 ? -45.429 9.358 -43.551 1.00 38.22 211 ASP F CA 1
ATOM 13433 C C . ASP F 1 197 ? -45.221 7.874 -43.221 1.00 38.30 211 ASP F C 1
ATOM 13434 O O . ASP F 1 197 ? -44.510 7.173 -43.951 1.00 36.87 211 ASP F O 1
ATOM 13439 N N . ASP F 1 198 ? -45.854 7.400 -42.141 1.00 37.88 212 ASP F N 1
ATOM 13440 C CA . ASP F 1 198 ? -45.856 5.959 -41.822 1.00 38.45 212 ASP F CA 1
ATOM 13441 C C . ASP F 1 198 ? -46.892 5.109 -42.593 1.00 38.45 212 ASP F C 1
ATOM 13442 O O . ASP F 1 198 ? -46.966 3.865 -42.420 1.00 38.28 212 ASP F O 1
ATOM 13447 N N . GLY F 1 199 ? -47.697 5.767 -43.411 1.00 37.21 213 GLY F N 1
ATOM 13448 C CA . GLY F 1 199 ? -48.797 5.130 -44.102 1.00 37.62 213 GLY F CA 1
ATOM 13449 C C . GLY F 1 199 ? -50.131 5.776 -43.790 1.00 37.16 213 GLY F C 1
ATOM 13450 O O . GLY F 1 199 ? -51.046 5.665 -44.578 1.00 36.59 213 GLY F O 1
ATOM 13451 N N . GLN F 1 200 ? -50.237 6.457 -42.652 1.00 38.03 214 GLN F N 1
ATOM 13452 C CA . GLN F 1 200 ? -51.502 7.019 -42.198 1.00 38.91 214 GLN F CA 1
ATOM 13453 C C . GLN F 1 200 ? -52.014 8.147 -43.097 1.00 38.67 214 GLN F C 1
ATOM 13454 O O . GLN F 1 200 ? -53.159 8.119 -43.509 1.00 37.08 214 GLN F O 1
ATOM 13460 N N . LEU F 1 201 ? -51.167 9.110 -43.436 1.00 38.36 215 LEU F N 1
ATOM 13461 C CA . LEU F 1 201 ? -51.623 10.189 -44.273 1.00 38.61 215 LEU F CA 1
ATOM 13462 C C . LEU F 1 201 ? -52.057 9.692 -45.634 1.00 38.25 215 LEU F C 1
ATOM 13463 O O . LEU F 1 201 ? -53.153 10.058 -46.079 1.00 36.73 215 LEU F O 1
ATOM 13468 N N . ALA F 1 202 ? -51.228 8.831 -46.247 1.00 36.89 216 ALA F N 1
ATOM 13469 C CA . ALA F 1 202 ? -51.536 8.215 -47.546 1.00 36.98 216 ALA F CA 1
ATOM 13470 C C . ALA F 1 202 ? -52.889 7.516 -47.567 1.00 36.60 216 ALA F C 1
ATOM 13471 O O . ALA F 1 202 ? -53.575 7.522 -48.589 1.00 36.80 216 ALA F O 1
ATOM 13473 N N . SER F 1 203 ? -53.232 6.883 -46.447 1.00 37.60 217 SER F N 1
ATOM 13474 C CA . SER F 1 203 ? -54.504 6.187 -46.268 1.00 38.15 217 SER F CA 1
ATOM 13475 C C . SER F 1 203 ? -55.679 7.174 -45.957 1.00 38.36 217 SER F C 1
ATOM 13476 O O . SER F 1 203 ? -56.817 6.934 -46.355 1.00 37.34 217 SER F O 1
ATOM 13479 N N . THR F 1 204 ? -55.383 8.293 -45.309 1.00 38.20 218 THR F N 1
ATOM 13480 C CA . THR F 1 204 ? -56.410 9.237 -44.883 1.00 38.62 218 THR F CA 1
ATOM 13481 C C . THR F 1 204 ? -56.919 10.095 -46.016 1.00 38.89 218 THR F C 1
ATOM 13482 O O . THR F 1 204 ? -58.093 10.417 -46.079 1.00 38.31 218 THR F O 1
ATOM 13486 N N . VAL F 1 205 ? -56.031 10.489 -46.917 1.00 39.65 219 VAL F N 1
ATOM 13487 C CA . VAL F 1 205 ? -56.448 11.302 -48.063 1.00 38.28 219 VAL F CA 1
ATOM 13488 C C . VAL F 1 205 ? -57.419 10.580 -48.990 1.00 38.23 219 VAL F C 1
ATOM 13489 O O . VAL F 1 205 ? -57.481 9.363 -49.005 1.00 38.63 219 VAL F O 1
ATOM 13493 N N . SER F 1 206 ? -58.216 11.338 -49.716 1.00 36.75 220 SER F N 1
ATOM 13494 C CA . SER F 1 206 ? -59.110 10.776 -50.718 1.00 37.74 220 SER F CA 1
ATOM 13495 C C . SER F 1 206 ? -58.368 10.727 -52.042 1.00 37.22 220 SER F C 1
ATOM 13496 O O . SER F 1 206 ? -58.659 9.933 -52.891 1.00 35.77 220 SER F O 1
ATOM 13499 N N . GLY F 1 207 ? -57.381 11.598 -52.188 1.00 38.33 221 GLY F N 1
ATOM 13500 C CA . GLY F 1 207 ? -56.691 11.785 -53.453 1.00 38.62 221 GLY F CA 1
ATOM 13501 C C . GLY F 1 207 ? -55.608 12.814 -53.289 1.00 39.36 221 GLY F C 1
ATOM 13502 O O . GLY F 1 207 ? -55.379 13.341 -52.184 1.00 40.09 221 GLY F O 1
ATOM 13503 N N . TRP F 1 208 ? -54.912 13.109 -54.374 1.00 39.21 222 TRP F N 1
ATOM 13504 C CA . TRP F 1 208 ? -53.854 14.130 -54.296 1.00 39.34 222 TRP F CA 1
ATOM 13505 C C . TRP F 1 208 ? -53.854 14.943 -55.582 1.00 37.83 222 TRP F C 1
ATOM 13506 O O . TRP F 1 208 ? -54.072 14.384 -56.648 1.00 37.35 222 TRP F O 1
ATOM 13517 N N . ALA F 1 209 ? -53.624 16.243 -55.480 1.00 38.58 223 ALA F N 1
ATOM 13518 C CA . ALA F 1 209 ? -53.509 17.102 -56.663 1.00 37.99 223 ALA F CA 1
ATOM 13519 C C . ALA F 1 209 ? -52.084 17.594 -56.843 1.00 38.96 223 ALA F C 1
ATOM 13520 O O . ALA F 1 209 ? -51.368 17.796 -55.857 1.00 38.58 223 ALA F O 1
ATOM 13522 N N . VAL F 1 210 ? -51.696 17.826 -58.097 1.00 38.33 224 VAL F N 1
ATOM 13523 C CA . VAL F 1 210 ? -50.399 18.382 -58.419 1.00 39.12 224 VAL F CA 1
ATOM 13524 C C . VAL F 1 210 ? -50.480 19.389 -59.555 1.00 39.62 224 VAL F C 1
ATOM 13525 O O . VAL F 1 210 ? -51.226 19.210 -60.501 1.00 37.43 224 VAL F O 1
ATOM 13529 N N . GLU F 1 211 ? -49.669 20.434 -59.413 1.00 39.12 225 GLU F N 1
ATOM 13530 C CA . GLU F 1 211 ? -49.406 21.403 -60.419 1.00 39.25 225 GLU F CA 1
ATOM 13531 C C . GLU F 1 211 ? -48.044 21.113 -61.022 1.00 38.41 225 GLU F C 1
ATOM 13532 O O . GLU F 1 211 ? -47.097 20.774 -60.310 1.00 37.30 225 GLU F O 1
ATOM 13538 N N . ASN F 1 212 ? -47.953 21.311 -62.327 1.00 38.16 226 ASN F N 1
ATOM 13539 C CA . ASN F 1 212 ? -46.704 21.325 -63.058 1.00 38.49 226 ASN F CA 1
ATOM 13540 C C . ASN F 1 212 ? -46.044 19.940 -63.023 1.00 38.29 226 ASN F C 1
ATOM 13541 O O . ASN F 1 212 ? -44.935 19.791 -62.538 1.00 38.35 226 ASN F O 1
ATOM 13546 N N . LEU F 1 213 ? -46.743 18.936 -63.540 1.00 39.07 227 LEU F N 1
ATOM 13547 C CA . LEU F 1 213 ? -46.245 17.560 -63.573 1.00 38.95 227 LEU F CA 1
ATOM 13548 C C . LEU F 1 213 ? -45.501 17.242 -64.876 1.00 38.80 227 LEU F C 1
ATOM 13549 O O . LEU F 1 213 ? -44.488 16.544 -64.866 1.00 39.48 227 LEU F O 1
ATOM 13554 N N . PHE F 1 214 ? -46.022 17.727 -66.001 1.00 38.30 228 PHE F N 1
ATOM 13555 C CA . PHE F 1 214 ? -45.396 17.494 -67.286 1.00 37.32 228 PHE F CA 1
ATOM 13556 C C . PHE F 1 214 ? -44.833 18.760 -67.881 1.00 37.38 228 PHE F C 1
ATOM 13557 O O . PHE F 1 214 ? -43.847 18.707 -68.621 1.00 37.62 228 PHE F O 1
ATOM 13565 N N . TYR F 1 215 ? -45.450 19.889 -67.554 1.00 37.55 229 TYR F N 1
ATOM 13566 C CA . TYR F 1 215 ? -45.084 21.165 -68.092 1.00 37.94 229 TYR F CA 1
ATOM 13567 C C . TYR F 1 215 ? -45.049 22.178 -66.967 1.00 38.78 229 TYR F C 1
ATOM 13568 O O . TYR F 1 215 ? -45.912 22.150 -66.061 1.00 38.09 229 TYR F O 1
ATOM 13577 N N . LEU F 1 216 ? -44.074 23.088 -67.035 1.00 39.26 230 LEU F N 1
ATOM 13578 C CA . LEU F 1 216 ? -44.123 24.312 -66.232 1.00 40.74 230 LEU F CA 1
ATOM 13579 C C . LEU F 1 216 ? -44.583 25.407 -67.197 1.00 40.12 230 LEU F C 1
ATOM 13580 O O . LEU F 1 216 ? -43.813 25.883 -68.039 1.00 40.97 230 LEU F O 1
ATOM 13585 N N . LYS F 1 217 ? -45.854 25.771 -67.076 1.00 39.42 231 LYS F N 1
ATOM 13586 C CA . LYS F 1 217 ? -46.552 26.593 -68.072 1.00 40.23 231 LYS F CA 1
ATOM 13587 C C . LYS F 1 217 ? -46.449 25.893 -69.422 1.00 39.24 231 LYS F C 1
ATOM 13588 O O . LYS F 1 217 ? -46.943 24.788 -69.545 1.00 39.52 231 LYS F O 1
ATOM 13594 N N . THR F 1 218 ? -45.768 26.487 -70.398 1.00 39.32 232 THR F N 1
ATOM 13595 C CA . THR F 1 218 ? -45.679 25.914 -71.749 1.00 39.09 232 THR F CA 1
ATOM 13596 C C . THR F 1 218 ? -44.383 25.101 -71.976 1.00 39.12 232 THR F C 1
ATOM 13597 O O . THR F 1 218 ? -44.194 24.539 -73.043 1.00 37.74 232 THR F O 1
ATOM 13601 N N . ILE F 1 219 ? -43.518 25.019 -70.959 1.00 40.10 233 ILE F N 1
ATOM 13602 C CA . ILE F 1 219 ? -42.188 24.435 -71.127 1.00 39.67 233 ILE F CA 1
ATOM 13603 C C . ILE F 1 219 ? -42.218 23.062 -70.490 1.00 39.64 233 ILE F C 1
ATOM 13604 O O . ILE F 1 219 ? -42.538 22.961 -69.311 1.00 36.80 233 ILE F O 1
ATOM 13609 N N . PRO F 1 220 ? -41.880 21.997 -71.273 1.00 39.89 234 PRO F N 1
ATOM 13610 C CA . PRO F 1 220 ? -41.980 20.633 -70.721 1.00 39.97 234 PRO F CA 1
ATOM 13611 C C . PRO F 1 220 ? -40.932 20.400 -69.651 1.00 40.52 234 PRO F C 1
ATOM 13612 O O . PRO F 1 220 ? -39.840 20.929 -69.765 1.00 41.20 234 PRO F O 1
ATOM 13616 N N . LEU F 1 221 ? -41.269 19.659 -68.602 1.00 41.58 235 LEU F N 1
ATOM 13617 C CA . LEU F 1 221 ? -40.296 19.342 -67.566 1.00 42.43 235 LEU F CA 1
ATOM 13618 C C . LEU F 1 221 ? -39.382 18.239 -68.057 1.00 43.34 235 LEU F C 1
ATOM 13619 O O . LEU F 1 221 ? -39.726 17.483 -68.961 1.00 41.97 235 LEU F O 1
ATOM 13624 N N . GLU F 1 222 ? -38.209 18.150 -67.444 1.00 45.07 236 GLU F N 1
ATOM 13625 C CA . GLU F 1 222 ? -37.323 17.009 -67.660 1.00 46.41 236 GLU F CA 1
ATOM 13626 C C . GLU F 1 222 ? -37.956 15.715 -67.120 1.00 45.71 236 GLU F C 1
ATOM 13627 O O . GLU F 1 222 ? -38.595 15.727 -66.052 1.00 44.84 236 GLU F O 1
ATOM 13633 N N . GLU F 1 223 ? -37.774 14.634 -67.880 1.00 45.45 237 GLU F N 1
ATOM 13634 C CA . GLU F 1 223 ? -38.390 13.338 -67.616 1.00 46.11 237 GLU F CA 1
ATOM 13635 C C . GLU F 1 223 ? -38.186 12.836 -66.202 1.00 45.15 237 GLU F C 1
ATOM 13636 O O . GLU F 1 223 ? -39.120 12.306 -65.597 1.00 43.68 237 GLU F O 1
ATOM 13642 N N . ASN F 1 224 ? -36.963 12.972 -65.692 1.00 45.45 238 ASN F N 1
ATOM 13643 C CA . ASN F 1 224 ? -36.620 12.449 -64.351 1.00 45.96 238 ASN F CA 1
ATOM 13644 C C . ASN F 1 224 ? -37.278 13.198 -63.234 1.00 45.60 238 ASN F C 1
ATOM 13645 O O . ASN F 1 224 ? -37.561 12.632 -62.177 1.00 46.13 238 ASN F O 1
ATOM 13650 N N . GLU F 1 225 ? -37.537 14.478 -63.488 1.00 45.70 239 GLU F N 1
ATOM 13651 C CA . GLU F 1 225 ? -38.256 15.330 -62.568 1.00 45.45 239 GLU F CA 1
ATOM 13652 C C . GLU F 1 225 ? -39.701 14.836 -62.497 1.00 44.11 239 GLU F C 1
ATOM 13653 O O . GLU F 1 225 ? -40.238 14.615 -61.407 1.00 43.31 239 GLU F O 1
ATOM 13659 N N . THR F 1 226 ? -40.326 14.685 -63.667 1.00 41.87 240 THR F N 1
ATOM 13660 C CA . THR F 1 226 ? -41.683 14.172 -63.729 1.00 40.45 240 THR F CA 1
ATOM 13661 C C . THR F 1 226 ? -41.725 12.789 -63.061 1.00 40.04 240 THR F C 1
ATOM 13662 O O . THR F 1 226 ? -42.527 12.562 -62.178 1.00 38.88 240 THR F O 1
ATOM 13666 N N . LYS F 1 227 ? -40.841 11.890 -63.476 1.00 39.60 241 LYS F N 1
ATOM 13667 C CA . LYS F 1 227 ? -40.816 10.524 -62.959 1.00 40.31 241 LYS F CA 1
ATOM 13668 C C . LYS F 1 227 ? -40.745 10.464 -61.438 1.00 40.18 241 LYS F C 1
ATOM 13669 O O . LYS F 1 227 ? -41.508 9.732 -60.824 1.00 40.16 241 LYS F O 1
ATOM 13675 N N . SER F 1 228 ? -39.840 11.234 -60.847 1.00 40.17 242 SER F N 1
ATOM 13676 C CA . SER F 1 228 ? -39.717 11.318 -59.386 1.00 40.94 242 SER F CA 1
ATOM 13677 C C . SER F 1 228 ? -41.022 11.659 -58.699 1.00 40.46 242 SER F C 1
ATOM 13678 O O . SER F 1 228 ? -41.320 11.117 -57.645 1.00 40.08 242 SER F O 1
ATOM 13681 N N . ARG F 1 229 ? -41.781 12.570 -59.297 1.00 39.70 243 ARG F N 1
ATOM 13682 C CA . ARG F 1 229 ? -43.074 12.934 -58.756 1.00 39.69 243 ARG F CA 1
ATOM 13683 C C . ARG F 1 229 ? -44.105 11.819 -58.924 1.00 39.84 243 ARG F C 1
ATOM 13684 O O . ARG F 1 229 ? -44.881 11.535 -58.014 1.00 40.40 243 ARG F O 1
ATOM 13692 N N . LEU F 1 230 ? -44.095 11.175 -60.080 1.00 39.88 244 LEU F N 1
ATOM 13693 C CA . LEU F 1 230 ? -45.037 10.103 -60.365 1.00 40.25 244 LEU F CA 1
ATOM 13694 C C . LEU F 1 230 ? -44.859 8.916 -59.448 1.00 40.04 244 LEU F C 1
ATOM 13695 O O . LEU F 1 230 ? -45.809 8.199 -59.194 1.00 41.08 244 LEU F O 1
ATOM 13700 N N . GLU F 1 231 ? -43.651 8.703 -58.965 1.00 39.75 245 GLU F N 1
ATOM 13701 C CA . GLU F 1 231 ? -43.406 7.604 -58.050 1.00 41.22 245 GLU F CA 1
ATOM 13702 C C . GLU F 1 231 ? -44.284 7.676 -56.809 1.00 40.14 245 GLU F C 1
ATOM 13703 O O . GLU F 1 231 ? -44.728 6.659 -56.327 1.00 40.16 245 GLU F O 1
ATOM 13709 N N . TYR F 1 232 ? -44.549 8.885 -56.329 1.00 39.80 246 TYR F N 1
ATOM 13710 C CA . TYR F 1 232 ? -45.453 9.074 -55.200 1.00 39.74 246 TYR F CA 1
ATOM 13711 C C . TYR F 1 232 ? -46.914 8.909 -55.601 1.00 40.28 246 TYR F C 1
ATOM 13712 O O . TYR F 1 232 ? -47.699 8.272 -54.896 1.00 40.21 246 TYR F O 1
ATOM 13721 N N . LEU F 1 233 ? -47.276 9.479 -56.747 1.00 40.36 247 LEU F N 1
ATOM 13722 C CA . LEU F 1 233 ? -48.678 9.555 -57.133 1.00 40.31 247 LEU F CA 1
ATOM 13723 C C . LEU F 1 233 ? -49.207 8.166 -57.508 1.00 39.94 247 LEU F C 1
ATOM 13724 O O . LEU F 1 233 ? -50.323 7.795 -57.197 1.00 39.86 247 LEU F O 1
ATOM 13729 N N . ILE F 1 234 ? -48.357 7.416 -58.182 1.00 40.11 248 ILE F N 1
ATOM 13730 C CA . ILE F 1 234 ? -48.677 6.099 -58.673 1.00 40.90 248 ILE F CA 1
ATOM 13731 C C . ILE F 1 234 ? -48.949 5.118 -57.544 1.00 40.84 248 ILE F C 1
ATOM 13732 O O . ILE F 1 234 ? -49.858 4.311 -57.634 1.00 41.24 248 ILE F O 1
ATOM 13737 N N . ARG F 1 235 ? -48.167 5.206 -56.482 1.00 41.26 249 ARG F N 1
ATOM 13738 C CA . ARG F 1 235 ? -48.385 4.411 -55.290 1.00 42.01 249 ARG F CA 1
ATOM 13739 C C . ARG F 1 235 ? -49.654 4.789 -54.539 1.00 41.51 249 ARG F C 1
ATOM 13740 O O . ARG F 1 235 ? -50.301 3.927 -53.955 1.00 41.08 249 ARG F O 1
ATOM 13748 N N . LEU F 1 236 ? -49.966 6.088 -54.528 1.00 40.61 250 LEU F N 1
ATOM 13749 C CA . LEU F 1 236 ? -51.222 6.575 -53.989 1.00 40.24 250 LEU F CA 1
ATOM 13750 C C . LEU F 1 236 ? -52.373 6.016 -54.811 1.00 39.65 250 LEU F C 1
ATOM 13751 O O . LEU F 1 236 ? -53.353 5.538 -54.266 1.00 39.91 250 LEU F O 1
ATOM 13756 N N . ASN F 1 237 ? -52.229 6.042 -56.129 1.00 39.37 251 ASN F N 1
ATOM 13757 C CA . ASN F 1 237 ? -53.273 5.547 -57.004 1.00 39.65 251 ASN F CA 1
ATOM 13758 C C . ASN F 1 237 ? -53.623 4.079 -56.772 1.00 39.35 251 ASN F C 1
ATOM 13759 O O . ASN F 1 237 ? -54.766 3.659 -56.911 1.00 38.16 251 ASN F O 1
ATOM 13764 N N . ARG F 1 238 ? -52.601 3.312 -56.441 1.00 40.14 252 ARG F N 1
ATOM 13765 C CA . ARG F 1 238 ? -52.680 1.870 -56.277 1.00 40.39 252 ARG F CA 1
ATOM 13766 C C . ARG F 1 238 ? -53.344 1.570 -54.927 1.00 40.36 252 ARG F C 1
ATOM 13767 O O . ARG F 1 238 ? -53.998 0.569 -54.741 1.00 40.24 252 ARG F O 1
ATOM 13775 N N . LYS F 1 239 ? -53.169 2.485 -53.989 1.00 41.67 253 LYS F N 1
ATOM 13776 C CA . LYS F 1 239 ? -53.930 2.496 -52.739 1.00 42.11 253 LYS F CA 1
ATOM 13777 C C . LYS F 1 239 ? -55.372 3.055 -52.889 1.00 40.74 253 LYS F C 1
ATOM 13778 O O . LYS F 1 239 ? -56.053 3.234 -51.882 1.00 40.43 253 LYS F O 1
ATOM 13784 N N . GLY F 1 240 ? -55.833 3.315 -54.121 1.00 39.37 254 GLY F N 1
ATOM 13785 C CA . GLY F 1 240 ? -57.212 3.765 -54.368 1.00 39.05 254 GLY F CA 1
ATOM 13786 C C . GLY F 1 240 ? -57.447 5.253 -54.166 1.00 38.40 254 GLY F C 1
ATOM 13787 O O . GLY F 1 240 ? -58.558 5.677 -53.848 1.00 37.58 254 GLY F O 1
ATOM 13788 N N . LYS F 1 241 ? -56.404 6.048 -54.381 1.00 37.97 255 LYS F N 1
ATOM 13789 C CA . LYS F 1 241 ? -56.474 7.488 -54.260 1.00 38.29 255 LYS F CA 1
ATOM 13790 C C . LYS F 1 241 ? -56.432 8.123 -55.642 1.00 39.25 255 LYS F C 1
ATOM 13791 O O . LYS F 1 241 ? -55.518 7.821 -56.417 1.00 39.57 255 LYS F O 1
ATOM 13797 N N . PHE F 1 242 ? -57.420 8.973 -55.971 1.00 38.26 256 PHE F N 1
ATOM 13798 C CA . PHE F 1 242 ? -57.418 9.627 -57.278 1.00 38.25 256 PHE F CA 1
ATOM 13799 C C . PHE F 1 242 ? -56.361 10.699 -57.336 1.00 38.34 256 PHE F C 1
ATOM 13800 O O . PHE F 1 242 ? -55.994 11.268 -56.326 1.00 39.89 256 PHE F O 1
ATOM 13808 N N . ILE F 1 243 ? -55.867 10.965 -58.538 1.00 38.83 257 ILE F N 1
ATOM 13809 C CA . ILE F 1 243 ? -54.813 11.969 -58.758 1.00 38.40 257 ILE F CA 1
ATOM 13810 C C . ILE F 1 243 ? -55.331 13.019 -59.738 1.00 37.75 257 ILE F C 1
ATOM 13811 O O . ILE F 1 243 ? -55.566 12.725 -60.909 1.00 36.77 257 ILE F O 1
ATOM 13816 N N . LEU F 1 244 ? -55.530 14.234 -59.243 1.00 37.93 258 LEU F N 1
ATOM 13817 C CA . LEU F 1 244 ? -55.847 15.375 -60.069 1.00 37.96 258 LEU F CA 1
ATOM 13818 C C . LEU F 1 244 ? -54.583 16.118 -60.551 1.00 37.98 258 LEU F C 1
ATOM 13819 O O . LEU F 1 244 ? -53.741 16.515 -59.742 1.00 37.83 258 LEU F O 1
ATOM 13824 N N . SER F 1 245 ? -54.469 16.303 -61.870 1.00 37.05 259 SER F N 1
ATOM 13825 C CA . SER F 1 245 ? -53.365 17.025 -62.486 1.00 37.09 259 SER F CA 1
ATOM 13826 C C . SER F 1 245 ? -53.853 18.338 -63.099 1.00 37.59 259 SER F C 1
ATOM 13827 O O . SER F 1 245 ? -54.814 18.370 -63.848 1.00 37.02 259 SER F O 1
ATOM 13830 N N . VAL F 1 246 ? -53.182 19.431 -62.779 1.00 38.14 260 VAL F N 1
ATOM 13831 C CA . VAL F 1 246 ? -53.364 20.667 -63.546 1.00 38.43 260 VAL F CA 1
ATOM 13832 C C . VAL F 1 246 ? -52.004 21.167 -64.003 1.00 37.44 260 VAL F C 1
ATOM 13833 O O . VAL F 1 246 ? -51.116 21.397 -63.173 1.00 36.74 260 VAL F O 1
ATOM 13837 N N . ASP F 1 247 ? -51.831 21.289 -65.320 1.00 36.35 261 ASP F N 1
ATOM 13838 C CA . ASP F 1 247 ? -50.673 21.962 -65.862 1.00 36.72 261 ASP F CA 1
ATOM 13839 C C . ASP F 1 247 ? -51.167 23.173 -66.621 1.00 37.38 261 ASP F C 1
ATOM 13840 O O . ASP F 1 247 ? -52.185 23.106 -67.304 1.00 38.84 261 ASP F O 1
ATOM 13845 N N . TYR F 1 248 ? -50.448 24.286 -66.507 1.00 37.43 262 TYR F N 1
ATOM 13846 C CA . TYR F 1 248 ? -50.900 25.585 -67.023 1.00 37.53 262 TYR F CA 1
ATOM 13847 C C . TYR F 1 248 ? -50.430 25.802 -68.464 1.00 38.04 262 TYR F C 1
ATOM 13848 O O . TYR F 1 248 ? -49.796 26.797 -68.789 1.00 37.70 262 TYR F O 1
ATOM 13857 N N . VAL F 1 249 ? -50.788 24.846 -69.316 1.00 37.74 263 VAL F N 1
ATOM 13858 C CA . VAL F 1 249 ? -50.244 24.711 -70.683 1.00 37.87 263 VAL F CA 1
ATOM 13859 C C . VAL F 1 249 ? -51.008 25.458 -71.783 1.00 36.95 263 VAL F C 1
ATOM 13860 O O . VAL F 1 249 ? -50.504 25.569 -72.904 1.00 38.01 263 VAL F O 1
ATOM 13864 N N . ASP F 1 250 ? -52.211 25.944 -71.473 1.00 36.64 264 ASP F N 1
ATOM 13865 C CA . ASP F 1 250 ? -53.047 26.659 -72.450 1.00 36.17 264 ASP F CA 1
ATOM 13866 C C . ASP F 1 250 ? -52.652 28.142 -72.500 1.00 37.08 264 ASP F C 1
ATOM 13867 O O . ASP F 1 250 ? -52.960 28.951 -71.598 1.00 36.34 264 ASP F O 1
ATOM 13872 N N . ASP F 1 251 ? -51.965 28.518 -73.562 1.00 37.20 265 ASP F N 1
ATOM 13873 C CA . ASP F 1 251 ? -51.556 29.907 -73.686 1.00 37.78 265 ASP F CA 1
ATOM 13874 C C . ASP F 1 251 ? -52.675 30.778 -74.255 1.00 38.33 265 ASP F C 1
ATOM 13875 O O . ASP F 1 251 ? -52.449 31.966 -74.493 1.00 37.06 265 ASP F O 1
ATOM 13880 N N . GLY F 1 252 ? -53.843 30.170 -74.528 1.00 38.73 266 GLY F N 1
ATOM 13881 C CA . GLY F 1 252 ? -55.092 30.880 -74.864 1.00 38.17 266 GLY F CA 1
ATOM 13882 C C . GLY F 1 252 ? -55.377 31.057 -76.332 1.00 38.20 266 GLY F C 1
ATOM 13883 O O . GLY F 1 252 ? -56.454 31.541 -76.714 1.00 38.34 266 GLY F O 1
ATOM 13884 N N . SER F 1 253 ? -54.399 30.696 -77.159 1.00 38.78 267 SER F N 1
ATOM 13885 C CA . SER F 1 253 ? -54.472 30.870 -78.586 1.00 38.11 267 SER F CA 1
ATOM 13886 C C . SER F 1 253 ? -54.986 29.591 -79.243 1.00 38.03 267 SER F C 1
ATOM 13887 O O . SER F 1 253 ? -55.065 28.556 -78.596 1.00 37.81 267 SER F O 1
ATOM 13890 N N . ASP F 1 254 ? -55.329 29.688 -80.531 1.00 38.15 268 ASP F N 1
ATOM 13891 C CA . ASP F 1 254 ? -55.697 28.531 -81.361 1.00 38.83 268 ASP F CA 1
ATOM 13892 C C . ASP F 1 254 ? -54.538 28.045 -82.246 1.00 37.17 268 ASP F C 1
ATOM 13893 O O . ASP F 1 254 ? -54.772 27.560 -83.342 1.00 35.08 268 ASP F O 1
ATOM 13898 N N . SER F 1 255 ? -53.303 28.153 -81.752 1.00 36.55 269 SER F N 1
ATOM 13899 C CA . SER F 1 255 ? -52.143 27.745 -82.527 1.00 35.56 269 SER F CA 1
ATOM 13900 C C . SER F 1 255 ? -52.022 26.230 -82.478 1.00 35.24 269 SER F C 1
ATOM 13901 O O . SER F 1 255 ? -52.531 25.582 -81.551 1.00 33.86 269 SER F O 1
ATOM 13904 N N . PHE F 1 256 ? -51.361 25.674 -83.485 1.00 35.20 270 PHE F N 1
ATOM 13905 C CA . PHE F 1 256 ? -51.095 24.236 -83.573 1.00 36.20 270 PHE F CA 1
ATOM 13906 C C . PHE F 1 256 ? -50.307 23.791 -82.370 1.00 36.48 270 PHE F C 1
ATOM 13907 O O . PHE F 1 256 ? -50.719 22.877 -81.642 1.00 37.17 270 PHE F O 1
ATOM 13915 N N . GLU F 1 257 ? -49.220 24.501 -82.107 1.00 37.43 271 GLU F N 1
ATOM 13916 C CA . GLU F 1 257 ? -48.353 24.242 -80.950 1.00 38.19 271 GLU F CA 1
ATOM 13917 C C . GLU F 1 257 ? -49.058 24.315 -79.572 1.00 37.42 271 GLU F C 1
ATOM 13918 O O . GLU F 1 257 ? -48.770 23.504 -78.648 1.00 36.67 271 GLU F O 1
ATOM 13924 N N . ASN F 1 258 ? -49.951 25.288 -79.403 1.00 35.60 272 ASN F N 1
ATOM 13925 C CA . ASN F 1 258 ? -50.743 25.331 -78.186 1.00 35.29 272 ASN F CA 1
ATOM 13926 C C . ASN F 1 258 ? -51.611 24.083 -78.039 1.00 34.81 272 ASN F C 1
ATOM 13927 O O . ASN F 1 258 ? -51.605 23.428 -77.004 1.00 36.36 272 ASN F O 1
ATOM 13932 N N . ILE F 1 259 ? -52.367 23.775 -79.077 1.00 35.11 273 ILE F N 1
ATOM 13933 C CA . ILE F 1 259 ? -53.328 22.693 -79.029 1.00 35.57 273 ILE F CA 1
ATOM 13934 C C . ILE F 1 259 ? -52.619 21.347 -78.980 1.00 35.77 273 ILE F C 1
ATOM 13935 O O . ILE F 1 259 ? -53.016 20.484 -78.192 1.00 35.01 273 ILE F O 1
ATOM 13940 N N . SER F 1 260 ? -51.597 21.168 -79.846 1.00 35.84 274 SER F N 1
ATOM 13941 C CA . SER F 1 260 ? -50.732 19.989 -79.766 1.00 35.93 274 SER F CA 1
ATOM 13942 C C . SER F 1 260 ? -50.228 19.752 -78.342 1.00 33.83 274 SER F C 1
ATOM 13943 O O . SER F 1 260 ? -50.282 18.641 -77.880 1.00 33.57 274 SER F O 1
ATOM 13946 N N . ARG F 1 261 ? -49.706 20.791 -77.698 1.00 34.74 275 ARG F N 1
ATOM 13947 C CA . ARG F 1 261 ? -49.238 20.705 -76.295 1.00 36.03 275 ARG F CA 1
ATOM 13948 C C . ARG F 1 261 ? -50.331 20.300 -75.287 1.00 35.88 275 ARG F C 1
ATOM 13949 O O . ARG F 1 261 ? -50.054 19.570 -74.303 1.00 3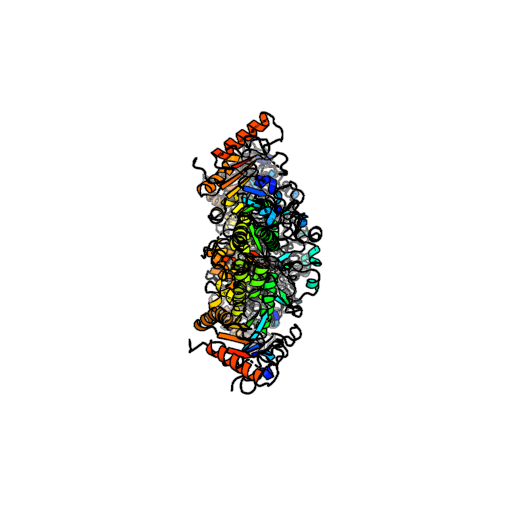7.17 275 ARG F O 1
ATOM 13957 N N . ILE F 1 262 ? -51.535 20.837 -75.461 1.00 35.82 276 ILE F N 1
ATOM 13958 C CA . ILE F 1 262 ? -52.645 20.488 -74.563 1.00 36.23 276 ILE F CA 1
ATOM 13959 C C . ILE F 1 262 ? -52.976 18.998 -74.716 1.00 36.30 276 ILE F C 1
ATOM 13960 O O . ILE F 1 262 ? -53.202 18.307 -73.741 1.00 35.42 276 ILE F O 1
ATOM 13965 N N . LEU F 1 263 ? -53.023 18.535 -75.963 1.00 36.09 277 LEU F N 1
ATOM 13966 C CA . LEU F 1 263 ? -53.291 17.138 -76.278 1.00 36.33 277 LEU F CA 1
ATOM 13967 C C . LEU F 1 263 ? -52.205 16.216 -75.755 1.00 36.70 277 LEU F C 1
ATOM 13968 O O . LEU F 1 263 ? -52.514 15.143 -75.244 1.00 37.61 277 LEU F O 1
ATOM 13973 N N . ASP F 1 264 ? -50.943 16.623 -75.901 1.00 37.06 278 ASP F N 1
ATOM 13974 C CA . ASP F 1 264 ? -49.794 15.861 -75.385 1.00 37.33 278 ASP F CA 1
ATOM 13975 C C . ASP F 1 264 ? -49.842 15.728 -73.858 1.00 36.88 278 ASP F C 1
ATOM 13976 O O . ASP F 1 264 ? -49.566 14.664 -73.311 1.00 36.88 278 ASP F O 1
ATOM 13981 N N . TYR F 1 265 ? -50.156 16.824 -73.186 1.00 35.99 279 TYR F N 1
ATOM 13982 C CA . TYR F 1 265 ? -50.346 16.804 -71.734 1.00 36.54 279 TYR F CA 1
ATOM 13983 C C . TYR F 1 265 ? -51.458 15.853 -71.323 1.00 36.53 279 TYR F C 1
ATOM 13984 O O . TYR F 1 265 ? -51.312 15.105 -70.381 1.00 37.61 279 TYR F O 1
ATOM 13993 N N . TYR F 1 266 ? -52.581 15.923 -72.007 1.00 37.29 280 TYR F N 1
ATOM 13994 C CA . TYR F 1 266 ? -53.698 15.028 -71.748 1.00 37.65 280 TYR F CA 1
ATOM 13995 C C . TYR F 1 266 ? -53.272 13.571 -71.887 1.00 38.01 280 TYR F C 1
ATOM 13996 O O . TYR F 1 266 ? -53.636 12.738 -71.053 1.00 36.47 280 TYR F O 1
ATOM 14005 N N . GLU F 1 267 ? -52.556 13.269 -72.976 1.00 38.57 281 GLU F N 1
ATOM 14006 C CA . GLU F 1 267 ? -52.038 11.923 -73.237 1.00 39.75 281 GLU F CA 1
ATOM 14007 C C . GLU F 1 267 ? -51.156 11.405 -72.100 1.00 37.97 281 GLU F C 1
ATOM 14008 O O . GLU F 1 267 ? -51.317 10.286 -71.645 1.00 36.57 281 GLU F O 1
ATOM 14014 N N . LYS F 1 268 ? -50.213 12.240 -71.680 1.00 37.57 282 LYS F N 1
ATOM 14015 C CA . LYS F 1 268 ? -49.283 11.944 -70.600 1.00 37.00 282 LYS F CA 1
ATOM 14016 C C . LYS F 1 268 ? -49.975 11.741 -69.261 1.00 36.85 282 LYS F C 1
ATOM 14017 O O . LYS F 1 268 ? -49.657 10.805 -68.547 1.00 35.82 282 LYS F O 1
ATOM 14023 N N . ALA F 1 269 ? -50.920 12.614 -68.941 1.00 36.60 283 ALA F N 1
ATOM 14024 C CA . ALA F 1 269 ? -51.590 12.557 -67.667 1.00 37.49 283 ALA F CA 1
ATOM 14025 C C . ALA F 1 269 ? -52.369 11.256 -67.572 1.00 38.55 283 ALA F C 1
ATOM 14026 O O . ALA F 1 269 ? -52.087 10.460 -66.696 1.00 38.22 283 ALA F O 1
ATOM 14028 N N . LYS F 1 270 ? -53.309 11.049 -68.501 1.00 38.96 284 LYS F N 1
ATOM 14029 C CA . LYS F 1 270 ? -54.158 9.858 -68.537 1.00 40.86 284 LYS F CA 1
ATOM 14030 C C . LYS F 1 270 ? -53.400 8.517 -68.558 1.00 41.10 284 LYS F C 1
ATOM 14031 O O . LYS F 1 270 ? -53.853 7.559 -67.966 1.00 41.82 284 LYS F O 1
ATOM 14037 N N . ARG F 1 271 ? -52.269 8.481 -69.257 1.00 40.49 285 ARG F N 1
ATOM 14038 C CA . ARG F 1 271 ? -51.360 7.328 -69.331 1.00 40.91 285 ARG F CA 1
ATOM 14039 C C . ARG F 1 271 ? -50.656 7.000 -68.000 1.00 39.32 285 ARG F C 1
ATOM 14040 O O . ARG F 1 271 ? -50.133 5.877 -67.820 1.00 38.19 285 ARG F O 1
ATOM 14048 N N . ASN F 1 272 ? -50.631 7.971 -67.085 1.00 37.41 286 ASN F N 1
ATOM 14049 C CA . ASN F 1 272 ? -50.011 7.777 -65.781 1.00 36.95 286 ASN F CA 1
ATOM 14050 C C . ASN F 1 272 ? -51.014 7.859 -64.658 1.00 36.44 286 ASN F C 1
ATOM 14051 O O . ASN F 1 272 ? -50.628 7.972 -63.511 1.00 34.72 286 ASN F O 1
ATOM 14056 N N . GLY F 1 273 ? -52.299 7.770 -64.993 1.00 36.95 287 GLY F N 1
ATOM 14057 C CA . GLY F 1 273 ? -53.354 7.639 -63.973 1.00 37.05 287 GLY F CA 1
ATOM 14058 C C . GLY F 1 273 ? -53.818 8.944 -63.407 1.00 37.32 287 GLY F C 1
ATOM 14059 O O . GLY F 1 273 ? -54.464 8.974 -62.346 1.00 38.17 287 GLY F O 1
ATOM 14060 N N . CYS F 1 274 ? -53.488 10.029 -64.116 1.00 38.25 288 CYS F N 1
ATOM 14061 C CA . CYS F 1 274 ? -53.815 11.380 -63.670 1.00 37.88 288 CYS F CA 1
ATOM 14062 C C . CYS F 1 274 ? -54.944 11.924 -64.523 1.00 39.22 288 CYS F C 1
ATOM 14063 O O . CYS F 1 274 ? -54.970 11.733 -65.746 1.00 36.39 288 CYS F O 1
ATOM 14066 N N . ILE F 1 275 ? -55.876 12.589 -63.848 1.00 39.27 289 ILE F N 1
ATOM 14067 C CA . ILE F 1 275 ? -57.013 13.213 -64.478 1.00 39.29 289 ILE F CA 1
ATOM 14068 C C . ILE F 1 275 ? -56.574 14.663 -64.779 1.00 39.10 289 ILE F C 1
ATOM 14069 O O . ILE F 1 275 ? -56.336 15.437 -63.850 1.00 37.86 289 ILE F O 1
ATOM 14074 N N . PRO F 1 276 ? -56.435 15.021 -66.068 1.00 37.92 290 PRO F N 1
ATOM 14075 C CA . PRO F 1 276 ? -55.905 16.334 -66.413 1.00 37.92 290 PRO F CA 1
ATOM 14076 C C . PRO F 1 276 ? -56.909 17.494 -66.439 1.00 37.27 290 PRO F C 1
ATOM 14077 O O . PRO F 1 276 ? -58.079 17.312 -66.764 1.00 37.66 290 PRO F O 1
ATOM 14081 N N . TYR F 1 277 ? -56.424 18.678 -66.095 1.00 36.02 291 TYR F N 1
ATOM 14082 C CA . TYR F 1 277 ? -57.096 19.915 -66.410 1.00 36.16 291 TYR F CA 1
ATOM 14083 C C . TYR F 1 277 ? -56.030 20.858 -66.974 1.00 35.60 291 TYR F C 1
ATOM 14084 O O . TYR F 1 277 ? -55.070 21.182 -66.288 1.00 35.54 291 TYR F O 1
ATOM 14093 N N . ALA F 1 278 ? -56.164 21.265 -68.230 1.00 35.73 292 ALA F N 1
ATOM 14094 C CA . ALA F 1 278 ? -55.200 22.199 -68.822 1.00 36.08 292 ALA F CA 1
ATOM 14095 C C . ALA F 1 278 ? -55.665 23.611 -68.520 1.00 36.09 292 ALA F C 1
ATOM 14096 O O . ALA F 1 278 ? -56.689 24.047 -69.032 1.00 36.95 292 ALA F O 1
ATOM 14098 N N . ALA F 1 279 ? -54.898 24.309 -67.690 1.00 36.22 293 ALA F N 1
ATOM 14099 C CA . ALA F 1 279 ? -55.218 25.660 -67.229 1.00 36.51 293 ALA F CA 1
ATOM 14100 C C . ALA F 1 279 ? -54.520 26.730 -68.080 1.00 36.38 293 ALA F C 1
ATOM 14101 O O . ALA F 1 279 ? -53.581 26.442 -68.829 1.00 36.42 293 ALA F O 1
ATOM 14103 N N . ARG F 1 280 ? -54.993 27.973 -67.994 1.00 36.75 294 ARG F N 1
ATOM 14104 C CA . ARG F 1 280 ? -54.357 29.064 -68.739 1.00 35.99 294 ARG F CA 1
ATOM 14105 C C . ARG F 1 280 ? -53.005 29.353 -68.161 1.00 36.38 294 ARG F C 1
ATOM 14106 O O . ARG F 1 280 ? -52.847 29.357 -66.935 1.00 36.29 294 ARG F O 1
ATOM 14114 N N . SER F 1 281 ? -52.038 29.600 -69.044 1.00 36.94 295 SER F N 1
ATOM 14115 C CA . SER F 1 281 ? -50.656 29.885 -68.645 1.00 38.68 295 SER F CA 1
ATOM 14116 C C . SER F 1 281 ? -50.446 31.161 -67.782 1.00 39.74 295 SER F C 1
ATOM 14117 O O . SER F 1 281 ? -49.364 31.355 -67.231 1.00 39.71 295 SER F O 1
ATOM 14120 N N . ASP F 1 282 ? -51.460 32.013 -67.658 1.00 39.51 296 ASP F N 1
ATOM 14121 C CA . ASP F 1 282 ? -51.335 33.182 -66.812 1.00 40.13 296 ASP F CA 1
ATOM 14122 C C . ASP F 1 282 ? -51.539 32.877 -65.336 1.00 40.29 296 ASP F C 1
ATOM 14123 O O . ASP F 1 282 ? -51.299 33.727 -64.497 1.00 41.75 296 ASP F O 1
ATOM 14128 N N . LEU F 1 283 ? -51.970 31.658 -65.041 1.00 39.85 297 LEU F N 1
ATOM 14129 C CA . LEU F 1 283 ? -52.118 31.121 -63.700 1.00 40.17 297 LEU F CA 1
ATOM 14130 C C . LEU F 1 283 ? -53.265 31.719 -62.900 1.00 39.90 297 LEU F C 1
ATOM 14131 O O . LEU F 1 283 ? -53.379 31.436 -61.731 1.00 39.44 297 LEU F O 1
ATOM 14136 N N . GLU F 1 284 ? -54.152 32.485 -63.529 1.00 41.75 298 GLU F N 1
ATOM 14137 C CA . GLU F 1 284 ? -55.197 33.206 -62.777 1.00 41.96 298 GLU F CA 1
ATOM 14138 C C . GLU F 1 284 ? -56.359 32.315 -62.329 1.00 41.73 298 GLU F C 1
ATOM 14139 O O . GLU F 1 284 ? -57.034 32.640 -61.359 1.00 42.23 298 GLU F O 1
ATOM 14145 N N . LEU F 1 285 ? -56.585 31.208 -63.036 1.00 40.63 299 LEU F N 1
ATOM 14146 C CA . LEU F 1 285 ? -57.689 30.292 -62.751 1.00 40.22 299 LEU F CA 1
ATOM 14147 C C . LEU F 1 285 ? -59.020 31.078 -62.699 1.00 40.38 299 LEU F C 1
ATOM 14148 O O . LEU F 1 285 ? -59.864 30.931 -61.810 1.00 38.96 299 LEU F O 1
ATOM 14153 N N . ASP F 1 286 ? -59.165 31.844 -63.774 1.00 40.84 300 ASP F N 1
ATOM 14154 C CA . ASP F 1 286 ? -60.034 33.008 -63.953 1.00 42.47 300 ASP F CA 1
ATOM 14155 C C . ASP F 1 286 ? -61.402 32.709 -64.453 1.00 42.97 300 ASP F C 1
ATOM 14156 O O . ASP F 1 286 ? -62.293 33.555 -64.387 1.00 43.11 300 ASP F O 1
ATOM 14161 N N . GLU F 1 287 ? -61.514 31.589 -65.140 1.00 42.69 301 GLU F N 1
ATOM 14162 C CA . GLU F 1 287 ? -62.728 31.264 -65.810 1.00 43.36 301 GLU F CA 1
ATOM 14163 C C . GLU F 1 287 ? -62.732 29.778 -66.016 1.00 41.90 301 GLU F C 1
ATOM 14164 O O . GLU F 1 287 ? -61.748 29.096 -65.725 1.00 42.35 301 GLU F O 1
ATOM 14178 N N . ASN F 1 289 ? -62.234 26.972 -68.193 1.00 39.42 303 ASN F N 1
ATOM 14179 C CA . ASN F 1 289 ? -61.419 26.844 -69.415 1.00 39.46 303 ASN F CA 1
ATOM 14180 C C . ASN F 1 289 ? -61.905 25.635 -70.231 1.00 40.10 303 ASN F C 1
ATOM 14181 O O . ASN F 1 289 ? -61.522 24.485 -69.988 1.00 40.47 303 ASN F O 1
ATOM 14186 N N . VAL F 1 290 ? -62.824 25.919 -71.144 1.00 40.49 304 VAL F N 1
ATOM 14187 C CA . VAL F 1 290 ? -63.433 24.931 -72.027 1.00 41.08 304 VAL F CA 1
ATOM 14188 C C . VAL F 1 290 ? -62.657 25.001 -73.315 1.00 41.11 304 VAL F C 1
ATOM 14189 O O . VAL F 1 290 ? -62.458 26.080 -73.853 1.00 42.07 304 VAL F O 1
ATOM 14193 N N . ILE F 1 291 ? -62.214 23.846 -73.795 1.00 41.72 305 ILE F N 1
ATOM 14194 C CA . ILE F 1 291 ? -61.458 23.733 -75.035 1.00 41.29 305 ILE F CA 1
ATOM 14195 C C . ILE F 1 291 ? -62.228 22.752 -75.924 1.00 41.40 305 ILE F C 1
ATOM 14196 O O . ILE F 1 291 ? -62.376 21.589 -75.588 1.00 41.36 305 ILE F O 1
ATOM 14201 N N . GLU F 1 292 ? -62.730 23.229 -77.056 1.00 42.20 306 GLU F N 1
ATOM 14202 C CA . GLU F 1 292 ? -63.637 22.441 -77.858 1.00 42.10 306 GLU F CA 1
ATOM 14203 C C . GLU F 1 292 ? -63.006 21.114 -78.318 1.00 42.36 306 GLU F C 1
ATOM 14204 O O . GLU F 1 292 ? -61.857 21.079 -78.776 1.00 42.54 306 GLU F O 1
ATOM 14210 N N . GLY F 1 293 ? -63.782 20.034 -78.202 1.00 41.32 307 GLY F N 1
ATOM 14211 C CA . GLY F 1 293 ? -63.310 18.697 -78.491 1.00 40.46 307 GLY F CA 1
ATOM 14212 C C . GLY F 1 293 ? -62.342 18.104 -77.479 1.00 39.91 307 GLY F C 1
ATOM 14213 O O . GLY F 1 293 ? -61.923 16.982 -77.652 1.00 40.12 307 GLY F O 1
ATOM 14214 N N . ILE F 1 294 ? -61.979 18.828 -76.421 1.00 39.53 308 ILE F N 1
ATOM 14215 C CA . ILE F 1 294 ? -60.939 18.368 -75.496 1.00 39.41 308 ILE F CA 1
ATOM 14216 C C . ILE F 1 294 ? -61.360 18.440 -74.023 1.00 39.71 308 ILE F C 1
ATOM 14217 O O . ILE F 1 294 ? -61.265 17.445 -73.303 1.00 40.12 308 ILE F O 1
ATOM 14222 N N . GLN F 1 295 ? -61.813 19.615 -73.593 1.00 39.08 309 GLN F N 1
ATOM 14223 C CA . GLN F 1 295 ? -62.026 19.917 -72.178 1.00 39.30 309 GLN F CA 1
ATOM 14224 C C . GLN F 1 295 ? -63.353 20.654 -72.003 1.00 39.90 309 GLN F C 1
ATOM 14225 O O . GLN F 1 295 ? -63.497 21.774 -72.498 1.00 39.52 309 GLN F O 1
ATOM 14231 N N . PRO F 1 296 ? -64.346 20.026 -71.346 1.00 40.88 310 PRO F N 1
ATOM 14232 C CA . PRO F 1 296 ? -64.402 18.630 -70.889 1.00 41.54 310 PRO F CA 1
ATOM 14233 C C . PRO F 1 296 ? -64.428 17.664 -72.078 1.00 42.78 310 PRO F C 1
ATOM 14234 O O . PRO F 1 296 ? -64.692 18.097 -73.186 1.00 42.02 310 PRO F O 1
ATOM 14238 N N . PRO F 1 297 ? -64.145 16.364 -71.851 1.00 44.88 311 PRO F N 1
ATOM 14239 C CA . PRO F 1 297 ? -64.073 15.456 -72.985 1.00 46.26 311 PRO F CA 1
ATOM 14240 C C . PRO F 1 297 ? -65.415 15.257 -73.657 1.00 48.40 311 PRO F C 1
ATOM 14241 O O . PRO F 1 297 ? -66.460 15.395 -73.013 1.00 49.16 311 PRO F O 1
ATOM 14245 N N . GLU F 1 298 ? -65.358 14.950 -74.952 1.00 50.05 312 GLU F N 1
ATOM 14246 C CA . GLU F 1 298 ? -66.531 14.609 -75.743 1.00 50.85 312 GLU F CA 1
ATOM 14247 C C . GLU F 1 298 ? -66.915 13.155 -75.445 1.00 51.53 312 GLU F C 1
ATOM 14248 O O . GLU F 1 298 ? -67.954 12.666 -75.903 1.00 52.71 312 GLU F O 1
#

Foldseek 3Di:
DDFFDFLFEAEFAEQDFLLCVLPPSHAEYEYAQANHQEPVRGAALVSVVVVVSNHQYEHEDELFWDACRYPPHDPCCVVPNDPQWADADPVDGRITGGPSLDPVSLVVVLVVLVSCVNSPHQYYEYPDLVSLVVCCVVVNDPSLVSLVSLVSLVVVLVSNCVPVVHAYEYEDPLVSCVNDPCCSLQSHQAYEYEQQQHQAQHGDDPVSNVVSLVSRLVSRVVNRAYEYEYQQAQPDPDPSSVVSLVVVCVVQVVSRYRYDHHHSVPNSHYDDDPCVVSHD/DLPWFPFLFAAEFAEQDQLLCVLPVNHAEYEYAQANHQEPVRGDALVRVVNVVSNHAYEHEDELFWDACRYPPHDPCCVVPNDPQWADADPVDGRITGGPNLDPVSLVVRLVVLVSCVNSPHQEYEYEPLVSLVVCCVVVVDPSLVSLVSLVSLVVVLVSNCVPVVHAYEYEDPLCSCVNPPCVSLVRHQAYEYEQLQHQAQHGDDVVSNVVVLVSRLVSRVVNRAYEYEYQQQQPDPDPSSVVSVVVVCVVQSSSRYRYDHHHSVPNSHYDDDPCVVSHDD/DLPFFPFLFAAEFAEQDFLLCVLVPRHAEYEYAQANHQEPVRGAALVRVVVVVSNHAYEHEDELFKDACRYPPHDPCCVPVNDPQWADADPVDGRITGGPSLDPVSLVVRLVVLVSCVNSPHQEYEYEDLVSLVVCCVVVVDPSLVSLVSLVSLVVVLVSNCVPVVHAYEYEDNLVSCVNDPCVSLVRHQAYEYEQLQHQAQHGDDVVSNVVRLVRRLVSRVVNHAYEYEYQQAQVDPDPSSVVSVVVVCVVQSSSRYRYDHHHSVPNSHDDADPCVVSHD/DQPFFDFLFAAEFAEQDALLCVLVPNHAEYEYAQANHQEPVRGAALVRVVVVVSNHAYEHEDELFKDACRYPPHDPCCVVVNDPQWADADPVDGRITGGPSLDPVSLVVRLVVVVSVVNSVHQYYEYEPLVSLVVCCVVVNDPSLVSLVSLVSLVVVLVSNCVVPVGAYEYEDPLVSCVNPPPVSLLRHQAYEYEQLQHAAQHGDDPVSNVVVLVSRLVSRVVNRAYEYEYQQAQPDPDPSSVVSVVVVCVVQSSSRYRYDHHHSVPNSHDDADPCVVSHD/DLPWFDFLFEAEFAEQDQLVCVLPPNHAEYEYAQANHQAPVRGAALVRVVVVVSNHAYEHEDEQFKDACRYPPHDPCCVVVNDPQWADADPVDGRITGGVNLDPVSLVVRLVVLVSVVNSPHQYYEYEDLVSLVVCCVVVVDHSLVSLVSLVSLVVVLVSNCVPVVHAYEYEDPLVSCVNPPCVSLVSHQAYEYEQLQHQQQHGDDPVSNVVVLVSRLVSRVVNHAYEYEYQQAQPDPDPSSVVSVVVVCVVQSSSRYRYDHHHSVPNSHDDADPCVVVHDD/DLPFFPFLFEAEFAEQDFLLCVLPPNHAEYEYAQANHQAPVRGAALVRVVVVVSNHQYEHEDELFKDACRYPPHDPCCVVVNDPQWADADVVDGRITGGPSLDPVSLVVRLVVVVSVLNSPHQYYEYPDLVSLVVCCVVVNDPSLVSLVSLVSLVVVLVSSCVPVVHAYEYEDPLVSCVNPPCVSLLSHQAYEYEALQHQAQHGDDPVSNVVVLVSRLVSRVSVHAYEYEYQQQCPDPDPSSVVSVVVVCVVQSSSRYRYDHHHSVPNSHYDADPCVVPHD